Protein 6IZG (pdb70)

Organism: Trypanosoma brucei brucei (strain 927/4 GUTat10.1) (NCBI:txid185431)

Sequence (95 aa):
MSQNEEAPARSGGKVTFRIILTSERSQPFRVISIAEEAPLTAALRFAAEEFGIASVDSMAATTKDGTGINPAQTAGNVFMKYGQEIRLIPRDRVGMSQNEEAPARSGGKVTFRIILTSERSQPFRVISIAEEAPLTAALRFAAEEFGIASVDSMAATTKDGTGINPAQTAGNVFMKYGQEIRLIPRDRVGMSQNEEAPARSGGKVTFRIILTSERSQPFRVISIAEEAPLTAALRFAAEEFGIASVDSMAATTKDGTGINPAQTAGNVFMKYGQEIRLIPRDRVGMSQNEEAPARSGGKVTFRIILTSERSQPFRVISIAEEAPLTAALRFAAEEFGIASVDSMAATTKDGTGINPAQTAGNVFMKYGQEIRLIPRDRVGMSQNEEAPARSGGKVTFRIILTSERSQPFRVISIAEEAPLTAALRFAAEEFGIASVDSMAATTKDGTGINPAQTAGNVFMKYGQEIRLIPRDRVGMSQNEEAPARSGGKVTFRIILTSERSQPFRVISIAEEAPLTAALRFAAEEFGIASVDSMAATTKDGTGINPAQTAGNVFMKYGQEIRLIPRDRVGMSQNEEAPARSGGKVTFRIILTSERSQPFRVISIAEEAPLTAALRFAAEEFGIASVDSMAATTKDGTGINPAQTAGNVFMKYGQEIRLIPRDRVGMSQNEEAPARSGGKVTFRIILTSERSQPFRVISIAEEAPLTAALRFAAEEFGIASVDSMAATTKDGTGINPAQTAGNVFMKYGQEIRLIPRDRVGMSQNEEAPARSGGKVTFRIILTSERSQPFRVISIAEEAPLTAALRFAAEEFGIASVDSMAATTKDGTGINPAQTAGNVFMKYGQEIRLIPRDRVGMSQNEEAPARSGGKVTFRIILTSERSQPFRVISIAEEAPLTAALRFAAEEFGIASVDSMAATTKDGTGINPAQTAGNVFMKYGQEIRLIPRDRVGMSQNEEAPARSGGKVTFRIILTSERSQPFRVISIAEEAPLTAALRFAAEEFGIASVDSMAATTKDGTGINPAQTAGNVFMKYGQEIRLIPRDRVGMSQNEEAPARSGGKVTFRIILTSERSQPFRVISIAEEAPLTAALRFAAEEFGIASVDSMAATTKDGTGINPAQTAGNVFMKYGQEIRLIPRDRVGMSQNEEAPARSGGKVTFRIILTSERSQPFRVISIAEEAPLTAALRFAAEEFGIASVDSMAATTKDGTGINPAQTAGNVFMKYGQEIRLIPRDRVGMSQNEEAPARSGGKVTFRIILTSERSQPFRVISIAEEAPLTAALRFAAEEFGIASVDSMAATTKDGTGINPAQTAGNVFMKYGQEIRLIPRDRVGMSQNEEAPARSGGKVTFRIILTSERSQPFRVISIAEEAPLTAALRFAAEEFGIASVDSMAATTKDGTGINPAQTAGNVFMKYGQEIRLIPRDRVGMSQNEEAPARSGGKVTFRIILTSERSQPFRVISIAEEAPLTAALRFAAEEFGIASVDSMAATTKDGTGINPAQTAGNVFMKYGQEIRLIPRDRVGMSQNEEAPARSGGKVTFRIILTSERSQPFRVISIAEEAPLTAALRFAAEEFGIASVDSMAATTKDGTGINPAQTAGNVFMKYGQEIRLIPRDRVGMSQNEEAPARSGGKVTFRIILTSERSQPFRVISIAEEAPLTAALRFAAEEFGIASVDSMAATTKDGTGINPAQTAGNVFMKYGQEIRLIPRDRVGMSQNEEAPARSGGKVTFRIILTSERSQPFRVISIAEEAPLTAALRFAAEEFGIASVDSMAATTKDGTGINPAQTAGNVFMKYGQEIRLIPRDRVGMSQNEEAPARSGGKVTFRIILTSERSQPFRVISIAEEAPLTAALRFAAEEFGIASVDSMAATTKDGTGINPAQTAGNVFMKYGQEIRLIPRDRVG

Solvent-accessible surface area: 6722 Å² total; per-residue (Å²): 253,113,150,119,141,133,37,64,33,216,95,53,27,155,20,64,3,160,12,71,2,62,62,61,221,116,62,48,119,92,89,9,66,5,0,78,117,3,66,67,73,13,6,77,142,98,4,40,114,4,19,51,52,108,39,107,68,1,37,26,1,46,27,173,146,36,115,0,84,17,80,47,19,43,0,24,51,16,94,152,126,29,7,76,131,3,118,9,45,18,164,100,148,120,114

InterPro domains:
  IPR005375 Ubiquitin-fold modifier 1 [PF03671] (14-89)
  IPR005375 Ubiquitin-fold modifier 1 [PIRSF038027] (6-96)
  IPR005375 Ubiquitin-fold modifier 1 [PTHR15825] (3-96)
  IPR029071 Ubiquitin-like domain superfamily [SSF54236] (6-97)

Foldseek 3Di:
DDDDDDDPPPPQAKDKAWEQEPVCPVDRTQIFIAHLPGALVSVLNSVCVSQVHNDCQQQFKAAPVGGDGDDRSHRNCCCVVRNNGIYTGGHPPPD

Structure (mmCIF, N/CA/C/O backbone):
data_6IZG
#
_entry.id   6IZG
#
loop_
_atom_site.group_PDB
_atom_site.id
_atom_site.type_symbol
_atom_site.label_atom_id
_atom_site.label_alt_id
_atom_site.label_comp_id
_atom_site.label_asym_id
_atom_site.label_entity_id
_atom_site.label_seq_id
_atom_site.pdbx_PDB_ins_code
_atom_site.Cartn_x
_atom_site.Cartn_y
_atom_site.Cartn_z
_atom_site.occupancy
_atom_site.B_iso_or_equiv
_atom_site.auth_seq_id
_atom_site.auth_comp_id
_atom_site.auth_asym_id
_atom_site.auth_atom_id
_atom_site.pdbx_PDB_model_num
ATOM 1 N N . MET A 1 1 ? 10.081 5.889 -20.814 1.00 0.00 1 MET A N 1
ATOM 2 C CA . MET A 1 1 ? 11.442 5.901 -21.412 1.00 0.00 1 MET A CA 1
ATOM 3 C C . MET A 1 1 ? 12.401 5.129 -20.550 1.00 0.00 1 MET A C 1
ATOM 4 O O . MET A 1 1 ? 12.944 5.649 -19.575 1.00 0.00 1 MET A O 1
ATOM 20 N N . SER A 1 2 ? 12.628 3.847 -20.901 1.00 0.00 2 SER A N 1
ATOM 21 C CA . SER A 1 2 ? 13.533 3.032 -20.135 1.00 0.00 2 SER A CA 1
ATOM 22 C C . SER A 1 2 ? 14.085 2.007 -21.076 1.00 0.00 2 SER A C 1
ATOM 23 O O . SER A 1 2 ? 13.397 1.561 -21.995 1.00 0.00 2 SER A O 1
ATOM 31 N N . GLN A 1 3 ? 15.357 1.611 -20.865 1.00 0.00 3 GLN A N 1
ATOM 32 C CA . GLN A 1 3 ? 15.972 0.631 -21.720 1.00 0.00 3 GLN A CA 1
ATOM 33 C C . GLN A 1 3 ? 16.624 -0.378 -20.826 1.00 0.00 3 GLN A C 1
ATOM 34 O O . GLN A 1 3 ? 17.371 -0.025 -19.913 1.00 0.00 3 GLN A O 1
ATOM 48 N N . ASN A 1 4 ? 16.355 -1.675 -21.078 1.00 0.00 4 ASN A N 1
ATOM 49 C CA . ASN A 1 4 ? 16.938 -2.713 -20.268 1.00 0.00 4 ASN A CA 1
ATOM 50 C C . ASN A 1 4 ? 18.321 -2.971 -20.791 1.00 0.00 4 ASN A C 1
ATOM 51 O O . ASN A 1 4 ? 18.533 -3.084 -21.998 1.00 0.00 4 ASN A O 1
ATOM 62 N N . GLU A 1 5 ? 19.301 -3.073 -19.869 1.00 0.00 5 GLU A N 1
ATOM 63 C CA . GLU A 1 5 ? 20.662 -3.320 -20.265 1.00 0.00 5 GLU A CA 1
ATOM 64 C C . GLU A 1 5 ? 21.168 -4.430 -19.399 1.00 0.00 5 GLU A C 1
ATOM 65 O O . GLU A 1 5 ? 20.750 -4.577 -18.252 1.00 0.00 5 GLU A O 1
ATOM 77 N N . GLU A 1 6 ? 22.094 -5.250 -19.942 1.00 0.00 6 GLU A N 1
ATOM 78 C CA . GLU A 1 6 ? 22.635 -6.344 -19.177 1.00 0.00 6 GLU A CA 1
ATOM 79 C C . GLU A 1 6 ? 23.679 -5.784 -18.254 1.00 0.00 6 GLU A C 1
ATOM 80 O O . GLU A 1 6 ? 24.336 -4.789 -18.563 1.00 0.00 6 GLU A O 1
ATOM 92 N N . ALA A 1 7 ? 23.848 -6.424 -17.077 1.00 0.00 7 ALA A N 1
ATOM 93 C CA . ALA A 1 7 ? 24.826 -5.963 -16.127 1.00 0.00 7 ALA A CA 1
ATOM 94 C C . ALA A 1 7 ? 26.186 -6.347 -16.651 1.00 0.00 7 ALA A C 1
ATOM 95 O O . ALA A 1 7 ? 26.348 -7.364 -17.330 1.00 0.00 7 ALA A O 1
ATOM 102 N N . PRO A 1 8 ? 27.179 -5.547 -16.330 1.00 0.00 8 PRO A N 1
ATOM 103 C CA . PRO A 1 8 ? 28.538 -5.796 -16.768 1.00 0.00 8 PRO A CA 1
ATOM 104 C C . PRO A 1 8 ? 29.254 -6.784 -15.895 1.00 0.00 8 PRO A C 1
ATOM 105 O O . PRO A 1 8 ? 30.266 -6.469 -15.274 1.00 0.00 8 PRO A O 1
ATOM 116 N N . ALA A 1 9 ? 28.728 -8.025 -15.836 1.00 0.00 9 ALA A N 1
ATOM 117 C CA . ALA A 1 9 ? 29.344 -9.046 -15.026 1.00 0.00 9 ALA A CA 1
ATOM 118 C C . ALA A 1 9 ? 30.342 -9.779 -15.876 1.00 0.00 9 ALA A C 1
ATOM 119 O O . ALA A 1 9 ? 31.127 -10.582 -15.373 1.00 0.00 9 ALA A O 1
ATOM 126 N N . ARG A 1 10 ? 30.328 -9.521 -17.203 1.00 0.00 10 ARG A N 1
ATOM 127 C CA . ARG A 1 10 ? 31.247 -10.189 -18.094 1.00 0.00 10 ARG A CA 1
ATOM 128 C C . ARG A 1 10 ? 32.635 -9.672 -17.828 1.00 0.00 10 ARG A C 1
ATOM 129 O O . ARG A 1 10 ? 33.599 -10.436 -17.826 1.00 0.00 10 ARG A O 1
ATOM 150 N N . SER A 1 11 ? 32.765 -8.345 -17.608 1.00 0.00 11 SER A N 1
ATOM 151 C CA . SER A 1 11 ? 34.061 -7.772 -17.338 1.00 0.00 11 SER A CA 1
ATOM 152 C C . SER A 1 11 ? 33.967 -7.086 -16.011 1.00 0.00 11 SER A C 1
ATOM 153 O O . SER A 1 11 ? 33.272 -6.081 -15.872 1.00 0.00 11 SER A O 1
ATOM 161 N N . GLY A 1 12 ? 34.688 -7.610 -14.998 1.00 0.00 12 GLY A N 1
ATOM 162 C CA . GLY A 1 12 ? 34.651 -7.003 -13.694 1.00 0.00 12 GLY A CA 1
ATOM 163 C C . GLY A 1 12 ? 34.692 -8.105 -12.689 1.00 0.00 12 GLY A C 1
ATOM 164 O O . GLY A 1 12 ? 35.077 -9.232 -12.999 1.00 0.00 12 GLY A O 1
ATOM 168 N N . GLY A 1 13 ? 34.295 -7.789 -11.440 1.00 0.00 13 GLY A N 1
ATOM 169 C CA . GLY A 1 13 ? 34.290 -8.781 -10.394 1.00 0.00 13 GLY A CA 1
ATOM 170 C C . GLY A 1 13 ? 32.871 -9.209 -10.203 1.00 0.00 13 GLY A C 1
ATOM 171 O O . GLY A 1 13 ? 31.948 -8.421 -10.383 1.00 0.00 13 GLY A O 1
ATOM 175 N N . LYS A 1 14 ? 32.670 -10.481 -9.808 1.00 0.00 14 LYS A N 1
ATOM 176 C CA . LYS A 1 14 ? 31.335 -10.990 -9.605 1.00 0.00 14 LYS A CA 1
ATOM 177 C C . LYS A 1 14 ? 31.164 -11.235 -8.136 1.00 0.00 14 LYS A C 1
ATOM 178 O O . LYS A 1 14 ? 32.052 -11.769 -7.474 1.00 0.00 14 LYS A O 1
ATOM 197 N N . VAL A 1 15 ? 29.990 -10.839 -7.597 1.00 0.00 15 VAL A N 1
ATOM 198 C CA . VAL A 1 15 ? 29.722 -11.010 -6.191 1.00 0.00 15 VAL A CA 1
ATOM 199 C C . VAL A 1 15 ? 28.341 -11.594 -6.068 1.00 0.00 15 VAL A C 1
ATOM 200 O O . VAL A 1 15 ? 27.420 -11.210 -6.794 1.00 0.00 15 VAL A O 1
ATOM 213 N N . THR A 1 16 ? 28.167 -12.555 -5.131 1.00 0.00 16 THR A N 1
ATOM 214 C CA . THR A 1 16 ? 26.874 -13.162 -4.936 1.00 0.00 16 THR A CA 1
ATOM 215 C C . THR A 1 16 ? 26.441 -12.838 -3.536 1.00 0.00 16 THR A C 1
ATOM 216 O O . THR A 1 16 ? 27.265 -12.707 -2.631 1.00 0.00 16 THR A O 1
ATOM 227 N N . PHE A 1 17 ? 25.114 -12.697 -3.334 1.00 0.00 17 PHE A N 1
ATOM 228 C CA . PHE A 1 17 ? 24.600 -12.378 -2.031 1.00 0.00 17 PHE A CA 1
ATOM 229 C C . PHE A 1 17 ? 23.452 -13.298 -1.766 1.00 0.00 17 PHE A C 1
ATOM 230 O O . PHE A 1 17 ? 22.627 -13.545 -2.647 1.00 0.00 17 PHE A O 1
ATOM 247 N N . ARG A 1 18 ? 23.362 -13.809 -0.521 1.00 0.00 18 ARG A N 1
ATOM 248 C CA . ARG A 1 18 ? 22.286 -14.695 -0.162 1.00 0.00 18 ARG A CA 1
ATOM 249 C C . ARG A 1 18 ? 21.454 -13.956 0.837 1.00 0.00 18 ARG A C 1
ATOM 250 O O . ARG A 1 18 ? 21.966 -13.472 1.849 1.00 0.00 18 ARG A O 1
ATOM 271 N N . ILE A 1 19 ? 20.134 -13.861 0.573 1.00 0.00 19 ILE A N 1
ATOM 272 C CA . ILE A 1 19 ? 19.256 -13.148 1.464 1.00 0.00 19 ILE A CA 1
ATOM 273 C C . ILE A 1 19 ? 18.202 -14.111 1.928 1.00 0.00 19 ILE A C 1
ATOM 274 O O . ILE A 1 19 ? 17.585 -14.816 1.126 1.00 0.00 19 ILE A O 1
ATOM 290 N N . ILE A 1 20 ? 17.973 -14.149 3.262 1.00 0.00 20 ILE A N 1
ATOM 291 C CA . ILE A 1 20 ? 16.985 -15.039 3.821 1.00 0.00 20 ILE A CA 1
ATOM 292 C C . ILE A 1 20 ? 15.696 -14.274 3.880 1.00 0.00 20 ILE A C 1
ATOM 293 O O . ILE A 1 20 ? 15.613 -13.220 4.509 1.00 0.00 20 ILE A O 1
ATOM 309 N N . LEU A 1 21 ? 14.645 -14.804 3.217 1.00 0.00 21 LEU A N 1
ATOM 310 C CA . LEU A 1 21 ? 13.373 -14.128 3.198 1.00 0.00 21 LEU A CA 1
ATOM 311 C C . LEU A 1 21 ? 12.485 -14.771 4.218 1.00 0.00 21 LEU A C 1
ATOM 312 O O . LEU A 1 21 ? 12.372 -15.991 4.281 1.00 0.00 21 LEU A O 1
ATOM 328 N N . THR A 1 22 ? 11.815 -13.939 5.042 1.00 0.00 22 THR A N 1
ATOM 329 C CA . THR A 1 22 ? 10.916 -14.462 6.043 1.00 0.00 22 THR A CA 1
ATOM 330 C C . THR A 1 22 ? 9.524 -14.420 5.481 1.00 0.00 22 THR A C 1
ATOM 331 O O . THR A 1 22 ? 8.586 -14.937 6.083 1.00 0.00 22 THR A O 1
ATOM 342 N N . SER A 1 23 ? 9.362 -13.796 4.292 1.00 0.00 23 SER A N 1
ATOM 343 C CA . SER A 1 23 ? 8.058 -13.690 3.683 1.00 0.00 23 SER A CA 1
ATOM 344 C C . SER A 1 23 ? 7.824 -14.885 2.799 1.00 0.00 23 SER A C 1
ATOM 345 O O . SER A 1 23 ? 6.697 -15.127 2.369 1.00 0.00 23 SER A O 1
ATOM 353 N N . GLU A 1 24 ? 8.885 -15.670 2.507 1.00 0.00 24 GLU A N 1
ATOM 354 C CA . GLU A 1 24 ? 8.725 -16.823 1.656 1.00 0.00 24 GLU A CA 1
ATOM 355 C C . GLU A 1 24 ? 9.079 -18.037 2.458 1.00 0.00 24 GLU A C 1
ATOM 356 O O . GLU A 1 24 ? 10.235 -18.438 2.523 1.00 0.00 24 GLU A O 1
ATOM 368 N N . ARG A 1 25 ? 8.061 -18.651 3.095 1.00 0.00 25 ARG A N 1
ATOM 369 C CA . ARG A 1 25 ? 8.279 -19.835 3.895 1.00 0.00 25 ARG A CA 1
ATOM 370 C C . ARG A 1 25 ? 8.709 -20.971 3.001 1.00 0.00 25 ARG A C 1
ATOM 371 O O . ARG A 1 25 ? 9.545 -21.789 3.383 1.00 0.00 25 ARG A O 1
ATOM 392 N N . SER A 1 26 ? 8.124 -21.050 1.783 1.00 0.00 26 SER A N 1
ATOM 393 C CA . SER A 1 26 ? 8.438 -22.131 0.869 1.00 0.00 26 SER A CA 1
ATOM 394 C C . SER A 1 26 ? 9.890 -22.079 0.472 1.00 0.00 26 SER A C 1
ATOM 395 O O . SER A 1 26 ? 10.526 -23.120 0.318 1.00 0.00 26 SER A O 1
ATOM 403 N N . GLN A 1 27 ? 10.452 -20.869 0.283 1.00 0.00 27 GLN A N 1
ATOM 404 C CA . GLN A 1 27 ? 11.838 -20.776 -0.107 1.00 0.00 27 GLN A CA 1
ATOM 405 C C . GLN A 1 27 ? 12.418 -19.547 0.530 1.00 0.00 27 GLN A C 1
ATOM 406 O O . GLN A 1 27 ? 12.446 -18.468 -0.068 1.00 0.00 27 GLN A O 1
ATOM 420 N N . PRO A 1 28 ? 12.892 -19.689 1.745 1.00 0.00 28 PRO A N 1
ATOM 421 C CA . PRO A 1 28 ? 13.481 -18.584 2.467 1.00 0.00 28 PRO A CA 1
ATOM 422 C C . PRO A 1 28 ? 14.933 -18.384 2.147 1.00 0.00 28 PRO A C 1
ATOM 423 O O . PRO A 1 28 ? 15.774 -18.343 3.042 1.00 0.00 28 PRO A O 1
ATOM 434 N N . PHE A 1 29 ? 15.261 -18.241 0.848 1.00 0.00 29 PHE A N 1
ATOM 435 C CA . PHE A 1 29 ? 16.631 -18.036 0.473 1.00 0.00 29 PHE A CA 1
ATOM 436 C C . PHE A 1 29 ? 16.675 -17.727 -0.996 1.00 0.00 29 PHE A C 1
ATOM 437 O O . PHE A 1 29 ? 16.420 -18.581 -1.843 1.00 0.00 29 PHE A O 1
ATOM 454 N N . ARG A 1 30 ? 16.979 -16.455 -1.321 1.00 0.00 30 ARG A N 1
ATOM 455 C CA . ARG A 1 30 ? 17.096 -16.049 -2.697 1.00 0.00 30 ARG A CA 1
ATOM 456 C C . ARG A 1 30 ? 18.494 -15.553 -2.871 1.00 0.00 30 ARG A C 1
ATOM 457 O O . ARG A 1 30 ? 19.016 -14.820 -2.030 1.00 0.00 30 ARG A O 1
ATOM 478 N N . VAL A 1 31 ? 19.141 -15.961 -3.982 1.00 0.00 31 VAL A N 1
ATOM 479 C CA . VAL A 1 31 ? 20.495 -15.547 -4.229 1.00 0.00 31 VAL A CA 1
ATOM 480 C C . VAL A 1 31 ? 20.490 -14.609 -5.404 1.00 0.00 31 VAL A C 1
ATOM 481 O O . VAL A 1 31 ? 19.909 -14.897 -6.451 1.00 0.00 31 VAL A O 1
ATOM 494 N N . ILE A 1 32 ? 21.128 -13.432 -5.232 1.00 0.00 32 ILE A N 1
ATOM 495 C CA . ILE A 1 32 ? 21.223 -12.480 -6.310 1.00 0.00 32 ILE A CA 1
ATOM 496 C C . ILE A 1 32 ? 22.666 -12.457 -6.712 1.00 0.00 32 ILE A C 1
ATOM 497 O O . ILE A 1 32 ? 23.563 -12.519 -5.868 1.00 0.00 32 ILE A O 1
ATOM 513 N N . SER A 1 33 ? 22.926 -12.409 -8.033 1.00 0.00 33 SER A N 1
ATOM 514 C CA . SER A 1 33 ? 24.286 -12.381 -8.505 1.00 0.00 33 SER A CA 1
ATOM 515 C C . SER A 1 33 ? 24.439 -11.118 -9.279 1.00 0.00 33 SER A C 1
ATOM 516 O O . SER A 1 33 ? 23.748 -10.902 -10.274 1.00 0.00 33 SER A O 1
ATOM 524 N N . ILE A 1 34 ? 25.369 -10.249 -8.841 1.00 0.00 34 ILE A N 1
ATOM 525 C CA . ILE A 1 34 ? 25.577 -9.004 -9.527 1.00 0.00 34 ILE A CA 1
ATOM 526 C C . ILE A 1 34 ? 27.049 -8.754 -9.537 1.00 0.00 34 ILE A C 1
ATOM 527 O O . ILE A 1 34 ? 27.789 -9.313 -8.736 1.00 0.00 34 ILE A O 1
ATOM 543 N N . ALA A 1 35 ? 27.517 -7.904 -10.464 1.00 0.00 35 ALA A N 1
ATOM 544 C CA . ALA A 1 35 ? 28.919 -7.608 -10.523 1.00 0.00 35 ALA A CA 1
ATOM 545 C C . ALA A 1 35 ? 29.229 -6.647 -9.407 1.00 0.00 35 ALA A C 1
ATOM 546 O O . ALA A 1 35 ? 28.366 -5.900 -8.954 1.00 0.00 35 ALA A O 1
ATOM 553 N N . GLU A 1 36 ? 30.489 -6.665 -8.930 1.00 0.00 36 GLU A N 1
ATOM 554 C CA . GLU A 1 36 ? 30.901 -5.771 -7.872 1.00 0.00 36 GLU A CA 1
ATOM 555 C C . GLU A 1 36 ? 30.783 -4.360 -8.384 1.00 0.00 36 GLU A C 1
ATOM 556 O O . GLU A 1 36 ? 30.399 -3.446 -7.655 1.00 0.00 36 GLU A O 1
ATOM 568 N N . GLU A 1 37 ? 31.130 -4.166 -9.671 1.00 0.00 37 GLU A N 1
ATOM 569 C CA . GLU A 1 37 ? 31.084 -2.858 -10.274 1.00 0.00 37 GLU A CA 1
ATOM 570 C C . GLU A 1 37 ? 29.733 -2.645 -10.919 1.00 0.00 37 GLU A C 1
ATOM 571 O O . GLU A 1 37 ? 29.527 -1.656 -11.619 1.00 0.00 37 GLU A O 1
ATOM 583 N N . ALA A 1 38 ? 28.774 -3.573 -10.701 1.00 0.00 38 ALA A N 1
ATOM 584 C CA . ALA A 1 38 ? 27.467 -3.430 -11.302 1.00 0.00 38 ALA A CA 1
ATOM 585 C C . ALA A 1 38 ? 26.642 -2.535 -10.416 1.00 0.00 38 ALA A C 1
ATOM 586 O O . ALA A 1 38 ? 26.876 -2.423 -9.212 1.00 0.00 38 ALA A O 1
ATOM 593 N N . PRO A 1 39 ? 25.664 -1.888 -11.013 1.00 0.00 39 PRO A N 1
ATOM 594 C CA . PRO A 1 39 ? 24.772 -1.000 -10.288 1.00 0.00 39 PRO A CA 1
ATOM 595 C C . PRO A 1 39 ? 23.783 -1.731 -9.425 1.00 0.00 39 PRO A C 1
ATOM 596 O O . PRO A 1 39 ? 23.515 -2.916 -9.623 1.00 0.00 39 PRO A O 1
ATOM 607 N N . LEU A 1 40 ? 23.210 -1.006 -8.439 1.00 0.00 40 LEU A N 1
ATOM 608 C CA . LEU A 1 40 ? 22.248 -1.580 -7.526 1.00 0.00 40 LEU A CA 1
ATOM 609 C C . LEU A 1 40 ? 20.993 -1.973 -8.265 1.00 0.00 40 LEU A C 1
ATOM 610 O O . LEU A 1 40 ? 20.161 -2.700 -7.731 1.00 0.00 40 LEU A O 1
ATOM 626 N N . THR A 1 41 ? 20.823 -1.499 -9.517 1.00 0.00 41 THR A N 1
ATOM 627 C CA . THR A 1 41 ? 19.627 -1.807 -10.268 1.00 0.00 41 THR A CA 1
ATOM 628 C C . THR A 1 41 ? 19.569 -3.281 -10.586 1.00 0.00 41 THR A C 1
ATOM 629 O O . THR A 1 41 ? 18.481 -3.839 -10.707 1.00 0.00 41 THR A O 1
ATOM 640 N N . ALA A 1 42 ? 20.735 -3.957 -10.732 1.00 0.00 42 ALA A N 1
ATOM 641 C CA . ALA A 1 42 ? 20.723 -5.364 -11.052 1.00 0.00 42 ALA A CA 1
ATOM 642 C C . ALA A 1 42 ? 20.145 -6.107 -9.881 1.00 0.00 42 ALA A C 1
ATOM 643 O O . ALA A 1 42 ? 19.360 -7.040 -10.045 1.00 0.00 42 ALA A O 1
ATOM 650 N N . ALA A 1 43 ? 20.541 -5.696 -8.658 1.00 0.00 43 ALA A N 1
ATOM 651 C CA . ALA A 1 43 ? 20.052 -6.335 -7.463 1.00 0.00 43 ALA A CA 1
ATOM 652 C C . ALA A 1 43 ? 18.584 -6.053 -7.323 1.00 0.00 43 ALA A C 1
ATOM 653 O O . ALA A 1 43 ? 17.822 -6.923 -6.943 1.00 0.00 43 ALA A O 1
ATOM 660 N N . LEU A 1 44 ? 18.168 -4.814 -7.663 1.00 0.00 44 LEU A N 1
ATOM 661 C CA . LEU A 1 44 ? 16.788 -4.392 -7.533 1.00 0.00 44 LEU A CA 1
ATOM 662 C C . LEU A 1 44 ? 15.881 -5.282 -8.346 1.00 0.00 44 LEU A C 1
ATOM 663 O O . LEU A 1 44 ? 14.767 -5.582 -7.922 1.00 0.00 44 LEU A O 1
ATOM 679 N N . ARG A 1 45 ? 16.328 -5.723 -9.541 1.00 0.00 45 ARG A N 1
ATOM 680 C CA . ARG A 1 45 ? 15.485 -6.555 -10.378 1.00 0.00 45 ARG A CA 1
ATOM 681 C C . ARG A 1 45 ? 15.127 -7.826 -9.644 1.00 0.00 45 ARG A C 1
ATOM 682 O O . ARG A 1 45 ? 13.979 -8.267 -9.689 1.00 0.00 45 ARG A O 1
ATOM 703 N N . PHE A 1 46 ? 16.100 -8.448 -8.944 1.00 0.00 46 PHE A N 1
ATOM 704 C CA . PHE A 1 46 ? 15.811 -9.675 -8.231 1.00 0.00 46 PHE A CA 1
ATOM 705 C C . PHE A 1 46 ? 15.279 -9.324 -6.865 1.00 0.00 46 PHE A C 1
ATOM 706 O O . PHE A 1 46 ? 14.551 -10.102 -6.250 1.00 0.00 46 PHE A O 1
ATOM 723 N N . ALA A 1 47 ? 15.648 -8.128 -6.363 1.00 0.00 47 ALA A N 1
ATOM 724 C CA . ALA A 1 47 ? 15.215 -7.676 -5.062 1.00 0.00 47 ALA A CA 1
ATOM 725 C C . ALA A 1 47 ? 13.717 -7.529 -5.061 1.00 0.00 47 ALA A C 1
ATOM 726 O O . ALA A 1 47 ? 13.069 -7.755 -4.046 1.00 0.00 47 ALA A O 1
ATOM 733 N N . ALA A 1 48 ? 13.132 -7.124 -6.211 1.00 0.00 48 ALA A N 1
ATOM 734 C CA . ALA A 1 48 ? 11.699 -6.939 -6.294 1.00 0.00 48 ALA A CA 1
ATOM 735 C C . ALA A 1 48 ? 11.014 -8.241 -5.969 1.00 0.00 48 ALA A C 1
ATOM 736 O O . ALA A 1 48 ? 9.978 -8.254 -5.308 1.00 0.00 48 ALA A O 1
ATOM 743 N N . GLU A 1 49 ? 11.581 -9.375 -6.433 1.00 0.00 49 GLU A N 1
ATOM 744 C CA . GLU A 1 49 ? 10.987 -10.663 -6.154 1.00 0.00 49 GLU A CA 1
ATOM 745 C C . GLU A 1 49 ? 11.136 -10.945 -4.683 1.00 0.00 49 GLU A C 1
ATOM 746 O O . GLU A 1 49 ? 10.246 -11.510 -4.052 1.00 0.00 49 GLU A O 1
ATOM 758 N N . GLU A 1 50 ? 12.296 -10.554 -4.116 1.00 0.00 50 GLU A N 1
ATOM 759 C CA . GLU A 1 50 ? 12.572 -10.794 -2.718 1.00 0.00 50 GLU A CA 1
ATOM 760 C C . GLU A 1 50 ? 11.633 -9.999 -1.847 1.00 0.00 50 GLU A C 1
ATOM 761 O O . GLU A 1 50 ? 11.173 -10.496 -0.820 1.00 0.00 50 GLU A O 1
ATOM 773 N N . PHE A 1 51 ? 11.328 -8.739 -2.226 1.00 0.00 51 PHE A N 1
ATOM 774 C CA . PHE A 1 51 ? 10.453 -7.932 -1.403 1.00 0.00 51 PHE A CA 1
ATOM 775 C C . PHE A 1 51 ? 9.036 -8.371 -1.641 1.00 0.00 51 PHE A C 1
ATOM 776 O O . PHE A 1 51 ? 8.176 -8.235 -0.771 1.00 0.00 51 PHE A O 1
ATOM 793 N N . GLY A 1 52 ? 8.771 -8.909 -2.846 1.00 0.00 52 GLY A N 1
ATOM 794 C CA . GLY A 1 52 ? 7.453 -9.385 -3.192 1.00 0.00 52 GLY A CA 1
ATOM 795 C C . GLY A 1 52 ? 6.599 -8.218 -3.603 1.00 0.00 52 GLY A C 1
ATOM 796 O O . GLY A 1 52 ? 5.479 -8.405 -4.072 1.00 0.00 52 GLY A O 1
ATOM 800 N N . ILE A 1 53 ? 7.124 -6.979 -3.459 1.00 0.00 53 ILE A N 1
ATOM 801 C CA . ILE A 1 53 ? 6.378 -5.810 -3.844 1.00 0.00 53 ILE A CA 1
ATOM 802 C C . ILE A 1 53 ? 7.384 -4.776 -4.237 1.00 0.00 53 ILE A C 1
ATOM 803 O O . ILE A 1 53 ? 8.551 -4.853 -3.854 1.00 0.00 53 ILE A O 1
ATOM 819 N N . ALA A 1 54 ? 6.951 -3.769 -5.019 1.00 0.00 54 ALA A N 1
ATOM 820 C CA . ALA A 1 54 ? 7.855 -2.727 -5.423 1.00 0.00 54 ALA A CA 1
ATOM 821 C C . ALA A 1 54 ? 7.678 -1.604 -4.444 1.00 0.00 54 ALA A C 1
ATOM 822 O O . ALA A 1 54 ? 7.081 -0.576 -4.760 1.00 0.00 54 ALA A O 1
ATOM 829 N N . SER A 1 55 ? 8.199 -1.784 -3.211 1.00 0.00 55 SER A N 1
ATOM 830 C CA . SER A 1 55 ? 8.055 -0.756 -2.216 1.00 0.00 55 SER A CA 1
ATOM 831 C C . SER A 1 55 ? 9.215 -0.854 -1.271 1.00 0.00 55 SER A C 1
ATOM 832 O O . SER A 1 55 ? 9.696 -1.939 -0.949 1.00 0.00 55 SER A O 1
ATOM 840 N N . VAL A 1 56 ? 9.676 0.324 -0.803 1.00 0.00 56 VAL A N 1
ATOM 841 C CA . VAL A 1 56 ? 10.778 0.410 0.126 1.00 0.00 56 VAL A CA 1
ATOM 842 C C . VAL A 1 56 ? 10.327 -0.082 1.480 1.00 0.00 56 VAL A C 1
ATOM 843 O O . VAL A 1 56 ? 11.142 -0.298 2.372 1.00 0.00 56 VAL A O 1
ATOM 856 N N . ASP A 1 57 ? 8.998 -0.259 1.664 1.00 0.00 57 ASP A N 1
ATOM 857 C CA . ASP A 1 57 ? 8.467 -0.668 2.948 1.00 0.00 57 ASP A CA 1
ATOM 858 C C . ASP A 1 57 ? 8.978 -2.040 3.312 1.00 0.00 57 ASP A C 1
ATOM 859 O O . ASP A 1 57 ? 8.991 -2.405 4.484 1.00 0.00 57 ASP A O 1
ATOM 868 N N . SER A 1 58 ? 9.415 -2.839 2.321 1.00 0.00 58 SER A N 1
ATOM 869 C CA . SER A 1 58 ? 9.891 -4.170 2.623 1.00 0.00 58 SER A CA 1
ATOM 870 C C . SER A 1 58 ? 11.383 -4.140 2.823 1.00 0.00 58 SER A C 1
ATOM 871 O O . SER A 1 58 ? 12.016 -5.189 2.899 1.00 0.00 58 SER A O 1
ATOM 879 N N . MET A 1 59 ? 11.990 -2.937 2.927 1.00 0.00 59 MET A N 1
ATOM 880 C CA . MET A 1 59 ? 13.421 -2.856 3.102 1.00 0.00 59 MET A CA 1
ATOM 881 C C . MET A 1 59 ? 13.720 -2.695 4.562 1.00 0.00 59 MET A C 1
ATOM 882 O O . MET A 1 59 ? 14.210 -1.655 4.996 1.00 0.00 59 MET A O 1
ATOM 896 N N . ALA A 1 60 ? 13.432 -3.744 5.363 1.00 0.00 60 ALA A N 1
ATOM 897 C CA . ALA A 1 60 ? 13.749 -3.698 6.764 1.00 0.00 60 ALA A CA 1
ATOM 898 C C . ALA A 1 60 ? 14.598 -4.910 6.999 1.00 0.00 60 ALA A C 1
ATOM 899 O O . ALA A 1 60 ? 14.188 -5.883 7.622 1.00 0.00 60 ALA A O 1
ATOM 906 N N . ALA A 1 61 ? 15.837 -4.864 6.479 1.00 0.00 61 ALA A N 1
ATOM 907 C CA . ALA A 1 61 ? 16.727 -5.980 6.612 1.00 0.00 61 ALA A CA 1
ATOM 908 C C . ALA A 1 61 ? 17.514 -5.805 7.868 1.00 0.00 61 ALA A C 1
ATOM 909 O O . ALA A 1 61 ? 17.720 -4.689 8.348 1.00 0.00 61 ALA A O 1
ATOM 916 N N . THR A 1 62 ? 17.958 -6.935 8.445 1.00 0.00 62 THR A N 1
ATOM 917 C CA . THR A 1 62 ? 18.742 -6.888 9.638 1.00 0.00 62 THR A CA 1
ATOM 918 C C . THR A 1 62 ? 19.947 -7.733 9.380 1.00 0.00 62 THR A C 1
ATOM 919 O O . THR A 1 62 ? 19.865 -8.775 8.721 1.00 0.00 62 THR A O 1
ATOM 930 N N . THR A 1 63 ? 21.102 -7.303 9.917 1.00 0.00 63 THR A N 1
ATOM 931 C CA . THR A 1 63 ? 22.316 -8.051 9.732 1.00 0.00 63 THR A CA 1
ATOM 932 C C . THR A 1 63 ? 22.528 -8.840 10.992 1.00 0.00 63 THR A C 1
ATOM 933 O O . THR A 1 63 ? 21.812 -8.671 11.975 1.00 0.00 63 THR A O 1
ATOM 944 N N . LYS A 1 64 ? 23.531 -9.734 10.982 1.00 0.00 64 LYS A N 1
ATOM 945 C CA . LYS A 1 64 ? 23.804 -10.570 12.115 1.00 0.00 64 LYS A CA 1
ATOM 946 C C . LYS A 1 64 ? 24.217 -9.716 13.290 1.00 0.00 64 LYS A C 1
ATOM 947 O O . LYS A 1 64 ? 23.906 -10.031 14.436 1.00 0.00 64 LYS A O 1
ATOM 966 N N . ASP A 1 65 ? 24.939 -8.605 13.022 1.00 0.00 65 ASP A N 1
ATOM 967 C CA . ASP A 1 65 ? 25.403 -7.750 14.092 1.00 0.00 65 ASP A CA 1
ATOM 968 C C . ASP A 1 65 ? 24.254 -6.944 14.655 1.00 0.00 65 ASP A C 1
ATOM 969 O O . ASP A 1 65 ? 24.326 -6.489 15.796 1.00 0.00 65 ASP A O 1
ATOM 978 N N . GLY A 1 66 ? 23.164 -6.733 13.882 1.00 0.00 66 GLY A N 1
ATOM 979 C CA . GLY A 1 66 ? 22.062 -5.956 14.405 1.00 0.00 66 GLY A CA 1
ATOM 980 C C . GLY A 1 66 ? 21.321 -5.341 13.258 1.00 0.00 66 GLY A C 1
ATOM 981 O O . GLY A 1 66 ? 20.833 -6.033 12.371 1.00 0.00 66 GLY A O 1
ATOM 985 N N . THR A 1 67 ? 21.202 -3.996 13.265 1.00 0.00 67 THR A N 1
ATOM 986 C CA . THR A 1 67 ? 20.496 -3.307 12.206 1.00 0.00 67 THR A CA 1
ATOM 987 C C . THR A 1 67 ? 21.331 -3.394 10.961 1.00 0.00 67 THR A C 1
ATOM 988 O O . THR A 1 67 ? 22.526 -3.108 10.980 1.00 0.00 67 THR A O 1
ATOM 999 N N . GLY A 1 68 ? 20.702 -3.794 9.832 1.00 0.00 68 GLY A N 1
ATOM 1000 C CA . GLY A 1 68 ? 21.433 -3.909 8.596 1.00 0.00 68 GLY A CA 1
ATOM 1001 C C . GLY A 1 68 ? 20.472 -3.685 7.475 1.00 0.00 68 GLY A C 1
ATOM 1002 O O . GLY A 1 68 ? 20.239 -4.569 6.657 1.00 0.00 68 GLY A O 1
ATOM 1006 N N . ILE A 1 69 ? 19.903 -2.466 7.409 1.00 0.00 69 ILE A N 1
ATOM 1007 C CA . ILE A 1 69 ? 18.959 -2.138 6.370 1.00 0.00 69 ILE A CA 1
ATOM 1008 C C . ILE A 1 69 ? 19.752 -1.809 5.137 1.00 0.00 69 ILE A C 1
ATOM 1009 O O . ILE A 1 69 ? 20.761 -1.108 5.211 1.00 0.00 69 ILE A O 1
ATOM 1025 N N . ASN A 1 70 ? 19.314 -2.319 3.957 1.00 0.00 70 ASN A N 1
ATOM 1026 C CA . ASN A 1 70 ? 20.047 -2.057 2.741 1.00 0.00 70 ASN A CA 1
ATOM 1027 C C . ASN A 1 70 ? 19.645 -0.689 2.245 1.00 0.00 70 ASN A C 1
ATOM 1028 O O . ASN A 1 70 ? 18.473 -0.444 1.959 1.00 0.00 70 ASN A O 1
ATOM 1039 N N . PRO A 1 71 ? 20.604 0.216 2.131 1.00 0.00 71 PRO A N 1
ATOM 1040 C CA . PRO A 1 71 ? 20.339 1.555 1.663 1.00 0.00 71 PRO A CA 1
ATOM 1041 C C . PRO A 1 71 ? 20.591 1.744 0.192 1.00 0.00 71 PRO A C 1
ATOM 1042 O O . PRO A 1 71 ? 19.660 1.747 -0.611 1.00 0.00 71 PRO A O 1
ATOM 1053 N N . ALA A 1 72 ? 21.879 1.915 -0.193 1.00 0.00 72 ALA A N 1
ATOM 1054 C CA . ALA A 1 72 ? 22.222 2.123 -1.583 1.00 0.00 72 ALA A CA 1
ATOM 1055 C C . ALA A 1 72 ? 22.032 0.835 -2.334 1.00 0.00 72 ALA A C 1
ATOM 1056 O O . ALA A 1 72 ? 21.753 0.846 -3.529 1.00 0.00 72 ALA A O 1
ATOM 1063 N N . GLN A 1 73 ? 22.205 -0.308 -1.630 1.00 0.00 73 GLN A N 1
ATOM 1064 C CA . GLN A 1 73 ? 22.037 -1.615 -2.231 1.00 0.00 73 GLN A CA 1
ATOM 1065 C C . GLN A 1 73 ? 23.105 -1.828 -3.275 1.00 0.00 73 GLN A C 1
ATOM 1066 O O . GLN A 1 73 ? 22.919 -2.610 -4.206 1.00 0.00 73 GLN A O 1
ATOM 1080 N N . THR A 1 74 ? 24.266 -1.143 -3.142 1.00 0.00 74 THR A N 1
ATOM 1081 C CA . THR A 1 74 ? 25.325 -1.327 -4.110 1.00 0.00 74 THR A CA 1
ATOM 1082 C C . THR A 1 74 ? 26.026 -2.601 -3.734 1.00 0.00 74 THR A C 1
ATOM 1083 O O . THR A 1 74 ? 26.007 -3.009 -2.577 1.00 0.00 74 THR A O 1
ATOM 1094 N N . ALA A 1 75 ? 26.688 -3.253 -4.712 1.00 0.00 75 ALA A N 1
ATOM 1095 C CA . ALA A 1 75 ? 27.375 -4.494 -4.441 1.00 0.00 75 ALA A CA 1
ATOM 1096 C C . ALA A 1 75 ? 28.496 -4.275 -3.457 1.00 0.00 75 ALA A C 1
ATOM 1097 O O . ALA A 1 75 ? 28.682 -5.059 -2.535 1.00 0.00 75 ALA A O 1
ATOM 1104 N N . GLY A 1 76 ? 29.279 -3.191 -3.645 1.00 0.00 76 GLY A N 1
ATOM 1105 C CA . GLY A 1 76 ? 30.411 -2.930 -2.780 1.00 0.00 76 GLY A CA 1
ATOM 1106 C C . GLY A 1 76 ? 29.972 -2.598 -1.381 1.00 0.00 76 GLY A C 1
ATOM 1107 O O . GLY A 1 76 ? 30.575 -3.064 -0.414 1.00 0.00 76 GLY A O 1
ATOM 1111 N N . ASN A 1 77 ? 28.906 -1.786 -1.232 1.00 0.00 77 ASN A N 1
ATOM 1112 C CA . ASN A 1 77 ? 28.477 -1.379 0.090 1.00 0.00 77 ASN A CA 1
ATOM 1113 C C . ASN A 1 77 ? 27.862 -2.538 0.826 1.00 0.00 77 ASN A C 1
ATOM 1114 O O . ASN A 1 77 ? 28.116 -2.726 2.014 1.00 0.00 77 ASN A O 1
ATOM 1119 N N . VAL A 1 78 ? 27.040 -3.354 0.138 1.00 0.00 78 VAL A N 1
ATOM 1120 C CA . VAL A 1 78 ? 26.392 -4.463 0.800 1.00 0.00 78 VAL A CA 1
ATOM 1121 C C . VAL A 1 78 ? 27.419 -5.496 1.173 1.00 0.00 78 VAL A C 1
ATOM 1122 O O . VAL A 1 78 ? 27.385 -6.031 2.272 1.00 0.00 78 VAL A O 1
ATOM 1135 N N . PHE A 1 79 ? 28.376 -5.778 0.265 1.00 0.00 79 PHE A N 1
ATOM 1136 C CA . PHE A 1 79 ? 29.381 -6.792 0.513 1.00 0.00 79 PHE A CA 1
ATOM 1137 C C . PHE A 1 79 ? 30.168 -6.477 1.758 1.00 0.00 79 PHE A C 1
ATOM 1138 O O . PHE A 1 79 ? 30.347 -7.336 2.620 1.00 0.00 79 PHE A O 1
ATOM 1155 N N . MET A 1 80 ? 30.662 -5.234 1.875 1.00 0.00 80 MET A N 1
ATOM 1156 C CA . MET A 1 80 ? 31.474 -4.868 3.009 1.00 0.00 80 MET A CA 1
ATOM 1157 C C . MET A 1 80 ? 30.661 -4.806 4.280 1.00 0.00 80 MET A C 1
ATOM 1158 O O . MET A 1 80 ? 31.150 -5.187 5.342 1.00 0.00 80 MET A O 1
ATOM 1172 N N . LYS A 1 81 ? 29.404 -4.318 4.214 1.00 0.00 81 LYS A N 1
ATOM 1173 C CA . LYS A 1 81 ? 28.635 -4.159 5.429 1.00 0.00 81 LYS A CA 1
ATOM 1174 C C . LYS A 1 81 ? 27.918 -5.421 5.853 1.00 0.00 81 LYS A C 1
ATOM 1175 O O . LYS A 1 81 ? 27.971 -5.777 7.030 1.00 0.00 81 LYS A O 1
ATOM 1194 N N . TYR A 1 82 ? 27.225 -6.136 4.934 1.00 0.00 82 TYR A N 1
ATOM 1195 C CA . TYR A 1 82 ? 26.466 -7.299 5.370 1.00 0.00 82 TYR A CA 1
ATOM 1196 C C . TYR A 1 82 ? 26.895 -8.531 4.632 1.00 0.00 82 TYR A C 1
ATOM 1197 O O . TYR A 1 82 ? 26.847 -9.627 5.184 1.00 0.00 82 TYR A O 1
ATOM 1215 N N . GLY A 1 83 ? 27.350 -8.388 3.371 1.00 0.00 83 GLY A N 1
ATOM 1216 C CA . GLY A 1 83 ? 27.751 -9.541 2.599 1.00 0.00 83 GLY A CA 1
ATOM 1217 C C . GLY A 1 83 ? 26.558 -10.442 2.458 1.00 0.00 83 GLY A C 1
ATOM 1218 O O . GLY A 1 83 ? 25.451 -9.991 2.165 1.00 0.00 83 GLY A O 1
ATOM 1222 N N . GLN A 1 84 ? 26.776 -11.757 2.649 1.00 0.00 84 GLN A N 1
ATOM 1223 C CA . GLN A 1 84 ? 25.710 -12.709 2.562 1.00 0.00 84 GLN A CA 1
ATOM 1224 C C . GLN A 1 84 ? 25.278 -13.020 3.967 1.00 0.00 84 GLN A C 1
ATOM 1225 O O . GLN A 1 84 ? 25.888 -12.567 4.933 1.00 0.00 84 GLN A O 1
ATOM 1239 N N . GLU A 1 85 ? 24.187 -13.808 4.087 1.00 0.00 85 GLU A N 1
ATOM 1240 C CA . GLU A 1 85 ? 23.656 -14.213 5.377 1.00 0.00 85 GLU A CA 1
ATOM 1241 C C . GLU A 1 85 ? 22.959 -13.045 6.025 1.00 0.00 85 GLU A C 1
ATOM 1242 O O . GLU A 1 85 ? 22.984 -12.892 7.245 1.00 0.00 85 GLU A O 1
ATOM 1254 N N . ILE A 1 86 ? 22.304 -12.196 5.206 1.00 0.00 86 ILE A N 1
ATOM 1255 C CA . ILE A 1 86 ? 21.565 -11.076 5.735 1.00 0.00 86 ILE A CA 1
ATOM 1256 C C . ILE A 1 86 ? 20.115 -11.488 5.734 1.00 0.00 86 ILE A C 1
ATOM 1257 O O . ILE A 1 86 ? 19.665 -12.223 4.848 1.00 0.00 86 ILE A O 1
ATOM 1273 N N . ARG A 1 87 ? 19.342 -11.037 6.749 1.00 0.00 87 ARG A N 1
ATOM 1274 C CA . ARG A 1 87 ? 17.948 -11.408 6.823 1.00 0.00 87 ARG A CA 1
ATOM 1275 C C . ARG A 1 87 ? 17.138 -10.242 6.340 1.00 0.00 87 ARG A C 1
ATOM 1276 O O . ARG A 1 87 ? 17.455 -9.094 6.626 1.00 0.00 87 ARG A O 1
ATOM 1297 N N . LEU A 1 88 ? 16.060 -10.527 5.581 1.00 0.00 88 LEU A N 1
ATOM 1298 C CA . LEU A 1 88 ? 15.218 -9.475 5.072 1.00 0.00 88 LEU A CA 1
ATOM 1299 C C . LEU A 1 88 ? 13.885 -9.586 5.756 1.00 0.00 88 LEU A C 1
ATOM 1300 O O . LEU A 1 88 ? 13.257 -10.647 5.749 1.00 0.00 88 LEU A O 1
ATOM 1316 N N . ILE A 1 89 ? 13.418 -8.470 6.367 1.00 0.00 89 ILE A N 1
ATOM 1317 C CA . ILE A 1 89 ? 12.143 -8.479 7.038 1.00 0.00 89 ILE A CA 1
ATOM 1318 C C . ILE A 1 89 ? 11.342 -7.340 6.449 1.00 0.00 89 ILE A C 1
ATOM 1319 O O . ILE A 1 89 ? 11.865 -6.244 6.214 1.00 0.00 89 ILE A O 1
ATOM 1335 N N . PRO A 1 90 ? 10.090 -7.600 6.123 1.00 0.00 90 PRO A N 1
ATOM 1336 C CA . PRO A 1 90 ? 9.213 -6.569 5.604 1.00 0.00 90 PRO A CA 1
ATOM 1337 C C . PRO A 1 90 ? 8.603 -5.749 6.707 1.00 0.00 90 PRO A C 1
ATOM 1338 O O . PRO A 1 90 ? 8.432 -6.231 7.825 1.00 0.00 90 PRO A O 1
ATOM 1349 N N . ARG A 1 91 ? 8.237 -4.482 6.412 1.00 0.00 91 ARG A N 1
ATOM 1350 C CA . ARG A 1 91 ? 7.662 -3.634 7.430 1.00 0.00 91 ARG A CA 1
ATOM 1351 C C . ARG A 1 91 ? 6.275 -3.261 6.988 1.00 0.00 91 ARG A C 1
ATOM 1352 O O . ARG A 1 91 ? 6.053 -2.897 5.835 1.00 0.00 91 ARG A O 1
ATOM 1373 N N . ASP A 1 92 ? 5.304 -3.367 7.933 1.00 0.00 92 ASP A N 1
ATOM 1374 C CA . ASP A 1 92 ? 3.915 -3.034 7.666 1.00 0.00 92 ASP A CA 1
ATOM 1375 C C . ASP A 1 92 ? 3.313 -4.054 6.734 1.00 0.00 92 ASP A C 1
ATOM 1376 O O . ASP A 1 92 ? 2.252 -3.819 6.158 1.00 0.00 92 ASP A O 1
ATOM 1385 N N . ARG A 1 93 ? 3.970 -5.224 6.575 1.00 0.00 93 ARG A N 1
ATOM 1386 C CA . ARG A 1 93 ? 3.430 -6.254 5.715 1.00 0.00 93 ARG A CA 1
ATOM 1387 C C . ARG A 1 93 ? 3.138 -7.447 6.576 1.00 0.00 93 ARG A C 1
ATOM 1388 O O . ARG A 1 93 ? 2.244 -8.236 6.277 1.00 0.00 93 ARG A O 1
ATOM 1409 N N . VAL A 1 94 ? 3.909 -7.606 7.678 1.00 0.00 94 VAL A N 1
ATOM 1410 C CA . VAL A 1 94 ? 3.709 -8.719 8.576 1.00 0.00 94 VAL A CA 1
ATOM 1411 C C . VAL A 1 94 ? 2.349 -8.578 9.203 1.00 0.00 94 VAL A C 1
ATOM 1412 O O . VAL A 1 94 ? 1.596 -9.544 9.311 1.00 0.00 94 VAL A O 1
ATOM 1425 N N . GLY A 1 95 ? 2.003 -7.350 9.633 1.00 0.00 95 GLY A N 1
ATOM 1426 C CA . GLY A 1 95 ? 0.715 -7.134 10.245 1.00 0.00 95 GLY A CA 1
ATOM 1427 C C . GLY A 1 95 ? 0.598 -5.647 10.578 1.00 0.00 95 GLY A C 1
ATOM 1428 O O . GLY A 1 95 ? 1.579 -4.898 10.313 1.00 0.00 95 GLY A O 1
ATOM 1433 N N . MET A 1 1 ? 14.382 7.253 -9.401 1.00 0.00 1 MET A N 2
ATOM 1434 C CA . MET A 1 1 ? 14.620 6.221 -8.354 1.00 0.00 1 MET A CA 2
ATOM 1435 C C . MET A 1 1 ? 15.033 4.917 -8.975 1.00 0.00 1 MET A C 2
ATOM 1436 O O . MET A 1 1 ? 15.927 4.235 -8.476 1.00 0.00 1 MET A O 2
ATOM 1452 N N . SER A 1 2 ? 14.376 4.538 -10.094 1.00 0.00 2 SER A N 2
ATOM 1453 C CA . SER A 1 2 ? 14.705 3.302 -10.756 1.00 0.00 2 SER A CA 2
ATOM 1454 C C . SER A 1 2 ? 14.947 3.621 -12.197 1.00 0.00 2 SER A C 2
ATOM 1455 O O . SER A 1 2 ? 14.327 4.521 -12.759 1.00 0.00 2 SER A O 2
ATOM 1463 N N . GLN A 1 3 ? 15.865 2.868 -12.833 1.00 0.00 3 GLN A N 2
ATOM 1464 C CA . GLN A 1 3 ? 16.169 3.095 -14.218 1.00 0.00 3 GLN A CA 2
ATOM 1465 C C . GLN A 1 3 ? 16.459 1.750 -14.813 1.00 0.00 3 GLN A C 2
ATOM 1466 O O . GLN A 1 3 ? 17.099 0.909 -14.184 1.00 0.00 3 GLN A O 2
ATOM 1480 N N . ASN A 1 4 ? 15.982 1.515 -16.053 1.00 0.00 4 ASN A N 2
ATOM 1481 C CA . ASN A 1 4 ? 16.198 0.242 -16.691 1.00 0.00 4 ASN A CA 2
ATOM 1482 C C . ASN A 1 4 ? 17.535 0.292 -17.378 1.00 0.00 4 ASN A C 2
ATOM 1483 O O . ASN A 1 4 ? 17.699 0.953 -18.402 1.00 0.00 4 ASN A O 2
ATOM 1494 N N . GLU A 1 5 ? 18.529 -0.422 -16.806 1.00 0.00 5 GLU A N 2
ATOM 1495 C CA . GLU A 1 5 ? 19.846 -0.454 -17.387 1.00 0.00 5 GLU A CA 2
ATOM 1496 C C . GLU A 1 5 ? 20.280 -1.886 -17.395 1.00 0.00 5 GLU A C 2
ATOM 1497 O O . GLU A 1 5 ? 19.884 -2.670 -16.533 1.00 0.00 5 GLU A O 2
ATOM 1509 N N . GLU A 1 6 ? 21.116 -2.263 -18.384 1.00 0.00 6 GLU A N 2
ATOM 1510 C CA . GLU A 1 6 ? 21.587 -3.621 -18.461 1.00 0.00 6 GLU A CA 2
ATOM 1511 C C . GLU A 1 6 ? 22.827 -3.706 -17.622 1.00 0.00 6 GLU A C 2
ATOM 1512 O O . GLU A 1 6 ? 23.740 -2.893 -17.759 1.00 0.00 6 GLU A O 2
ATOM 1524 N N . ALA A 1 7 ? 22.882 -4.710 -16.722 1.00 0.00 7 ALA A N 2
ATOM 1525 C CA . ALA A 1 7 ? 24.033 -4.863 -15.873 1.00 0.00 7 ALA A CA 2
ATOM 1526 C C . ALA A 1 7 ? 25.092 -5.590 -16.663 1.00 0.00 7 ALA A C 2
ATOM 1527 O O . ALA A 1 7 ? 24.828 -6.622 -17.284 1.00 0.00 7 ALA A O 2
ATOM 1534 N N . PRO A 1 8 ? 26.303 -5.074 -16.639 1.00 0.00 8 PRO A N 2
ATOM 1535 C CA . PRO A 1 8 ? 27.410 -5.680 -17.349 1.00 0.00 8 PRO A CA 2
ATOM 1536 C C . PRO A 1 8 ? 28.085 -6.750 -16.544 1.00 0.00 8 PRO A C 2
ATOM 1537 O O . PRO A 1 8 ? 29.253 -6.634 -16.182 1.00 0.00 8 PRO A O 2
ATOM 1548 N N . ALA A 1 9 ? 27.344 -7.836 -16.242 1.00 0.00 9 ALA A N 2
ATOM 1549 C CA . ALA A 1 9 ? 27.907 -8.911 -15.465 1.00 0.00 9 ALA A CA 2
ATOM 1550 C C . ALA A 1 9 ? 28.623 -9.853 -16.393 1.00 0.00 9 ALA A C 2
ATOM 1551 O O . ALA A 1 9 ? 29.402 -10.694 -15.951 1.00 0.00 9 ALA A O 2
ATOM 1558 N N . ARG A 1 10 ? 28.363 -9.740 -17.717 1.00 0.00 10 ARG A N 2
ATOM 1559 C CA . ARG A 1 10 ? 29.008 -10.619 -18.664 1.00 0.00 10 ARG A CA 2
ATOM 1560 C C . ARG A 1 10 ? 30.468 -10.259 -18.746 1.00 0.00 10 ARG A C 2
ATOM 1561 O O . ARG A 1 10 ? 31.326 -11.138 -18.807 1.00 0.00 10 ARG A O 2
ATOM 1582 N N . SER A 1 11 ? 30.780 -8.945 -18.760 1.00 0.00 11 SER A N 2
ATOM 1583 C CA . SER A 1 11 ? 32.158 -8.523 -18.837 1.00 0.00 11 SER A CA 2
ATOM 1584 C C . SER A 1 11 ? 32.423 -7.650 -17.649 1.00 0.00 11 SER A C 2
ATOM 1585 O O . SER A 1 11 ? 31.892 -6.544 -17.555 1.00 0.00 11 SER A O 2
ATOM 1593 N N . GLY A 1 12 ? 33.279 -8.122 -16.721 1.00 0.00 12 GLY A N 2
ATOM 1594 C CA . GLY A 1 12 ? 33.591 -7.335 -15.555 1.00 0.00 12 GLY A CA 2
ATOM 1595 C C . GLY A 1 12 ? 33.604 -8.255 -14.380 1.00 0.00 12 GLY A C 2
ATOM 1596 O O . GLY A 1 12 ? 33.569 -9.475 -14.528 1.00 0.00 12 GLY A O 2
ATOM 1600 N N . GLY A 1 13 ? 33.668 -7.671 -13.165 1.00 0.00 13 GLY A N 2
ATOM 1601 C CA . GLY A 1 13 ? 33.676 -8.468 -11.966 1.00 0.00 13 GLY A CA 2
ATOM 1602 C C . GLY A 1 13 ? 32.254 -8.634 -11.533 1.00 0.00 13 GLY A C 2
ATOM 1603 O O . GLY A 1 13 ? 31.390 -7.824 -11.868 1.00 0.00 13 GLY A O 2
ATOM 1607 N N . LYS A 1 14 ? 31.984 -9.687 -10.739 1.00 0.00 14 LYS A N 2
ATOM 1608 C CA . LYS A 1 14 ? 30.640 -9.925 -10.283 1.00 0.00 14 LYS A CA 2
ATOM 1609 C C . LYS A 1 14 ? 30.709 -10.476 -8.899 1.00 0.00 14 LYS A C 2
ATOM 1610 O O . LYS A 1 14 ? 31.732 -11.010 -8.467 1.00 0.00 14 LYS A O 2
ATOM 1629 N N . VAL A 1 15 ? 29.586 -10.343 -8.170 1.00 0.00 15 VAL A N 2
ATOM 1630 C CA . VAL A 1 15 ? 29.508 -10.821 -6.823 1.00 0.00 15 VAL A CA 2
ATOM 1631 C C . VAL A 1 15 ? 28.169 -11.477 -6.653 1.00 0.00 15 VAL A C 2
ATOM 1632 O O . VAL A 1 15 ? 27.219 -11.198 -7.395 1.00 0.00 15 VAL A O 2
ATOM 1645 N N . THR A 1 16 ? 28.067 -12.378 -5.651 1.00 0.00 16 THR A N 2
ATOM 1646 C CA . THR A 1 16 ? 26.820 -13.050 -5.389 1.00 0.00 16 THR A CA 2
ATOM 1647 C C . THR A 1 16 ? 26.541 -12.868 -3.930 1.00 0.00 16 THR A C 2
ATOM 1648 O O . THR A 1 16 ? 27.460 -12.860 -3.112 1.00 0.00 16 THR A O 2
ATOM 1659 N N . PHE A 1 17 ? 25.248 -12.739 -3.566 1.00 0.00 17 PHE A N 2
ATOM 1660 C CA . PHE A 1 17 ? 24.898 -12.553 -2.182 1.00 0.00 17 PHE A CA 2
ATOM 1661 C C . PHE A 1 17 ? 23.700 -13.401 -1.904 1.00 0.00 17 PHE A C 2
ATOM 1662 O O . PHE A 1 17 ? 22.873 -13.636 -2.784 1.00 0.00 17 PHE A O 2
ATOM 1679 N N . ARG A 1 18 ? 23.578 -13.877 -0.649 1.00 0.00 18 ARG A N 2
ATOM 1680 C CA . ARG A 1 18 ? 22.449 -14.685 -0.280 1.00 0.00 18 ARG A CA 2
ATOM 1681 C C . ARG A 1 18 ? 21.588 -13.830 0.595 1.00 0.00 18 ARG A C 2
ATOM 1682 O O . ARG A 1 18 ? 22.058 -13.236 1.566 1.00 0.00 18 ARG A O 2
ATOM 1703 N N . ILE A 1 19 ? 20.287 -13.753 0.258 1.00 0.00 19 ILE A N 2
ATOM 1704 C CA . ILE A 1 19 ? 19.368 -12.952 1.022 1.00 0.00 19 ILE A CA 2
ATOM 1705 C C . ILE A 1 19 ? 18.305 -13.875 1.534 1.00 0.00 19 ILE A C 2
ATOM 1706 O O . ILE A 1 19 ? 17.780 -14.712 0.796 1.00 0.00 19 ILE A O 2
ATOM 1722 N N . ILE A 1 20 ? 17.972 -13.762 2.842 1.00 0.00 20 ILE A N 2
ATOM 1723 C CA . ILE A 1 20 ? 16.970 -14.640 3.404 1.00 0.00 20 ILE A CA 2
ATOM 1724 C C . ILE A 1 20 ? 15.777 -13.820 3.787 1.00 0.00 20 ILE A C 2
ATOM 1725 O O . ILE A 1 20 ? 15.861 -12.944 4.640 1.00 0.00 20 ILE A O 2
ATOM 1741 N N . LEU A 1 21 ? 14.613 -14.115 3.164 1.00 0.00 21 LEU A N 2
ATOM 1742 C CA . LEU A 1 21 ? 13.402 -13.400 3.485 1.00 0.00 21 LEU A CA 2
ATOM 1743 C C . LEU A 1 21 ? 12.644 -14.284 4.434 1.00 0.00 21 LEU A C 2
ATOM 1744 O O . LEU A 1 21 ? 12.284 -15.411 4.099 1.00 0.00 21 LEU A O 2
ATOM 1760 N N . THR A 1 22 ? 12.367 -13.771 5.655 1.00 0.00 22 THR A N 2
ATOM 1761 C CA . THR A 1 22 ? 11.676 -14.559 6.656 1.00 0.00 22 THR A CA 2
ATOM 1762 C C . THR A 1 22 ? 10.218 -14.683 6.304 1.00 0.00 22 THR A C 2
ATOM 1763 O O . THR A 1 22 ? 9.522 -15.547 6.831 1.00 0.00 22 THR A O 2
ATOM 1774 N N . SER A 1 23 ? 9.718 -13.819 5.401 1.00 0.00 23 SER A N 2
ATOM 1775 C CA . SER A 1 23 ? 8.323 -13.874 5.033 1.00 0.00 23 SER A CA 2
ATOM 1776 C C . SER A 1 23 ? 8.153 -14.818 3.874 1.00 0.00 23 SER A C 2
ATOM 1777 O O . SER A 1 23 ? 7.031 -15.068 3.441 1.00 0.00 23 SER A O 2
ATOM 1785 N N . GLU A 1 24 ? 9.265 -15.374 3.338 1.00 0.00 24 GLU A N 2
ATOM 1786 C CA . GLU A 1 24 ? 9.152 -16.280 2.220 1.00 0.00 24 GLU A CA 2
ATOM 1787 C C . GLU A 1 24 ? 9.693 -17.610 2.661 1.00 0.00 24 GLU A C 2
ATOM 1788 O O . GLU A 1 24 ? 10.720 -18.077 2.174 1.00 0.00 24 GLU A O 2
ATOM 1800 N N . ARG A 1 25 ? 8.985 -18.255 3.613 1.00 0.00 25 ARG A N 2
ATOM 1801 C CA . ARG A 1 25 ? 9.398 -19.550 4.111 1.00 0.00 25 ARG A CA 2
ATOM 1802 C C . ARG A 1 25 ? 9.235 -20.570 3.014 1.00 0.00 25 ARG A C 2
ATOM 1803 O O . ARG A 1 25 ? 9.817 -21.651 3.068 1.00 0.00 25 ARG A O 2
ATOM 1824 N N . SER A 1 26 ? 8.407 -20.245 1.995 1.00 0.00 26 SER A N 2
ATOM 1825 C CA . SER A 1 26 ? 8.166 -21.162 0.904 1.00 0.00 26 SER A CA 2
ATOM 1826 C C . SER A 1 26 ? 9.435 -21.393 0.121 1.00 0.00 26 SER A C 2
ATOM 18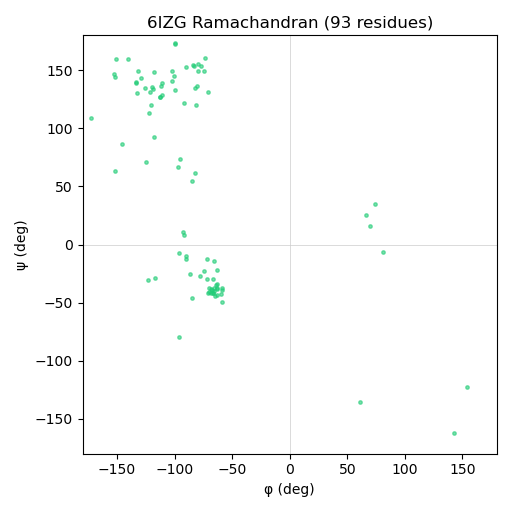27 O O . SER A 1 26 ? 9.655 -22.490 -0.387 1.00 0.00 26 SER A O 2
ATOM 1835 N N . GLN A 1 27 ? 10.307 -20.365 -0.004 1.00 0.00 27 GLN A N 2
ATOM 1836 C CA . GLN A 1 27 ? 11.518 -20.547 -0.760 1.00 0.00 27 GLN A CA 2
ATOM 1837 C C . GLN A 1 27 ? 12.505 -19.524 -0.282 1.00 0.00 27 GLN A C 2
ATOM 1838 O O . GLN A 1 27 ? 12.736 -18.500 -0.927 1.00 0.00 27 GLN A O 2
ATOM 1852 N N . PRO A 1 28 ? 13.083 -19.781 0.863 1.00 0.00 28 PRO A N 2
ATOM 1853 C CA . PRO A 1 28 ? 14.055 -18.887 1.445 1.00 0.00 28 PRO A CA 2
ATOM 1854 C C . PRO A 1 28 ? 15.430 -19.086 0.891 1.00 0.00 28 PRO A C 2
ATOM 1855 O O . PRO A 1 28 ? 15.711 -20.092 0.243 1.00 0.00 28 PRO A O 2
ATOM 1866 N N . PHE A 1 29 ? 16.303 -18.087 1.134 1.00 0.00 29 PHE A N 2
ATOM 1867 C CA . PHE A 1 29 ? 17.684 -18.146 0.694 1.00 0.00 29 PHE A CA 2
ATOM 1868 C C . PHE A 1 29 ? 17.751 -17.982 -0.799 1.00 0.00 29 PHE A C 2
ATOM 1869 O O . PHE A 1 29 ? 18.090 -18.919 -1.521 1.00 0.00 29 PHE A O 2
ATOM 1886 N N . ARG A 1 30 ? 17.439 -16.766 -1.303 1.00 0.00 30 ARG A N 2
ATOM 1887 C CA . ARG A 1 30 ? 17.524 -16.532 -2.720 1.00 0.00 30 ARG A CA 2
ATOM 1888 C C . ARG A 1 30 ? 18.898 -15.994 -2.966 1.00 0.00 30 ARG A C 2
ATOM 1889 O O . ARG A 1 30 ? 19.442 -15.251 -2.150 1.00 0.00 30 ARG A O 2
ATOM 1910 N N . VAL A 1 31 ? 19.498 -16.359 -4.115 1.00 0.00 31 VAL A N 2
ATOM 1911 C CA . VAL A 1 31 ? 20.828 -15.904 -4.412 1.00 0.00 31 VAL A CA 2
ATOM 1912 C C . VAL A 1 31 ? 20.726 -14.888 -5.505 1.00 0.00 31 VAL A C 2
ATOM 1913 O O . VAL A 1 31 ? 20.204 -15.163 -6.585 1.00 0.00 31 VAL A O 2
ATOM 1926 N N . ILE A 1 32 ? 21.238 -13.669 -5.233 1.00 0.00 32 ILE A N 2
ATOM 1927 C CA . ILE A 1 32 ? 21.212 -12.626 -6.222 1.00 0.00 32 ILE A CA 2
ATOM 1928 C C . ILE A 1 32 ? 22.598 -12.542 -6.784 1.00 0.00 32 ILE A C 2
ATOM 1929 O O . ILE A 1 32 ? 23.591 -12.658 -6.059 1.00 0.00 32 ILE A O 2
ATOM 1945 N N . SER A 1 33 ? 22.696 -12.381 -8.119 1.00 0.00 33 SER A N 2
ATOM 1946 C CA . SER A 1 33 ? 23.983 -12.278 -8.753 1.00 0.00 33 SER A CA 2
ATOM 1947 C C . SER A 1 33 ? 23.987 -10.972 -9.466 1.00 0.00 33 SER A C 2
ATOM 1948 O O . SER A 1 33 ? 23.143 -10.726 -10.328 1.00 0.00 33 SER A O 2
ATOM 1956 N N . ILE A 1 34 ? 24.950 -10.094 -9.128 1.00 0.00 34 ILE A N 2
ATOM 1957 C CA . ILE A 1 34 ? 24.999 -8.805 -9.765 1.00 0.00 34 ILE A CA 2
ATOM 1958 C C . ILE A 1 34 ? 26.432 -8.506 -10.054 1.00 0.00 34 ILE A C 2
ATOM 1959 O O . ILE A 1 34 ? 27.329 -9.082 -9.450 1.00 0.00 34 ILE A O 2
ATOM 1975 N N . ALA A 1 35 ? 26.687 -7.594 -11.011 1.00 0.00 35 ALA A N 2
ATOM 1976 C CA . ALA A 1 35 ? 28.045 -7.243 -11.326 1.00 0.00 35 ALA A CA 2
ATOM 1977 C C . ALA A 1 35 ? 28.544 -6.376 -10.203 1.00 0.00 35 ALA A C 2
ATOM 1978 O O . ALA A 1 35 ? 27.771 -5.683 -9.546 1.00 0.00 35 ALA A O 2
ATOM 1985 N N . GLU A 1 36 ? 29.869 -6.397 -9.962 1.00 0.00 36 GLU A N 2
ATOM 1986 C CA . GLU A 1 36 ? 30.445 -5.610 -8.897 1.00 0.00 36 GLU A CA 2
ATOM 1987 C C . GLU A 1 36 ? 30.219 -4.154 -9.203 1.00 0.00 36 GLU A C 2
ATOM 1988 O O . GLU A 1 36 ? 29.940 -3.353 -8.313 1.00 0.00 36 GLU A O 2
ATOM 2000 N N . GLU A 1 37 ? 30.347 -3.789 -10.492 1.00 0.00 37 GLU A N 2
ATOM 2001 C CA . GLU A 1 37 ? 30.180 -2.417 -10.901 1.00 0.00 37 GLU A CA 2
ATOM 2002 C C . GLU A 1 37 ? 28.756 -2.195 -11.355 1.00 0.00 37 GLU A C 2
ATOM 2003 O O . GLU A 1 37 ? 28.437 -1.137 -11.896 1.00 0.00 37 GLU A O 2
ATOM 2015 N N . ALA A 1 38 ? 27.858 -3.185 -11.148 1.00 0.00 38 ALA A N 2
ATOM 2016 C CA . ALA A 1 38 ? 26.490 -3.023 -11.585 1.00 0.00 38 ALA A CA 2
ATOM 2017 C C . ALA A 1 38 ? 25.738 -2.247 -10.534 1.00 0.00 38 ALA A C 2
ATOM 2018 O O . ALA A 1 38 ? 26.095 -2.245 -9.354 1.00 0.00 38 ALA A O 2
ATOM 2025 N N . PRO A 1 39 ? 24.688 -1.572 -10.962 1.00 0.00 39 PRO A N 2
ATOM 2026 C CA . PRO A 1 39 ? 23.845 -0.788 -10.069 1.00 0.00 39 PRO A CA 2
ATOM 2027 C C . PRO A 1 39 ? 23.097 -1.625 -9.069 1.00 0.00 39 PRO A C 2
ATOM 2028 O O . PRO A 1 39 ? 22.846 -2.811 -9.287 1.00 0.00 39 PRO A O 2
ATOM 2039 N N . LEU A 1 40 ? 22.711 -0.990 -7.940 1.00 0.00 40 LEU A N 2
ATOM 2040 C CA . LEU A 1 40 ? 21.977 -1.663 -6.890 1.00 0.00 40 LEU A CA 2
ATOM 2041 C C . LEU A 1 40 ? 20.627 -2.108 -7.402 1.00 0.00 40 LEU A C 2
ATOM 2042 O O . LEU A 1 40 ? 19.954 -2.923 -6.768 1.00 0.00 40 LEU A O 2
ATOM 2058 N N . THR A 1 41 ? 20.199 -1.579 -8.568 1.00 0.00 41 THR A N 2
ATOM 2059 C CA . THR A 1 41 ? 18.905 -1.923 -9.112 1.00 0.00 41 THR A CA 2
ATOM 2060 C C . THR A 1 41 ? 18.872 -3.383 -9.483 1.00 0.00 41 THR A C 2
ATOM 2061 O O . THR A 1 41 ? 17.811 -3.997 -9.454 1.00 0.00 41 THR A O 2
ATOM 2072 N N . ALA A 1 42 ? 20.029 -3.983 -9.845 1.00 0.00 42 ALA A N 2
ATOM 2073 C CA . ALA A 1 42 ? 20.038 -5.375 -10.226 1.00 0.00 42 ALA A CA 2
ATOM 2074 C C . ALA A 1 42 ? 19.632 -6.203 -9.035 1.00 0.00 42 ALA A C 2
ATOM 2075 O O . ALA A 1 42 ? 18.861 -7.152 -9.160 1.00 0.00 42 ALA A O 2
ATOM 2082 N N . ALA A 1 43 ? 20.154 -5.851 -7.837 1.00 0.00 43 ALA A N 2
ATOM 2083 C CA . ALA A 1 43 ? 19.823 -6.581 -6.638 1.00 0.00 43 ALA A CA 2
ATOM 2084 C C . ALA A 1 43 ? 18.373 -6.346 -6.324 1.00 0.00 43 ALA A C 2
ATOM 2085 O O . ALA A 1 43 ? 17.666 -7.255 -5.909 1.00 0.00 43 ALA A O 2
ATOM 2092 N N . LEU A 1 44 ? 17.915 -5.092 -6.525 1.00 0.00 44 LEU A N 2
ATOM 2093 C CA . LEU A 1 44 ? 16.546 -4.717 -6.252 1.00 0.00 44 LEU A CA 2
ATOM 2094 C C . LEU A 1 44 ? 15.612 -5.551 -7.090 1.00 0.00 44 LEU A C 2
ATOM 2095 O O . LEU A 1 44 ? 14.556 -5.944 -6.621 1.00 0.00 44 LEU A O 2
ATOM 2111 N N . ARG A 1 45 ? 15.968 -5.828 -8.365 1.00 0.00 45 ARG A N 2
ATOM 2112 C CA . ARG A 1 45 ? 15.090 -6.611 -9.215 1.00 0.00 45 ARG A CA 2
ATOM 2113 C C . ARG A 1 45 ? 14.903 -7.989 -8.625 1.00 0.00 45 ARG A C 2
ATOM 2114 O O . ARG A 1 45 ? 13.788 -8.506 -8.597 1.00 0.00 45 ARG A O 2
ATOM 2135 N N . PHE A 1 46 ? 15.993 -8.623 -8.140 1.00 0.00 46 PHE A N 2
ATOM 2136 C CA . PHE A 1 46 ? 15.872 -9.951 -7.571 1.00 0.00 46 PHE A CA 2
ATOM 2137 C C . PHE A 1 46 ? 15.211 -9.848 -6.220 1.00 0.00 46 PHE A C 2
ATOM 2138 O O . PHE A 1 46 ? 14.415 -10.700 -5.836 1.00 0.00 46 PHE A O 2
ATOM 2155 N N . ALA A 1 47 ? 15.554 -8.789 -5.465 1.00 0.00 47 ALA A N 2
ATOM 2156 C CA . ALA A 1 47 ? 15.004 -8.570 -4.149 1.00 0.00 47 ALA A CA 2
ATOM 2157 C C . ALA A 1 47 ? 13.514 -8.362 -4.271 1.00 0.00 47 ALA A C 2
ATOM 2158 O O . ALA A 1 47 ? 12.738 -8.835 -3.443 1.00 0.00 47 ALA A O 2
ATOM 2165 N N . ALA A 1 48 ? 13.096 -7.635 -5.329 1.00 0.00 48 ALA A N 2
ATOM 2166 C CA . ALA A 1 48 ? 11.700 -7.345 -5.559 1.00 0.00 48 ALA A CA 2
ATOM 2167 C C . ALA A 1 48 ? 10.943 -8.623 -5.782 1.00 0.00 48 ALA A C 2
ATOM 2168 O O . ALA A 1 48 ? 9.745 -8.676 -5.547 1.00 0.00 48 ALA A O 2
ATOM 2175 N N . GLU A 1 49 ? 11.618 -9.686 -6.261 1.00 0.00 49 GLU A N 2
ATOM 2176 C CA . GLU A 1 49 ? 10.935 -10.936 -6.504 1.00 0.00 49 GLU A CA 2
ATOM 2177 C C . GLU A 1 49 ? 10.502 -11.512 -5.185 1.00 0.00 49 GLU A C 2
ATOM 2178 O O . GLU A 1 49 ? 9.428 -12.098 -5.079 1.00 0.00 49 GLU A O 2
ATOM 2190 N N . GLU A 1 50 ? 11.344 -11.358 -4.142 1.00 0.00 50 GLU A N 2
ATOM 2191 C CA . GLU A 1 50 ? 11.025 -11.914 -2.850 1.00 0.00 50 GLU A CA 2
ATOM 2192 C C . GLU A 1 50 ? 9.829 -11.226 -2.234 1.00 0.00 50 GLU A C 2
ATOM 2193 O O . GLU A 1 50 ? 8.979 -11.882 -1.633 1.00 0.00 50 GLU A O 2
ATOM 2205 N N . PHE A 1 51 ? 9.730 -9.885 -2.364 1.00 0.00 51 PHE A N 2
ATOM 2206 C CA . PHE A 1 51 ? 8.625 -9.173 -1.746 1.00 0.00 51 PHE A CA 2
ATOM 2207 C C . PHE A 1 51 ? 7.461 -9.129 -2.695 1.00 0.00 51 PHE A C 2
ATOM 2208 O O . PHE A 1 51 ? 6.316 -8.939 -2.282 1.00 0.00 51 PHE A O 2
ATOM 2225 N N . GLY A 1 52 ? 7.739 -9.296 -3.997 1.00 0.00 52 GLY A N 2
ATOM 2226 C CA . GLY A 1 52 ? 6.707 -9.277 -5.004 1.00 0.00 52 GLY A CA 2
ATOM 2227 C C . GLY A 1 52 ? 6.485 -7.858 -5.448 1.00 0.00 52 GLY A C 2
ATOM 2228 O O . GLY A 1 52 ? 5.759 -7.621 -6.411 1.00 0.00 52 GLY A O 2
ATOM 2232 N N . ILE A 1 53 ? 7.124 -6.874 -4.770 1.00 0.00 53 ILE A N 2
ATOM 2233 C CA . ILE A 1 53 ? 6.983 -5.498 -5.166 1.00 0.00 53 ILE A CA 2
ATOM 2234 C C . ILE A 1 53 ? 8.273 -4.823 -4.819 1.00 0.00 53 ILE A C 2
ATOM 2235 O O . ILE A 1 53 ? 9.061 -5.339 -4.025 1.00 0.00 53 ILE A O 2
ATOM 2251 N N . ALA A 1 54 ? 8.528 -3.648 -5.428 1.00 0.00 54 ALA A N 2
ATOM 2252 C CA . ALA A 1 54 ? 9.738 -2.923 -5.139 1.00 0.00 54 ALA A CA 2
ATOM 2253 C C . ALA A 1 54 ? 9.316 -1.599 -4.587 1.00 0.00 54 ALA A C 2
ATOM 2254 O O . ALA A 1 54 ? 8.814 -0.744 -5.315 1.00 0.00 54 ALA A O 2
ATOM 2261 N N . SER A 1 55 ? 9.505 -1.395 -3.267 1.00 0.00 55 SER A N 2
ATOM 2262 C CA . SER A 1 55 ? 9.113 -0.145 -2.677 1.00 0.00 55 SER A CA 2
ATOM 2263 C C . SER A 1 55 ? 9.782 -0.031 -1.335 1.00 0.00 55 SER A C 2
ATOM 2264 O O . SER A 1 55 ? 10.752 -0.726 -1.040 1.00 0.00 55 SER A O 2
ATOM 2272 N N . VAL A 1 56 ? 9.237 0.866 -0.488 1.00 0.00 56 VAL A N 2
ATOM 2273 C CA . VAL A 1 56 ? 9.774 1.115 0.831 1.00 0.00 56 VAL A CA 2
ATOM 2274 C C . VAL A 1 56 ? 9.621 -0.117 1.688 1.00 0.00 56 VAL A C 2
ATOM 2275 O O . VAL A 1 56 ? 10.478 -0.409 2.523 1.00 0.00 56 VAL A O 2
ATOM 2288 N N . ASP A 1 57 ? 8.531 -0.896 1.488 1.00 0.00 57 ASP A N 2
ATOM 2289 C CA . ASP A 1 57 ? 8.300 -2.052 2.323 1.00 0.00 57 ASP A CA 2
ATOM 2290 C C . ASP A 1 57 ? 9.253 -3.150 1.943 1.00 0.00 57 ASP A C 2
ATOM 2291 O O . ASP A 1 57 ? 9.281 -4.195 2.582 1.00 0.00 57 ASP A O 2
ATOM 2300 N N . SER A 1 58 ? 10.061 -2.930 0.893 1.00 0.00 58 SER A N 2
ATOM 2301 C CA . SER A 1 58 ? 10.980 -3.947 0.451 1.00 0.00 58 SER A CA 2
ATOM 2302 C C . SER A 1 58 ? 12.349 -3.650 0.999 1.00 0.00 58 SER A C 2
ATOM 2303 O O . SER A 1 58 ? 13.324 -4.272 0.579 1.00 0.00 58 SER A O 2
ATOM 2311 N N . MET A 1 59 ? 12.475 -2.692 1.951 1.00 0.00 59 MET A N 2
ATOM 2312 C CA . MET A 1 59 ? 13.795 -2.374 2.458 1.00 0.00 59 MET A CA 2
ATOM 2313 C C . MET A 1 59 ? 13.792 -2.302 3.964 1.00 0.00 59 MET A C 2
ATOM 2314 O O . MET A 1 59 ? 13.976 -1.228 4.533 1.00 0.00 59 MET A O 2
ATOM 2328 N N . ALA A 1 60 ? 13.588 -3.449 4.660 1.00 0.00 60 ALA A N 2
ATOM 2329 C CA . ALA A 1 60 ? 13.687 -3.439 6.096 1.00 0.00 60 ALA A CA 2
ATOM 2330 C C . ALA A 1 60 ? 14.595 -4.591 6.410 1.00 0.00 60 ALA A C 2
ATOM 2331 O O . ALA A 1 60 ? 14.190 -5.608 6.959 1.00 0.00 60 ALA A O 2
ATOM 2338 N N . ALA A 1 61 ? 15.885 -4.432 6.056 1.00 0.00 61 ALA A N 2
ATOM 2339 C CA . ALA A 1 61 ? 16.841 -5.485 6.264 1.00 0.00 61 ALA A CA 2
ATOM 2340 C C . ALA A 1 61 ? 17.394 -5.367 7.650 1.00 0.00 61 ALA A C 2
ATOM 2341 O O . ALA A 1 61 ? 17.472 -4.278 8.218 1.00 0.00 61 ALA A O 2
ATOM 2348 N N . THR A 1 62 ? 17.775 -6.522 8.230 1.00 0.00 62 THR A N 2
ATOM 2349 C CA . THR A 1 62 ? 18.334 -6.532 9.551 1.00 0.00 62 THR A CA 2
ATOM 2350 C C . THR A 1 62 ? 19.509 -7.470 9.541 1.00 0.00 62 THR A C 2
ATOM 2351 O O . THR A 1 62 ? 19.578 -8.415 8.740 1.00 0.00 62 THR A O 2
ATOM 2362 N N . THR A 1 63 ? 20.484 -7.195 10.432 1.00 0.00 63 THR A N 2
ATOM 2363 C CA . THR A 1 63 ? 21.650 -8.040 10.551 1.00 0.00 63 THR A CA 2
ATOM 2364 C C . THR A 1 63 ? 21.447 -8.909 11.751 1.00 0.00 63 THR A C 2
ATOM 2365 O O . THR A 1 63 ? 20.473 -8.767 12.486 1.00 0.00 63 THR A O 2
ATOM 2376 N N . LYS A 1 64 ? 22.389 -9.848 11.968 1.00 0.00 64 LYS A N 2
ATOM 2377 C CA . LYS A 1 64 ? 22.313 -10.738 13.100 1.00 0.00 64 LYS A CA 2
ATOM 2378 C C . LYS A 1 64 ? 22.446 -9.904 14.346 1.00 0.00 64 LYS A C 2
ATOM 2379 O O . LYS A 1 64 ? 21.834 -10.191 15.373 1.00 0.00 64 LYS A O 2
ATOM 2398 N N . ASP A 1 65 ? 23.277 -8.841 14.265 1.00 0.00 65 ASP A N 2
ATOM 2399 C CA . ASP A 1 65 ? 23.511 -7.986 15.398 1.00 0.00 65 ASP A CA 2
ATOM 2400 C C . ASP A 1 65 ? 22.311 -7.100 15.629 1.00 0.00 65 ASP A C 2
ATOM 2401 O O . ASP A 1 65 ? 22.097 -6.634 16.746 1.00 0.00 65 ASP A O 2
ATOM 2410 N N . GLY A 1 66 ? 21.497 -6.833 14.581 1.00 0.00 66 GLY A N 2
ATOM 2411 C CA . GLY A 1 66 ? 20.335 -5.999 14.776 1.00 0.00 66 GLY A CA 2
ATOM 2412 C C . GLY A 1 66 ? 20.155 -5.118 13.577 1.00 0.00 66 GLY A C 2
ATOM 2413 O O . GLY A 1 66 ? 19.634 -5.545 12.549 1.00 0.00 66 GLY A O 2
ATOM 2417 N N . THR A 1 67 ? 20.584 -3.842 13.694 1.00 0.00 67 THR A N 2
ATOM 2418 C CA . THR A 1 67 ? 20.428 -2.894 12.609 1.00 0.00 67 THR A CA 2
ATOM 2419 C C . THR A 1 67 ? 21.244 -3.354 11.436 1.00 0.00 67 THR A C 2
ATOM 2420 O O . THR A 1 67 ? 22.427 -3.666 11.563 1.00 0.00 67 THR A O 2
ATOM 2431 N N . GLY A 1 68 ? 20.610 -3.396 10.243 1.00 0.00 68 GLY A N 2
ATOM 2432 C CA . GLY A 1 68 ? 21.310 -3.818 9.061 1.00 0.00 68 GLY A CA 2
ATOM 2433 C C . GLY A 1 68 ? 20.463 -3.469 7.886 1.00 0.00 68 GLY A C 2
ATOM 2434 O O . GLY A 1 68 ? 20.247 -4.288 7.001 1.00 0.00 68 GLY A O 2
ATOM 2438 N N . ILE A 1 69 ? 19.984 -2.210 7.842 1.00 0.00 69 ILE A N 2
ATOM 2439 C CA . ILE A 1 69 ? 19.141 -1.770 6.758 1.00 0.00 69 ILE A CA 2
ATOM 2440 C C . ILE A 1 69 ? 20.036 -1.457 5.593 1.00 0.00 69 ILE A C 2
ATOM 2441 O O . ILE A 1 69 ? 21.073 -0.815 5.751 1.00 0.00 69 ILE A O 2
ATOM 2457 N N . ASN A 1 70 ? 19.649 -1.916 4.377 1.00 0.00 70 ASN A N 2
ATOM 2458 C CA . ASN A 1 70 ? 20.471 -1.680 3.215 1.00 0.00 70 ASN A CA 2
ATOM 2459 C C . ASN A 1 70 ? 20.280 -0.245 2.790 1.00 0.00 70 ASN A C 2
ATOM 2460 O O . ASN A 1 70 ? 19.158 0.187 2.527 1.00 0.00 70 ASN A O 2
ATOM 2471 N N . PRO A 1 71 ? 21.362 0.511 2.717 1.00 0.00 71 PRO A N 2
ATOM 2472 C CA . PRO A 1 71 ? 21.294 1.893 2.303 1.00 0.00 71 PRO A CA 2
ATOM 2473 C C . PRO A 1 71 ? 21.442 2.071 0.817 1.00 0.00 71 PRO A C 2
ATOM 2474 O O . PRO A 1 71 ? 20.464 2.340 0.123 1.00 0.00 71 PRO A O 2
ATOM 2485 N N . ALA A 1 72 ? 22.681 1.929 0.286 1.00 0.00 72 ALA A N 2
ATOM 2486 C CA . ALA A 1 72 ? 22.886 2.095 -1.134 1.00 0.00 72 ALA A CA 2
ATOM 2487 C C . ALA A 1 72 ? 22.666 0.765 -1.799 1.00 0.00 72 ALA A C 2
ATOM 2488 O O . ALA A 1 72 ? 22.271 0.706 -2.958 1.00 0.00 72 ALA A O 2
ATOM 2495 N N . GLN A 1 73 ? 22.931 -0.337 -1.062 1.00 0.00 73 GLN A N 2
ATOM 2496 C CA . GLN A 1 73 ? 22.742 -1.668 -1.584 1.00 0.00 73 GLN A CA 2
ATOM 2497 C C . GLN A 1 73 ? 23.641 -1.894 -2.776 1.00 0.00 73 GLN A C 2
ATOM 2498 O O . GLN A 1 73 ? 23.310 -2.667 -3.674 1.00 0.00 73 GLN A O 2
ATOM 2512 N N . THR A 1 74 ? 24.822 -1.234 -2.808 1.00 0.00 74 THR A N 2
ATOM 2513 C CA . THR A 1 74 ? 25.730 -1.428 -3.916 1.00 0.00 74 THR A CA 2
ATOM 2514 C C . THR A 1 74 ? 26.435 -2.733 -3.657 1.00 0.00 74 THR A C 2
ATOM 2515 O O . THR A 1 74 ? 26.494 -3.188 -2.525 1.00 0.00 74 THR A O 2
ATOM 2526 N N . ALA A 1 75 ? 26.996 -3.366 -4.709 1.00 0.00 75 ALA A N 2
ATOM 2527 C CA . ALA A 1 75 ? 27.665 -4.638 -4.539 1.00 0.00 75 ALA A CA 2
ATOM 2528 C C . ALA A 1 75 ? 28.850 -4.498 -3.612 1.00 0.00 75 ALA A C 2
ATOM 2529 O O . ALA A 1 75 ? 29.060 -5.332 -2.735 1.00 0.00 75 ALA A O 2
ATOM 2536 N N . GLY A 1 76 ? 29.652 -3.429 -3.789 1.00 0.00 76 GLY A N 2
ATOM 2537 C CA . GLY A 1 76 ? 30.834 -3.245 -2.971 1.00 0.00 76 GLY A CA 2
ATOM 2538 C C . GLY A 1 76 ? 30.461 -2.991 -1.537 1.00 0.00 76 GLY A C 2
ATOM 2539 O O . GLY A 1 76 ? 31.105 -3.507 -0.624 1.00 0.00 76 GLY A O 2
ATOM 2543 N N . ASN A 1 77 ? 29.407 -2.186 -1.302 1.00 0.00 77 ASN A N 2
ATOM 2544 C CA . ASN A 1 77 ? 29.023 -1.852 0.051 1.00 0.00 77 ASN A CA 2
ATOM 2545 C C . ASN A 1 77 ? 28.433 -3.053 0.742 1.00 0.00 77 ASN A C 2
ATOM 2546 O O . ASN A 1 77 ? 28.746 -3.322 1.898 1.00 0.00 77 ASN A O 2
ATOM 2551 N N . VAL A 1 78 ? 27.574 -3.817 0.039 1.00 0.00 78 VAL A N 2
ATOM 2552 C CA . VAL A 1 78 ? 26.932 -4.964 0.643 1.00 0.00 78 VAL A CA 2
ATOM 2553 C C . VAL A 1 78 ? 27.961 -6.003 0.983 1.00 0.00 78 VAL A C 2
ATOM 2554 O O . VAL A 1 78 ? 27.910 -6.595 2.055 1.00 0.00 78 VAL A O 2
ATOM 2567 N N . PHE A 1 79 ? 28.935 -6.240 0.079 1.00 0.00 79 PHE A N 2
ATOM 2568 C CA . PHE A 1 79 ? 29.943 -7.252 0.316 1.00 0.00 79 PHE A CA 2
ATOM 2569 C C . PHE A 1 79 ? 30.686 -6.964 1.598 1.00 0.00 79 PHE A C 2
ATOM 2570 O O . PHE A 1 79 ? 30.846 -7.842 2.442 1.00 0.00 79 PHE A O 2
ATOM 2587 N N . MET A 1 80 ? 31.165 -5.719 1.761 1.00 0.00 80 MET A N 2
ATOM 2588 C CA . MET A 1 80 ? 31.927 -5.365 2.936 1.00 0.00 80 MET A CA 2
ATOM 2589 C C . MET A 1 80 ? 31.048 -5.299 4.163 1.00 0.00 80 MET A C 2
ATOM 2590 O O . MET A 1 80 ? 31.479 -5.668 5.254 1.00 0.00 80 MET A O 2
ATOM 2604 N N . LYS A 1 81 ? 29.795 -4.820 4.021 1.00 0.00 81 LYS A N 2
ATOM 2605 C CA . LYS A 1 81 ? 28.943 -4.649 5.180 1.00 0.00 81 LYS A CA 2
ATOM 2606 C C . LYS A 1 81 ? 28.282 -5.926 5.626 1.00 0.00 81 LYS A C 2
ATOM 2607 O O . LYS A 1 81 ? 28.356 -6.270 6.805 1.00 0.00 81 LYS A O 2
ATOM 2626 N N . TYR A 1 82 ? 27.613 -6.668 4.716 1.00 0.00 82 TYR A N 2
ATOM 2627 C CA . TYR A 1 82 ? 26.881 -7.837 5.159 1.00 0.00 82 TYR A CA 2
ATOM 2628 C C . TYR A 1 82 ? 27.389 -9.069 4.474 1.00 0.00 82 TYR A C 2
ATOM 2629 O O . TYR A 1 82 ? 27.303 -10.166 5.025 1.00 0.00 82 TYR A O 2
ATOM 2647 N N . GLY A 1 83 ? 27.935 -8.930 3.253 1.00 0.00 83 GLY A N 2
ATOM 2648 C CA . GLY A 1 83 ? 28.417 -10.088 2.545 1.00 0.00 83 GLY A CA 2
ATOM 2649 C C . GLY A 1 83 ? 27.219 -10.885 2.129 1.00 0.00 83 GLY A C 2
ATOM 2650 O O . GLY A 1 83 ? 26.173 -10.334 1.793 1.00 0.00 83 GLY A O 2
ATOM 2654 N N . GLN A 1 84 ? 27.355 -12.224 2.143 1.00 0.00 84 GLN A N 2
ATOM 2655 C CA . GLN A 1 84 ? 26.263 -13.082 1.763 1.00 0.00 84 GLN A CA 2
ATOM 2656 C C . GLN A 1 84 ? 25.516 -13.478 3.011 1.00 0.00 84 GLN A C 2
ATOM 2657 O O . GLN A 1 84 ? 25.136 -14.637 3.172 1.00 0.00 84 GLN A O 2
ATOM 2671 N N . GLU A 1 85 ? 25.288 -12.516 3.933 1.00 0.00 85 GLU A N 2
ATOM 2672 C CA . GLU A 1 85 ? 24.575 -12.828 5.148 1.00 0.00 85 GLU A CA 2
ATOM 2673 C C . GLU A 1 85 ? 23.751 -11.628 5.512 1.00 0.00 85 GLU A C 2
ATOM 2674 O O . GLU A 1 85 ? 24.191 -10.761 6.266 1.00 0.00 85 GLU A O 2
ATOM 2686 N N . ILE A 1 86 ? 22.516 -11.555 4.976 1.00 0.00 86 ILE A N 2
ATOM 2687 C CA . ILE A 1 86 ? 21.652 -10.444 5.282 1.00 0.00 86 ILE A CA 2
ATOM 2688 C C . ILE A 1 86 ? 20.243 -10.972 5.385 1.00 0.00 86 ILE A C 2
ATOM 2689 O O . ILE A 1 86 ? 19.801 -11.814 4.582 1.00 0.00 86 ILE A O 2
ATOM 2705 N N . ARG A 1 87 ? 19.497 -10.484 6.409 1.00 0.00 87 ARG A N 2
ATOM 2706 C CA . ARG A 1 87 ? 18.139 -10.919 6.592 1.00 0.00 87 ARG A CA 2
ATOM 2707 C C . ARG A 1 87 ? 17.284 -9.816 6.051 1.00 0.00 87 ARG A C 2
ATOM 2708 O O . ARG A 1 87 ? 17.533 -8.646 6.315 1.00 0.00 87 ARG A O 2
ATOM 2729 N N . LEU A 1 88 ? 16.252 -10.162 5.261 1.00 0.00 88 LEU A N 2
ATOM 2730 C CA . LEU A 1 88 ? 15.393 -9.149 4.709 1.00 0.00 88 LEU A CA 2
ATOM 2731 C C . LEU A 1 88 ? 14.047 -9.306 5.340 1.00 0.00 88 LEU A C 2
ATOM 2732 O O . LEU A 1 88 ? 13.520 -10.413 5.451 1.00 0.00 88 LEU A O 2
ATOM 2748 N N . ILE A 1 89 ? 13.468 -8.175 5.786 1.00 0.00 89 ILE A N 2
ATOM 2749 C CA . ILE A 1 89 ? 12.171 -8.196 6.402 1.00 0.00 89 ILE A CA 2
ATOM 2750 C C . ILE A 1 89 ? 11.407 -7.067 5.752 1.00 0.00 89 ILE A C 2
ATOM 2751 O O . ILE A 1 89 ? 11.989 -6.035 5.378 1.00 0.00 89 ILE A O 2
ATOM 2767 N N . PRO A 1 90 ? 10.124 -7.271 5.512 1.00 0.00 90 PRO A N 2
ATOM 2768 C CA . PRO A 1 90 ? 9.293 -6.230 4.945 1.00 0.00 90 PRO A CA 2
ATOM 2769 C C . PRO A 1 90 ? 8.893 -5.206 5.968 1.00 0.00 90 PRO A C 2
ATOM 2770 O O . PRO A 1 90 ? 8.708 -5.523 7.142 1.00 0.00 90 PRO A O 2
ATOM 2781 N N . ARG A 1 91 ? 8.721 -3.943 5.531 1.00 0.00 91 ARG A N 2
ATOM 2782 C CA . ARG A 1 91 ? 8.364 -2.890 6.450 1.00 0.00 91 ARG A CA 2
ATOM 2783 C C . ARG A 1 91 ? 6.901 -2.597 6.278 1.00 0.00 91 ARG A C 2
ATOM 2784 O O . ARG A 1 91 ? 6.395 -2.542 5.161 1.00 0.00 91 ARG A O 2
ATOM 2805 N N . ASP A 1 92 ? 6.189 -2.419 7.421 1.00 0.00 92 ASP A N 2
ATOM 2806 C CA . ASP A 1 92 ? 4.771 -2.112 7.407 1.00 0.00 92 ASP A CA 2
ATOM 2807 C C . ASP A 1 92 ? 4.001 -3.293 6.874 1.00 0.00 92 ASP A C 2
ATOM 2808 O O . ASP A 1 92 ? 2.916 -3.132 6.318 1.00 0.00 92 ASP A O 2
ATOM 2817 N N . ARG A 1 93 ? 4.546 -4.516 7.044 1.00 0.00 93 ARG A N 2
ATOM 2818 C CA . ARG A 1 93 ? 3.853 -5.694 6.579 1.00 0.00 93 ARG A CA 2
ATOM 2819 C C . ARG A 1 93 ? 4.064 -6.775 7.597 1.00 0.00 93 ARG A C 2
ATOM 2820 O O . ARG A 1 93 ? 3.144 -7.523 7.919 1.00 0.00 93 ARG A O 2
ATOM 2841 N N . VAL A 1 94 ? 5.303 -6.880 8.135 1.00 0.00 94 VAL A N 2
ATOM 2842 C CA . VAL A 1 94 ? 5.594 -7.891 9.125 1.00 0.00 94 VAL A CA 2
ATOM 2843 C C . VAL A 1 94 ? 4.903 -7.502 10.401 1.00 0.00 94 VAL A C 2
ATOM 2844 O O . VAL A 1 94 ? 4.476 -8.351 11.181 1.00 0.00 94 VAL A O 2
ATOM 2857 N N . GLY A 1 95 ? 4.782 -6.186 10.632 1.00 0.00 95 GLY A N 2
ATOM 2858 C CA . GLY A 1 95 ? 4.130 -5.709 11.823 1.00 0.00 95 GLY A CA 2
ATOM 2859 C C . GLY A 1 95 ? 4.158 -4.181 11.793 1.00 0.00 95 GLY A C 2
ATOM 2860 O O . GLY A 1 95 ? 4.709 -3.615 10.806 1.00 0.00 95 GLY A O 2
ATOM 2865 N N . MET A 1 1 ? 3.043 -11.191 -18.123 1.00 0.00 1 MET A N 3
ATOM 2866 C CA . MET A 1 1 ? 2.821 -12.424 -18.928 1.00 0.00 1 MET A CA 3
ATOM 2867 C C . MET A 1 1 ? 4.129 -13.072 -19.282 1.00 0.00 1 MET A C 3
ATOM 2868 O O . MET A 1 1 ? 4.292 -14.283 -19.140 1.00 0.00 1 MET A O 3
ATOM 2884 N N . SER A 1 2 ? 5.099 -12.265 -19.758 1.00 0.00 2 SER A N 3
ATOM 2885 C CA . SER A 1 2 ? 6.381 -12.806 -20.122 1.00 0.00 2 SER A CA 3
ATOM 2886 C C . SER A 1 2 ? 7.373 -11.689 -20.032 1.00 0.00 2 SER A C 3
ATOM 2887 O O . SER A 1 2 ? 7.003 -10.516 -20.042 1.00 0.00 2 SER A O 3
ATOM 2895 N N . GLN A 1 3 ? 8.673 -12.038 -19.949 1.00 0.00 3 GLN A N 3
ATOM 2896 C CA . GLN A 1 3 ? 9.692 -11.030 -19.860 1.00 0.00 3 GLN A CA 3
ATOM 2897 C C . GLN A 1 3 ? 10.957 -11.637 -20.377 1.00 0.00 3 GLN A C 3
ATOM 2898 O O . GLN A 1 3 ? 11.088 -12.859 -20.458 1.00 0.00 3 GLN A O 3
ATOM 2912 N N . ASN A 1 4 ? 11.932 -10.778 -20.745 1.00 0.00 4 ASN A N 3
ATOM 2913 C CA . ASN A 1 4 ? 13.187 -11.270 -21.251 1.00 0.00 4 ASN A CA 3
ATOM 2914 C C . ASN A 1 4 ? 14.088 -11.468 -20.066 1.00 0.00 4 ASN A C 3
ATOM 2915 O O . ASN A 1 4 ? 14.553 -10.506 -19.453 1.00 0.00 4 ASN A O 3
ATOM 2926 N N . GLU A 1 5 ? 14.349 -12.745 -19.713 1.00 0.00 5 GLU A N 3
ATOM 2927 C CA . GLU A 1 5 ? 15.196 -13.031 -18.586 1.00 0.00 5 GLU A CA 3
ATOM 2928 C C . GLU A 1 5 ? 16.605 -13.118 -19.092 1.00 0.00 5 GLU A C 3
ATOM 2929 O O . GLU A 1 5 ? 16.904 -13.868 -20.018 1.00 0.00 5 GLU A O 3
ATOM 2941 N N . GLU A 1 6 ? 17.512 -12.340 -18.470 1.00 0.00 6 GLU A N 3
ATOM 2942 C CA . GLU A 1 6 ? 18.888 -12.353 -18.880 1.00 0.00 6 GLU A CA 3
ATOM 2943 C C . GLU A 1 6 ? 19.684 -11.811 -17.735 1.00 0.00 6 GLU A C 3
ATOM 2944 O O . GLU A 1 6 ? 19.145 -11.148 -16.850 1.00 0.00 6 GLU A O 3
ATOM 2956 N N . ALA A 1 7 ? 21.003 -12.097 -17.723 1.00 0.00 7 ALA A N 3
ATOM 2957 C CA . ALA A 1 7 ? 21.845 -11.608 -16.661 1.00 0.00 7 ALA A CA 3
ATOM 2958 C C . ALA A 1 7 ? 22.047 -10.133 -16.892 1.00 0.00 7 ALA A C 3
ATOM 2959 O O . ALA A 1 7 ? 22.092 -9.664 -18.031 1.00 0.00 7 ALA A O 3
ATOM 2966 N N . PRO A 1 8 ? 22.173 -9.388 -15.814 1.00 0.00 8 PRO A N 3
ATOM 2967 C CA . PRO A 1 8 ? 22.376 -7.948 -15.894 1.00 0.00 8 PRO A CA 3
ATOM 2968 C C . PRO A 1 8 ? 23.734 -7.578 -16.411 1.00 0.00 8 PRO A C 3
ATOM 2969 O O . PRO A 1 8 ? 23.932 -6.478 -16.925 1.00 0.00 8 PRO A O 3
ATOM 2980 N N . ALA A 1 9 ? 24.705 -8.502 -16.278 1.00 0.00 9 ALA A N 3
ATOM 2981 C CA . ALA A 1 9 ? 26.037 -8.234 -16.745 1.00 0.00 9 ALA A CA 3
ATOM 2982 C C . ALA A 1 9 ? 26.531 -9.491 -17.395 1.00 0.00 9 ALA A C 3
ATOM 2983 O O . ALA A 1 9 ? 27.006 -10.404 -16.725 1.00 0.00 9 ALA A O 3
ATOM 2990 N N . ARG A 1 10 ? 26.411 -9.568 -18.741 1.00 0.00 10 ARG A N 3
ATOM 2991 C CA . ARG A 1 10 ? 26.866 -10.738 -19.452 1.00 0.00 10 ARG A CA 3
ATOM 2992 C C . ARG A 1 10 ? 28.368 -10.762 -19.413 1.00 0.00 10 ARG A C 3
ATOM 2993 O O . ARG A 1 10 ? 28.979 -11.817 -19.257 1.00 0.00 10 ARG A O 3
ATOM 3014 N N . SER A 1 11 ? 29.000 -9.576 -19.569 1.00 0.00 11 SER A N 3
ATOM 3015 C CA . SER A 1 11 ? 30.439 -9.500 -19.542 1.00 0.00 11 SER A CA 3
ATOM 3016 C C . SER A 1 11 ? 30.810 -8.556 -18.442 1.00 0.00 11 SER A C 3
ATOM 3017 O O . SER A 1 11 ? 30.156 -7.536 -18.239 1.00 0.00 11 SER A O 3
ATOM 3025 N N . GLY A 1 12 ? 31.894 -8.882 -17.706 1.00 0.00 12 GLY A N 3
ATOM 3026 C CA . GLY A 1 12 ? 32.331 -8.032 -16.629 1.00 0.00 12 GLY A CA 3
ATOM 3027 C C . GLY A 1 12 ? 32.524 -8.901 -15.432 1.00 0.00 12 GLY A C 3
ATOM 3028 O O . GLY A 1 12 ? 32.551 -10.127 -15.536 1.00 0.00 12 GLY A O 3
ATOM 3032 N N . GLY A 1 13 ? 32.685 -8.270 -14.249 1.00 0.00 13 GLY A N 3
ATOM 3033 C CA . GLY A 1 13 ? 32.865 -9.026 -13.035 1.00 0.00 13 GLY A CA 3
ATOM 3034 C C . GLY A 1 13 ? 31.520 -9.540 -12.626 1.00 0.00 13 GLY A C 3
ATOM 3035 O O . GLY A 1 13 ? 30.492 -8.988 -13.006 1.00 0.00 13 GLY A O 3
ATOM 3039 N N . LYS A 1 14 ? 31.502 -10.620 -11.824 1.00 0.00 14 LYS A N 3
ATOM 3040 C CA . LYS A 1 14 ? 30.250 -11.182 -11.389 1.00 0.00 14 LYS A CA 3
ATOM 3041 C C . LYS A 1 14 ? 30.384 -11.514 -9.934 1.00 0.00 14 LYS A C 3
ATOM 3042 O O . LYS A 1 14 ? 31.384 -12.087 -9.506 1.00 0.00 14 LYS A O 3
ATOM 3061 N N . VAL A 1 15 ? 29.356 -11.149 -9.140 1.00 0.00 15 VAL A N 3
ATOM 3062 C CA . VAL A 1 15 ? 29.372 -11.432 -7.728 1.00 0.00 15 VAL A CA 3
ATOM 3063 C C . VAL A 1 15 ? 27.995 -11.926 -7.386 1.00 0.00 15 VAL A C 3
ATOM 3064 O O . VAL A 1 15 ? 26.995 -11.409 -7.890 1.00 0.00 15 VAL A O 3
ATOM 3077 N N . THR A 1 16 ? 27.911 -12.950 -6.510 1.00 0.00 16 THR A N 3
ATOM 3078 C CA . THR A 1 16 ? 26.625 -13.490 -6.140 1.00 0.00 16 THR A CA 3
ATOM 3079 C C . THR A 1 16 ? 26.440 -13.238 -4.670 1.00 0.00 16 THR A C 3
ATOM 3080 O O . THR A 1 16 ? 27.385 -13.336 -3.886 1.00 0.00 16 THR A O 3
ATOM 3091 N N . PHE A 1 17 ? 25.198 -12.876 -4.267 1.00 0.00 17 PHE A N 3
ATOM 3092 C CA . PHE A 1 17 ? 24.927 -12.615 -2.880 1.00 0.00 17 PHE A CA 3
ATOM 3093 C C . PHE A 1 17 ? 23.676 -13.359 -2.522 1.00 0.00 17 PHE A C 3
ATOM 3094 O O . PHE A 1 17 ? 22.740 -13.451 -3.322 1.00 0.00 17 PHE A O 3
ATOM 3111 N N . ARG A 1 18 ? 23.626 -13.889 -1.279 1.00 0.00 18 ARG A N 3
ATOM 3112 C CA . ARG A 1 18 ? 22.472 -14.628 -0.832 1.00 0.00 18 ARG A CA 3
ATOM 3113 C C . ARG A 1 18 ? 21.758 -13.782 0.177 1.00 0.00 18 ARG A C 3
ATOM 3114 O O . ARG A 1 18 ? 22.368 -13.237 1.098 1.00 0.00 18 ARG A O 3
ATOM 3135 N N . ILE A 1 19 ? 20.425 -13.653 0.011 1.00 0.00 19 ILE A N 3
ATOM 3136 C CA . ILE A 1 19 ? 19.632 -12.858 0.914 1.00 0.00 19 ILE A CA 3
ATOM 3137 C C . ILE A 1 19 ? 18.564 -13.757 1.475 1.00 0.00 19 ILE A C 3
ATOM 3138 O O . ILE A 1 19 ? 17.888 -14.482 0.735 1.00 0.00 19 ILE A O 3
ATOM 3154 N N . ILE A 1 20 ? 18.390 -13.726 2.822 1.00 0.00 20 ILE A N 3
ATOM 3155 C CA . ILE A 1 20 ? 17.416 -14.578 3.463 1.00 0.00 20 ILE A CA 3
ATOM 3156 C C . ILE A 1 20 ? 16.156 -13.781 3.674 1.00 0.00 20 ILE A C 3
ATOM 3157 O O . ILE A 1 20 ? 16.173 -12.689 4.249 1.00 0.00 20 ILE A O 3
ATOM 3173 N N . LEU A 1 21 ? 15.014 -14.331 3.198 1.00 0.00 21 LEU A N 3
ATOM 3174 C CA . LEU A 1 21 ? 13.745 -13.661 3.349 1.00 0.00 21 LEU A CA 3
ATOM 3175 C C . LEU A 1 21 ? 13.029 -14.286 4.509 1.00 0.00 21 LEU A C 3
ATOM 3176 O O . LEU A 1 21 ? 13.051 -15.503 4.681 1.00 0.00 21 LEU A O 3
ATOM 3192 N N . THR A 1 22 ? 12.357 -13.453 5.332 1.00 0.00 22 THR A N 3
ATOM 3193 C CA . THR A 1 22 ? 11.619 -13.978 6.457 1.00 0.00 22 THR A CA 3
ATOM 3194 C C . THR A 1 22 ? 10.184 -14.141 6.034 1.00 0.00 22 THR A C 3
ATOM 3195 O O . THR A 1 22 ? 9.408 -14.827 6.694 1.00 0.00 22 THR A O 3
ATOM 3206 N N . SER A 1 23 ? 9.799 -13.497 4.905 1.00 0.00 23 SER A N 3
ATOM 3207 C CA . SER A 1 23 ? 8.433 -13.577 4.436 1.00 0.00 23 SER A CA 3
ATOM 3208 C C . SER A 1 23 ? 8.237 -14.865 3.682 1.00 0.00 23 SER A C 3
ATOM 3209 O O . SER A 1 23 ? 7.104 -15.284 3.453 1.00 0.00 23 SER A O 3
ATOM 3217 N N . GLU A 1 24 ? 9.342 -15.525 3.280 1.00 0.00 24 GLU A N 3
ATOM 3218 C CA . GLU A 1 24 ? 9.230 -16.762 2.549 1.00 0.00 24 GLU A CA 3
ATOM 3219 C C . GLU A 1 24 ? 9.860 -17.822 3.400 1.00 0.00 24 GLU A C 3
ATOM 3220 O O . GLU A 1 24 ? 11.022 -18.163 3.225 1.00 0.00 24 GLU A O 3
ATOM 3232 N N . ARG A 1 25 ? 9.084 -18.365 4.358 1.00 0.00 25 ARG A N 3
ATOM 3233 C CA . ARG A 1 25 ? 9.595 -19.385 5.245 1.00 0.00 25 ARG A CA 3
ATOM 3234 C C . ARG A 1 25 ? 9.918 -20.633 4.462 1.00 0.00 25 ARG A C 3
ATOM 3235 O O . ARG A 1 25 ? 10.904 -21.310 4.744 1.00 0.00 25 ARG A O 3
ATOM 3256 N N . SER A 1 26 ? 9.070 -20.978 3.467 1.00 0.00 26 SER A N 3
ATOM 3257 C CA . SER A 1 26 ? 9.291 -22.184 2.697 1.00 0.00 26 SER A CA 3
ATOM 3258 C C . SER A 1 26 ? 10.513 -22.045 1.820 1.00 0.00 26 SER A C 3
ATOM 3259 O O . SER A 1 26 ? 11.239 -23.017 1.623 1.00 0.00 26 SER A O 3
ATOM 3267 N N . GLN A 1 27 ? 10.771 -20.836 1.273 1.00 0.00 27 GLN A N 3
ATOM 3268 C CA . GLN A 1 27 ? 11.922 -20.657 0.411 1.00 0.00 27 GLN A CA 3
ATOM 3269 C C . GLN A 1 27 ? 12.638 -19.398 0.822 1.00 0.00 27 GLN A C 3
ATOM 3270 O O . GLN A 1 27 ? 12.556 -18.374 0.143 1.00 0.00 27 GLN A O 3
ATOM 3284 N N . PRO A 1 28 ? 13.363 -19.459 1.914 1.00 0.00 28 PRO A N 3
ATOM 3285 C CA . PRO A 1 28 ? 14.087 -18.309 2.416 1.00 0.00 28 PRO A CA 3
ATOM 3286 C C . PRO A 1 28 ? 15.475 -18.199 1.856 1.00 0.00 28 PRO A C 3
ATOM 3287 O O . PRO A 1 28 ? 16.442 -18.067 2.599 1.00 0.00 28 PRO A O 3
ATOM 3298 N N . PHE A 1 29 ? 15.602 -18.221 0.512 1.00 0.00 29 PHE A N 3
ATOM 3299 C CA . PHE A 1 29 ? 16.910 -18.134 -0.086 1.00 0.00 29 PHE A CA 3
ATOM 3300 C C . PHE A 1 29 ? 16.767 -17.554 -1.464 1.00 0.00 29 PHE A C 3
ATOM 3301 O O . PHE A 1 29 ? 16.474 -18.273 -2.418 1.00 0.00 29 PHE A O 3
ATOM 3318 N N . ARG A 1 30 ? 16.963 -16.225 -1.599 1.00 0.00 30 ARG A N 3
ATOM 3319 C CA . ARG A 1 30 ? 16.907 -15.610 -2.899 1.00 0.00 30 ARG A CA 3
ATOM 3320 C C . ARG A 1 30 ? 18.306 -15.190 -3.213 1.00 0.00 30 ARG A C 3
ATOM 3321 O O . ARG A 1 30 ? 18.980 -14.565 -2.395 1.00 0.00 30 ARG A O 3
ATOM 3342 N N . VAL A 1 31 ? 18.776 -15.530 -4.427 1.00 0.00 31 VAL A N 3
ATOM 3343 C CA . VAL A 1 31 ? 20.126 -15.213 -4.806 1.00 0.00 31 VAL A CA 3
ATOM 3344 C C . VAL A 1 31 ? 20.090 -14.137 -5.850 1.00 0.00 31 VAL A C 3
ATOM 3345 O O . VAL A 1 31 ? 19.423 -14.272 -6.876 1.00 0.00 31 VAL A O 3
ATOM 3358 N N . ILE A 1 32 ? 20.823 -13.029 -5.599 1.00 0.00 32 ILE A N 3
ATOM 3359 C CA . ILE A 1 32 ? 20.889 -11.956 -6.559 1.00 0.00 32 ILE A CA 3
ATOM 3360 C C . ILE A 1 32 ? 22.265 -12.024 -7.155 1.00 0.00 32 ILE A C 3
ATOM 3361 O O . ILE A 1 32 ? 23.245 -12.289 -6.456 1.00 0.00 32 ILE A O 3
ATOM 3377 N N . SER A 1 33 ? 22.367 -11.820 -8.485 1.00 0.00 33 SER A N 3
ATOM 3378 C CA . SER A 1 33 ? 23.655 -11.866 -9.126 1.00 0.00 33 SER A CA 3
ATOM 3379 C C . SER A 1 33 ? 23.844 -10.533 -9.766 1.00 0.00 33 SER A C 3
ATOM 3380 O O . SER A 1 33 ? 23.074 -10.139 -10.642 1.00 0.00 33 SER A O 3
ATOM 3388 N N . ILE A 1 34 ? 24.900 -9.810 -9.348 1.00 0.00 34 ILE A N 3
ATOM 3389 C CA . ILE A 1 34 ? 25.151 -8.506 -9.900 1.00 0.00 34 ILE A CA 3
ATOM 3390 C C . ILE A 1 34 ? 26.633 -8.359 -10.022 1.00 0.00 34 ILE A C 3
ATOM 3391 O O . ILE A 1 34 ? 27.395 -9.037 -9.343 1.00 0.00 34 ILE A O 3
ATOM 3407 N N . ALA A 1 35 ? 27.081 -7.457 -10.913 1.00 0.00 35 ALA A N 3
ATOM 3408 C CA . ALA A 1 35 ? 28.493 -7.245 -11.076 1.00 0.00 35 ALA A CA 3
ATOM 3409 C C . ALA A 1 35 ? 28.949 -6.382 -9.934 1.00 0.00 35 ALA A C 3
ATOM 3410 O O . ALA A 1 35 ? 28.161 -5.652 -9.337 1.00 0.00 35 ALA A O 3
ATOM 3417 N N . GLU A 1 36 ? 30.252 -6.458 -9.600 1.00 0.00 36 GLU A N 3
ATOM 3418 C CA . GLU A 1 36 ? 30.789 -5.660 -8.523 1.00 0.00 36 GLU A CA 3
ATOM 3419 C C . GLU A 1 36 ? 30.653 -4.211 -8.905 1.00 0.00 36 GLU A C 3
ATOM 3420 O O . GLU A 1 36 ? 30.361 -3.355 -8.071 1.00 0.00 36 GLU A O 3
ATOM 3432 N N . GLU A 1 37 ? 30.874 -3.916 -10.202 1.00 0.00 37 GLU A N 3
ATOM 3433 C CA . GLU A 1 37 ? 30.800 -2.563 -10.690 1.00 0.00 37 GLU A CA 3
ATOM 3434 C C . GLU A 1 37 ? 29.403 -2.281 -11.194 1.00 0.00 37 GLU A C 3
ATOM 3435 O O . GLU A 1 37 ? 29.158 -1.234 -11.791 1.00 0.00 37 GLU A O 3
ATOM 3447 N N . ALA A 1 38 ? 28.445 -3.210 -10.971 1.00 0.00 38 ALA A N 3
ATOM 3448 C CA . ALA A 1 38 ? 27.097 -2.995 -11.449 1.00 0.00 38 ALA A CA 3
ATOM 3449 C C . ALA A 1 38 ? 26.366 -2.160 -10.432 1.00 0.00 38 ALA A C 3
ATOM 3450 O O . ALA A 1 38 ? 26.688 -2.163 -9.242 1.00 0.00 38 ALA A O 3
ATOM 3457 N N . PRO A 1 39 ? 25.371 -1.440 -10.898 1.00 0.00 39 PRO A N 3
ATOM 3458 C CA . PRO A 1 39 ? 24.560 -0.597 -10.040 1.00 0.00 39 PRO A CA 3
ATOM 3459 C C . PRO A 1 39 ? 23.566 -1.375 -9.227 1.00 0.00 39 PRO A C 3
ATOM 3460 O O . PRO A 1 39 ? 23.256 -2.528 -9.526 1.00 0.00 39 PRO A O 3
ATOM 3471 N N . LEU A 1 40 ? 23.034 -0.726 -8.167 1.00 0.00 40 LEU A N 3
ATOM 3472 C CA . LEU A 1 40 ? 22.064 -1.351 -7.293 1.00 0.00 40 LEU A CA 3
ATOM 3473 C C . LEU A 1 40 ? 20.795 -1.649 -8.055 1.00 0.00 40 LEU A C 3
ATOM 3474 O O . LEU A 1 40 ? 19.940 -2.384 -7.574 1.00 0.00 40 LEU A O 3
ATOM 3490 N N . THR A 1 41 ? 20.646 -1.074 -9.268 1.00 0.00 41 THR A N 3
ATOM 3491 C CA . THR A 1 41 ? 19.453 -1.281 -10.063 1.00 0.00 41 THR A CA 3
ATOM 3492 C C . THR A 1 41 ? 19.294 -2.752 -10.362 1.00 0.00 41 THR A C 3
ATOM 3493 O O . THR A 1 41 ? 18.179 -3.274 -10.346 1.00 0.00 41 THR A O 3
ATOM 3504 N N . ALA A 1 42 ? 20.410 -3.460 -10.652 1.00 0.00 42 ALA A N 3
ATOM 3505 C CA . ALA A 1 42 ? 20.331 -4.865 -10.973 1.00 0.00 42 ALA A CA 3
ATOM 3506 C C . ALA A 1 42 ? 19.809 -5.614 -9.775 1.00 0.00 42 ALA A C 3
ATOM 3507 O O . ALA A 1 42 ? 19.015 -6.542 -9.909 1.00 0.00 42 ALA A O 3
ATOM 3514 N N . ALA A 1 43 ? 20.256 -5.216 -8.563 1.00 0.00 43 ALA A N 3
ATOM 3515 C CA . ALA A 1 43 ? 19.828 -5.881 -7.357 1.00 0.00 43 ALA A CA 3
ATOM 3516 C C . ALA A 1 43 ? 18.354 -5.655 -7.163 1.00 0.00 43 ALA A C 3
ATOM 3517 O O . ALA A 1 43 ? 17.642 -6.556 -6.751 1.00 0.00 43 ALA A O 3
ATOM 3524 N N . LEU A 1 44 ? 17.869 -4.430 -7.469 1.00 0.00 44 LEU A N 3
ATOM 3525 C CA . LEU A 1 44 ? 16.468 -4.098 -7.304 1.00 0.00 44 LEU A CA 3
ATOM 3526 C C . LEU A 1 44 ? 15.617 -5.001 -8.158 1.00 0.00 44 LEU A C 3
ATOM 3527 O O . LEU A 1 44 ? 14.523 -5.380 -7.751 1.00 0.00 44 LEU A O 3
ATOM 3543 N N . ARG A 1 45 ? 16.082 -5.349 -9.379 1.00 0.00 45 ARG A N 3
ATOM 3544 C CA . ARG A 1 45 ? 15.293 -6.204 -10.242 1.00 0.00 45 ARG A CA 3
ATOM 3545 C C . ARG A 1 45 ? 15.080 -7.531 -9.553 1.00 0.00 45 ARG A C 3
ATOM 3546 O O . ARG A 1 45 ? 13.965 -8.056 -9.533 1.00 0.00 45 ARG A O 3
ATOM 3567 N N . PHE A 1 46 ? 16.152 -8.108 -8.966 1.00 0.00 46 PHE A N 3
ATOM 3568 C CA . PHE A 1 46 ? 16.022 -9.377 -8.286 1.00 0.00 46 PHE A CA 3
ATOM 3569 C C . PHE A 1 46 ? 15.307 -9.150 -6.979 1.00 0.00 46 PHE A C 3
ATOM 3570 O O . PHE A 1 46 ? 14.609 -10.028 -6.476 1.00 0.00 46 PHE A O 3
ATOM 3587 N N . ALA A 1 47 ? 15.490 -7.950 -6.392 1.00 0.00 47 ALA A N 3
ATOM 3588 C CA . ALA A 1 47 ? 14.865 -7.608 -5.136 1.00 0.00 47 ALA A CA 3
ATOM 3589 C C . ALA A 1 47 ? 13.365 -7.640 -5.312 1.00 0.00 47 ALA A C 3
ATOM 3590 O O . ALA A 1 47 ? 12.632 -8.035 -4.409 1.00 0.00 47 ALA A O 3
ATOM 3597 N N . ALA A 1 48 ? 12.881 -7.192 -6.490 1.00 0.00 48 ALA A N 3
ATOM 3598 C CA . ALA A 1 48 ? 11.461 -7.176 -6.769 1.00 0.00 48 ALA A CA 3
ATOM 3599 C C . ALA A 1 48 ? 10.930 -8.586 -6.714 1.00 0.00 48 ALA A C 3
ATOM 3600 O O . ALA A 1 48 ? 9.810 -8.814 -6.279 1.00 0.00 48 ALA A O 3
ATOM 3607 N N . GLU A 1 49 ? 11.739 -9.567 -7.163 1.00 0.00 49 GLU A N 3
ATOM 3608 C CA . GLU A 1 49 ? 11.317 -10.955 -7.173 1.00 0.00 49 GLU A CA 3
ATOM 3609 C C . GLU A 1 49 ? 11.173 -11.451 -5.759 1.00 0.00 49 GLU A C 3
ATOM 3610 O O . GLU A 1 49 ? 10.334 -12.302 -5.476 1.00 0.00 49 GLU A O 3
ATOM 3622 N N . GLU A 1 50 ? 12.010 -10.928 -4.843 1.00 0.00 50 GLU A N 3
ATOM 3623 C CA . GLU A 1 50 ? 12.012 -11.388 -3.472 1.00 0.00 50 GLU A CA 3
ATOM 3624 C C . GLU A 1 50 ? 10.667 -11.191 -2.815 1.00 0.00 50 GLU A C 3
ATOM 3625 O O . GLU A 1 50 ? 10.190 -12.087 -2.119 1.00 0.00 50 GLU A O 3
ATOM 3637 N N . PHE A 1 51 ? 10.013 -10.026 -3.011 1.00 0.00 51 PHE A N 3
ATOM 3638 C CA . PHE A 1 51 ? 8.742 -9.803 -2.346 1.00 0.00 51 PHE A CA 3
ATOM 3639 C C . PHE A 1 51 ? 7.616 -9.816 -3.344 1.00 0.00 51 PHE A C 3
ATOM 3640 O O . PHE A 1 51 ? 6.467 -10.051 -2.974 1.00 0.00 51 PHE A O 3
ATOM 3657 N N . GLY A 1 52 ? 7.907 -9.557 -4.634 1.00 0.00 52 GLY A N 3
ATOM 3658 C CA . GLY A 1 52 ? 6.860 -9.544 -5.634 1.00 0.00 52 GLY A CA 3
ATOM 3659 C C . GLY A 1 52 ? 6.198 -8.195 -5.604 1.00 0.00 52 GLY A C 3
ATOM 3660 O O . GLY A 1 52 ? 5.254 -7.940 -6.348 1.00 0.00 52 GLY A O 3
ATOM 3664 N N . ILE A 1 53 ? 6.696 -7.296 -4.730 1.00 0.00 53 ILE A N 3
ATOM 3665 C CA . ILE A 1 53 ? 6.134 -5.973 -4.609 1.00 0.00 53 ILE A CA 3
ATOM 3666 C C . ILE A 1 53 ? 7.280 -5.018 -4.493 1.00 0.00 53 ILE A C 3
ATOM 3667 O O . ILE A 1 53 ? 8.437 -5.397 -4.670 1.00 0.00 53 ILE A O 3
ATOM 3683 N N . ALA A 1 54 ? 6.975 -3.732 -4.197 1.00 0.00 54 ALA A N 3
ATOM 3684 C CA . ALA A 1 54 ? 8.017 -2.753 -4.046 1.00 0.00 54 ALA A CA 3
ATOM 3685 C C . ALA A 1 54 ? 8.787 -3.120 -2.810 1.00 0.00 54 ALA A C 3
ATOM 3686 O O . ALA A 1 54 ? 8.281 -3.049 -1.689 1.00 0.00 54 ALA A O 3
ATOM 3693 N N . SER A 1 55 ? 10.063 -3.504 -3.009 1.00 0.00 55 SER A N 3
ATOM 3694 C CA . SER A 1 55 ? 10.910 -3.915 -1.914 1.00 0.00 55 SER A CA 3
ATOM 3695 C C . SER A 1 55 ? 11.295 -2.724 -1.079 1.00 0.00 55 SER A C 3
ATOM 3696 O O . SER A 1 55 ? 11.822 -2.888 0.017 1.00 0.00 55 SER A O 3
ATOM 3704 N N . VAL A 1 56 ? 11.046 -1.492 -1.571 1.00 0.00 56 VAL A N 3
ATOM 3705 C CA . VAL A 1 56 ? 11.407 -0.317 -0.809 1.00 0.00 56 VAL A CA 3
ATOM 3706 C C . VAL A 1 56 ? 10.534 -0.239 0.423 1.00 0.00 56 VAL A C 3
ATOM 3707 O O . VAL A 1 56 ? 10.976 0.220 1.476 1.00 0.00 56 VAL A O 3
ATOM 3720 N N . ASP A 1 57 ? 9.268 -0.709 0.326 1.00 0.00 57 ASP A N 3
ATOM 3721 C CA . ASP A 1 57 ? 8.373 -0.662 1.462 1.00 0.00 57 ASP A CA 3
ATOM 3722 C C . ASP A 1 57 ? 8.721 -1.791 2.401 1.00 0.00 57 ASP A C 3
ATOM 3723 O O . ASP A 1 57 ? 8.265 -1.822 3.540 1.00 0.00 57 ASP A O 3
ATOM 3732 N N . SER A 1 58 ? 9.545 -2.746 1.929 1.00 0.00 58 SER A N 3
ATOM 3733 C CA . SER A 1 58 ? 9.918 -3.885 2.738 1.00 0.00 58 SER A CA 3
ATOM 3734 C C . SER A 1 58 ? 11.376 -3.766 3.069 1.00 0.00 58 SER A C 3
ATOM 3735 O O . SER A 1 58 ? 12.023 -4.752 3.422 1.00 0.00 58 SER A O 3
ATOM 3743 N N . MET A 1 59 ? 11.937 -2.545 2.952 1.00 0.00 59 MET A N 3
ATOM 3744 C CA . MET A 1 59 ? 13.340 -2.352 3.207 1.00 0.00 59 MET A CA 3
ATOM 3745 C C . MET A 1 59 ? 13.542 -2.164 4.682 1.00 0.00 59 MET A C 3
ATOM 3746 O O . MET A 1 59 ? 13.930 -1.090 5.143 1.00 0.00 59 MET A O 3
ATOM 3760 N N . ALA A 1 60 ? 13.270 -3.227 5.463 1.00 0.00 60 ALA A N 3
ATOM 3761 C CA . ALA A 1 60 ? 13.518 -3.175 6.875 1.00 0.00 60 ALA A CA 3
ATOM 3762 C C . ALA A 1 60 ? 14.399 -4.359 7.125 1.00 0.00 60 ALA A C 3
ATOM 3763 O O . ALA A 1 60 ? 14.010 -5.344 7.739 1.00 0.00 60 ALA A O 3
ATOM 3770 N N . ALA A 1 61 ? 15.644 -4.267 6.631 1.00 0.00 61 ALA A N 3
ATOM 3771 C CA . ALA A 1 61 ? 16.566 -5.355 6.764 1.00 0.00 61 ALA A CA 3
ATOM 3772 C C . ALA A 1 61 ? 17.244 -5.247 8.090 1.00 0.00 61 ALA A C 3
ATOM 3773 O O . ALA A 1 61 ? 17.426 -4.155 8.633 1.00 0.00 61 ALA A O 3
ATOM 3780 N N . THR A 1 62 ? 17.618 -6.412 8.654 1.00 0.00 62 THR A N 3
ATOM 3781 C CA . THR A 1 62 ? 18.287 -6.430 9.921 1.00 0.00 62 THR A CA 3
ATOM 3782 C C . THR A 1 62 ? 19.420 -7.411 9.821 1.00 0.00 62 THR A C 3
ATOM 3783 O O . THR A 1 62 ? 19.353 -8.399 9.073 1.00 0.00 62 THR A O 3
ATOM 3794 N N . THR A 1 63 ? 20.497 -7.140 10.588 1.00 0.00 63 THR A N 3
ATOM 3795 C CA . THR A 1 63 ? 21.634 -8.029 10.614 1.00 0.00 63 THR A CA 3
ATOM 3796 C C . THR A 1 63 ? 21.508 -8.868 11.848 1.00 0.00 63 THR A C 3
ATOM 3797 O O . THR A 1 63 ? 20.652 -8.635 12.698 1.00 0.00 63 THR A O 3
ATOM 3808 N N . LYS A 1 64 ? 22.379 -9.888 11.958 1.00 0.00 64 LYS A N 3
ATOM 3809 C CA . LYS A 1 64 ? 22.367 -10.766 13.102 1.00 0.00 64 LYS A CA 3
ATOM 3810 C C . LYS A 1 64 ? 22.757 -9.962 14.313 1.00 0.00 64 LYS A C 3
ATOM 3811 O O . LYS A 1 64 ? 22.287 -10.209 15.421 1.00 0.00 64 LYS A O 3
ATOM 3830 N N . ASP A 1 65 ? 23.650 -8.971 14.103 1.00 0.00 65 ASP A N 3
ATOM 3831 C CA . ASP A 1 65 ? 24.132 -8.157 15.188 1.00 0.00 65 ASP A CA 3
ATOM 3832 C C . ASP A 1 65 ? 23.066 -7.177 15.616 1.00 0.00 65 ASP A C 3
ATOM 3833 O O . ASP A 1 65 ? 23.082 -6.711 16.753 1.00 0.00 65 ASP A O 3
ATOM 3842 N N . GLY A 1 66 ? 22.113 -6.825 14.722 1.00 0.00 66 GLY A N 3
ATOM 3843 C CA . GLY A 1 66 ? 21.086 -5.893 15.118 1.00 0.00 66 GLY A CA 3
ATOM 3844 C C . GLY A 1 66 ? 20.605 -5.159 13.906 1.00 0.00 66 GLY A C 3
ATOM 3845 O O . GLY A 1 66 ? 19.986 -5.733 13.015 1.00 0.00 66 GLY A O 3
ATOM 3849 N N . THR A 1 67 ? 20.875 -3.835 13.858 1.00 0.00 67 THR A N 3
ATOM 3850 C CA . THR A 1 67 ? 20.430 -3.029 12.743 1.00 0.00 67 THR A CA 3
ATOM 3851 C C . THR A 1 67 ? 21.216 -3.418 11.520 1.00 0.00 67 THR A C 3
ATOM 3852 O O . THR A 1 67 ? 22.391 -3.779 11.596 1.00 0.00 67 THR A O 3
ATOM 3863 N N . GLY A 1 68 ? 20.553 -3.363 10.348 1.00 0.00 68 GLY A N 3
ATOM 3864 C CA . GLY A 1 68 ? 21.214 -3.716 9.122 1.00 0.00 68 GLY A CA 3
ATOM 3865 C C . GLY A 1 68 ? 20.306 -3.332 8.004 1.00 0.00 68 GLY A C 3
ATOM 3866 O O . GLY A 1 68 ? 20.004 -4.139 7.135 1.00 0.00 68 GLY A O 3
ATOM 3870 N N . ILE A 1 69 ? 19.877 -2.056 7.995 1.00 0.00 69 ILE A N 3
ATOM 3871 C CA . ILE A 1 69 ? 18.981 -1.576 6.973 1.00 0.00 69 ILE A CA 3
ATOM 3872 C C . ILE A 1 69 ? 19.805 -1.328 5.742 1.00 0.00 69 ILE A C 3
ATOM 3873 O O . ILE A 1 69 ? 20.906 -0.782 5.822 1.00 0.00 69 ILE A O 3
ATOM 3889 N N . ASN A 1 70 ? 19.277 -1.716 4.555 1.00 0.00 70 ASN A N 3
ATOM 3890 C CA . ASN A 1 70 ? 20.034 -1.555 3.336 1.00 0.00 70 ASN A CA 3
ATOM 3891 C C . ASN A 1 70 ? 20.059 -0.093 2.966 1.00 0.00 70 ASN A C 3
ATOM 3892 O O . ASN A 1 70 ? 19.026 0.572 2.931 1.00 0.00 70 ASN A O 3
ATOM 3903 N N . PRO A 1 71 ? 21.245 0.423 2.684 1.00 0.00 71 PRO A N 3
ATOM 3904 C CA . PRO A 1 71 ? 21.403 1.805 2.302 1.00 0.00 71 PRO A CA 3
ATOM 3905 C C . PRO A 1 71 ? 21.282 2.033 0.819 1.00 0.00 71 PRO A C 3
ATOM 3906 O O . PRO A 1 71 ? 20.265 2.540 0.350 1.00 0.00 71 PRO A O 3
ATOM 3917 N N . ALA A 1 72 ? 22.328 1.662 0.039 1.00 0.00 72 ALA A N 3
ATOM 3918 C CA . ALA A 1 72 ? 22.283 1.868 -1.390 1.00 0.00 72 ALA A CA 3
ATOM 3919 C C . ALA A 1 72 ? 22.179 0.530 -2.068 1.00 0.00 72 ALA A C 3
ATOM 3920 O O . ALA A 1 72 ? 21.824 0.455 -3.237 1.00 0.00 72 ALA A O 3
ATOM 3927 N N . GLN A 1 73 ? 22.499 -0.559 -1.332 1.00 0.00 73 GLN A N 3
ATOM 3928 C CA . GLN A 1 73 ? 22.430 -1.903 -1.878 1.00 0.00 73 GLN A CA 3
ATOM 3929 C C . GLN A 1 73 ? 23.440 -2.050 -2.986 1.00 0.00 73 GLN A C 3
ATOM 3930 O O . GLN A 1 73 ? 23.185 -2.730 -3.980 1.00 0.00 73 GLN A O 3
ATOM 3944 N N . THR A 1 74 ? 24.627 -1.415 -2.846 1.00 0.00 74 THR A N 3
ATOM 3945 C CA . THR A 1 74 ? 25.635 -1.548 -3.874 1.00 0.00 74 THR A CA 3
ATOM 3946 C C . THR A 1 74 ? 26.309 -2.874 -3.638 1.00 0.00 74 THR A C 3
ATOM 3947 O O . THR A 1 74 ? 26.292 -3.397 -2.526 1.00 0.00 74 THR A O 3
ATOM 3958 N N . ALA A 1 75 ? 26.943 -3.440 -4.691 1.00 0.00 75 ALA A N 3
ATOM 3959 C CA . ALA A 1 75 ? 27.604 -4.723 -4.568 1.00 0.00 75 ALA A CA 3
ATOM 3960 C C . ALA A 1 75 ? 28.720 -4.633 -3.560 1.00 0.00 75 ALA A C 3
ATOM 3961 O O . ALA A 1 75 ? 28.929 -5.546 -2.766 1.00 0.00 75 ALA A O 3
ATOM 3968 N N . GLY A 1 76 ? 29.475 -3.517 -3.585 1.00 0.00 76 GLY A N 3
ATOM 3969 C CA . GLY A 1 76 ? 30.585 -3.350 -2.676 1.00 0.00 76 GLY A CA 3
ATOM 3970 C C . GLY A 1 76 ? 30.098 -3.257 -1.258 1.00 0.00 76 GLY A C 3
ATOM 3971 O O . GLY A 1 76 ? 30.726 -3.790 -0.346 1.00 0.00 76 GLY A O 3
ATOM 3975 N N . ASN A 1 77 ? 28.957 -2.570 -1.033 1.00 0.00 77 ASN A N 3
ATOM 3976 C CA . ASN A 1 77 ? 28.467 -2.392 0.315 1.00 0.00 77 ASN A CA 3
ATOM 3977 C C . ASN A 1 77 ? 27.956 -3.693 0.873 1.00 0.00 77 ASN A C 3
ATOM 3978 O O . ASN A 1 77 ? 28.254 -4.027 2.012 1.00 0.00 77 ASN A O 3
ATOM 3983 N N . VAL A 1 78 ? 27.203 -4.481 0.078 1.00 0.00 78 VAL A N 3
ATOM 3984 C CA . VAL A 1 78 ? 26.649 -5.720 0.595 1.00 0.00 78 VAL A CA 3
ATOM 3985 C C . VAL A 1 78 ? 27.754 -6.730 0.795 1.00 0.00 78 VAL A C 3
ATOM 3986 O O . VAL A 1 78 ? 27.689 -7.564 1.704 1.00 0.00 78 VAL A O 3
ATOM 3999 N N . PHE A 1 79 ? 28.812 -6.661 -0.040 1.00 0.00 79 PHE A N 3
ATOM 4000 C CA . PHE A 1 79 ? 29.908 -7.602 0.049 1.00 0.00 79 PHE A CA 3
ATOM 4001 C C . PHE A 1 79 ? 30.539 -7.575 1.422 1.00 0.00 79 PHE A C 3
ATOM 4002 O O . PHE A 1 79 ? 30.752 -8.623 2.025 1.00 0.00 79 PHE A O 3
ATOM 4019 N N . MET A 1 80 ? 30.858 -6.374 1.952 1.00 0.00 80 MET A N 3
ATOM 4020 C CA . MET A 1 80 ? 31.529 -6.308 3.234 1.00 0.00 80 MET A CA 3
ATOM 4021 C C . MET A 1 80 ? 30.553 -6.061 4.356 1.00 0.00 80 MET A C 3
ATOM 4022 O O . MET A 1 80 ? 30.738 -6.573 5.459 1.00 0.00 80 MET A O 3
ATOM 4036 N N . LYS A 1 81 ? 29.491 -5.266 4.117 1.00 0.00 81 LYS A N 3
ATOM 4037 C CA . LYS A 1 81 ? 28.563 -4.939 5.181 1.00 0.00 81 LYS A CA 3
ATOM 4038 C C . LYS A 1 81 ? 27.822 -6.159 5.664 1.00 0.00 81 LYS A C 3
ATOM 4039 O O . LYS A 1 81 ? 27.655 -6.333 6.870 1.00 0.00 81 LYS A O 3
ATOM 4058 N N . TYR A 1 82 ? 27.356 -7.043 4.749 1.00 0.00 82 TYR A N 3
ATOM 4059 C CA . TYR A 1 82 ? 26.584 -8.182 5.208 1.00 0.00 82 TYR A CA 3
ATOM 4060 C C . TYR A 1 82 ? 27.318 -9.462 4.925 1.00 0.00 82 TYR A C 3
ATOM 4061 O O . TYR A 1 82 ? 27.160 -10.434 5.659 1.00 0.00 82 TYR A O 3
ATOM 4079 N N . GLY A 1 83 ? 28.142 -9.508 3.857 1.00 0.00 83 GLY A N 3
ATOM 4080 C CA . GLY A 1 83 ? 28.895 -10.711 3.574 1.00 0.00 83 GLY A CA 3
ATOM 4081 C C . GLY A 1 83 ? 27.965 -11.836 3.208 1.00 0.00 83 GLY A C 3
ATOM 4082 O O . GLY A 1 83 ? 28.169 -12.967 3.643 1.00 0.00 83 GLY A O 3
ATOM 4086 N N . GLN A 1 84 ? 26.918 -11.549 2.392 1.00 0.00 84 GLN A N 3
ATOM 4087 C CA . GLN A 1 84 ? 25.979 -12.575 1.974 1.00 0.00 84 GLN A CA 3
ATOM 4088 C C . GLN A 1 84 ? 25.264 -13.140 3.179 1.00 0.00 84 GLN A C 3
ATOM 4089 O O . GLN A 1 84 ? 25.040 -14.348 3.261 1.00 0.00 84 GLN A O 3
ATOM 4103 N N . GLU A 1 85 ? 24.874 -12.280 4.145 1.00 0.00 85 GLU A N 3
ATOM 4104 C CA . GLU A 1 85 ? 24.179 -12.779 5.304 1.00 0.00 85 GLU A CA 3
ATOM 4105 C C . GLU A 1 85 ? 23.336 -11.660 5.840 1.00 0.00 85 GLU A C 3
ATOM 4106 O O . GLU A 1 85 ? 23.780 -10.874 6.677 1.00 0.00 85 GLU A O 3
ATOM 4118 N N . ILE A 1 86 ? 22.078 -11.560 5.359 1.00 0.00 86 ILE A N 3
ATOM 4119 C CA . ILE A 1 86 ? 21.203 -10.514 5.824 1.00 0.00 86 ILE A CA 3
ATOM 4120 C C . ILE A 1 86 ? 19.799 -11.053 5.854 1.00 0.00 86 ILE A C 3
ATOM 4121 O O . ILE A 1 86 ? 19.426 -11.904 5.037 1.00 0.00 86 ILE A O 3
ATOM 4137 N N . ARG A 1 87 ? 18.987 -10.563 6.826 1.00 0.00 87 ARG A N 3
ATOM 4138 C CA . ARG A 1 87 ? 17.613 -10.992 6.931 1.00 0.00 87 ARG A CA 3
ATOM 4139 C C . ARG A 1 87 ? 16.776 -9.815 6.524 1.00 0.00 87 ARG A C 3
ATOM 4140 O O . ARG A 1 87 ? 16.955 -8.718 7.041 1.00 0.00 87 ARG A O 3
ATOM 4161 N N . LEU A 1 88 ? 15.827 -10.012 5.582 1.00 0.00 88 LEU A N 3
ATOM 4162 C CA . LEU A 1 88 ? 14.998 -8.904 5.162 1.00 0.00 88 LEU A CA 3
ATOM 4163 C C . LEU A 1 88 ? 13.682 -9.023 5.866 1.00 0.00 88 LEU A C 3
ATOM 4164 O O . LEU A 1 88 ? 13.041 -10.076 5.834 1.00 0.00 88 LEU A O 3
ATOM 4180 N N . ILE A 1 89 ? 13.243 -7.918 6.515 1.00 0.00 89 ILE A N 3
ATOM 4181 C CA . ILE A 1 89 ? 11.990 -7.931 7.218 1.00 0.00 89 ILE A CA 3
ATOM 4182 C C . ILE A 1 89 ? 11.122 -6.886 6.551 1.00 0.00 89 ILE A C 3
ATOM 4183 O O . ILE A 1 89 ? 11.581 -5.770 6.245 1.00 0.00 89 ILE A O 3
ATOM 4199 N N . PRO A 1 90 ? 9.883 -7.242 6.264 1.00 0.00 90 PRO A N 3
ATOM 4200 C CA . PRO A 1 90 ? 8.940 -6.329 5.656 1.00 0.00 90 PRO A CA 3
ATOM 4201 C C . PRO A 1 90 ? 8.130 -5.574 6.673 1.00 0.00 90 PRO A C 3
ATOM 4202 O O . PRO A 1 90 ? 6.907 -5.717 6.748 1.00 0.00 90 PRO A O 3
ATOM 4213 N N . ARG A 1 91 ? 8.809 -4.737 7.487 1.00 0.00 91 ARG A N 3
ATOM 4214 C CA . ARG A 1 91 ? 8.118 -3.972 8.497 1.00 0.00 91 ARG A CA 3
ATOM 4215 C C . ARG A 1 91 ? 7.479 -2.788 7.832 1.00 0.00 91 ARG A C 3
ATOM 4216 O O . ARG A 1 91 ? 7.937 -2.323 6.792 1.00 0.00 91 ARG A O 3
ATOM 4237 N N . ASP A 1 92 ? 6.386 -2.277 8.453 1.00 0.00 92 ASP A N 3
ATOM 4238 C CA . ASP A 1 92 ? 5.669 -1.134 7.925 1.00 0.00 92 ASP A CA 3
ATOM 4239 C C . ASP A 1 92 ? 5.121 -1.481 6.566 1.00 0.00 92 ASP A C 3
ATOM 4240 O O . ASP A 1 92 ? 5.067 -0.637 5.672 1.00 0.00 92 ASP A O 3
ATOM 4249 N N . ARG A 1 93 ? 4.680 -2.743 6.389 1.00 0.00 93 ARG A N 3
ATOM 4250 C CA . ARG A 1 93 ? 4.126 -3.148 5.126 1.00 0.00 93 ARG A CA 3
ATOM 4251 C C . ARG A 1 93 ? 3.335 -4.398 5.379 1.00 0.00 93 ARG A C 3
ATOM 4252 O O . ARG A 1 93 ? 2.130 -4.341 5.611 1.00 0.00 93 ARG A O 3
ATOM 4273 N N . VAL A 1 94 ? 4.008 -5.572 5.343 1.00 0.00 94 VAL A N 3
ATOM 4274 C CA . VAL A 1 94 ? 3.325 -6.821 5.580 1.00 0.00 94 VAL A CA 3
ATOM 4275 C C . VAL A 1 94 ? 2.954 -6.872 7.035 1.00 0.00 94 VAL A C 3
ATOM 4276 O O . VAL A 1 94 ? 1.842 -7.256 7.395 1.00 0.00 94 VAL A O 3
ATOM 4289 N N . GLY A 1 95 ? 3.899 -6.477 7.917 1.00 0.00 95 GLY A N 3
ATOM 4290 C CA . GLY A 1 95 ? 3.628 -6.493 9.333 1.00 0.00 95 GLY A CA 3
ATOM 4291 C C . GLY A 1 95 ? 3.998 -7.875 9.869 1.00 0.00 95 GLY A C 3
ATOM 4292 O O . GLY A 1 95 ? 5.178 -8.283 9.695 1.00 0.00 95 GLY A O 3
ATOM 4297 N N . MET A 1 1 ? 32.082 5.343 -26.656 1.00 0.00 1 MET A N 4
ATOM 4298 C CA . MET A 1 1 ? 31.219 5.455 -27.864 1.00 0.00 1 MET A CA 4
ATOM 4299 C C . MET A 1 1 ? 29.819 5.004 -27.559 1.00 0.00 1 MET A C 4
ATOM 4300 O O . MET A 1 1 ? 28.852 5.705 -27.852 1.00 0.00 1 MET A O 4
ATOM 4316 N N . SER A 1 2 ? 29.684 3.799 -26.964 1.00 0.00 2 SER A N 4
ATOM 4317 C CA . SER A 1 2 ? 28.381 3.284 -26.633 1.00 0.00 2 SER A CA 4
ATOM 4318 C C . SER A 1 2 ? 28.435 2.832 -25.209 1.00 0.00 2 SER A C 4
ATOM 4319 O O . SER A 1 2 ? 29.478 2.393 -24.727 1.00 0.00 2 SER A O 4
ATOM 4327 N N . GLN A 1 3 ? 27.292 2.930 -24.500 1.00 0.00 3 GLN A N 4
ATOM 4328 C CA . GLN A 1 3 ? 27.245 2.519 -23.121 1.00 0.00 3 GLN A CA 4
ATOM 4329 C C . GLN A 1 3 ? 26.063 1.611 -22.978 1.00 0.00 3 GLN A C 4
ATOM 4330 O O . GLN A 1 3 ? 25.046 1.789 -23.647 1.00 0.00 3 GLN A O 4
ATOM 4344 N N . ASN A 1 4 ? 26.176 0.609 -22.081 1.00 0.00 4 ASN A N 4
ATOM 4345 C CA . ASN A 1 4 ? 25.094 -0.318 -21.875 1.00 0.00 4 ASN A CA 4
ATOM 4346 C C . ASN A 1 4 ? 24.427 0.055 -20.586 1.00 0.00 4 ASN A C 4
ATOM 4347 O O . ASN A 1 4 ? 25.089 0.324 -19.586 1.00 0.00 4 ASN A O 4
ATOM 4358 N N . GLU A 1 5 ? 23.075 0.084 -20.592 1.00 0.00 5 GLU A N 4
ATOM 4359 C CA . GLU A 1 5 ? 22.333 0.429 -19.400 1.00 0.00 5 GLU A CA 4
ATOM 4360 C C . GLU A 1 5 ? 22.555 -0.646 -18.370 1.00 0.00 5 GLU A C 4
ATOM 4361 O O . GLU A 1 5 ? 22.688 -0.361 -17.182 1.00 0.00 5 GLU A O 4
ATOM 4373 N N . GLU A 1 6 ? 22.594 -1.919 -18.818 1.00 0.00 6 GLU A N 4
ATOM 4374 C CA . GLU A 1 6 ? 22.801 -3.010 -17.900 1.00 0.00 6 GLU A CA 4
ATOM 4375 C C . GLU A 1 6 ? 24.252 -3.376 -17.967 1.00 0.00 6 GLU A C 4
ATOM 4376 O O . GLU A 1 6 ? 24.829 -3.486 -19.049 1.00 0.00 6 GLU A O 4
ATOM 4388 N N . ALA A 1 7 ? 24.879 -3.582 -16.789 1.00 0.00 7 ALA A N 4
ATOM 4389 C CA . ALA A 1 7 ? 26.274 -3.939 -16.754 1.00 0.00 7 ALA A CA 4
ATOM 4390 C C . ALA A 1 7 ? 26.382 -5.390 -17.145 1.00 0.00 7 ALA A C 4
ATOM 4391 O O . ALA A 1 7 ? 25.651 -6.242 -16.637 1.00 0.00 7 ALA A O 4
ATOM 4398 N N . PRO A 1 8 ? 27.293 -5.689 -18.047 1.00 0.00 8 PRO A N 4
ATOM 4399 C CA . PRO A 1 8 ? 27.499 -7.053 -18.498 1.00 0.00 8 PRO A CA 4
ATOM 4400 C C . PRO A 1 8 ? 28.224 -7.887 -17.487 1.00 0.00 8 PRO A C 4
ATOM 4401 O O . PRO A 1 8 ? 29.089 -7.395 -16.766 1.00 0.00 8 PRO A O 4
ATOM 4412 N N . ALA A 1 9 ? 27.879 -9.189 -17.412 1.00 0.00 9 ALA A N 4
ATOM 4413 C CA . ALA A 1 9 ? 28.532 -10.063 -16.470 1.00 0.00 9 ALA A CA 4
ATOM 4414 C C . ALA A 1 9 ? 29.654 -10.766 -17.184 1.00 0.00 9 ALA A C 4
ATOM 4415 O O . ALA A 1 9 ? 30.485 -11.419 -16.556 1.00 0.00 9 ALA A O 4
ATOM 4422 N N . ARG A 1 10 ? 29.695 -10.650 -18.531 1.00 0.00 10 ARG A N 4
ATOM 4423 C CA . ARG A 1 10 ? 30.731 -11.305 -19.296 1.00 0.00 10 ARG A CA 4
ATOM 4424 C C . ARG A 1 10 ? 32.042 -10.616 -19.033 1.00 0.00 10 ARG A C 4
ATOM 4425 O O . ARG A 1 10 ? 33.077 -11.267 -18.903 1.00 0.00 10 ARG A O 4
ATOM 4446 N N . SER A 1 11 ? 32.026 -9.267 -18.960 1.00 0.00 11 SER A N 4
ATOM 4447 C CA . SER A 1 11 ? 33.245 -8.535 -18.714 1.00 0.00 11 SER A CA 4
ATOM 4448 C C . SER A 1 11 ? 33.029 -7.723 -17.474 1.00 0.00 11 SER A C 4
ATOM 4449 O O . SER A 1 11 ? 32.135 -6.879 -17.423 1.00 0.00 11 SER A O 4
ATOM 4457 N N . GLY A 1 12 ? 33.864 -7.957 -16.441 1.00 0.00 12 GLY A N 4
ATOM 4458 C CA . GLY A 1 12 ? 33.729 -7.216 -15.213 1.00 0.00 12 GLY A CA 4
ATOM 4459 C C . GLY A 1 12 ? 33.829 -8.195 -14.092 1.00 0.00 12 GLY A C 4
ATOM 4460 O O . GLY A 1 12 ? 34.278 -9.326 -14.273 1.00 0.00 12 GLY A O 4
ATOM 4464 N N . GLY A 1 13 ? 33.409 -7.766 -12.884 1.00 0.00 13 GLY A N 4
ATOM 4465 C CA . GLY A 1 13 ? 33.453 -8.635 -11.737 1.00 0.00 13 GLY A CA 4
ATOM 4466 C C . GLY A 1 13 ? 32.053 -9.090 -11.485 1.00 0.00 13 GLY A C 4
ATOM 4467 O O . GLY A 1 13 ? 31.115 -8.305 -11.565 1.00 0.00 13 GLY A O 4
ATOM 4471 N N . LYS A 1 14 ? 31.890 -10.384 -11.150 1.00 0.00 14 LYS A N 4
ATOM 4472 C CA . LYS A 1 14 ? 30.577 -10.930 -10.901 1.00 0.00 14 LYS A CA 4
ATOM 4473 C C . LYS A 1 14 ? 30.524 -11.325 -9.456 1.00 0.00 14 LYS A C 4
ATOM 4474 O O . LYS A 1 14 ? 31.455 -11.937 -8.934 1.00 0.00 14 LYS A O 4
ATOM 4493 N N . VAL A 1 15 ? 29.415 -10.972 -8.768 1.00 0.00 15 VAL A N 4
ATOM 4494 C CA . VAL A 1 15 ? 29.277 -11.302 -7.374 1.00 0.00 15 VAL A CA 4
ATOM 4495 C C . VAL A 1 15 ? 27.868 -11.793 -7.153 1.00 0.00 15 VAL A C 4
ATOM 4496 O O . VAL A 1 15 ? 26.908 -11.286 -7.740 1.00 0.00 15 VAL A O 4
ATOM 4509 N N . THR A 1 16 ? 27.726 -12.830 -6.296 1.00 0.00 16 THR A N 4
ATOM 4510 C CA . THR A 1 16 ? 26.424 -13.379 -6.000 1.00 0.00 16 THR A CA 4
ATOM 4511 C C . THR A 1 16 ? 26.251 -13.268 -4.517 1.00 0.00 16 THR A C 4
ATOM 4512 O O . THR A 1 16 ? 27.120 -13.685 -3.753 1.00 0.00 16 THR A O 4
ATOM 4523 N N . PHE A 1 17 ? 25.107 -12.699 -4.069 1.00 0.00 17 PHE A N 4
ATOM 4524 C CA . PHE A 1 17 ? 24.872 -12.552 -2.657 1.00 0.00 17 PHE A CA 4
ATOM 4525 C C . PHE A 1 17 ? 23.653 -13.352 -2.318 1.00 0.00 17 PHE A C 4
ATOM 4526 O O . PHE A 1 17 ? 22.649 -13.312 -3.029 1.00 0.00 17 PHE A O 4
ATOM 4543 N N . ARG A 1 18 ? 23.719 -14.099 -1.193 1.00 0.00 18 ARG A N 4
ATOM 4544 C CA . ARG A 1 18 ? 22.596 -14.894 -0.772 1.00 0.00 18 ARG A CA 4
ATOM 4545 C C . ARG A 1 18 ? 21.869 -14.097 0.268 1.00 0.00 18 ARG A C 4
ATOM 4546 O O . ARG A 1 18 ? 22.455 -13.655 1.261 1.00 0.00 18 ARG A O 4
ATOM 4567 N N . ILE A 1 19 ? 20.551 -13.908 0.054 1.00 0.00 19 ILE A N 4
ATOM 4568 C CA . ILE A 1 19 ? 19.749 -13.130 0.959 1.00 0.00 19 ILE A CA 4
ATOM 4569 C C . ILE A 1 19 ? 18.696 -14.045 1.527 1.00 0.00 19 ILE A C 4
ATOM 4570 O O . ILE A 1 19 ? 18.033 -14.783 0.792 1.00 0.00 19 ILE A O 4
ATOM 4586 N N . ILE A 1 20 ? 18.522 -14.011 2.868 1.00 0.00 20 ILE A N 4
ATOM 4587 C CA . ILE A 1 20 ? 17.544 -14.860 3.506 1.00 0.00 20 ILE A CA 4
ATOM 4588 C C . ILE A 1 20 ? 16.275 -14.063 3.639 1.00 0.00 20 ILE A C 4
ATOM 4589 O O . ILE A 1 20 ? 16.262 -12.967 4.208 1.00 0.00 20 ILE A O 4
ATOM 4605 N N . LEU A 1 21 ? 15.161 -14.610 3.107 1.00 0.00 21 LEU A N 4
ATOM 4606 C CA . LEU A 1 21 ? 13.898 -13.919 3.177 1.00 0.00 21 LEU A CA 4
ATOM 4607 C C . LEU A 1 21 ? 13.121 -14.504 4.320 1.00 0.00 21 LEU A C 4
ATOM 4608 O O . LEU A 1 21 ? 12.799 -15.689 4.331 1.00 0.00 21 LEU A O 4
ATOM 4624 N N . THR A 1 22 ? 12.797 -13.652 5.314 1.00 0.00 22 THR A N 4
ATOM 4625 C CA . THR A 1 22 ? 12.056 -14.092 6.475 1.00 0.00 22 THR A CA 4
ATOM 4626 C C . THR A 1 22 ? 10.636 -14.408 6.081 1.00 0.00 22 THR A C 4
ATOM 4627 O O . THR A 1 22 ? 10.050 -15.375 6.566 1.00 0.00 22 THR A O 4
ATOM 4638 N N . SER A 1 23 ? 10.045 -13.593 5.179 1.00 0.00 23 SER A N 4
ATOM 4639 C CA . SER A 1 23 ? 8.660 -13.790 4.798 1.00 0.00 23 SER A CA 4
ATOM 4640 C C . SER A 1 23 ? 8.529 -14.928 3.825 1.00 0.00 23 SER A C 4
ATOM 4641 O O . SER A 1 23 ? 7.427 -15.436 3.623 1.00 0.00 23 SER A O 4
ATOM 4649 N N . GLU A 1 24 ? 9.633 -15.370 3.193 1.00 0.00 24 GLU A N 4
ATOM 4650 C CA . GLU A 1 24 ? 9.527 -16.460 2.251 1.00 0.00 24 GLU A CA 4
ATOM 4651 C C . GLU A 1 24 ? 9.895 -17.714 2.984 1.00 0.00 24 GLU A C 4
ATOM 4652 O O . GLU A 1 24 ? 11.007 -18.211 2.871 1.00 0.00 24 GLU A O 4
ATOM 4664 N N . ARG A 1 25 ? 8.939 -18.254 3.766 1.00 0.00 25 ARG A N 4
ATOM 4665 C CA . ARG A 1 25 ? 9.182 -19.462 4.522 1.00 0.00 25 ARG A CA 4
ATOM 4666 C C . ARG A 1 25 ? 9.404 -20.612 3.574 1.00 0.00 25 ARG A C 4
ATOM 4667 O O . ARG A 1 25 ? 10.230 -21.486 3.831 1.00 0.00 25 ARG A O 4
ATOM 4688 N N . SER A 1 26 ? 8.647 -20.640 2.453 1.00 0.00 26 SER A N 4
ATOM 4689 C CA . SER A 1 26 ? 8.767 -21.723 1.499 1.00 0.00 26 SER A CA 4
ATOM 4690 C C . SER A 1 26 ? 10.135 -21.715 0.865 1.00 0.00 26 SER A C 4
ATOM 4691 O O . SER A 1 26 ? 10.682 -22.773 0.560 1.00 0.00 26 SER A O 4
ATOM 4699 N N . GLN A 1 27 ? 10.723 -20.520 0.643 1.00 0.00 27 GLN A N 4
ATOM 4700 C CA . GLN A 1 27 ? 12.028 -20.466 0.030 1.00 0.00 27 GLN A CA 4
ATOM 4701 C C . GLN A 1 27 ? 12.766 -19.296 0.620 1.00 0.00 27 GLN A C 4
ATOM 4702 O O . GLN A 1 27 ? 12.789 -18.202 0.053 1.00 0.00 27 GLN A O 4
ATOM 4716 N N . PRO A 1 28 ? 13.393 -19.514 1.754 1.00 0.00 28 PRO A N 4
ATOM 4717 C CA . PRO A 1 28 ? 14.141 -18.475 2.427 1.00 0.00 28 PRO A CA 4
ATOM 4718 C C . PRO A 1 28 ? 15.554 -18.375 1.941 1.00 0.00 28 PRO A C 4
ATOM 4719 O O . PRO A 1 28 ? 16.472 -18.117 2.714 1.00 0.00 28 PRO A O 4
ATOM 4730 N N . PHE A 1 29 ? 15.753 -18.563 0.623 1.00 0.00 29 PHE A N 4
ATOM 4731 C CA . PHE A 1 29 ? 17.076 -18.498 0.068 1.00 0.00 29 PHE A CA 4
ATOM 4732 C C . PHE A 1 29 ? 16.955 -17.924 -1.312 1.00 0.00 29 PHE A C 4
ATOM 4733 O O . PHE A 1 29 ? 16.772 -18.655 -2.286 1.00 0.00 29 PHE A O 4
ATOM 4750 N N . ARG A 1 30 ? 17.049 -16.582 -1.425 1.00 0.00 30 ARG A N 4
ATOM 4751 C CA . ARG A 1 30 ? 16.973 -15.948 -2.713 1.00 0.00 30 ARG A CA 4
ATOM 4752 C C . ARG A 1 30 ? 18.322 -15.372 -2.973 1.00 0.00 30 ARG A C 4
ATOM 4753 O O . ARG A 1 30 ? 18.852 -14.624 -2.160 1.00 0.00 30 ARG A O 4
ATOM 4774 N N . VAL A 1 31 ? 18.912 -15.702 -4.136 1.00 0.00 31 VAL A N 4
ATOM 4775 C CA . VAL A 1 31 ? 20.225 -15.204 -4.440 1.00 0.00 31 VAL A CA 4
ATOM 4776 C C . VAL A 1 31 ? 20.104 -14.190 -5.533 1.00 0.00 31 VAL A C 4
ATOM 4777 O O . VAL A 1 31 ? 19.358 -14.366 -6.496 1.00 0.00 31 VAL A O 4
ATOM 4790 N N . ILE A 1 32 ? 20.846 -13.077 -5.378 1.00 0.00 32 ILE A N 4
ATOM 4791 C CA . ILE A 1 32 ? 20.849 -12.046 -6.383 1.00 0.00 32 ILE A CA 4
ATOM 4792 C C . ILE A 1 32 ? 22.192 -12.115 -7.044 1.00 0.00 32 ILE A C 4
ATOM 4793 O O . ILE A 1 32 ? 23.217 -12.310 -6.384 1.00 0.00 32 ILE A O 4
ATOM 4809 N N . SER A 1 33 ? 22.214 -11.982 -8.386 1.00 0.00 33 SER A N 4
ATOM 4810 C CA . SER A 1 33 ? 23.463 -12.023 -9.102 1.00 0.00 33 SER A CA 4
ATOM 4811 C C . SER A 1 33 ? 23.622 -10.681 -9.731 1.00 0.00 33 SER A C 4
ATOM 4812 O O . SER A 1 33 ? 22.802 -10.264 -10.548 1.00 0.00 33 SER A O 4
ATOM 4820 N N . ILE A 1 34 ? 24.706 -9.972 -9.367 1.00 0.00 34 ILE A N 4
ATOM 4821 C CA . ILE A 1 34 ? 24.929 -8.661 -9.906 1.00 0.00 34 ILE A CA 4
ATOM 4822 C C . ILE A 1 34 ? 26.395 -8.520 -10.133 1.00 0.00 34 ILE A C 4
ATOM 4823 O O . ILE A 1 34 ? 27.193 -9.279 -9.599 1.00 0.00 34 ILE A O 4
ATOM 4839 N N . ALA A 1 35 ? 26.791 -7.546 -10.968 1.00 0.00 35 ALA A N 4
ATOM 4840 C CA . ALA A 1 35 ? 28.188 -7.335 -11.207 1.00 0.00 35 ALA A CA 4
ATOM 4841 C C . ALA A 1 35 ? 28.693 -6.479 -10.078 1.00 0.00 35 ALA A C 4
ATOM 4842 O O . ALA A 1 35 ? 27.934 -5.733 -9.463 1.00 0.00 35 ALA A O 4
ATOM 4849 N N . GLU A 1 36 ? 29.999 -6.580 -9.772 1.00 0.00 36 GLU A N 4
ATOM 4850 C CA . GLU A 1 36 ? 30.573 -5.796 -8.702 1.00 0.00 36 GLU A CA 4
ATOM 4851 C C . GLU A 1 36 ? 30.475 -4.343 -9.077 1.00 0.00 36 GLU A C 4
ATOM 4852 O O . GLU A 1 36 ? 30.246 -3.482 -8.229 1.00 0.00 36 GLU A O 4
ATOM 4864 N N . GLU A 1 37 ? 30.659 -4.049 -10.379 1.00 0.00 37 GLU A N 4
ATOM 4865 C CA . GLU A 1 37 ? 30.608 -2.689 -10.856 1.00 0.00 37 GLU A CA 4
ATOM 4866 C C . GLU A 1 37 ? 29.210 -2.381 -11.338 1.00 0.00 37 GLU A C 4
ATOM 4867 O O . GLU A 1 37 ? 28.974 -1.330 -11.933 1.00 0.00 37 GLU A O 4
ATOM 4879 N N . ALA A 1 38 ? 28.243 -3.296 -11.097 1.00 0.00 38 ALA A N 4
ATOM 4880 C CA . ALA A 1 38 ? 26.890 -3.064 -11.549 1.00 0.00 38 ALA A CA 4
ATOM 4881 C C . ALA A 1 38 ? 26.192 -2.213 -10.523 1.00 0.00 38 ALA A C 4
ATOM 4882 O O . ALA A 1 38 ? 26.544 -2.205 -9.341 1.00 0.00 38 ALA A O 4
ATOM 4889 N N . PRO A 1 39 ? 25.193 -1.488 -10.974 1.00 0.00 39 PRO A N 4
ATOM 4890 C CA . PRO A 1 39 ? 24.410 -0.633 -10.104 1.00 0.00 39 PRO A CA 4
ATOM 4891 C C . PRO A 1 39 ? 23.443 -1.402 -9.251 1.00 0.00 39 PRO A C 4
ATOM 4892 O O . PRO A 1 39 ? 23.149 -2.569 -9.513 1.00 0.00 39 PRO A O 4
ATOM 4903 N N . LEU A 1 40 ? 22.918 -0.735 -8.201 1.00 0.00 40 LEU A N 4
ATOM 4904 C CA . LEU A 1 40 ? 21.977 -1.355 -7.293 1.00 0.00 40 LEU A CA 4
ATOM 4905 C C . LEU A 1 40 ? 20.704 -1.703 -8.025 1.00 0.00 40 LEU A C 4
ATOM 4906 O O . LEU A 1 40 ? 19.871 -2.435 -7.506 1.00 0.00 40 LEU A O 4
ATOM 4922 N N . THR A 1 41 ? 20.526 -1.169 -9.253 1.00 0.00 41 THR A N 4
ATOM 4923 C CA . THR A 1 41 ? 19.329 -1.427 -10.025 1.00 0.00 41 THR A CA 4
ATOM 4924 C C . THR A 1 41 ? 19.209 -2.907 -10.299 1.00 0.00 41 THR A C 4
ATOM 4925 O O . THR A 1 41 ? 18.110 -3.460 -10.258 1.00 0.00 41 THR A O 4
ATOM 4936 N N . ALA A 1 42 ? 20.340 -3.590 -10.597 1.00 0.00 42 ALA A N 4
ATOM 4937 C CA . ALA A 1 42 ? 20.289 -5.001 -10.902 1.00 0.00 42 ALA A CA 4
ATOM 4938 C C . ALA A 1 42 ? 19.809 -5.748 -9.687 1.00 0.00 42 ALA A C 4
ATOM 4939 O O . ALA A 1 42 ? 19.026 -6.691 -9.796 1.00 0.00 42 ALA A O 4
ATOM 4946 N N . ALA A 1 43 ? 20.279 -5.337 -8.490 1.00 0.00 43 ALA A N 4
ATOM 4947 C CA . ALA A 1 43 ? 19.883 -5.998 -7.270 1.00 0.00 43 ALA A CA 4
ATOM 4948 C C . ALA A 1 43 ? 18.412 -5.773 -7.047 1.00 0.00 43 ALA A C 4
ATOM 4949 O O . ALA A 1 43 ? 17.708 -6.670 -6.613 1.00 0.00 43 ALA A O 4
ATOM 4956 N N . LEU A 1 44 ? 17.930 -4.549 -7.352 1.00 0.00 44 LEU A N 4
ATOM 4957 C CA . LEU A 1 44 ? 16.540 -4.193 -7.166 1.00 0.00 44 LEU A CA 4
ATOM 4958 C C . LEU A 1 44 ? 15.667 -5.107 -7.988 1.00 0.00 44 LEU A C 4
ATOM 4959 O O . LEU A 1 44 ? 14.584 -5.486 -7.552 1.00 0.00 44 LEU A O 4
ATOM 4975 N N . ARG A 1 45 ? 16.109 -5.468 -9.212 1.00 0.00 45 ARG A N 4
ATOM 4976 C CA . ARG A 1 45 ? 15.311 -6.332 -10.059 1.00 0.00 45 ARG A CA 4
ATOM 4977 C C . ARG A 1 45 ? 15.075 -7.644 -9.347 1.00 0.00 45 ARG A C 4
ATOM 4978 O O . ARG A 1 45 ? 13.949 -8.140 -9.307 1.00 0.00 45 ARG A O 4
ATOM 4999 N N . PHE A 1 46 ? 16.138 -8.240 -8.764 1.00 0.00 46 PHE A N 4
ATOM 5000 C CA . PHE A 1 46 ? 15.980 -9.497 -8.063 1.00 0.00 46 PHE A CA 4
ATOM 5001 C C . PHE A 1 46 ? 15.300 -9.230 -6.744 1.00 0.00 46 PHE A C 4
ATOM 5002 O O . PHE A 1 46 ? 14.568 -10.071 -6.224 1.00 0.00 46 PHE A O 4
ATOM 5019 N N . ALA A 1 47 ? 15.551 -8.033 -6.172 1.00 0.00 47 ALA A N 4
ATOM 5020 C CA . ALA A 1 47 ? 14.973 -7.648 -4.906 1.00 0.00 47 ALA A CA 4
ATOM 5021 C C . ALA A 1 47 ? 13.473 -7.613 -5.036 1.00 0.00 47 ALA A C 4
ATOM 5022 O O . ALA A 1 47 ? 12.753 -7.895 -4.082 1.00 0.00 47 ALA A O 4
ATOM 5029 N N . ALA A 1 48 ? 12.968 -7.236 -6.231 1.00 0.00 48 ALA A N 4
ATOM 5030 C CA . ALA A 1 48 ? 11.543 -7.160 -6.451 1.00 0.00 48 ALA A CA 4
ATOM 5031 C C . ALA A 1 48 ? 10.940 -8.519 -6.217 1.00 0.00 48 ALA A C 4
ATOM 5032 O O . ALA A 1 48 ? 9.853 -8.630 -5.661 1.00 0.00 48 ALA A O 4
ATOM 5039 N N . GLU A 1 49 ? 11.639 -9.589 -6.646 1.00 0.00 49 GLU A N 4
ATOM 5040 C CA . GLU A 1 49 ? 11.133 -10.929 -6.455 1.00 0.00 49 GLU A CA 4
ATOM 5041 C C . GLU A 1 49 ? 11.179 -11.255 -4.987 1.00 0.00 49 GLU A C 4
ATOM 5042 O O . GLU A 1 49 ? 10.299 -11.935 -4.463 1.00 0.00 49 GLU A O 4
ATOM 5054 N N . GLU A 1 50 ? 12.239 -10.784 -4.301 1.00 0.00 50 GLU A N 4
ATOM 5055 C CA . GLU A 1 50 ? 12.419 -11.070 -2.896 1.00 0.00 50 GLU A CA 4
ATOM 5056 C C . GLU A 1 50 ? 11.326 -10.445 -2.066 1.00 0.00 50 GLU A C 4
ATOM 5057 O O . GLU A 1 50 ? 10.810 -11.081 -1.149 1.00 0.00 50 GLU A O 4
ATOM 5069 N N . PHE A 1 51 ? 10.934 -9.188 -2.363 1.00 0.00 51 PHE A N 4
ATOM 5070 C CA . PHE A 1 51 ? 9.920 -8.545 -1.551 1.00 0.00 51 PHE A CA 4
ATOM 5071 C C . PHE A 1 51 ? 8.561 -8.877 -2.100 1.00 0.00 51 PHE A C 4
ATOM 5072 O O . PHE A 1 51 ? 7.571 -8.854 -1.372 1.00 0.00 51 PHE A O 4
ATOM 5089 N N . GLY A 1 52 ? 8.481 -9.182 -3.408 1.00 0.00 52 GLY A N 4
ATOM 5090 C CA . GLY A 1 52 ? 7.221 -9.546 -4.009 1.00 0.00 52 GLY A CA 4
ATOM 5091 C C . GLY A 1 52 ? 6.428 -8.311 -4.341 1.00 0.00 52 GLY A C 4
ATOM 5092 O O . GLY A 1 52 ? 5.349 -8.417 -4.919 1.00 0.00 52 GLY A O 4
ATOM 5096 N N . ILE A 1 53 ? 6.930 -7.100 -3.990 1.00 0.00 53 ILE A N 4
ATOM 5097 C CA . ILE A 1 53 ? 6.188 -5.900 -4.301 1.00 0.00 53 ILE A CA 4
ATOM 5098 C C . ILE A 1 53 ? 7.078 -4.943 -5.033 1.00 0.00 53 ILE A C 4
ATOM 5099 O O . ILE A 1 53 ? 6.599 -4.119 -5.807 1.00 0.00 53 ILE A O 4
ATOM 5115 N N . ALA A 1 54 ? 8.403 -5.027 -4.785 1.00 0.00 54 ALA A N 4
ATOM 5116 C CA . ALA A 1 54 ? 9.348 -4.148 -5.440 1.00 0.00 54 ALA A CA 4
ATOM 5117 C C . ALA A 1 54 ? 9.147 -2.773 -4.875 1.00 0.00 54 ALA A C 4
ATOM 5118 O O . ALA A 1 54 ? 8.845 -1.822 -5.595 1.00 0.00 54 ALA A O 4
ATOM 5125 N N . SER A 1 55 ? 9.333 -2.636 -3.547 1.00 0.00 55 SER A N 4
ATOM 5126 C CA . SER A 1 55 ? 9.144 -1.360 -2.922 1.00 0.00 55 SER A CA 4
ATOM 5127 C C . SER A 1 55 ? 10.127 -1.253 -1.798 1.00 0.00 55 SER A C 4
ATOM 5128 O O . SER A 1 55 ? 10.501 -2.244 -1.172 1.00 0.00 55 SER A O 4
ATOM 5136 N N . VAL A 1 56 ? 10.549 -0.003 -1.522 1.00 0.00 56 VAL A N 4
ATOM 5137 C CA . VAL A 1 56 ? 11.493 0.280 -0.467 1.00 0.00 56 VAL A CA 4
ATOM 5138 C C . VAL A 1 56 ? 10.811 0.041 0.858 1.00 0.00 56 VAL A C 4
ATOM 5139 O O . VAL A 1 56 ? 11.461 -0.083 1.895 1.00 0.00 56 VAL A O 4
ATOM 5152 N N . ASP A 1 57 ? 9.461 -0.058 0.846 1.00 0.00 57 ASP A N 4
ATOM 5153 C CA . ASP A 1 57 ? 8.716 -0.231 2.073 1.00 0.00 57 ASP A CA 4
ATOM 5154 C C . ASP A 1 57 ? 9.081 -1.547 2.715 1.00 0.00 57 ASP A C 4
ATOM 5155 O O . ASP A 1 57 ? 8.932 -1.705 3.923 1.00 0.00 57 ASP A O 4
ATOM 5164 N N . SER A 1 58 ? 9.568 -2.528 1.925 1.00 0.00 58 SER A N 4
ATOM 5165 C CA . SER A 1 58 ? 9.906 -3.815 2.491 1.00 0.00 58 SER A CA 4
ATOM 5166 C C . SER A 1 58 ? 11.390 -3.897 2.727 1.00 0.00 58 SER A C 4
ATOM 5167 O O . SER A 1 58 ? 11.912 -4.979 2.990 1.00 0.00 58 SER A O 4
ATOM 5175 N N . MET A 1 59 ? 12.116 -2.762 2.653 1.00 0.00 59 MET A N 4
ATOM 5176 C CA . MET A 1 59 ? 13.545 -2.808 2.863 1.00 0.00 59 MET A CA 4
ATOM 5177 C C . MET A 1 59 ? 13.812 -2.579 4.317 1.00 0.00 59 MET A C 4
ATOM 5178 O O . MET A 1 59 ? 14.401 -1.572 4.706 1.00 0.00 59 MET A O 4
ATOM 5192 N N . ALA A 1 60 ? 13.378 -3.539 5.161 1.00 0.00 60 ALA A N 4
ATOM 5193 C CA . ALA A 1 60 ? 13.648 -3.449 6.568 1.00 0.00 60 ALA A CA 4
ATOM 5194 C C . ALA A 1 60 ? 14.480 -4.658 6.857 1.00 0.00 60 ALA A C 4
ATOM 5195 O O . ALA A 1 60 ? 14.035 -5.628 7.468 1.00 0.00 60 ALA A O 4
ATOM 5202 N N . ALA A 1 61 ? 15.737 -4.622 6.383 1.00 0.00 61 ALA A N 4
ATOM 5203 C CA . ALA A 1 61 ? 16.621 -5.732 6.567 1.00 0.00 61 ALA A CA 4
ATOM 5204 C C . ALA A 1 61 ? 17.257 -5.599 7.911 1.00 0.00 61 ALA A C 4
ATOM 5205 O O . ALA A 1 61 ? 17.456 -4.495 8.418 1.00 0.00 61 ALA A O 4
ATOM 5212 N N . THR A 1 62 ? 17.574 -6.749 8.535 1.00 0.00 62 THR A N 4
ATOM 5213 C CA . THR A 1 62 ? 18.193 -6.725 9.824 1.00 0.00 62 THR A CA 4
ATOM 5214 C C . THR A 1 62 ? 19.315 -7.711 9.794 1.00 0.00 62 THR A C 4
ATOM 5215 O O . THR A 1 62 ? 19.245 -8.751 9.119 1.00 0.00 62 THR A O 4
ATOM 5226 N N . THR A 1 63 ? 20.395 -7.385 10.526 1.00 0.00 63 THR A N 4
ATOM 5227 C CA . THR A 1 63 ? 21.525 -8.273 10.613 1.00 0.00 63 THR A CA 4
ATOM 5228 C C . THR A 1 63 ? 21.420 -8.971 11.934 1.00 0.00 63 THR A C 4
ATOM 5229 O O . THR A 1 63 ? 20.659 -8.562 12.806 1.00 0.00 63 THR A O 4
ATOM 5240 N N . LYS A 1 64 ? 22.188 -10.063 12.107 1.00 0.00 64 LYS A N 4
ATOM 5241 C CA . LYS A 1 64 ? 22.168 -10.788 13.356 1.00 0.00 64 LYS A CA 4
ATOM 5242 C C . LYS A 1 64 ? 22.724 -9.901 14.445 1.00 0.00 64 LYS A C 4
ATOM 5243 O O . LYS A 1 64 ? 22.457 -10.113 15.625 1.00 0.00 64 LYS A O 4
ATOM 5262 N N . ASP A 1 65 ? 23.525 -8.877 14.057 1.00 0.00 65 ASP A N 4
ATOM 5263 C CA . ASP A 1 65 ? 24.105 -7.982 15.029 1.00 0.00 65 ASP A CA 4
ATOM 5264 C C . ASP A 1 65 ? 23.047 -7.022 15.508 1.00 0.00 65 ASP A C 4
ATOM 5265 O O . ASP A 1 65 ? 23.156 -6.471 16.602 1.00 0.00 65 ASP A O 4
ATOM 5274 N N . GLY A 1 66 ? 21.993 -6.787 14.692 1.00 0.00 66 GLY A N 4
ATOM 5275 C CA . GLY A 1 66 ? 20.957 -5.872 15.101 1.00 0.00 66 GLY A CA 4
ATOM 5276 C C . GLY A 1 66 ? 20.424 -5.196 13.876 1.00 0.00 66 GLY A C 4
ATOM 5277 O O . GLY A 1 66 ? 19.804 -5.823 13.020 1.00 0.00 66 GLY A O 4
ATOM 5281 N N . THR A 1 67 ? 20.653 -3.870 13.771 1.00 0.00 67 THR A N 4
ATOM 5282 C CA . THR A 1 67 ? 20.163 -3.127 12.633 1.00 0.00 67 THR A CA 4
ATOM 5283 C C . THR A 1 67 ? 21.037 -3.431 11.451 1.00 0.00 67 THR A C 4
ATOM 5284 O O . THR A 1 67 ? 22.238 -3.654 11.585 1.00 0.00 67 THR A O 4
ATOM 5295 N N . GLY A 1 68 ? 20.432 -3.433 10.246 1.00 0.00 68 GLY A N 4
ATOM 5296 C CA . GLY A 1 68 ? 21.191 -3.709 9.054 1.00 0.00 68 GLY A CA 4
ATOM 5297 C C . GLY A 1 68 ? 20.288 -3.472 7.890 1.00 0.00 68 GLY A C 4
ATOM 5298 O O . GLY A 1 68 ? 20.110 -4.340 7.046 1.00 0.00 68 GLY A O 4
ATOM 5302 N N . ILE A 1 69 ? 19.720 -2.254 7.815 1.00 0.00 69 ILE A N 4
ATOM 5303 C CA . ILE A 1 69 ? 18.815 -1.912 6.744 1.00 0.00 69 ILE A CA 4
ATOM 5304 C C . ILE A 1 69 ? 19.651 -1.594 5.536 1.00 0.00 69 ILE A C 4
ATOM 5305 O O . ILE A 1 69 ? 20.661 -0.902 5.637 1.00 0.00 69 ILE A O 4
ATOM 5321 N N . ASN A 1 70 ? 19.230 -2.090 4.342 1.00 0.00 70 ASN A N 4
ATOM 5322 C CA . ASN A 1 70 ? 20.007 -1.864 3.147 1.00 0.00 70 ASN A CA 4
ATOM 5323 C C . ASN A 1 70 ? 19.806 -0.434 2.706 1.00 0.00 70 ASN A C 4
ATOM 5324 O O . ASN A 1 70 ? 18.677 0.024 2.529 1.00 0.00 70 ASN A O 4
ATOM 5335 N N . PRO A 1 71 ? 20.901 0.287 2.520 1.00 0.00 71 PRO A N 4
ATOM 5336 C CA . PRO A 1 71 ? 20.842 1.662 2.083 1.00 0.00 71 PRO A CA 4
ATOM 5337 C C . PRO A 1 71 ? 20.825 1.804 0.585 1.00 0.00 71 PRO A C 4
ATOM 5338 O O . PRO A 1 71 ? 19.778 2.062 -0.004 1.00 0.00 71 PRO A O 4
ATOM 5349 N N . ALA A 1 72 ? 22.000 1.640 -0.069 1.00 0.00 72 ALA A N 4
ATOM 5350 C CA . ALA A 1 72 ? 22.058 1.766 -1.506 1.00 0.00 72 ALA A CA 4
ATOM 5351 C C . ALA A 1 72 ? 21.981 0.388 -2.099 1.00 0.00 72 ALA A C 4
ATOM 5352 O O . ALA A 1 72 ? 21.513 0.218 -3.219 1.00 0.00 72 ALA A O 4
ATOM 5359 N N . GLN A 1 73 ? 22.453 -0.632 -1.343 1.00 0.00 73 GLN A N 4
ATOM 5360 C CA . GLN A 1 73 ? 22.415 -1.998 -1.804 1.00 0.00 73 GLN A CA 4
ATOM 5361 C C . GLN A 1 73 ? 23.398 -2.185 -2.935 1.00 0.00 73 GLN A C 4
ATOM 5362 O O . GLN A 1 73 ? 23.151 -2.957 -3.862 1.00 0.00 73 GLN A O 4
ATOM 5376 N N . THR A 1 74 ? 24.559 -1.488 -2.884 1.00 0.00 74 THR A N 4
ATOM 5377 C CA . THR A 1 74 ? 25.542 -1.652 -3.933 1.00 0.00 74 THR A CA 4
ATOM 5378 C C . THR A 1 74 ? 26.284 -2.928 -3.627 1.00 0.00 74 THR A C 4
ATOM 5379 O O . THR A 1 74 ? 26.342 -3.356 -2.478 1.00 0.00 74 THR A O 4
ATOM 5390 N N . ALA A 1 75 ? 26.895 -3.555 -4.660 1.00 0.00 75 ALA A N 4
ATOM 5391 C CA . ALA A 1 75 ? 27.612 -4.796 -4.463 1.00 0.00 75 ALA A CA 4
ATOM 5392 C C . ALA A 1 75 ? 28.773 -4.586 -3.527 1.00 0.00 75 ALA A C 4
ATOM 5393 O O . ALA A 1 75 ? 29.021 -5.399 -2.643 1.00 0.00 75 ALA A O 4
ATOM 5400 N N . GLY A 1 76 ? 29.514 -3.478 -3.711 1.00 0.00 76 GLY A N 4
ATOM 5401 C CA . GLY A 1 76 ? 30.673 -3.215 -2.887 1.00 0.00 76 GLY A CA 4
ATOM 5402 C C . GLY A 1 76 ? 30.272 -2.966 -1.461 1.00 0.00 76 GLY A C 4
ATOM 5403 O O . GLY A 1 76 ? 30.948 -3.415 -0.537 1.00 0.00 76 GLY A O 4
ATOM 5407 N N . ASN A 1 77 ? 29.156 -2.241 -1.241 1.00 0.00 77 ASN A N 4
ATOM 5408 C CA . ASN A 1 77 ? 28.756 -1.914 0.108 1.00 0.00 77 ASN A CA 4
ATOM 5409 C C . ASN A 1 77 ? 28.259 -3.129 0.843 1.00 0.00 77 ASN A C 4
ATOM 5410 O O . ASN A 1 77 ? 28.619 -3.337 1.993 1.00 0.00 77 ASN A O 4
ATOM 5415 N N . VAL A 1 78 ? 27.447 -3.991 0.192 1.00 0.00 78 VAL A N 4
ATOM 5416 C CA . VAL A 1 78 ? 26.901 -5.133 0.898 1.00 0.00 78 VAL A CA 4
ATOM 5417 C C . VAL A 1 78 ? 27.945 -6.206 1.047 1.00 0.00 78 VAL A C 4
ATOM 5418 O O . VAL A 1 78 ? 27.859 -7.031 1.957 1.00 0.00 78 VAL A O 4
ATOM 5431 N N . PHE A 1 79 ? 28.958 -6.228 0.155 1.00 0.00 79 PHE A N 4
ATOM 5432 C CA . PHE A 1 79 ? 29.990 -7.241 0.220 1.00 0.00 79 PHE A CA 4
ATOM 5433 C C . PHE A 1 79 ? 30.679 -7.187 1.563 1.00 0.00 79 PHE A C 4
ATOM 5434 O O . PHE A 1 79 ? 30.864 -8.217 2.209 1.00 0.00 79 PHE A O 4
ATOM 5451 N N . MET A 1 80 ? 31.084 -5.981 2.013 1.00 0.00 80 MET A N 4
ATOM 5452 C CA . MET A 1 80 ? 31.786 -5.876 3.275 1.00 0.00 80 MET A CA 4
ATOM 5453 C C . MET A 1 80 ? 30.820 -5.593 4.396 1.00 0.00 80 MET A C 4
ATOM 5454 O O . MET A 1 80 ? 31.062 -5.989 5.533 1.00 0.00 80 MET A O 4
ATOM 5468 N N . LYS A 1 81 ? 29.702 -4.890 4.114 1.00 0.00 81 LYS A N 4
ATOM 5469 C CA . LYS A 1 81 ? 28.781 -4.534 5.173 1.00 0.00 81 LYS A CA 4
ATOM 5470 C C . LYS A 1 81 ? 28.056 -5.750 5.694 1.00 0.00 81 LYS A C 4
ATOM 5471 O O . LYS A 1 81 ? 27.885 -5.882 6.904 1.00 0.00 81 LYS A O 4
ATOM 5490 N N . TYR A 1 82 ? 27.601 -6.680 4.812 1.00 0.00 82 TYR A N 4
ATOM 5491 C CA . TYR A 1 82 ? 26.874 -7.829 5.319 1.00 0.00 82 TYR A CA 4
ATOM 5492 C C . TYR A 1 82 ? 27.562 -9.096 4.915 1.00 0.00 82 TYR A C 4
ATOM 5493 O O . TYR A 1 82 ? 27.580 -10.055 5.680 1.00 0.00 82 TYR A O 4
ATOM 5511 N N . GLY A 1 83 ? 28.189 -9.126 3.717 1.00 0.00 83 GLY A N 4
ATOM 5512 C CA . GLY A 1 83 ? 28.860 -10.332 3.282 1.00 0.00 83 GLY A CA 4
ATOM 5513 C C . GLY A 1 83 ? 27.841 -11.435 3.183 1.00 0.00 83 GLY A C 4
ATOM 5514 O O . GLY A 1 83 ? 28.130 -12.576 3.541 1.00 0.00 83 GLY A O 4
ATOM 5518 N N . GLN A 1 84 ? 26.615 -11.108 2.684 1.00 0.00 84 GLN A N 4
ATOM 5519 C CA . GLN A 1 84 ? 25.551 -12.079 2.573 1.00 0.00 84 GLN A CA 4
ATOM 5520 C C . GLN A 1 84 ? 25.060 -12.394 3.960 1.00 0.00 84 GLN A C 4
ATOM 5521 O O . GLN A 1 84 ? 25.469 -11.782 4.941 1.00 0.00 84 GLN A O 4
ATOM 5535 N N . GLU A 1 85 ? 24.119 -13.355 4.039 1.00 0.00 85 GLU A N 4
ATOM 5536 C CA . GLU A 1 85 ? 23.578 -13.801 5.311 1.00 0.00 85 GLU A CA 4
ATOM 5537 C C . GLU A 1 85 ? 22.848 -12.672 6.002 1.00 0.00 85 GLU A C 4
ATOM 5538 O O . GLU A 1 85 ? 22.989 -12.480 7.209 1.00 0.00 85 GLU A O 4
ATOM 5550 N N . ILE A 1 86 ? 22.037 -11.904 5.244 1.00 0.00 86 ILE A N 4
ATOM 5551 C CA . ILE A 1 86 ? 21.270 -10.828 5.836 1.00 0.00 86 ILE A CA 4
ATOM 5552 C C . ILE A 1 86 ? 19.823 -11.247 5.767 1.00 0.00 86 ILE A C 4
ATOM 5553 O O . ILE A 1 86 ? 19.425 -11.981 4.860 1.00 0.00 86 ILE A O 4
ATOM 5569 N N . ARG A 1 87 ? 18.996 -10.792 6.745 1.00 0.00 87 ARG A N 4
ATOM 5570 C CA . ARG A 1 87 ? 17.600 -11.170 6.758 1.00 0.00 87 ARG A CA 4
ATOM 5571 C C . ARG A 1 87 ? 16.801 -9.995 6.270 1.00 0.00 87 ARG A C 4
ATOM 5572 O O . ARG A 1 87 ? 17.077 -8.859 6.637 1.00 0.00 87 ARG A O 4
ATOM 5593 N N . LEU A 1 88 ? 15.779 -10.247 5.416 1.00 0.00 88 LEU A N 4
ATOM 5594 C CA . LEU A 1 88 ? 14.953 -9.160 4.929 1.00 0.00 88 LEU A CA 4
ATOM 5595 C C . LEU A 1 88 ? 13.613 -9.275 5.588 1.00 0.00 88 LEU A C 4
ATOM 5596 O O . LEU A 1 88 ? 13.000 -10.346 5.591 1.00 0.00 88 LEU A O 4
ATOM 5612 N N . ILE A 1 89 ? 13.115 -8.150 6.155 1.00 0.00 89 ILE A N 4
ATOM 5613 C CA . ILE A 1 89 ? 11.830 -8.160 6.801 1.00 0.00 89 ILE A CA 4
ATOM 5614 C C . ILE A 1 89 ? 11.058 -6.993 6.225 1.00 0.00 89 ILE A C 4
ATOM 5615 O O . ILE A 1 89 ? 11.617 -5.915 5.983 1.00 0.00 89 ILE A O 4
ATOM 5631 N N . PRO A 1 90 ? 9.786 -7.201 5.938 1.00 0.00 90 PRO A N 4
ATOM 5632 C CA . PRO A 1 90 ? 8.935 -6.152 5.421 1.00 0.00 90 PRO A CA 4
ATOM 5633 C C . PRO A 1 90 ? 8.209 -5.415 6.512 1.00 0.00 90 PRO A C 4
ATOM 5634 O O . PRO A 1 90 ? 6.983 -5.492 6.627 1.00 0.00 90 PRO A O 4
ATOM 5645 N N . ARG A 1 91 ? 8.966 -4.670 7.346 1.00 0.00 91 ARG A N 4
ATOM 5646 C CA . ARG A 1 91 ? 8.365 -3.934 8.430 1.00 0.00 91 ARG A CA 4
ATOM 5647 C C . ARG A 1 91 ? 7.705 -2.713 7.857 1.00 0.00 91 ARG A C 4
ATOM 5648 O O . ARG A 1 91 ? 8.140 -2.177 6.840 1.00 0.00 91 ARG A O 4
ATOM 5669 N N . ASP A 1 92 ? 6.624 -2.247 8.530 1.00 0.00 92 ASP A N 4
ATOM 5670 C CA . ASP A 1 92 ? 5.894 -1.077 8.086 1.00 0.00 92 ASP A CA 4
ATOM 5671 C C . ASP A 1 92 ? 5.319 -1.346 6.720 1.00 0.00 92 ASP A C 4
ATOM 5672 O O . ASP A 1 92 ? 5.260 -0.455 5.873 1.00 0.00 92 ASP A O 4
ATOM 5681 N N . ARG A 1 93 ? 4.871 -2.595 6.488 1.00 0.00 93 ARG A N 4
ATOM 5682 C CA . ARG A 1 93 ? 4.290 -2.936 5.218 1.00 0.00 93 ARG A CA 4
ATOM 5683 C C . ARG A 1 93 ? 3.291 -4.022 5.482 1.00 0.00 93 ARG A C 4
ATOM 5684 O O . ARG A 1 93 ? 2.085 -3.791 5.441 1.00 0.00 93 ARG A O 4
ATOM 5705 N N . VAL A 1 94 ? 3.785 -5.251 5.761 1.00 0.00 94 VAL A N 4
ATOM 5706 C CA . VAL A 1 94 ? 2.899 -6.358 6.040 1.00 0.00 94 VAL A CA 4
ATOM 5707 C C . VAL A 1 94 ? 2.206 -6.077 7.344 1.00 0.00 94 VAL A C 4
ATOM 5708 O O . VAL A 1 94 ? 1.001 -6.285 7.483 1.00 0.00 94 VAL A O 4
ATOM 5721 N N . GLY A 1 95 ? 2.969 -5.589 8.342 1.00 0.00 95 GLY A N 4
ATOM 5722 C CA . GLY A 1 95 ? 2.383 -5.292 9.623 1.00 0.00 95 GLY A CA 4
ATOM 5723 C C . GLY A 1 95 ? 3.416 -4.521 10.446 1.00 0.00 95 GLY A C 4
ATOM 5724 O O . GLY A 1 95 ? 3.200 -4.374 11.678 1.00 0.00 95 GLY A O 4
ATOM 5729 N N . MET A 1 1 ? 23.946 5.800 -25.915 1.00 0.00 1 MET A N 5
ATOM 5730 C CA . MET A 1 1 ? 23.423 5.121 -27.132 1.00 0.00 1 MET A CA 5
ATOM 5731 C C . MET A 1 1 ? 22.691 3.862 -26.764 1.00 0.00 1 MET A C 5
ATOM 5732 O O . MET A 1 1 ? 21.600 3.596 -27.265 1.00 0.00 1 MET A O 5
ATOM 5748 N N . SER A 1 2 ? 23.293 3.047 -25.872 1.00 0.00 2 SER A N 5
ATOM 5749 C CA . SER A 1 2 ? 22.665 1.816 -25.460 1.00 0.00 2 SER A CA 5
ATOM 5750 C C . SER A 1 2 ? 22.720 1.777 -23.964 1.00 0.00 2 SER A C 5
ATOM 5751 O O . SER A 1 2 ? 23.660 2.283 -23.354 1.00 0.00 2 SER A O 5
ATOM 5759 N N . GLN A 1 3 ? 21.696 1.159 -23.341 1.00 0.00 3 GLN A N 5
ATOM 5760 C CA . GLN A 1 3 ? 21.663 1.071 -21.905 1.00 0.00 3 GLN A CA 5
ATOM 5761 C C . GLN A 1 3 ? 21.274 -0.335 -21.565 1.00 0.00 3 GLN A C 5
ATOM 5762 O O . GLN A 1 3 ? 20.300 -0.866 -22.098 1.00 0.00 3 GLN A O 5
ATOM 5776 N N . ASN A 1 4 ? 22.039 -0.971 -20.654 1.00 0.00 4 ASN A N 5
ATOM 5777 C CA . ASN A 1 4 ? 21.741 -2.325 -20.264 1.00 0.00 4 ASN A CA 5
ATOM 5778 C C . ASN A 1 4 ? 21.050 -2.259 -18.936 1.00 0.00 4 ASN A C 5
ATOM 5779 O O . ASN A 1 4 ? 21.493 -1.557 -18.028 1.00 0.00 4 ASN A O 5
ATOM 5790 N N . GLU A 1 5 ? 19.924 -2.996 -18.802 1.00 0.00 5 GLU A N 5
ATOM 5791 C CA . GLU A 1 5 ? 19.184 -3.003 -17.561 1.00 0.00 5 GLU A CA 5
ATOM 5792 C C . GLU A 1 5 ? 20.045 -3.639 -16.503 1.00 0.00 5 GLU A C 5
ATOM 5793 O O . GLU A 1 5 ? 20.082 -3.182 -15.362 1.00 0.00 5 GLU A O 5
ATOM 5805 N N . GLU A 1 6 ? 20.756 -4.726 -16.871 1.00 0.00 6 GLU A N 5
ATOM 5806 C CA . GLU A 1 6 ? 21.608 -5.402 -15.927 1.00 0.00 6 GLU A CA 5
ATOM 5807 C C . GLU A 1 6 ? 22.983 -5.420 -16.519 1.00 0.00 6 GLU A C 5
ATOM 5808 O O . GLU A 1 6 ? 23.155 -5.652 -17.716 1.00 0.00 6 GLU A O 5
ATOM 5820 N N . ALA A 1 7 ? 24.009 -5.169 -15.679 1.00 0.00 7 ALA A N 5
ATOM 5821 C CA . ALA A 1 7 ? 25.364 -5.169 -16.162 1.00 0.00 7 ALA A CA 5
ATOM 5822 C C . ALA A 1 7 ? 25.822 -6.604 -16.207 1.00 0.00 7 ALA A C 5
ATOM 5823 O O . ALA A 1 7 ? 25.429 -7.426 -15.377 1.00 0.00 7 ALA A O 5
ATOM 5830 N N . PRO A 1 8 ? 26.656 -6.916 -17.172 1.00 0.00 8 PRO A N 5
ATOM 5831 C CA . PRO A 1 8 ? 27.178 -8.262 -17.328 1.00 0.00 8 PRO A CA 5
ATOM 5832 C C . PRO A 1 8 ? 28.219 -8.601 -16.303 1.00 0.00 8 PRO A C 5
ATOM 5833 O O . PRO A 1 8 ? 28.959 -7.737 -15.841 1.00 0.00 8 PRO A O 5
ATOM 5844 N N . ALA A 1 9 ? 28.296 -9.898 -15.930 1.00 0.00 9 ALA A N 5
ATOM 5845 C CA . ALA A 1 9 ? 29.268 -10.329 -14.953 1.00 0.00 9 ALA A CA 5
ATOM 5846 C C . ALA A 1 9 ? 30.494 -10.792 -15.691 1.00 0.00 9 ALA A C 5
ATOM 5847 O O . ALA A 1 9 ? 31.459 -11.257 -15.087 1.00 0.00 9 ALA A O 5
ATOM 5854 N N . ARG A 1 10 ? 30.471 -10.678 -17.037 1.00 0.00 10 ARG A N 5
ATOM 5855 C CA . ARG A 1 10 ? 31.590 -11.103 -17.843 1.00 0.00 10 ARG A CA 5
ATOM 5856 C C . ARG A 1 10 ? 32.740 -10.163 -17.608 1.00 0.00 10 ARG A C 5
ATOM 5857 O O . ARG A 1 10 ? 33.896 -10.580 -17.586 1.00 0.00 10 ARG A O 5
ATOM 5878 N N . SER A 1 11 ? 32.443 -8.856 -17.437 1.00 0.00 11 SER A N 5
ATOM 5879 C CA . SER A 1 11 ? 33.489 -7.888 -17.220 1.00 0.00 11 SER A CA 5
ATOM 5880 C C . SER A 1 11 ? 33.242 -7.243 -15.893 1.00 0.00 11 SER A C 5
ATOM 5881 O O . SER A 1 11 ? 32.100 -7.085 -15.467 1.00 0.00 11 SER A O 5
ATOM 5889 N N . GLY A 1 12 ? 34.334 -6.850 -15.203 1.00 0.00 12 GLY A N 5
ATOM 5890 C CA . GLY A 1 12 ? 34.203 -6.214 -13.916 1.00 0.00 12 GLY A CA 5
ATOM 5891 C C . GLY A 1 12 ? 34.465 -7.249 -12.871 1.00 0.00 12 GLY A C 5
ATOM 5892 O O . GLY A 1 12 ? 35.541 -7.289 -12.278 1.00 0.00 12 GLY A O 5
ATOM 5896 N N . GLY A 1 13 ? 33.470 -8.118 -12.618 1.00 0.00 13 GLY A N 5
ATOM 5897 C CA . GLY A 1 13 ? 33.641 -9.144 -11.625 1.00 0.00 13 GLY A CA 5
ATOM 5898 C C . GLY A 1 13 ? 32.299 -9.746 -11.381 1.00 0.00 13 GLY A C 5
ATOM 5899 O O . GLY A 1 13 ? 31.332 -9.433 -12.072 1.00 0.00 13 GLY A O 5
ATOM 5903 N N . LYS A 1 14 ? 32.209 -10.631 -10.369 1.00 0.00 14 LYS A N 5
ATOM 5904 C CA . LYS A 1 14 ? 30.952 -11.258 -10.063 1.00 0.00 14 LYS A CA 5
ATOM 5905 C C . LYS A 1 14 ? 30.897 -11.418 -8.580 1.00 0.00 14 LYS A C 5
ATOM 5906 O O . LYS A 1 14 ? 31.858 -11.863 -7.952 1.00 0.00 14 LYS A O 5
ATOM 5925 N N . VAL A 1 15 ? 29.749 -11.051 -7.990 1.00 0.00 15 VAL A N 5
ATOM 5926 C CA . VAL A 1 15 ? 29.576 -11.158 -6.572 1.00 0.00 15 VAL A CA 5
ATOM 5927 C C . VAL A 1 15 ? 28.182 -11.672 -6.350 1.00 0.00 15 VAL A C 5
ATOM 5928 O O . VAL A 1 15 ? 27.244 -11.266 -7.038 1.00 0.00 15 VAL A O 5
ATOM 5941 N N . THR A 1 16 ? 28.009 -12.592 -5.378 1.00 0.00 16 THR A N 5
ATOM 5942 C CA . THR A 1 16 ? 26.697 -13.124 -5.107 1.00 0.00 16 THR A CA 5
ATOM 5943 C C . THR A 1 16 ? 26.399 -12.863 -3.662 1.00 0.00 16 THR A C 5
ATOM 5944 O O . THR A 1 16 ? 27.301 -12.827 -2.825 1.00 0.00 16 THR A O 5
ATOM 5955 N N . PHE A 1 17 ? 25.101 -12.672 -3.341 1.00 0.00 17 PHE A N 5
ATOM 5956 C CA . PHE A 1 17 ? 24.708 -12.416 -1.983 1.00 0.00 17 PHE A CA 5
ATOM 5957 C C . PHE A 1 17 ? 23.521 -13.281 -1.707 1.00 0.00 17 PHE A C 5
ATOM 5958 O O . PHE A 1 17 ? 22.660 -13.472 -2.571 1.00 0.00 17 PHE A O 5
ATOM 5975 N N . ARG A 1 18 ? 23.440 -13.807 -0.467 1.00 0.00 18 ARG A N 5
ATOM 5976 C CA . ARG A 1 18 ? 22.334 -14.645 -0.096 1.00 0.00 18 ARG A CA 5
ATOM 5977 C C . ARG A 1 18 ? 21.425 -13.801 0.738 1.00 0.00 18 ARG A C 5
ATOM 5978 O O . ARG A 1 18 ? 21.855 -13.164 1.699 1.00 0.00 18 ARG A O 5
ATOM 5999 N N . ILE A 1 19 ? 20.130 -13.787 0.377 1.00 0.00 19 ILE A N 5
ATOM 6000 C CA . ILE A 1 19 ? 19.173 -13.000 1.105 1.00 0.00 19 ILE A CA 5
ATOM 6001 C C . ILE A 1 19 ? 18.208 -13.958 1.727 1.00 0.00 19 ILE A C 5
ATOM 6002 O O . ILE A 1 19 ? 17.572 -14.750 1.032 1.00 0.00 19 ILE A O 5
ATOM 6018 N N . ILE A 1 20 ? 18.061 -13.898 3.068 1.00 0.00 20 ILE A N 5
ATOM 6019 C CA . ILE A 1 20 ? 17.138 -14.785 3.729 1.00 0.00 20 ILE A CA 5
ATOM 6020 C C . ILE A 1 20 ? 15.833 -14.049 3.802 1.00 0.00 20 ILE A C 5
ATOM 6021 O O . ILE A 1 20 ? 15.709 -13.028 4.477 1.00 0.00 20 ILE A O 5
ATOM 6037 N N . LEU A 1 21 ? 14.823 -14.558 3.068 1.00 0.00 21 LEU A N 5
ATOM 6038 C CA . LEU A 1 21 ? 13.532 -13.926 3.052 1.00 0.00 21 LEU A CA 5
ATOM 6039 C C . LEU A 1 21 ? 12.651 -14.702 3.990 1.00 0.00 21 LEU A C 5
ATOM 6040 O O . LEU A 1 21 ? 12.401 -15.886 3.785 1.00 0.00 21 LEU A O 5
ATOM 6056 N N . THR A 1 22 ? 12.138 -14.032 5.046 1.00 0.00 22 THR A N 5
ATOM 6057 C CA . THR A 1 22 ? 11.298 -14.715 6.008 1.00 0.00 22 THR A CA 5
ATOM 6058 C C . THR A 1 22 ? 9.871 -14.684 5.532 1.00 0.00 22 THR A C 5
ATOM 6059 O O . THR A 1 22 ? 9.001 -15.320 6.127 1.00 0.00 22 THR A O 5
ATOM 6070 N N . SER A 1 23 ? 9.593 -13.944 4.437 1.00 0.00 23 SER A N 5
ATOM 6071 C CA . SER A 1 23 ? 8.239 -13.859 3.938 1.00 0.00 23 SER A CA 5
ATOM 6072 C C . SER A 1 23 ? 7.927 -15.098 3.144 1.00 0.00 23 SER A C 5
ATOM 6073 O O . SER A 1 23 ? 6.762 -15.389 2.883 1.00 0.00 23 SER A O 5
ATOM 6081 N N . GLU A 1 24 ? 8.965 -15.862 2.735 1.00 0.00 24 GLU A N 5
ATOM 6082 C CA . GLU A 1 24 ? 8.725 -17.065 1.973 1.00 0.00 24 GLU A CA 5
ATOM 6083 C C . GLU A 1 24 ? 9.294 -18.213 2.749 1.00 0.00 24 GLU A C 5
ATOM 6084 O O . GLU A 1 24 ? 10.488 -18.491 2.688 1.00 0.00 24 GLU A O 5
ATOM 6096 N N . ARG A 1 25 ? 8.422 -18.913 3.504 1.00 0.00 25 ARG A N 5
ATOM 6097 C CA . ARG A 1 25 ? 8.850 -20.046 4.294 1.00 0.00 25 ARG A CA 5
ATOM 6098 C C . ARG A 1 25 ? 9.302 -21.152 3.378 1.00 0.00 25 ARG A C 5
ATOM 6099 O O . ARG A 1 25 ? 10.234 -21.888 3.694 1.00 0.00 25 ARG A O 5
ATOM 6120 N N . SER A 1 26 ? 8.621 -21.304 2.216 1.00 0.00 26 SER A N 5
ATOM 6121 C CA . SER A 1 26 ? 8.952 -22.364 1.285 1.00 0.00 26 SER A CA 5
ATOM 6122 C C . SER A 1 26 ? 10.357 -22.194 0.771 1.00 0.00 26 SER A C 5
ATOM 6123 O O . SER A 1 26 ? 11.063 -23.179 0.566 1.00 0.00 26 SER A O 5
ATOM 6131 N N . GLN A 1 27 ? 10.802 -20.941 0.537 1.00 0.00 27 GLN A N 5
ATOM 6132 C CA . GLN A 1 27 ? 12.142 -20.740 0.036 1.00 0.00 27 GLN A CA 5
ATOM 6133 C C . GLN A 1 27 ? 12.694 -19.491 0.660 1.00 0.00 27 GLN A C 5
ATOM 6134 O O . GLN A 1 27 ? 12.631 -18.404 0.083 1.00 0.00 27 GLN A O 5
ATOM 6148 N N . PRO A 1 28 ? 13.247 -19.628 1.842 1.00 0.00 28 PRO A N 5
ATOM 6149 C CA . PRO A 1 28 ? 13.826 -18.507 2.548 1.00 0.00 28 PRO A CA 5
ATOM 6150 C C . PRO A 1 28 ? 15.261 -18.260 2.183 1.00 0.00 28 PRO A C 5
ATOM 6151 O O . PRO A 1 28 ? 16.112 -18.078 3.053 1.00 0.00 28 PRO A O 5
ATOM 6162 N N . PHE A 1 29 ? 15.561 -18.225 0.868 1.00 0.00 29 PHE A N 5
ATOM 6163 C CA . PHE A 1 29 ? 16.915 -17.980 0.445 1.00 0.00 29 PHE A CA 5
ATOM 6164 C C . PHE A 1 29 ? 16.906 -17.678 -1.027 1.00 0.00 29 PHE A C 5
ATOM 6165 O O . PHE A 1 29 ? 16.808 -18.570 -1.867 1.00 0.00 29 PHE A O 5
ATOM 6182 N N . ARG A 1 30 ? 16.986 -16.374 -1.364 1.00 0.00 30 ARG A N 5
ATOM 6183 C CA . ARG A 1 30 ? 17.034 -15.965 -2.742 1.00 0.00 30 ARG A CA 5
ATOM 6184 C C . ARG A 1 30 ? 18.428 -15.451 -2.940 1.00 0.00 30 ARG A C 5
ATOM 6185 O O . ARG A 1 30 ? 18.917 -14.647 -2.149 1.00 0.00 30 ARG A O 5
ATOM 6206 N N . VAL A 1 31 ? 19.111 -15.910 -4.005 1.00 0.00 31 VAL A N 5
ATOM 6207 C CA . VAL A 1 31 ? 20.471 -15.490 -4.232 1.00 0.00 31 VAL A CA 5
ATOM 6208 C C . VAL A 1 31 ? 20.477 -14.509 -5.363 1.00 0.00 31 VAL A C 5
ATOM 6209 O O . VAL A 1 31 ? 19.990 -14.800 -6.457 1.00 0.00 31 VAL A O 5
ATOM 6222 N N . ILE A 1 32 ? 21.044 -13.305 -5.116 1.00 0.00 32 ILE A N 5
ATOM 6223 C CA . ILE A 1 32 ? 21.122 -12.308 -6.153 1.00 0.00 32 ILE A CA 5
ATOM 6224 C C . ILE A 1 32 ? 22.538 -12.329 -6.646 1.00 0.00 32 ILE A C 5
ATOM 6225 O O . ILE A 1 32 ? 23.484 -12.467 -5.865 1.00 0.00 32 ILE A O 5
ATOM 6241 N N . SER A 1 33 ? 22.713 -12.232 -7.981 1.00 0.00 33 SER A N 5
ATOM 6242 C CA . SER A 1 33 ? 24.039 -12.245 -8.546 1.00 0.00 33 SER A CA 5
ATOM 6243 C C . SER A 1 33 ? 24.191 -10.974 -9.311 1.00 0.00 33 SER A C 5
ATOM 6244 O O . SER A 1 33 ? 23.443 -10.711 -10.251 1.00 0.00 33 SER A O 5
ATOM 6252 N N . ILE A 1 34 ? 25.188 -10.155 -8.926 1.00 0.00 34 ILE A N 5
ATOM 6253 C CA . ILE A 1 34 ? 25.409 -8.907 -9.606 1.00 0.00 34 ILE A CA 5
ATOM 6254 C C . ILE A 1 34 ? 26.889 -8.716 -9.693 1.00 0.00 34 ILE A C 5
ATOM 6255 O O . ILE A 1 34 ? 27.647 -9.313 -8.938 1.00 0.00 34 ILE A O 5
ATOM 6271 N N . ALA A 1 35 ? 27.345 -7.874 -10.637 1.00 0.00 35 ALA A N 5
ATOM 6272 C CA . ALA A 1 35 ? 28.756 -7.630 -10.763 1.00 0.00 35 ALA A CA 5
ATOM 6273 C C . ALA A 1 35 ? 29.147 -6.701 -9.647 1.00 0.00 35 ALA A C 5
ATOM 6274 O O . ALA A 1 35 ? 28.319 -5.969 -9.111 1.00 0.00 35 ALA A O 5
ATOM 6281 N N . GLU A 1 36 ? 30.439 -6.722 -9.261 1.00 0.00 36 GLU A N 5
ATOM 6282 C CA . GLU A 1 36 ? 30.912 -5.861 -8.201 1.00 0.00 36 GLU A CA 5
ATOM 6283 C C . GLU A 1 36 ? 30.740 -4.430 -8.639 1.00 0.00 36 GLU A C 5
ATOM 6284 O O . GLU A 1 36 ? 30.388 -3.560 -7.844 1.00 0.00 36 GLU A O 5
ATOM 6296 N N . GLU A 1 37 ? 31.000 -4.163 -9.935 1.00 0.00 37 GLU A N 5
ATOM 6297 C CA . GLU A 1 37 ? 30.890 -2.822 -10.460 1.00 0.00 37 GLU A CA 5
ATOM 6298 C C . GLU A 1 37 ? 29.504 -2.615 -11.023 1.00 0.00 37 GLU A C 5
ATOM 6299 O O . GLU A 1 37 ? 29.238 -1.599 -11.664 1.00 0.00 37 GLU A O 5
ATOM 6311 N N . ALA A 1 38 ? 28.580 -3.578 -10.803 1.00 0.00 38 ALA A N 5
ATOM 6312 C CA . ALA A 1 38 ? 27.243 -3.442 -11.330 1.00 0.00 38 ALA A CA 5
ATOM 6313 C C . ALA A 1 38 ? 26.458 -2.564 -10.392 1.00 0.00 38 ALA A C 5
ATOM 6314 O O . ALA A 1 38 ? 26.746 -2.473 -9.197 1.00 0.00 38 ALA A O 5
ATOM 6321 N N . PRO A 1 39 ? 25.454 -1.909 -10.933 1.00 0.00 39 PRO A N 5
ATOM 6322 C CA . PRO A 1 39 ? 24.596 -1.035 -10.156 1.00 0.00 39 PRO A CA 5
ATOM 6323 C C . PRO A 1 39 ? 23.623 -1.787 -9.296 1.00 0.00 39 PRO A C 5
ATOM 6324 O O . PRO A 1 39 ? 23.359 -2.970 -9.515 1.00 0.00 39 PRO A O 5
ATOM 6335 N N . LEU A 1 40 ? 23.057 -1.086 -8.289 1.00 0.00 40 LEU A N 5
ATOM 6336 C CA . LEU A 1 40 ? 22.105 -1.684 -7.381 1.00 0.00 40 LEU A CA 5
ATOM 6337 C C . LEU A 1 40 ? 20.850 -2.056 -8.131 1.00 0.00 40 LEU A C 5
ATOM 6338 O O . LEU A 1 40 ? 20.017 -2.798 -7.622 1.00 0.00 40 LEU A O 5
ATOM 6354 N N . THR A 1 41 ? 20.692 -1.542 -9.368 1.00 0.00 41 THR A N 5
ATOM 6355 C CA . THR A 1 41 ? 19.510 -1.817 -10.160 1.00 0.00 41 THR A CA 5
ATOM 6356 C C . THR A 1 41 ? 19.392 -3.301 -10.404 1.00 0.00 41 THR A C 5
ATOM 6357 O O . THR A 1 41 ? 18.293 -3.851 -10.364 1.00 0.00 41 THR A O 5
ATOM 6368 N N . ALA A 1 42 ? 20.526 -3.991 -10.664 1.00 0.00 42 ALA A N 5
ATOM 6369 C CA . ALA A 1 42 ? 20.480 -5.408 -10.941 1.00 0.00 42 ALA A CA 5
ATOM 6370 C C . ALA A 1 42 ? 19.964 -6.135 -9.728 1.00 0.00 42 ALA A C 5
ATOM 6371 O O . ALA A 1 42 ? 19.193 -7.084 -9.846 1.00 0.00 42 ALA A O 5
ATOM 6378 N N . ALA A 1 43 ? 20.395 -5.704 -8.523 1.00 0.00 43 ALA A N 5
ATOM 6379 C CA . ALA A 1 43 ? 19.956 -6.350 -7.310 1.00 0.00 43 ALA A CA 5
ATOM 6380 C C . ALA A 1 43 ? 18.479 -6.120 -7.133 1.00 0.00 43 ALA A C 5
ATOM 6381 O O . ALA A 1 43 ? 17.753 -7.021 -6.734 1.00 0.00 43 ALA A O 5
ATOM 6388 N N . LEU A 1 44 ? 18.009 -4.889 -7.441 1.00 0.00 44 LEU A N 5
ATOM 6389 C CA . LEU A 1 44 ? 16.611 -4.538 -7.289 1.00 0.00 44 LEU A CA 5
ATOM 6390 C C . LEU A 1 44 ? 15.745 -5.428 -8.143 1.00 0.00 44 LEU A C 5
ATOM 6391 O O . LEU A 1 44 ? 14.587 -5.666 -7.806 1.00 0.00 44 LEU A O 5
ATOM 6407 N N . ARG A 1 45 ? 16.271 -5.934 -9.279 1.00 0.00 45 ARG A N 5
ATOM 6408 C CA . ARG A 1 45 ? 15.473 -6.784 -10.140 1.00 0.00 45 ARG A CA 5
ATOM 6409 C C . ARG A 1 45 ? 15.084 -8.029 -9.382 1.00 0.00 45 ARG A C 5
ATOM 6410 O O . ARG A 1 45 ? 13.941 -8.481 -9.458 1.00 0.00 45 ARG A O 5
ATOM 6431 N N . PHE A 1 46 ? 16.034 -8.614 -8.622 1.00 0.00 46 PHE A N 5
ATOM 6432 C CA . PHE A 1 46 ? 15.737 -9.814 -7.874 1.00 0.00 46 PHE A CA 5
ATOM 6433 C C . PHE A 1 46 ? 15.150 -9.415 -6.547 1.00 0.00 46 PHE A C 5
ATOM 6434 O O . PHE A 1 46 ? 14.366 -10.154 -5.954 1.00 0.00 46 PHE A O 5
ATOM 6451 N N . ALA A 1 47 ? 15.533 -8.221 -6.048 1.00 0.00 47 ALA A N 5
ATOM 6452 C CA . ALA A 1 47 ? 15.037 -7.733 -4.783 1.00 0.00 47 ALA A CA 5
ATOM 6453 C C . ALA A 1 47 ? 13.544 -7.550 -4.882 1.00 0.00 47 ALA A C 5
ATOM 6454 O O . ALA A 1 47 ? 12.813 -7.795 -3.927 1.00 0.00 47 ALA A O 5
ATOM 6461 N N . ALA A 1 48 ? 13.063 -7.095 -6.061 1.00 0.00 48 ALA A N 5
ATOM 6462 C CA . ALA A 1 48 ? 11.649 -6.874 -6.264 1.00 0.00 48 ALA A CA 5
ATOM 6463 C C . ALA A 1 48 ? 10.912 -8.172 -6.069 1.00 0.00 48 ALA A C 5
ATOM 6464 O O . ALA A 1 48 ? 9.812 -8.189 -5.529 1.00 0.00 48 ALA A O 5
ATOM 6471 N N . GLU A 1 49 ? 11.506 -9.299 -6.518 1.00 0.00 49 GLU A N 5
ATOM 6472 C CA . GLU A 1 49 ? 10.861 -10.584 -6.369 1.00 0.00 49 GLU A CA 5
ATOM 6473 C C . GLU A 1 49 ? 10.821 -10.931 -4.906 1.00 0.00 49 GLU A C 5
ATOM 6474 O O . GLU A 1 49 ? 9.847 -11.500 -4.417 1.00 0.00 49 GLU A O 5
ATOM 6486 N N . GLU A 1 50 ? 11.906 -10.596 -4.178 1.00 0.00 50 GLU A N 5
ATOM 6487 C CA . GLU A 1 50 ? 11.995 -10.905 -2.771 1.00 0.00 50 GLU A CA 5
ATOM 6488 C C . GLU A 1 50 ? 10.969 -10.115 -1.998 1.00 0.00 50 GLU A C 5
ATOM 6489 O O . GLU A 1 50 ? 10.349 -10.636 -1.073 1.00 0.00 50 GLU A O 5
ATOM 6501 N N . PHE A 1 51 ? 10.766 -8.830 -2.355 1.00 0.00 51 PHE A N 5
ATOM 6502 C CA . PHE A 1 51 ? 9.820 -8.018 -1.620 1.00 0.00 51 PHE A CA 5
ATOM 6503 C C . PHE A 1 51 ? 8.429 -8.321 -2.100 1.00 0.00 51 PHE A C 5
ATOM 6504 O O . PHE A 1 51 ? 7.457 -8.161 -1.363 1.00 0.00 51 PHE A O 5
ATOM 6521 N N . GLY A 1 52 ? 8.315 -8.762 -3.364 1.00 0.00 52 GLY A N 5
ATOM 6522 C CA . GLY A 1 52 ? 7.035 -9.098 -3.936 1.00 0.00 52 GLY A CA 5
ATOM 6523 C C . GLY A 1 52 ? 6.365 -7.839 -4.411 1.00 0.00 52 GLY A C 5
ATOM 6524 O O . GLY A 1 52 ? 5.330 -7.902 -5.072 1.00 0.00 52 GLY A O 5
ATOM 6528 N N . ILE A 1 53 ? 6.956 -6.657 -4.106 1.00 0.00 53 ILE A N 5
ATOM 6529 C CA . ILE A 1 53 ? 6.385 -5.412 -4.546 1.00 0.00 53 ILE A CA 5
ATOM 6530 C C . ILE A 1 53 ? 7.522 -4.448 -4.681 1.00 0.00 53 ILE A C 5
ATOM 6531 O O . ILE A 1 53 ? 8.592 -4.649 -4.110 1.00 0.00 53 ILE A O 5
ATOM 6547 N N . ALA A 1 54 ? 7.312 -3.364 -5.451 1.00 0.00 54 ALA A N 5
ATOM 6548 C CA . ALA A 1 54 ? 8.348 -2.379 -5.609 1.00 0.00 54 ALA A CA 5
ATOM 6549 C C . ALA A 1 54 ? 8.080 -1.321 -4.581 1.00 0.00 54 ALA A C 5
ATOM 6550 O O . ALA A 1 54 ? 7.518 -0.271 -4.885 1.00 0.00 54 ALA A O 5
ATOM 6557 N N . SER A 1 55 ? 8.483 -1.584 -3.318 1.00 0.00 55 SER A N 5
ATOM 6558 C CA . SER A 1 55 ? 8.240 -0.624 -2.277 1.00 0.00 55 SER A CA 5
ATOM 6559 C C . SER A 1 55 ? 9.344 -0.739 -1.269 1.00 0.00 55 SER A C 5
ATOM 6560 O O . SER A 1 55 ? 9.826 -1.829 -0.960 1.00 0.00 55 SER A O 5
ATOM 6568 N N . VAL A 1 56 ? 9.750 0.426 -0.726 1.00 0.00 56 VAL A N 5
ATOM 6569 C CA . VAL A 1 56 ? 10.792 0.496 0.269 1.00 0.00 56 VAL A CA 5
ATOM 6570 C C . VAL A 1 56 ? 10.273 -0.052 1.575 1.00 0.00 56 VAL A C 5
ATOM 6571 O O . VAL A 1 56 ? 11.043 -0.288 2.502 1.00 0.00 56 VAL A O 5
ATOM 6584 N N . ASP A 1 57 ? 8.938 -0.265 1.683 1.00 0.00 57 ASP A N 5
ATOM 6585 C CA . ASP A 1 57 ? 8.357 -0.727 2.926 1.00 0.00 57 ASP A CA 5
ATOM 6586 C C . ASP A 1 57 ? 8.882 -2.100 3.260 1.00 0.00 57 ASP A C 5
ATOM 6587 O O . ASP A 1 57 ? 8.890 -2.501 4.421 1.00 0.00 57 ASP A O 5
ATOM 6596 N N . SER A 1 58 ? 9.335 -2.858 2.245 1.00 0.00 58 SER A N 5
ATOM 6597 C CA . SER A 1 58 ? 9.831 -4.191 2.499 1.00 0.00 58 SER A CA 5
ATOM 6598 C C . SER A 1 58 ? 11.327 -4.149 2.672 1.00 0.00 58 SER A C 5
ATOM 6599 O O . SER A 1 58 ? 11.968 -5.193 2.764 1.00 0.00 58 SER A O 5
ATOM 6607 N N . MET A 1 59 ? 11.930 -2.939 2.733 1.00 0.00 59 MET A N 5
ATOM 6608 C CA . MET A 1 59 ? 13.363 -2.847 2.883 1.00 0.00 59 MET A CA 5
ATOM 6609 C C . MET A 1 59 ? 13.678 -2.672 4.337 1.00 0.00 59 MET A C 5
ATOM 6610 O O . MET A 1 59 ? 14.179 -1.629 4.754 1.00 0.00 59 MET A O 5
ATOM 6624 N N . ALA A 1 60 ? 13.391 -3.710 5.149 1.00 0.00 60 ALA A N 5
ATOM 6625 C CA . ALA A 1 60 ? 13.729 -3.651 6.543 1.00 0.00 60 ALA A CA 5
ATOM 6626 C C . ALA A 1 60 ? 14.636 -4.821 6.751 1.00 0.00 60 ALA A C 5
ATOM 6627 O O . ALA A 1 60 ? 14.249 -5.852 7.285 1.00 0.00 60 ALA A O 5
ATOM 6634 N N . ALA A 1 61 ? 15.886 -4.685 6.281 1.00 0.00 61 ALA A N 5
ATOM 6635 C CA . ALA A 1 61 ? 16.829 -5.759 6.403 1.00 0.00 61 ALA A CA 5
ATOM 6636 C C . ALA A 1 61 ? 17.499 -5.651 7.730 1.00 0.00 61 ALA A C 5
ATOM 6637 O O . ALA A 1 61 ? 17.707 -4.560 8.259 1.00 0.00 61 ALA A O 5
ATOM 6644 N N . THR A 1 62 ? 17.836 -6.813 8.314 1.00 0.00 62 THR A N 5
ATOM 6645 C CA . THR A 1 62 ? 18.512 -6.820 9.573 1.00 0.00 62 THR A CA 5
ATOM 6646 C C . THR A 1 62 ? 19.648 -7.784 9.448 1.00 0.00 62 THR A C 5
ATOM 6647 O O . THR A 1 62 ? 19.552 -8.809 8.756 1.00 0.00 62 THR A O 5
ATOM 6658 N N . THR A 1 63 ? 20.770 -7.450 10.112 1.00 0.00 63 THR A N 5
ATOM 6659 C CA . THR A 1 63 ? 21.928 -8.307 10.094 1.00 0.00 63 THR A CA 5
ATOM 6660 C C . THR A 1 63 ? 21.920 -9.056 11.396 1.00 0.00 63 THR A C 5
ATOM 6661 O O . THR A 1 63 ? 21.243 -8.668 12.347 1.00 0.00 63 THR A O 5
ATOM 6672 N N . LYS A 1 64 ? 22.673 -10.170 11.465 1.00 0.00 64 LYS A N 5
ATOM 6673 C CA . LYS A 1 64 ? 22.732 -10.960 12.675 1.00 0.00 64 LYS A CA 5
ATOM 6674 C C . LYS A 1 64 ? 23.378 -10.140 13.759 1.00 0.00 64 LYS A C 5
ATOM 6675 O O . LYS A 1 64 ? 23.002 -10.218 14.925 1.00 0.00 64 LYS A O 5
ATOM 6694 N N . ASP A 1 65 ? 24.388 -9.335 13.374 1.00 0.00 65 ASP A N 5
ATOM 6695 C CA . ASP A 1 65 ? 25.119 -8.541 14.329 1.00 0.00 65 ASP A CA 5
ATOM 6696 C C . ASP A 1 65 ? 24.298 -7.359 14.789 1.00 0.00 65 ASP A C 5
ATOM 6697 O O . ASP A 1 65 ? 24.544 -6.827 15.869 1.00 0.00 65 ASP A O 5
ATOM 6706 N N . GLY A 1 66 ? 23.308 -6.902 13.992 1.00 0.00 66 GLY A N 5
ATOM 6707 C CA . GLY A 1 66 ? 22.525 -5.767 14.425 1.00 0.00 66 GLY A CA 5
ATOM 6708 C C . GLY A 1 66 ? 21.696 -5.298 13.276 1.00 0.00 66 GLY A C 5
ATOM 6709 O O . GLY A 1 66 ? 21.626 -5.945 12.237 1.00 0.00 66 GLY A O 5
ATOM 6713 N N . THR A 1 67 ? 21.044 -4.126 13.443 1.00 0.00 67 THR A N 5
ATOM 6714 C CA . THR A 1 67 ? 20.207 -3.587 12.395 1.00 0.00 67 THR A CA 5
ATOM 6715 C C . THR A 1 67 ? 21.084 -3.259 11.221 1.00 0.00 67 THR A C 5
ATOM 6716 O O . THR A 1 67 ? 22.101 -2.581 11.358 1.00 0.00 67 THR A O 5
ATOM 6727 N N . GLY A 1 68 ? 20.687 -3.734 10.021 1.00 0.00 68 GLY A N 5
ATOM 6728 C CA . GLY A 1 68 ? 21.468 -3.480 8.841 1.00 0.00 68 GLY A CA 5
ATOM 6729 C C . GLY A 1 68 ? 20.521 -3.398 7.691 1.00 0.00 68 GLY A C 5
ATOM 6730 O O . GLY A 1 68 ? 20.400 -4.328 6.904 1.00 0.00 68 GLY A O 5
ATOM 6734 N N . ILE A 1 69 ? 19.845 -2.244 7.568 1.00 0.00 69 ILE A N 5
ATOM 6735 C CA . ILE A 1 69 ? 18.892 -2.033 6.503 1.00 0.00 69 ILE A CA 5
ATOM 6736 C C . ILE A 1 69 ? 19.677 -1.693 5.266 1.00 0.00 69 ILE A C 5
ATOM 6737 O O . ILE A 1 69 ? 20.662 -0.961 5.333 1.00 0.00 69 ILE A O 5
ATOM 6753 N N . ASN A 1 70 ? 19.258 -2.230 4.090 1.00 0.00 70 ASN A N 5
ATOM 6754 C CA . ASN A 1 70 ? 19.997 -1.970 2.876 1.00 0.00 70 ASN A CA 5
ATOM 6755 C C . ASN A 1 70 ? 19.704 -0.556 2.433 1.00 0.00 70 ASN A C 5
ATOM 6756 O O . ASN A 1 70 ? 18.549 -0.186 2.223 1.00 0.00 70 ASN A O 5
ATOM 6767 N N . PRO A 1 71 ? 20.745 0.247 2.284 1.00 0.00 71 PRO A N 5
ATOM 6768 C CA . PRO A 1 71 ? 20.597 1.615 1.848 1.00 0.00 71 PRO A CA 5
ATOM 6769 C C . PRO A 1 71 ? 20.700 1.774 0.355 1.00 0.00 71 PRO A C 5
ATOM 6770 O O . PRO A 1 71 ? 19.695 1.961 -0.324 1.00 0.00 71 PRO A O 5
ATOM 6781 N N . ALA A 1 72 ? 21.938 1.706 -0.191 1.00 0.00 72 ALA A N 5
ATOM 6782 C CA . ALA A 1 72 ? 22.117 1.856 -1.615 1.00 0.00 72 ALA A CA 5
ATOM 6783 C C . ALA A 1 72 ? 21.988 0.501 -2.250 1.00 0.00 72 ALA A C 5
ATOM 6784 O O . ALA A 1 72 ? 21.593 0.388 -3.405 1.00 0.00 72 ALA A O 5
ATOM 6791 N N . GLN A 1 73 ? 22.326 -0.563 -1.485 1.00 0.00 73 GLN A N 5
ATOM 6792 C CA . GLN A 1 73 ? 22.239 -1.914 -1.982 1.00 0.00 73 GLN A CA 5
ATOM 6793 C C . GLN A 1 73 ? 23.252 -2.121 -3.080 1.00 0.00 73 GLN A C 5
ATOM 6794 O O . GLN A 1 73 ? 23.058 -2.952 -3.967 1.00 0.00 73 GLN A O 5
ATOM 6808 N N . THR A 1 74 ? 24.381 -1.373 -3.041 1.00 0.00 74 THR A N 5
ATOM 6809 C CA . THR A 1 74 ? 25.396 -1.544 -4.055 1.00 0.00 74 THR A CA 5
ATOM 6810 C C . THR A 1 74 ? 26.174 -2.772 -3.673 1.00 0.00 74 THR A C 5
ATOM 6811 O O . THR A 1 74 ? 26.209 -3.156 -2.509 1.00 0.00 74 THR A O 5
ATOM 6822 N N . ALA A 1 75 ? 26.843 -3.407 -4.657 1.00 0.00 75 ALA A N 5
ATOM 6823 C CA . ALA A 1 75 ? 27.593 -4.613 -4.393 1.00 0.00 75 ALA A CA 5
ATOM 6824 C C . ALA A 1 75 ? 28.727 -4.351 -3.430 1.00 0.00 75 ALA A C 5
ATOM 6825 O O . ALA A 1 75 ? 28.978 -5.152 -2.535 1.00 0.00 75 ALA A O 5
ATOM 6832 N N . GLY A 1 76 ? 29.447 -3.219 -3.598 1.00 0.00 76 GLY A N 5
ATOM 6833 C CA . GLY A 1 76 ? 30.590 -2.936 -2.750 1.00 0.00 76 GLY A CA 5
ATOM 6834 C C . GLY A 1 76 ? 30.183 -2.706 -1.318 1.00 0.00 76 GLY A C 5
ATOM 6835 O O . GLY A 1 76 ? 30.808 -3.246 -0.404 1.00 0.00 76 GLY A O 5
ATOM 6839 N N . ASN A 1 77 ? 29.127 -1.903 -1.078 1.00 0.00 77 ASN A N 5
ATOM 6840 C CA . ASN A 1 77 ? 28.728 -1.612 0.284 1.00 0.00 77 ASN A CA 5
ATOM 6841 C C . ASN A 1 77 ? 28.104 -2.818 0.931 1.00 0.00 77 ASN A C 5
ATOM 6842 O O . ASN A 1 77 ? 28.363 -3.095 2.101 1.00 0.00 77 ASN A O 5
ATOM 6847 N N . VAL A 1 78 ? 27.268 -3.573 0.193 1.00 0.00 78 VAL A N 5
ATOM 6848 C CA . VAL A 1 78 ? 26.613 -4.721 0.780 1.00 0.00 78 VAL A CA 5
ATOM 6849 C C . VAL A 1 78 ? 27.632 -5.771 1.131 1.00 0.00 78 VAL A C 5
ATOM 6850 O O . VAL A 1 78 ? 27.578 -6.346 2.209 1.00 0.00 78 VAL A O 5
ATOM 6863 N N . PHE A 1 79 ? 28.603 -6.030 0.230 1.00 0.00 79 PHE A N 5
ATOM 6864 C CA . PHE A 1 79 ? 29.593 -7.060 0.474 1.00 0.00 79 PHE A CA 5
ATOM 6865 C C . PHE A 1 79 ? 30.366 -6.777 1.738 1.00 0.00 79 PHE A C 5
ATOM 6866 O O . PHE A 1 79 ? 30.510 -7.649 2.592 1.00 0.00 79 PHE A O 5
ATOM 6883 N N . MET A 1 80 ? 30.888 -5.548 1.876 1.00 0.00 80 MET A N 5
ATOM 6884 C CA . MET A 1 80 ? 31.693 -5.215 3.028 1.00 0.00 80 MET A CA 5
ATOM 6885 C C . MET A 1 80 ? 30.866 -5.105 4.287 1.00 0.00 80 MET A C 5
ATOM 6886 O O . MET A 1 80 ? 31.309 -5.524 5.354 1.00 0.00 80 MET A O 5
ATOM 6900 N N . LYS A 1 81 ? 29.647 -4.535 4.201 1.00 0.00 81 LYS A N 5
ATOM 6901 C CA . LYS A 1 81 ? 28.869 -4.312 5.401 1.00 0.00 81 LYS A CA 5
ATOM 6902 C C . LYS A 1 81 ? 28.052 -5.516 5.818 1.00 0.00 81 LYS A C 5
ATOM 6903 O O . LYS A 1 81 ? 28.001 -5.824 7.008 1.00 0.00 81 LYS A O 5
ATOM 6922 N N . TYR A 1 82 ? 27.392 -6.241 4.880 1.00 0.00 82 TYR A N 5
ATOM 6923 C CA . TYR A 1 82 ? 26.541 -7.341 5.307 1.00 0.00 82 TYR A CA 5
ATOM 6924 C C . TYR A 1 82 ? 27.021 -8.636 4.720 1.00 0.00 82 TYR A C 5
ATOM 6925 O O . TYR A 1 82 ? 26.825 -9.698 5.311 1.00 0.00 82 TYR A O 5
ATOM 6943 N N . GLY A 1 83 ? 27.660 -8.591 3.539 1.00 0.00 83 GLY A N 5
ATOM 6944 C CA . GLY A 1 83 ? 28.137 -9.804 2.929 1.00 0.00 83 GLY A CA 5
ATOM 6945 C C . GLY A 1 83 ? 26.949 -10.591 2.455 1.00 0.00 83 GLY A C 5
ATOM 6946 O O . GLY A 1 83 ? 25.934 -10.036 2.037 1.00 0.00 83 GLY A O 5
ATOM 6950 N N . GLN A 1 84 ? 27.072 -11.931 2.514 1.00 0.00 84 GLN A N 5
ATOM 6951 C CA . GLN A 1 84 ? 26.016 -12.809 2.084 1.00 0.00 84 GLN A CA 5
ATOM 6952 C C . GLN A 1 84 ? 25.236 -13.259 3.298 1.00 0.00 84 GLN A C 5
ATOM 6953 O O . GLN A 1 84 ? 24.635 -14.331 3.281 1.00 0.00 84 GLN A O 5
ATOM 6967 N N . GLU A 1 85 ? 25.230 -12.459 4.388 1.00 0.00 85 GLU A N 5
ATOM 6968 C CA . GLU A 1 85 ? 24.512 -12.864 5.578 1.00 0.00 85 GLU A CA 5
ATOM 6969 C C . GLU A 1 85 ? 23.602 -11.742 5.995 1.00 0.00 85 GLU A C 5
ATOM 6970 O O . GLU A 1 85 ? 23.899 -11.003 6.933 1.00 0.00 85 GLU A O 5
ATOM 6982 N N . ILE A 1 86 ? 22.457 -11.593 5.297 1.00 0.00 86 ILE A N 5
ATOM 6983 C CA . ILE A 1 86 ? 21.518 -10.555 5.643 1.00 0.00 86 ILE A CA 5
ATOM 6984 C C . ILE A 1 86 ? 20.130 -11.096 5.407 1.00 0.00 86 ILE A C 5
ATOM 6985 O O . ILE A 1 86 ? 19.899 -11.867 4.467 1.00 0.00 86 ILE A O 5
ATOM 7001 N N . ARG A 1 87 ? 19.163 -10.729 6.289 1.00 0.00 87 ARG A N 5
ATOM 7002 C CA . ARG A 1 87 ? 17.809 -11.198 6.107 1.00 0.00 87 ARG A CA 5
ATOM 7003 C C . ARG A 1 87 ? 16.942 -9.995 5.875 1.00 0.00 87 ARG A C 5
ATOM 7004 O O . ARG A 1 87 ? 17.213 -8.913 6.390 1.00 0.00 87 ARG A O 5
ATOM 7025 N N . LEU A 1 88 ? 15.873 -10.162 5.064 1.00 0.00 88 LEU A N 5
ATOM 7026 C CA . LEU A 1 88 ? 14.989 -9.057 4.773 1.00 0.00 88 LEU A CA 5
ATOM 7027 C C . LEU A 1 88 ? 13.639 -9.338 5.357 1.00 0.00 88 LEU A C 5
ATOM 7028 O O . LEU A 1 88 ? 13.090 -10.430 5.195 1.00 0.00 88 LEU A O 5
ATOM 7044 N N . ILE A 1 89 ? 13.070 -8.327 6.049 1.00 0.00 89 ILE A N 5
ATOM 7045 C CA . ILE A 1 89 ? 11.755 -8.464 6.613 1.00 0.00 89 ILE A CA 5
ATOM 7046 C C . ILE A 1 89 ? 11.022 -7.201 6.248 1.00 0.00 89 ILE A C 5
ATOM 7047 O O . ILE A 1 89 ? 11.636 -6.162 5.950 1.00 0.00 89 ILE A O 5
ATOM 7063 N N . PRO A 1 90 ? 9.710 -7.287 6.192 1.00 0.00 90 PRO A N 5
ATOM 7064 C CA . PRO A 1 90 ? 8.879 -6.144 5.866 1.00 0.00 90 PRO A CA 5
ATOM 7065 C C . PRO A 1 90 ? 8.618 -5.245 7.041 1.00 0.00 90 PRO A C 5
ATOM 7066 O O . PRO A 1 90 ? 8.561 -5.695 8.184 1.00 0.00 90 PRO A O 5
ATOM 7077 N N . ARG A 1 91 ? 8.443 -3.935 6.764 1.00 0.00 91 ARG A N 5
ATOM 7078 C CA . ARG A 1 91 ? 8.187 -2.980 7.812 1.00 0.00 91 ARG A CA 5
ATOM 7079 C C . ARG A 1 91 ? 6.856 -2.350 7.519 1.00 0.00 91 ARG A C 5
ATOM 7080 O O . ARG A 1 91 ? 6.578 -1.964 6.386 1.00 0.00 91 ARG A O 5
ATOM 7101 N N . ASP A 1 92 ? 5.993 -2.241 8.562 1.00 0.00 92 ASP A N 5
ATOM 7102 C CA . ASP A 1 92 ? 4.679 -1.646 8.408 1.00 0.00 92 ASP A CA 5
ATOM 7103 C C . ASP A 1 92 ? 3.888 -2.450 7.408 1.00 0.00 92 ASP A C 5
ATOM 7104 O O . ASP A 1 92 ? 3.129 -1.898 6.613 1.00 0.00 92 ASP A O 5
ATOM 7113 N N . ARG A 1 93 ? 4.049 -3.789 7.441 1.00 0.00 93 ARG A N 5
ATOM 7114 C CA . ARG A 1 93 ? 3.322 -4.639 6.532 1.00 0.00 93 ARG A CA 5
ATOM 7115 C C . ARG A 1 93 ? 2.652 -5.690 7.365 1.00 0.00 93 ARG A C 5
ATOM 7116 O O . ARG A 1 93 ? 1.431 -5.829 7.351 1.00 0.00 93 ARG A O 5
ATOM 7137 N N . VAL A 1 94 ? 3.467 -6.468 8.116 1.00 0.00 94 VAL A N 5
ATOM 7138 C CA . VAL A 1 94 ? 2.936 -7.509 8.965 1.00 0.00 94 VAL A CA 5
ATOM 7139 C C . VAL A 1 94 ? 2.098 -6.863 10.036 1.00 0.00 94 VAL A C 5
ATOM 7140 O O . VAL A 1 94 ? 0.999 -7.321 10.344 1.00 0.00 94 VAL A O 5
ATOM 7153 N N . GLY A 1 95 ? 2.609 -5.769 10.631 1.00 0.00 95 GLY A N 5
ATOM 7154 C CA . GLY A 1 95 ? 1.867 -5.094 11.664 1.00 0.00 95 GLY A CA 5
ATOM 7155 C C . GLY A 1 95 ? 2.667 -3.864 12.092 1.00 0.00 95 GLY A C 5
ATOM 7156 O O . GLY A 1 95 ? 3.680 -3.546 11.406 1.00 0.00 95 GLY A O 5
ATOM 7161 N N . MET A 1 1 ? 27.266 2.933 -23.322 1.00 0.00 1 MET A N 6
ATOM 7162 C CA . MET A 1 1 ? 27.966 2.178 -24.398 1.00 0.00 1 MET A CA 6
ATOM 7163 C C . MET A 1 1 ? 27.432 0.778 -24.495 1.00 0.00 1 MET A C 6
ATOM 7164 O O . MET A 1 1 ? 27.100 0.303 -25.581 1.00 0.00 1 MET A O 6
ATOM 7180 N N . SER A 1 2 ? 27.346 0.078 -23.343 1.00 0.00 2 SER A N 6
ATOM 7181 C CA . SER A 1 2 ? 26.847 -1.274 -23.340 1.00 0.00 2 SER A CA 6
ATOM 7182 C C . SER A 1 2 ? 25.804 -1.353 -22.272 1.00 0.00 2 SER A C 6
ATOM 7183 O O . SER A 1 2 ? 25.881 -0.658 -21.261 1.00 0.00 2 SER A O 6
ATOM 7191 N N . GLN A 1 3 ? 24.794 -2.223 -22.477 1.00 0.00 3 GLN A N 6
ATOM 7192 C CA . GLN A 1 3 ? 23.743 -2.372 -21.505 1.00 0.00 3 GLN A CA 6
ATOM 7193 C C . GLN A 1 3 ? 24.043 -3.611 -20.718 1.00 0.00 3 GLN A C 6
ATOM 7194 O O . GLN A 1 3 ? 24.511 -4.610 -21.262 1.00 0.00 3 GLN A O 6
ATOM 7208 N N . ASN A 1 4 ? 23.768 -3.570 -19.396 1.00 0.00 4 ASN A N 6
ATOM 7209 C CA . ASN A 1 4 ? 24.030 -4.713 -18.562 1.00 0.00 4 ASN A CA 6
ATOM 7210 C C . ASN A 1 4 ? 22.780 -5.545 -18.541 1.00 0.00 4 ASN A C 6
ATOM 7211 O O . ASN A 1 4 ? 21.835 -5.252 -17.811 1.00 0.00 4 ASN A O 6
ATOM 7222 N N . GLU A 1 5 ? 22.757 -6.620 -19.355 1.00 0.00 5 GLU A N 6
ATOM 7223 C CA . GLU A 1 5 ? 21.605 -7.480 -19.393 1.00 0.00 5 GLU A CA 6
ATOM 7224 C C . GLU A 1 5 ? 22.102 -8.859 -19.705 1.00 0.00 5 GLU A C 6
ATOM 7225 O O . GLU A 1 5 ? 22.739 -9.075 -20.734 1.00 0.00 5 GLU A O 6
ATOM 7237 N N . GLU A 1 6 ? 21.811 -9.829 -18.799 1.00 0.00 6 GLU A N 6
ATOM 7238 C CA . GLU A 1 6 ? 22.233 -11.204 -18.994 1.00 0.00 6 GLU A CA 6
ATOM 7239 C C . GLU A 1 6 ? 23.731 -11.238 -19.156 1.00 0.00 6 GLU A C 6
ATOM 7240 O O . GLU A 1 6 ? 24.258 -11.917 -20.037 1.00 0.00 6 GLU A O 6
ATOM 7252 N N . ALA A 1 7 ? 24.456 -10.500 -18.288 1.00 0.00 7 ALA A N 6
ATOM 7253 C CA . ALA A 1 7 ? 25.893 -10.476 -18.375 1.00 0.00 7 ALA A CA 6
ATOM 7254 C C . ALA A 1 7 ? 26.409 -11.787 -17.837 1.00 0.00 7 ALA A C 6
ATOM 7255 O O . ALA A 1 7 ? 26.000 -12.238 -16.765 1.00 0.00 7 ALA A O 6
ATOM 7262 N N . PRO A 1 8 ? 27.310 -12.409 -18.569 1.00 0.00 8 PRO A N 6
ATOM 7263 C CA . PRO A 1 8 ? 27.888 -13.676 -18.154 1.00 0.00 8 PRO A CA 6
ATOM 7264 C C . PRO A 1 8 ? 28.890 -13.516 -17.053 1.00 0.00 8 PRO A C 6
ATOM 7265 O O . PRO A 1 8 ? 29.589 -12.506 -16.974 1.00 0.00 8 PRO A O 6
ATOM 7276 N N . ALA A 1 9 ? 29.001 -14.539 -16.179 1.00 0.00 9 ALA A N 6
ATOM 7277 C CA . ALA A 1 9 ? 29.936 -14.468 -15.087 1.00 0.00 9 ALA A CA 6
ATOM 7278 C C . ALA A 1 9 ? 31.229 -15.069 -15.555 1.00 0.00 9 ALA A C 6
ATOM 7279 O O . ALA A 1 9 ? 31.680 -16.092 -15.039 1.00 0.00 9 ALA A O 6
ATOM 7286 N N . ARG A 1 10 ? 31.858 -14.431 -16.567 1.00 0.00 10 ARG A N 6
ATOM 7287 C CA . ARG A 1 10 ? 33.105 -14.932 -17.089 1.00 0.00 10 ARG A CA 6
ATOM 7288 C C . ARG A 1 10 ? 34.115 -13.823 -17.032 1.00 0.00 10 ARG A C 6
ATOM 7289 O O . ARG A 1 10 ? 35.284 -14.056 -16.727 1.00 0.00 10 ARG A O 6
ATOM 7310 N N . SER A 1 11 ? 33.684 -12.579 -17.336 1.00 0.00 11 SER A N 6
ATOM 7311 C CA . SER A 1 11 ? 34.595 -11.460 -17.314 1.00 0.00 11 SER A CA 6
ATOM 7312 C C . SER A 1 11 ? 34.062 -10.457 -16.338 1.00 0.00 11 SER A C 6
ATOM 7313 O O . SER A 1 11 ? 32.853 -10.336 -16.153 1.00 0.00 11 SER A O 6
ATOM 7321 N N . GLY A 1 12 ? 34.976 -9.700 -15.695 1.00 0.00 12 GLY A N 6
ATOM 7322 C CA . GLY A 1 12 ? 34.564 -8.700 -14.740 1.00 0.00 12 GLY A CA 6
ATOM 7323 C C . GLY A 1 12 ? 34.553 -9.334 -13.384 1.00 0.00 12 GLY A C 6
ATOM 7324 O O . GLY A 1 12 ? 34.848 -10.517 -13.230 1.00 0.00 12 GLY A O 6
ATOM 7328 N N . GLY A 1 13 ? 34.211 -8.532 -12.354 1.00 0.00 13 GLY A N 6
ATOM 7329 C CA . GLY A 1 13 ? 34.168 -9.046 -11.008 1.00 0.00 13 GLY A CA 6
ATOM 7330 C C . GLY A 1 13 ? 32.740 -9.340 -10.695 1.00 0.00 13 GLY A C 6
ATOM 7331 O O . GLY A 1 13 ? 31.872 -8.479 -10.835 1.00 0.00 13 GLY A O 6
ATOM 7335 N N . LYS A 1 14 ? 32.471 -10.573 -10.227 1.00 0.00 14 LYS A N 6
ATOM 7336 C CA . LYS A 1 14 ? 31.122 -10.968 -9.905 1.00 0.00 14 LYS A CA 6
ATOM 7337 C C . LYS A 1 14 ? 31.055 -11.272 -8.447 1.00 0.00 14 LYS A C 6
ATOM 7338 O O . LYS A 1 14 ? 31.977 -11.837 -7.862 1.00 0.00 14 LYS A O 6
ATOM 7357 N N . VAL A 1 15 ? 29.919 -10.890 -7.833 1.00 0.00 15 VAL A N 6
ATOM 7358 C CA . VAL A 1 15 ? 29.717 -11.112 -6.428 1.00 0.00 15 VAL A CA 6
ATOM 7359 C C . VAL A 1 15 ? 28.324 -11.657 -6.273 1.00 0.00 15 VAL A C 6
ATOM 7360 O O . VAL A 1 15 ? 27.388 -11.209 -6.944 1.00 0.00 15 VAL A O 6
ATOM 7373 N N . THR A 1 16 ? 28.154 -12.655 -5.378 1.00 0.00 16 THR A N 6
ATOM 7374 C CA . THR A 1 16 ? 26.850 -13.225 -5.158 1.00 0.00 16 THR A CA 6
ATOM 7375 C C . THR A 1 16 ? 26.481 -12.932 -3.735 1.00 0.00 16 THR A C 6
ATOM 7376 O O . THR A 1 16 ? 27.338 -12.913 -2.850 1.00 0.00 16 THR A O 6
ATOM 7387 N N . PHE A 1 17 ? 25.176 -12.698 -3.483 1.00 0.00 17 PHE A N 6
ATOM 7388 C CA . PHE A 1 17 ? 24.736 -12.398 -2.149 1.00 0.00 17 PHE A CA 6
ATOM 7389 C C . PHE A 1 17 ? 23.569 -13.285 -1.853 1.00 0.00 17 PHE A C 6
ATOM 7390 O O . PHE A 1 17 ? 22.676 -13.456 -2.684 1.00 0.00 17 PHE A O 6
ATOM 7407 N N . ARG A 1 18 ? 23.548 -13.856 -0.629 1.00 0.00 18 ARG A N 6
ATOM 7408 C CA . ARG A 1 18 ? 22.471 -14.724 -0.235 1.00 0.00 18 ARG A CA 6
ATOM 7409 C C . ARG A 1 18 ? 21.657 -13.959 0.762 1.00 0.00 18 ARG A C 6
ATOM 7410 O O . ARG A 1 18 ? 22.170 -13.508 1.787 1.00 0.00 18 ARG A O 6
ATOM 7431 N N . ILE A 1 19 ? 20.349 -13.805 0.472 1.00 0.00 19 ILE A N 6
ATOM 7432 C CA . ILE A 1 19 ? 19.478 -13.072 1.353 1.00 0.00 19 ILE A CA 6
ATOM 7433 C C . ILE A 1 19 ? 18.421 -14.023 1.828 1.00 0.00 19 ILE A C 6
ATOM 7434 O O . ILE A 1 19 ? 17.793 -14.722 1.032 1.00 0.00 19 ILE A O 6
ATOM 7450 N N . ILE A 1 20 ? 18.200 -14.061 3.162 1.00 0.00 20 ILE A N 6
ATOM 7451 C CA . ILE A 1 20 ? 17.211 -14.948 3.717 1.00 0.00 20 ILE A CA 6
ATOM 7452 C C . ILE A 1 20 ? 15.923 -14.183 3.784 1.00 0.00 20 ILE A C 6
ATOM 7453 O O . ILE A 1 20 ? 15.812 -13.179 4.486 1.00 0.00 20 ILE A O 6
ATOM 7469 N N . LEU A 1 21 ? 14.909 -14.660 3.031 1.00 0.00 21 LEU A N 6
ATOM 7470 C CA . LEU A 1 21 ? 13.628 -14.004 3.012 1.00 0.00 21 LEU A CA 6
ATOM 7471 C C . LEU A 1 21 ? 12.722 -14.775 3.930 1.00 0.00 21 LEU A C 6
ATOM 7472 O O . LEU A 1 21 ? 12.455 -15.952 3.712 1.00 0.00 21 LEU A O 6
ATOM 7488 N N . THR A 1 22 ? 12.205 -14.107 4.984 1.00 0.00 22 THR A N 6
ATOM 7489 C CA . THR A 1 22 ? 11.339 -14.779 5.933 1.00 0.00 22 THR A CA 6
ATOM 7490 C C . THR A 1 22 ? 9.915 -14.704 5.450 1.00 0.00 22 THR A C 6
ATOM 7491 O O . THR A 1 22 ? 9.022 -15.305 6.045 1.00 0.00 22 THR A O 6
ATOM 7502 N N . SER A 1 23 ? 9.662 -13.960 4.353 1.00 0.00 23 SER A N 6
ATOM 7503 C CA . SER A 1 23 ? 8.310 -13.826 3.856 1.00 0.00 23 SER A CA 6
ATOM 7504 C C . SER A 1 23 ? 7.935 -15.060 3.079 1.00 0.00 23 SER A C 6
ATOM 7505 O O . SER A 1 23 ? 6.754 -15.294 2.828 1.00 0.00 23 SER A O 6
ATOM 7513 N N . GLU A 1 24 ? 8.928 -15.885 2.676 1.00 0.00 24 GLU A N 6
ATOM 7514 C CA . GLU A 1 24 ? 8.615 -17.082 1.928 1.00 0.00 24 GLU A CA 6
ATOM 7515 C C . GLU A 1 24 ? 9.154 -18.252 2.694 1.00 0.00 24 GLU A C 6
ATOM 7516 O O . GLU A 1 24 ? 10.340 -18.552 2.644 1.00 0.00 24 GLU A O 6
ATOM 7528 N N . ARG A 1 25 ? 8.256 -18.943 3.430 1.00 0.00 25 ARG A N 6
ATOM 7529 C CA . ARG A 1 25 ? 8.646 -20.094 4.213 1.00 0.00 25 ARG A CA 6
ATOM 7530 C C . ARG A 1 25 ? 9.091 -21.201 3.291 1.00 0.00 25 ARG A C 6
ATOM 7531 O O . ARG A 1 25 ? 10.007 -21.955 3.611 1.00 0.00 25 ARG A O 6
ATOM 7552 N N . SER A 1 26 ? 8.422 -21.331 2.121 1.00 0.00 26 SER A N 6
ATOM 7553 C CA . SER A 1 26 ? 8.742 -22.392 1.186 1.00 0.00 26 SER A CA 6
ATOM 7554 C C . SER A 1 26 ? 10.156 -22.249 0.689 1.00 0.00 26 SER A C 6
ATOM 7555 O O . SER A 1 26 ? 10.843 -23.250 0.489 1.00 0.00 26 SER A O 6
ATOM 7563 N N . GLN A 1 27 ? 10.631 -21.006 0.467 1.00 0.00 27 GLN A N 6
ATOM 7564 C CA . GLN A 1 27 ? 11.978 -20.833 -0.021 1.00 0.00 27 GLN A CA 6
ATOM 7565 C C . GLN A 1 27 ? 12.543 -19.590 0.605 1.00 0.00 27 GLN A C 6
ATOM 7566 O O . GLN A 1 27 ? 12.499 -18.506 0.024 1.00 0.00 27 GLN A O 6
ATOM 7580 N N . PRO A 1 28 ? 13.088 -19.730 1.788 1.00 0.00 28 PRO A N 6
ATOM 7581 C CA . PRO A 1 28 ? 13.674 -18.612 2.491 1.00 0.00 28 PRO A CA 6
ATOM 7582 C C . PRO A 1 28 ? 15.104 -18.374 2.116 1.00 0.00 28 PRO A C 6
ATOM 7583 O O . PRO A 1 28 ? 15.987 -18.364 2.970 1.00 0.00 28 PRO A O 6
ATOM 7594 N N . PHE A 1 29 ? 15.368 -18.163 0.810 1.00 0.00 29 PHE A N 6
ATOM 7595 C CA . PHE A 1 29 ? 16.712 -17.919 0.381 1.00 0.00 29 PHE A CA 6
ATOM 7596 C C . PHE A 1 29 ? 16.670 -17.558 -1.072 1.00 0.00 29 PHE A C 6
ATOM 7597 O O . PHE A 1 29 ? 16.242 -18.340 -1.922 1.00 0.00 29 PHE A O 6
ATOM 7614 N N . ARG A 1 30 ? 17.087 -16.319 -1.377 1.00 0.00 30 ARG A N 6
ATOM 7615 C CA . ARG A 1 30 ? 17.142 -15.868 -2.738 1.00 0.00 30 ARG A CA 6
ATOM 7616 C C . ARG A 1 30 ? 18.550 -15.398 -2.936 1.00 0.00 30 ARG A C 6
ATOM 7617 O O . ARG A 1 30 ? 19.081 -14.640 -2.121 1.00 0.00 30 ARG A O 6
ATOM 7638 N N . VAL A 1 31 ? 19.201 -15.853 -4.026 1.00 0.00 31 VAL A N 6
ATOM 7639 C CA . VAL A 1 31 ? 20.567 -15.470 -4.271 1.00 0.00 31 VAL A CA 6
ATOM 7640 C C . VAL A 1 31 ? 20.582 -14.541 -5.445 1.00 0.00 31 VAL A C 6
ATOM 7641 O O . VAL A 1 31 ? 20.103 -14.881 -6.528 1.00 0.00 31 VAL A O 6
ATOM 7654 N N . ILE A 1 32 ? 21.148 -13.327 -5.251 1.00 0.00 32 ILE A N 6
ATOM 7655 C CA . ILE A 1 32 ? 21.232 -12.379 -6.332 1.00 0.00 32 ILE A CA 6
ATOM 7656 C C . ILE A 1 32 ? 22.656 -12.400 -6.802 1.00 0.00 32 ILE A C 6
ATOM 7657 O O . ILE A 1 32 ? 23.591 -12.489 -6.002 1.00 0.00 32 ILE A O 6
ATOM 7673 N N . SER A 1 33 ? 22.853 -12.358 -8.136 1.00 0.00 33 SER A N 6
ATOM 7674 C CA . SER A 1 33 ? 24.188 -12.361 -8.676 1.00 0.00 33 SER A CA 6
ATOM 7675 C C . SER A 1 33 ? 24.336 -11.075 -9.415 1.00 0.00 33 SER A C 6
ATOM 7676 O O . SER A 1 33 ? 23.602 -10.809 -10.365 1.00 0.00 33 SER A O 6
ATOM 7684 N N . ILE A 1 34 ? 25.311 -10.246 -8.999 1.00 0.00 34 ILE A N 6
ATOM 7685 C CA . ILE A 1 34 ? 25.511 -8.979 -9.648 1.00 0.00 34 ILE A CA 6
ATOM 7686 C C . ILE A 1 34 ? 26.982 -8.743 -9.696 1.00 0.00 34 ILE A C 6
ATOM 7687 O O . ILE A 1 34 ? 27.742 -9.351 -8.951 1.00 0.00 34 ILE A O 6
ATOM 7703 N N . ALA A 1 35 ? 27.431 -7.852 -10.595 1.00 0.00 35 ALA A N 6
ATOM 7704 C CA . ALA A 1 35 ? 28.835 -7.567 -10.681 1.00 0.00 35 ALA A CA 6
ATOM 7705 C C . ALA A 1 35 ? 29.172 -6.633 -9.552 1.00 0.00 35 ALA A C 6
ATOM 7706 O O . ALA A 1 35 ? 28.325 -5.883 -9.074 1.00 0.00 35 ALA A O 6
ATOM 7713 N N . GLU A 1 36 ? 30.437 -6.675 -9.088 1.00 0.00 36 GLU A N 6
ATOM 7714 C CA . GLU A 1 36 ? 30.866 -5.806 -8.015 1.00 0.00 36 GLU A CA 6
ATOM 7715 C C . GLU A 1 36 ? 30.748 -4.382 -8.494 1.00 0.00 36 GLU A C 6
ATOM 7716 O O . GLU A 1 36 ? 30.373 -3.484 -7.741 1.00 0.00 36 GLU A O 6
ATOM 7728 N N . GLU A 1 37 ? 31.084 -4.162 -9.780 1.00 0.00 37 GLU A N 6
ATOM 7729 C CA . GLU A 1 37 ? 31.040 -2.840 -10.354 1.00 0.00 37 GLU A CA 6
ATOM 7730 C C . GLU A 1 37 ? 29.693 -2.609 -10.999 1.00 0.00 37 GLU A C 6
ATOM 7731 O O . GLU A 1 37 ? 29.495 -1.606 -11.682 1.00 0.00 37 GLU A O 6
ATOM 7743 N N . ALA A 1 38 ? 28.727 -3.535 -10.799 1.00 0.00 38 ALA A N 6
ATOM 7744 C CA . ALA A 1 38 ? 27.425 -3.374 -11.405 1.00 0.00 38 ALA A CA 6
ATOM 7745 C C . ALA A 1 38 ? 26.603 -2.481 -10.516 1.00 0.00 38 ALA A C 6
ATOM 7746 O O . ALA A 1 38 ? 26.838 -2.376 -9.310 1.00 0.00 38 ALA A O 6
ATOM 7753 N N . PRO A 1 39 ? 25.626 -1.830 -11.108 1.00 0.00 39 PRO A N 6
ATOM 7754 C CA . PRO A 1 39 ? 24.738 -0.943 -10.379 1.00 0.00 39 PRO A CA 6
ATOM 7755 C C . PRO A 1 39 ? 23.742 -1.673 -9.527 1.00 0.00 39 PRO A C 6
ATOM 7756 O O . PRO A 1 39 ? 23.477 -2.860 -9.724 1.00 0.00 39 PRO A O 6
ATOM 7767 N N . LEU A 1 40 ? 23.158 -0.945 -8.551 1.00 0.00 40 LEU A N 6
ATOM 7768 C CA . LEU A 1 40 ? 22.183 -1.508 -7.645 1.00 0.00 40 LEU A CA 6
ATOM 7769 C C . LEU A 1 40 ? 20.942 -1.912 -8.402 1.00 0.00 40 LEU A C 6
ATOM 7770 O O . LEU A 1 40 ? 20.091 -2.608 -7.865 1.00 0.00 40 LEU A O 6
ATOM 7786 N N . THR A 1 41 ? 20.808 -1.468 -9.667 1.00 0.00 41 THR A N 6
ATOM 7787 C CA . THR A 1 41 ? 19.634 -1.776 -10.459 1.00 0.00 41 THR A CA 6
ATOM 7788 C C . THR A 1 41 ? 19.491 -3.271 -10.621 1.00 0.00 41 THR A C 6
ATOM 7789 O O . THR A 1 41 ? 18.382 -3.798 -10.557 1.00 0.00 41 THR A O 6
ATOM 7800 N N . ALA A 1 42 ? 20.612 -3.999 -10.841 1.00 0.00 42 ALA A N 6
ATOM 7801 C CA . ALA A 1 42 ? 20.531 -5.427 -11.041 1.00 0.00 42 ALA A CA 6
ATOM 7802 C C . ALA A 1 42 ? 20.007 -6.077 -9.789 1.00 0.00 42 ALA A C 6
ATOM 7803 O O . ALA A 1 42 ? 19.192 -6.995 -9.850 1.00 0.00 42 ALA A O 6
ATOM 7810 N N . ALA A 1 43 ? 20.475 -5.607 -8.613 1.00 0.00 43 ALA A N 6
ATOM 7811 C CA . ALA A 1 43 ? 20.040 -6.180 -7.361 1.00 0.00 43 ALA A CA 6
ATOM 7812 C C . ALA A 1 43 ? 18.577 -5.892 -7.164 1.00 0.00 43 ALA A C 6
ATOM 7813 O O . ALA A 1 43 ? 17.837 -6.745 -6.706 1.00 0.00 43 ALA A O 6
ATOM 7820 N N . LEU A 1 44 ? 18.142 -4.669 -7.528 1.00 0.00 44 LEU A N 6
ATOM 7821 C CA . LEU A 1 44 ? 16.766 -4.248 -7.362 1.00 0.00 44 LEU A CA 6
ATOM 7822 C C . LEU A 1 44 ? 15.848 -5.160 -8.133 1.00 0.00 44 LEU A C 6
ATOM 7823 O O . LEU A 1 44 ? 14.753 -5.475 -7.672 1.00 0.00 44 LEU A O 6
ATOM 7839 N N . ARG A 1 45 ? 16.267 -5.600 -9.339 1.00 0.00 45 ARG A N 6
ATOM 7840 C CA . ARG A 1 45 ? 15.425 -6.458 -10.146 1.00 0.00 45 ARG A CA 6
ATOM 7841 C C . ARG A 1 45 ? 15.111 -7.722 -9.381 1.00 0.00 45 ARG A C 6
ATOM 7842 O O . ARG A 1 45 ? 13.962 -8.163 -9.346 1.00 0.00 45 ARG A O 6
ATOM 7863 N N . PHE A 1 46 ? 16.128 -8.338 -8.739 1.00 0.00 46 PHE A N 6
ATOM 7864 C CA . PHE A 1 46 ? 15.889 -9.558 -7.997 1.00 0.00 46 PHE A CA 6
ATOM 7865 C C . PHE A 1 46 ? 15.316 -9.201 -6.649 1.00 0.00 46 PHE A C 6
ATOM 7866 O O . PHE A 1 46 ? 14.573 -9.976 -6.048 1.00 0.00 46 PHE A O 6
ATOM 7883 N N . ALA A 1 47 ? 15.671 -8.001 -6.144 1.00 0.00 47 ALA A N 6
ATOM 7884 C CA . ALA A 1 47 ? 15.204 -7.539 -4.858 1.00 0.00 47 ALA A CA 6
ATOM 7885 C C . ALA A 1 47 ? 13.703 -7.410 -4.889 1.00 0.00 47 ALA A C 6
ATOM 7886 O O . ALA A 1 47 ? 13.036 -7.643 -3.889 1.00 0.00 47 ALA A O 6
ATOM 7893 N N . ALA A 1 48 ? 13.141 -7.010 -6.052 1.00 0.00 48 ALA A N 6
ATOM 7894 C CA . ALA A 1 48 ? 11.710 -6.838 -6.172 1.00 0.00 48 ALA A CA 6
ATOM 7895 C C . ALA A 1 48 ? 11.024 -8.147 -5.872 1.00 0.00 48 ALA A C 6
ATOM 7896 O O . ALA A 1 48 ? 9.967 -8.168 -5.245 1.00 0.00 48 ALA A O 6
ATOM 7903 N N . GLU A 1 49 ? 11.615 -9.278 -6.316 1.00 0.00 49 GLU A N 6
ATOM 7904 C CA . GLU A 1 49 ? 11.016 -10.569 -6.062 1.00 0.00 49 GLU A CA 6
ATOM 7905 C C . GLU A 1 49 ? 11.103 -10.845 -4.585 1.00 0.00 49 GLU A C 6
ATOM 7906 O O . GLU A 1 49 ? 10.188 -11.410 -3.992 1.00 0.00 49 GLU A O 6
ATOM 7918 N N . GLU A 1 50 ? 12.235 -10.447 -3.967 1.00 0.00 50 GLU A N 6
ATOM 7919 C CA . GLU A 1 50 ? 12.443 -10.676 -2.556 1.00 0.00 50 GLU A CA 6
ATOM 7920 C C . GLU A 1 50 ? 11.462 -9.865 -1.750 1.00 0.00 50 GLU A C 6
ATOM 7921 O O . GLU A 1 50 ? 10.956 -10.332 -0.732 1.00 0.00 50 GLU A O 6
ATOM 7933 N N . PHE A 1 51 ? 11.170 -8.617 -2.180 1.00 0.00 51 PHE A N 6
ATOM 7934 C CA . PHE A 1 51 ? 10.262 -7.787 -1.420 1.00 0.00 51 PHE A CA 6
ATOM 7935 C C . PHE A 1 51 ? 8.856 -8.249 -1.676 1.00 0.00 51 PHE A C 6
ATOM 7936 O O . PHE A 1 51 ? 7.978 -8.102 -0.826 1.00 0.00 51 PHE A O 6
ATOM 7953 N N . GLY A 1 52 ? 8.619 -8.818 -2.872 1.00 0.00 52 GLY A N 6
ATOM 7954 C CA . GLY A 1 52 ? 7.310 -9.313 -3.229 1.00 0.00 52 GLY A CA 6
ATOM 7955 C C . GLY A 1 52 ? 6.446 -8.158 -3.649 1.00 0.00 52 GLY A C 6
ATOM 7956 O O . GLY A 1 52 ? 5.331 -8.357 -4.123 1.00 0.00 52 GLY A O 6
ATOM 7960 N N . ILE A 1 53 ? 6.956 -6.911 -3.505 1.00 0.00 53 ILE A N 6
ATOM 7961 C CA . ILE A 1 53 ? 6.201 -5.751 -3.893 1.00 0.00 53 ILE A CA 6
ATOM 7962 C C . ILE A 1 53 ? 7.198 -4.708 -4.289 1.00 0.00 53 ILE A C 6
ATOM 7963 O O . ILE A 1 53 ? 8.366 -4.776 -3.908 1.00 0.00 53 ILE A O 6
ATOM 7979 N N . ALA A 1 54 ? 6.755 -3.703 -5.069 1.00 0.00 54 ALA A N 6
ATOM 7980 C CA . ALA A 1 54 ? 7.652 -2.654 -5.474 1.00 0.00 54 ALA A CA 6
ATOM 7981 C C . ALA A 1 54 ? 7.478 -1.539 -4.488 1.00 0.00 54 ALA A C 6
ATOM 7982 O O . ALA A 1 54 ? 6.833 -0.532 -4.778 1.00 0.00 54 ALA A O 6
ATOM 7989 N N . SER A 1 55 ? 8.055 -1.699 -3.277 1.00 0.00 55 SER A N 6
ATOM 7990 C CA . SER A 1 55 ? 7.917 -0.677 -2.277 1.00 0.00 55 SER A CA 6
ATOM 7991 C C . SER A 1 55 ? 9.116 -0.733 -1.378 1.00 0.00 55 SER A C 6
ATOM 7992 O O . SER A 1 55 ? 9.643 -1.803 -1.073 1.00 0.00 55 SER A O 6
ATOM 8000 N N . VAL A 1 56 ? 9.557 0.460 -0.932 1.00 0.00 56 VAL A N 6
ATOM 8001 C CA . VAL A 1 56 ? 10.692 0.583 -0.045 1.00 0.00 56 VAL A CA 6
ATOM 8002 C C . VAL A 1 56 ? 10.305 0.083 1.325 1.00 0.00 56 VAL A C 6
ATOM 8003 O O . VAL A 1 56 ? 11.159 -0.100 2.189 1.00 0.00 56 VAL A O 6
ATOM 8016 N N . ASP A 1 57 ? 8.990 -0.136 1.557 1.00 0.00 57 ASP A N 6
ATOM 8017 C CA . ASP A 1 57 ? 8.518 -0.566 2.859 1.00 0.00 57 ASP A CA 6
ATOM 8018 C C . ASP A 1 57 ? 9.082 -1.924 3.192 1.00 0.00 57 ASP A C 6
ATOM 8019 O O . ASP A 1 57 ? 9.117 -2.316 4.357 1.00 0.00 57 ASP A O 6
ATOM 8028 N N . SER A 1 58 ? 9.530 -2.685 2.173 1.00 0.00 58 SER A N 6
ATOM 8029 C CA . SER A 1 58 ? 10.064 -4.003 2.428 1.00 0.00 58 SER A CA 6
ATOM 8030 C C . SER A 1 58 ? 11.562 -3.916 2.576 1.00 0.00 58 SER A C 6
ATOM 8031 O O . SER A 1 58 ? 12.246 -4.935 2.590 1.00 0.00 58 SER A O 6
ATOM 8039 N N . MET A 1 59 ? 12.112 -2.687 2.697 1.00 0.00 59 MET A N 6
ATOM 8040 C CA . MET A 1 59 ? 13.542 -2.528 2.830 1.00 0.00 59 MET A CA 6
ATOM 8041 C C . MET A 1 59 ? 13.865 -2.473 4.292 1.00 0.00 59 MET A C 6
ATOM 8042 O O . MET A 1 59 ? 14.296 -1.444 4.808 1.00 0.00 59 MET A O 6
ATOM 8056 N N . ALA A 1 60 ? 13.657 -3.600 5.007 1.00 0.00 60 ALA A N 6
ATOM 8057 C CA . ALA A 1 60 ? 13.997 -3.634 6.399 1.00 0.00 60 ALA A CA 6
ATOM 8058 C C . ALA A 1 60 ? 14.904 -4.811 6.571 1.00 0.00 60 ALA A C 6
ATOM 8059 O O . ALA A 1 60 ? 14.530 -5.842 7.119 1.00 0.00 60 ALA A O 6
ATOM 8066 N N . ALA A 1 61 ? 16.146 -4.683 6.071 1.00 0.00 61 ALA A N 6
ATOM 8067 C CA . ALA A 1 61 ? 17.088 -5.758 6.195 1.00 0.00 61 ALA A CA 6
ATOM 8068 C C . ALA A 1 61 ? 17.737 -5.609 7.533 1.00 0.00 61 ALA A C 6
ATOM 8069 O O . ALA A 1 61 ? 17.984 -4.496 7.996 1.00 0.00 61 ALA A O 6
ATOM 8076 N N . THR A 1 62 ? 18.006 -6.740 8.209 1.00 0.00 62 THR A N 6
ATOM 8077 C CA . THR A 1 62 ? 18.628 -6.674 9.492 1.00 0.00 62 THR A CA 6
ATOM 8078 C C . THR A 1 62 ? 19.714 -7.695 9.504 1.00 0.00 62 THR A C 6
ATOM 8079 O O . THR A 1 62 ? 19.621 -8.749 8.855 1.00 0.00 62 THR A O 6
ATOM 8090 N N . THR A 1 63 ? 20.800 -7.381 10.227 1.00 0.00 63 THR A N 6
ATOM 8091 C CA . THR A 1 63 ? 21.882 -8.312 10.344 1.00 0.00 63 THR A CA 6
ATOM 8092 C C . THR A 1 63 ? 21.746 -8.960 11.683 1.00 0.00 63 THR A C 6
ATOM 8093 O O . THR A 1 63 ? 21.040 -8.475 12.562 1.00 0.00 63 THR A O 6
ATOM 8104 N N . LYS A 1 64 ? 22.424 -10.097 11.853 1.00 0.00 64 LYS A N 6
ATOM 8105 C CA . LYS A 1 64 ? 22.363 -10.830 13.089 1.00 0.00 64 LYS A CA 6
ATOM 8106 C C . LYS A 1 64 ? 23.019 -10.009 14.164 1.00 0.00 64 LYS A C 6
ATOM 8107 O O . LYS A 1 64 ? 22.611 -10.030 15.324 1.00 0.00 64 LYS A O 6
ATOM 8126 N N . ASP A 1 65 ? 24.078 -9.270 13.778 1.00 0.00 65 ASP A N 6
ATOM 8127 C CA . ASP A 1 65 ? 24.814 -8.467 14.717 1.00 0.00 65 ASP A CA 6
ATOM 8128 C C . ASP A 1 65 ? 24.045 -7.215 15.079 1.00 0.00 65 ASP A C 6
ATOM 8129 O O . ASP A 1 65 ? 24.274 -6.645 16.144 1.00 0.00 65 ASP A O 6
ATOM 8138 N N . GLY A 1 66 ? 23.118 -6.740 14.215 1.00 0.00 66 GLY A N 6
ATOM 8139 C CA . GLY A 1 66 ? 22.396 -5.536 14.561 1.00 0.00 66 GLY A CA 6
ATOM 8140 C C . GLY A 1 66 ? 21.657 -5.036 13.356 1.00 0.00 66 GLY A C 6
ATOM 8141 O O . GLY A 1 66 ? 21.361 -5.781 12.427 1.00 0.00 66 GLY A O 6
ATOM 8145 N N . THR A 1 67 ? 21.330 -3.726 13.359 1.00 0.00 67 THR A N 6
ATOM 8146 C CA . THR A 1 67 ? 20.603 -3.136 12.259 1.00 0.00 67 THR A CA 6
ATOM 8147 C C . THR A 1 67 ? 21.513 -3.072 11.064 1.00 0.00 67 THR A C 6
ATOM 8148 O O . THR A 1 67 ? 22.643 -2.593 11.151 1.00 0.00 67 THR A O 6
ATOM 8159 N N . GLY A 1 68 ? 21.017 -3.556 9.903 1.00 0.00 68 GLY A N 6
ATOM 8160 C CA . GLY A 1 68 ? 21.810 -3.538 8.698 1.00 0.00 68 GLY A CA 6
ATOM 8161 C C . GLY A 1 68 ? 20.858 -3.421 7.551 1.00 0.00 68 GLY A C 6
ATOM 8162 O O . GLY A 1 68 ? 20.707 -4.343 6.756 1.00 0.00 68 GLY A O 6
ATOM 8166 N N . ILE A 1 69 ? 20.200 -2.250 7.445 1.00 0.00 69 ILE A N 6
ATOM 8167 C CA . ILE A 1 69 ? 19.242 -2.014 6.392 1.00 0.00 69 ILE A CA 6
ATOM 8168 C C . ILE A 1 69 ? 20.009 -1.659 5.149 1.00 0.00 69 ILE A C 6
ATOM 8169 O O . ILE A 1 69 ? 20.975 -0.899 5.201 1.00 0.00 69 ILE A O 6
ATOM 8185 N N . ASN A 1 70 ? 19.586 -2.210 3.980 1.00 0.00 70 ASN A N 6
ATOM 8186 C CA . ASN A 1 70 ? 20.296 -1.935 2.752 1.00 0.00 70 ASN A CA 6
ATOM 8187 C C . ASN A 1 70 ? 19.828 -0.596 2.237 1.00 0.00 70 ASN A C 6
ATOM 8188 O O . ASN A 1 70 ? 18.638 -0.392 2.008 1.00 0.00 70 ASN A O 6
ATOM 8199 N N . PRO A 1 71 ? 20.751 0.329 2.046 1.00 0.00 71 PRO A N 6
ATOM 8200 C CA . PRO A 1 71 ? 20.414 1.646 1.556 1.00 0.00 71 PRO A CA 6
ATOM 8201 C C . PRO A 1 71 ? 20.460 1.766 0.055 1.00 0.00 71 PRO A C 6
ATOM 8202 O O . PRO A 1 71 ? 19.423 1.776 -0.604 1.00 0.00 71 PRO A O 6
ATOM 8213 N N . ALA A 1 72 ? 21.680 1.864 -0.520 1.00 0.00 72 ALA A N 6
ATOM 8214 C CA . ALA A 1 72 ? 21.815 2.007 -1.952 1.00 0.00 72 ALA A CA 6
ATOM 8215 C C . ALA A 1 72 ? 21.741 0.648 -2.592 1.00 0.00 72 ALA A C 6
ATOM 8216 O O . ALA A 1 72 ? 21.458 0.539 -3.778 1.00 0.00 72 ALA A O 6
ATOM 8223 N N . GLN A 1 73 ? 22.009 -0.416 -1.803 1.00 0.00 73 GLN A N 6
ATOM 8224 C CA . GLN A 1 73 ? 21.973 -1.777 -2.307 1.00 0.00 73 GLN A CA 6
ATOM 8225 C C . GLN A 1 73 ? 23.059 -1.961 -3.334 1.00 0.00 73 GLN A C 6
ATOM 8226 O O . GLN A 1 73 ? 22.902 -2.730 -4.282 1.00 0.00 73 GLN A O 6
ATOM 8240 N N . THR A 1 74 ? 24.205 -1.262 -3.170 1.00 0.00 74 THR A N 6
ATOM 8241 C CA . THR A 1 74 ? 25.286 -1.428 -4.115 1.00 0.00 74 THR A CA 6
ATOM 8242 C C . THR A 1 74 ? 25.978 -2.704 -3.731 1.00 0.00 74 THR A C 6
ATOM 8243 O O . THR A 1 74 ? 25.902 -3.134 -2.583 1.00 0.00 74 THR A O 6
ATOM 8254 N N . ALA A 1 75 ? 26.692 -3.334 -4.685 1.00 0.00 75 ALA A N 6
ATOM 8255 C CA . ALA A 1 75 ? 27.375 -4.574 -4.397 1.00 0.00 75 ALA A CA 6
ATOM 8256 C C . ALA A 1 75 ? 28.422 -4.345 -3.338 1.00 0.00 75 ALA A C 6
ATOM 8257 O O . ALA A 1 75 ? 28.579 -5.149 -2.427 1.00 0.00 75 ALA A O 6
ATOM 8264 N N . GLY A 1 76 ? 29.167 -3.227 -3.447 1.00 0.00 76 GLY A N 6
ATOM 8265 C CA . GLY A 1 76 ? 30.219 -2.935 -2.501 1.00 0.00 76 GLY A CA 6
ATOM 8266 C C . GLY A 1 76 ? 29.655 -2.662 -1.134 1.00 0.00 76 GLY A C 6
ATOM 8267 O O . GLY A 1 76 ? 30.215 -3.100 -0.133 1.00 0.00 76 GLY A O 6
ATOM 8271 N N . ASN A 1 77 ? 28.519 -1.938 -1.054 1.00 0.00 77 ASN A N 6
ATOM 8272 C CA . ASN A 1 77 ? 27.966 -1.585 0.237 1.00 0.00 77 ASN A CA 6
ATOM 8273 C C . ASN A 1 77 ? 27.407 -2.803 0.926 1.00 0.00 77 ASN A C 6
ATOM 8274 O O . ASN A 1 77 ? 27.585 -2.969 2.133 1.00 0.00 77 ASN A O 6
ATOM 8279 N N . VAL A 1 78 ? 26.716 -3.691 0.183 1.00 0.00 78 VAL A N 6
ATOM 8280 C CA . VAL A 1 78 ? 26.140 -4.863 0.807 1.00 0.00 78 VAL A CA 6
ATOM 8281 C C . VAL A 1 78 ? 27.251 -5.783 1.237 1.00 0.00 78 VAL A C 6
ATOM 8282 O O . VAL A 1 78 ? 27.219 -6.328 2.339 1.00 0.00 78 VAL A O 6
ATOM 8295 N N . PHE A 1 79 ? 28.269 -5.959 0.363 1.00 0.00 79 PHE A N 6
ATOM 8296 C CA . PHE A 1 79 ? 29.384 -6.839 0.650 1.00 0.00 79 PHE A CA 6
ATOM 8297 C C . PHE A 1 79 ? 30.082 -6.400 1.908 1.00 0.00 79 PHE A C 6
ATOM 8298 O O . PHE A 1 79 ? 30.356 -7.210 2.793 1.00 0.00 79 PHE A O 6
ATOM 8315 N N . MET A 1 80 ? 30.390 -5.095 2.005 1.00 0.00 80 MET A N 6
ATOM 8316 C CA . MET A 1 80 ? 31.103 -4.581 3.149 1.00 0.00 80 MET A CA 6
ATOM 8317 C C . MET A 1 80 ? 30.282 -4.701 4.405 1.00 0.00 80 MET A C 6
ATOM 8318 O O . MET A 1 80 ? 30.834 -4.967 5.470 1.00 0.00 80 MET A O 6
ATOM 8332 N N . LYS A 1 81 ? 28.945 -4.498 4.334 1.00 0.00 81 LYS A N 6
ATOM 8333 C CA . LYS A 1 81 ? 28.168 -4.547 5.553 1.00 0.00 81 LYS A CA 6
ATOM 8334 C C . LYS A 1 81 ? 27.993 -5.974 6.019 1.00 0.00 81 LYS A C 6
ATOM 8335 O O . LYS A 1 81 ? 28.461 -6.322 7.101 1.00 0.00 81 LYS A O 6
ATOM 8354 N N . TYR A 1 82 ? 27.304 -6.841 5.234 1.00 0.00 82 TYR A N 6
ATOM 8355 C CA . TYR A 1 82 ? 27.131 -8.210 5.686 1.00 0.00 82 TYR A CA 6
ATOM 8356 C C . TYR A 1 82 ? 27.486 -9.176 4.601 1.00 0.00 82 TYR A C 6
ATOM 8357 O O . TYR A 1 82 ? 27.938 -10.285 4.881 1.00 0.00 82 TYR A O 6
ATOM 8375 N N . GLY A 1 83 ? 27.315 -8.782 3.326 1.00 0.00 83 GLY A N 6
ATOM 8376 C CA . GLY A 1 83 ? 27.589 -9.694 2.251 1.00 0.00 83 GLY A CA 6
ATOM 8377 C C . GLY A 1 83 ? 26.483 -10.708 2.248 1.00 0.00 83 GLY A C 6
ATOM 8378 O O . GLY A 1 83 ? 25.319 -10.374 2.040 1.00 0.00 83 GLY A O 6
ATOM 8382 N N . GLN A 1 84 ? 26.838 -11.988 2.466 1.00 0.00 84 GLN A N 6
ATOM 8383 C CA . GLN A 1 84 ? 25.859 -13.034 2.487 1.00 0.00 84 GLN A CA 6
ATOM 8384 C C . GLN A 1 84 ? 25.422 -13.234 3.912 1.00 0.00 84 GLN A C 6
ATOM 8385 O O . GLN A 1 84 ? 26.066 -12.767 4.849 1.00 0.00 84 GLN A O 6
ATOM 8399 N N . GLU A 1 85 ? 24.281 -13.937 4.070 1.00 0.00 85 GLU A N 6
ATOM 8400 C CA . GLU A 1 85 ? 23.724 -14.258 5.375 1.00 0.00 85 GLU A CA 6
ATOM 8401 C C . GLU A 1 85 ? 23.052 -13.051 5.978 1.00 0.00 85 GLU A C 6
ATOM 8402 O O . GLU A 1 85 ? 23.023 -12.899 7.197 1.00 0.00 85 GLU A O 6
ATOM 8414 N N . ILE A 1 86 ? 22.470 -12.172 5.137 1.00 0.00 86 ILE A N 6
ATOM 8415 C CA . ILE A 1 86 ? 21.759 -11.024 5.656 1.00 0.00 86 ILE A CA 6
ATOM 8416 C C . ILE A 1 86 ? 20.295 -11.394 5.631 1.00 0.00 86 ILE A C 6
ATOM 8417 O O . ILE A 1 86 ? 19.841 -12.106 4.731 1.00 0.00 86 ILE A O 6
ATOM 8433 N N . ARG A 1 87 ? 19.512 -10.935 6.643 1.00 0.00 87 ARG A N 6
ATOM 8434 C CA . ARG A 1 87 ? 18.110 -11.290 6.687 1.00 0.00 87 ARG A CA 6
ATOM 8435 C C . ARG A 1 87 ? 17.318 -10.119 6.183 1.00 0.00 87 ARG A C 6
ATOM 8436 O O . ARG A 1 87 ? 17.595 -8.979 6.525 1.00 0.00 87 ARG A O 6
ATOM 8457 N N . LEU A 1 88 ? 16.311 -10.388 5.327 1.00 0.00 88 LEU A N 6
ATOM 8458 C CA . LEU A 1 88 ? 15.501 -9.322 4.791 1.00 0.00 88 LEU A CA 6
ATOM 8459 C C . LEU A 1 88 ? 14.096 -9.490 5.299 1.00 0.00 88 LEU A C 6
ATOM 8460 O O . LEU A 1 88 ? 13.491 -10.552 5.134 1.00 0.00 88 LEU A O 6
ATOM 8476 N N . ILE A 1 89 ? 13.534 -8.427 5.932 1.00 0.00 89 ILE A N 6
ATOM 8477 C CA . ILE A 1 89 ? 12.173 -8.503 6.405 1.00 0.00 89 ILE A CA 6
ATOM 8478 C C . ILE A 1 89 ? 11.484 -7.235 5.968 1.00 0.00 89 ILE A C 6
ATOM 8479 O O . ILE A 1 89 ? 12.127 -6.213 5.678 1.00 0.00 89 ILE A O 6
ATOM 8495 N N . PRO A 1 90 ? 10.176 -7.312 5.837 1.00 0.00 90 PRO A N 6
ATOM 8496 C CA . PRO A 1 90 ? 9.365 -6.180 5.457 1.00 0.00 90 PRO A CA 6
ATOM 8497 C C . PRO A 1 90 ? 8.742 -5.481 6.631 1.00 0.00 90 PRO A C 6
ATOM 8498 O O . PRO A 1 90 ? 8.721 -6.006 7.742 1.00 0.00 90 PRO A O 6
ATOM 8509 N N . ARG A 1 91 ? 8.221 -4.255 6.403 1.00 0.00 91 ARG A N 6
ATOM 8510 C CA . ARG A 1 91 ? 7.576 -3.517 7.461 1.00 0.00 91 ARG A CA 6
ATOM 8511 C C . ARG A 1 91 ? 6.156 -3.282 7.039 1.00 0.00 91 ARG A C 6
ATOM 8512 O O . ARG A 1 91 ? 5.890 -2.915 5.896 1.00 0.00 91 ARG A O 6
ATOM 8533 N N . ASP A 1 92 ? 5.209 -3.509 7.985 1.00 0.00 92 ASP A N 6
ATOM 8534 C CA . ASP A 1 92 ? 3.795 -3.309 7.725 1.00 0.00 92 ASP A CA 6
ATOM 8535 C C . ASP A 1 92 ? 3.284 -4.402 6.814 1.00 0.00 92 ASP A C 6
ATOM 8536 O O . ASP A 1 92 ? 2.110 -4.407 6.448 1.00 0.00 92 ASP A O 6
ATOM 8545 N N . ARG A 1 93 ? 4.156 -5.362 6.434 1.00 0.00 93 ARG A N 6
ATOM 8546 C CA . ARG A 1 93 ? 3.729 -6.442 5.573 1.00 0.00 93 ARG A CA 6
ATOM 8547 C C . ARG A 1 93 ? 4.026 -7.728 6.289 1.00 0.00 93 ARG A C 6
ATOM 8548 O O . ARG A 1 93 ? 3.829 -8.813 5.746 1.00 0.00 93 ARG A O 6
ATOM 8569 N N . VAL A 1 94 ? 4.516 -7.626 7.546 1.00 0.00 94 VAL A N 6
ATOM 8570 C CA . VAL A 1 94 ? 4.835 -8.800 8.323 1.00 0.00 94 VAL A CA 6
ATOM 8571 C C . VAL A 1 94 ? 3.559 -9.557 8.579 1.00 0.00 94 VAL A C 6
ATOM 8572 O O . VAL A 1 94 ? 3.512 -10.780 8.455 1.00 0.00 94 VAL A O 6
ATOM 8585 N N . GLY A 1 95 ? 2.481 -8.831 8.947 1.00 0.00 95 GLY A N 6
ATOM 8586 C CA . GLY A 1 95 ? 1.219 -9.480 9.210 1.00 0.00 95 GLY A CA 6
ATOM 8587 C C . GLY A 1 95 ? 1.171 -9.835 10.697 1.00 0.00 95 GLY A C 6
ATOM 8588 O O . GLY A 1 95 ? 1.353 -8.908 11.532 1.00 0.00 95 GLY A O 6
ATOM 8593 N N . MET A 1 1 ? 4.280 -16.250 -19.881 1.00 0.00 1 MET A N 7
ATOM 8594 C CA . MET A 1 1 ? 4.497 -17.556 -19.200 1.00 0.00 1 MET A CA 7
ATOM 8595 C C . MET A 1 1 ? 5.951 -17.749 -18.869 1.00 0.00 1 MET A C 7
ATOM 8596 O O . MET A 1 1 ? 6.295 -18.188 -17.773 1.00 0.00 1 MET A O 7
ATOM 8612 N N . SER A 1 2 ? 6.843 -17.419 -19.827 1.00 0.00 2 SER A N 7
ATOM 8613 C CA . SER A 1 2 ? 8.253 -17.574 -19.592 1.00 0.00 2 SER A CA 7
ATOM 8614 C C . SER A 1 2 ? 8.944 -16.559 -20.450 1.00 0.00 2 SER A C 7
ATOM 8615 O O . SER A 1 2 ? 8.484 -16.244 -21.547 1.00 0.00 2 SER A O 7
ATOM 8623 N N . GLN A 1 3 ? 10.074 -16.016 -19.955 1.00 0.00 3 GLN A N 7
ATOM 8624 C CA . GLN A 1 3 ? 10.801 -15.031 -20.709 1.00 0.00 3 GLN A CA 7
ATOM 8625 C C . GLN A 1 3 ? 12.254 -15.244 -20.411 1.00 0.00 3 GLN A C 7
ATOM 8626 O O . GLN A 1 3 ? 12.635 -15.488 -19.266 1.00 0.00 3 GLN A O 7
ATOM 8640 N N . ASN A 1 4 ? 13.106 -15.156 -21.454 1.00 0.00 4 ASN A N 7
ATOM 8641 C CA . ASN A 1 4 ? 14.521 -15.356 -21.265 1.00 0.00 4 ASN A CA 7
ATOM 8642 C C . ASN A 1 4 ? 15.079 -14.122 -20.620 1.00 0.00 4 ASN A C 7
ATOM 8643 O O . ASN A 1 4 ? 14.716 -13.000 -20.970 1.00 0.00 4 ASN A O 7
ATOM 8654 N N . GLU A 1 5 ? 15.998 -14.315 -19.652 1.00 0.00 5 GLU A N 7
ATOM 8655 C CA . GLU A 1 5 ? 16.596 -13.199 -18.970 1.00 0.00 5 GLU A CA 7
ATOM 8656 C C . GLU A 1 5 ? 18.074 -13.437 -18.965 1.00 0.00 5 GLU A C 7
ATOM 8657 O O . GLU A 1 5 ? 18.527 -14.581 -18.944 1.00 0.00 5 GLU A O 7
ATOM 8669 N N . GLU A 1 6 ? 18.867 -12.344 -18.986 1.00 0.00 6 GLU A N 7
ATOM 8670 C CA . GLU A 1 6 ? 20.300 -12.482 -18.986 1.00 0.00 6 GLU A CA 7
ATOM 8671 C C . GLU A 1 6 ? 20.817 -11.755 -17.783 1.00 0.00 6 GLU A C 7
ATOM 8672 O O . GLU A 1 6 ? 20.424 -10.622 -17.506 1.00 0.00 6 GLU A O 7
ATOM 8684 N N . ALA A 1 7 ? 21.721 -12.413 -17.029 1.00 0.00 7 ALA A N 7
ATOM 8685 C CA . ALA A 1 7 ? 22.291 -11.796 -15.859 1.00 0.00 7 ALA A CA 7
ATOM 8686 C C . ALA A 1 7 ? 23.414 -10.912 -16.332 1.00 0.00 7 ALA A C 7
ATOM 8687 O O . ALA A 1 7 ? 24.013 -11.148 -17.384 1.00 0.00 7 ALA A O 7
ATOM 8694 N N . PRO A 1 8 ? 23.724 -9.894 -15.557 1.00 0.00 8 PRO A N 7
ATOM 8695 C CA . PRO A 1 8 ? 24.792 -8.971 -15.900 1.00 0.00 8 PRO A CA 7
ATOM 8696 C C . PRO A 1 8 ? 26.148 -9.506 -15.546 1.00 0.00 8 PRO A C 7
ATOM 8697 O O . PRO A 1 8 ? 26.911 -8.880 -14.810 1.00 0.00 8 PRO A O 7
ATOM 8708 N N . ALA A 1 9 ? 26.480 -10.695 -16.094 1.00 0.00 9 ALA A N 7
ATOM 8709 C CA . ALA A 1 9 ? 27.755 -11.309 -15.825 1.00 0.00 9 ALA A CA 7
ATOM 8710 C C . ALA A 1 9 ? 28.696 -10.943 -16.941 1.00 0.00 9 ALA A C 7
ATOM 8711 O O . ALA A 1 9 ? 29.819 -11.433 -17.002 1.00 0.00 9 ALA A O 7
ATOM 8718 N N . ARG A 1 10 ? 28.235 -10.071 -17.870 1.00 0.00 10 ARG A N 7
ATOM 8719 C CA . ARG A 1 10 ? 29.067 -9.656 -18.974 1.00 0.00 10 ARG A CA 7
ATOM 8720 C C . ARG A 1 10 ? 30.150 -8.753 -18.447 1.00 0.00 10 ARG A C 7
ATOM 8721 O O . ARG A 1 10 ? 31.179 -8.555 -19.093 1.00 0.00 10 ARG A O 7
ATOM 8742 N N . SER A 1 11 ? 29.930 -8.169 -17.247 1.00 0.00 11 SER A N 7
ATOM 8743 C CA . SER A 1 11 ? 30.913 -7.295 -16.653 1.00 0.00 11 SER A CA 7
ATOM 8744 C C . SER A 1 11 ? 32.054 -8.160 -16.194 1.00 0.00 11 SER A C 7
ATOM 8745 O O . SER A 1 11 ? 31.861 -9.318 -15.825 1.00 0.00 11 SER A O 7
ATOM 8753 N N . GLY A 1 12 ? 33.289 -7.604 -16.205 1.00 0.00 12 GLY A N 7
ATOM 8754 C CA . GLY A 1 12 ? 34.446 -8.365 -15.789 1.00 0.00 12 GLY A CA 7
ATOM 8755 C C . GLY A 1 12 ? 34.484 -8.385 -14.289 1.00 0.00 12 GLY A C 7
ATOM 8756 O O . GLY A 1 12 ? 35.410 -7.866 -13.671 1.00 0.00 12 GLY A O 7
ATOM 8760 N N . GLY A 1 13 ? 33.459 -9.000 -13.673 1.00 0.00 13 GLY A N 7
ATOM 8761 C CA . GLY A 1 13 ? 33.399 -9.084 -12.240 1.00 0.00 13 GLY A CA 7
ATOM 8762 C C . GLY A 1 13 ? 32.020 -9.542 -11.896 1.00 0.00 13 GLY A C 7
ATOM 8763 O O . GLY A 1 13 ? 31.042 -9.103 -12.498 1.00 0.00 13 GLY A O 7
ATOM 8767 N N . LYS A 1 14 ? 31.907 -10.441 -10.900 1.00 0.00 14 LYS A N 7
ATOM 8768 C CA . LYS A 1 14 ? 30.611 -10.936 -10.515 1.00 0.00 14 LYS A CA 7
ATOM 8769 C C . LYS A 1 14 ? 30.640 -11.179 -9.036 1.00 0.00 14 LYS A C 7
ATOM 8770 O O . LYS A 1 14 ? 31.668 -11.553 -8.473 1.00 0.00 14 LYS A O 7
ATOM 8789 N N . VAL A 1 15 ? 29.486 -10.954 -8.373 1.00 0.00 15 VAL A N 7
ATOM 8790 C CA . VAL A 1 15 ? 29.392 -11.159 -6.953 1.00 0.00 15 VAL A CA 7
ATOM 8791 C C . VAL A 1 15 ? 28.066 -11.828 -6.705 1.00 0.00 15 VAL A C 7
ATOM 8792 O O . VAL A 1 15 ? 27.055 -11.476 -7.321 1.00 0.00 15 VAL A O 7
ATOM 8805 N N . THR A 1 16 ? 28.043 -12.817 -5.784 1.00 0.00 16 THR A N 7
ATOM 8806 C CA . THR A 1 16 ? 26.817 -13.523 -5.488 1.00 0.00 16 THR A CA 7
ATOM 8807 C C . THR A 1 16 ? 26.502 -13.291 -4.039 1.00 0.00 16 THR A C 7
ATOM 8808 O O . THR A 1 16 ? 27.357 -13.469 -3.172 1.00 0.00 16 THR A O 7
ATOM 8819 N N . PHE A 1 17 ? 25.239 -12.894 -3.747 1.00 0.00 17 PHE A N 7
ATOM 8820 C CA . PHE A 1 17 ? 24.834 -12.644 -2.389 1.00 0.00 17 PHE A CA 7
ATOM 8821 C C . PHE A 1 17 ? 23.617 -13.482 -2.134 1.00 0.00 17 PHE A C 7
ATOM 8822 O O . PHE A 1 17 ? 22.787 -13.686 -3.022 1.00 0.00 17 PHE A O 7
ATOM 8839 N N . ARG A 1 18 ? 23.482 -13.977 -0.886 1.00 0.00 18 ARG A N 7
ATOM 8840 C CA . ARG A 1 18 ? 22.339 -14.774 -0.531 1.00 0.00 18 ARG A CA 7
ATOM 8841 C C . ARG A 1 18 ? 21.494 -13.925 0.367 1.00 0.00 18 ARG A C 7
ATOM 8842 O O . ARG A 1 18 ? 21.985 -13.330 1.326 1.00 0.00 18 ARG A O 7
ATOM 8863 N N . ILE A 1 19 ? 20.185 -13.858 0.063 1.00 0.00 19 ILE A N 7
ATOM 8864 C CA . ILE A 1 19 ? 19.283 -13.053 0.843 1.00 0.00 19 ILE A CA 7
ATOM 8865 C C . ILE A 1 19 ? 18.357 -13.996 1.549 1.00 0.00 19 ILE A C 7
ATOM 8866 O O . ILE A 1 19 ? 17.746 -14.864 0.921 1.00 0.00 19 ILE A O 7
ATOM 8882 N N . ILE A 1 20 ? 18.220 -13.844 2.886 1.00 0.00 20 ILE A N 7
ATOM 8883 C CA . ILE A 1 20 ? 17.341 -14.720 3.621 1.00 0.00 20 ILE A CA 7
ATOM 8884 C C . ILE A 1 20 ? 16.001 -14.051 3.665 1.00 0.00 20 ILE A C 7
ATOM 8885 O O . ILE A 1 20 ? 15.840 -12.990 4.267 1.00 0.00 20 ILE A O 7
ATOM 8901 N N . LEU A 1 21 ? 14.992 -14.675 3.024 1.00 0.00 21 LEU A N 7
ATOM 8902 C CA . LEU A 1 21 ? 13.669 -14.105 2.998 1.00 0.00 21 LEU A CA 7
ATOM 8903 C C . LEU A 1 21 ? 12.859 -14.810 4.048 1.00 0.00 21 LEU A C 7
ATOM 8904 O O . LEU A 1 21 ? 12.647 -16.017 3.977 1.00 0.00 21 LEU A O 7
ATOM 8920 N N . THR A 1 22 ? 12.362 -14.053 5.050 1.00 0.00 22 THR A N 7
ATOM 8921 C CA . THR A 1 22 ? 11.585 -14.661 6.109 1.00 0.00 22 THR A CA 7
ATOM 8922 C C . THR A 1 22 ? 10.133 -14.667 5.716 1.00 0.00 22 THR A C 7
ATOM 8923 O O . THR A 1 22 ? 9.303 -15.265 6.399 1.00 0.00 22 THR A O 7
ATOM 8934 N N . SER A 1 23 ? 9.786 -13.994 4.597 1.00 0.00 23 SER A N 7
ATOM 8935 C CA . SER A 1 23 ? 8.407 -13.951 4.169 1.00 0.00 23 SER A CA 7
ATOM 8936 C C . SER A 1 23 ? 8.075 -15.231 3.456 1.00 0.00 23 SER A C 7
ATOM 8937 O O . SER A 1 23 ? 6.905 -15.547 3.260 1.00 0.00 23 SER A O 7
ATOM 8945 N N . GLU A 1 24 ? 9.106 -16.003 3.042 1.00 0.00 24 GLU A N 7
ATOM 8946 C CA . GLU A 1 24 ? 8.853 -17.247 2.354 1.00 0.00 24 GLU A CA 7
ATOM 8947 C C . GLU A 1 24 ? 9.535 -18.329 3.134 1.00 0.00 24 GLU A C 7
ATOM 8948 O O . GLU A 1 24 ? 10.727 -18.568 2.975 1.00 0.00 24 GLU A O 7
ATOM 8960 N N . ARG A 1 25 ? 8.769 -19.012 4.008 1.00 0.00 25 ARG A N 7
ATOM 8961 C CA . ARG A 1 25 ? 9.319 -20.079 4.815 1.00 0.00 25 ARG A CA 7
ATOM 8962 C C . ARG A 1 25 ? 9.739 -21.217 3.922 1.00 0.00 25 ARG A C 7
ATOM 8963 O O . ARG A 1 25 ? 10.740 -21.883 4.181 1.00 0.00 25 ARG A O 7
ATOM 8984 N N . SER A 1 26 ? 8.957 -21.474 2.849 1.00 0.00 26 SER A N 7
ATOM 8985 C CA . SER A 1 26 ? 9.255 -22.570 1.948 1.00 0.00 26 SER A CA 7
ATOM 8986 C C . SER A 1 26 ? 10.573 -22.342 1.251 1.00 0.00 26 SER A C 7
ATOM 8987 O O . SER A 1 26 ? 11.299 -23.298 0.977 1.00 0.00 26 SER A O 7
ATOM 8995 N N . GLN A 1 27 ? 10.922 -21.076 0.937 1.00 0.00 27 GLN A N 7
ATOM 8996 C CA . GLN A 1 27 ? 12.171 -20.821 0.259 1.00 0.00 27 GLN A CA 7
ATOM 8997 C C . GLN A 1 27 ? 12.741 -19.537 0.795 1.00 0.00 27 GLN A C 7
ATOM 8998 O O . GLN A 1 27 ? 12.576 -18.467 0.207 1.00 0.00 27 GLN A O 7
ATOM 9012 N N . PRO A 1 28 ? 13.426 -19.629 1.911 1.00 0.00 28 PRO A N 7
ATOM 9013 C CA . PRO A 1 28 ? 14.034 -18.479 2.540 1.00 0.00 28 PRO A CA 7
ATOM 9014 C C . PRO A 1 28 ? 15.445 -18.239 2.086 1.00 0.00 28 PRO A C 7
ATOM 9015 O O . PRO A 1 28 ? 16.305 -17.869 2.879 1.00 0.00 28 PRO A O 7
ATOM 9026 N N . PHE A 1 29 ? 15.706 -18.426 0.778 1.00 0.00 29 PHE A N 7
ATOM 9027 C CA . PHE A 1 29 ? 17.037 -18.229 0.266 1.00 0.00 29 PHE A CA 7
ATOM 9028 C C . PHE A 1 29 ? 16.928 -17.791 -1.165 1.00 0.00 29 PHE A C 7
ATOM 9029 O O . PHE A 1 29 ? 16.880 -18.624 -2.071 1.00 0.00 29 PHE A O 7
ATOM 9046 N N . ARG A 1 30 ? 16.877 -16.464 -1.413 1.00 0.00 30 ARG A N 7
ATOM 9047 C CA . ARG A 1 30 ? 16.826 -15.987 -2.768 1.00 0.00 30 ARG A CA 7
ATOM 9048 C C . ARG A 1 30 ? 18.225 -15.549 -3.077 1.00 0.00 30 ARG A C 7
ATOM 9049 O O . ARG A 1 30 ? 18.807 -14.746 -2.352 1.00 0.00 30 ARG A O 7
ATOM 9070 N N . VAL A 1 31 ? 18.803 -16.071 -4.176 1.00 0.00 31 VAL A N 7
ATOM 9071 C CA . VAL A 1 31 ? 20.164 -15.733 -4.510 1.00 0.00 31 VAL A CA 7
ATOM 9072 C C . VAL A 1 31 ? 20.146 -14.672 -5.567 1.00 0.00 31 VAL A C 7
ATOM 9073 O O . VAL A 1 31 ? 19.527 -14.833 -6.618 1.00 0.00 31 VAL A O 7
ATOM 9086 N N . ILE A 1 32 ? 20.847 -13.543 -5.299 1.00 0.00 32 ILE A N 7
ATOM 9087 C CA . ILE A 1 32 ? 20.914 -12.474 -6.262 1.00 0.00 32 ILE A CA 7
ATOM 9088 C C . ILE A 1 32 ? 22.322 -12.462 -6.775 1.00 0.00 32 ILE A C 7
ATOM 9089 O O . ILE A 1 32 ? 23.280 -12.654 -6.020 1.00 0.00 32 ILE A O 7
ATOM 9105 N N . SER A 1 33 ? 22.480 -12.271 -8.100 1.00 0.00 33 SER A N 7
ATOM 9106 C CA . SER A 1 33 ? 23.797 -12.234 -8.679 1.00 0.00 33 SER A CA 7
ATOM 9107 C C . SER A 1 33 ? 23.912 -10.922 -9.373 1.00 0.00 33 SER A C 7
ATOM 9108 O O . SER A 1 33 ? 23.143 -10.621 -10.284 1.00 0.00 33 SER A O 7
ATOM 9116 N N . ILE A 1 34 ? 24.899 -10.105 -8.957 1.00 0.00 34 ILE A N 7
ATOM 9117 C CA . ILE A 1 34 ? 25.072 -8.814 -9.566 1.00 0.00 34 ILE A CA 7
ATOM 9118 C C . ILE A 1 34 ? 26.542 -8.596 -9.704 1.00 0.00 34 ILE A C 7
ATOM 9119 O O . ILE A 1 34 ? 27.337 -9.191 -8.987 1.00 0.00 34 ILE A O 7
ATOM 9135 N N . ALA A 1 35 ? 26.945 -7.730 -10.649 1.00 0.00 35 ALA A N 7
ATOM 9136 C CA . ALA A 1 35 ? 28.345 -7.468 -10.836 1.00 0.00 35 ALA A CA 7
ATOM 9137 C C . ALA A 1 35 ? 28.783 -6.528 -9.749 1.00 0.00 35 ALA A C 7
ATOM 9138 O O . ALA A 1 35 ? 27.979 -5.803 -9.171 1.00 0.00 35 ALA A O 7
ATOM 9145 N N . GLU A 1 36 ? 30.095 -6.540 -9.435 1.00 0.00 36 GLU A N 7
ATOM 9146 C CA . GLU A 1 36 ? 30.625 -5.664 -8.416 1.00 0.00 36 GLU A CA 7
ATOM 9147 C C . GLU A 1 36 ? 30.433 -4.241 -8.876 1.00 0.00 36 GLU A C 7
ATOM 9148 O O . GLU A 1 36 ? 30.141 -3.349 -8.083 1.00 0.00 36 GLU A O 7
ATOM 9160 N N . GLU A 1 37 ? 30.605 -4.013 -10.194 1.00 0.00 37 GLU A N 7
ATOM 9161 C CA . GLU A 1 37 ? 30.471 -2.689 -10.751 1.00 0.00 37 GLU A CA 7
ATOM 9162 C C . GLU A 1 37 ? 29.044 -2.474 -11.201 1.00 0.00 37 GLU A C 7
ATOM 9163 O O . GLU A 1 37 ? 28.741 -1.471 -11.844 1.00 0.00 37 GLU A O 7
ATOM 9175 N N . ALA A 1 38 ? 28.127 -3.414 -10.879 1.00 0.00 38 ALA A N 7
ATOM 9176 C CA . ALA A 1 38 ? 26.752 -3.266 -11.299 1.00 0.00 38 ALA A CA 7
ATOM 9177 C C . ALA A 1 38 ? 26.056 -2.381 -10.300 1.00 0.00 38 ALA A C 7
ATOM 9178 O O . ALA A 1 38 ? 26.444 -2.293 -9.132 1.00 0.00 38 ALA A O 7
ATOM 9185 N N . PRO A 1 39 ? 25.016 -1.717 -10.754 1.00 0.00 39 PRO A N 7
ATOM 9186 C CA . PRO A 1 39 ? 24.237 -0.832 -9.908 1.00 0.00 39 PRO A CA 7
ATOM 9187 C C . PRO A 1 39 ? 23.338 -1.565 -8.955 1.00 0.00 39 PRO A C 7
ATOM 9188 O O . PRO A 1 39 ? 23.034 -2.743 -9.137 1.00 0.00 39 PRO A O 7
ATOM 9199 N N . LEU A 1 40 ? 22.882 -0.845 -7.905 1.00 0.00 40 LEU A N 7
ATOM 9200 C CA . LEU A 1 40 ? 22.010 -1.414 -6.902 1.00 0.00 40 LEU A CA 7
ATOM 9201 C C . LEU A 1 40 ? 20.683 -1.777 -7.521 1.00 0.00 40 LEU A C 7
ATOM 9202 O O . LEU A 1 40 ? 19.893 -2.496 -6.921 1.00 0.00 40 LEU A O 7
ATOM 9218 N N . THR A 1 41 ? 20.416 -1.278 -8.746 1.00 0.00 41 THR A N 7
ATOM 9219 C CA . THR A 1 41 ? 19.159 -1.538 -9.414 1.00 0.00 41 THR A CA 7
ATOM 9220 C C . THR A 1 41 ? 18.984 -3.022 -9.626 1.00 0.00 41 THR A C 7
ATOM 9221 O O . THR A 1 41 ? 17.880 -3.542 -9.478 1.00 0.00 41 THR A O 7
ATOM 9232 N N . ALA A 1 42 ? 20.068 -3.748 -9.986 1.00 0.00 42 ALA A N 7
ATOM 9233 C CA . ALA A 1 42 ? 19.954 -5.163 -10.241 1.00 0.00 42 ALA A CA 7
ATOM 9234 C C . ALA A 1 42 ? 19.537 -5.867 -8.976 1.00 0.00 42 ALA A C 7
ATOM 9235 O O . ALA A 1 42 ? 18.708 -6.773 -9.009 1.00 0.00 42 ALA A O 7
ATOM 9242 N N . ALA A 1 43 ? 20.107 -5.456 -7.821 1.00 0.00 43 ALA A N 7
ATOM 9243 C CA . ALA A 1 43 ? 19.773 -6.094 -6.573 1.00 0.00 43 ALA A CA 7
ATOM 9244 C C . ALA A 1 43 ? 18.330 -5.815 -6.253 1.00 0.00 43 ALA A C 7
ATOM 9245 O O . ALA A 1 43 ? 17.615 -6.697 -5.806 1.00 0.00 43 ALA A O 7
ATOM 9252 N N . LEU A 1 44 ? 17.884 -4.560 -6.482 1.00 0.00 44 LEU A N 7
ATOM 9253 C CA . LEU A 1 44 ? 16.516 -4.176 -6.209 1.00 0.00 44 LEU A CA 7
ATOM 9254 C C . LEU A 1 44 ? 15.582 -4.994 -7.057 1.00 0.00 44 LEU A C 7
ATOM 9255 O O . LEU A 1 44 ? 14.511 -5.377 -6.604 1.00 0.00 44 LEU A O 7
ATOM 9271 N N . ARG A 1 45 ? 15.957 -5.259 -8.328 1.00 0.00 45 ARG A N 7
ATOM 9272 C CA . ARG A 1 45 ? 15.095 -6.023 -9.203 1.00 0.00 45 ARG A CA 7
ATOM 9273 C C . ARG A 1 45 ? 14.895 -7.404 -8.631 1.00 0.00 45 ARG A C 7
ATOM 9274 O O . ARG A 1 45 ? 13.771 -7.903 -8.581 1.00 0.00 45 ARG A O 7
ATOM 9295 N N . PHE A 1 46 ? 15.988 -8.060 -8.180 1.00 0.00 46 PHE A N 7
ATOM 9296 C CA . PHE A 1 46 ? 15.863 -9.395 -7.633 1.00 0.00 46 PHE A CA 7
ATOM 9297 C C . PHE A 1 46 ? 15.220 -9.305 -6.272 1.00 0.00 46 PHE A C 7
ATOM 9298 O O . PHE A 1 46 ? 14.452 -10.178 -5.875 1.00 0.00 46 PHE A O 7
ATOM 9315 N N . ALA A 1 47 ? 15.544 -8.236 -5.519 1.00 0.00 47 ALA A N 7
ATOM 9316 C CA . ALA A 1 47 ? 14.997 -8.044 -4.197 1.00 0.00 47 ALA A CA 7
ATOM 9317 C C . ALA A 1 47 ? 13.499 -7.886 -4.301 1.00 0.00 47 ALA A C 7
ATOM 9318 O O . ALA A 1 47 ? 12.751 -8.380 -3.460 1.00 0.00 47 ALA A O 7
ATOM 9325 N N . ALA A 1 48 ? 13.034 -7.172 -5.348 1.00 0.00 48 ALA A N 7
ATOM 9326 C CA . ALA A 1 48 ? 11.621 -6.944 -5.547 1.00 0.00 48 ALA A CA 7
ATOM 9327 C C . ALA A 1 48 ? 10.920 -8.256 -5.791 1.00 0.00 48 ALA A C 7
ATOM 9328 O O . ALA A 1 48 ? 9.741 -8.388 -5.508 1.00 0.00 48 ALA A O 7
ATOM 9335 N N . GLU A 1 49 ? 11.639 -9.258 -6.334 1.00 0.00 49 GLU A N 7
ATOM 9336 C CA . GLU A 1 49 ? 11.034 -10.545 -6.612 1.00 0.00 49 GLU A CA 7
ATOM 9337 C C . GLU A 1 49 ? 10.697 -11.224 -5.313 1.00 0.00 49 GLU A C 7
ATOM 9338 O O . GLU A 1 49 ? 9.711 -11.952 -5.220 1.00 0.00 49 GLU A O 7
ATOM 9350 N N . GLU A 1 50 ? 11.531 -10.998 -4.281 1.00 0.00 50 GLU A N 7
ATOM 9351 C CA . GLU A 1 50 ? 11.340 -11.640 -3.001 1.00 0.00 50 GLU A CA 7
ATOM 9352 C C . GLU A 1 50 ? 10.017 -11.253 -2.384 1.00 0.00 50 GLU A C 7
ATOM 9353 O O . GLU A 1 50 ? 9.336 -12.099 -1.808 1.00 0.00 50 GLU A O 7
ATOM 9365 N N . PHE A 1 51 ? 9.612 -9.968 -2.488 1.00 0.00 51 PHE A N 7
ATOM 9366 C CA . PHE A 1 51 ? 8.371 -9.553 -1.859 1.00 0.00 51 PHE A CA 7
ATOM 9367 C C . PHE A 1 51 ? 7.300 -9.377 -2.899 1.00 0.00 51 PHE A C 7
ATOM 9368 O O . PHE A 1 51 ? 6.120 -9.277 -2.569 1.00 0.00 51 PHE A O 7
ATOM 9385 N N . GLY A 1 52 ? 7.688 -9.330 -4.185 1.00 0.00 52 GLY A N 7
ATOM 9386 C CA . GLY A 1 52 ? 6.719 -9.187 -5.244 1.00 0.00 52 GLY A CA 7
ATOM 9387 C C . GLY A 1 52 ? 6.431 -7.731 -5.482 1.00 0.00 52 GLY A C 7
ATOM 9388 O O . GLY A 1 52 ? 5.681 -7.399 -6.399 1.00 0.00 52 GLY A O 7
ATOM 9392 N N . ILE A 1 53 ? 7.016 -6.812 -4.676 1.00 0.00 53 ILE A N 7
ATOM 9393 C CA . ILE A 1 53 ? 6.770 -5.411 -4.891 1.00 0.00 53 ILE A CA 7
ATOM 9394 C C . ILE A 1 53 ? 8.090 -4.708 -4.828 1.00 0.00 53 ILE A C 7
ATOM 9395 O O . ILE A 1 53 ? 9.008 -5.130 -4.123 1.00 0.00 53 ILE A O 7
ATOM 9411 N N . ALA A 1 54 ? 8.211 -3.597 -5.587 1.00 0.00 54 ALA A N 7
ATOM 9412 C CA . ALA A 1 54 ? 9.434 -2.840 -5.592 1.00 0.00 54 ALA A CA 7
ATOM 9413 C C . ALA A 1 54 ? 9.131 -1.548 -4.906 1.00 0.00 54 ALA A C 7
ATOM 9414 O O . ALA A 1 54 ? 8.623 -0.608 -5.515 1.00 0.00 54 ALA A O 7
ATOM 9421 N N . SER A 1 55 ? 9.440 -1.474 -3.598 1.00 0.00 55 SER A N 7
ATOM 9422 C CA . SER A 1 55 ? 9.166 -0.274 -2.861 1.00 0.00 55 SER A CA 7
ATOM 9423 C C . SER A 1 55 ? 10.006 -0.307 -1.624 1.00 0.00 55 SER A C 7
ATOM 9424 O O . SER A 1 55 ? 10.695 -1.289 -1.344 1.00 0.00 55 SER A O 7
ATOM 9432 N N . VAL A 1 56 ? 9.955 0.796 -0.849 1.00 0.00 56 VAL A N 7
ATOM 9433 C CA . VAL A 1 56 ? 10.714 0.900 0.376 1.00 0.00 56 VAL A CA 7
ATOM 9434 C C . VAL A 1 56 ? 10.201 -0.118 1.370 1.00 0.00 56 VAL A C 7
ATOM 9435 O O . VAL A 1 56 ? 10.875 -0.431 2.351 1.00 0.00 56 VAL A O 7
ATOM 9448 N N . ASP A 1 57 ? 8.995 -0.691 1.123 1.00 0.00 57 ASP A N 7
ATOM 9449 C CA . ASP A 1 57 ? 8.434 -1.644 2.050 1.00 0.00 57 ASP A CA 7
ATOM 9450 C C . ASP A 1 57 ? 9.208 -2.931 1.940 1.00 0.00 57 ASP A C 7
ATOM 9451 O O . ASP A 1 57 ? 9.076 -3.816 2.779 1.00 0.00 57 ASP A O 7
ATOM 9460 N N . SER A 1 58 ? 10.041 -3.054 0.889 1.00 0.00 58 SER A N 7
ATOM 9461 C CA . SER A 1 58 ? 10.814 -4.255 0.692 1.00 0.00 58 SER A CA 7
ATOM 9462 C C . SER A 1 58 ? 12.218 -4.017 1.175 1.00 0.00 58 SER A C 7
ATOM 9463 O O . SER A 1 58 ? 13.100 -4.839 0.930 1.00 0.00 58 SER A O 7
ATOM 9471 N N . MET A 1 59 ? 12.475 -2.888 1.877 1.00 0.00 59 MET A N 7
ATOM 9472 C CA . MET A 1 59 ? 13.824 -2.613 2.319 1.00 0.00 59 MET A CA 7
ATOM 9473 C C . MET A 1 59 ? 13.870 -2.467 3.815 1.00 0.00 59 MET A C 7
ATOM 9474 O O . MET A 1 59 ? 14.123 -1.379 4.325 1.00 0.00 59 MET A O 7
ATOM 9488 N N . ALA A 1 60 ? 13.626 -3.569 4.568 1.00 0.00 60 ALA A N 7
ATOM 9489 C CA . ALA A 1 60 ? 13.757 -3.499 5.999 1.00 0.00 60 ALA A CA 7
ATOM 9490 C C . ALA A 1 60 ? 14.658 -4.646 6.344 1.00 0.00 60 ALA A C 7
ATOM 9491 O O . ALA A 1 60 ? 14.250 -5.642 6.929 1.00 0.00 60 ALA A O 7
ATOM 9498 N N . ALA A 1 61 ? 15.943 -4.515 5.965 1.00 0.00 61 ALA A N 7
ATOM 9499 C CA . ALA A 1 61 ? 16.891 -5.566 6.204 1.00 0.00 61 ALA A CA 7
ATOM 9500 C C . ALA A 1 61 ? 17.440 -5.411 7.586 1.00 0.00 61 ALA A C 7
ATOM 9501 O O . ALA A 1 61 ? 17.541 -4.304 8.116 1.00 0.00 61 ALA A O 7
ATOM 9508 N N . THR A 1 62 ? 17.795 -6.552 8.210 1.00 0.00 62 THR A N 7
ATOM 9509 C CA . THR A 1 62 ? 18.351 -6.521 9.532 1.00 0.00 62 THR A CA 7
ATOM 9510 C C . THR A 1 62 ? 19.517 -7.463 9.547 1.00 0.00 62 THR A C 7
ATOM 9511 O O . THR A 1 62 ? 19.558 -8.448 8.796 1.00 0.00 62 THR A O 7
ATOM 9522 N N . THR A 1 63 ? 20.503 -7.164 10.416 1.00 0.00 63 THR A N 7
ATOM 9523 C CA . THR A 1 63 ? 21.663 -8.012 10.545 1.00 0.00 63 THR A CA 7
ATOM 9524 C C . THR A 1 63 ? 21.467 -8.845 11.770 1.00 0.00 63 THR A C 7
ATOM 9525 O O . THR A 1 63 ? 20.504 -8.672 12.514 1.00 0.00 63 THR A O 7
ATOM 9536 N N . LYS A 1 64 ? 22.399 -9.790 11.998 1.00 0.00 64 LYS A N 7
ATOM 9537 C CA . LYS A 1 64 ? 22.330 -10.646 13.154 1.00 0.00 64 LYS A CA 7
ATOM 9538 C C . LYS A 1 64 ? 22.505 -9.783 14.372 1.00 0.00 64 LYS A C 7
ATOM 9539 O O . LYS A 1 64 ? 21.926 -10.040 15.426 1.00 0.00 64 LYS A O 7
ATOM 9558 N N . ASP A 1 65 ? 23.336 -8.725 14.234 1.00 0.00 65 ASP A N 7
ATOM 9559 C CA . ASP A 1 65 ? 23.600 -7.834 15.332 1.00 0.00 65 ASP A CA 7
ATOM 9560 C C . ASP A 1 65 ? 22.403 -6.944 15.559 1.00 0.00 65 ASP A C 7
ATOM 9561 O O . ASP A 1 65 ? 22.212 -6.438 16.663 1.00 0.00 65 ASP A O 7
ATOM 9570 N N . GLY A 1 66 ? 21.567 -6.722 14.517 1.00 0.00 66 GLY A N 7
ATOM 9571 C CA . GLY A 1 66 ? 20.402 -5.889 14.696 1.00 0.00 66 GLY A CA 7
ATOM 9572 C C . GLY A 1 66 ? 20.264 -4.977 13.515 1.00 0.00 66 GLY A C 7
ATOM 9573 O O . GLY A 1 66 ? 19.727 -5.359 12.476 1.00 0.00 66 GLY A O 7
ATOM 9577 N N . THR A 1 67 ? 20.754 -3.725 13.660 1.00 0.00 67 THR A N 7
ATOM 9578 C CA . THR A 1 67 ? 20.643 -2.745 12.598 1.00 0.00 67 THR A CA 7
ATOM 9579 C C . THR A 1 67 ? 21.433 -3.216 11.408 1.00 0.00 67 THR A C 7
ATOM 9580 O O . THR A 1 67 ? 22.599 -3.594 11.523 1.00 0.00 67 THR A O 7
ATOM 9591 N N . GLY A 1 68 ? 20.793 -3.192 10.218 1.00 0.00 68 GLY A N 7
ATOM 9592 C CA . GLY A 1 68 ? 21.469 -3.615 9.021 1.00 0.00 68 GLY A CA 7
ATOM 9593 C C . GLY A 1 68 ? 20.562 -3.333 7.870 1.00 0.00 68 GLY A C 7
ATOM 9594 O O . GLY A 1 68 ? 20.351 -4.185 7.013 1.00 0.00 68 GLY A O 7
ATOM 9598 N N . ILE A 1 69 ? 20.027 -2.099 7.814 1.00 0.00 69 ILE A N 7
ATOM 9599 C CA . ILE A 1 69 ? 19.124 -1.728 6.753 1.00 0.00 69 ILE A CA 7
ATOM 9600 C C . ILE A 1 69 ? 19.952 -1.398 5.542 1.00 0.00 69 ILE A C 7
ATOM 9601 O O . ILE A 1 69 ? 21.028 -0.811 5.652 1.00 0.00 69 ILE A O 7
ATOM 9617 N N . ASN A 1 70 ? 19.476 -1.801 4.338 1.00 0.00 70 ASN A N 7
ATOM 9618 C CA . ASN A 1 70 ? 20.234 -1.551 3.139 1.00 0.00 70 ASN A CA 7
ATOM 9619 C C . ASN A 1 70 ? 20.096 -0.089 2.789 1.00 0.00 70 ASN A C 7
ATOM 9620 O O . ASN A 1 70 ? 18.986 0.416 2.618 1.00 0.00 70 ASN A O 7
ATOM 9631 N N . PRO A 1 71 ? 21.214 0.606 2.681 1.00 0.00 71 PRO A N 7
ATOM 9632 C CA . PRO A 1 71 ? 21.209 2.005 2.329 1.00 0.00 71 PRO A CA 7
ATOM 9633 C C . PRO A 1 71 ? 21.311 2.231 0.847 1.00 0.00 71 PRO A C 7
ATOM 9634 O O . PRO A 1 71 ? 20.318 2.532 0.189 1.00 0.00 71 PRO A O 7
ATOM 9645 N N . ALA A 1 72 ? 22.534 2.094 0.284 1.00 0.00 72 ALA A N 7
ATOM 9646 C CA . ALA A 1 72 ? 22.714 2.291 -1.134 1.00 0.00 72 ALA A CA 7
ATOM 9647 C C . ALA A 1 72 ? 22.521 0.967 -1.814 1.00 0.00 72 ALA A C 7
ATOM 9648 O O . ALA A 1 72 ? 22.115 0.908 -2.968 1.00 0.00 72 ALA A O 7
ATOM 9655 N N . GLN A 1 73 ? 22.820 -0.135 -1.086 1.00 0.00 73 GLN A N 7
ATOM 9656 C CA . GLN A 1 73 ? 22.668 -1.466 -1.617 1.00 0.00 73 GLN A CA 7
ATOM 9657 C C . GLN A 1 73 ? 23.594 -1.662 -2.791 1.00 0.00 73 GLN A C 7
ATOM 9658 O O . GLN A 1 73 ? 23.289 -2.417 -3.713 1.00 0.00 73 GLN A O 7
ATOM 9672 N N . THR A 1 74 ? 24.774 -0.997 -2.779 1.00 0.00 74 THR A N 7
ATOM 9673 C CA . THR A 1 74 ? 25.709 -1.168 -3.868 1.00 0.00 74 THR A CA 7
ATOM 9674 C C . THR A 1 74 ? 26.368 -2.499 -3.643 1.00 0.00 74 THR A C 7
ATOM 9675 O O . THR A 1 74 ? 26.416 -2.986 -2.520 1.00 0.00 74 THR A O 7
ATOM 9686 N N . ALA A 1 75 ? 26.915 -3.112 -4.711 1.00 0.00 75 ALA A N 7
ATOM 9687 C CA . ALA A 1 75 ? 27.542 -4.408 -4.582 1.00 0.00 75 ALA A CA 7
ATOM 9688 C C . ALA A 1 75 ? 28.733 -4.329 -3.659 1.00 0.00 75 ALA A C 7
ATOM 9689 O O . ALA A 1 75 ? 28.949 -5.222 -2.844 1.00 0.00 75 ALA A O 7
ATOM 9696 N N . GLY A 1 76 ? 29.541 -3.254 -3.774 1.00 0.00 76 GLY A N 7
ATOM 9697 C CA . GLY A 1 76 ? 30.731 -3.129 -2.956 1.00 0.00 76 GLY A CA 7
ATOM 9698 C C . GLY A 1 76 ? 30.375 -2.964 -1.503 1.00 0.00 76 GLY A C 7
ATOM 9699 O O . GLY A 1 76 ? 31.012 -3.561 -0.637 1.00 0.00 76 GLY A O 7
ATOM 9703 N N . ASN A 1 77 ? 29.341 -2.152 -1.198 1.00 0.00 77 ASN A N 7
ATOM 9704 C CA . ASN A 1 77 ? 28.984 -1.914 0.185 1.00 0.00 77 ASN A CA 7
ATOM 9705 C C . ASN A 1 77 ? 28.367 -3.151 0.778 1.00 0.00 77 ASN A C 7
ATOM 9706 O O . ASN A 1 77 ? 28.649 -3.501 1.920 1.00 0.00 77 ASN A O 7
ATOM 9711 N N . VAL A 1 78 ? 27.508 -3.847 0.010 1.00 0.00 78 VAL A N 7
ATOM 9712 C CA . VAL A 1 78 ? 26.846 -5.021 0.527 1.00 0.00 78 VAL A CA 7
ATOM 9713 C C . VAL A 1 78 ? 27.852 -6.106 0.792 1.00 0.00 78 VAL A C 7
ATOM 9714 O O . VAL A 1 78 ? 27.798 -6.751 1.826 1.00 0.00 78 VAL A O 7
ATOM 9727 N N . PHE A 1 79 ? 28.814 -6.313 -0.131 1.00 0.00 79 PHE A N 7
ATOM 9728 C CA . PHE A 1 79 ? 29.789 -7.373 0.035 1.00 0.00 79 PHE A CA 7
ATOM 9729 C C . PHE A 1 79 ? 30.566 -7.197 1.314 1.00 0.00 79 PHE A C 7
ATOM 9730 O O . PHE A 1 79 ? 30.690 -8.128 2.108 1.00 0.00 79 PHE A O 7
ATOM 9747 N N . MET A 1 80 ? 31.114 -5.992 1.537 1.00 0.00 80 MET A N 7
ATOM 9748 C CA . MET A 1 80 ? 31.920 -5.754 2.711 1.00 0.00 80 MET A CA 7
ATOM 9749 C C . MET A 1 80 ? 31.079 -5.685 3.962 1.00 0.00 80 MET A C 7
ATOM 9750 O O . MET A 1 80 ? 31.501 -6.151 5.019 1.00 0.00 80 MET A O 7
ATOM 9764 N N . LYS A 1 81 ? 29.870 -5.093 3.880 1.00 0.00 81 LYS A N 7
ATOM 9765 C CA . LYS A 1 81 ? 29.073 -4.901 5.072 1.00 0.00 81 LYS A CA 7
ATOM 9766 C C . LYS A 1 81 ? 28.250 -6.118 5.439 1.00 0.00 81 LYS A C 7
ATOM 9767 O O . LYS A 1 81 ? 28.212 -6.485 6.612 1.00 0.00 81 LYS A O 7
ATOM 9786 N N . TYR A 1 82 ? 27.569 -6.784 4.473 1.00 0.00 82 TYR A N 7
ATOM 9787 C CA . TYR A 1 82 ? 26.717 -7.905 4.849 1.00 0.00 82 TYR A CA 7
ATOM 9788 C C . TYR A 1 82 ? 27.172 -9.169 4.177 1.00 0.00 82 TYR A C 7
ATOM 9789 O O . TYR A 1 82 ? 26.973 -10.263 4.706 1.00 0.00 82 TYR A O 7
ATOM 9807 N N . GLY A 1 83 ? 27.794 -9.058 2.991 1.00 0.00 83 GLY A N 7
ATOM 9808 C CA . GLY A 1 83 ? 28.234 -10.233 2.277 1.00 0.00 83 GLY A CA 7
ATOM 9809 C C . GLY A 1 83 ? 27.019 -11.031 1.895 1.00 0.00 83 GLY A C 7
ATOM 9810 O O . GLY A 1 83 ? 26.031 -10.491 1.401 1.00 0.00 83 GLY A O 7
ATOM 9814 N N . GLN A 1 84 ? 27.079 -12.357 2.123 1.00 0.00 84 GLN A N 7
ATOM 9815 C CA . GLN A 1 84 ? 25.981 -13.228 1.793 1.00 0.00 84 GLN A CA 7
ATOM 9816 C C . GLN A 1 84 ? 25.223 -13.546 3.058 1.00 0.00 84 GLN A C 7
ATOM 9817 O O . GLN A 1 84 ? 24.645 -14.624 3.179 1.00 0.00 84 GLN A O 7
ATOM 9831 N N . GLU A 1 85 ? 25.208 -12.616 4.038 1.00 0.00 85 GLU A N 7
ATOM 9832 C CA . GLU A 1 85 ? 24.513 -12.875 5.274 1.00 0.00 85 GLU A CA 7
ATOM 9833 C C . GLU A 1 85 ? 23.698 -11.662 5.607 1.00 0.00 85 GLU A C 7
ATOM 9834 O O . GLU A 1 85 ? 24.146 -10.772 6.329 1.00 0.00 85 GLU A O 7
ATOM 9846 N N . ILE A 1 86 ? 22.462 -11.609 5.079 1.00 0.00 86 ILE A N 7
ATOM 9847 C CA . ILE A 1 86 ? 21.595 -10.491 5.358 1.00 0.00 86 ILE A CA 7
ATOM 9848 C C . ILE A 1 86 ? 20.192 -11.029 5.481 1.00 0.00 86 ILE A C 7
ATOM 9849 O O . ILE A 1 86 ? 19.768 -11.899 4.708 1.00 0.00 86 ILE A O 7
ATOM 9865 N N . ARG A 1 87 ? 19.437 -10.522 6.489 1.00 0.00 87 ARG A N 7
ATOM 9866 C CA . ARG A 1 87 ? 18.084 -10.971 6.690 1.00 0.00 87 ARG A CA 7
ATOM 9867 C C . ARG A 1 87 ? 17.190 -9.907 6.121 1.00 0.00 87 ARG A C 7
ATOM 9868 O O . ARG A 1 87 ? 17.426 -8.719 6.321 1.00 0.00 87 ARG A O 7
ATOM 9889 N N . LEU A 1 88 ? 16.131 -10.315 5.387 1.00 0.00 88 LEU A N 7
ATOM 9890 C CA . LEU A 1 88 ? 15.242 -9.350 4.781 1.00 0.00 88 LEU A CA 7
ATOM 9891 C C . LEU A 1 88 ? 13.902 -9.423 5.453 1.00 0.00 88 LEU A C 7
ATOM 9892 O O . LEU A 1 88 ? 13.296 -10.490 5.561 1.00 0.00 88 LEU A O 7
ATOM 9908 N N . ILE A 1 89 ? 13.402 -8.248 5.900 1.00 0.00 89 ILE A N 7
ATOM 9909 C CA . ILE A 1 89 ? 12.116 -8.174 6.546 1.00 0.00 89 ILE A CA 7
ATOM 9910 C C . ILE A 1 89 ? 11.374 -7.069 5.826 1.00 0.00 89 ILE A C 7
ATOM 9911 O O . ILE A 1 89 ? 11.981 -6.082 5.377 1.00 0.00 89 ILE A O 7
ATOM 9927 N N . PRO A 1 90 ? 10.081 -7.247 5.624 1.00 0.00 90 PRO A N 7
ATOM 9928 C CA . PRO A 1 90 ? 9.269 -6.221 4.998 1.00 0.00 90 PRO A CA 7
ATOM 9929 C C . PRO A 1 90 ? 8.893 -5.134 5.965 1.00 0.00 90 PRO A C 7
ATOM 9930 O O . PRO A 1 90 ? 8.787 -5.369 7.168 1.00 0.00 90 PRO A O 7
ATOM 9941 N N . ARG A 1 91 ? 8.659 -3.913 5.448 1.00 0.00 91 ARG A N 7
ATOM 9942 C CA . ARG A 1 91 ? 8.315 -2.805 6.303 1.00 0.00 91 ARG A CA 7
ATOM 9943 C C . ARG A 1 91 ? 6.879 -2.456 6.041 1.00 0.00 91 ARG A C 7
ATOM 9944 O O . ARG A 1 91 ? 6.426 -2.465 4.899 1.00 0.00 91 ARG A O 7
ATOM 9965 N N . ASP A 1 92 ? 6.130 -2.140 7.130 1.00 0.00 92 ASP A N 7
ATOM 9966 C CA . ASP A 1 92 ? 4.730 -1.784 7.022 1.00 0.00 92 ASP A CA 7
ATOM 9967 C C . ASP A 1 92 ? 3.961 -2.961 6.483 1.00 0.00 92 ASP A C 7
ATOM 9968 O O . ASP A 1 92 ? 3.033 -2.802 5.688 1.00 0.00 92 ASP A O 7
ATOM 9977 N N . ARG A 1 93 ? 4.335 -4.181 6.923 1.00 0.00 93 ARG A N 7
ATOM 9978 C CA . ARG A 1 93 ? 3.645 -5.367 6.480 1.00 0.00 93 ARG A CA 7
ATOM 9979 C C . ARG A 1 93 ? 3.447 -6.230 7.688 1.00 0.00 93 ARG A C 7
ATOM 9980 O O . ARG A 1 93 ? 2.319 -6.541 8.063 1.00 0.00 93 ARG A O 7
ATOM 10001 N N . VAL A 1 94 ? 4.567 -6.647 8.326 1.00 0.00 94 VAL A N 7
ATOM 10002 C CA . VAL A 1 94 ? 4.487 -7.476 9.506 1.00 0.00 94 VAL A CA 7
ATOM 10003 C C . VAL A 1 94 ? 3.820 -6.679 10.594 1.00 0.00 94 VAL A C 7
ATOM 10004 O O . VAL A 1 94 ? 2.947 -7.176 11.302 1.00 0.00 94 VAL A O 7
ATOM 10017 N N . GLY A 1 95 ? 4.225 -5.403 10.745 1.00 0.00 95 GLY A N 7
ATOM 10018 C CA . GLY A 1 95 ? 3.635 -4.573 11.763 1.00 0.00 95 GLY A CA 7
ATOM 10019 C C . GLY A 1 95 ? 4.240 -3.174 11.634 1.00 0.00 95 GLY A C 7
ATOM 10020 O O . GLY A 1 95 ? 4.021 -2.349 12.562 1.00 0.00 95 GLY A O 7
ATOM 10025 N N . MET A 1 1 ? 9.301 8.373 -18.877 1.00 0.00 1 MET A N 8
ATOM 10026 C CA . MET A 1 1 ? 9.012 8.020 -17.459 1.00 0.00 1 MET A CA 8
ATOM 10027 C C . MET A 1 1 ? 9.977 6.981 -16.964 1.00 0.00 1 MET A C 8
ATOM 10028 O O . MET A 1 1 ? 10.536 7.108 -15.876 1.00 0.00 1 MET A O 8
ATOM 10044 N N . SER A 1 2 ? 10.188 5.913 -17.764 1.00 0.00 2 SER A N 8
ATOM 10045 C CA . SER A 1 2 ? 11.097 4.867 -17.368 1.00 0.00 2 SER A CA 8
ATOM 10046 C C . SER A 1 2 ? 12.017 4.627 -18.523 1.00 0.00 2 SER A C 8
ATOM 10047 O O . SER A 1 2 ? 11.630 4.771 -19.681 1.00 0.00 2 SER A O 8
ATOM 10055 N N . GLN A 1 3 ? 13.275 4.242 -18.220 1.00 0.00 3 GLN A N 8
ATOM 10056 C CA . GLN A 1 3 ? 14.237 3.983 -19.260 1.00 0.00 3 GLN A CA 8
ATOM 10057 C C . GLN A 1 3 ? 14.861 2.659 -18.952 1.00 0.00 3 GLN A C 8
ATOM 10058 O O . GLN A 1 3 ? 15.000 2.280 -17.789 1.00 0.00 3 GLN A O 8
ATOM 10072 N N . ASN A 1 4 ? 15.256 1.915 -20.007 1.00 0.00 4 ASN A N 8
ATOM 10073 C CA . ASN A 1 4 ? 15.867 0.627 -19.805 1.00 0.00 4 ASN A CA 8
ATOM 10074 C C . ASN A 1 4 ? 17.321 0.851 -19.501 1.00 0.00 4 ASN A C 8
ATOM 10075 O O . ASN A 1 4 ? 17.938 1.790 -20.000 1.00 0.00 4 ASN A O 8
ATOM 10086 N N . GLU A 1 5 ? 17.901 -0.034 -18.665 1.00 0.00 5 GLU A N 8
ATOM 10087 C CA . GLU A 1 5 ? 19.290 0.093 -18.311 1.00 0.00 5 GLU A CA 8
ATOM 10088 C C . GLU A 1 5 ? 19.886 -1.278 -18.387 1.00 0.00 5 GLU A C 8
ATOM 10089 O O . GLU A 1 5 ? 19.204 -2.275 -18.154 1.00 0.00 5 GLU A O 8
ATOM 10101 N N . GLU A 1 6 ? 21.192 -1.354 -18.722 1.00 0.00 6 GLU A N 8
ATOM 10102 C CA . GLU A 1 6 ? 21.850 -2.630 -18.812 1.00 0.00 6 GLU A CA 8
ATOM 10103 C C . GLU A 1 6 ? 23.027 -2.580 -17.889 1.00 0.00 6 GLU A C 8
ATOM 10104 O O . GLU A 1 6 ? 23.811 -1.632 -17.913 1.00 0.00 6 GLU A O 8
ATOM 10116 N N . ALA A 1 7 ? 23.171 -3.614 -17.034 1.00 0.00 7 ALA A N 8
ATOM 10117 C CA . ALA A 1 7 ? 24.273 -3.651 -16.111 1.00 0.00 7 ALA A CA 8
ATOM 10118 C C . ALA A 1 7 ? 25.468 -4.188 -16.856 1.00 0.00 7 ALA A C 8
ATOM 10119 O O . ALA A 1 7 ? 25.337 -5.005 -17.769 1.00 0.00 7 ALA A O 8
ATOM 10126 N N . PRO A 1 8 ? 26.642 -3.751 -16.460 1.00 0.00 8 PRO A N 8
ATOM 10127 C CA . PRO A 1 8 ? 27.873 -4.189 -17.085 1.00 0.00 8 PRO A CA 8
ATOM 10128 C C . PRO A 1 8 ? 28.369 -5.486 -16.518 1.00 0.00 8 PRO A C 8
ATOM 10129 O O . PRO A 1 8 ? 29.446 -5.556 -15.931 1.00 0.00 8 PRO A O 8
ATOM 10140 N N . ALA A 1 9 ? 27.569 -6.559 -16.682 1.00 0.00 9 ALA A N 8
ATOM 10141 C CA . ALA A 1 9 ? 27.958 -7.848 -16.169 1.00 0.00 9 ALA A CA 8
ATOM 10142 C C . ALA A 1 9 ? 28.768 -8.556 -17.218 1.00 0.00 9 ALA A C 8
ATOM 10143 O O . ALA A 1 9 ? 29.450 -9.536 -16.926 1.00 0.00 9 ALA A O 8
ATOM 10150 N N . ARG A 1 10 ? 28.705 -8.075 -18.482 1.00 0.00 10 ARG A N 8
ATOM 10151 C CA . ARG A 1 10 ? 29.450 -8.710 -19.543 1.00 0.00 10 ARG A CA 8
ATOM 10152 C C . ARG A 1 10 ? 30.915 -8.445 -19.331 1.00 0.00 10 ARG A C 8
ATOM 10153 O O . ARG A 1 10 ? 31.748 -9.327 -19.529 1.00 0.00 10 ARG A O 8
ATOM 10174 N N . SER A 1 11 ? 31.264 -7.201 -18.935 1.00 0.00 11 SER A N 8
ATOM 10175 C CA . SER A 1 11 ? 32.650 -6.871 -18.703 1.00 0.00 11 SER A CA 8
ATOM 10176 C C . SER A 1 11 ? 32.762 -6.401 -17.289 1.00 0.00 11 SER A C 8
ATOM 10177 O O . SER A 1 11 ? 32.252 -5.338 -16.940 1.00 0.00 11 SER A O 8
ATOM 10185 N N . GLY A 1 12 ? 33.459 -7.178 -16.439 1.00 0.00 12 GLY A N 8
ATOM 10186 C CA . GLY A 1 12 ? 33.614 -6.785 -15.064 1.00 0.00 12 GLY A CA 8
ATOM 10187 C C . GLY A 1 12 ? 33.725 -8.033 -14.254 1.00 0.00 12 GLY A C 8
ATOM 10188 O O . GLY A 1 12 ? 33.880 -9.128 -14.795 1.00 0.00 12 GLY A O 8
ATOM 10192 N N . GLY A 1 13 ? 33.660 -7.884 -12.915 1.00 0.00 13 GLY A N 8
ATOM 10193 C CA . GLY A 1 13 ? 33.747 -9.028 -12.042 1.00 0.00 13 GLY A CA 8
ATOM 10194 C C . GLY A 1 13 ? 32.351 -9.491 -11.761 1.00 0.00 13 GLY A C 8
ATOM 10195 O O . GLY A 1 13 ? 31.388 -8.989 -12.335 1.00 0.00 13 GLY A O 8
ATOM 10199 N N . LYS A 1 14 ? 32.216 -10.468 -10.847 1.00 0.00 14 LYS A N 8
ATOM 10200 C CA . LYS A 1 14 ? 30.912 -10.979 -10.512 1.00 0.00 14 LYS A CA 8
ATOM 10201 C C . LYS A 1 14 ? 30.933 -11.327 -9.054 1.00 0.00 14 LYS A C 8
ATOM 10202 O O . LYS A 1 14 ? 31.926 -11.836 -8.536 1.00 0.00 14 LYS A O 8
ATOM 10221 N N . VAL A 1 15 ? 29.813 -11.038 -8.355 1.00 0.00 15 VAL A N 8
ATOM 10222 C CA . VAL A 1 15 ? 29.723 -11.326 -6.947 1.00 0.00 15 VAL A CA 8
ATOM 10223 C C . VAL A 1 15 ? 28.332 -11.845 -6.701 1.00 0.00 15 VAL A C 8
ATOM 10224 O O . VAL A 1 15 ? 27.362 -11.350 -7.278 1.00 0.00 15 VAL A O 8
ATOM 10237 N N . THR A 1 16 ? 28.202 -12.872 -5.831 1.00 0.00 16 THR A N 8
ATOM 10238 C CA . THR A 1 16 ? 26.900 -13.417 -5.531 1.00 0.00 16 THR A CA 8
ATOM 10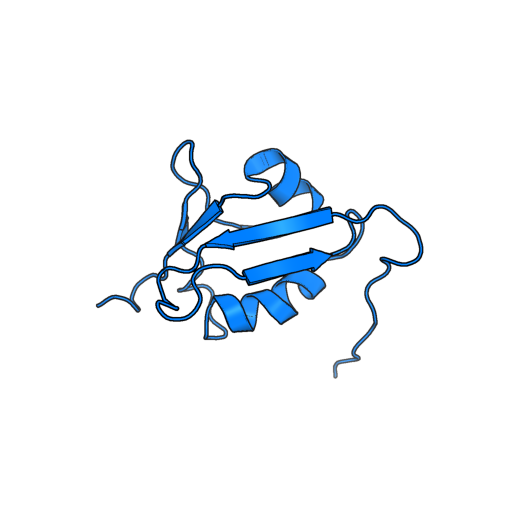239 C C . THR A 1 16 ? 26.645 -13.162 -4.076 1.00 0.00 16 THR A C 8
ATOM 10240 O O . THR A 1 16 ? 27.563 -13.211 -3.259 1.00 0.00 16 THR A O 8
ATOM 10251 N N . PHE A 1 17 ? 25.368 -12.895 -3.715 1.00 0.00 17 PHE A N 8
ATOM 10252 C CA . PHE A 1 17 ? 25.044 -12.634 -2.337 1.00 0.00 17 PHE A CA 8
ATOM 10253 C C . PHE A 1 17 ? 23.865 -13.485 -1.975 1.00 0.00 17 PHE A C 8
ATOM 10254 O O . PHE A 1 17 ? 22.908 -13.603 -2.744 1.00 0.00 17 PHE A O 8
ATOM 10271 N N . ARG A 1 18 ? 23.909 -14.072 -0.757 1.00 0.00 18 ARG A N 8
ATOM 10272 C CA . ARG A 1 18 ? 22.840 -14.921 -0.295 1.00 0.00 18 ARG A CA 8
ATOM 10273 C C . ARG A 1 18 ? 21.968 -14.082 0.594 1.00 0.00 18 ARG A C 8
ATOM 10274 O O . ARG A 1 18 ? 22.449 -13.451 1.536 1.00 0.00 18 ARG A O 8
ATOM 10295 N N . ILE A 1 19 ? 20.648 -14.059 0.304 1.00 0.00 19 ILE A N 8
ATOM 10296 C CA . ILE A 1 19 ? 19.738 -13.267 1.094 1.00 0.00 19 ILE A CA 8
ATOM 10297 C C . ILE A 1 19 ? 18.647 -14.174 1.604 1.00 0.00 19 ILE A C 8
ATOM 10298 O O . ILE A 1 19 ? 18.037 -14.934 0.846 1.00 0.00 19 ILE A O 8
ATOM 10314 N N . ILE A 1 20 ? 18.372 -14.094 2.930 1.00 0.00 20 ILE A N 8
ATOM 10315 C CA . ILE A 1 20 ? 17.352 -14.916 3.532 1.00 0.00 20 ILE A CA 8
ATOM 10316 C C . ILE A 1 20 ? 16.086 -14.109 3.533 1.00 0.00 20 ILE A C 8
ATOM 10317 O O . ILE A 1 20 ? 16.043 -12.977 4.034 1.00 0.00 20 ILE A O 8
ATOM 10333 N N . LEU A 1 21 ? 15.004 -14.695 2.978 1.00 0.00 21 LEU A N 8
ATOM 10334 C CA . LEU A 1 21 ? 13.750 -13.997 2.897 1.00 0.00 21 LEU A CA 8
ATOM 10335 C C . LEU A 1 21 ? 12.871 -14.462 4.019 1.00 0.00 21 LEU A C 8
ATOM 10336 O O . LEU A 1 21 ? 12.404 -15.599 4.031 1.00 0.00 21 LEU A O 8
ATOM 10352 N N . THR A 1 22 ? 12.627 -13.567 4.998 1.00 0.00 22 THR A N 8
ATOM 10353 C CA . THR A 1 22 ? 11.777 -13.898 6.119 1.00 0.00 22 THR A CA 8
ATOM 10354 C C . THR A 1 22 ? 10.354 -13.969 5.632 1.00 0.00 22 THR A C 8
ATOM 10355 O O . THR A 1 22 ? 9.581 -14.829 6.053 1.00 0.00 22 THR A O 8
ATOM 10366 N N . SER A 1 23 ? 9.980 -13.048 4.713 1.00 0.00 23 SER A N 8
ATOM 10367 C CA . SER A 1 23 ? 8.620 -12.994 4.222 1.00 0.00 23 SER A CA 8
ATOM 10368 C C . SER A 1 23 ? 8.373 -14.085 3.213 1.00 0.00 23 SER A C 8
ATOM 10369 O O . SER A 1 23 ? 7.221 -14.392 2.916 1.00 0.00 23 SER A O 8
ATOM 10377 N N . GLU A 1 24 ? 9.437 -14.706 2.661 1.00 0.00 24 GLU A N 8
ATOM 10378 C CA . GLU A 1 24 ? 9.228 -15.755 1.691 1.00 0.00 24 GLU A CA 8
ATOM 10379 C C . GLU A 1 24 ? 9.775 -17.021 2.272 1.00 0.00 24 GLU A C 8
ATOM 10380 O O . GLU A 1 24 ? 10.763 -17.570 1.792 1.00 0.00 24 GLU A O 8
ATOM 10392 N N . ARG A 1 25 ? 9.113 -17.514 3.340 1.00 0.00 25 ARG A N 8
ATOM 10393 C CA . ARG A 1 25 ? 9.522 -18.736 3.992 1.00 0.00 25 ARG A CA 8
ATOM 10394 C C . ARG A 1 25 ? 9.345 -19.875 3.021 1.00 0.00 25 ARG A C 8
ATOM 10395 O O . ARG A 1 25 ? 10.043 -20.882 3.088 1.00 0.00 25 ARG A O 8
ATOM 10416 N N . SER A 1 26 ? 8.364 -19.728 2.103 1.00 0.00 26 SER A N 8
ATOM 10417 C CA . SER A 1 26 ? 8.075 -20.753 1.125 1.00 0.00 26 SER A CA 8
ATOM 10418 C C . SER A 1 26 ? 9.266 -20.976 0.226 1.00 0.00 26 SER A C 8
ATOM 10419 O O . SER A 1 26 ? 9.517 -22.104 -0.192 1.00 0.00 26 SER A O 8
ATOM 10427 N N . GLN A 1 27 ? 10.033 -19.909 -0.106 1.00 0.00 27 GLN A N 8
ATOM 10428 C CA . GLN A 1 27 ? 11.155 -20.087 -0.992 1.00 0.00 27 GLN A CA 8
ATOM 10429 C C . GLN A 1 27 ? 12.242 -19.171 -0.520 1.00 0.00 27 GLN A C 8
ATOM 10430 O O . GLN A 1 27 ? 12.471 -18.097 -1.081 1.00 0.00 27 GLN A O 8
ATOM 10444 N N . PRO A 1 28 ? 12.917 -19.582 0.522 1.00 0.00 28 PRO A N 8
ATOM 10445 C CA . PRO A 1 28 ? 13.987 -18.810 1.092 1.00 0.00 28 PRO A CA 8
ATOM 10446 C C . PRO A 1 28 ? 15.304 -19.084 0.444 1.00 0.00 28 PRO A C 8
ATOM 10447 O O . PRO A 1 28 ? 15.430 -19.984 -0.383 1.00 0.00 28 PRO A O 8
ATOM 10458 N N . PHE A 1 29 ? 16.304 -18.264 0.811 1.00 0.00 29 PHE A N 8
ATOM 10459 C CA . PHE A 1 29 ? 17.652 -18.412 0.295 1.00 0.00 29 PHE A CA 8
ATOM 10460 C C . PHE A 1 29 ? 17.676 -17.988 -1.146 1.00 0.00 29 PHE A C 8
ATOM 10461 O O . PHE A 1 29 ? 18.005 -18.777 -2.033 1.00 0.00 29 PHE A O 8
ATOM 10478 N N . ARG A 1 30 ? 17.339 -16.708 -1.415 1.00 0.00 30 ARG A N 8
ATOM 10479 C CA . ARG A 1 30 ? 17.354 -16.223 -2.769 1.00 0.00 30 ARG A CA 8
ATOM 10480 C C . ARG A 1 30 ? 18.708 -15.608 -2.968 1.00 0.00 30 ARG A C 8
ATOM 10481 O O . ARG A 1 30 ? 19.168 -14.817 -2.145 1.00 0.00 30 ARG A O 8
ATOM 10502 N N . VAL A 1 31 ? 19.388 -15.971 -4.075 1.00 0.00 31 VAL A N 8
ATOM 10503 C CA . VAL A 1 31 ? 20.711 -15.456 -4.323 1.00 0.00 31 VAL A CA 8
ATOM 10504 C C . VAL A 1 31 ? 20.644 -14.491 -5.473 1.00 0.00 31 VAL A C 8
ATOM 10505 O O . VAL A 1 31 ? 20.022 -14.762 -6.502 1.00 0.00 31 VAL A O 8
ATOM 10518 N N . ILE A 1 32 ? 21.289 -13.311 -5.305 1.00 0.00 32 ILE A N 8
ATOM 10519 C CA . ILE A 1 32 ? 21.319 -12.331 -6.364 1.00 0.00 32 ILE A CA 8
ATOM 10520 C C . ILE A 1 32 ? 22.720 -12.328 -6.893 1.00 0.00 32 ILE A C 8
ATOM 10521 O O . ILE A 1 32 ? 23.686 -12.444 -6.134 1.00 0.00 32 ILE A O 8
ATOM 10537 N N . SER A 1 33 ? 22.863 -12.236 -8.230 1.00 0.00 33 SER A N 8
ATOM 10538 C CA . SER A 1 33 ? 24.176 -12.215 -8.819 1.00 0.00 33 SER A CA 8
ATOM 10539 C C . SER A 1 33 ? 24.306 -10.900 -9.510 1.00 0.00 33 SER A C 8
ATOM 10540 O O . SER A 1 33 ? 23.552 -10.596 -10.433 1.00 0.00 33 SER A O 8
ATOM 10548 N N . ILE A 1 34 ? 25.292 -10.089 -9.080 1.00 0.00 34 ILE A N 8
ATOM 10549 C CA . ILE A 1 34 ? 25.489 -8.800 -9.687 1.00 0.00 34 ILE A CA 8
ATOM 10550 C C . ILE A 1 34 ? 26.961 -8.557 -9.724 1.00 0.00 34 ILE A C 8
ATOM 10551 O O . ILE A 1 34 ? 27.720 -9.160 -8.974 1.00 0.00 34 ILE A O 8
ATOM 10567 N N . ALA A 1 35 ? 27.409 -7.660 -10.619 1.00 0.00 35 ALA A N 8
ATOM 10568 C CA . ALA A 1 35 ? 28.812 -7.360 -10.699 1.00 0.00 35 ALA A CA 8
ATOM 10569 C C . ALA A 1 35 ? 29.142 -6.474 -9.530 1.00 0.00 35 ALA A C 8
ATOM 10570 O O . ALA A 1 35 ? 28.278 -5.791 -8.989 1.00 0.00 35 ALA A O 8
ATOM 10577 N N . GLU A 1 36 ? 30.422 -6.482 -9.105 1.00 0.00 36 GLU A N 8
ATOM 10578 C CA . GLU A 1 36 ? 30.843 -5.655 -7.996 1.00 0.00 36 GLU A CA 8
ATOM 10579 C C . GLU A 1 36 ? 30.648 -4.213 -8.384 1.00 0.00 36 GLU A C 8
ATOM 10580 O O . GLU A 1 36 ? 30.270 -3.377 -7.565 1.00 0.00 36 GLU A O 8
ATOM 10592 N N . GLU A 1 37 ? 30.923 -3.896 -9.664 1.00 0.00 37 GLU A N 8
ATOM 10593 C CA . GLU A 1 37 ? 30.794 -2.544 -10.144 1.00 0.00 37 GLU A CA 8
ATOM 10594 C C . GLU A 1 37 ? 29.410 -2.337 -10.718 1.00 0.00 37 GLU A C 8
ATOM 10595 O O . GLU A 1 37 ? 29.135 -1.296 -11.311 1.00 0.00 37 GLU A O 8
ATOM 10607 N N . ALA A 1 38 ? 28.500 -3.323 -10.556 1.00 0.00 38 ALA A N 8
ATOM 10608 C CA . ALA A 1 38 ? 27.169 -3.183 -11.101 1.00 0.00 38 ALA A CA 8
ATOM 10609 C C . ALA A 1 38 ? 26.327 -2.426 -10.108 1.00 0.00 38 ALA A C 8
ATOM 10610 O O . ALA A 1 38 ? 26.551 -2.475 -8.897 1.00 0.00 38 ALA A O 8
ATOM 10617 N N . PRO A 1 39 ? 25.345 -1.718 -10.623 1.00 0.00 39 PRO A N 8
ATOM 10618 C CA . PRO A 1 39 ? 24.432 -0.945 -9.805 1.00 0.00 39 PRO A CA 8
ATOM 10619 C C . PRO A 1 39 ? 23.315 -1.765 -9.227 1.00 0.00 39 PRO A C 8
ATOM 10620 O O . PRO A 1 39 ? 23.128 -2.931 -9.576 1.00 0.00 39 PRO A O 8
ATOM 10631 N N . LEU A 1 40 ? 22.537 -1.139 -8.311 1.00 0.00 40 LEU A N 8
ATOM 10632 C CA . LEU A 1 40 ? 21.412 -1.792 -7.669 1.00 0.00 40 LEU A CA 8
ATOM 10633 C C . LEU A 1 40 ? 20.391 -2.212 -8.704 1.00 0.00 40 LEU A C 8
ATOM 10634 O O . LEU A 1 40 ? 19.546 -3.047 -8.430 1.00 0.00 40 LEU A O 8
ATOM 10650 N N . THR A 1 41 ? 20.467 -1.671 -9.932 1.00 0.00 41 THR A N 8
ATOM 10651 C CA . THR A 1 41 ? 19.487 -1.994 -10.952 1.00 0.00 41 THR A CA 8
ATOM 10652 C C . THR A 1 41 ? 19.464 -3.485 -11.221 1.00 0.00 41 THR A C 8
ATOM 10653 O O . THR A 1 41 ? 18.392 -4.069 -11.372 1.00 0.00 41 THR A O 8
ATOM 10664 N N . ALA A 1 42 ? 20.643 -4.147 -11.290 1.00 0.00 42 ALA A N 8
ATOM 10665 C CA . ALA A 1 42 ? 20.674 -5.564 -11.586 1.00 0.00 42 ALA A CA 8
ATOM 10666 C C . ALA A 1 42 ? 20.057 -6.343 -10.451 1.00 0.00 42 ALA A C 8
ATOM 10667 O O . ALA A 1 42 ? 19.321 -7.304 -10.671 1.00 0.00 42 ALA A O 8
ATOM 10674 N N . ALA A 1 43 ? 20.353 -5.934 -9.201 1.00 0.00 43 ALA A N 8
ATOM 10675 C CA . ALA A 1 43 ? 19.847 -6.639 -8.046 1.00 0.00 43 ALA A CA 8
ATOM 10676 C C . ALA A 1 43 ? 18.366 -6.403 -7.896 1.00 0.00 43 ALA A C 8
ATOM 10677 O O . ALA A 1 43 ? 17.664 -7.248 -7.370 1.00 0.00 43 ALA A O 8
ATOM 10684 N N . LEU A 1 44 ? 17.868 -5.251 -8.383 1.00 0.00 44 LEU A N 8
ATOM 10685 C CA . LEU A 1 44 ? 16.470 -4.886 -8.249 1.00 0.00 44 LEU A CA 8
ATOM 10686 C C . LEU A 1 44 ? 15.584 -5.925 -8.886 1.00 0.00 44 LEU A C 8
ATOM 10687 O O . LEU A 1 44 ? 14.509 -6.221 -8.369 1.00 0.00 44 LEU A O 8
ATOM 10703 N N . ARG A 1 45 ? 16.006 -6.504 -10.029 1.00 0.00 45 ARG A N 8
ATOM 10704 C CA . ARG A 1 45 ? 15.181 -7.485 -10.703 1.00 0.00 45 ARG A CA 8
ATOM 10705 C C . ARG A 1 45 ? 14.910 -8.645 -9.771 1.00 0.00 45 ARG A C 8
ATOM 10706 O O . ARG A 1 45 ? 13.774 -9.110 -9.664 1.00 0.00 45 ARG A O 8
ATOM 10727 N N . PHE A 1 46 ? 15.949 -9.133 -9.065 1.00 0.00 46 PHE A N 8
ATOM 10728 C CA . PHE A 1 46 ? 15.765 -10.250 -8.165 1.00 0.00 46 PHE A CA 8
ATOM 10729 C C . PHE A 1 46 ? 15.249 -9.737 -6.842 1.00 0.00 46 PHE A C 8
ATOM 10730 O O . PHE A 1 46 ? 14.516 -10.431 -6.141 1.00 0.00 46 PHE A O 8
ATOM 10747 N N . ALA A 1 47 ? 15.632 -8.496 -6.481 1.00 0.00 47 ALA A N 8
ATOM 10748 C CA . ALA A 1 47 ? 15.225 -7.903 -5.224 1.00 0.00 47 ALA A CA 8
ATOM 10749 C C . ALA A 1 47 ? 13.726 -7.768 -5.186 1.00 0.00 47 ALA A C 8
ATOM 10750 O O . ALA A 1 47 ? 13.105 -7.957 -4.143 1.00 0.00 47 ALA A O 8
ATOM 10757 N N . ALA A 1 48 ? 13.106 -7.415 -6.334 1.00 0.00 48 ALA A N 8
ATOM 10758 C CA . ALA A 1 48 ? 11.672 -7.247 -6.385 1.00 0.00 48 ALA A CA 8
ATOM 10759 C C . ALA A 1 48 ? 11.012 -8.551 -6.021 1.00 0.00 48 ALA A C 8
ATOM 10760 O O . ALA A 1 48 ? 9.995 -8.567 -5.332 1.00 0.00 48 ALA A O 8
ATOM 10767 N N . GLU A 1 49 ? 11.581 -9.683 -6.486 1.00 0.00 49 GLU A N 8
ATOM 10768 C CA . GLU A 1 49 ? 11.012 -10.976 -6.182 1.00 0.00 49 GLU A CA 8
ATOM 10769 C C . GLU A 1 49 ? 11.217 -11.261 -4.718 1.00 0.00 49 GLU A C 8
ATOM 10770 O O . GLU A 1 49 ? 10.356 -11.842 -4.060 1.00 0.00 49 GLU A O 8
ATOM 10782 N N . GLU A 1 50 ? 12.389 -10.857 -4.186 1.00 0.00 50 GLU A N 8
ATOM 10783 C CA . GLU A 1 50 ? 12.718 -11.111 -2.803 1.00 0.00 50 GLU A CA 8
ATOM 10784 C C . GLU A 1 50 ? 11.782 -10.384 -1.872 1.00 0.00 50 GLU A C 8
ATOM 10785 O O . GLU A 1 50 ? 11.344 -10.950 -0.871 1.00 0.00 50 GLU A O 8
ATOM 10797 N N . PHE A 1 51 ? 11.451 -9.112 -2.169 1.00 0.00 51 PHE A N 8
ATOM 10798 C CA . PHE A 1 51 ? 10.580 -8.373 -1.280 1.00 0.00 51 PHE A CA 8
ATOM 10799 C C . PHE A 1 51 ? 9.154 -8.709 -1.612 1.00 0.00 51 PHE A C 8
ATOM 10800 O O . PHE A 1 51 ? 8.266 -8.600 -0.767 1.00 0.00 51 PHE A O 8
ATOM 10817 N N . GLY A 1 52 ? 8.912 -9.121 -2.869 1.00 0.00 52 GLY A N 8
ATOM 10818 C CA . GLY A 1 52 ? 7.588 -9.494 -3.303 1.00 0.00 52 GLY A CA 8
ATOM 10819 C C . GLY A 1 52 ? 6.833 -8.258 -3.702 1.00 0.00 52 GLY A C 8
ATOM 10820 O O . GLY A 1 52 ? 5.737 -8.353 -4.250 1.00 0.00 52 GLY A O 8
ATOM 10824 N N . ILE A 1 53 ? 7.413 -7.058 -3.462 1.00 0.00 53 ILE A N 8
ATOM 10825 C CA . ILE A 1 53 ? 6.757 -5.837 -3.840 1.00 0.00 53 ILE A CA 8
ATOM 10826 C C . ILE A 1 53 ? 7.836 -4.847 -4.141 1.00 0.00 53 ILE A C 8
ATOM 10827 O O . ILE A 1 53 ? 8.964 -4.975 -3.664 1.00 0.00 53 ILE A O 8
ATOM 10843 N N . ALA A 1 54 ? 7.512 -3.823 -4.953 1.00 0.00 54 ALA A N 8
ATOM 10844 C CA . ALA A 1 54 ? 8.487 -2.816 -5.274 1.00 0.00 54 ALA A CA 8
ATOM 10845 C C . ALA A 1 54 ? 8.237 -1.677 -4.335 1.00 0.00 54 ALA A C 8
ATOM 10846 O O . ALA A 1 54 ? 7.685 -0.647 -4.718 1.00 0.00 54 ALA A O 8
ATOM 10853 N N . SER A 1 55 ? 8.643 -1.844 -3.058 1.00 0.00 55 SER A N 8
ATOM 10854 C CA . SER A 1 55 ? 8.420 -0.804 -2.092 1.00 0.00 55 SER A CA 8
ATOM 10855 C C . SER A 1 55 ? 9.505 -0.882 -1.064 1.00 0.00 55 SER A C 8
ATOM 10856 O O . SER A 1 55 ? 9.988 -1.959 -0.711 1.00 0.00 55 SER A O 8
ATOM 10864 N N . VAL A 1 56 ? 9.897 0.303 -0.554 1.00 0.00 56 VAL A N 8
ATOM 10865 C CA . VAL A 1 56 ? 10.923 0.410 0.457 1.00 0.00 56 VAL A CA 8
ATOM 10866 C C . VAL A 1 56 ? 10.386 -0.111 1.765 1.00 0.00 56 VAL A C 8
ATOM 10867 O O . VAL A 1 56 ? 11.139 -0.313 2.715 1.00 0.00 56 VAL A O 8
ATOM 10880 N N . ASP A 1 57 ? 9.052 -0.335 1.846 1.00 0.00 57 ASP A N 8
ATOM 10881 C CA . ASP A 1 57 ? 8.442 -0.777 3.084 1.00 0.00 57 ASP A CA 8
ATOM 10882 C C . ASP A 1 57 ? 8.973 -2.136 3.461 1.00 0.00 57 ASP A C 8
ATOM 10883 O O . ASP A 1 57 ? 8.927 -2.522 4.628 1.00 0.00 57 ASP A O 8
ATOM 10892 N N . SER A 1 58 ? 9.489 -2.903 2.480 1.00 0.00 58 SER A N 8
ATOM 10893 C CA . SER A 1 58 ? 9.993 -4.220 2.779 1.00 0.00 58 SER A CA 8
ATOM 10894 C C . SER A 1 58 ? 11.486 -4.156 2.976 1.00 0.00 58 SER A C 8
ATOM 10895 O O . SER A 1 58 ? 12.137 -5.193 3.091 1.00 0.00 58 SER A O 8
ATOM 10903 N N . MET A 1 59 ? 12.072 -2.939 3.041 1.00 0.00 59 MET A N 8
ATOM 10904 C CA . MET A 1 59 ? 13.503 -2.833 3.203 1.00 0.00 59 MET A CA 8
ATOM 10905 C C . MET A 1 59 ? 13.815 -2.624 4.653 1.00 0.00 59 MET A C 8
ATOM 10906 O O . MET A 1 59 ? 14.302 -1.565 5.051 1.00 0.00 59 MET A O 8
ATOM 10920 N N . ALA A 1 60 ? 13.538 -3.647 5.487 1.00 0.00 60 ALA A N 8
ATOM 10921 C CA . ALA A 1 60 ? 13.878 -3.564 6.879 1.00 0.00 60 ALA A CA 8
ATOM 10922 C C . ALA A 1 60 ? 14.698 -4.787 7.141 1.00 0.00 60 ALA A C 8
ATOM 10923 O O . ALA A 1 60 ? 14.260 -5.741 7.781 1.00 0.00 60 ALA A O 8
ATOM 10930 N N . ALA A 1 61 ? 15.932 -4.788 6.606 1.00 0.00 61 ALA A N 8
ATOM 10931 C CA . ALA A 1 61 ? 16.796 -5.917 6.772 1.00 0.00 61 ALA A CA 8
ATOM 10932 C C . ALA A 1 61 ? 17.569 -5.727 8.039 1.00 0.00 61 ALA A C 8
ATOM 10933 O O . ALA A 1 61 ? 17.778 -4.605 8.498 1.00 0.00 61 ALA A O 8
ATOM 10940 N N . THR A 1 62 ? 17.992 -6.851 8.650 1.00 0.00 62 THR A N 8
ATOM 10941 C CA . THR A 1 62 ? 18.753 -6.772 9.863 1.00 0.00 62 THR A CA 8
ATOM 10942 C C . THR A 1 62 ? 19.914 -7.710 9.729 1.00 0.00 62 THR A C 8
ATOM 10943 O O . THR A 1 62 ? 19.817 -8.770 9.088 1.00 0.00 62 THR A O 8
ATOM 10954 N N . THR A 1 63 ? 21.054 -7.316 10.344 1.00 0.00 63 THR A N 8
ATOM 10955 C CA . THR A 1 63 ? 22.238 -8.146 10.332 1.00 0.00 63 THR A CA 8
ATOM 10956 C C . THR A 1 63 ? 22.295 -8.846 11.651 1.00 0.00 63 THR A C 8
ATOM 10957 O O . THR A 1 63 ? 21.485 -8.595 12.541 1.00 0.00 63 THR A O 8
ATOM 10968 N N . LYS A 1 64 ? 23.272 -9.762 11.800 1.00 0.00 64 LYS A N 8
ATOM 10969 C CA . LYS A 1 64 ? 23.431 -10.489 13.034 1.00 0.00 64 LYS A CA 8
ATOM 10970 C C . LYS A 1 64 ? 23.827 -9.513 14.111 1.00 0.00 64 LYS A C 8
ATOM 10971 O O . LYS A 1 64 ? 23.553 -9.729 15.290 1.00 0.00 64 LYS A O 8
ATOM 10990 N N . ASP A 1 65 ? 24.500 -8.405 13.715 1.00 0.00 65 ASP A N 8
ATOM 10991 C CA . ASP A 1 65 ? 24.928 -7.415 14.675 1.00 0.00 65 ASP A CA 8
ATOM 10992 C C . ASP A 1 65 ? 23.723 -6.615 15.103 1.00 0.00 65 ASP A C 8
ATOM 10993 O O . ASP A 1 65 ? 23.704 -6.052 16.196 1.00 0.00 65 ASP A O 8
ATOM 11002 N N . GLY A 1 66 ? 22.686 -6.543 14.237 1.00 0.00 66 GLY A N 8
ATOM 11003 C CA . GLY A 1 66 ? 21.497 -5.802 14.582 1.00 0.00 66 GLY A CA 8
ATOM 11004 C C . GLY A 1 66 ? 21.193 -4.850 13.467 1.00 0.00 66 GLY A C 8
ATOM 11005 O O . GLY A 1 66 ? 20.284 -5.081 12.671 1.00 0.00 66 GLY A O 8
ATOM 11009 N N . THR A 1 67 ? 21.964 -3.744 13.382 1.00 0.00 67 THR A N 8
ATOM 11010 C CA . THR A 1 67 ? 21.722 -2.755 12.354 1.00 0.00 67 THR A CA 8
ATOM 11011 C C . THR A 1 67 ? 22.189 -3.311 11.041 1.00 0.00 67 THR A C 8
ATOM 11012 O O . THR A 1 67 ? 23.339 -3.720 10.893 1.00 0.00 67 THR A O 8
ATOM 11023 N N . GLY A 1 68 ? 21.285 -3.317 10.039 1.00 0.00 68 GLY A N 8
ATOM 11024 C CA . GLY A 1 68 ? 21.638 -3.824 8.740 1.00 0.00 68 GLY A CA 8
ATOM 11025 C C . GLY A 1 68 ? 20.586 -3.370 7.788 1.00 0.00 68 GLY A C 8
ATOM 11026 O O . GLY A 1 68 ? 20.089 -4.145 6.979 1.00 0.00 68 GLY A O 8
ATOM 11030 N N . ILE A 1 69 ? 20.255 -2.068 7.842 1.00 0.00 69 ILE A N 8
ATOM 11031 C CA . ILE A 1 69 ? 19.231 -1.519 6.989 1.00 0.00 69 ILE A CA 8
ATOM 11032 C C . ILE A 1 69 ? 19.834 -1.317 5.629 1.00 0.00 69 ILE A C 8
ATOM 11033 O O . ILE A 1 69 ? 20.965 -0.849 5.498 1.00 0.00 69 ILE A O 8
ATOM 11049 N N . ASN A 1 70 ? 19.070 -1.676 4.567 1.00 0.00 70 ASN A N 8
ATOM 11050 C CA . ASN A 1 70 ? 19.561 -1.558 3.222 1.00 0.00 70 ASN A CA 8
ATOM 11051 C C . ASN A 1 70 ? 19.521 -0.097 2.840 1.00 0.00 70 ASN A C 8
ATOM 11052 O O . ASN A 1 70 ? 18.460 0.527 2.846 1.00 0.00 70 ASN A O 8
ATOM 11063 N N . PRO A 1 71 ? 20.668 0.467 2.504 1.00 0.00 71 PRO A N 8
ATOM 11064 C CA . PRO A 1 71 ? 20.747 1.854 2.112 1.00 0.00 71 PRO A CA 8
ATOM 11065 C C . PRO A 1 71 ? 20.613 2.057 0.628 1.00 0.00 71 PRO A C 8
ATOM 11066 O O . PRO A 1 71 ? 19.523 2.325 0.129 1.00 0.00 71 PRO A O 8
ATOM 11077 N N . ALA A 1 72 ? 21.738 1.935 -0.113 1.00 0.00 72 ALA A N 8
ATOM 11078 C CA . ALA A 1 72 ? 21.701 2.120 -1.548 1.00 0.00 72 ALA A CA 8
ATOM 11079 C C . ALA A 1 72 ? 21.726 0.761 -2.188 1.00 0.00 72 ALA A C 8
ATOM 11080 O O . ALA A 1 72 ? 21.463 0.624 -3.380 1.00 0.00 72 ALA A O 8
ATOM 11087 N N . GLN A 1 73 ? 22.071 -0.271 -1.385 1.00 0.00 73 GLN A N 8
ATOM 11088 C CA . GLN A 1 73 ? 22.117 -1.635 -1.864 1.00 0.00 73 GLN A CA 8
ATOM 11089 C C . GLN A 1 73 ? 23.091 -1.762 -3.007 1.00 0.00 73 GLN A C 8
ATOM 11090 O O . GLN A 1 73 ? 22.835 -2.479 -3.974 1.00 0.00 73 GLN A O 8
ATOM 11104 N N . THR A 1 74 ? 24.251 -1.070 -2.924 1.00 0.00 74 THR A N 8
ATOM 11105 C CA . THR A 1 74 ? 25.239 -1.191 -3.972 1.00 0.00 74 THR A CA 8
ATOM 11106 C C . THR A 1 74 ? 25.956 -2.483 -3.697 1.00 0.00 74 THR A C 8
ATOM 11107 O O . THR A 1 74 ? 25.948 -2.963 -2.572 1.00 0.00 74 THR A O 8
ATOM 11118 N N . ALA A 1 75 ? 26.615 -3.073 -4.717 1.00 0.00 75 ALA A N 8
ATOM 11119 C CA . ALA A 1 75 ? 27.298 -4.337 -4.524 1.00 0.00 75 ALA A CA 8
ATOM 11120 C C . ALA A 1 75 ? 28.390 -4.191 -3.491 1.00 0.00 75 ALA A C 8
ATOM 11121 O O . ALA A 1 75 ? 28.588 -5.071 -2.654 1.00 0.00 75 ALA A O 8
ATOM 11128 N N . GLY A 1 76 ? 29.130 -3.066 -3.531 1.00 0.00 76 GLY A N 8
ATOM 11129 C CA . GLY A 1 76 ? 30.213 -2.862 -2.595 1.00 0.00 76 GLY A CA 8
ATOM 11130 C C . GLY A 1 76 ? 29.684 -2.734 -1.193 1.00 0.00 76 GLY A C 8
ATOM 11131 O O . GLY A 1 76 ? 30.282 -3.251 -0.253 1.00 0.00 76 GLY A O 8
ATOM 11135 N N . ASN A 1 77 ? 28.543 -2.034 -1.015 1.00 0.00 77 ASN A N 8
ATOM 11136 C CA . ASN A 1 77 ? 28.011 -1.829 0.315 1.00 0.00 77 ASN A CA 8
ATOM 11137 C C . ASN A 1 77 ? 27.453 -3.113 0.871 1.00 0.00 77 ASN A C 8
ATOM 11138 O O . ASN A 1 77 ? 27.684 -3.436 2.032 1.00 0.00 77 ASN A O 8
ATOM 11143 N N . VAL A 1 78 ? 26.729 -3.900 0.046 1.00 0.00 78 VAL A N 8
ATOM 11144 C CA . VAL A 1 78 ? 26.117 -5.112 0.544 1.00 0.00 78 VAL A CA 8
ATOM 11145 C C . VAL A 1 78 ? 27.159 -6.175 0.737 1.00 0.00 78 VAL A C 8
ATOM 11146 O O . VAL A 1 78 ? 26.920 -7.151 1.444 1.00 0.00 78 VAL A O 8
ATOM 11159 N N . PHE A 1 79 ? 28.344 -6.018 0.111 1.00 0.00 79 PHE A N 8
ATOM 11160 C CA . PHE A 1 79 ? 29.390 -7.002 0.259 1.00 0.00 79 PHE A CA 8
ATOM 11161 C C . PHE A 1 79 ? 29.710 -7.156 1.726 1.00 0.00 79 PHE A C 8
ATOM 11162 O O . PHE A 1 79 ? 29.785 -8.273 2.237 1.00 0.00 79 PHE A O 8
ATOM 11179 N N . MET A 1 80 ? 29.896 -6.025 2.440 1.00 0.00 80 MET A N 8
ATOM 11180 C CA . MET A 1 80 ? 30.231 -6.101 3.842 1.00 0.00 80 MET A CA 8
ATOM 11181 C C . MET A 1 80 ? 28.979 -5.999 4.676 1.00 0.00 80 MET A C 8
ATOM 11182 O O . MET A 1 80 ? 28.884 -6.630 5.726 1.00 0.00 80 MET A O 8
ATOM 11196 N N . LYS A 1 81 ? 27.985 -5.190 4.237 1.00 0.00 81 LYS A N 8
ATOM 11197 C CA . LYS A 1 81 ? 26.783 -5.014 5.027 1.00 0.00 81 LYS A CA 8
ATOM 11198 C C . LYS A 1 81 ? 25.988 -6.292 5.115 1.00 0.00 81 LYS A C 8
ATOM 11199 O O . LYS A 1 81 ? 25.464 -6.608 6.181 1.00 0.00 81 LYS A O 8
ATOM 11218 N N . TYR A 1 82 ? 25.854 -7.070 4.012 1.00 0.00 82 TYR A N 8
ATOM 11219 C CA . TYR A 1 82 ? 25.062 -8.279 4.111 1.00 0.00 82 TYR A CA 8
ATOM 11220 C C . TYR A 1 82 ? 25.929 -9.381 4.635 1.00 0.00 82 TYR A C 8
ATOM 11221 O O . TYR A 1 82 ? 25.453 -10.263 5.338 1.00 0.00 82 TYR A O 8
ATOM 11239 N N . GLY A 1 83 ? 27.237 -9.366 4.299 1.00 0.00 83 GLY A N 8
ATOM 11240 C CA . GLY A 1 83 ? 28.129 -10.402 4.775 1.00 0.00 83 GLY A CA 8
ATOM 11241 C C . GLY A 1 83 ? 27.697 -11.719 4.187 1.00 0.00 83 GLY A C 8
ATOM 11242 O O . GLY A 1 83 ? 27.986 -12.776 4.746 1.00 0.00 83 GLY A O 8
ATOM 11246 N N . GLN A 1 84 ? 26.988 -11.672 3.029 1.00 0.00 84 GLN A N 8
ATOM 11247 C CA . GLN A 1 84 ? 26.501 -12.874 2.377 1.00 0.00 84 GLN A CA 8
ATOM 11248 C C . GLN A 1 84 ? 25.524 -13.582 3.288 1.00 0.00 84 GLN A C 8
ATOM 11249 O O . GLN A 1 84 ? 25.363 -14.798 3.212 1.00 0.00 84 GLN A O 8
ATOM 11263 N N . GLU A 1 85 ? 24.837 -12.820 4.170 1.00 0.00 85 GLU A N 8
ATOM 11264 C CA . GLU A 1 85 ? 23.871 -13.414 5.060 1.00 0.00 85 GLU A CA 8
ATOM 11265 C C . GLU A 1 85 ? 23.114 -12.279 5.688 1.00 0.00 85 GLU A C 8
ATOM 11266 O O . GLU A 1 85 ? 23.542 -11.707 6.689 1.00 0.00 85 GLU A O 8
ATOM 11278 N N . ILE A 1 86 ? 21.934 -11.950 5.122 1.00 0.00 86 ILE A N 8
ATOM 11279 C CA . ILE A 1 86 ? 21.154 -10.849 5.636 1.00 0.00 86 ILE A CA 8
ATOM 11280 C C . ILE A 1 86 ? 19.733 -11.322 5.752 1.00 0.00 86 ILE A C 8
ATOM 11281 O O . ILE A 1 86 ? 19.264 -12.119 4.936 1.00 0.00 86 ILE A O 8
ATOM 11297 N N . ARG A 1 87 ? 19.012 -10.851 6.800 1.00 0.00 87 ARG A N 8
ATOM 11298 C CA . ARG A 1 87 ? 17.633 -11.250 6.977 1.00 0.00 87 ARG A CA 8
ATOM 11299 C C . ARG A 1 87 ? 16.787 -10.101 6.516 1.00 0.00 87 ARG A C 8
ATOM 11300 O O . ARG A 1 87 ? 16.946 -8.987 6.997 1.00 0.00 87 ARG A O 8
ATOM 11321 N N . LEU A 1 88 ? 15.848 -10.344 5.569 1.00 0.00 88 LEU A N 8
ATOM 11322 C CA . LEU A 1 88 ? 14.999 -9.263 5.107 1.00 0.00 88 LEU A CA 8
ATOM 11323 C C . LEU A 1 88 ? 13.701 -9.360 5.847 1.00 0.00 88 LEU A C 8
ATOM 11324 O O . LEU A 1 88 ? 13.071 -10.417 5.876 1.00 0.00 88 LEU A O 8
ATOM 11340 N N . ILE A 1 89 ? 13.267 -8.236 6.465 1.00 0.00 89 ILE A N 8
ATOM 11341 C CA . ILE A 1 89 ? 12.023 -8.231 7.193 1.00 0.00 89 ILE A CA 8
ATOM 11342 C C . ILE A 1 89 ? 11.237 -7.049 6.670 1.00 0.00 89 ILE A C 8
ATOM 11343 O O . ILE A 1 89 ? 11.795 -5.973 6.426 1.00 0.00 89 ILE A O 8
ATOM 11359 N N . PRO A 1 90 ? 9.959 -7.249 6.410 1.00 0.00 90 PRO A N 8
ATOM 11360 C CA . PRO A 1 90 ? 9.097 -6.184 5.944 1.00 0.00 90 PRO A CA 8
ATOM 11361 C C . PRO A 1 90 ? 8.451 -5.419 7.065 1.00 0.00 90 PRO A C 8
ATOM 11362 O O . PRO A 1 90 ? 8.312 -5.927 8.177 1.00 0.00 90 PRO A O 8
ATOM 11373 N N . ARG A 1 91 ? 8.024 -4.166 6.785 1.00 0.00 91 ARG A N 8
ATOM 11374 C CA . ARG A 1 91 ? 7.384 -3.363 7.800 1.00 0.00 91 ARG A CA 8
ATOM 11375 C C . ARG A 1 91 ? 5.995 -3.062 7.330 1.00 0.00 91 ARG A C 8
ATOM 11376 O O . ARG A 1 91 ? 5.758 -2.857 6.141 1.00 0.00 91 ARG A O 8
ATOM 11397 N N . ASP A 1 92 ? 5.038 -3.024 8.291 1.00 0.00 92 ASP A N 8
ATOM 11398 C CA . ASP A 1 92 ? 3.652 -2.742 7.979 1.00 0.00 92 ASP A CA 8
ATOM 11399 C C . ASP A 1 92 ? 3.112 -3.858 7.122 1.00 0.00 92 ASP A C 8
ATOM 11400 O O . ASP A 1 92 ? 2.227 -3.647 6.294 1.00 0.00 92 ASP A O 8
ATOM 11409 N N . ARG A 1 93 ? 3.633 -5.087 7.327 1.00 0.00 93 ARG A N 8
ATOM 11410 C CA . ARG A 1 93 ? 3.170 -6.220 6.562 1.00 0.00 93 ARG A CA 8
ATOM 11411 C C . ARG A 1 93 ? 2.849 -7.300 7.548 1.00 0.00 93 ARG A C 8
ATOM 11412 O O . ARG A 1 93 ? 1.715 -7.769 7.627 1.00 0.00 93 ARG A O 8
ATOM 11433 N N . VAL A 1 94 ? 3.871 -7.730 8.327 1.00 0.00 94 VAL A N 8
ATOM 11434 C CA . VAL A 1 94 ? 3.672 -8.763 9.318 1.00 0.00 94 VAL A CA 8
ATOM 11435 C C . VAL A 1 94 ? 2.725 -8.232 10.361 1.00 0.00 94 VAL A C 8
ATOM 11436 O O . VAL A 1 94 ? 1.803 -8.922 10.793 1.00 0.00 94 VAL A O 8
ATOM 11449 N N . GLY A 1 95 ? 2.940 -6.974 10.791 1.00 0.00 95 GLY A N 8
ATOM 11450 C CA . GLY A 1 95 ? 2.078 -6.392 11.787 1.00 0.00 95 GLY A CA 8
ATOM 11451 C C . GLY A 1 95 ? 2.526 -4.947 12.007 1.00 0.00 95 GLY A C 8
ATOM 11452 O O . GLY A 1 95 ? 2.004 -4.304 12.956 1.00 0.00 95 GLY A O 8
ATOM 11457 N N . MET A 1 1 ? 19.418 2.029 -27.631 1.00 0.00 1 MET A N 9
ATOM 11458 C CA . MET A 1 1 ? 18.069 2.387 -28.148 1.00 0.00 1 MET A CA 9
ATOM 11459 C C . MET A 1 1 ? 17.179 1.177 -28.178 1.00 0.00 1 MET A C 9
ATOM 11460 O O . MET A 1 1 ? 16.788 0.698 -29.242 1.00 0.00 1 MET A O 9
ATOM 11476 N N . SER A 1 2 ? 16.840 0.649 -26.982 1.00 0.00 2 SER A N 9
ATOM 11477 C CA . SER A 1 2 ? 15.988 -0.511 -26.906 1.00 0.00 2 SER A CA 9
ATOM 11478 C C . SER A 1 2 ? 14.909 -0.198 -25.919 1.00 0.00 2 SER A C 9
ATOM 11479 O O . SER A 1 2 ? 15.120 0.551 -24.968 1.00 0.00 2 SER A O 9
ATOM 11487 N N . GLN A 1 3 ? 13.704 -0.774 -26.139 1.00 0.00 3 GLN A N 9
ATOM 11488 C CA . GLN A 1 3 ? 12.593 -0.538 -25.246 1.00 0.00 3 GLN A CA 9
ATOM 11489 C C . GLN A 1 3 ? 12.925 -1.128 -23.904 1.00 0.00 3 GLN A C 9
ATOM 11490 O O . GLN A 1 3 ? 12.629 -0.542 -22.864 1.00 0.00 3 GLN A O 9
ATOM 11504 N N . ASN A 1 4 ? 13.553 -2.321 -23.908 1.00 0.00 4 ASN A N 9
ATOM 11505 C CA . ASN A 1 4 ? 13.913 -2.966 -22.671 1.00 0.00 4 ASN A CA 9
ATOM 11506 C C . ASN A 1 4 ? 15.389 -2.781 -22.489 1.00 0.00 4 ASN A C 9
ATOM 11507 O O . ASN A 1 4 ? 16.171 -2.982 -23.416 1.00 0.00 4 ASN A O 9
ATOM 11518 N N . GLU A 1 5 ? 15.804 -2.395 -21.263 1.00 0.00 5 GLU A N 9
ATOM 11519 C CA . GLU A 1 5 ? 17.202 -2.189 -20.994 1.00 0.00 5 GLU A CA 9
ATOM 11520 C C . GLU A 1 5 ? 17.665 -3.338 -20.149 1.00 0.00 5 GLU A C 9
ATOM 11521 O O . GLU A 1 5 ? 17.104 -3.613 -19.089 1.00 0.00 5 GLU A O 9
ATOM 11533 N N . GLU A 1 6 ? 18.719 -4.043 -20.613 1.00 0.00 6 GLU A N 9
ATOM 11534 C CA . GLU A 1 6 ? 19.239 -5.162 -19.871 1.00 0.00 6 GLU A CA 9
ATOM 11535 C C . GLU A 1 6 ? 20.221 -4.627 -18.870 1.00 0.00 6 GLU A C 9
ATOM 11536 O O . GLU A 1 6 ? 20.711 -3.503 -18.996 1.00 0.00 6 GLU A O 9
ATOM 11548 N N . ALA A 1 7 ? 20.533 -5.434 -17.830 1.00 0.00 7 ALA A N 9
ATOM 11549 C CA . ALA A 1 7 ? 21.470 -5.002 -16.824 1.00 0.00 7 ALA A CA 9
ATOM 11550 C C . ALA A 1 7 ? 22.841 -5.011 -17.451 1.00 0.00 7 ALA A C 9
ATOM 11551 O O . ALA A 1 7 ? 23.150 -5.847 -18.304 1.00 0.00 7 ALA A O 9
ATOM 11558 N N . PRO A 1 8 ? 23.679 -4.093 -17.026 1.00 0.00 8 PRO A N 9
ATOM 11559 C CA . PRO A 1 8 ? 25.026 -3.983 -17.547 1.00 0.00 8 PRO A CA 9
ATOM 11560 C C . PRO A 1 8 ? 25.992 -4.913 -16.872 1.00 0.00 8 PRO A C 9
ATOM 11561 O O . PRO A 1 8 ? 26.921 -4.482 -16.190 1.00 0.00 8 PRO A O 9
ATOM 11572 N N . ALA A 1 9 ? 25.795 -6.233 -17.069 1.00 0.00 9 ALA A N 9
ATOM 11573 C CA . ALA A 1 9 ? 26.674 -7.204 -16.467 1.00 0.00 9 ALA A CA 9
ATOM 11574 C C . ALA A 1 9 ? 27.752 -7.514 -17.468 1.00 0.00 9 ALA A C 9
ATOM 11575 O O . ALA A 1 9 ? 28.020 -8.674 -17.777 1.00 0.00 9 ALA A O 9
ATOM 11582 N N . ARG A 1 10 ? 28.397 -6.454 -18.004 1.00 0.00 10 ARG A N 9
ATOM 11583 C CA . ARG A 1 10 ? 29.448 -6.637 -18.974 1.00 0.00 10 ARG A CA 9
ATOM 11584 C C . ARG A 1 10 ? 30.738 -6.843 -18.231 1.00 0.00 10 ARG A C 9
ATOM 11585 O O . ARG A 1 10 ? 31.734 -7.281 -18.806 1.00 0.00 10 ARG A O 9
ATOM 11606 N N . SER A 1 11 ? 30.746 -6.517 -16.921 1.00 0.00 11 SER A N 9
ATOM 11607 C CA . SER A 1 11 ? 31.940 -6.676 -16.126 1.00 0.00 11 SER A CA 9
ATOM 11608 C C . SER A 1 11 ? 32.161 -8.150 -15.929 1.00 0.00 11 SER A C 9
ATOM 11609 O O . SER A 1 11 ? 31.216 -8.916 -15.755 1.00 0.00 11 SER A O 9
ATOM 11617 N N . GLY A 1 12 ? 33.445 -8.575 -15.942 1.00 0.00 12 GLY A N 9
ATOM 11618 C CA . GLY A 1 12 ? 33.760 -9.973 -15.765 1.00 0.00 12 GLY A CA 9
ATOM 11619 C C . GLY A 1 12 ? 33.764 -10.279 -14.297 1.00 0.00 12 GLY A C 9
ATOM 11620 O O . GLY A 1 12 ? 33.931 -11.430 -13.899 1.00 0.00 12 GLY A O 9
ATOM 11624 N N . GLY A 1 13 ? 33.581 -9.243 -13.450 1.00 0.00 13 GLY A N 9
ATOM 11625 C CA . GLY A 1 13 ? 33.566 -9.455 -12.027 1.00 0.00 13 GLY A CA 9
ATOM 11626 C C . GLY A 1 13 ? 32.133 -9.526 -11.610 1.00 0.00 13 GLY A C 9
ATOM 11627 O O . GLY A 1 13 ? 31.306 -8.729 -12.047 1.00 0.00 13 GLY A O 9
ATOM 11631 N N . LYS A 1 14 ? 31.809 -10.484 -10.718 1.00 0.00 14 LYS A N 9
ATOM 11632 C CA . LYS A 1 14 ? 30.450 -10.629 -10.273 1.00 0.00 14 LYS A CA 9
ATOM 11633 C C . LYS A 1 14 ? 30.481 -11.032 -8.834 1.00 0.00 14 LYS A C 9
ATOM 11634 O O . LYS A 1 14 ? 31.442 -11.638 -8.359 1.00 0.00 14 LYS A O 9
ATOM 11653 N N . VAL A 1 15 ? 29.403 -10.683 -8.105 1.00 0.00 15 VAL A N 9
ATOM 11654 C CA . VAL A 1 15 ? 29.313 -10.999 -6.707 1.00 0.00 15 VAL A CA 9
ATOM 11655 C C . VAL A 1 15 ? 27.917 -11.507 -6.468 1.00 0.00 15 VAL A C 9
ATOM 11656 O O . VAL A 1 15 ? 26.946 -10.986 -7.027 1.00 0.00 15 VAL A O 9
ATOM 11669 N N . THR A 1 16 ? 27.785 -12.557 -5.626 1.00 0.00 16 THR A N 9
ATOM 11670 C CA . THR A 1 16 ? 26.481 -13.097 -5.333 1.00 0.00 16 THR A CA 9
ATOM 11671 C C . THR A 1 16 ? 26.228 -12.860 -3.874 1.00 0.00 16 THR A C 9
ATOM 11672 O O . THR A 1 16 ? 27.152 -12.865 -3.061 1.00 0.00 16 THR A O 9
ATOM 11683 N N . PHE A 1 17 ? 24.947 -12.637 -3.513 1.00 0.00 17 PHE A N 9
ATOM 11684 C CA . PHE A 1 17 ? 24.606 -12.390 -2.141 1.00 0.00 17 PHE A CA 9
ATOM 11685 C C . PHE A 1 17 ? 23.404 -13.223 -1.830 1.00 0.00 17 PHE A C 9
ATOM 11686 O O . PHE A 1 17 ? 22.496 -13.356 -2.655 1.00 0.00 17 PHE A O 9
ATOM 11703 N N . ARG A 1 18 ? 23.367 -13.787 -0.608 1.00 0.00 18 ARG A N 9
ATOM 11704 C CA . ARG A 1 18 ? 22.249 -14.596 -0.210 1.00 0.00 18 ARG A CA 9
ATOM 11705 C C . ARG A 1 18 ? 21.466 -13.774 0.765 1.00 0.00 18 ARG A C 9
ATOM 11706 O O . ARG A 1 18 ? 22.012 -13.243 1.730 1.00 0.00 18 ARG A O 9
ATOM 11727 N N . ILE A 1 19 ? 20.150 -13.648 0.518 1.00 0.00 19 ILE A N 9
ATOM 11728 C CA . ILE A 1 19 ? 19.312 -12.871 1.386 1.00 0.00 19 ILE A CA 9
ATOM 11729 C C . ILE A 1 19 ? 18.262 -13.805 1.911 1.00 0.00 19 ILE A C 9
ATOM 11730 O O . ILE A 1 19 ? 17.613 -14.528 1.148 1.00 0.00 19 ILE A O 9
ATOM 11746 N N . ILE A 1 20 ? 18.071 -13.807 3.248 1.00 0.00 20 ILE A N 9
ATOM 11747 C CA . ILE A 1 20 ? 17.098 -14.690 3.843 1.00 0.00 20 ILE A CA 9
ATOM 11748 C C . ILE A 1 20 ? 15.799 -13.943 3.927 1.00 0.00 20 ILE A C 9
ATOM 11749 O O . ILE A 1 20 ? 15.694 -12.921 4.603 1.00 0.00 20 ILE A O 9
ATOM 11765 N N . LEU A 1 21 ? 14.769 -14.451 3.212 1.00 0.00 21 LEU A N 9
ATOM 11766 C CA . LEU A 1 21 ? 13.473 -13.819 3.224 1.00 0.00 21 LEU A CA 9
ATOM 11767 C C . LEU A 1 21 ? 12.607 -14.595 4.169 1.00 0.00 21 LEU A C 9
ATOM 11768 O O . LEU A 1 21 ? 12.538 -15.819 4.103 1.00 0.00 21 LEU A O 9
ATOM 11784 N N . THR A 1 22 ? 11.899 -13.883 5.072 1.00 0.00 22 THR A N 9
ATOM 11785 C CA . THR A 1 22 ? 11.034 -14.552 6.015 1.00 0.00 22 THR A CA 9
ATOM 11786 C C . THR A 1 22 ? 9.652 -14.603 5.428 1.00 0.00 22 THR A C 9
ATOM 11787 O O . THR A 1 22 ? 8.755 -15.235 5.983 1.00 0.00 22 THR A O 9
ATOM 11798 N N . SER A 1 23 ? 9.450 -13.930 4.273 1.00 0.00 23 SER A N 9
ATOM 11799 C CA . SER A 1 23 ? 8.152 -13.915 3.644 1.00 0.00 23 SER A CA 9
ATOM 11800 C C . SER A 1 23 ? 7.959 -15.195 2.875 1.00 0.00 23 SER A C 9
ATOM 11801 O O . SER A 1 23 ? 6.837 -15.531 2.498 1.00 0.00 23 SER A O 9
ATOM 11809 N N . GLU A 1 24 ? 9.054 -15.946 2.630 1.00 0.00 24 GLU A N 9
ATOM 11810 C CA . GLU A 1 24 ? 8.941 -17.182 1.897 1.00 0.00 24 GLU A CA 9
ATOM 11811 C C . GLU A 1 24 ? 9.406 -18.281 2.806 1.00 0.00 24 GLU A C 9
ATOM 11812 O O . GLU A 1 24 ? 10.586 -18.607 2.860 1.00 0.00 24 GLU A O 9
ATOM 11824 N N . ARG A 1 25 ? 8.457 -18.879 3.556 1.00 0.00 25 ARG A N 9
ATOM 11825 C CA . ARG A 1 25 ? 8.788 -19.948 4.471 1.00 0.00 25 ARG A CA 9
ATOM 11826 C C . ARG A 1 25 ? 9.264 -21.151 3.697 1.00 0.00 25 ARG A C 9
ATOM 11827 O O . ARG A 1 25 ? 10.169 -21.859 4.130 1.00 0.00 25 ARG A O 9
ATOM 11848 N N . SER A 1 26 ? 8.639 -21.414 2.526 1.00 0.00 26 SER A N 9
ATOM 11849 C CA . SER A 1 26 ? 8.995 -22.573 1.731 1.00 0.00 26 SER A CA 9
ATOM 11850 C C . SER A 1 26 ? 10.411 -22.462 1.224 1.00 0.00 26 SER A C 9
ATOM 11851 O O . SER A 1 26 ? 11.105 -23.472 1.107 1.00 0.00 26 SER A O 9
ATOM 11859 N N . GLN A 1 27 ? 10.882 -21.239 0.905 1.00 0.00 27 GLN A N 9
ATOM 11860 C CA . GLN A 1 27 ? 12.227 -21.099 0.401 1.00 0.00 27 GLN A CA 9
ATOM 11861 C C . GLN A 1 27 ? 12.764 -19.774 0.863 1.00 0.00 27 GLN A C 9
ATOM 11862 O O . GLN A 1 27 ? 12.717 -18.779 0.139 1.00 0.00 27 GLN A O 9
ATOM 11876 N N . PRO A 1 28 ? 13.295 -19.747 2.061 1.00 0.00 28 PRO A N 9
ATOM 11877 C CA . PRO A 1 28 ? 13.856 -18.535 2.620 1.00 0.00 28 PRO A CA 9
ATOM 11878 C C . PRO A 1 28 ? 15.286 -18.329 2.216 1.00 0.00 28 PRO A C 9
ATOM 11879 O O . PRO A 1 28 ? 16.150 -18.078 3.049 1.00 0.00 28 PRO A O 9
ATOM 11890 N N . PHE A 1 29 ? 15.556 -18.414 0.898 1.00 0.00 29 PHE A N 9
ATOM 11891 C CA . PHE A 1 29 ? 16.902 -18.247 0.416 1.00 0.00 29 PHE A CA 9
ATOM 11892 C C . PHE A 1 29 ? 16.825 -17.706 -0.981 1.00 0.00 29 PHE A C 9
ATOM 11893 O O . PHE A 1 29 ? 16.740 -18.467 -1.944 1.00 0.00 29 PHE A O 9
ATOM 11910 N N . ARG A 1 30 ? 16.846 -16.363 -1.125 1.00 0.00 30 ARG A N 9
ATOM 11911 C CA . ARG A 1 30 ? 16.819 -15.773 -2.437 1.00 0.00 30 ARG A CA 9
ATOM 11912 C C . ARG A 1 30 ? 18.213 -15.302 -2.703 1.00 0.00 30 ARG A C 9
ATOM 11913 O O . ARG A 1 30 ? 18.797 -14.580 -1.899 1.00 0.00 30 ARG A O 9
ATOM 11934 N N . VAL A 1 31 ? 18.781 -15.700 -3.858 1.00 0.00 31 VAL A N 9
ATOM 11935 C CA . VAL A 1 31 ? 20.134 -15.321 -4.170 1.00 0.00 31 VAL A CA 9
ATOM 11936 C C . VAL A 1 31 ? 20.097 -14.315 -5.277 1.00 0.00 31 VAL A C 9
ATOM 11937 O O . VAL A 1 31 ? 19.538 -14.566 -6.346 1.00 0.00 31 VAL A O 9
ATOM 11950 N N . ILE A 1 32 ? 20.704 -13.133 -5.032 1.00 0.00 32 ILE A N 9
ATOM 11951 C CA . ILE A 1 32 ? 20.756 -12.111 -6.043 1.00 0.00 32 ILE A CA 9
ATOM 11952 C C . ILE A 1 32 ? 22.148 -12.153 -6.601 1.00 0.00 32 ILE A C 9
ATOM 11953 O O . ILE A 1 32 ? 23.122 -12.349 -5.867 1.00 0.00 32 ILE A O 9
ATOM 11969 N N . SER A 1 33 ? 22.271 -12.014 -7.935 1.00 0.00 33 SER A N 9
ATOM 11970 C CA . SER A 1 33 ? 23.571 -12.038 -8.551 1.00 0.00 33 SER A CA 9
ATOM 11971 C C . SER A 1 33 ? 23.707 -10.744 -9.277 1.00 0.00 33 SER A C 9
ATOM 11972 O O . SER A 1 33 ? 22.925 -10.442 -10.178 1.00 0.00 33 SER A O 9
ATOM 11980 N N . ILE A 1 34 ? 24.724 -9.946 -8.904 1.00 0.00 34 ILE A N 9
ATOM 11981 C CA . ILE A 1 34 ? 24.915 -8.673 -9.544 1.00 0.00 34 ILE A CA 9
ATOM 11982 C C . ILE A 1 34 ? 26.383 -8.488 -9.713 1.00 0.00 34 ILE A C 9
ATOM 11983 O O . ILE A 1 34 ? 27.180 -9.091 -9.008 1.00 0.00 34 ILE A O 9
ATOM 11999 N N . ALA A 1 35 ? 26.787 -7.643 -10.675 1.00 0.00 35 ALA A N 9
ATOM 12000 C CA . ALA A 1 35 ? 28.188 -7.409 -10.875 1.00 0.00 35 ALA A CA 9
ATOM 12001 C C . ALA A 1 35 ? 28.643 -6.489 -9.776 1.00 0.00 35 ALA A C 9
ATOM 12002 O O . ALA A 1 35 ? 27.862 -5.704 -9.243 1.00 0.00 35 ALA A O 9
ATOM 12009 N N . GLU A 1 36 ? 29.933 -6.585 -9.393 1.00 0.00 36 GLU A N 9
ATOM 12010 C CA . GLU A 1 36 ? 30.464 -5.730 -8.353 1.00 0.00 36 GLU A CA 9
ATOM 12011 C C . GLU A 1 36 ? 30.359 -4.301 -8.820 1.00 0.00 36 GLU A C 9
ATOM 12012 O O . GLU A 1 36 ? 30.065 -3.397 -8.039 1.00 0.00 36 GLU A O 9
ATOM 12024 N N . GLU A 1 37 ? 30.612 -4.080 -10.125 1.00 0.00 37 GLU A N 9
ATOM 12025 C CA . GLU A 1 37 ? 30.572 -2.754 -10.688 1.00 0.00 37 GLU A CA 9
ATOM 12026 C C . GLU A 1 37 ? 29.187 -2.468 -11.225 1.00 0.00 37 GLU A C 9
ATOM 12027 O O . GLU A 1 37 ? 28.966 -1.432 -11.852 1.00 0.00 37 GLU A O 9
ATOM 12039 N N . ALA A 1 38 ? 28.216 -3.379 -10.995 1.00 0.00 38 ALA A N 9
ATOM 12040 C CA . ALA A 1 38 ? 26.878 -3.168 -11.500 1.00 0.00 38 ALA A CA 9
ATOM 12041 C C . ALA A 1 38 ? 26.135 -2.303 -10.517 1.00 0.00 38 ALA A C 9
ATOM 12042 O O . ALA A 1 38 ? 26.455 -2.251 -9.328 1.00 0.00 38 ALA A O 9
ATOM 12049 N N . PRO A 1 39 ? 25.131 -1.613 -11.014 1.00 0.00 39 PRO A N 9
ATOM 12050 C CA . PRO A 1 39 ? 24.306 -0.748 -10.190 1.00 0.00 39 PRO A CA 9
ATOM 12051 C C . PRO A 1 39 ? 23.359 -1.504 -9.303 1.00 0.00 39 PRO A C 9
ATOM 12052 O O . PRO A 1 39 ? 23.061 -2.677 -9.534 1.00 0.00 39 PRO A O 9
ATOM 12063 N N . LEU A 1 40 ? 22.859 -0.813 -8.256 1.00 0.00 40 LEU A N 9
ATOM 12064 C CA . LEU A 1 40 ? 21.944 -1.405 -7.307 1.00 0.00 40 LEU A CA 9
ATOM 12065 C C . LEU A 1 40 ? 20.638 -1.762 -7.977 1.00 0.00 40 LEU A C 9
ATOM 12066 O O . LEU A 1 40 ? 19.830 -2.491 -7.408 1.00 0.00 40 LEU A O 9
ATOM 12082 N N . THR A 1 41 ? 20.392 -1.253 -9.204 1.00 0.00 41 THR A N 9
ATOM 12083 C CA . THR A 1 41 ? 19.144 -1.531 -9.881 1.00 0.00 41 THR A CA 9
ATOM 12084 C C . THR A 1 41 ? 19.037 -3.005 -10.185 1.00 0.00 41 THR A C 9
ATOM 12085 O O . THR A 1 41 ? 17.934 -3.544 -10.240 1.00 0.00 41 THR A O 9
ATOM 12096 N N . ALA A 1 42 ? 20.181 -3.699 -10.395 1.00 0.00 42 ALA A N 9
ATOM 12097 C CA . ALA A 1 42 ? 20.131 -5.108 -10.697 1.00 0.00 42 ALA A CA 9
ATOM 12098 C C . ALA A 1 42 ? 19.616 -5.834 -9.485 1.00 0.00 42 ALA A C 9
ATOM 12099 O O . ALA A 1 42 ? 18.817 -6.764 -9.592 1.00 0.00 42 ALA A O 9
ATOM 12106 N N . ALA A 1 43 ? 20.075 -5.406 -8.286 1.00 0.00 43 ALA A N 9
ATOM 12107 C CA . ALA A 1 43 ? 19.656 -6.032 -7.057 1.00 0.00 43 ALA A CA 9
ATOM 12108 C C . ALA A 1 43 ? 18.192 -5.769 -6.852 1.00 0.00 43 ALA A C 9
ATOM 12109 O O . ALA A 1 43 ? 17.465 -6.640 -6.405 1.00 0.00 43 ALA A O 9
ATOM 12116 N N . LEU A 1 44 ? 17.739 -4.544 -7.190 1.00 0.00 44 LEU A N 9
ATOM 12117 C CA . LEU A 1 44 ? 16.354 -4.161 -7.018 1.00 0.00 44 LEU A CA 9
ATOM 12118 C C . LEU A 1 44 ? 15.461 -5.078 -7.816 1.00 0.00 44 LEU A C 9
ATOM 12119 O O . LEU A 1 44 ? 14.381 -5.439 -7.356 1.00 0.00 44 LEU A O 9
ATOM 12135 N N . ARG A 1 45 ? 15.876 -5.469 -9.041 1.00 0.00 45 ARG A N 9
ATOM 12136 C CA . ARG A 1 45 ? 15.041 -6.338 -9.846 1.00 0.00 45 ARG A CA 9
ATOM 12137 C C . ARG A 1 45 ? 14.851 -7.654 -9.134 1.00 0.00 45 ARG A C 9
ATOM 12138 O O . ARG A 1 45 ? 13.745 -8.193 -9.102 1.00 0.00 45 ARG A O 9
ATOM 12159 N N . PHE A 1 46 ? 15.931 -8.210 -8.542 1.00 0.00 46 PHE A N 9
ATOM 12160 C CA . PHE A 1 46 ? 15.811 -9.466 -7.834 1.00 0.00 46 PHE A CA 9
ATOM 12161 C C . PHE A 1 46 ? 15.101 -9.208 -6.529 1.00 0.00 46 PHE A C 9
ATOM 12162 O O . PHE A 1 46 ? 14.376 -10.061 -6.020 1.00 0.00 46 PHE A O 9
ATOM 12179 N N . ALA A 1 47 ? 15.323 -8.008 -5.955 1.00 0.00 47 ALA A N 9
ATOM 12180 C CA . ALA A 1 47 ? 14.709 -7.628 -4.703 1.00 0.00 47 ALA A CA 9
ATOM 12181 C C . ALA A 1 47 ? 13.212 -7.616 -4.880 1.00 0.00 47 ALA A C 9
ATOM 12182 O O . ALA A 1 47 ? 12.464 -7.966 -3.970 1.00 0.00 47 ALA A O 9
ATOM 12189 N N . ALA A 1 48 ? 12.749 -7.184 -6.072 1.00 0.00 48 ALA A N 9
ATOM 12190 C CA . ALA A 1 48 ? 11.334 -7.125 -6.358 1.00 0.00 48 ALA A CA 9
ATOM 12191 C C . ALA A 1 48 ? 10.744 -8.507 -6.249 1.00 0.00 48 ALA A C 9
ATOM 12192 O O . ALA A 1 48 ? 9.618 -8.668 -5.812 1.00 0.00 48 ALA A O 9
ATOM 12199 N N . GLU A 1 49 ? 11.504 -9.542 -6.660 1.00 0.00 49 GLU A N 9
ATOM 12200 C CA . GLU A 1 49 ? 11.009 -10.904 -6.601 1.00 0.00 49 GLU A CA 9
ATOM 12201 C C . GLU A 1 49 ? 10.869 -11.324 -5.160 1.00 0.00 49 GLU A C 9
ATOM 12202 O O . GLU A 1 49 ? 9.968 -12.082 -4.810 1.00 0.00 49 GLU A O 9
ATOM 12214 N N . GLU A 1 50 ? 11.778 -10.832 -4.297 1.00 0.00 50 GLU A N 9
ATOM 12215 C CA . GLU A 1 50 ? 11.794 -11.222 -2.906 1.00 0.00 50 GLU A CA 9
ATOM 12216 C C . GLU A 1 50 ? 10.515 -10.842 -2.194 1.00 0.00 50 GLU A C 9
ATOM 12217 O O . GLU A 1 50 ? 10.005 -11.628 -1.396 1.00 0.00 50 GLU A O 9
ATOM 12229 N N . PHE A 1 51 ? 9.956 -9.634 -2.443 1.00 0.00 51 PHE A N 9
ATOM 12230 C CA . PHE A 1 51 ? 8.740 -9.252 -1.741 1.00 0.00 51 PHE A CA 9
ATOM 12231 C C . PHE A 1 51 ? 7.580 -9.267 -2.701 1.00 0.00 51 PHE A C 9
ATOM 12232 O O . PHE A 1 51 ? 6.427 -9.134 -2.297 1.00 0.00 51 PHE A O 9
ATOM 12249 N N . GLY A 1 52 ? 7.866 -9.431 -4.002 1.00 0.00 52 GLY A N 9
ATOM 12250 C CA . GLY A 1 52 ? 6.824 -9.477 -4.997 1.00 0.00 52 GLY A CA 9
ATOM 12251 C C . GLY A 1 52 ? 6.516 -8.087 -5.481 1.00 0.00 52 GLY A C 9
ATOM 12252 O O . GLY A 1 52 ? 5.737 -7.927 -6.419 1.00 0.00 52 GLY A O 9
ATOM 12256 N N . ILE A 1 53 ? 7.118 -7.037 -4.873 1.00 0.00 53 ILE A N 9
ATOM 12257 C CA . ILE A 1 53 ? 6.872 -5.701 -5.343 1.00 0.00 53 ILE A CA 9
ATOM 12258 C C . ILE A 1 53 ? 8.169 -4.964 -5.251 1.00 0.00 53 ILE A C 9
ATOM 12259 O O . ILE A 1 53 ? 9.006 -5.259 -4.398 1.00 0.00 53 ILE A O 9
ATOM 12275 N N . ALA A 1 54 ? 8.370 -3.979 -6.147 1.00 0.00 54 ALA A N 9
ATOM 12276 C CA . ALA A 1 54 ? 9.579 -3.206 -6.113 1.00 0.00 54 ALA A CA 9
ATOM 12277 C C . ALA A 1 54 ? 9.265 -2.005 -5.281 1.00 0.00 54 ALA A C 9
ATOM 12278 O O . ALA A 1 54 ? 8.776 -0.996 -5.785 1.00 0.00 54 ALA A O 9
ATOM 12285 N N . SER A 1 55 ? 9.539 -2.093 -3.965 1.00 0.00 55 SER A N 9
ATOM 12286 C CA . SER A 1 55 ? 9.232 -0.993 -3.102 1.00 0.00 55 SER A CA 9
ATOM 12287 C C . SER A 1 55 ? 10.214 -0.999 -1.972 1.00 0.00 55 SER A C 9
ATOM 12288 O O . SER A 1 55 ? 10.698 -2.042 -1.539 1.00 0.00 55 SER A O 9
ATOM 12296 N N . VAL A 1 56 ? 10.514 0.215 -1.476 1.00 0.00 56 VAL A N 9
ATOM 12297 C CA . VAL A 1 56 ? 11.426 0.399 -0.375 1.00 0.00 56 VAL A CA 9
ATOM 12298 C C . VAL A 1 56 ? 10.773 -0.097 0.892 1.00 0.00 56 VAL A C 9
ATOM 12299 O O . VAL A 1 56 ? 11.427 -0.224 1.926 1.00 0.00 56 VAL A O 9
ATOM 12312 N N . ASP A 1 57 ? 9.452 -0.394 0.829 1.00 0.00 57 ASP A N 9
ATOM 12313 C CA . ASP A 1 57 ? 8.711 -0.797 2.006 1.00 0.00 57 ASP A CA 9
ATOM 12314 C C . ASP A 1 57 ? 9.254 -2.098 2.551 1.00 0.00 57 ASP A C 9
ATOM 12315 O O . ASP A 1 57 ? 9.071 -2.400 3.729 1.00 0.00 57 ASP A O 9
ATOM 12324 N N . SER A 1 58 ? 9.930 -2.902 1.707 1.00 0.00 58 SER A N 9
ATOM 12325 C CA . SER A 1 58 ? 10.441 -4.174 2.162 1.00 0.00 58 SER A CA 9
ATOM 12326 C C . SER A 1 58 ? 11.925 -4.074 2.390 1.00 0.00 58 SER A C 9
ATOM 12327 O O . SER A 1 58 ? 12.589 -5.093 2.551 1.00 0.00 58 SER A O 9
ATOM 12335 N N . MET A 1 59 ? 12.488 -2.847 2.423 1.00 0.00 59 MET A N 9
ATOM 12336 C CA . MET A 1 59 ? 13.914 -2.714 2.620 1.00 0.00 59 MET A CA 9
ATOM 12337 C C . MET A 1 59 ? 14.180 -2.470 4.070 1.00 0.00 59 MET A C 9
ATOM 12338 O O . MET A 1 59 ? 14.644 -1.400 4.461 1.00 0.00 59 MET A O 9
ATOM 12352 N N . ALA A 1 60 ? 13.893 -3.485 4.912 1.00 0.00 60 ALA A N 9
ATOM 12353 C CA . ALA A 1 60 ? 14.186 -3.375 6.309 1.00 0.00 60 ALA A CA 9
ATOM 12354 C C . ALA A 1 60 ? 15.015 -4.583 6.613 1.00 0.00 60 ALA A C 9
ATOM 12355 O O . ALA A 1 60 ? 14.549 -5.568 7.177 1.00 0.00 60 ALA A O 9
ATOM 12362 N N . ALA A 1 61 ? 16.290 -4.535 6.190 1.00 0.00 61 ALA A N 9
ATOM 12363 C CA . ALA A 1 61 ? 17.168 -5.646 6.402 1.00 0.00 61 ALA A CA 9
ATOM 12364 C C . ALA A 1 61 ? 17.761 -5.516 7.769 1.00 0.00 61 ALA A C 9
ATOM 12365 O O . ALA A 1 61 ? 17.897 -4.417 8.304 1.00 0.00 61 ALA A O 9
ATOM 12372 N N . THR A 1 62 ? 18.106 -6.664 8.377 1.00 0.00 62 THR A N 9
ATOM 12373 C CA . THR A 1 62 ? 18.697 -6.646 9.677 1.00 0.00 62 THR A CA 9
ATOM 12374 C C . THR A 1 62 ? 19.839 -7.607 9.634 1.00 0.00 62 THR A C 9
ATOM 12375 O O . THR A 1 62 ? 19.821 -8.594 8.882 1.00 0.00 62 THR A O 9
ATOM 12386 N N . THR A 1 63 ? 20.881 -7.322 10.436 1.00 0.00 63 THR A N 9
ATOM 12387 C CA . THR A 1 63 ? 22.019 -8.199 10.486 1.00 0.00 63 THR A CA 9
ATOM 12388 C C . THR A 1 63 ? 21.876 -9.039 11.710 1.00 0.00 63 THR A C 9
ATOM 12389 O O . THR A 1 63 ? 21.094 -8.741 12.609 1.00 0.00 63 THR A O 9
ATOM 12400 N N . LYS A 1 64 ? 22.642 -10.136 11.755 1.00 0.00 64 LYS A N 9
ATOM 12401 C CA . LYS A 1 64 ? 22.603 -11.030 12.877 1.00 0.00 64 LYS A CA 9
ATOM 12402 C C . LYS A 1 64 ? 23.163 -10.310 14.077 1.00 0.00 64 LYS A C 9
ATOM 12403 O O . LYS A 1 64 ? 22.860 -10.653 15.218 1.00 0.00 64 LYS A O 9
ATOM 12422 N N . ASP A 1 65 ? 24.010 -9.286 13.826 1.00 0.00 65 ASP A N 9
ATOM 12423 C CA . ASP A 1 65 ? 24.606 -8.536 14.900 1.00 0.00 65 ASP A CA 9
ATOM 12424 C C . ASP A 1 65 ? 23.611 -7.522 15.412 1.00 0.00 65 ASP A C 9
ATOM 12425 O O . ASP A 1 65 ? 23.699 -7.094 16.560 1.00 0.00 65 ASP A O 9
ATOM 12434 N N . GLY A 1 66 ? 22.637 -7.101 14.570 1.00 0.00 66 GLY A N 9
ATOM 12435 C CA . GLY A 1 66 ? 21.674 -6.127 15.028 1.00 0.00 66 GLY A CA 9
ATOM 12436 C C . GLY A 1 66 ? 21.096 -5.424 13.835 1.00 0.00 66 GLY A C 9
ATOM 12437 O O . GLY A 1 66 ? 20.469 -6.034 12.975 1.00 0.00 66 GLY A O 9
ATOM 12441 N N . THR A 1 67 ? 21.286 -4.089 13.772 1.00 0.00 67 THR A N 9
ATOM 12442 C CA . THR A 1 67 ? 20.750 -3.317 12.672 1.00 0.00 67 THR A CA 9
ATOM 12443 C C . THR A 1 67 ? 21.631 -3.512 11.470 1.00 0.00 67 THR A C 9
ATOM 12444 O O . THR A 1 67 ? 22.844 -3.677 11.589 1.00 0.00 67 THR A O 9
ATOM 12455 N N . GLY A 1 68 ? 21.020 -3.485 10.266 1.00 0.00 68 GLY A N 9
ATOM 12456 C CA . GLY A 1 68 ? 21.784 -3.659 9.058 1.00 0.00 68 GLY A CA 9
ATOM 12457 C C . GLY A 1 68 ? 20.849 -3.488 7.908 1.00 0.00 68 GLY A C 9
ATOM 12458 O O . GLY A 1 68 ? 20.660 -4.396 7.106 1.00 0.00 68 GLY A O 9
ATOM 12462 N N . ILE A 1 69 ? 20.252 -2.286 7.803 1.00 0.00 69 ILE A N 9
ATOM 12463 C CA . ILE A 1 69 ? 19.315 -1.997 6.742 1.00 0.00 69 ILE A CA 9
ATOM 12464 C C . ILE A 1 69 ? 20.112 -1.675 5.508 1.00 0.00 69 ILE A C 9
ATOM 12465 O O . ILE A 1 69 ? 21.121 -0.975 5.578 1.00 0.00 69 ILE A O 9
ATOM 12481 N N . ASN A 1 70 ? 19.675 -2.193 4.330 1.00 0.00 70 ASN A N 9
ATOM 12482 C CA . ASN A 1 70 ? 20.405 -1.943 3.111 1.00 0.00 70 ASN A CA 9
ATOM 12483 C C . ASN A 1 70 ? 20.090 -0.532 2.671 1.00 0.00 70 ASN A C 9
ATOM 12484 O O . ASN A 1 70 ? 18.926 -0.166 2.507 1.00 0.00 70 ASN A O 9
ATOM 12495 N N . PRO A 1 71 ? 21.118 0.274 2.470 1.00 0.00 71 PRO A N 9
ATOM 12496 C CA . PRO A 1 71 ? 20.940 1.646 2.050 1.00 0.00 71 PRO A CA 9
ATOM 12497 C C . PRO A 1 71 ? 20.861 1.815 0.557 1.00 0.00 71 PRO A C 9
ATOM 12498 O O . PRO A 1 71 ? 19.774 1.929 -0.004 1.00 0.00 71 PRO A O 9
ATOM 12509 N N . ALA A 1 72 ? 22.029 1.837 -0.123 1.00 0.00 72 ALA A N 9
ATOM 12510 C CA . ALA A 1 72 ? 22.041 2.013 -1.556 1.00 0.00 72 ALA A CA 9
ATOM 12511 C C . ALA A 1 72 ? 21.945 0.664 -2.205 1.00 0.00 72 ALA A C 9
ATOM 12512 O O . ALA A 1 72 ? 21.604 0.563 -3.375 1.00 0.00 72 ALA A O 9
ATOM 12519 N N . GLN A 1 73 ? 22.262 -0.408 -1.440 1.00 0.00 73 GLN A N 9
ATOM 12520 C CA . GLN A 1 73 ? 22.196 -1.764 -1.952 1.00 0.00 73 GLN A CA 9
ATOM 12521 C C . GLN A 1 73 ? 23.254 -1.951 -3.009 1.00 0.00 73 GLN A C 9
ATOM 12522 O O . GLN A 1 73 ? 23.068 -2.730 -3.944 1.00 0.00 73 GLN A O 9
ATOM 12536 N N . THR A 1 74 ? 24.406 -1.246 -2.891 1.00 0.00 74 THR A N 9
ATOM 12537 C CA . THR A 1 74 ? 25.449 -1.418 -3.878 1.00 0.00 74 THR A CA 9
ATOM 12538 C C . THR A 1 74 ? 26.173 -2.687 -3.517 1.00 0.00 74 THR A C 9
ATOM 12539 O O . THR A 1 74 ? 26.198 -3.087 -2.354 1.00 0.00 74 THR A O 9
ATOM 12550 N N . ALA A 1 75 ? 26.816 -3.334 -4.515 1.00 0.00 75 ALA A N 9
ATOM 12551 C CA . ALA A 1 75 ? 27.512 -4.577 -4.270 1.00 0.00 75 ALA A CA 9
ATOM 12552 C C . ALA A 1 75 ? 28.649 -4.370 -3.302 1.00 0.00 75 ALA A C 9
ATOM 12553 O O . ALA A 1 75 ? 28.856 -5.174 -2.403 1.00 0.00 75 ALA A O 9
ATOM 12560 N N . GLY A 1 76 ? 29.419 -3.278 -3.480 1.00 0.00 76 GLY A N 9
ATOM 12561 C CA . GLY A 1 76 ? 30.562 -3.028 -2.627 1.00 0.00 76 GLY A CA 9
ATOM 12562 C C . GLY A 1 76 ? 30.138 -2.731 -1.214 1.00 0.00 76 GLY A C 9
ATOM 12563 O O . GLY A 1 76 ? 30.771 -3.191 -0.265 1.00 0.00 76 GLY A O 9
ATOM 12567 N N . ASN A 1 77 ? 29.051 -1.954 -1.038 1.00 0.00 77 ASN A N 9
ATOM 12568 C CA . ASN A 1 77 ? 28.633 -1.571 0.292 1.00 0.00 77 ASN A CA 9
ATOM 12569 C C . ASN A 1 77 ? 28.068 -2.744 1.048 1.00 0.00 77 ASN A C 9
ATOM 12570 O O . ASN A 1 77 ? 28.359 -2.911 2.231 1.00 0.00 77 ASN A O 9
ATOM 12575 N N . VAL A 1 78 ? 27.259 -3.601 0.395 1.00 0.00 78 VAL A N 9
ATOM 12576 C CA . VAL A 1 78 ? 26.659 -4.697 1.120 1.00 0.00 78 VAL A CA 9
ATOM 12577 C C . VAL A 1 78 ? 27.649 -5.814 1.312 1.00 0.00 78 VAL A C 9
ATOM 12578 O O . VAL A 1 78 ? 27.594 -6.507 2.317 1.00 0.00 78 VAL A O 9
ATOM 12591 N N . PHE A 1 79 ? 28.581 -6.020 0.358 1.00 0.00 79 PHE A N 9
ATOM 12592 C CA . PHE A 1 79 ? 29.536 -7.104 0.479 1.00 0.00 79 PHE A CA 9
ATOM 12593 C C . PHE A 1 79 ? 30.348 -6.961 1.742 1.00 0.00 79 PHE A C 9
ATOM 12594 O O . PHE A 1 79 ? 30.471 -7.901 2.520 1.00 0.00 79 PHE A O 9
ATOM 12611 N N . MET A 1 80 ? 30.931 -5.771 1.961 1.00 0.00 80 MET A N 9
ATOM 12612 C CA . MET A 1 80 ? 31.764 -5.566 3.120 1.00 0.00 80 MET A CA 9
ATOM 12613 C C . MET A 1 80 ? 30.945 -5.482 4.383 1.00 0.00 80 MET A C 9
ATOM 12614 O O . MET A 1 80 ? 31.348 -6.003 5.421 1.00 0.00 80 MET A O 9
ATOM 12628 N N . LYS A 1 81 ? 29.779 -4.809 4.332 1.00 0.00 81 LYS A N 9
ATOM 12629 C CA . LYS A 1 81 ? 29.000 -4.612 5.535 1.00 0.00 81 LYS A CA 9
ATOM 12630 C C . LYS A 1 81 ? 28.209 -5.833 5.945 1.00 0.00 81 LYS A C 9
ATOM 12631 O O . LYS A 1 81 ? 28.167 -6.151 7.133 1.00 0.00 81 LYS A O 9
ATOM 12650 N N . TYR A 1 82 ? 27.555 -6.553 5.001 1.00 0.00 82 TYR A N 9
ATOM 12651 C CA . TYR A 1 82 ? 26.728 -7.672 5.421 1.00 0.00 82 TYR A CA 9
ATOM 12652 C C . TYR A 1 82 ? 27.163 -8.938 4.744 1.00 0.00 82 TYR A C 9
ATOM 12653 O O . TYR A 1 82 ? 27.006 -10.026 5.299 1.00 0.00 82 TYR A O 9
ATOM 12671 N N . GLY A 1 83 ? 27.722 -8.840 3.525 1.00 0.00 83 GLY A N 9
ATOM 12672 C CA . GLY A 1 83 ? 28.144 -10.026 2.824 1.00 0.00 83 GLY A CA 9
ATOM 12673 C C . GLY A 1 83 ? 26.913 -10.772 2.394 1.00 0.00 83 GLY A C 9
ATOM 12674 O O . GLY A 1 83 ? 25.883 -10.178 2.078 1.00 0.00 83 GLY A O 9
ATOM 12678 N N . GLN A 1 84 ? 27.015 -12.114 2.364 1.00 0.00 84 GLN A N 9
ATOM 12679 C CA . GLN A 1 84 ? 25.907 -12.945 1.971 1.00 0.00 84 GLN A CA 9
ATOM 12680 C C . GLN A 1 84 ? 25.139 -13.352 3.207 1.00 0.00 84 GLN A C 9
ATOM 12681 O O . GLN A 1 84 ? 24.391 -14.326 3.179 1.00 0.00 84 GLN A O 9
ATOM 12695 N N . GLU A 1 85 ? 25.316 -12.621 4.332 1.00 0.00 85 GLU A N 9
ATOM 12696 C CA . GLU A 1 85 ? 24.617 -12.967 5.546 1.00 0.00 85 GLU A CA 9
ATOM 12697 C C . GLU A 1 85 ? 23.780 -11.786 5.935 1.00 0.00 85 GLU A C 9
ATOM 12698 O O . GLU A 1 85 ? 24.150 -11.001 6.808 1.00 0.00 85 GLU A O 9
ATOM 12710 N N . ILE A 1 86 ? 22.612 -11.644 5.283 1.00 0.00 86 ILE A N 9
ATOM 12711 C CA . ILE A 1 86 ? 21.732 -10.541 5.583 1.00 0.00 86 ILE A CA 9
ATOM 12712 C C . ILE A 1 86 ? 20.313 -11.058 5.558 1.00 0.00 86 ILE A C 9
ATOM 12713 O O . ILE A 1 86 ? 19.951 -11.897 4.724 1.00 0.00 86 ILE A O 9
ATOM 12729 N N . ARG A 1 87 ? 19.475 -10.578 6.511 1.00 0.00 87 ARG A N 9
ATOM 12730 C CA . ARG A 1 87 ? 18.095 -11.000 6.559 1.00 0.00 87 ARG A CA 9
ATOM 12731 C C . ARG A 1 87 ? 17.281 -9.834 6.086 1.00 0.00 87 ARG A C 9
ATOM 12732 O O . ARG A 1 87 ? 17.525 -8.708 6.491 1.00 0.00 87 ARG A O 9
ATOM 12753 N N . LEU A 1 88 ? 16.292 -10.076 5.202 1.00 0.00 88 LEU A N 9
ATOM 12754 C CA . LEU A 1 88 ? 15.485 -8.988 4.702 1.00 0.00 88 LEU A CA 9
ATOM 12755 C C . LEU A 1 88 ? 14.082 -9.165 5.211 1.00 0.00 88 LEU A C 9
ATOM 12756 O O . LEU A 1 88 ? 13.480 -10.224 5.036 1.00 0.00 88 LEU A O 9
ATOM 12772 N N . ILE A 1 89 ? 13.521 -8.107 5.852 1.00 0.00 89 ILE A N 9
ATOM 12773 C CA . ILE A 1 89 ? 12.168 -8.191 6.350 1.00 0.00 89 ILE A CA 9
ATOM 12774 C C . ILE A 1 89 ? 11.499 -6.864 6.087 1.00 0.00 89 ILE A C 9
ATOM 12775 O O . ILE A 1 89 ? 12.154 -5.839 5.867 1.00 0.00 89 ILE A O 9
ATOM 12791 N N . PRO A 1 90 ? 10.181 -6.893 6.018 1.00 0.00 90 PRO A N 9
ATOM 12792 C CA . PRO A 1 90 ? 9.378 -5.707 5.819 1.00 0.00 90 PRO A CA 9
ATOM 12793 C C . PRO A 1 90 ? 8.836 -5.173 7.116 1.00 0.00 90 PRO A C 9
ATOM 12794 O O . PRO A 1 90 ? 7.627 -5.162 7.339 1.00 0.00 90 PRO A O 9
ATOM 12805 N N . ARG A 1 91 ? 9.734 -4.698 8.002 1.00 0.00 91 ARG A N 9
ATOM 12806 C CA . ARG A 1 91 ? 9.305 -4.196 9.284 1.00 0.00 91 ARG A CA 9
ATOM 12807 C C . ARG A 1 91 ? 9.725 -2.764 9.362 1.00 0.00 91 ARG A C 9
ATOM 12808 O O . ARG A 1 91 ? 10.887 -2.443 9.145 1.00 0.00 91 ARG A O 9
ATOM 12829 N N . ASP A 1 92 ? 8.755 -1.888 9.715 1.00 0.00 92 ASP A N 9
ATOM 12830 C CA . ASP A 1 92 ? 8.971 -0.458 9.822 1.00 0.00 92 ASP A CA 9
ATOM 12831 C C . ASP A 1 92 ? 7.706 0.152 9.324 1.00 0.00 92 ASP A C 9
ATOM 12832 O O . ASP A 1 92 ? 7.051 0.936 10.006 1.00 0.00 92 ASP A O 9
ATOM 12841 N N . ARG A 1 93 ? 7.348 -0.234 8.088 1.00 0.00 93 ARG A N 9
ATOM 12842 C CA . ARG A 1 93 ? 6.161 0.257 7.449 1.00 0.00 93 ARG A CA 9
ATOM 12843 C C . ARG A 1 93 ? 4.960 -0.336 8.130 1.00 0.00 93 ARG A C 9
ATOM 12844 O O . ARG A 1 93 ? 3.930 0.321 8.271 1.00 0.00 93 ARG A O 9
ATOM 12865 N N . VAL A 1 94 ? 5.065 -1.616 8.555 1.00 0.00 94 VAL A N 9
ATOM 12866 C CA . VAL A 1 94 ? 3.963 -2.273 9.222 1.00 0.00 94 VAL A CA 9
ATOM 12867 C C . VAL A 1 94 ? 3.677 -1.535 10.504 1.00 0.00 94 VAL A C 9
ATOM 12868 O O . VAL A 1 94 ? 2.525 -1.265 10.836 1.00 0.00 94 VAL A O 9
ATOM 12881 N N . GLY A 1 95 ? 4.738 -1.191 11.258 1.00 0.00 95 GLY A N 9
ATOM 12882 C CA . GLY A 1 95 ? 4.543 -0.482 12.497 1.00 0.00 95 GLY A CA 9
ATOM 12883 C C . GLY A 1 95 ? 5.917 -0.249 13.124 1.00 0.00 95 GLY A C 9
ATOM 12884 O O . GLY A 1 95 ? 6.008 0.605 14.047 1.00 0.00 95 GLY A O 9
ATOM 12889 N N . MET A 1 1 ? 19.920 -25.970 -14.147 1.00 0.00 1 MET A N 10
ATOM 12890 C CA . MET A 1 1 ? 18.858 -25.672 -13.148 1.00 0.00 1 MET A CA 10
ATOM 12891 C C . MET A 1 1 ? 19.406 -24.825 -12.035 1.00 0.00 1 MET A C 10
ATOM 12892 O O . MET A 1 1 ? 20.037 -25.327 -11.105 1.00 0.00 1 MET A O 10
ATOM 12908 N N . SER A 1 2 ? 19.173 -23.497 -12.116 1.00 0.00 2 SER A N 10
ATOM 12909 C CA . SER A 1 2 ? 19.658 -22.604 -11.096 1.00 0.00 2 SER A CA 10
ATOM 12910 C C . SER A 1 2 ? 18.504 -21.751 -10.676 1.00 0.00 2 SER A C 10
ATOM 12911 O O . SER A 1 2 ? 17.623 -21.443 -11.478 1.00 0.00 2 SER A O 10
ATOM 12919 N N . GLN A 1 3 ? 18.483 -21.355 -9.383 1.00 0.00 3 GLN A N 10
ATOM 12920 C CA . GLN A 1 3 ? 17.414 -20.524 -8.879 1.00 0.00 3 GLN A CA 10
ATOM 12921 C C . GLN A 1 3 ? 17.509 -19.176 -9.533 1.00 0.00 3 GLN A C 10
ATOM 12922 O O . GLN A 1 3 ? 16.499 -18.567 -9.879 1.00 0.00 3 GLN A O 10
ATOM 12936 N N . ASN A 1 4 ? 18.748 -18.679 -9.704 1.00 0.00 4 ASN A N 10
ATOM 12937 C CA . ASN A 1 4 ? 18.948 -17.396 -10.322 1.00 0.00 4 ASN A CA 10
ATOM 12938 C C . ASN A 1 4 ? 19.107 -17.623 -11.799 1.00 0.00 4 ASN A C 10
ATOM 12939 O O . ASN A 1 4 ? 19.686 -18.617 -12.229 1.00 0.00 4 ASN A O 10
ATOM 12950 N N . GLU A 1 5 ? 18.595 -16.677 -12.610 1.00 0.00 5 GLU A N 10
ATOM 12951 C CA . GLU A 1 5 ? 18.703 -16.810 -14.037 1.00 0.00 5 GLU A CA 10
ATOM 12952 C C . GLU A 1 5 ? 18.654 -15.428 -14.609 1.00 0.00 5 GLU A C 10
ATOM 12953 O O . GLU A 1 5 ? 18.130 -14.508 -13.981 1.00 0.00 5 GLU A O 10
ATOM 12965 N N . GLU A 1 6 ? 19.225 -15.258 -15.829 1.00 0.00 6 GLU A N 10
ATOM 12966 C CA . GLU A 1 6 ? 19.236 -13.965 -16.482 1.00 0.00 6 GLU A CA 10
ATOM 12967 C C . GLU A 1 6 ? 20.046 -13.019 -15.634 1.00 0.00 6 GLU A C 10
ATOM 12968 O O . GLU A 1 6 ? 19.680 -11.860 -15.443 1.00 0.00 6 GLU A O 10
ATOM 12980 N N . ALA A 1 7 ? 21.190 -13.506 -15.107 1.00 0.00 7 ALA A N 10
ATOM 12981 C CA . ALA A 1 7 ? 22.024 -12.677 -14.281 1.00 0.00 7 ALA A CA 10
ATOM 12982 C C . ALA A 1 7 ? 22.815 -11.769 -15.190 1.00 0.00 7 ALA A C 10
ATOM 12983 O O . ALA A 1 7 ? 23.398 -12.210 -16.182 1.00 0.00 7 ALA A O 10
ATOM 12990 N N . PRO A 1 8 ? 22.838 -10.492 -14.864 1.00 0.00 8 PRO A N 10
ATOM 12991 C CA . PRO A 1 8 ? 23.570 -9.515 -15.649 1.00 0.00 8 PRO A CA 10
ATOM 12992 C C . PRO A 1 8 ? 25.048 -9.577 -15.407 1.00 0.00 8 PRO A C 10
ATOM 12993 O O . PRO A 1 8 ? 25.491 -10.088 -14.380 1.00 0.00 8 PRO A O 10
ATOM 13004 N N . ALA A 1 9 ? 25.840 -9.055 -16.374 1.00 0.00 9 ALA A N 10
ATOM 13005 C CA . ALA A 1 9 ? 27.281 -9.058 -16.246 1.00 0.00 9 ALA A CA 10
ATOM 13006 C C . ALA A 1 9 ? 27.760 -10.480 -16.339 1.00 0.00 9 ALA A C 10
ATOM 13007 O O . ALA A 1 9 ? 28.364 -11.013 -15.409 1.00 0.00 9 ALA A O 10
ATOM 13014 N N . ARG A 1 10 ? 27.496 -11.133 -17.496 1.00 0.00 10 ARG A N 10
ATOM 13015 C CA . ARG A 1 10 ? 27.918 -12.501 -17.681 1.00 0.00 10 ARG A CA 10
ATOM 13016 C C . ARG A 1 10 ? 29.416 -12.528 -17.828 1.00 0.00 10 ARG A C 10
ATOM 13017 O O . ARG A 1 10 ? 30.056 -13.540 -17.545 1.00 0.00 10 ARG A O 10
ATOM 13038 N N . SER A 1 11 ? 30.012 -11.403 -18.283 1.00 0.00 11 SER A N 10
ATOM 13039 C CA . SER A 1 11 ? 31.443 -11.344 -18.444 1.00 0.00 11 SER A CA 10
ATOM 13040 C C . SER A 1 11 ? 31.925 -10.226 -17.570 1.00 0.00 11 SER A C 10
ATOM 13041 O O . SER A 1 11 ? 31.514 -9.077 -17.732 1.00 0.00 11 SER A O 10
ATOM 13049 N N . GLY A 1 12 ? 32.823 -10.547 -16.617 1.00 0.00 12 GLY A N 10
ATOM 13050 C CA . GLY A 1 12 ? 33.342 -9.539 -15.730 1.00 0.00 12 GLY A CA 10
ATOM 13051 C C . GLY A 1 12 ? 33.326 -10.121 -14.355 1.00 0.00 12 GLY A C 10
ATOM 13052 O O . GLY A 1 12 ? 33.240 -11.335 -14.183 1.00 0.00 12 GLY A O 10
ATOM 13056 N N . GLY A 1 13 ? 33.428 -9.248 -13.328 1.00 0.00 13 GLY A N 10
ATOM 13057 C CA . GLY A 1 13 ? 33.409 -9.720 -11.966 1.00 0.00 13 GLY A CA 10
ATOM 13058 C C . GLY A 1 13 ? 31.991 -10.063 -11.632 1.00 0.00 13 GLY A C 10
ATOM 13059 O O . GLY A 1 13 ? 31.059 -9.434 -12.120 1.00 0.00 13 GLY A O 10
ATOM 13063 N N . LYS A 1 14 ? 31.801 -11.084 -10.773 1.00 0.00 14 LYS A N 10
ATOM 13064 C CA . LYS A 1 14 ? 30.467 -11.489 -10.401 1.00 0.00 14 LYS A CA 10
ATOM 13065 C C . LYS A 1 14 ? 30.485 -11.812 -8.938 1.00 0.00 14 LYS A C 10
ATOM 13066 O O . LYS A 1 14 ? 31.433 -12.414 -8.434 1.00 0.00 14 LYS A O 10
ATOM 13085 N N . VAL A 1 15 ? 29.418 -11.402 -8.219 1.00 0.00 15 VAL A N 10
ATOM 13086 C CA . VAL A 1 15 ? 29.327 -11.668 -6.804 1.00 0.00 15 VAL A CA 10
ATOM 13087 C C . VAL A 1 15 ? 27.933 -12.168 -6.553 1.00 0.00 15 VAL A C 10
ATOM 13088 O O . VAL A 1 15 ? 26.966 -11.651 -7.116 1.00 0.00 15 VAL A O 10
ATOM 13101 N N . THR A 1 16 ? 27.797 -13.196 -5.688 1.00 0.00 16 THR A N 10
ATOM 13102 C CA . THR A 1 16 ? 26.493 -13.738 -5.387 1.00 0.00 16 THR A CA 10
ATOM 13103 C C . THR A 1 16 ? 26.236 -13.484 -3.934 1.00 0.00 16 THR A C 10
ATOM 13104 O O . THR A 1 16 ? 27.057 -13.814 -3.081 1.00 0.00 16 THR A O 10
ATOM 13115 N N . PHE A 1 17 ? 25.064 -12.884 -3.623 1.00 0.00 17 PHE A N 10
ATOM 13116 C CA . PHE A 1 17 ? 24.716 -12.594 -2.258 1.00 0.00 17 PHE A CA 10
ATOM 13117 C C . PHE A 1 17 ? 23.485 -13.386 -1.945 1.00 0.00 17 PHE A C 10
ATOM 13118 O O . PHE A 1 17 ? 22.571 -13.491 -2.766 1.00 0.00 17 PHE A O 10
ATOM 13135 N N . ARG A 1 18 ? 23.432 -13.952 -0.720 1.00 0.00 18 ARG A N 10
ATOM 13136 C CA . ARG A 1 18 ? 22.296 -14.738 -0.319 1.00 0.00 18 ARG A CA 10
ATOM 13137 C C . ARG A 1 18 ? 21.459 -13.876 0.576 1.00 0.00 18 ARG A C 10
ATOM 13138 O O . ARG A 1 18 ? 21.961 -13.261 1.517 1.00 0.00 18 ARG A O 10
ATOM 13159 N N . ILE A 1 19 ? 20.144 -13.822 0.291 1.00 0.00 19 ILE A N 10
ATOM 13160 C CA . ILE A 1 19 ? 19.244 -13.025 1.084 1.00 0.00 19 ILE A CA 10
ATOM 13161 C C . ILE A 1 19 ? 18.256 -13.982 1.682 1.00 0.00 19 ILE A C 10
ATOM 13162 O O . ILE A 1 19 ? 17.640 -14.782 0.970 1.00 0.00 19 ILE A O 10
ATOM 13178 N N . ILE A 1 20 ? 18.077 -13.923 3.022 1.00 0.00 20 ILE A N 10
ATOM 13179 C CA . ILE A 1 20 ? 17.145 -14.819 3.666 1.00 0.00 20 ILE A CA 10
ATOM 13180 C C . ILE A 1 20 ? 15.823 -14.113 3.726 1.00 0.00 20 ILE A C 10
ATOM 13181 O O . ILE A 1 20 ? 15.709 -13.035 4.301 1.00 0.00 20 ILE A O 10
ATOM 13197 N N . LEU A 1 21 ? 14.782 -14.717 3.113 1.00 0.00 21 LEU A N 10
ATOM 13198 C CA . LEU A 1 21 ? 13.474 -14.107 3.111 1.00 0.00 21 LEU A CA 10
ATOM 13199 C C . LEU A 1 21 ? 12.656 -14.778 4.173 1.00 0.00 21 LEU A C 10
ATOM 13200 O O . LEU A 1 21 ? 12.604 -16.002 4.249 1.00 0.00 21 LEU A O 10
ATOM 13216 N N . THR A 1 22 ? 11.969 -13.975 5.015 1.00 0.00 22 THR A N 10
ATOM 13217 C CA . THR A 1 22 ? 11.148 -14.546 6.058 1.00 0.00 22 THR A CA 10
ATOM 13218 C C . THR A 1 22 ? 9.744 -14.671 5.534 1.00 0.00 22 THR A C 10
ATOM 13219 O O . THR A 1 22 ? 8.913 -15.361 6.121 1.00 0.00 22 THR A O 10
ATOM 13230 N N . SER A 1 23 ? 9.446 -13.994 4.399 1.00 0.00 23 SER A N 10
ATOM 13231 C CA . SER A 1 23 ? 8.114 -14.045 3.842 1.00 0.00 23 SER A CA 10
ATOM 13232 C C . SER A 1 23 ? 7.962 -15.315 3.055 1.00 0.00 23 SER A C 10
ATOM 13233 O O . SER A 1 23 ? 6.846 -15.720 2.738 1.00 0.00 23 SER A O 10
ATOM 13241 N N . GLU A 1 24 ? 9.087 -15.978 2.715 1.00 0.00 24 GLU A N 10
ATOM 13242 C CA . GLU A 1 24 ? 9.013 -17.201 1.957 1.00 0.00 24 GLU A CA 10
ATOM 13243 C C . GLU A 1 24 ? 9.498 -18.303 2.848 1.00 0.00 24 GLU A C 10
ATOM 13244 O O . GLU A 1 24 ? 10.673 -18.649 2.846 1.00 0.00 24 GLU A O 10
ATOM 13256 N N . ARG A 1 25 ? 8.574 -18.882 3.641 1.00 0.00 25 ARG A N 10
ATOM 13257 C CA . ARG A 1 25 ? 8.925 -19.956 4.542 1.00 0.00 25 ARG A CA 10
ATOM 13258 C C . ARG A 1 25 ? 9.353 -21.159 3.741 1.00 0.00 25 ARG A C 10
ATOM 13259 O O . ARG A 1 25 ? 10.290 -21.863 4.114 1.00 0.00 25 ARG A O 10
ATOM 13280 N N . SER A 1 26 ? 8.657 -21.421 2.611 1.00 0.00 26 SER A N 10
ATOM 13281 C CA . SER A 1 26 ? 8.963 -22.576 1.792 1.00 0.00 26 SER A CA 10
ATOM 13282 C C . SER A 1 26 ? 10.355 -22.464 1.227 1.00 0.00 26 SER A C 10
ATOM 13283 O O . SER A 1 26 ? 11.057 -23.467 1.113 1.00 0.00 26 SER A O 10
ATOM 13291 N N . GLN A 1 27 ? 10.792 -21.244 0.851 1.00 0.00 27 GLN A N 10
ATOM 13292 C CA . GLN A 1 27 ? 12.116 -21.099 0.290 1.00 0.00 27 GLN A CA 10
ATOM 13293 C C . GLN A 1 27 ? 12.685 -19.790 0.756 1.00 0.00 27 GLN A C 10
ATOM 13294 O O . GLN A 1 27 ? 12.597 -18.771 0.069 1.00 0.00 27 GLN A O 10
ATOM 13308 N N . PRO A 1 28 ? 13.290 -19.800 1.922 1.00 0.00 28 PRO A N 10
ATOM 13309 C CA . PRO A 1 28 ? 13.890 -18.609 2.485 1.00 0.00 28 PRO A CA 10
ATOM 13310 C C . PRO A 1 28 ? 15.311 -18.418 2.046 1.00 0.00 28 PRO A C 10
ATOM 13311 O O . PRO A 1 28 ? 16.195 -18.164 2.859 1.00 0.00 28 PRO A O 10
ATOM 13322 N N . PHE A 1 29 ? 15.554 -18.513 0.722 1.00 0.00 29 PHE A N 10
ATOM 13323 C CA . PHE A 1 29 ? 16.892 -18.358 0.214 1.00 0.00 29 PHE A CA 10
ATOM 13324 C C . PHE A 1 29 ? 16.796 -17.856 -1.196 1.00 0.00 29 PHE A C 10
ATOM 13325 O O . PHE A 1 29 ? 16.659 -18.643 -2.133 1.00 0.00 29 PHE A O 10
ATOM 13342 N N . ARG A 1 30 ? 16.856 -16.521 -1.379 1.00 0.00 30 ARG A N 10
ATOM 13343 C CA . ARG A 1 30 ? 16.818 -15.965 -2.709 1.00 0.00 30 ARG A CA 10
ATOM 13344 C C . ARG A 1 30 ? 18.162 -15.339 -2.905 1.00 0.00 30 ARG A C 10
ATOM 13345 O O . ARG A 1 30 ? 18.611 -14.550 -2.078 1.00 0.00 30 ARG A O 10
ATOM 13366 N N . VAL A 1 31 ? 18.848 -15.678 -4.016 1.00 0.00 31 VAL A N 10
ATOM 13367 C CA . VAL A 1 31 ? 20.171 -15.152 -4.240 1.00 0.00 31 VAL A CA 10
ATOM 13368 C C . VAL A 1 31 ? 20.131 -14.168 -5.372 1.00 0.00 31 VAL A C 10
ATOM 13369 O O . VAL A 1 31 ? 19.447 -14.368 -6.376 1.00 0.00 31 VAL A O 10
ATOM 13382 N N . ILE A 1 32 ? 20.879 -13.052 -5.207 1.00 0.00 32 ILE A N 10
ATOM 13383 C CA . ILE A 1 32 ? 20.957 -12.052 -6.242 1.00 0.00 32 ILE A CA 10
ATOM 13384 C C . ILE A 1 32 ? 22.365 -12.109 -6.751 1.00 0.00 32 ILE A C 10
ATOM 13385 O O . ILE A 1 32 ? 23.311 -12.289 -5.980 1.00 0.00 32 ILE A O 10
ATOM 13401 N N . SER A 1 33 ? 22.539 -12.000 -8.084 1.00 0.00 33 SER A N 10
ATOM 13402 C CA . SER A 1 33 ? 23.867 -12.041 -8.640 1.00 0.00 33 SER A CA 10
ATOM 13403 C C . SER A 1 33 ? 24.103 -10.716 -9.278 1.00 0.00 33 SER A C 10
ATOM 13404 O O . SER A 1 33 ? 23.399 -10.326 -10.208 1.00 0.00 33 SER A O 10
ATOM 13412 N N . ILE A 1 34 ? 25.130 -9.995 -8.789 1.00 0.00 34 ILE A N 10
ATOM 13413 C CA . ILE A 1 34 ? 25.441 -8.701 -9.332 1.00 0.00 34 ILE A CA 10
ATOM 13414 C C . ILE A 1 34 ? 26.929 -8.567 -9.305 1.00 0.00 34 ILE A C 10
ATOM 13415 O O . ILE A 1 34 ? 27.606 -9.188 -8.494 1.00 0.00 34 ILE A O 10
ATOM 13431 N N . ALA A 1 35 ? 27.480 -7.741 -10.210 1.00 0.00 35 ALA A N 10
ATOM 13432 C CA . ALA A 1 35 ? 28.904 -7.550 -10.253 1.00 0.00 35 ALA A CA 10
ATOM 13433 C C . ALA A 1 35 ? 29.258 -6.507 -9.232 1.00 0.00 35 ALA A C 10
ATOM 13434 O O . ALA A 1 35 ? 28.411 -5.734 -8.794 1.00 0.00 35 ALA A O 10
ATOM 13441 N N . GLU A 1 36 ? 30.545 -6.478 -8.819 1.00 0.00 36 GLU A N 10
ATOM 13442 C CA . GLU A 1 36 ? 30.996 -5.494 -7.859 1.00 0.00 36 GLU A CA 10
ATOM 13443 C C . GLU A 1 36 ? 30.842 -4.136 -8.487 1.00 0.00 36 GLU A C 10
ATOM 13444 O O . GLU A 1 36 ? 30.519 -3.156 -7.821 1.00 0.00 36 GLU A O 10
ATOM 13456 N N . GLU A 1 37 ? 31.091 -4.071 -9.811 1.00 0.00 37 GLU A N 10
ATOM 13457 C CA . GLU A 1 37 ? 31.011 -2.828 -10.535 1.00 0.00 37 GLU A CA 10
ATOM 13458 C C . GLU A 1 37 ? 29.617 -2.652 -11.093 1.00 0.00 37 GLU A C 10
ATOM 13459 O O . GLU A 1 37 ? 29.360 -1.699 -11.827 1.00 0.00 37 GLU A O 10
ATOM 13471 N N . ALA A 1 38 ? 28.679 -3.567 -10.763 1.00 0.00 38 ALA A N 10
ATOM 13472 C CA . ALA A 1 38 ? 27.337 -3.453 -11.282 1.00 0.00 38 ALA A CA 10
ATOM 13473 C C . ALA A 1 38 ? 26.569 -2.517 -10.388 1.00 0.00 38 ALA A C 10
ATOM 13474 O O . ALA A 1 38 ? 26.859 -2.375 -9.199 1.00 0.00 38 ALA A O 10
ATOM 13481 N N . PRO A 1 39 ? 25.577 -1.870 -10.959 1.00 0.00 39 PRO A N 10
ATOM 13482 C CA . PRO A 1 39 ? 24.736 -0.946 -10.222 1.00 0.00 39 PRO A CA 10
ATOM 13483 C C . PRO A 1 39 ? 23.735 -1.641 -9.348 1.00 0.00 39 PRO A C 10
ATOM 13484 O O . PRO A 1 39 ? 23.433 -2.821 -9.537 1.00 0.00 39 PRO A O 10
ATOM 13495 N N . LEU A 1 40 ? 23.183 -0.896 -8.364 1.00 0.00 40 LEU A N 10
ATOM 13496 C CA . LEU A 1 40 ? 22.205 -1.444 -7.450 1.00 0.00 40 LEU A CA 10
ATOM 13497 C C . LEU A 1 40 ? 20.942 -1.782 -8.204 1.00 0.00 40 LEU A C 10
ATOM 13498 O O . LEU A 1 40 ? 20.077 -2.481 -7.688 1.00 0.00 40 LEU A O 10
ATOM 13514 N N . THR A 1 41 ? 20.814 -1.284 -9.454 1.00 0.00 41 THR A N 10
ATOM 13515 C CA . THR A 1 41 ? 19.632 -1.532 -10.253 1.00 0.00 41 THR A CA 10
ATOM 13516 C C . THR A 1 41 ? 19.476 -3.015 -10.478 1.00 0.00 41 THR A C 10
ATOM 13517 O O . THR A 1 41 ? 18.363 -3.536 -10.443 1.00 0.00 41 THR A O 10
ATOM 13528 N N . ALA A 1 42 ? 20.596 -3.736 -10.718 1.00 0.00 42 ALA A N 10
ATOM 13529 C CA . ALA A 1 42 ? 20.521 -5.156 -10.971 1.00 0.00 42 ALA A CA 10
ATOM 13530 C C . ALA A 1 42 ? 19.973 -5.843 -9.750 1.00 0.00 42 ALA A C 10
ATOM 13531 O O . ALA A 1 42 ? 19.181 -6.777 -9.854 1.00 0.00 42 ALA A O 10
ATOM 13538 N N . ALA A 1 43 ? 20.397 -5.386 -8.552 1.00 0.00 43 ALA A N 10
ATOM 13539 C CA . ALA A 1 43 ? 19.934 -5.988 -7.326 1.00 0.00 43 ALA A CA 10
ATOM 13540 C C . ALA A 1 43 ? 18.459 -5.736 -7.177 1.00 0.00 43 ALA A C 10
ATOM 13541 O O . ALA A 1 43 ? 17.726 -6.616 -6.758 1.00 0.00 43 ALA A O 10
ATOM 13548 N N . LEU A 1 44 ? 17.999 -4.517 -7.539 1.00 0.00 44 LEU A N 10
ATOM 13549 C CA . LEU A 1 44 ? 16.600 -4.154 -7.414 1.00 0.00 44 LEU A CA 10
ATOM 13550 C C . LEU A 1 44 ? 15.740 -5.070 -8.244 1.00 0.00 44 LEU A C 10
ATOM 13551 O O . LEU A 1 44 ? 14.621 -5.390 -7.853 1.00 0.00 44 LEU A O 10
ATOM 13567 N N . ARG A 1 45 ? 16.235 -5.505 -9.423 1.00 0.00 45 ARG A N 10
ATOM 13568 C CA . ARG A 1 45 ? 15.443 -6.366 -10.279 1.00 0.00 45 ARG A CA 10
ATOM 13569 C C . ARG A 1 45 ? 15.117 -7.646 -9.551 1.00 0.00 45 ARG A C 10
ATOM 13570 O O . ARG A 1 45 ? 13.987 -8.129 -9.617 1.00 0.00 45 ARG A O 10
ATOM 13591 N N . PHE A 1 46 ? 16.099 -8.230 -8.829 1.00 0.00 46 PHE A N 10
ATOM 13592 C CA . PHE A 1 46 ? 15.841 -9.462 -8.116 1.00 0.00 46 PHE A CA 10
ATOM 13593 C C . PHE A 1 46 ? 15.245 -9.123 -6.774 1.00 0.00 46 PHE A C 10
ATOM 13594 O O . PHE A 1 46 ? 14.525 -9.924 -6.179 1.00 0.00 46 PHE A O 10
ATOM 13611 N N . ALA A 1 47 ? 15.546 -7.909 -6.268 1.00 0.00 47 ALA A N 10
ATOM 13612 C CA . ALA A 1 47 ? 15.042 -7.465 -4.989 1.00 0.00 47 ALA A CA 10
ATOM 13613 C C . ALA A 1 47 ? 13.539 -7.382 -5.054 1.00 0.00 47 ALA A C 10
ATOM 13614 O O . ALA A 1 47 ? 12.857 -7.642 -4.070 1.00 0.00 47 ALA A O 10
ATOM 13621 N N . ALA A 1 48 ? 12.992 -6.993 -6.226 1.00 0.00 48 ALA A N 10
ATOM 13622 C CA . ALA A 1 48 ? 11.558 -6.868 -6.379 1.00 0.00 48 ALA A CA 10
ATOM 13623 C C . ALA A 1 48 ? 10.912 -8.201 -6.102 1.00 0.00 48 ALA A C 10
ATOM 13624 O O . ALA A 1 48 ? 9.844 -8.265 -5.500 1.00 0.00 48 ALA A O 10
ATOM 13631 N N . GLU A 1 49 ? 11.550 -9.306 -6.546 1.00 0.00 49 GLU A N 10
ATOM 13632 C CA . GLU A 1 49 ? 10.994 -10.622 -6.313 1.00 0.00 49 GLU A CA 10
ATOM 13633 C C . GLU A 1 49 ? 11.068 -10.914 -4.838 1.00 0.00 49 GLU A C 10
ATOM 13634 O O . GLU A 1 49 ? 10.167 -11.520 -4.267 1.00 0.00 49 GLU A O 10
ATOM 13646 N N . GLU A 1 50 ? 12.175 -10.483 -4.200 1.00 0.00 50 GLU A N 10
ATOM 13647 C CA . GLU A 1 50 ? 12.378 -10.724 -2.791 1.00 0.00 50 GLU A CA 10
ATOM 13648 C C . GLU A 1 50 ? 11.355 -9.975 -1.976 1.00 0.00 50 GLU A C 10
ATOM 13649 O O . GLU A 1 50 ? 10.852 -10.496 -0.982 1.00 0.00 50 GLU A O 10
ATOM 13661 N N . PHE A 1 51 ? 11.031 -8.724 -2.371 1.00 0.00 51 PHE A N 10
ATOM 13662 C CA . PHE A 1 51 ? 10.080 -7.949 -1.604 1.00 0.00 51 PHE A CA 10
ATOM 13663 C C . PHE A 1 51 ? 8.692 -8.419 -1.936 1.00 0.00 51 PHE A C 10
ATOM 13664 O O . PHE A 1 51 ? 7.776 -8.323 -1.118 1.00 0.00 51 PHE A O 10
ATOM 13681 N N . GLY A 1 52 ? 8.513 -8.942 -3.162 1.00 0.00 52 GLY A N 10
ATOM 13682 C CA . GLY A 1 52 ? 7.230 -9.436 -3.593 1.00 0.00 52 GLY A CA 10
ATOM 13683 C C . GLY A 1 52 ? 6.382 -8.274 -4.032 1.00 0.00 52 GLY A C 10
ATOM 13684 O O . GLY A 1 52 ? 5.291 -8.469 -4.563 1.00 0.00 52 GLY A O 10
ATOM 13688 N N . ILE A 1 53 ? 6.877 -7.028 -3.840 1.00 0.00 53 ILE A N 10
ATOM 13689 C CA . ILE A 1 53 ? 6.135 -5.865 -4.249 1.00 0.00 53 ILE A CA 10
ATOM 13690 C C . ILE A 1 53 ? 7.145 -4.825 -4.616 1.00 0.00 53 ILE A C 10
ATOM 13691 O O . ILE A 1 53 ? 8.305 -4.900 -4.212 1.00 0.00 53 ILE A O 10
ATOM 13707 N N . ALA A 1 54 ? 6.724 -3.813 -5.398 1.00 0.00 54 ALA A N 10
ATOM 13708 C CA . ALA A 1 54 ? 7.635 -2.768 -5.778 1.00 0.00 54 ALA A CA 10
ATOM 13709 C C . ALA A 1 54 ? 7.474 -1.669 -4.771 1.00 0.00 54 ALA A C 10
ATOM 13710 O O . ALA A 1 54 ? 6.855 -0.642 -5.047 1.00 0.00 54 ALA A O 10
ATOM 13717 N N . SER A 1 55 ? 8.034 -1.867 -3.558 1.00 0.00 55 SER A N 10
ATOM 13718 C CA . SER A 1 55 ? 7.909 -0.860 -2.539 1.00 0.00 55 SER A CA 10
ATOM 13719 C C . SER A 1 55 ? 9.123 -0.929 -1.661 1.00 0.00 55 SER A C 10
ATOM 13720 O O . SER A 1 55 ? 9.608 -2.005 -1.313 1.00 0.00 55 SER A O 10
ATOM 13728 N N . VAL A 1 56 ? 9.622 0.262 -1.277 1.00 0.00 56 VAL A N 10
ATOM 13729 C CA . VAL A 1 56 ? 10.778 0.378 -0.418 1.00 0.00 56 VAL A CA 10
ATOM 13730 C C . VAL A 1 56 ? 10.399 -0.037 0.982 1.00 0.00 56 VAL A C 10
ATOM 13731 O O . VAL A 1 56 ? 11.263 -0.221 1.836 1.00 0.00 56 VAL A O 10
ATOM 13744 N N . ASP A 1 57 ? 9.082 -0.188 1.253 1.00 0.00 57 ASP A N 10
ATOM 13745 C CA . ASP A 1 57 ? 8.626 -0.518 2.589 1.00 0.00 57 ASP A CA 10
ATOM 13746 C C . ASP A 1 57 ? 9.087 -1.904 2.962 1.00 0.00 57 ASP A C 10
ATOM 13747 O O . ASP A 1 57 ? 9.059 -2.274 4.133 1.00 0.00 57 ASP A O 10
ATOM 13756 N N . SER A 1 58 ? 9.525 -2.710 1.978 1.00 0.00 58 SER A N 10
ATOM 13757 C CA . SER A 1 58 ? 9.958 -4.052 2.281 1.00 0.00 58 SER A CA 10
ATOM 13758 C C . SER A 1 58 ? 11.452 -4.062 2.482 1.00 0.00 58 SER A C 10
ATOM 13759 O O . SER A 1 58 ? 12.058 -5.127 2.573 1.00 0.00 58 SER A O 10
ATOM 13767 N N . MET A 1 59 ? 12.085 -2.872 2.560 1.00 0.00 59 MET A N 10
ATOM 13768 C CA . MET A 1 59 ? 13.516 -2.813 2.744 1.00 0.00 59 MET A CA 10
ATOM 13769 C C . MET A 1 59 ? 13.788 -2.668 4.207 1.00 0.00 59 MET A C 10
ATOM 13770 O O . MET A 1 59 ? 14.285 -1.638 4.659 1.00 0.00 59 MET A O 10
ATOM 13784 N N . ALA A 1 60 ? 13.465 -3.720 4.992 1.00 0.00 60 ALA A N 10
ATOM 13785 C CA . ALA A 1 60 ? 13.740 -3.689 6.402 1.00 0.00 60 ALA A CA 10
ATOM 13786 C C . ALA A 1 60 ? 14.644 -4.857 6.648 1.00 0.00 60 ALA A C 10
ATOM 13787 O O . ALA A 1 60 ? 14.235 -5.898 7.152 1.00 0.00 60 ALA A O 10
ATOM 13794 N N . ALA A 1 61 ? 15.921 -4.705 6.262 1.00 0.00 61 ALA A N 10
ATOM 13795 C CA . ALA A 1 61 ? 16.863 -5.771 6.433 1.00 0.00 61 ALA A CA 10
ATOM 13796 C C . ALA A 1 61 ? 17.572 -5.562 7.735 1.00 0.00 61 ALA A C 10
ATOM 13797 O O . ALA A 1 61 ? 17.831 -4.432 8.146 1.00 0.00 61 ALA A O 10
ATOM 13804 N N . THR A 1 62 ? 17.882 -6.676 8.428 1.00 0.00 62 THR A N 10
ATOM 13805 C CA . THR A 1 62 ? 18.578 -6.590 9.676 1.00 0.00 62 THR A CA 10
ATOM 13806 C C . THR A 1 62 ? 19.658 -7.622 9.626 1.00 0.00 62 THR A C 10
ATOM 13807 O O . THR A 1 62 ? 19.494 -8.685 9.017 1.00 0.00 62 THR A O 10
ATOM 13818 N N . THR A 1 63 ? 20.804 -7.324 10.266 1.00 0.00 63 THR A N 10
ATOM 13819 C CA . THR A 1 63 ? 21.886 -8.273 10.284 1.00 0.00 63 THR A CA 10
ATOM 13820 C C . THR A 1 63 ? 21.869 -8.938 11.624 1.00 0.00 63 THR A C 10
ATOM 13821 O O . THR A 1 63 ? 21.233 -8.473 12.566 1.00 0.00 63 THR A O 10
ATOM 13832 N N . LYS A 1 64 ? 22.572 -10.073 11.719 1.00 0.00 64 LYS A N 10
ATOM 13833 C CA . LYS A 1 64 ? 22.645 -10.814 12.951 1.00 0.00 64 LYS A CA 10
ATOM 13834 C C . LYS A 1 64 ? 23.375 -9.987 13.976 1.00 0.00 64 LYS A C 10
ATOM 13835 O O . LYS A 1 64 ? 23.062 -10.029 15.164 1.00 0.00 64 LYS A O 10
ATOM 13854 N N . ASP A 1 65 ? 24.386 -9.218 13.519 1.00 0.00 65 ASP A N 10
ATOM 13855 C CA . ASP A 1 65 ? 25.179 -8.418 14.418 1.00 0.00 65 ASP A CA 10
ATOM 13856 C C . ASP A 1 65 ? 24.403 -7.200 14.871 1.00 0.00 65 ASP A C 10
ATOM 13857 O O . ASP A 1 65 ? 24.677 -6.666 15.944 1.00 0.00 65 ASP A O 10
ATOM 13866 N N . GLY A 1 66 ? 23.418 -6.720 14.080 1.00 0.00 66 GLY A N 10
ATOM 13867 C CA . GLY A 1 66 ? 22.683 -5.552 14.508 1.00 0.00 66 GLY A CA 10
ATOM 13868 C C . GLY A 1 66 ? 21.875 -5.034 13.358 1.00 0.00 66 GLY A C 10
ATOM 13869 O O . GLY A 1 66 ? 21.573 -5.753 12.412 1.00 0.00 66 GLY A O 10
ATOM 13873 N N . THR A 1 67 ? 21.497 -3.740 13.426 1.00 0.00 67 THR A N 10
ATOM 13874 C CA . THR A 1 67 ? 20.703 -3.142 12.377 1.00 0.00 67 THR A CA 10
ATOM 13875 C C . THR A 1 67 ? 21.554 -3.035 11.143 1.00 0.00 67 THR A C 10
ATOM 13876 O O . THR A 1 67 ? 22.671 -2.523 11.183 1.00 0.00 67 THR A O 10
ATOM 13887 N N . GLY A 1 68 ? 21.018 -3.519 10.002 1.00 0.00 68 GLY A N 10
ATOM 13888 C CA . GLY A 1 68 ? 21.748 -3.464 8.761 1.00 0.00 68 GLY A CA 10
ATOM 13889 C C . GLY A 1 68 ? 20.740 -3.288 7.674 1.00 0.00 68 GLY A C 10
ATOM 13890 O O . GLY A 1 68 ? 20.492 -4.195 6.886 1.00 0.00 68 GLY A O 10
ATOM 13894 N N . ILE A 1 69 ? 20.145 -2.080 7.608 1.00 0.00 69 ILE A N 10
ATOM 13895 C CA . ILE A 1 69 ? 19.139 -1.792 6.618 1.00 0.00 69 ILE A CA 10
ATOM 13896 C C . ILE A 1 69 ? 19.842 -1.485 5.324 1.00 0.00 69 ILE A C 10
ATOM 13897 O O . ILE A 1 69 ? 20.903 -0.863 5.316 1.00 0.00 69 ILE A O 10
ATOM 13913 N N . ASN A 1 70 ? 19.277 -1.950 4.181 1.00 0.00 70 ASN A N 10
ATOM 13914 C CA . ASN A 1 70 ? 19.924 -1.716 2.913 1.00 0.00 70 ASN A CA 10
ATOM 13915 C C . ASN A 1 70 ? 19.697 -0.276 2.524 1.00 0.00 70 ASN A C 10
ATOM 13916 O O . ASN A 1 70 ? 18.559 0.185 2.449 1.00 0.00 70 ASN A O 10
ATOM 13927 N N . PRO A 1 71 ? 20.774 0.452 2.278 1.00 0.00 71 PRO A N 10
ATOM 13928 C CA . PRO A 1 71 ? 20.680 1.834 1.872 1.00 0.00 71 PRO A CA 10
ATOM 13929 C C . PRO A 1 71 ? 20.644 1.997 0.379 1.00 0.00 71 PRO A C 10
ATOM 13930 O O . PRO A 1 71 ? 19.582 2.206 -0.202 1.00 0.00 71 PRO A O 10
ATOM 13941 N N . ALA A 1 72 ? 21.822 1.904 -0.279 1.00 0.00 72 ALA A N 10
ATOM 13942 C CA . ALA A 1 72 ? 21.876 2.045 -1.715 1.00 0.00 72 ALA A CA 10
ATOM 13943 C C . ALA A 1 72 ? 21.794 0.669 -2.309 1.00 0.00 72 ALA A C 10
ATOM 13944 O O . ALA A 1 72 ? 21.334 0.499 -3.434 1.00 0.00 72 ALA A O 10
ATOM 13951 N N . GLN A 1 73 ? 22.257 -0.347 -1.543 1.00 0.00 73 GLN A N 10
ATOM 13952 C CA . GLN A 1 73 ? 22.226 -1.716 -1.992 1.00 0.00 73 GLN A CA 10
ATOM 13953 C C . GLN A 1 73 ? 23.256 -1.912 -3.074 1.00 0.00 73 GLN A C 10
ATOM 13954 O O . GLN A 1 73 ? 23.045 -2.677 -4.016 1.00 0.00 73 GLN A O 10
ATOM 13968 N N . THR A 1 74 ? 24.421 -1.232 -2.956 1.00 0.00 74 THR A N 10
ATOM 13969 C CA . THR A 1 74 ? 25.458 -1.400 -3.947 1.00 0.00 74 THR A CA 10
ATOM 13970 C C . THR A 1 74 ? 26.145 -2.696 -3.613 1.00 0.00 74 THR A C 10
ATOM 13971 O O . THR A 1 74 ? 26.122 -3.141 -2.469 1.00 0.00 74 THR A O 10
ATOM 13982 N N . ALA A 1 75 ? 26.795 -3.327 -4.613 1.00 0.00 75 ALA A N 10
ATOM 13983 C CA . ALA A 1 75 ? 27.462 -4.590 -4.389 1.00 0.00 75 ALA A CA 10
ATOM 13984 C C . ALA A 1 75 ? 28.576 -4.430 -3.387 1.00 0.00 75 ALA A C 10
ATOM 13985 O O . ALA A 1 75 ? 28.763 -5.278 -2.519 1.00 0.00 75 ALA A O 10
ATOM 13992 N N . GLY A 1 76 ? 29.354 -3.332 -3.498 1.00 0.00 76 GLY A N 10
ATOM 13993 C CA . GLY A 1 76 ? 30.475 -3.120 -2.608 1.00 0.00 76 GLY A CA 10
ATOM 13994 C C . GLY A 1 76 ? 30.009 -2.903 -1.195 1.00 0.00 76 GLY A C 10
ATOM 13995 O O . GLY A 1 76 ? 30.615 -3.415 -0.255 1.00 0.00 76 GLY A O 10
ATOM 13999 N N . ASN A 1 77 ? 28.913 -2.138 -1.006 1.00 0.00 77 ASN A N 10
ATOM 14000 C CA . ASN A 1 77 ? 28.450 -1.849 0.333 1.00 0.00 77 ASN A CA 10
ATOM 14001 C C . ASN A 1 77 ? 27.870 -3.086 0.961 1.00 0.00 77 ASN A C 10
ATOM 14002 O O . ASN A 1 77 ? 28.112 -3.361 2.134 1.00 0.00 77 ASN A O 10
ATOM 14007 N N . VAL A 1 78 ? 27.095 -3.871 0.188 1.00 0.00 78 VAL A N 10
ATOM 14008 C CA . VAL A 1 78 ? 26.473 -5.051 0.740 1.00 0.00 78 VAL A CA 10
ATOM 14009 C C . VAL A 1 78 ? 27.523 -6.061 1.107 1.00 0.00 78 VAL A C 10
ATOM 14010 O O . VAL A 1 78 ? 27.466 -6.648 2.179 1.00 0.00 78 VAL A O 10
ATOM 14023 N N . PHE A 1 79 ? 28.527 -6.265 0.232 1.00 0.00 79 PHE A N 10
ATOM 14024 C CA . PHE A 1 79 ? 29.554 -7.256 0.490 1.00 0.00 79 PHE A CA 10
ATOM 14025 C C . PHE A 1 79 ? 30.281 -6.958 1.778 1.00 0.00 79 PHE A C 10
ATOM 14026 O O . PHE A 1 79 ? 30.434 -7.833 2.626 1.00 0.00 79 PHE A O 10
ATOM 14043 N N . MET A 1 80 ? 30.751 -5.711 1.942 1.00 0.00 80 MET A N 10
ATOM 14044 C CA . MET A 1 80 ? 31.515 -5.359 3.116 1.00 0.00 80 MET A CA 10
ATOM 14045 C C . MET A 1 80 ? 30.657 -5.297 4.355 1.00 0.00 80 MET A C 10
ATOM 14046 O O . MET A 1 80 ? 31.090 -5.713 5.428 1.00 0.00 80 MET A O 10
ATOM 14060 N N . LYS A 1 81 ? 29.420 -4.770 4.250 1.00 0.00 81 LYS A N 10
ATOM 14061 C CA . LYS A 1 81 ? 28.610 -4.594 5.436 1.00 0.00 81 LYS A CA 10
ATOM 14062 C C . LYS A 1 81 ? 27.825 -5.825 5.821 1.00 0.00 81 LYS A C 10
ATOM 14063 O O . LYS A 1 81 ? 27.740 -6.132 7.010 1.00 0.00 81 LYS A O 10
ATOM 14082 N N . TYR A 1 82 ? 27.223 -6.571 4.862 1.00 0.00 82 TYR A N 10
ATOM 14083 C CA . TYR A 1 82 ? 26.389 -7.690 5.267 1.00 0.00 82 TYR A CA 10
ATOM 14084 C C . TYR A 1 82 ? 26.871 -8.971 4.649 1.00 0.00 82 TYR A C 10
ATOM 14085 O O . TYR A 1 82 ? 26.697 -10.043 5.227 1.00 0.00 82 TYR A O 10
ATOM 14103 N N . GLY A 1 83 ? 27.489 -8.902 3.458 1.00 0.00 83 GLY A N 10
ATOM 14104 C CA . GLY A 1 83 ? 27.956 -10.102 2.815 1.00 0.00 83 GLY A CA 10
ATOM 14105 C C . GLY A 1 83 ? 26.751 -10.884 2.373 1.00 0.00 83 GLY A C 10
ATOM 14106 O O . GLY A 1 83 ? 25.715 -10.320 2.025 1.00 0.00 83 GLY A O 10
ATOM 14110 N N . GLN A 1 84 ? 26.884 -12.223 2.369 1.00 0.00 84 GLN A N 10
ATOM 14111 C CA . GLN A 1 84 ? 25.802 -13.087 1.970 1.00 0.00 84 GLN A CA 10
ATOM 14112 C C . GLN A 1 84 ? 25.081 -13.565 3.207 1.00 0.00 84 GLN A C 10
ATOM 14113 O O . GLN A 1 84 ? 24.534 -14.666 3.217 1.00 0.00 84 GLN A O 10
ATOM 14127 N N . GLU A 1 85 ? 25.062 -12.752 4.289 1.00 0.00 85 GLU A N 10
ATOM 14128 C CA . GLU A 1 85 ? 24.392 -13.172 5.497 1.00 0.00 85 GLU A CA 10
ATOM 14129 C C . GLU A 1 85 ? 23.565 -12.020 5.984 1.00 0.00 85 GLU A C 10
ATOM 14130 O O . GLU A 1 85 ? 23.991 -11.251 6.843 1.00 0.00 85 GLU A O 10
ATOM 14142 N N . ILE A 1 86 ? 22.339 -11.882 5.439 1.00 0.00 86 ILE A N 10
ATOM 14143 C CA . ILE A 1 86 ? 21.475 -10.806 5.856 1.00 0.00 86 ILE A CA 10
ATOM 14144 C C . ILE A 1 86 ? 20.054 -11.312 5.862 1.00 0.00 86 ILE A C 10
ATOM 14145 O O . ILE A 1 86 ? 19.652 -12.122 5.013 1.00 0.00 86 ILE A O 10
ATOM 14161 N N . ARG A 1 87 ? 19.259 -10.839 6.853 1.00 0.00 87 ARG A N 10
ATOM 14162 C CA . ARG A 1 87 ? 17.876 -11.237 6.954 1.00 0.00 87 ARG A CA 10
ATOM 14163 C C . ARG A 1 87 ? 17.076 -10.095 6.402 1.00 0.00 87 ARG A C 10
ATOM 14164 O O . ARG A 1 87 ? 17.236 -8.959 6.828 1.00 0.00 87 ARG A O 10
ATOM 14185 N N . LEU A 1 88 ? 16.187 -10.376 5.431 1.00 0.00 88 LEU A N 10
ATOM 14186 C CA . LEU A 1 88 ? 15.400 -9.325 4.836 1.00 0.00 88 LEU A CA 10
ATOM 14187 C C . LEU A 1 88 ? 13.970 -9.535 5.235 1.00 0.00 88 LEU A C 10
ATOM 14188 O O . LEU A 1 88 ? 13.387 -10.588 4.969 1.00 0.00 88 LEU A O 10
ATOM 14204 N N . ILE A 1 89 ? 13.363 -8.516 5.889 1.00 0.00 89 ILE A N 10
ATOM 14205 C CA . ILE A 1 89 ? 11.985 -8.629 6.290 1.00 0.00 89 ILE A CA 10
ATOM 14206 C C . ILE A 1 89 ? 11.304 -7.352 5.871 1.00 0.00 89 ILE A C 10
ATOM 14207 O O . ILE A 1 89 ? 11.945 -6.314 5.658 1.00 0.00 89 ILE A O 10
ATOM 14223 N N . PRO A 1 90 ? 10.007 -7.433 5.667 1.00 0.00 90 PRO A N 10
ATOM 14224 C CA . PRO A 1 90 ? 9.220 -6.278 5.292 1.00 0.00 90 PRO A CA 10
ATOM 14225 C C . PRO A 1 90 ? 8.789 -5.457 6.474 1.00 0.00 90 PRO A C 10
ATOM 14226 O O . PRO A 1 90 ? 8.651 -5.969 7.586 1.00 0.00 90 PRO A O 10
ATOM 14237 N N . ARG A 1 91 ? 8.540 -4.148 6.242 1.00 0.00 91 ARG A N 10
ATOM 14238 C CA . ARG A 1 91 ? 8.128 -3.273 7.310 1.00 0.00 91 ARG A CA 10
ATOM 14239 C C . ARG A 1 91 ? 6.711 -2.861 7.030 1.00 0.00 91 ARG A C 10
ATOM 14240 O O . ARG A 1 91 ? 6.352 -2.580 5.888 1.00 0.00 91 ARG A O 10
ATOM 14261 N N . ASP A 1 92 ? 5.872 -2.840 8.096 1.00 0.00 92 ASP A N 10
ATOM 14262 C CA . ASP A 1 92 ? 4.477 -2.461 7.976 1.00 0.00 92 ASP A CA 10
ATOM 14263 C C . ASP A 1 92 ? 3.742 -3.540 7.228 1.00 0.00 92 ASP A C 10
ATOM 14264 O O . ASP A 1 92 ? 2.736 -3.279 6.571 1.00 0.00 92 ASP A O 10
ATOM 14273 N N . ARG A 1 93 ? 4.239 -4.789 7.326 1.00 0.00 93 ARG A N 10
ATOM 14274 C CA . ARG A 1 93 ? 3.590 -5.894 6.667 1.00 0.00 93 ARG A CA 10
ATOM 14275 C C . ARG A 1 93 ? 3.663 -7.050 7.618 1.00 0.00 93 ARG A C 10
ATOM 14276 O O . ARG A 1 93 ? 2.644 -7.531 8.108 1.00 0.00 93 ARG A O 10
ATOM 14297 N N . VAL A 1 94 ? 4.898 -7.523 7.893 1.00 0.00 94 VAL A N 10
ATOM 14298 C CA . VAL A 1 94 ? 5.081 -8.621 8.810 1.00 0.00 94 VAL A CA 10
ATOM 14299 C C . VAL A 1 94 ? 5.672 -8.047 10.063 1.00 0.00 94 VAL A C 10
ATOM 14300 O O . VAL A 1 94 ? 5.181 -8.290 11.162 1.00 0.00 94 VAL A O 10
ATOM 14313 N N . GLY A 1 95 ? 6.755 -7.251 9.918 1.00 0.00 95 GLY A N 10
ATOM 14314 C CA . GLY A 1 95 ? 7.386 -6.657 11.072 1.00 0.00 95 GLY A CA 10
ATOM 14315 C C . GLY A 1 95 ? 6.704 -5.313 11.339 1.00 0.00 95 GLY A C 10
ATOM 14316 O O . GLY A 1 95 ? 6.337 -5.060 12.519 1.00 0.00 95 GLY A O 10
ATOM 14321 N N . MET A 1 1 ? 23.508 -27.656 -5.186 1.00 0.00 1 MET A N 11
ATOM 14322 C CA . MET A 1 1 ? 22.486 -28.430 -5.945 1.00 0.00 1 MET A CA 11
ATOM 14323 C C . MET A 1 1 ? 21.960 -27.639 -7.114 1.00 0.00 1 MET A C 11
ATOM 14324 O O . MET A 1 1 ? 21.320 -28.190 -8.008 1.00 0.00 1 MET A O 11
ATOM 14340 N N . SER A 1 2 ? 22.222 -26.316 -7.128 1.00 0.00 2 SER A N 11
ATOM 14341 C CA . SER A 1 2 ? 21.753 -25.491 -8.210 1.00 0.00 2 SER A CA 11
ATOM 14342 C C . SER A 1 2 ? 22.704 -24.338 -8.311 1.00 0.00 2 SER A C 11
ATOM 14343 O O . SER A 1 2 ? 23.234 -23.869 -7.306 1.00 0.00 2 SER A O 11
ATOM 14351 N N . GLN A 1 3 ? 22.945 -23.858 -9.550 1.00 0.00 3 GLN A N 11
ATOM 14352 C CA . GLN A 1 3 ? 23.847 -22.753 -9.745 1.00 0.00 3 GLN A CA 11
ATOM 14353 C C . GLN A 1 3 ? 23.133 -21.750 -10.596 1.00 0.00 3 GLN A C 11
ATOM 14354 O O . GLN A 1 3 ? 22.383 -22.108 -11.504 1.00 0.00 3 GLN A O 11
ATOM 14368 N N . ASN A 1 4 ? 23.362 -20.448 -10.320 1.00 0.00 4 ASN A N 11
ATOM 14369 C CA . ASN A 1 4 ? 22.718 -19.413 -11.084 1.00 0.00 4 ASN A CA 11
ATOM 14370 C C . ASN A 1 4 ? 23.638 -19.049 -12.212 1.00 0.00 4 ASN A C 11
ATOM 14371 O O . ASN A 1 4 ? 24.642 -18.364 -12.014 1.00 0.00 4 ASN A O 11
ATOM 14382 N N . GLU A 1 5 ? 23.307 -19.511 -13.435 1.00 0.00 5 GLU A N 11
ATOM 14383 C CA . GLU A 1 5 ? 24.125 -19.205 -14.579 1.00 0.00 5 GLU A CA 11
ATOM 14384 C C . GLU A 1 5 ? 23.291 -18.362 -15.496 1.00 0.00 5 GLU A C 11
ATOM 14385 O O . GLU A 1 5 ? 22.250 -18.798 -15.984 1.00 0.00 5 GLU A O 11
ATOM 14397 N N . GLU A 1 6 ? 23.744 -17.117 -15.750 1.00 0.00 6 GLU A N 11
ATOM 14398 C CA . GLU A 1 6 ? 23.012 -16.236 -16.622 1.00 0.00 6 GLU A CA 11
ATOM 14399 C C . GLU A 1 6 ? 24.024 -15.433 -17.379 1.00 0.00 6 GLU A C 11
ATOM 14400 O O . GLU A 1 6 ? 24.406 -15.784 -18.493 1.00 0.00 6 GLU A O 11
ATOM 14412 N N . ALA A 1 7 ? 24.481 -14.316 -16.778 1.00 0.00 7 ALA A N 11
ATOM 14413 C CA . ALA A 1 7 ? 25.465 -13.489 -17.423 1.00 0.00 7 ALA A CA 11
ATOM 14414 C C . ALA A 1 7 ? 26.810 -14.116 -17.164 1.00 0.00 7 ALA A C 11
ATOM 14415 O O . ALA A 1 7 ? 27.033 -14.734 -16.122 1.00 0.00 7 ALA A O 11
ATOM 14422 N N . PRO A 1 8 ? 27.717 -13.961 -18.105 1.00 0.00 8 PRO A N 11
ATOM 14423 C CA . PRO A 1 8 ? 29.056 -14.517 -17.974 1.00 0.00 8 PRO A CA 11
ATOM 14424 C C . PRO A 1 8 ? 29.880 -13.827 -16.928 1.00 0.00 8 PRO A C 11
ATOM 14425 O O . PRO A 1 8 ? 30.784 -14.427 -16.351 1.00 0.00 8 PRO A O 11
ATOM 14436 N N . ALA A 1 9 ? 29.577 -12.529 -16.672 1.00 0.00 9 ALA A N 11
ATOM 14437 C CA . ALA A 1 9 ? 30.304 -11.765 -15.680 1.00 0.00 9 ALA A CA 11
ATOM 14438 C C . ALA A 1 9 ? 31.751 -11.690 -16.096 1.00 0.00 9 ALA A C 11
ATOM 14439 O O . ALA A 1 9 ? 32.657 -11.766 -15.266 1.00 0.00 9 ALA A O 11
ATOM 14446 N N . ARG A 1 10 ? 31.993 -11.531 -17.416 1.00 0.00 10 ARG A N 11
ATOM 14447 C CA . ARG A 1 10 ? 33.343 -11.455 -17.921 1.00 0.00 10 ARG A CA 11
ATOM 14448 C C . ARG A 1 10 ? 33.948 -10.150 -17.476 1.00 0.00 10 ARG A C 11
ATOM 14449 O O . ARG A 1 10 ? 35.115 -10.095 -17.091 1.00 0.00 10 ARG A O 11
ATOM 14470 N N . SER A 1 11 ? 33.153 -9.060 -17.523 1.00 0.00 11 SER A N 11
ATOM 14471 C CA . SER A 1 11 ? 33.657 -7.768 -17.130 1.00 0.00 11 SER A CA 11
ATOM 14472 C C . SER A 1 11 ? 32.814 -7.278 -15.994 1.00 0.00 11 SER A C 11
ATOM 14473 O O . SER A 1 11 ? 31.629 -7.592 -15.901 1.00 0.00 11 SER A O 11
ATOM 14481 N N . GLY A 1 12 ? 33.429 -6.476 -15.095 1.00 0.00 12 GLY A N 11
ATOM 14482 C CA . GLY A 1 12 ? 32.711 -5.944 -13.962 1.00 0.00 12 GLY A CA 11
ATOM 14483 C C . GLY A 1 12 ? 32.942 -6.838 -12.783 1.00 0.00 12 GLY A C 11
ATOM 14484 O O . GLY A 1 12 ? 32.588 -6.492 -11.657 1.00 0.00 12 GLY A O 11
ATOM 14488 N N . GLY A 1 13 ? 33.551 -8.021 -13.015 1.00 0.00 13 GLY A N 11
ATOM 14489 C CA . GLY A 1 13 ? 33.815 -8.938 -11.934 1.00 0.00 13 GLY A CA 11
ATOM 14490 C C . GLY A 1 13 ? 32.564 -9.719 -11.675 1.00 0.00 13 GLY A C 11
ATOM 14491 O O . GLY A 1 13 ? 31.585 -9.614 -12.407 1.00 0.00 13 GLY A O 11
ATOM 14495 N N . LYS A 1 14 ? 32.576 -10.532 -10.598 1.00 0.00 14 LYS A N 11
ATOM 14496 C CA . LYS A 1 14 ? 31.417 -11.320 -10.274 1.00 0.00 14 LYS A CA 11
ATOM 14497 C C . LYS A 1 14 ? 31.333 -11.384 -8.785 1.00 0.00 14 LYS A C 11
ATOM 14498 O O . LYS A 1 14 ? 32.327 -11.627 -8.101 1.00 0.00 14 LYS A O 11
ATOM 14517 N N . VAL A 1 15 ? 30.121 -11.158 -8.255 1.00 0.00 15 VAL A N 11
ATOM 14518 C CA . VAL A 1 15 ? 29.911 -11.195 -6.840 1.00 0.00 15 VAL A CA 11
ATOM 14519 C C . VAL A 1 15 ? 28.616 -11.925 -6.615 1.00 0.00 15 VAL A C 11
ATOM 14520 O O . VAL A 1 15 ? 27.635 -11.716 -7.335 1.00 0.00 15 VAL A O 11
ATOM 14533 N N . THR A 1 16 ? 28.586 -12.800 -5.589 1.00 0.00 16 THR A N 11
ATOM 14534 C CA . THR A 1 16 ? 27.383 -13.536 -5.293 1.00 0.00 16 THR A CA 11
ATOM 14535 C C . THR A 1 16 ? 26.812 -12.922 -4.055 1.00 0.00 16 THR A C 11
ATOM 14536 O O . THR A 1 16 ? 27.490 -12.820 -3.033 1.00 0.00 16 THR A O 11
ATOM 14547 N N . PHE A 1 17 ? 25.533 -12.500 -4.123 1.00 0.00 17 PHE A N 11
ATOM 14548 C CA . PHE A 1 17 ? 24.900 -11.887 -2.990 1.00 0.00 17 PHE A CA 11
ATOM 14549 C C . PHE A 1 17 ? 23.660 -12.686 -2.732 1.00 0.00 17 PHE A C 11
ATOM 14550 O O . PHE A 1 17 ? 22.859 -12.907 -3.632 1.00 0.00 17 PHE A O 11
ATOM 14567 N N . ARG A 1 18 ? 23.469 -13.142 -1.475 1.00 0.00 18 ARG A N 11
ATOM 14568 C CA . ARG A 1 18 ? 22.311 -13.940 -1.163 1.00 0.00 18 ARG A CA 11
ATOM 14569 C C . ARG A 1 18 ? 21.553 -13.235 -0.088 1.00 0.00 18 ARG A C 11
ATOM 14570 O O . ARG A 1 18 ? 22.120 -12.805 0.916 1.00 0.00 18 ARG A O 11
ATOM 14591 N N . ILE A 1 19 ? 20.226 -13.108 -0.288 1.00 0.00 19 ILE A N 11
ATOM 14592 C CA . ILE A 1 19 ? 19.394 -12.446 0.682 1.00 0.00 19 ILE A CA 11
ATOM 14593 C C . ILE A 1 19 ? 18.449 -13.480 1.221 1.00 0.00 19 ILE A C 11
ATOM 14594 O O . ILE A 1 19 ? 17.814 -14.212 0.457 1.00 0.00 19 ILE A O 11
ATOM 14610 N N . ILE A 1 20 ? 18.333 -13.570 2.568 1.00 0.00 20 ILE A N 11
ATOM 14611 C CA . ILE A 1 20 ? 17.451 -14.548 3.152 1.00 0.00 20 ILE A CA 11
ATOM 14612 C C . ILE A 1 20 ? 16.160 -13.854 3.493 1.00 0.00 20 ILE A C 11
ATOM 14613 O O . ILE A 1 20 ? 16.134 -12.870 4.235 1.00 0.00 20 ILE A O 11
ATOM 14629 N N . LEU A 1 21 ? 15.045 -14.365 2.926 1.00 0.00 21 LEU A N 11
ATOM 14630 C CA . LEU A 1 21 ? 13.750 -13.794 3.190 1.00 0.00 21 LEU A CA 11
ATOM 14631 C C . LEU A 1 21 ? 13.096 -14.675 4.217 1.00 0.00 21 LEU A C 11
ATOM 14632 O O . LEU A 1 21 ? 12.926 -15.872 4.003 1.00 0.00 21 LEU A O 11
ATOM 14648 N N . THR A 1 22 ? 12.694 -14.090 5.366 1.00 0.00 22 THR A N 11
ATOM 14649 C CA . THR A 1 22 ? 12.080 -14.878 6.415 1.00 0.00 22 THR A CA 11
ATOM 14650 C C . THR A 1 22 ? 10.589 -14.906 6.214 1.00 0.00 22 THR A C 11
ATOM 14651 O O . THR A 1 22 ? 9.879 -15.624 6.914 1.00 0.00 22 THR A O 11
ATOM 14662 N N . SER A 1 23 ? 10.074 -14.125 5.241 1.00 0.00 23 SER A N 11
ATOM 14663 C CA . SER A 1 23 ? 8.648 -14.094 5.006 1.00 0.00 23 SER A CA 11
ATOM 14664 C C . SER A 1 23 ? 8.270 -15.223 4.084 1.00 0.00 23 SER A C 11
ATOM 14665 O O . SER A 1 23 ? 7.089 -15.515 3.916 1.00 0.00 23 SER A O 11
ATOM 14673 N N . GLU A 1 24 ? 9.266 -15.889 3.455 1.00 0.00 24 GLU A N 11
ATOM 14674 C CA . GLU A 1 24 ? 8.961 -16.979 2.560 1.00 0.00 24 GLU A CA 11
ATOM 14675 C C . GLU A 1 24 ? 9.738 -18.174 3.017 1.00 0.00 24 GLU A C 11
ATOM 14676 O O . GLU A 1 24 ? 10.908 -18.331 2.689 1.00 0.00 24 GLU A O 11
ATOM 14688 N N . ARG A 1 25 ? 9.079 -19.052 3.799 1.00 0.00 25 ARG A N 11
ATOM 14689 C CA . ARG A 1 25 ? 9.720 -20.244 4.299 1.00 0.00 25 ARG A CA 11
ATOM 14690 C C . ARG A 1 25 ? 10.043 -21.158 3.144 1.00 0.00 25 ARG A C 11
ATOM 14691 O O . ARG A 1 25 ? 11.066 -21.842 3.151 1.00 0.00 25 ARG A O 11
ATOM 14712 N N . SER A 1 26 ? 9.150 -21.198 2.127 1.00 0.00 26 SER A N 11
ATOM 14713 C CA . SER A 1 26 ? 9.348 -22.074 0.987 1.00 0.00 26 SER A CA 11
ATOM 14714 C C . SER A 1 26 ? 10.599 -21.697 0.240 1.00 0.00 26 SER A C 11
ATOM 14715 O O . SER A 1 26 ? 11.307 -22.570 -0.259 1.00 0.00 26 SER A O 11
ATOM 14723 N N . GLN A 1 27 ? 10.908 -20.387 0.132 1.00 0.00 27 GLN A N 11
ATOM 14724 C CA . GLN A 1 27 ? 12.093 -19.985 -0.590 1.00 0.00 27 GLN A CA 11
ATOM 14725 C C . GLN A 1 27 ? 12.716 -18.831 0.145 1.00 0.00 27 GLN A C 11
ATOM 14726 O O . GLN A 1 27 ? 12.509 -17.665 -0.194 1.00 0.00 27 GLN A O 11
ATOM 14740 N N . PRO A 1 28 ? 13.489 -19.145 1.161 1.00 0.00 28 PRO A N 11
ATOM 14741 C CA . PRO A 1 28 ? 14.154 -18.148 1.963 1.00 0.00 28 PRO A CA 11
ATOM 14742 C C . PRO A 1 28 ? 15.563 -17.870 1.533 1.00 0.00 28 PRO A C 11
ATOM 14743 O O . PRO A 1 28 ? 16.352 -17.350 2.311 1.00 0.00 28 PRO A O 11
ATOM 14754 N N . PHE A 1 29 ? 15.917 -18.210 0.278 1.00 0.00 29 PHE A N 11
ATOM 14755 C CA . PHE A 1 29 ? 17.261 -17.974 -0.182 1.00 0.00 29 PHE A CA 11
ATOM 14756 C C . PHE A 1 29 ? 17.188 -17.463 -1.589 1.00 0.00 29 PHE A C 11
ATOM 14757 O O . PHE A 1 29 ? 17.150 -18.238 -2.543 1.00 0.00 29 PHE A O 11
ATOM 14774 N N . ARG A 1 30 ? 17.163 -16.125 -1.745 1.00 0.00 30 ARG A N 11
ATOM 14775 C CA . ARG A 1 30 ? 17.145 -15.543 -3.058 1.00 0.00 30 ARG A CA 11
ATOM 14776 C C . ARG A 1 30 ? 18.578 -15.266 -3.396 1.00 0.00 30 ARG A C 11
ATOM 14777 O O . ARG A 1 30 ? 19.262 -14.534 -2.681 1.00 0.00 30 ARG A O 11
ATOM 14798 N N . VAL A 1 31 ? 19.072 -15.845 -4.510 1.00 0.00 31 VAL A N 11
ATOM 14799 C CA . VAL A 1 31 ? 20.451 -15.648 -4.879 1.00 0.00 31 VAL A CA 11
ATOM 14800 C C . VAL A 1 31 ? 20.477 -14.709 -6.044 1.00 0.00 31 VAL A C 11
ATOM 14801 O O . VAL A 1 31 ? 19.907 -14.988 -7.099 1.00 0.00 31 VAL A O 11
ATOM 14814 N N . ILE A 1 32 ? 21.156 -13.554 -5.866 1.00 0.00 32 ILE A N 11
ATOM 14815 C CA . ILE A 1 32 ? 21.250 -12.590 -6.925 1.00 0.00 32 ILE A CA 11
ATOM 14816 C C . ILE A 1 32 ? 22.702 -12.511 -7.294 1.00 0.00 32 ILE A C 11
ATOM 14817 O O . ILE A 1 32 ? 23.563 -12.248 -6.449 1.00 0.00 32 ILE A O 11
ATOM 14833 N N . SER A 1 33 ? 23.007 -12.757 -8.584 1.00 0.00 33 SER A N 11
ATOM 14834 C CA . SER A 1 33 ? 24.372 -12.691 -9.036 1.00 0.00 33 SER A CA 11
ATOM 14835 C C . SER A 1 33 ? 24.527 -11.346 -9.661 1.00 0.00 33 SER A C 11
ATOM 14836 O O . SER A 1 33 ? 23.831 -11.016 -10.621 1.00 0.00 33 SER A O 11
ATOM 14844 N N . ILE A 1 34 ? 25.462 -10.533 -9.134 1.00 0.00 34 ILE A N 11
ATOM 14845 C CA . ILE A 1 34 ? 25.648 -9.209 -9.666 1.00 0.00 34 ILE A CA 11
ATOM 14846 C C . ILE A 1 34 ? 27.115 -8.980 -9.809 1.00 0.00 34 ILE A C 11
ATOM 14847 O O . ILE A 1 34 ? 27.920 -9.621 -9.149 1.00 0.00 34 ILE A O 11
ATOM 14863 N N . ALA A 1 35 ? 27.500 -8.050 -10.699 1.00 0.00 35 ALA A N 11
ATOM 14864 C CA . ALA A 1 35 ? 28.894 -7.757 -10.886 1.00 0.00 35 ALA A CA 11
ATOM 14865 C C . ALA A 1 35 ? 29.298 -6.819 -9.784 1.00 0.00 35 ALA A C 11
ATOM 14866 O O . ALA A 1 35 ? 28.462 -6.143 -9.188 1.00 0.00 35 ALA A O 11
ATOM 14873 N N . GLU A 1 36 ? 30.611 -6.758 -9.484 1.00 0.00 36 GLU A N 11
ATOM 14874 C CA . GLU A 1 36 ? 31.094 -5.887 -8.438 1.00 0.00 36 GLU A CA 11
ATOM 14875 C C . GLU A 1 36 ? 30.813 -4.464 -8.837 1.00 0.00 36 GLU A C 11
ATOM 14876 O O . GLU A 1 36 ? 30.448 -3.632 -8.006 1.00 0.00 36 GLU A O 11
ATOM 14888 N N . GLU A 1 37 ? 30.992 -4.158 -10.138 1.00 0.00 37 GLU A N 11
ATOM 14889 C CA . GLU A 1 37 ? 30.769 -2.817 -10.626 1.00 0.00 37 GLU A CA 11
ATOM 14890 C C . GLU A 1 37 ? 29.352 -2.696 -11.133 1.00 0.00 37 GLU A C 11
ATOM 14891 O O . GLU A 1 37 ? 28.994 -1.689 -11.742 1.00 0.00 37 GLU A O 11
ATOM 14903 N N . ALA A 1 38 ? 28.503 -3.722 -10.899 1.00 0.00 38 ALA A N 11
ATOM 14904 C CA . ALA A 1 38 ? 27.141 -3.664 -11.377 1.00 0.00 38 ALA A CA 11
ATOM 14905 C C . ALA A 1 38 ? 26.345 -2.807 -10.428 1.00 0.00 38 ALA A C 11
ATOM 14906 O O . ALA A 1 38 ? 26.662 -2.688 -9.243 1.00 0.00 38 ALA A O 11
ATOM 14913 N N . PRO A 1 39 ? 25.299 -2.205 -10.948 1.00 0.00 39 PRO A N 11
ATOM 14914 C CA . PRO A 1 39 ? 24.425 -1.353 -10.161 1.00 0.00 39 PRO A CA 11
ATOM 14915 C C . PRO A 1 39 ? 23.521 -2.121 -9.241 1.00 0.00 39 PRO A C 11
ATOM 14916 O O . PRO A 1 39 ? 23.270 -3.311 -9.432 1.00 0.00 39 PRO A O 11
ATOM 14927 N N . LEU A 1 40 ? 23.000 -1.420 -8.209 1.00 0.00 40 LEU A N 11
ATOM 14928 C CA . LEU A 1 40 ? 22.116 -2.024 -7.236 1.00 0.00 40 LEU A CA 11
ATOM 14929 C C . LEU A 1 40 ? 20.819 -2.434 -7.892 1.00 0.00 40 LEU A C 11
ATOM 14930 O O . LEU A 1 40 ? 20.043 -3.195 -7.316 1.00 0.00 40 LEU A O 11
ATOM 14946 N N . THR A 1 41 ? 20.555 -1.944 -9.120 1.00 0.00 41 THR A N 11
ATOM 14947 C CA . THR A 1 41 ? 19.316 -2.258 -9.796 1.00 0.00 41 THR A CA 11
ATOM 14948 C C . THR A 1 41 ? 19.238 -3.736 -10.091 1.00 0.00 41 THR A C 11
ATOM 14949 O O . THR A 1 41 ? 18.144 -4.290 -10.149 1.00 0.00 41 THR A O 11
ATOM 14960 N N . ALA A 1 42 ? 20.392 -4.416 -10.284 1.00 0.00 42 ALA A N 11
ATOM 14961 C CA . ALA A 1 42 ? 20.359 -5.827 -10.584 1.00 0.00 42 ALA A CA 11
ATOM 14962 C C . ALA A 1 42 ? 19.802 -6.551 -9.389 1.00 0.00 42 ALA A C 11
ATOM 14963 O O . ALA A 1 42 ? 19.004 -7.477 -9.525 1.00 0.00 42 ALA A O 11
ATOM 14970 N N . ALA A 1 43 ? 20.227 -6.132 -8.177 1.00 0.00 43 ALA A N 11
ATOM 14971 C CA . ALA A 1 43 ? 19.755 -6.758 -6.968 1.00 0.00 43 ALA A CA 11
ATOM 14972 C C . ALA A 1 43 ? 18.291 -6.461 -6.798 1.00 0.00 43 ALA A C 11
ATOM 14973 O O . ALA A 1 43 ? 17.525 -7.325 -6.406 1.00 0.00 43 ALA A O 11
ATOM 14980 N N . LEU A 1 44 ? 17.876 -5.215 -7.115 1.00 0.00 44 LEU A N 11
ATOM 14981 C CA . LEU A 1 44 ? 16.493 -4.807 -6.960 1.00 0.00 44 LEU A CA 11
ATOM 14982 C C . LEU A 1 44 ? 15.584 -5.667 -7.800 1.00 0.00 44 LEU A C 11
ATOM 14983 O O . LEU A 1 44 ? 14.475 -5.977 -7.381 1.00 0.00 44 LEU A O 11
ATOM 14999 N N . ARG A 1 45 ? 16.022 -6.065 -9.013 1.00 0.00 45 ARG A N 11
ATOM 15000 C CA . ARG A 1 45 ? 15.166 -6.861 -9.871 1.00 0.00 45 ARG A CA 11
ATOM 15001 C C . ARG A 1 45 ? 14.820 -8.168 -9.201 1.00 0.00 45 ARG A C 11
ATOM 15002 O O . ARG A 1 45 ? 13.669 -8.602 -9.248 1.00 0.00 45 ARG A O 11
ATOM 15023 N N . PHE A 1 46 ? 15.801 -8.836 -8.554 1.00 0.00 46 PHE A N 11
ATOM 15024 C CA . PHE A 1 46 ? 15.512 -10.107 -7.920 1.00 0.00 46 PHE A CA 11
ATOM 15025 C C . PHE A 1 46 ? 14.996 -9.865 -6.526 1.00 0.00 46 PHE A C 11
ATOM 15026 O O . PHE A 1 46 ? 14.187 -10.632 -6.014 1.00 0.00 46 PHE A O 11
ATOM 15043 N N . ALA A 1 47 ? 15.470 -8.788 -5.871 1.00 0.00 47 ALA A N 11
ATOM 15044 C CA . ALA A 1 47 ? 15.032 -8.469 -4.532 1.00 0.00 47 ALA A CA 11
ATOM 15045 C C . ALA A 1 47 ? 13.551 -8.180 -4.558 1.00 0.00 47 ALA A C 11
ATOM 15046 O O . ALA A 1 47 ? 12.818 -8.556 -3.646 1.00 0.00 47 ALA A O 11
ATOM 15053 N N . ALA A 1 48 ? 13.085 -7.488 -5.622 1.00 0.00 48 ALA A N 11
ATOM 15054 C CA . ALA A 1 48 ? 11.685 -7.146 -5.750 1.00 0.00 48 ALA A CA 11
ATOM 15055 C C . ALA A 1 48 ? 10.862 -8.402 -5.870 1.00 0.00 48 ALA A C 11
ATOM 15056 O O . ALA A 1 48 ? 9.694 -8.411 -5.515 1.00 0.00 48 ALA A O 11
ATOM 15063 N N . GLU A 1 49 ? 11.457 -9.498 -6.386 1.00 0.00 49 GLU A N 11
ATOM 15064 C CA . GLU A 1 49 ? 10.728 -10.738 -6.551 1.00 0.00 49 GLU A CA 11
ATOM 15065 C C . GLU A 1 49 ? 10.403 -11.314 -5.199 1.00 0.00 49 GLU A C 11
ATOM 15066 O O . GLU A 1 49 ? 9.369 -11.954 -5.021 1.00 0.00 49 GLU A O 11
ATOM 15078 N N . GLU A 1 50 ? 11.300 -11.102 -4.216 1.00 0.00 50 GLU A N 11
ATOM 15079 C CA . GLU A 1 50 ? 11.118 -11.663 -2.898 1.00 0.00 50 GLU A CA 11
ATOM 15080 C C . GLU A 1 50 ? 9.851 -11.153 -2.247 1.00 0.00 50 GLU A C 11
ATOM 15081 O O . GLU A 1 50 ? 9.137 -11.926 -1.608 1.00 0.00 50 GLU A O 11
ATOM 15093 N N . PHE A 1 51 ? 9.529 -9.848 -2.391 1.00 0.00 51 PHE A N 11
ATOM 15094 C CA . PHE A 1 51 ? 8.342 -9.321 -1.740 1.00 0.00 51 PHE A CA 11
ATOM 15095 C C . PHE A 1 51 ? 7.260 -9.067 -2.750 1.00 0.00 51 PHE A C 11
ATOM 15096 O O . PHE A 1 51 ? 6.085 -8.991 -2.395 1.00 0.00 51 PHE A O 11
ATOM 15113 N N . GLY A 1 52 ? 7.625 -8.925 -4.034 1.00 0.00 52 GLY A N 11
ATOM 15114 C CA . GLY A 1 52 ? 6.637 -8.669 -5.053 1.00 0.00 52 GLY A CA 11
ATOM 15115 C C . GLY A 1 52 ? 6.407 -7.186 -5.138 1.00 0.00 52 GLY A C 11
ATOM 15116 O O . GLY A 1 52 ? 5.642 -6.722 -5.980 1.00 0.00 52 GLY A O 11
ATOM 15120 N N . ILE A 1 53 ? 7.072 -6.398 -4.260 1.00 0.00 53 ILE A N 11
ATOM 15121 C CA . ILE A 1 53 ? 6.915 -4.978 -4.291 1.00 0.00 53 ILE A CA 11
ATOM 15122 C C . ILE A 1 53 ? 8.261 -4.384 -4.049 1.00 0.00 53 ILE A C 11
ATOM 15123 O O . ILE A 1 53 ? 9.055 -4.891 -3.256 1.00 0.00 53 ILE A O 11
ATOM 15139 N N . ALA A 1 54 ? 8.543 -3.285 -4.762 1.00 0.00 54 ALA A N 11
ATOM 15140 C CA . ALA A 1 54 ? 9.806 -2.612 -4.617 1.00 0.00 54 ALA A CA 11
ATOM 15141 C C . ALA A 1 54 ? 9.503 -1.271 -4.026 1.00 0.00 54 ALA A C 11
ATOM 15142 O O . ALA A 1 54 ? 9.313 -0.289 -4.742 1.00 0.00 54 ALA A O 11
ATOM 15149 N N . SER A 1 55 ? 9.445 -1.204 -2.681 1.00 0.00 55 SER A N 11
ATOM 15150 C CA . SER A 1 55 ? 9.151 0.047 -2.037 1.00 0.00 55 SER A CA 11
ATOM 15151 C C . SER A 1 55 ? 9.735 -0.007 -0.656 1.00 0.00 55 SER A C 11
ATOM 15152 O O . SER A 1 55 ? 10.468 -0.930 -0.310 1.00 0.00 55 SER A O 11
ATOM 15160 N N . VAL A 1 56 ? 9.392 0.999 0.172 1.00 0.00 56 VAL A N 11
ATOM 15161 C CA . VAL A 1 56 ? 9.897 1.079 1.524 1.00 0.00 56 VAL A CA 11
ATOM 15162 C C . VAL A 1 56 ? 9.283 -0.009 2.366 1.00 0.00 56 VAL A C 11
ATOM 15163 O O . VAL A 1 56 ? 9.777 -0.309 3.452 1.00 0.00 56 VAL A O 11
ATOM 15176 N N . ASP A 1 57 ? 8.193 -0.646 1.877 1.00 0.00 57 ASP A N 11
ATOM 15177 C CA . ASP A 1 57 ? 7.528 -1.666 2.651 1.00 0.00 57 ASP A CA 11
ATOM 15178 C C . ASP A 1 57 ? 8.393 -2.901 2.696 1.00 0.00 57 ASP A C 11
ATOM 15179 O O . ASP A 1 57 ? 8.131 -3.811 3.477 1.00 0.00 57 ASP A O 11
ATOM 15188 N N . SER A 1 58 ? 9.442 -2.965 1.848 1.00 0.00 58 SER A N 11
ATOM 15189 C CA . SER A 1 58 ? 10.304 -4.125 1.835 1.00 0.00 58 SER A CA 11
ATOM 15190 C C . SER A 1 58 ? 11.677 -3.721 2.300 1.00 0.00 58 SER A C 11
ATOM 15191 O O . SER A 1 58 ? 12.638 -4.463 2.105 1.00 0.00 58 SER A O 11
ATOM 15199 N N . MET A 1 59 ? 11.811 -2.534 2.938 1.00 0.00 59 MET A N 11
ATOM 15200 C CA . MET A 1 59 ? 13.118 -2.094 3.372 1.00 0.00 59 MET A CA 11
ATOM 15201 C C . MET A 1 59 ? 13.203 -2.126 4.871 1.00 0.00 59 MET A C 11
ATOM 15202 O O . MET A 1 59 ? 13.283 -1.080 5.516 1.00 0.00 59 MET A O 11
ATOM 15216 N N . ALA A 1 60 ? 13.178 -3.335 5.471 1.00 0.00 60 ALA A N 11
ATOM 15217 C CA . ALA A 1 60 ? 13.356 -3.440 6.894 1.00 0.00 60 ALA A CA 11
ATOM 15218 C C . ALA A 1 60 ? 14.279 -4.607 7.060 1.00 0.00 60 ALA A C 11
ATOM 15219 O O . ALA A 1 60 ? 13.902 -5.673 7.529 1.00 0.00 60 ALA A O 11
ATOM 15226 N N . ALA A 1 61 ? 15.551 -4.411 6.662 1.00 0.00 61 ALA A N 11
ATOM 15227 C CA . ALA A 1 61 ? 16.513 -5.473 6.732 1.00 0.00 61 ALA A CA 11
ATOM 15228 C C . ALA A 1 61 ? 17.161 -5.450 8.080 1.00 0.00 61 ALA A C 11
ATOM 15229 O O . ALA A 1 61 ? 17.371 -4.391 8.673 1.00 0.00 61 ALA A O 11
ATOM 15236 N N . THR A 1 62 ? 17.486 -6.652 8.600 1.00 0.00 62 THR A N 11
ATOM 15237 C CA . THR A 1 62 ? 18.125 -6.742 9.882 1.00 0.00 62 THR A CA 11
ATOM 15238 C C . THR A 1 62 ? 19.236 -7.738 9.750 1.00 0.00 62 THR A C 11
ATOM 15239 O O . THR A 1 62 ? 19.119 -8.735 9.031 1.00 0.00 62 THR A O 11
ATOM 15250 N N . THR A 1 63 ? 20.357 -7.467 10.445 1.00 0.00 63 THR A N 11
ATOM 15251 C CA . THR A 1 63 ? 21.475 -8.376 10.420 1.00 0.00 63 THR A CA 11
ATOM 15252 C C . THR A 1 63 ? 21.441 -9.138 11.713 1.00 0.00 63 THR A C 11
ATOM 15253 O O . THR A 1 63 ? 20.731 -8.770 12.646 1.00 0.00 63 THR A O 11
ATOM 15264 N N . LYS A 1 64 ? 22.214 -10.237 11.789 1.00 0.00 64 LYS A N 11
ATOM 15265 C CA . LYS A 1 64 ? 22.257 -11.034 12.994 1.00 0.00 64 LYS A CA 11
ATOM 15266 C C . LYS A 1 64 ? 22.914 -10.242 14.103 1.00 0.00 64 LYS A C 11
ATOM 15267 O O . LYS A 1 64 ? 22.786 -10.588 15.275 1.00 0.00 64 LYS A O 11
ATOM 15286 N N . ASP A 1 65 ? 23.638 -9.151 13.754 1.00 0.00 65 ASP A N 11
ATOM 15287 C CA . ASP A 1 65 ? 24.322 -8.372 14.763 1.00 0.00 65 ASP A CA 11
ATOM 15288 C C . ASP A 1 65 ? 23.440 -7.241 15.220 1.00 0.00 65 ASP A C 11
ATOM 15289 O O . ASP A 1 65 ? 23.609 -6.733 16.327 1.00 0.00 65 ASP A O 11
ATOM 15298 N N . GLY A 1 66 ? 22.477 -6.806 14.383 1.00 0.00 66 GLY A N 11
ATOM 15299 C CA . GLY A 1 66 ? 21.624 -5.715 14.785 1.00 0.00 66 GLY A CA 11
ATOM 15300 C C . GLY A 1 66 ? 20.904 -5.220 13.573 1.00 0.00 66 GLY A C 11
ATOM 15301 O O . GLY A 1 66 ? 20.866 -5.884 12.543 1.00 0.00 66 GLY A O 11
ATOM 15305 N N . THR A 1 67 ? 20.312 -4.012 13.669 1.00 0.00 67 THR A N 11
ATOM 15306 C CA . THR A 1 67 ? 19.585 -3.460 12.550 1.00 0.00 67 THR A CA 11
ATOM 15307 C C . THR A 1 67 ? 20.573 -3.117 11.473 1.00 0.00 67 THR A C 11
ATOM 15308 O O . THR A 1 67 ? 21.555 -2.415 11.711 1.00 0.00 67 THR A O 11
ATOM 15319 N N . GLY A 1 68 ? 20.312 -3.610 10.243 1.00 0.00 68 GLY A N 11
ATOM 15320 C CA . GLY A 1 68 ? 21.189 -3.339 9.132 1.00 0.00 68 GLY A CA 11
ATOM 15321 C C . GLY A 1 68 ? 20.308 -2.966 7.989 1.00 0.00 68 GLY A C 11
ATOM 15322 O O . GLY A 1 68 ? 19.906 -3.812 7.201 1.00 0.00 68 GLY A O 11
ATOM 15326 N N . ILE A 1 69 ? 20.012 -1.660 7.869 1.00 0.00 69 ILE A N 11
ATOM 15327 C CA . ILE A 1 69 ? 19.142 -1.183 6.824 1.00 0.00 69 ILE A CA 11
ATOM 15328 C C . ILE A 1 69 ? 19.936 -1.079 5.549 1.00 0.00 69 ILE A C 11
ATOM 15329 O O . ILE A 1 69 ? 21.110 -0.711 5.555 1.00 0.00 69 ILE A O 11
ATOM 15345 N N . ASN A 1 70 ? 19.304 -1.450 4.407 1.00 0.00 70 ASN A N 11
ATOM 15346 C CA . ASN A 1 70 ? 19.988 -1.391 3.143 1.00 0.00 70 ASN A CA 11
ATOM 15347 C C . ASN A 1 70 ? 20.047 0.055 2.714 1.00 0.00 70 ASN A C 11
ATOM 15348 O O . ASN A 1 70 ? 19.017 0.718 2.597 1.00 0.00 70 ASN A O 11
ATOM 15359 N N . PRO A 1 71 ? 21.243 0.560 2.471 1.00 0.00 71 PRO A N 11
ATOM 15360 C CA . PRO A 1 71 ? 21.417 1.926 2.046 1.00 0.00 71 PRO A CA 11
ATOM 15361 C C . PRO A 1 71 ? 21.429 2.095 0.550 1.00 0.00 71 PRO A C 11
ATOM 15362 O O . PRO A 1 71 ? 20.419 2.461 -0.045 1.00 0.00 71 PRO A O 11
ATOM 15373 N N . ALA A 1 72 ? 22.587 1.826 -0.095 1.00 0.00 72 ALA A N 11
ATOM 15374 C CA . ALA A 1 72 ? 22.687 1.986 -1.529 1.00 0.00 72 ALA A CA 11
ATOM 15375 C C . ALA A 1 72 ? 22.530 0.643 -2.185 1.00 0.00 72 ALA A C 11
ATOM 15376 O O . ALA A 1 72 ? 22.195 0.564 -3.362 1.00 0.00 72 ALA A O 11
ATOM 15383 N N . GLN A 1 73 ? 22.782 -0.448 -1.424 1.00 0.00 73 GLN A N 11
ATOM 15384 C CA . GLN A 1 73 ? 22.662 -1.795 -1.954 1.00 0.00 73 GLN A CA 11
ATOM 15385 C C . GLN A 1 73 ? 23.642 -1.993 -3.084 1.00 0.00 73 GLN A C 11
ATOM 15386 O O . GLN A 1 73 ? 23.364 -2.738 -4.024 1.00 0.00 73 GLN A O 11
ATOM 15400 N N . THR A 1 74 ? 24.832 -1.352 -3.019 1.00 0.00 74 THR A N 11
ATOM 15401 C CA . THR A 1 74 ? 25.801 -1.540 -4.077 1.00 0.00 74 THR A CA 11
ATOM 15402 C C . THR A 1 74 ? 26.453 -2.865 -3.804 1.00 0.00 74 THR A C 11
ATOM 15403 O O . THR A 1 74 ? 26.460 -3.330 -2.673 1.00 0.00 74 THR A O 11
ATOM 15414 N N . ALA A 1 75 ? 27.030 -3.509 -4.841 1.00 0.00 75 ALA A N 11
ATOM 15415 C CA . ALA A 1 75 ? 27.646 -4.806 -4.651 1.00 0.00 75 ALA A CA 11
ATOM 15416 C C . ALA A 1 75 ? 28.811 -4.713 -3.696 1.00 0.00 75 ALA A C 11
ATOM 15417 O O . ALA A 1 75 ? 28.929 -5.512 -2.771 1.00 0.00 75 ALA A O 11
ATOM 15424 N N . GLY A 1 76 ? 29.700 -3.719 -3.900 1.00 0.00 76 GLY A N 11
ATOM 15425 C CA . GLY A 1 76 ? 30.874 -3.589 -3.065 1.00 0.00 76 GLY A CA 11
ATOM 15426 C C . GLY A 1 76 ? 30.514 -3.152 -1.675 1.00 0.00 76 GLY A C 11
ATOM 15427 O O . GLY A 1 76 ? 31.086 -3.638 -0.700 1.00 0.00 76 GLY A O 11
ATOM 15431 N N . ASN A 1 77 ? 29.552 -2.218 -1.546 1.00 0.00 77 ASN A N 11
ATOM 15432 C CA . ASN A 1 77 ? 29.204 -1.700 -0.243 1.00 0.00 77 ASN A CA 11
ATOM 15433 C C . ASN A 1 77 ? 28.491 -2.740 0.580 1.00 0.00 77 ASN A C 11
ATOM 15434 O O . ASN A 1 77 ? 28.785 -2.896 1.760 1.00 0.00 77 ASN A O 11
ATOM 15439 N N . VAL A 1 78 ? 27.553 -3.497 -0.022 1.00 0.00 78 VAL A N 11
ATOM 15440 C CA . VAL A 1 78 ? 26.802 -4.467 0.741 1.00 0.00 78 VAL A CA 11
ATOM 15441 C C . VAL A 1 78 ? 27.660 -5.669 1.039 1.00 0.00 78 VAL A C 11
ATOM 15442 O O . VAL A 1 78 ? 27.502 -6.299 2.083 1.00 0.00 78 VAL A O 11
ATOM 15455 N N . PHE A 1 79 ? 28.596 -6.017 0.124 1.00 0.00 79 PHE A N 11
ATOM 15456 C CA . PHE A 1 79 ? 29.447 -7.170 0.327 1.00 0.00 79 PHE A CA 11
ATOM 15457 C C . PHE A 1 79 ? 30.232 -7.015 1.608 1.00 0.00 79 PHE A C 11
ATOM 15458 O O . PHE A 1 79 ? 30.295 -7.934 2.419 1.00 0.00 79 PHE A O 11
ATOM 15475 N N . MET A 1 80 ? 30.856 -5.835 1.812 1.00 0.00 80 MET A N 11
ATOM 15476 C CA . MET A 1 80 ? 31.665 -5.626 2.993 1.00 0.00 80 MET A CA 11
ATOM 15477 C C . MET A 1 80 ? 30.802 -5.219 4.161 1.00 0.00 80 MET A C 11
ATOM 15478 O O . MET A 1 80 ? 31.249 -5.280 5.304 1.00 0.00 80 MET A O 11
ATOM 15492 N N . LYS A 1 81 ? 29.546 -4.793 3.916 1.00 0.00 81 LYS A N 11
ATOM 15493 C CA . LYS A 1 81 ? 28.710 -4.354 5.011 1.00 0.00 81 LYS A CA 11
ATOM 15494 C C . LYS A 1 81 ? 28.029 -5.525 5.658 1.00 0.00 81 LYS A C 11
ATOM 15495 O O . LYS A 1 81 ? 28.176 -5.742 6.859 1.00 0.00 81 LYS A O 11
ATOM 15514 N N . TYR A 1 82 ? 27.256 -6.314 4.880 1.00 0.00 82 TYR A N 11
ATOM 15515 C CA . TYR A 1 82 ? 26.532 -7.412 5.474 1.00 0.00 82 TYR A CA 11
ATOM 15516 C C . TYR A 1 82 ? 26.935 -8.688 4.803 1.00 0.00 82 TYR A C 11
ATOM 15517 O O . TYR A 1 82 ? 26.895 -9.756 5.41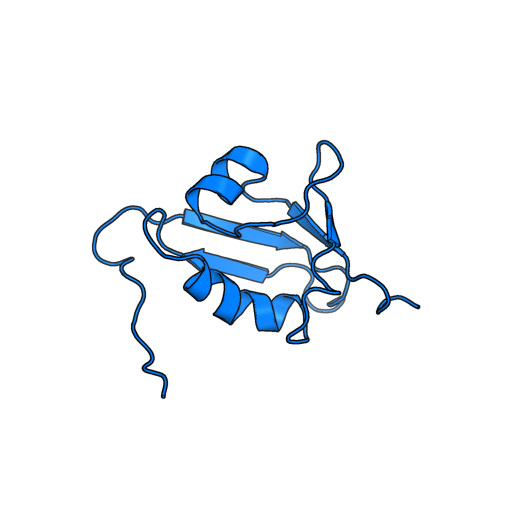4 1.00 0.00 82 TYR A O 11
ATOM 15535 N N . GLY A 1 83 ? 27.342 -8.613 3.519 1.00 0.00 83 GLY A N 11
ATOM 15536 C CA . GLY A 1 83 ? 27.737 -9.804 2.812 1.00 0.00 83 GLY A CA 11
ATOM 15537 C C . GLY A 1 83 ? 26.500 -10.605 2.552 1.00 0.00 83 GLY A C 11
ATOM 15538 O O . GLY A 1 83 ? 25.384 -10.094 2.609 1.00 0.00 83 GLY A O 11
ATOM 15542 N N . GLN A 1 84 ? 26.679 -11.907 2.263 1.00 0.00 84 GLN A N 11
ATOM 15543 C CA . GLN A 1 84 ? 25.554 -12.768 2.004 1.00 0.00 84 GLN A CA 11
ATOM 15544 C C . GLN A 1 84 ? 25.029 -13.267 3.325 1.00 0.00 84 GLN A C 11
ATOM 15545 O O . GLN A 1 84 ? 24.874 -14.470 3.527 1.00 0.00 84 GLN A O 11
ATOM 15559 N N . GLU A 1 85 ? 24.726 -12.338 4.258 1.00 0.00 85 GLU A N 11
ATOM 15560 C CA . GLU A 1 85 ? 24.216 -12.735 5.548 1.00 0.00 85 GLU A CA 11
ATOM 15561 C C . GLU A 1 85 ? 23.328 -11.626 6.042 1.00 0.00 85 GLU A C 11
ATOM 15562 O O . GLU A 1 85 ? 23.616 -10.976 7.046 1.00 0.00 85 GLU A O 11
ATOM 15574 N N . ILE A 1 86 ? 22.213 -11.383 5.324 1.00 0.00 86 ILE A N 11
ATOM 15575 C CA . ILE A 1 86 ? 21.290 -10.353 5.726 1.00 0.00 86 ILE A CA 11
ATOM 15576 C C . ILE A 1 86 ? 19.902 -10.920 5.605 1.00 0.00 86 ILE A C 11
ATOM 15577 O O . ILE A 1 86 ? 19.608 -11.709 4.694 1.00 0.00 86 ILE A O 11
ATOM 15593 N N . ARG A 1 87 ? 19.008 -10.533 6.551 1.00 0.00 87 ARG A N 11
ATOM 15594 C CA . ARG A 1 87 ? 17.655 -11.030 6.528 1.00 0.00 87 ARG A CA 11
ATOM 15595 C C . ARG A 1 87 ? 16.778 -9.870 6.146 1.00 0.00 87 ARG A C 11
ATOM 15596 O O . ARG A 1 87 ? 16.988 -8.752 6.613 1.00 0.00 87 ARG A O 11
ATOM 15617 N N . LEU A 1 88 ? 15.762 -10.106 5.283 1.00 0.00 88 LEU A N 11
ATOM 15618 C CA . LEU A 1 88 ? 14.874 -9.027 4.902 1.00 0.00 88 LEU A CA 11
ATOM 15619 C C . LEU A 1 88 ? 13.572 -9.223 5.609 1.00 0.00 88 LEU A C 11
ATOM 15620 O O . LEU A 1 88 ? 13.016 -10.322 5.639 1.00 0.00 88 LEU A O 11
ATOM 15636 N N . ILE A 1 89 ? 13.057 -8.125 6.195 1.00 0.00 89 ILE A N 11
ATOM 15637 C CA . ILE A 1 89 ? 11.801 -8.164 6.889 1.00 0.00 89 ILE A CA 11
ATOM 15638 C C . ILE A 1 89 ? 11.012 -7.007 6.318 1.00 0.00 89 ILE A C 11
ATOM 15639 O O . ILE A 1 89 ? 11.580 -5.961 5.955 1.00 0.00 89 ILE A O 11
ATOM 15655 N N . PRO A 1 90 ? 9.715 -7.201 6.144 1.00 0.00 90 PRO A N 11
ATOM 15656 C CA . PRO A 1 90 ? 8.847 -6.149 5.636 1.00 0.00 90 PRO A CA 11
ATOM 15657 C C . PRO A 1 90 ? 8.583 -5.080 6.654 1.00 0.00 90 PRO A C 11
ATOM 15658 O O . PRO A 1 90 ? 8.734 -5.296 7.852 1.00 0.00 90 PRO A O 11
ATOM 15669 N N . ARG A 1 91 ? 8.175 -3.886 6.183 1.00 0.00 91 ARG A N 11
ATOM 15670 C CA . ARG A 1 91 ? 7.908 -2.793 7.081 1.00 0.00 91 ARG A CA 11
ATOM 15671 C C . ARG A 1 91 ? 6.466 -2.416 6.921 1.00 0.00 91 ARG A C 11
ATOM 15672 O O . ARG A 1 91 ? 5.979 -2.232 5.806 1.00 0.00 91 ARG A O 11
ATOM 15693 N N . ASP A 1 92 ? 5.749 -2.314 8.069 1.00 0.00 92 ASP A N 11
ATOM 15694 C CA . ASP A 1 92 ? 4.348 -1.942 8.074 1.00 0.00 92 ASP A CA 11
ATOM 15695 C C . ASP A 1 92 ? 3.518 -3.078 7.524 1.00 0.00 92 ASP A C 11
ATOM 15696 O O . ASP A 1 92 ? 2.317 -2.924 7.315 1.00 0.00 92 ASP A O 11
ATOM 15705 N N . ARG A 1 93 ? 4.140 -4.252 7.284 1.00 0.00 93 ARG A N 11
ATOM 15706 C CA . ARG A 1 93 ? 3.396 -5.381 6.779 1.00 0.00 93 ARG A CA 11
ATOM 15707 C C . ARG A 1 93 ? 3.758 -6.574 7.614 1.00 0.00 93 ARG A C 11
ATOM 15708 O O . ARG A 1 93 ? 3.410 -7.706 7.283 1.00 0.00 93 ARG A O 11
ATOM 15729 N N . VAL A 1 94 ? 4.484 -6.336 8.730 1.00 0.00 94 VAL A N 11
ATOM 15730 C CA . VAL A 1 94 ? 4.882 -7.416 9.604 1.00 0.00 94 VAL A CA 11
ATOM 15731 C C . VAL A 1 94 ? 3.641 -8.021 10.203 1.00 0.00 94 VAL A C 11
ATOM 15732 O O . VAL A 1 94 ? 3.500 -9.241 10.269 1.00 0.00 94 VAL A O 11
ATOM 15745 N N . GLY A 1 95 ? 2.702 -7.167 10.655 1.00 0.00 95 GLY A N 11
ATOM 15746 C CA . GLY A 1 95 ? 1.487 -7.676 11.240 1.00 0.00 95 GLY A CA 11
ATOM 15747 C C . GLY A 1 95 ? 0.728 -6.497 11.848 1.00 0.00 95 GLY A C 11
ATOM 15748 O O . GLY A 1 95 ? 1.172 -5.334 11.643 1.00 0.00 95 GLY A O 11
ATOM 15753 N N . MET A 1 1 ? 26.082 14.999 -13.805 1.00 0.00 1 MET A N 12
ATOM 15754 C CA . MET A 1 1 ? 26.805 14.649 -15.057 1.00 0.00 1 MET A CA 12
ATOM 15755 C C . MET A 1 1 ? 27.308 13.235 -14.995 1.00 0.00 1 MET A C 12
ATOM 15756 O O . MET A 1 1 ? 28.504 12.990 -14.838 1.00 0.00 1 MET A O 12
ATOM 15772 N N . SER A 1 2 ? 26.387 12.260 -15.128 1.00 0.00 2 SER A N 12
ATOM 15773 C CA . SER A 1 2 ? 26.778 10.877 -15.082 1.00 0.00 2 SER A CA 12
ATOM 15774 C C . SER A 1 2 ? 25.747 10.101 -15.841 1.00 0.00 2 SER A C 12
ATOM 15775 O O . SER A 1 2 ? 24.635 10.580 -16.059 1.00 0.00 2 SER A O 12
ATOM 15783 N N . GLN A 1 3 ? 26.103 8.867 -16.257 1.00 0.00 3 GLN A N 12
ATOM 15784 C CA . GLN A 1 3 ? 25.180 8.042 -16.996 1.00 0.00 3 GLN A CA 12
ATOM 15785 C C . GLN A 1 3 ? 25.132 6.717 -16.304 1.00 0.00 3 GLN A C 12
ATOM 15786 O O . GLN A 1 3 ? 26.126 6.262 -15.738 1.00 0.00 3 GLN A O 12
ATOM 15800 N N . ASN A 1 4 ? 23.957 6.053 -16.350 1.00 0.00 4 ASN A N 12
ATOM 15801 C CA . ASN A 1 4 ? 23.817 4.772 -15.710 1.00 0.00 4 ASN A CA 12
ATOM 15802 C C . ASN A 1 4 ? 24.143 3.727 -16.734 1.00 0.00 4 ASN A C 12
ATOM 15803 O O . ASN A 1 4 ? 23.635 3.756 -17.854 1.00 0.00 4 ASN A O 12
ATOM 15814 N N . GLU A 1 5 ? 25.010 2.765 -16.356 1.00 0.00 5 GLU A N 12
ATOM 15815 C CA . GLU A 1 5 ? 25.389 1.718 -17.268 1.00 0.00 5 GLU A CA 12
ATOM 15816 C C . GLU A 1 5 ? 25.263 0.426 -16.524 1.00 0.00 5 GLU A C 12
ATOM 15817 O O . GLU A 1 5 ? 25.445 0.377 -15.307 1.00 0.00 5 GLU A O 12
ATOM 15829 N N . GLU A 1 6 ? 24.943 -0.664 -17.252 1.00 0.00 6 GLU A N 12
ATOM 15830 C CA . GLU A 1 6 ? 24.800 -1.950 -16.622 1.00 0.00 6 GLU A CA 12
ATOM 15831 C C . GLU A 1 6 ? 25.991 -2.769 -17.016 1.00 0.00 6 GLU A C 12
ATOM 15832 O O . GLU A 1 6 ? 26.371 -2.812 -18.185 1.00 0.00 6 GLU A O 12
ATOM 15844 N N . ALA A 1 7 ? 26.615 -3.441 -16.024 1.00 0.00 7 ALA A N 12
ATOM 15845 C CA . ALA A 1 7 ? 27.767 -4.257 -16.307 1.00 0.00 7 ALA A CA 12
ATOM 15846 C C . ALA A 1 7 ? 27.274 -5.532 -16.941 1.00 0.00 7 ALA A C 12
ATOM 15847 O O . ALA A 1 7 ? 26.183 -6.017 -16.636 1.00 0.00 7 ALA A O 12
ATOM 15854 N N . PRO A 1 8 ? 28.072 -6.086 -17.827 1.00 0.00 8 PRO A N 12
ATOM 15855 C CA . PRO A 1 8 ? 27.718 -7.321 -18.504 1.00 0.00 8 PRO A CA 12
ATOM 15856 C C . PRO A 1 8 ? 27.797 -8.513 -17.598 1.00 0.00 8 PRO A C 12
ATOM 15857 O O . PRO A 1 8 ? 28.666 -8.593 -16.734 1.00 0.00 8 PRO A O 12
ATOM 15868 N N . ALA A 1 9 ? 26.874 -9.478 -17.789 1.00 0.00 9 ALA A N 12
ATOM 15869 C CA . ALA A 1 9 ? 26.867 -10.658 -16.959 1.00 0.00 9 ALA A CA 12
ATOM 15870 C C . ALA A 1 9 ? 27.496 -11.787 -17.728 1.00 0.00 9 ALA A C 12
ATOM 15871 O O . ALA A 1 9 ? 27.588 -12.908 -17.229 1.00 0.00 9 ALA A O 12
ATOM 15878 N N . ARG A 1 10 ? 27.940 -11.519 -18.976 1.00 0.00 10 ARG A N 12
ATOM 15879 C CA . ARG A 1 10 ? 28.546 -12.558 -19.771 1.00 0.00 10 ARG A CA 12
ATOM 15880 C C . ARG A 1 10 ? 29.999 -12.647 -19.405 1.00 0.00 10 ARG A C 12
ATOM 15881 O O . ARG A 1 10 ? 30.469 -13.687 -18.943 1.00 0.00 10 ARG A O 12
ATOM 15902 N N . SER A 1 11 ? 30.753 -11.546 -19.615 1.00 0.00 11 SER A N 12
ATOM 15903 C CA . SER A 1 11 ? 32.158 -11.547 -19.288 1.00 0.00 11 SER A CA 12
ATOM 15904 C C . SER A 1 11 ? 32.380 -10.437 -18.307 1.00 0.00 11 SER A C 12
ATOM 15905 O O . SER A 1 11 ? 32.103 -9.277 -18.599 1.00 0.00 11 SER A O 12
ATOM 15913 N N . GLY A 1 12 ? 32.900 -10.776 -17.111 1.00 0.00 12 GLY A N 12
ATOM 15914 C CA . GLY A 1 12 ? 33.146 -9.767 -16.120 1.00 0.00 12 GLY A CA 12
ATOM 15915 C C . GLY A 1 12 ? 33.226 -10.456 -14.801 1.00 0.00 12 GLY A C 12
ATOM 15916 O O . GLY A 1 12 ? 33.242 -11.684 -14.729 1.00 0.00 12 GLY A O 12
ATOM 15920 N N . GLY A 1 13 ? 33.283 -9.664 -13.709 1.00 0.00 13 GLY A N 12
ATOM 15921 C CA . GLY A 1 13 ? 33.351 -10.236 -12.390 1.00 0.00 13 GLY A CA 12
ATOM 15922 C C . GLY A 1 13 ? 31.978 -10.144 -11.812 1.00 0.00 13 GLY A C 12
ATOM 15923 O O . GLY A 1 13 ? 31.373 -9.075 -11.800 1.00 0.00 13 GLY A O 12
ATOM 15927 N N . LYS A 1 14 ? 31.465 -11.274 -11.292 1.00 0.00 14 LYS A N 12
ATOM 15928 C CA . LYS A 1 14 ? 30.139 -11.285 -10.728 1.00 0.00 14 LYS A CA 12
ATOM 15929 C C . LYS A 1 14 ? 30.244 -11.793 -9.326 1.00 0.00 14 LYS A C 12
ATOM 15930 O O . LYS A 1 14 ? 31.100 -12.614 -9.002 1.00 0.00 14 LYS A O 12
ATOM 15949 N N . VAL A 1 15 ? 29.343 -11.293 -8.459 1.00 0.00 15 VAL A N 12
ATOM 15950 C CA . VAL A 1 15 ? 29.333 -11.684 -7.077 1.00 0.00 15 VAL A CA 12
ATOM 15951 C C . VAL A 1 15 ? 27.913 -12.038 -6.741 1.00 0.00 15 VAL A C 12
ATOM 15952 O O . VAL A 1 15 ? 26.974 -11.370 -7.176 1.00 0.00 15 VAL A O 12
ATOM 15965 N N . THR A 1 16 ? 27.720 -13.118 -5.957 1.00 0.00 16 THR A N 12
ATOM 15966 C CA . THR A 1 16 ? 26.387 -13.521 -5.585 1.00 0.00 16 THR A CA 12
ATOM 15967 C C . THR A 1 16 ? 26.257 -13.309 -4.109 1.00 0.00 16 THR A C 12
ATOM 15968 O O . THR A 1 16 ? 27.202 -13.535 -3.356 1.00 0.00 16 THR A O 12
ATOM 15979 N N . PHE A 1 17 ? 25.058 -12.877 -3.661 1.00 0.00 17 PHE A N 12
ATOM 15980 C CA . PHE A 1 17 ? 24.843 -12.651 -2.259 1.00 0.00 17 PHE A CA 12
ATOM 15981 C C . PHE A 1 17 ? 23.606 -13.404 -1.881 1.00 0.00 17 PHE A C 12
ATOM 15982 O O . PHE A 1 17 ? 22.603 -13.378 -2.599 1.00 0.00 17 PHE A O 12
ATOM 15999 N N . ARG A 1 18 ? 23.652 -14.090 -0.718 1.00 0.00 18 ARG A N 12
ATOM 16000 C CA . ARG A 1 18 ? 22.517 -14.852 -0.271 1.00 0.00 18 ARG A CA 12
ATOM 16001 C C . ARG A 1 18 ? 21.790 -14.038 0.758 1.00 0.00 18 ARG A C 12
ATOM 16002 O O . ARG A 1 18 ? 22.372 -13.581 1.745 1.00 0.00 18 ARG A O 12
ATOM 16023 N N . ILE A 1 19 ? 20.474 -13.847 0.531 1.00 0.00 19 ILE A N 12
ATOM 16024 C CA . ILE A 1 19 ? 19.650 -13.102 1.444 1.00 0.00 19 ILE A CA 12
ATOM 16025 C C . ILE A 1 19 ? 18.563 -14.046 1.858 1.00 0.00 19 ILE A C 12
ATOM 16026 O O . ILE A 1 19 ? 17.919 -14.676 1.007 1.00 0.00 19 ILE A O 12
ATOM 16042 N N . ILE A 1 20 ? 18.322 -14.180 3.185 1.00 0.00 20 ILE A N 12
ATOM 16043 C CA . ILE A 1 20 ? 17.318 -15.108 3.632 1.00 0.00 20 ILE A CA 12
ATOM 16044 C C . ILE A 1 20 ? 16.039 -14.365 3.898 1.00 0.00 20 ILE A C 12
ATOM 16045 O O . ILE A 1 20 ? 16.003 -13.343 4.593 1.00 0.00 20 ILE A O 12
ATOM 16061 N N . LEU A 1 21 ? 14.946 -14.871 3.282 1.00 0.00 21 LEU A N 12
ATOM 16062 C CA . LEU A 1 21 ? 13.644 -14.284 3.448 1.00 0.00 21 LEU A CA 12
ATOM 16063 C C . LEU A 1 21 ? 12.894 -15.147 4.415 1.00 0.00 21 LEU A C 12
ATOM 16064 O O . LEU A 1 21 ? 12.843 -16.365 4.260 1.00 0.00 21 LEU A O 12
ATOM 16080 N N . THR A 1 22 ? 12.276 -14.533 5.445 1.00 0.00 22 THR A N 12
ATOM 16081 C CA . THR A 1 22 ? 11.517 -15.308 6.400 1.00 0.00 22 THR A CA 12
ATOM 16082 C C . THR A 1 22 ? 10.071 -15.261 5.992 1.00 0.00 22 THR A C 12
ATOM 16083 O O . THR A 1 22 ? 9.232 -15.944 6.574 1.00 0.00 22 THR A O 12
ATOM 16094 N N . SER A 1 23 ? 9.750 -14.442 4.965 1.00 0.00 23 SER A N 12
ATOM 16095 C CA . SER A 1 23 ? 8.379 -14.323 4.521 1.00 0.00 23 SER A CA 12
ATOM 16096 C C . SER A 1 23 ? 8.108 -15.356 3.465 1.00 0.00 23 SER A C 12
ATOM 16097 O O . SER A 1 23 ? 6.961 -15.560 3.077 1.00 0.00 23 SER A O 12
ATOM 16105 N N . GLU A 1 24 ? 9.163 -16.038 2.966 1.00 0.00 24 GLU A N 12
ATOM 16106 C CA . GLU A 1 24 ? 8.963 -17.043 1.948 1.00 0.00 24 GLU A CA 12
ATOM 16107 C C . GLU A 1 24 ? 9.543 -18.323 2.465 1.00 0.00 24 GLU A C 12
ATOM 16108 O O . GLU A 1 24 ? 10.729 -18.586 2.316 1.00 0.00 24 GLU A O 12
ATOM 16120 N N . ARG A 1 25 ? 8.692 -19.153 3.100 1.00 0.00 25 ARG A N 12
ATOM 16121 C CA . ARG A 1 25 ? 9.142 -20.415 3.644 1.00 0.00 25 ARG A CA 12
ATOM 16122 C C . ARG A 1 25 ? 9.560 -21.334 2.524 1.00 0.00 25 ARG A C 12
ATOM 16123 O O . ARG A 1 25 ? 10.524 -22.085 2.660 1.00 0.00 25 ARG A O 12
ATOM 16144 N N . SER A 1 26 ? 8.816 -21.317 1.394 1.00 0.00 26 SER A N 12
ATOM 16145 C CA . SER A 1 26 ? 9.125 -22.202 0.288 1.00 0.00 26 SER A CA 12
ATOM 16146 C C . SER A 1 26 ? 10.445 -21.831 -0.338 1.00 0.00 26 SER A C 12
ATOM 16147 O O . SER A 1 26 ? 11.205 -22.708 -0.743 1.00 0.00 26 SER A O 12
ATOM 16155 N N . GLN A 1 27 ? 10.750 -20.519 -0.445 1.00 0.00 27 GLN A N 12
ATOM 16156 C CA . GLN A 1 27 ? 11.999 -20.108 -1.056 1.00 0.00 27 GLN A CA 12
ATOM 16157 C C . GLN A 1 27 ? 12.627 -19.059 -0.182 1.00 0.00 27 GLN A C 12
ATOM 16158 O O . GLN A 1 27 ? 12.593 -17.868 -0.496 1.00 0.00 27 GLN A O 12
ATOM 16172 N N . PRO A 1 28 ? 13.208 -19.482 0.917 1.00 0.00 28 PRO A N 12
ATOM 16173 C CA . PRO A 1 28 ? 13.832 -18.565 1.849 1.00 0.00 28 PRO A CA 12
ATOM 16174 C C . PRO A 1 28 ? 15.211 -18.138 1.459 1.00 0.00 28 PRO A C 12
ATOM 16175 O O . PRO A 1 28 ? 15.700 -17.131 1.947 1.00 0.00 28 PRO A O 12
ATOM 16186 N N . PHE A 1 29 ? 15.860 -18.872 0.538 1.00 0.00 29 PHE A N 12
ATOM 16187 C CA . PHE A 1 29 ? 17.202 -18.537 0.157 1.00 0.00 29 PHE A CA 12
ATOM 16188 C C . PHE A 1 29 ? 17.142 -17.893 -1.184 1.00 0.00 29 PHE A C 12
ATOM 16189 O O . PHE A 1 29 ? 17.206 -18.560 -2.217 1.00 0.00 29 PHE A O 12
ATOM 16206 N N . ARG A 1 30 ? 17.013 -16.557 -1.190 1.00 0.00 30 ARG A N 12
ATOM 16207 C CA . ARG A 1 30 ? 16.970 -15.836 -2.436 1.00 0.00 30 ARG A CA 12
ATOM 16208 C C . ARG A 1 30 ? 18.370 -15.370 -2.698 1.00 0.00 30 ARG A C 12
ATOM 16209 O O . ARG A 1 30 ? 18.982 -14.702 -1.866 1.00 0.00 30 ARG A O 12
ATOM 16230 N N . VAL A 1 31 ? 18.915 -15.717 -3.880 1.00 0.00 31 VAL A N 12
ATOM 16231 C CA . VAL A 1 31 ? 20.265 -15.332 -4.203 1.00 0.00 31 VAL A CA 12
ATOM 16232 C C . VAL A 1 31 ? 20.209 -14.289 -5.277 1.00 0.00 31 VAL A C 12
ATOM 16233 O O . VAL A 1 31 ? 19.598 -14.495 -6.325 1.00 0.00 31 VAL A O 12
ATOM 16246 N N . ILE A 1 32 ? 20.861 -13.126 -5.033 1.00 0.00 32 ILE A N 12
ATOM 16247 C CA . ILE A 1 32 ? 20.885 -12.083 -6.026 1.00 0.00 32 ILE A CA 12
ATOM 16248 C C . ILE A 1 32 ? 22.236 -12.150 -6.672 1.00 0.00 32 ILE A C 12
ATOM 16249 O O . ILE A 1 32 ? 23.251 -12.379 -6.007 1.00 0.00 32 ILE A O 12
ATOM 16265 N N . SER A 1 33 ? 22.275 -11.989 -8.011 1.00 0.00 33 SER A N 12
ATOM 16266 C CA . SER A 1 33 ? 23.532 -12.034 -8.716 1.00 0.00 33 SER A CA 12
ATOM 16267 C C . SER A 1 33 ? 23.750 -10.672 -9.281 1.00 0.00 33 SER A C 12
ATOM 16268 O O . SER A 1 33 ? 22.955 -10.193 -10.089 1.00 0.00 33 SER A O 12
ATOM 16276 N N . ILE A 1 34 ? 24.858 -10.021 -8.879 1.00 0.00 34 ILE A N 12
ATOM 16277 C CA . ILE A 1 34 ? 25.139 -8.696 -9.362 1.00 0.00 34 ILE A CA 12
ATOM 16278 C C . ILE A 1 34 ? 26.622 -8.581 -9.496 1.00 0.00 34 ILE A C 12
ATOM 16279 O O . ILE A 1 34 ? 27.373 -9.209 -8.764 1.00 0.00 34 ILE A O 12
ATOM 16295 N N . ALA A 1 35 ? 27.083 -7.760 -10.451 1.00 0.00 35 ALA A N 12
ATOM 16296 C CA . ALA A 1 35 ? 28.496 -7.593 -10.636 1.00 0.00 35 ALA A CA 12
ATOM 16297 C C . ALA A 1 35 ? 28.957 -6.535 -9.679 1.00 0.00 35 ALA A C 12
ATOM 16298 O O . ALA A 1 35 ? 28.172 -5.711 -9.219 1.00 0.00 35 ALA A O 12
ATOM 16305 N N . GLU A 1 36 ? 30.263 -6.553 -9.338 1.00 0.00 36 GLU A N 12
ATOM 16306 C CA . GLU A 1 36 ? 30.813 -5.555 -8.449 1.00 0.00 36 GLU A CA 12
ATOM 16307 C C . GLU A 1 36 ? 30.681 -4.212 -9.116 1.00 0.00 36 GLU A C 12
ATOM 16308 O O . GLU A 1 36 ? 30.460 -3.195 -8.465 1.00 0.00 36 GLU A O 12
ATOM 16320 N N . GLU A 1 37 ? 30.824 -4.203 -10.458 1.00 0.00 37 GLU A N 12
ATOM 16321 C CA . GLU A 1 37 ? 30.753 -2.978 -11.213 1.00 0.00 37 GLU A CA 12
ATOM 16322 C C . GLU A 1 37 ? 29.323 -2.737 -11.644 1.00 0.00 37 GLU A C 12
ATOM 16323 O O . GLU A 1 37 ? 29.032 -1.754 -12.325 1.00 0.00 37 GLU A O 12
ATOM 16335 N N . ALA A 1 38 ? 28.387 -3.630 -11.256 1.00 0.00 38 ALA A N 12
ATOM 16336 C CA . ALA A 1 38 ? 27.007 -3.461 -11.652 1.00 0.00 38 ALA A CA 12
ATOM 16337 C C . ALA A 1 38 ? 26.346 -2.534 -10.669 1.00 0.00 38 ALA A C 12
ATOM 16338 O O . ALA A 1 38 ? 26.739 -2.439 -9.505 1.00 0.00 38 ALA A O 12
ATOM 16345 N N . PRO A 1 39 ? 25.331 -1.842 -11.135 1.00 0.00 39 PRO A N 12
ATOM 16346 C CA . PRO A 1 39 ? 24.579 -0.921 -10.303 1.00 0.00 39 PRO A CA 12
ATOM 16347 C C . PRO A 1 39 ? 23.611 -1.617 -9.392 1.00 0.00 39 PRO A C 12
ATOM 16348 O O . PRO A 1 39 ? 23.287 -2.790 -9.581 1.00 0.00 39 PRO A O 12
ATOM 16359 N N . LEU A 1 40 ? 23.119 -0.877 -8.373 1.00 0.00 40 LEU A N 12
ATOM 16360 C CA . LEU A 1 40 ? 22.176 -1.415 -7.418 1.00 0.00 40 LEU A CA 12
ATOM 16361 C C . LEU A 1 40 ? 20.888 -1.785 -8.112 1.00 0.00 40 LEU A C 12
ATOM 16362 O O . LEU A 1 40 ? 20.048 -2.467 -7.536 1.00 0.00 40 LEU A O 12
ATOM 16378 N N . THR A 1 41 ? 20.701 -1.331 -9.369 1.00 0.00 41 THR A N 12
ATOM 16379 C CA . THR A 1 41 ? 19.485 -1.612 -10.104 1.00 0.00 41 THR A CA 12
ATOM 16380 C C . THR A 1 41 ? 19.322 -3.104 -10.275 1.00 0.00 41 THR A C 12
ATOM 16381 O O . THR A 1 41 ? 18.212 -3.624 -10.177 1.00 0.00 41 THR A O 12
ATOM 16392 N N . ALA A 1 42 ? 20.430 -3.837 -10.545 1.00 0.00 42 ALA A N 12
ATOM 16393 C CA . ALA A 1 42 ? 20.335 -5.262 -10.756 1.00 0.00 42 ALA A CA 12
ATOM 16394 C C . ALA A 1 42 ? 19.853 -5.919 -9.490 1.00 0.00 42 ALA A C 12
ATOM 16395 O O . ALA A 1 42 ? 19.036 -6.837 -9.528 1.00 0.00 42 ALA A O 12
ATOM 16402 N N . ALA A 1 43 ? 20.358 -5.453 -8.327 1.00 0.00 43 ALA A N 12
ATOM 16403 C CA . ALA A 1 43 ? 19.964 -6.030 -7.064 1.00 0.00 43 ALA A CA 12
ATOM 16404 C C . ALA A 1 43 ? 18.507 -5.744 -6.827 1.00 0.00 43 ALA A C 12
ATOM 16405 O O . ALA A 1 43 ? 17.779 -6.595 -6.343 1.00 0.00 43 ALA A O 12
ATOM 16412 N N . LEU A 1 44 ? 18.063 -4.520 -7.181 1.00 0.00 44 LEU A N 12
ATOM 16413 C CA . LEU A 1 44 ? 16.691 -4.105 -6.987 1.00 0.00 44 LEU A CA 12
ATOM 16414 C C . LEU A 1 44 ? 15.768 -5.023 -7.745 1.00 0.00 44 LEU A C 12
ATOM 16415 O O . LEU A 1 44 ? 14.683 -5.345 -7.268 1.00 0.00 44 LEU A O 12
ATOM 16431 N N . ARG A 1 45 ? 16.167 -5.456 -8.961 1.00 0.00 45 ARG A N 12
ATOM 16432 C CA . ARG A 1 45 ? 15.318 -6.325 -9.748 1.00 0.00 45 ARG A CA 12
ATOM 16433 C C . ARG A 1 45 ? 15.052 -7.595 -8.976 1.00 0.00 45 ARG A C 12
ATOM 16434 O O . ARG A 1 45 ? 13.911 -8.047 -8.886 1.00 0.00 45 ARG A O 12
ATOM 16455 N N . PHE A 1 46 ? 16.109 -8.205 -8.390 1.00 0.00 46 PHE A N 12
ATOM 16456 C CA . PHE A 1 46 ? 15.923 -9.426 -7.633 1.00 0.00 46 PHE A CA 12
ATOM 16457 C C . PHE A 1 46 ? 15.283 -9.077 -6.312 1.00 0.00 46 PHE A C 12
ATOM 16458 O O . PHE A 1 46 ? 14.523 -9.864 -5.745 1.00 0.00 46 PHE A O 12
ATOM 16475 N N . ALA A 1 47 ? 15.599 -7.873 -5.796 1.00 0.00 47 ALA A N 12
ATOM 16476 C CA . ALA A 1 47 ? 15.075 -7.413 -4.532 1.00 0.00 47 ALA A CA 12
ATOM 16477 C C . ALA A 1 47 ? 13.572 -7.314 -4.613 1.00 0.00 47 ALA A C 12
ATOM 16478 O O . ALA A 1 47 ? 12.877 -7.554 -3.630 1.00 0.00 47 ALA A O 12
ATOM 16485 N N . ALA A 1 48 ? 13.037 -6.940 -5.795 1.00 0.00 48 ALA A N 12
ATOM 16486 C CA . ALA A 1 48 ? 11.606 -6.801 -5.961 1.00 0.00 48 ALA A CA 12
ATOM 16487 C C . ALA A 1 48 ? 10.942 -8.118 -5.660 1.00 0.00 48 ALA A C 12
ATOM 16488 O O . ALA A 1 48 ? 9.866 -8.157 -5.069 1.00 0.00 48 ALA A O 12
ATOM 16495 N N . GLU A 1 49 ? 11.572 -9.239 -6.069 1.00 0.00 49 GLU A N 12
ATOM 16496 C CA . GLU A 1 49 ? 11.002 -10.542 -5.814 1.00 0.00 49 GLU A CA 12
ATOM 16497 C C . GLU A 1 49 ? 11.053 -10.799 -4.331 1.00 0.00 49 GLU A C 12
ATOM 16498 O O . GLU A 1 49 ? 10.150 -11.410 -3.764 1.00 0.00 49 GLU A O 12
ATOM 16510 N N . GLU A 1 50 ? 12.139 -10.337 -3.674 1.00 0.00 50 GLU A N 12
ATOM 16511 C CA . GLU A 1 50 ? 12.310 -10.549 -2.254 1.00 0.00 50 GLU A CA 12
ATOM 16512 C C . GLU A 1 50 ? 11.241 -9.818 -1.482 1.00 0.00 50 GLU A C 12
ATOM 16513 O O . GLU A 1 50 ? 10.720 -10.342 -0.499 1.00 0.00 50 GLU A O 12
ATOM 16525 N N . PHE A 1 51 ? 10.893 -8.582 -1.902 1.00 0.00 51 PHE A N 12
ATOM 16526 C CA . PHE A 1 51 ? 9.894 -7.827 -1.174 1.00 0.00 51 PHE A CA 12
ATOM 16527 C C . PHE A 1 51 ? 8.534 -8.324 -1.566 1.00 0.00 51 PHE A C 12
ATOM 16528 O O . PHE A 1 51 ? 7.581 -8.236 -0.795 1.00 0.00 51 PHE A O 12
ATOM 16545 N N . GLY A 1 52 ? 8.423 -8.859 -2.795 1.00 0.00 52 GLY A N 12
ATOM 16546 C CA . GLY A 1 52 ? 7.169 -9.373 -3.279 1.00 0.00 52 GLY A CA 12
ATOM 16547 C C . GLY A 1 52 ? 6.346 -8.227 -3.800 1.00 0.00 52 GLY A C 12
ATOM 16548 O O . GLY A 1 52 ? 5.283 -8.440 -4.378 1.00 0.00 52 GLY A O 12
ATOM 16552 N N . ILE A 1 53 ? 6.831 -6.974 -3.621 1.00 0.00 53 ILE A N 12
ATOM 16553 C CA . ILE A 1 53 ? 6.109 -5.831 -4.107 1.00 0.00 53 ILE A CA 12
ATOM 16554 C C . ILE A 1 53 ? 7.135 -4.825 -4.518 1.00 0.00 53 ILE A C 12
ATOM 16555 O O . ILE A 1 53 ? 8.285 -4.881 -4.082 1.00 0.00 53 ILE A O 12
ATOM 16571 N N . ALA A 1 54 ? 6.743 -3.866 -5.378 1.00 0.00 54 ALA A N 12
ATOM 16572 C CA . ALA A 1 54 ? 7.673 -2.858 -5.810 1.00 0.00 54 ALA A CA 12
ATOM 16573 C C . ALA A 1 54 ? 7.579 -1.728 -4.827 1.00 0.00 54 ALA A C 12
ATOM 16574 O O . ALA A 1 54 ? 7.035 -0.668 -5.132 1.00 0.00 54 ALA A O 12
ATOM 16581 N N . SER A 1 55 ? 8.116 -1.938 -3.606 1.00 0.00 55 SER A N 12
ATOM 16582 C CA . SER A 1 55 ? 8.057 -0.906 -2.608 1.00 0.00 55 SER A CA 12
ATOM 16583 C C . SER A 1 55 ? 9.320 -0.970 -1.803 1.00 0.00 55 SER A C 12
ATOM 16584 O O . SER A 1 55 ? 9.707 -2.020 -1.292 1.00 0.00 55 SER A O 12
ATOM 16592 N N . VAL A 1 56 ? 9.982 0.196 -1.674 1.00 0.00 56 VAL A N 12
ATOM 16593 C CA . VAL A 1 56 ? 11.204 0.309 -0.914 1.00 0.00 56 VAL A CA 12
ATOM 16594 C C . VAL A 1 56 ? 10.880 0.206 0.555 1.00 0.00 56 VAL A C 12
ATOM 16595 O O . VAL A 1 56 ? 11.771 0.063 1.388 1.00 0.00 56 VAL A O 12
ATOM 16608 N N . ASP A 1 57 ? 9.576 0.278 0.906 1.00 0.00 57 ASP A N 12
ATOM 16609 C CA . ASP A 1 57 ? 9.181 0.260 2.300 1.00 0.00 57 ASP A CA 12
ATOM 16610 C C . ASP A 1 57 ? 9.382 -1.119 2.869 1.00 0.00 57 ASP A C 12
ATOM 16611 O O . ASP A 1 57 ? 9.309 -1.309 4.080 1.00 0.00 57 ASP A O 12
ATOM 16620 N N . SER A 1 58 ? 9.646 -2.119 2.006 1.00 0.00 58 SER A N 12
ATOM 16621 C CA . SER A 1 58 ? 9.834 -3.468 2.484 1.00 0.00 58 SER A CA 12
ATOM 16622 C C . SER A 1 58 ? 11.303 -3.707 2.713 1.00 0.00 58 SER A C 12
ATOM 16623 O O . SER A 1 58 ? 11.730 -4.848 2.881 1.00 0.00 58 SER A O 12
ATOM 16631 N N . MET A 1 59 ? 12.118 -2.630 2.726 1.00 0.00 59 MET A N 12
ATOM 16632 C CA . MET A 1 59 ? 13.535 -2.782 2.937 1.00 0.00 59 MET A CA 12
ATOM 16633 C C . MET A 1 59 ? 13.782 -2.723 4.412 1.00 0.00 59 MET A C 12
ATOM 16634 O O . MET A 1 59 ? 14.396 -1.786 4.916 1.00 0.00 59 MET A O 12
ATOM 16648 N N . ALA A 1 60 ? 13.301 -3.748 5.140 1.00 0.00 60 ALA A N 12
ATOM 16649 C CA . ALA A 1 60 ? 13.518 -3.798 6.559 1.00 0.00 60 ALA A CA 12
ATOM 16650 C C . ALA A 1 60 ? 14.350 -5.016 6.792 1.00 0.00 60 ALA A C 12
ATOM 16651 O O . ALA A 1 60 ? 13.865 -6.060 7.217 1.00 0.00 60 ALA A O 12
ATOM 16658 N N . ALA A 1 61 ? 15.649 -4.904 6.481 1.00 0.00 61 ALA A N 12
ATOM 16659 C CA . ALA A 1 61 ? 16.534 -6.015 6.654 1.00 0.00 61 ALA A CA 12
ATOM 16660 C C . ALA A 1 61 ? 17.276 -5.811 7.938 1.00 0.00 61 ALA A C 12
ATOM 16661 O O . ALA A 1 61 ? 17.510 -4.683 8.372 1.00 0.00 61 ALA A O 12
ATOM 16668 N N . THR A 1 62 ? 17.640 -6.928 8.596 1.00 0.00 62 THR A N 12
ATOM 16669 C CA . THR A 1 62 ? 18.367 -6.850 9.828 1.00 0.00 62 THR A CA 12
ATOM 16670 C C . THR A 1 62 ? 19.561 -7.741 9.691 1.00 0.00 62 THR A C 12
ATOM 16671 O O . THR A 1 62 ? 19.489 -8.826 9.098 1.00 0.00 62 THR A O 12
ATOM 16682 N N . THR A 1 63 ? 20.702 -7.282 10.241 1.00 0.00 63 THR A N 12
ATOM 16683 C CA . THR A 1 63 ? 21.911 -8.064 10.198 1.00 0.00 63 THR A CA 12
ATOM 16684 C C . THR A 1 63 ? 22.072 -8.697 11.556 1.00 0.00 63 THR A C 12
ATOM 16685 O O . THR A 1 63 ? 21.295 -8.443 12.473 1.00 0.00 63 THR A O 12
ATOM 16696 N N . LYS A 1 64 ? 23.099 -9.554 11.707 1.00 0.00 64 LYS A N 12
ATOM 16697 C CA . LYS A 1 64 ? 23.327 -10.252 12.955 1.00 0.00 64 LYS A CA 12
ATOM 16698 C C . LYS A 1 64 ? 23.688 -9.274 14.045 1.00 0.00 64 LYS A C 12
ATOM 16699 O O . LYS A 1 64 ? 23.334 -9.471 15.206 1.00 0.00 64 LYS A O 12
ATOM 16718 N N . ASP A 1 65 ? 24.417 -8.195 13.694 1.00 0.00 65 ASP A N 12
ATOM 16719 C CA . ASP A 1 65 ? 24.842 -7.232 14.686 1.00 0.00 65 ASP A CA 12
ATOM 16720 C C . ASP A 1 65 ? 23.667 -6.389 15.130 1.00 0.00 65 ASP A C 12
ATOM 16721 O O . ASP A 1 65 ? 23.684 -5.845 16.232 1.00 0.00 65 ASP A O 12
ATOM 16730 N N . GLY A 1 66 ? 22.619 -6.250 14.291 1.00 0.00 66 GLY A N 12
ATOM 16731 C CA . GLY A 1 66 ? 21.494 -5.440 14.690 1.00 0.00 66 GLY A CA 12
ATOM 16732 C C . GLY A 1 66 ? 20.765 -5.016 13.456 1.00 0.00 66 GLY A C 12
ATOM 16733 O O . GLY A 1 66 ? 20.324 -5.840 12.664 1.00 0.00 66 GLY A O 12
ATOM 16737 N N . THR A 1 67 ? 20.612 -3.689 13.266 1.00 0.00 67 THR A N 12
ATOM 16738 C CA . THR A 1 67 ? 19.913 -3.195 12.103 1.00 0.00 67 THR A CA 12
ATOM 16739 C C . THR A 1 67 ? 20.804 -3.392 10.910 1.00 0.00 67 THR A C 12
ATOM 16740 O O . THR A 1 67 ? 22.026 -3.286 11.006 1.00 0.00 67 THR A O 12
ATOM 16751 N N . GLY A 1 68 ? 20.193 -3.674 9.742 1.00 0.00 68 GLY A N 12
ATOM 16752 C CA . GLY A 1 68 ? 20.969 -3.884 8.548 1.00 0.00 68 GLY A CA 12
ATOM 16753 C C . GLY A 1 68 ? 20.084 -3.585 7.388 1.00 0.00 68 GLY A C 12
ATOM 16754 O O . GLY A 1 68 ? 19.867 -4.427 6.524 1.00 0.00 68 GLY A O 12
ATOM 16758 N N . ILE A 1 69 ? 19.569 -2.345 7.336 1.00 0.00 69 ILE A N 12
ATOM 16759 C CA . ILE A 1 69 ? 18.693 -1.947 6.264 1.00 0.00 69 ILE A CA 12
ATOM 16760 C C . ILE A 1 69 ? 19.562 -1.646 5.078 1.00 0.00 69 ILE A C 12
ATOM 16761 O O . ILE A 1 69 ? 20.555 -0.932 5.193 1.00 0.00 69 ILE A O 12
ATOM 16777 N N . ASN A 1 70 ? 19.192 -2.187 3.891 1.00 0.00 70 ASN A N 12
ATOM 16778 C CA . ASN A 1 70 ? 20.003 -1.977 2.714 1.00 0.00 70 ASN A CA 12
ATOM 16779 C C . ASN A 1 70 ? 19.726 -0.591 2.187 1.00 0.00 70 ASN A C 12
ATOM 16780 O O . ASN A 1 70 ? 18.592 -0.266 1.833 1.00 0.00 70 ASN A O 12
ATOM 16791 N N . PRO A 1 71 ? 20.753 0.241 2.120 1.00 0.00 71 PRO A N 12
ATOM 16792 C CA . PRO A 1 71 ? 20.619 1.587 1.619 1.00 0.00 71 PRO A CA 12
ATOM 16793 C C . PRO A 1 71 ? 20.996 1.735 0.168 1.00 0.00 71 PRO A C 12
ATOM 16794 O O . PRO A 1 71 ? 20.128 1.821 -0.699 1.00 0.00 71 PRO A O 12
ATOM 16805 N N . ALA A 1 72 ? 22.319 1.775 -0.128 1.00 0.00 72 ALA A N 12
ATOM 16806 C CA . ALA A 1 72 ? 22.774 1.946 -1.491 1.00 0.00 72 ALA A CA 12
ATOM 16807 C C . ALA A 1 72 ? 22.516 0.685 -2.267 1.00 0.00 72 ALA A C 12
ATOM 16808 O O . ALA A 1 72 ? 22.272 0.734 -3.467 1.00 0.00 72 ALA A O 12
ATOM 16815 N N . GLN A 1 73 ? 22.587 -0.481 -1.582 1.00 0.00 73 GLN A N 12
ATOM 16816 C CA . GLN A 1 73 ? 22.340 -1.762 -2.215 1.00 0.00 73 GLN A CA 12
ATOM 16817 C C . GLN A 1 73 ? 23.395 -2.017 -3.266 1.00 0.00 73 GLN A C 12
ATOM 16818 O O . GLN A 1 73 ? 23.163 -2.763 -4.216 1.00 0.00 73 GLN A O 12
ATOM 16832 N N . THR A 1 74 ? 24.593 -1.405 -3.119 1.00 0.00 74 THR A N 12
ATOM 16833 C CA . THR A 1 74 ? 25.643 -1.626 -4.091 1.00 0.00 74 THR A CA 12
ATOM 16834 C C . THR A 1 74 ? 26.293 -2.936 -3.736 1.00 0.00 74 THR A C 12
ATOM 16835 O O . THR A 1 74 ? 26.240 -3.372 -2.592 1.00 0.00 74 THR A O 12
ATOM 16846 N N . ALA A 1 75 ? 26.942 -3.590 -4.725 1.00 0.00 75 ALA A N 12
ATOM 16847 C CA . ALA A 1 75 ? 27.589 -4.861 -4.479 1.00 0.00 75 ALA A CA 12
ATOM 16848 C C . ALA A 1 75 ? 28.706 -4.695 -3.479 1.00 0.00 75 ALA A C 12
ATOM 16849 O O . ALA A 1 75 ? 28.881 -5.523 -2.588 1.00 0.00 75 ALA A O 12
ATOM 16856 N N . GLY A 1 76 ? 29.497 -3.606 -3.619 1.00 0.00 76 GLY A N 12
ATOM 16857 C CA . GLY A 1 76 ? 30.620 -3.376 -2.734 1.00 0.00 76 GLY A CA 12
ATOM 16858 C C . GLY A 1 76 ? 30.143 -3.122 -1.334 1.00 0.00 76 GLY A C 12
ATOM 16859 O O . GLY A 1 76 ? 30.753 -3.588 -0.372 1.00 0.00 76 GLY A O 12
ATOM 16863 N N . ASN A 1 77 ? 29.032 -2.375 -1.183 1.00 0.00 77 ASN A N 12
ATOM 16864 C CA . ASN A 1 77 ? 28.540 -2.051 0.134 1.00 0.00 77 ASN A CA 12
ATOM 16865 C C . ASN A 1 77 ? 27.989 -3.286 0.791 1.00 0.00 77 ASN A C 12
ATOM 16866 O O . ASN A 1 77 ? 28.264 -3.536 1.955 1.00 0.00 77 ASN A O 12
ATOM 16871 N N . VAL A 1 78 ? 27.217 -4.108 0.056 1.00 0.00 78 VAL A N 12
ATOM 16872 C CA . VAL A 1 78 ? 26.635 -5.294 0.649 1.00 0.00 78 VAL A CA 12
ATOM 16873 C C . VAL A 1 78 ? 27.725 -6.250 1.069 1.00 0.00 78 VAL A C 12
ATOM 16874 O O . VAL A 1 78 ? 27.666 -6.827 2.156 1.00 0.00 78 VAL A O 12
ATOM 16887 N N . PHE A 1 79 ? 28.750 -6.438 0.212 1.00 0.00 79 PHE A N 12
ATOM 16888 C CA . PHE A 1 79 ? 29.821 -7.364 0.519 1.00 0.00 79 PHE A CA 12
ATOM 16889 C C . PHE A 1 79 ? 30.523 -6.978 1.801 1.00 0.00 79 PHE A C 12
ATOM 16890 O O . PHE A 1 79 ? 30.705 -7.803 2.689 1.00 0.00 79 PHE A O 12
ATOM 16907 N N . MET A 1 80 ? 30.949 -5.706 1.915 1.00 0.00 80 MET A N 12
ATOM 16908 C CA . MET A 1 80 ? 31.669 -5.275 3.094 1.00 0.00 80 MET A CA 12
ATOM 16909 C C . MET A 1 80 ? 30.752 -5.124 4.281 1.00 0.00 80 MET A C 12
ATOM 16910 O O . MET A 1 80 ? 31.126 -5.456 5.404 1.00 0.00 80 MET A O 12
ATOM 16924 N N . LYS A 1 81 ? 29.529 -4.606 4.059 1.00 0.00 81 LYS A N 12
ATOM 16925 C CA . LYS A 1 81 ? 28.630 -4.336 5.159 1.00 0.00 81 LYS A CA 12
ATOM 16926 C C . LYS A 1 81 ? 28.048 -5.598 5.749 1.00 0.00 81 LYS A C 12
ATOM 16927 O O . LYS A 1 81 ? 27.994 -5.723 6.973 1.00 0.00 81 LYS A O 12
ATOM 16946 N N . TYR A 1 82 ? 27.587 -6.570 4.921 1.00 0.00 82 TYR A N 12
ATOM 16947 C CA . TYR A 1 82 ? 26.976 -7.753 5.506 1.00 0.00 82 TYR A CA 12
ATOM 16948 C C . TYR A 1 82 ? 27.702 -8.986 5.069 1.00 0.00 82 TYR A C 12
ATOM 16949 O O . TYR A 1 82 ? 27.826 -9.932 5.842 1.00 0.00 82 TYR A O 12
ATOM 16967 N N . GLY A 1 83 ? 28.242 -9.002 3.830 1.00 0.00 83 GLY A N 12
ATOM 16968 C CA . GLY A 1 83 ? 28.948 -10.175 3.363 1.00 0.00 83 GLY A CA 12
ATOM 16969 C C . GLY A 1 83 ? 27.989 -11.335 3.334 1.00 0.00 83 GLY A C 12
ATOM 16970 O O . GLY A 1 83 ? 28.362 -12.453 3.684 1.00 0.00 83 GLY A O 12
ATOM 16974 N N . GLN A 1 84 ? 26.721 -11.078 2.904 1.00 0.00 84 GLN A N 12
ATOM 16975 C CA . GLN A 1 84 ? 25.706 -12.106 2.858 1.00 0.00 84 GLN A CA 12
ATOM 16976 C C . GLN A 1 84 ? 25.284 -12.408 4.271 1.00 0.00 84 GLN A C 12
ATOM 16977 O O . GLN A 1 84 ? 25.752 -11.793 5.224 1.00 0.00 84 GLN A O 12
ATOM 16991 N N . GLU A 1 85 ? 24.331 -13.353 4.409 1.00 0.00 85 GLU A N 12
ATOM 16992 C CA . GLU A 1 85 ? 23.854 -13.769 5.715 1.00 0.00 85 GLU A CA 12
ATOM 16993 C C . GLU A 1 85 ? 23.031 -12.660 6.324 1.00 0.00 85 GLU A C 12
ATOM 16994 O O . GLU A 1 85 ? 23.067 -12.437 7.532 1.00 0.00 85 GLU A O 12
ATOM 17006 N N . ILE A 1 86 ? 22.254 -11.943 5.486 1.00 0.00 86 ILE A N 12
ATOM 17007 C CA . ILE A 1 86 ? 21.417 -10.878 5.985 1.00 0.00 86 ILE A CA 12
ATOM 17008 C C . ILE A 1 86 ? 19.987 -11.343 5.871 1.00 0.00 86 ILE A C 12
ATOM 17009 O O . ILE A 1 86 ? 19.628 -12.076 4.942 1.00 0.00 86 ILE A O 12
ATOM 17025 N N . ARG A 1 87 ? 19.131 -10.940 6.846 1.00 0.00 87 ARG A N 12
ATOM 17026 C CA . ARG A 1 87 ? 17.744 -11.341 6.819 1.00 0.00 87 ARG A CA 12
ATOM 17027 C C . ARG A 1 87 ? 16.956 -10.173 6.309 1.00 0.00 87 ARG A C 12
ATOM 17028 O O . ARG A 1 87 ? 17.093 -9.067 6.811 1.00 0.00 87 ARG A O 12
ATOM 17049 N N . LEU A 1 88 ? 16.102 -10.394 5.288 1.00 0.00 88 LEU A N 12
ATOM 17050 C CA . LEU A 1 88 ? 15.321 -9.301 4.751 1.00 0.00 88 LEU A CA 12
ATOM 17051 C C . LEU A 1 88 ? 13.869 -9.563 5.032 1.00 0.00 88 LEU A C 12
ATOM 17052 O O . LEU A 1 88 ? 13.354 -10.639 4.725 1.00 0.00 88 LEU A O 12
ATOM 17068 N N . ILE A 1 89 ? 13.163 -8.565 5.629 1.00 0.00 89 ILE A N 12
ATOM 17069 C CA . ILE A 1 89 ? 11.757 -8.737 5.909 1.00 0.00 89 ILE A CA 12
ATOM 17070 C C . ILE A 1 89 ? 11.053 -7.441 5.583 1.00 0.00 89 ILE A C 12
ATOM 17071 O O . ILE A 1 89 ? 11.662 -6.361 5.531 1.00 0.00 89 ILE A O 12
ATOM 17087 N N . PRO A 1 90 ? 9.768 -7.547 5.300 1.00 0.00 90 PRO A N 12
ATOM 17088 C CA . PRO A 1 90 ? 8.934 -6.404 5.005 1.00 0.00 90 PRO A CA 12
ATOM 17089 C C . PRO A 1 90 ? 8.235 -5.885 6.231 1.00 0.00 90 PRO A C 12
ATOM 17090 O O . PRO A 1 90 ? 7.007 -5.938 6.338 1.00 0.00 90 PRO A O 12
ATOM 17101 N N . ARG A 1 91 ? 9.025 -5.367 7.194 1.00 0.00 91 ARG A N 12
ATOM 17102 C CA . ARG A 1 91 ? 8.464 -4.860 8.422 1.00 0.00 91 ARG A CA 12
ATOM 17103 C C . ARG A 1 91 ? 7.818 -3.532 8.136 1.00 0.00 91 ARG A C 12
ATOM 17104 O O . ARG A 1 91 ? 8.354 -2.716 7.389 1.00 0.00 91 ARG A O 12
ATOM 17125 N N . ASP A 1 92 ? 6.623 -3.311 8.743 1.00 0.00 92 ASP A N 12
ATOM 17126 C CA . ASP A 1 92 ? 5.892 -2.075 8.569 1.00 0.00 92 ASP A CA 12
ATOM 17127 C C . ASP A 1 92 ? 5.296 -2.066 7.188 1.00 0.00 92 ASP A C 12
ATOM 17128 O O . ASP A 1 92 ? 5.219 -1.024 6.539 1.00 0.00 92 ASP A O 12
ATOM 17137 N N . ARG A 1 93 ? 4.844 -3.247 6.721 1.00 0.00 93 ARG A N 12
ATOM 17138 C CA . ARG A 1 93 ? 4.236 -3.335 5.419 1.00 0.00 93 ARG A CA 12
ATOM 17139 C C . ARG A 1 93 ? 3.275 -4.483 5.471 1.00 0.00 93 ARG A C 12
ATOM 17140 O O . ARG A 1 93 ? 2.063 -4.289 5.527 1.00 0.00 93 ARG A O 12
ATOM 17161 N N . VAL A 1 94 ? 3.808 -5.726 5.448 1.00 0.00 94 VAL A N 12
ATOM 17162 C CA . VAL A 1 94 ? 2.960 -6.896 5.509 1.00 0.00 94 VAL A CA 12
ATOM 17163 C C . VAL A 1 94 ? 2.326 -6.931 6.871 1.00 0.00 94 VAL A C 12
ATOM 17164 O O . VAL A 1 94 ? 1.136 -7.206 7.014 1.00 0.00 94 VAL A O 12
ATOM 17177 N N . GLY A 1 95 ? 3.127 -6.647 7.916 1.00 0.00 95 GLY A N 12
ATOM 17178 C CA . GLY A 1 95 ? 2.600 -6.655 9.257 1.00 0.00 95 GLY A CA 12
ATOM 17179 C C . GLY A 1 95 ? 3.642 -6.014 10.175 1.00 0.00 95 GLY A C 12
ATOM 17180 O O . GLY A 1 95 ? 3.514 -6.177 11.417 1.00 0.00 95 GLY A O 12
ATOM 17185 N N . MET A 1 1 ? 16.234 -24.336 -13.364 1.00 0.00 1 MET A N 13
ATOM 17186 C CA . MET A 1 1 ? 15.319 -23.163 -13.306 1.00 0.00 1 MET A CA 13
ATOM 17187 C C . MET A 1 1 ? 14.777 -22.978 -11.917 1.00 0.00 1 MET A C 13
ATOM 17188 O O . MET A 1 1 ? 14.765 -21.867 -11.388 1.00 0.00 1 MET A O 13
ATOM 17204 N N . SER A 1 2 ? 14.311 -24.081 -11.289 1.00 0.00 2 SER A N 13
ATOM 17205 C CA . SER A 1 2 ? 13.771 -23.996 -9.953 1.00 0.00 2 SER A CA 13
ATOM 17206 C C . SER A 1 2 ? 14.908 -24.053 -8.972 1.00 0.00 2 SER A C 13
ATOM 17207 O O . SER A 1 2 ? 14.724 -23.803 -7.783 1.00 0.00 2 SER A O 13
ATOM 17215 N N . GLN A 1 3 ? 16.120 -24.391 -9.458 1.00 0.00 3 GLN A N 13
ATOM 17216 C CA . GLN A 1 3 ? 17.261 -24.471 -8.587 1.00 0.00 3 GLN A CA 13
ATOM 17217 C C . GLN A 1 3 ? 18.408 -23.840 -9.313 1.00 0.00 3 GLN A C 13
ATOM 17218 O O . GLN A 1 3 ? 18.666 -24.147 -10.478 1.00 0.00 3 GLN A O 13
ATOM 17232 N N . ASN A 1 4 ? 19.132 -22.929 -8.629 1.00 0.00 4 ASN A N 13
ATOM 17233 C CA . ASN A 1 4 ? 20.254 -22.274 -9.248 1.00 0.00 4 ASN A CA 13
ATOM 17234 C C . ASN A 1 4 ? 21.456 -23.133 -8.976 1.00 0.00 4 ASN A C 13
ATOM 17235 O O . ASN A 1 4 ? 22.037 -23.082 -7.893 1.00 0.00 4 ASN A O 13
ATOM 17246 N N . GLU A 1 5 ? 21.851 -23.960 -9.971 1.00 0.00 5 GLU A N 13
ATOM 17247 C CA . GLU A 1 5 ? 22.986 -24.834 -9.797 1.00 0.00 5 GLU A CA 13
ATOM 17248 C C . GLU A 1 5 ? 24.247 -24.013 -9.767 1.00 0.00 5 GLU A C 13
ATOM 17249 O O . GLU A 1 5 ? 25.143 -24.274 -8.966 1.00 0.00 5 GLU A O 13
ATOM 17261 N N . GLU A 1 6 ? 24.346 -22.998 -10.651 1.00 0.00 6 GLU A N 13
ATOM 17262 C CA . GLU A 1 6 ? 25.527 -22.174 -10.686 1.00 0.00 6 GLU A CA 13
ATOM 17263 C C . GLU A 1 6 ? 25.086 -20.778 -10.987 1.00 0.00 6 GLU A C 13
ATOM 17264 O O . GLU A 1 6 ? 24.121 -20.565 -11.716 1.00 0.00 6 GLU A O 13
ATOM 17276 N N . ALA A 1 7 ? 25.805 -19.781 -10.427 1.00 0.00 7 ALA A N 13
ATOM 17277 C CA . ALA A 1 7 ? 25.463 -18.403 -10.665 1.00 0.00 7 ALA A CA 13
ATOM 17278 C C . ALA A 1 7 ? 25.887 -18.069 -12.073 1.00 0.00 7 ALA A C 13
ATOM 17279 O O . ALA A 1 7 ? 26.986 -18.420 -12.506 1.00 0.00 7 ALA A O 13
ATOM 17286 N N . PRO A 1 8 ? 25.026 -17.391 -12.801 1.00 0.00 8 PRO A N 13
ATOM 17287 C CA . PRO A 1 8 ? 25.322 -17.018 -14.172 1.00 0.00 8 PRO A CA 13
ATOM 17288 C C . PRO A 1 8 ? 26.316 -15.900 -14.273 1.00 0.00 8 PRO A C 13
ATOM 17289 O O . PRO A 1 8 ? 26.219 -14.895 -13.568 1.00 0.00 8 PRO A O 13
ATOM 17300 N N . ALA A 1 9 ? 27.294 -16.055 -15.184 1.00 0.00 9 ALA A N 13
ATOM 17301 C CA . ALA A 1 9 ? 28.293 -15.051 -15.369 1.00 0.00 9 ALA A CA 13
ATOM 17302 C C . ALA A 1 9 ? 28.977 -15.403 -16.651 1.00 0.00 9 ALA A C 13
ATOM 17303 O O . ALA A 1 9 ? 29.104 -16.580 -16.989 1.00 0.00 9 ALA A O 13
ATOM 17310 N N . ARG A 1 10 ? 29.426 -14.385 -17.404 1.00 0.00 10 ARG A N 13
ATOM 17311 C CA . ARG A 1 10 ? 30.091 -14.648 -18.658 1.00 0.00 10 ARG A CA 13
ATOM 17312 C C . ARG A 1 10 ? 31.412 -13.938 -18.648 1.00 0.00 10 ARG A C 13
ATOM 17313 O O . ARG A 1 10 ? 32.466 -14.573 -18.649 1.00 0.00 10 ARG A O 13
ATOM 17334 N N . SER A 1 11 ? 31.385 -12.587 -18.644 1.00 0.00 11 SER A N 13
ATOM 17335 C CA . SER A 1 11 ? 32.612 -11.831 -18.646 1.00 0.00 11 SER A CA 13
ATOM 17336 C C . SER A 1 11 ? 32.617 -10.947 -17.437 1.00 0.00 11 SER A C 13
ATOM 17337 O O . SER A 1 11 ? 31.563 -10.577 -16.919 1.00 0.00 11 SER A O 13
ATOM 17345 N N . GLY A 1 12 ? 33.830 -10.574 -16.973 1.00 0.00 12 GLY A N 13
ATOM 17346 C CA . GLY A 1 12 ? 33.945 -9.715 -15.819 1.00 0.00 12 GLY A CA 13
ATOM 17347 C C . GLY A 1 12 ? 33.895 -10.572 -14.594 1.00 0.00 12 GLY A C 13
ATOM 17348 O O . GLY A 1 12 ? 33.852 -11.798 -14.673 1.00 0.00 12 GLY A O 13
ATOM 17352 N N . GLY A 1 13 ? 33.916 -9.921 -13.412 1.00 0.00 13 GLY A N 13
ATOM 17353 C CA . GLY A 1 13 ? 33.866 -10.645 -12.170 1.00 0.00 13 GLY A CA 13
ATOM 17354 C C . GLY A 1 13 ? 32.559 -10.317 -11.529 1.00 0.00 13 GLY A C 13
ATOM 17355 O O . GLY A 1 13 ? 32.143 -9.161 -11.509 1.00 0.00 13 GLY A O 13
ATOM 17359 N N . LYS A 1 14 ? 31.886 -11.341 -10.974 1.00 0.00 14 LYS A N 13
ATOM 17360 C CA . LYS A 1 14 ? 30.610 -11.129 -10.342 1.00 0.00 14 LYS A CA 13
ATOM 17361 C C . LYS A 1 14 ? 30.668 -11.749 -8.979 1.00 0.00 14 LYS A C 13
ATOM 17362 O O . LYS A 1 14 ? 31.425 -12.687 -8.737 1.00 0.00 14 LYS A O 13
ATOM 17381 N N . VAL A 1 15 ? 29.844 -11.216 -8.055 1.00 0.00 15 VAL A N 13
ATOM 17382 C CA . VAL A 1 15 ? 29.808 -11.710 -6.704 1.00 0.00 15 VAL A CA 13
ATOM 17383 C C . VAL A 1 15 ? 28.404 -12.190 -6.460 1.00 0.00 15 VAL A C 13
ATOM 17384 O O . VAL A 1 15 ? 27.438 -11.548 -6.871 1.00 0.00 15 VAL A O 13
ATOM 17397 N N . THR A 1 16 ? 28.260 -13.349 -5.778 1.00 0.00 16 THR A N 13
ATOM 17398 C CA . THR A 1 16 ? 26.946 -13.886 -5.513 1.00 0.00 16 THR A CA 13
ATOM 17399 C C . THR A 1 16 ? 26.680 -13.726 -4.048 1.00 0.00 16 THR A C 13
ATOM 17400 O O . THR A 1 16 ? 27.486 -14.126 -3.210 1.00 0.00 16 THR A O 13
ATOM 17411 N N . PHE A 1 17 ? 25.512 -13.131 -3.710 1.00 0.00 17 PHE A N 13
ATOM 17412 C CA . PHE A 1 17 ? 25.160 -12.926 -2.334 1.00 0.00 17 PHE A CA 13
ATOM 17413 C C . PHE A 1 17 ? 23.906 -13.704 -2.069 1.00 0.00 17 PHE A C 13
ATOM 17414 O O . PHE A 1 17 ? 23.005 -13.767 -2.913 1.00 0.00 17 PHE A O 13
ATOM 17431 N N . ARG A 1 18 ? 23.825 -14.308 -0.861 1.00 0.00 18 ARG A N 13
ATOM 17432 C CA . ARG A 1 18 ? 22.665 -15.076 -0.492 1.00 0.00 18 ARG A CA 13
ATOM 17433 C C . ARG A 1 18 ? 21.804 -14.180 0.340 1.00 0.00 18 ARG A C 13
ATOM 17434 O O . ARG A 1 18 ? 22.278 -13.532 1.273 1.00 0.00 18 ARG A O 13
ATOM 17455 N N . ILE A 1 19 ? 20.501 -14.127 0.010 1.00 0.00 19 ILE A N 13
ATOM 17456 C CA . ILE A 1 19 ? 19.589 -13.286 0.736 1.00 0.00 19 ILE A CA 13
ATOM 17457 C C . ILE A 1 19 ? 18.586 -14.194 1.387 1.00 0.00 19 ILE A C 13
ATOM 17458 O O . ILE A 1 19 ? 17.964 -15.034 0.723 1.00 0.00 19 ILE A O 13
ATOM 17474 N N . ILE A 1 20 ? 18.395 -14.041 2.720 1.00 0.00 20 ILE A N 13
ATOM 17475 C CA . ILE A 1 20 ? 17.456 -14.877 3.423 1.00 0.00 20 ILE A CA 13
ATOM 17476 C C . ILE A 1 20 ? 16.143 -14.151 3.432 1.00 0.00 20 ILE A C 13
ATOM 17477 O O . ILE A 1 20 ? 16.051 -13.002 3.870 1.00 0.00 20 ILE A O 13
ATOM 17493 N N . LEU A 1 21 ? 15.079 -14.827 2.944 1.00 0.00 21 LEU A N 13
ATOM 17494 C CA . LEU A 1 21 ? 13.782 -14.205 2.885 1.00 0.00 21 LEU A CA 13
ATOM 17495 C C . LEU A 1 21 ? 12.998 -14.663 4.077 1.00 0.00 21 LEU A C 13
ATOM 17496 O O . LEU A 1 21 ? 12.584 -15.818 4.158 1.00 0.00 21 LEU A O 13
ATOM 17512 N N . THR A 1 22 ? 12.770 -13.745 5.035 1.00 0.00 22 THR A N 13
ATOM 17513 C CA . THR A 1 22 ? 12.007 -14.074 6.214 1.00 0.00 22 THR A CA 13
ATOM 17514 C C . THR A 1 22 ? 10.551 -14.074 5.836 1.00 0.00 22 THR A C 13
ATOM 17515 O O . THR A 1 22 ? 9.753 -14.836 6.377 1.00 0.00 22 THR A O 13
ATOM 17526 N N . SER A 1 23 ? 10.176 -13.196 4.877 1.00 0.00 23 SER A N 13
ATOM 17527 C CA . SER A 1 23 ? 8.794 -13.082 4.469 1.00 0.00 23 SER A CA 13
ATOM 17528 C C . SER A 1 23 ? 8.415 -14.220 3.554 1.00 0.00 23 SER A C 13
ATOM 17529 O O . SER A 1 23 ? 7.231 -14.437 3.305 1.00 0.00 23 SER A O 13
ATOM 17537 N N . GLU A 1 24 ? 9.401 -14.983 3.035 1.00 0.00 24 GLU A N 13
ATOM 17538 C CA . GLU A 1 24 ? 9.073 -16.074 2.146 1.00 0.00 24 GLU A CA 13
ATOM 17539 C C . GLU A 1 24 ? 9.570 -17.343 2.776 1.00 0.00 24 GLU A C 13
ATOM 17540 O O . GLU A 1 24 ? 10.496 -17.980 2.282 1.00 0.00 24 GLU A O 13
ATOM 17552 N N . ARG A 1 25 ? 8.933 -17.745 3.900 1.00 0.00 25 ARG A N 13
ATOM 17553 C CA . ARG A 1 25 ? 9.320 -18.956 4.589 1.00 0.00 25 ARG A CA 13
ATOM 17554 C C . ARG A 1 25 ? 8.987 -20.145 3.724 1.00 0.00 25 ARG A C 13
ATOM 17555 O O . ARG A 1 25 ? 9.561 -21.220 3.883 1.00 0.00 25 ARG A O 13
ATOM 17576 N N . SER A 1 26 ? 8.0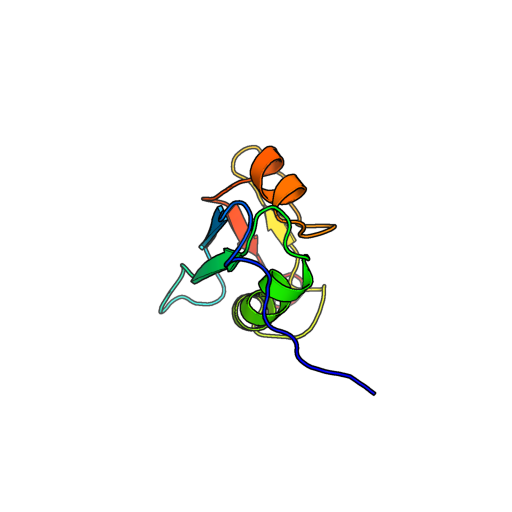23 -19.972 2.791 1.00 0.00 26 SER A N 13
ATOM 17577 C CA . SER A 1 26 ? 7.607 -21.056 1.927 1.00 0.00 26 SER A CA 13
ATOM 17578 C C . SER A 1 26 ? 8.756 -21.502 1.059 1.00 0.00 26 SER A C 13
ATOM 17579 O O . SER A 1 26 ? 8.896 -22.690 0.782 1.00 0.00 26 SER A O 13
ATOM 17587 N N . GLN A 1 27 ? 9.608 -20.560 0.598 1.00 0.00 27 GLN A N 13
ATOM 17588 C CA . GLN A 1 27 ? 10.703 -20.946 -0.251 1.00 0.00 27 GLN A CA 13
ATOM 17589 C C . GLN A 1 27 ? 11.731 -19.859 -0.152 1.00 0.00 27 GLN A C 13
ATOM 17590 O O . GLN A 1 27 ? 11.835 -18.990 -1.019 1.00 0.00 27 GLN A O 13
ATOM 17604 N N . PRO A 1 28 ? 12.490 -19.890 0.912 1.00 0.00 28 PRO A N 13
ATOM 17605 C CA . PRO A 1 28 ? 13.516 -18.906 1.152 1.00 0.00 28 PRO A CA 13
ATOM 17606 C C . PRO A 1 28 ? 14.804 -19.216 0.459 1.00 0.00 28 PRO A C 13
ATOM 17607 O O . PRO A 1 28 ? 14.935 -20.241 -0.204 1.00 0.00 28 PRO A O 13
ATOM 17618 N N . PHE A 1 29 ? 15.756 -18.266 0.583 1.00 0.00 29 PHE A N 13
ATOM 17619 C CA . PHE A 1 29 ? 17.087 -18.404 0.018 1.00 0.00 29 PHE A CA 13
ATOM 17620 C C . PHE A 1 29 ? 17.079 -18.004 -1.429 1.00 0.00 29 PHE A C 13
ATOM 17621 O O . PHE A 1 29 ? 17.027 -18.849 -2.323 1.00 0.00 29 PHE A O 13
ATOM 17638 N N . ARG A 1 30 ? 17.133 -16.678 -1.688 1.00 0.00 30 ARG A N 13
ATOM 17639 C CA . ARG A 1 30 ? 17.196 -16.188 -3.042 1.00 0.00 30 ARG A CA 13
ATOM 17640 C C . ARG A 1 30 ? 18.574 -15.640 -3.209 1.00 0.00 30 ARG A C 13
ATOM 17641 O O . ARG A 1 30 ? 19.063 -14.914 -2.351 1.00 0.00 30 ARG A O 13
ATOM 17662 N N . VAL A 1 31 ? 19.238 -15.972 -4.330 1.00 0.00 31 VAL A N 13
ATOM 17663 C CA . VAL A 1 31 ? 20.581 -15.498 -4.537 1.00 0.00 31 VAL A CA 13
ATOM 17664 C C . VAL A 1 31 ? 20.565 -14.476 -5.631 1.00 0.00 31 VAL A C 13
ATOM 17665 O O . VAL A 1 31 ? 19.888 -14.631 -6.646 1.00 0.00 31 VAL A O 13
ATOM 17678 N N . ILE A 1 32 ? 21.320 -13.378 -5.419 1.00 0.00 32 ILE A N 13
ATOM 17679 C CA . ILE A 1 32 ? 21.420 -12.347 -6.421 1.00 0.00 32 ILE A CA 13
ATOM 17680 C C . ILE A 1 32 ? 22.848 -12.345 -6.871 1.00 0.00 32 ILE A C 13
ATOM 17681 O O . ILE A 1 32 ? 23.769 -12.507 -6.066 1.00 0.00 32 ILE A O 13
ATOM 17697 N N . SER A 1 33 ? 23.068 -12.198 -8.193 1.00 0.00 33 SER A N 13
ATOM 17698 C CA . SER A 1 33 ? 24.411 -12.167 -8.701 1.00 0.00 33 SER A CA 13
ATOM 17699 C C . SER A 1 33 ? 24.615 -10.791 -9.234 1.00 0.00 33 SER A C 13
ATOM 17700 O O . SER A 1 33 ? 23.924 -10.363 -10.158 1.00 0.00 33 SER A O 13
ATOM 17708 N N . ILE A 1 34 ? 25.592 -10.067 -8.661 1.00 0.00 34 ILE A N 13
ATOM 17709 C CA . ILE A 1 34 ? 25.857 -8.724 -9.094 1.00 0.00 34 ILE A CA 13
ATOM 17710 C C . ILE A 1 34 ? 27.330 -8.508 -8.981 1.00 0.00 34 ILE A C 13
ATOM 17711 O O . ILE A 1 34 ? 27.977 -9.001 -8.063 1.00 0.00 34 ILE A O 13
ATOM 17727 N N . ALA A 1 35 ? 27.900 -7.748 -9.928 1.00 0.00 35 ALA A N 13
ATOM 17728 C CA . ALA A 1 35 ? 29.312 -7.487 -9.898 1.00 0.00 35 ALA A CA 13
ATOM 17729 C C . ALA A 1 35 ? 29.536 -6.305 -9.008 1.00 0.00 35 ALA A C 13
ATOM 17730 O O . ALA A 1 35 ? 28.630 -5.509 -8.775 1.00 0.00 35 ALA A O 13
ATOM 17737 N N . GLU A 1 36 ? 30.768 -6.174 -8.470 1.00 0.00 36 GLU A N 13
ATOM 17738 C CA . GLU A 1 36 ? 31.090 -5.043 -7.627 1.00 0.00 36 GLU A CA 13
ATOM 17739 C C . GLU A 1 36 ? 31.063 -3.801 -8.483 1.00 0.00 36 GLU A C 13
ATOM 17740 O O . GLU A 1 36 ? 30.918 -2.688 -7.981 1.00 0.00 36 GLU A O 13
ATOM 17752 N N . GLU A 1 37 ? 31.211 -3.986 -9.813 1.00 0.00 37 GLU A N 13
ATOM 17753 C CA . GLU A 1 37 ? 31.216 -2.878 -10.734 1.00 0.00 37 GLU A CA 13
ATOM 17754 C C . GLU A 1 37 ? 29.816 -2.694 -11.279 1.00 0.00 37 GLU A C 13
ATOM 17755 O O . GLU A 1 37 ? 29.539 -1.729 -11.990 1.00 0.00 37 GLU A O 13
ATOM 17767 N N . ALA A 1 38 ? 28.890 -3.618 -10.943 1.00 0.00 38 ALA A N 13
ATOM 17768 C CA . ALA A 1 38 ? 27.543 -3.534 -11.454 1.00 0.00 38 ALA A CA 13
ATOM 17769 C C . ALA A 1 38 ? 26.756 -2.603 -10.570 1.00 0.00 38 ALA A C 13
ATOM 17770 O O . ALA A 1 38 ? 27.045 -2.437 -9.385 1.00 0.00 38 ALA A O 13
ATOM 17777 N N . PRO A 1 39 ? 25.744 -1.993 -11.149 1.00 0.00 39 PRO A N 13
ATOM 17778 C CA . PRO A 1 39 ? 24.881 -1.076 -10.430 1.00 0.00 39 PRO A CA 13
ATOM 17779 C C . PRO A 1 39 ? 23.888 -1.777 -9.547 1.00 0.00 39 PRO A C 13
ATOM 17780 O O . PRO A 1 39 ? 23.622 -2.969 -9.705 1.00 0.00 39 PRO A O 13
ATOM 17791 N N . LEU A 1 40 ? 23.307 -1.018 -8.594 1.00 0.00 40 LEU A N 13
ATOM 17792 C CA . LEU A 1 40 ? 22.334 -1.557 -7.672 1.00 0.00 40 LEU A CA 13
ATOM 17793 C C . LEU A 1 40 ? 21.083 -1.956 -8.413 1.00 0.00 40 LEU A C 13
ATOM 17794 O O . LEU A 1 40 ? 20.231 -2.645 -7.866 1.00 0.00 40 LEU A O 13
ATOM 17810 N N . THR A 1 41 ? 20.944 -1.518 -9.683 1.00 0.00 41 THR A N 13
ATOM 17811 C CA . THR A 1 41 ? 19.761 -1.822 -10.462 1.00 0.00 41 THR A CA 13
ATOM 17812 C C . THR A 1 41 ? 19.612 -3.317 -10.625 1.00 0.00 41 THR A C 13
ATOM 17813 O O . THR A 1 41 ? 18.503 -3.842 -10.543 1.00 0.00 41 THR A O 13
ATOM 17824 N N . ALA A 1 42 ? 20.728 -4.044 -10.866 1.00 0.00 42 ALA A N 13
ATOM 17825 C CA . ALA A 1 42 ? 20.645 -5.473 -11.069 1.00 0.00 42 ALA A CA 13
ATOM 17826 C C . ALA A 1 42 ? 20.135 -6.130 -9.814 1.00 0.00 42 ALA A C 13
ATOM 17827 O O . ALA A 1 42 ? 19.316 -7.044 -9.872 1.00 0.00 42 ALA A O 13
ATOM 17834 N N . ALA A 1 43 ? 20.619 -5.670 -8.641 1.00 0.00 43 ALA A N 13
ATOM 17835 C CA . ALA A 1 43 ? 20.200 -6.254 -7.390 1.00 0.00 43 ALA A CA 13
ATOM 17836 C C . ALA A 1 43 ? 18.741 -5.965 -7.166 1.00 0.00 43 ALA A C 13
ATOM 17837 O O . ALA A 1 43 ? 18.004 -6.824 -6.718 1.00 0.00 43 ALA A O 13
ATOM 17844 N N . LEU A 1 44 ? 18.306 -4.733 -7.501 1.00 0.00 44 LEU A N 13
ATOM 17845 C CA . LEU A 1 44 ? 16.934 -4.312 -7.305 1.00 0.00 44 LEU A CA 13
ATOM 17846 C C . LEU A 1 44 ? 16.001 -5.205 -8.081 1.00 0.00 44 LEU A C 13
ATOM 17847 O O . LEU A 1 44 ? 14.916 -5.530 -7.605 1.00 0.00 44 LEU A O 13
ATOM 17863 N N . ARG A 1 45 ? 16.396 -5.615 -9.305 1.00 0.00 45 ARG A N 13
ATOM 17864 C CA . ARG A 1 45 ? 15.533 -6.447 -10.116 1.00 0.00 45 ARG A CA 13
ATOM 17865 C C . ARG A 1 45 ? 15.226 -7.730 -9.380 1.00 0.00 45 ARG A C 13
ATOM 17866 O O . ARG A 1 45 ? 14.072 -8.159 -9.329 1.00 0.00 45 ARG A O 13
ATOM 17887 N N . PHE A 1 46 ? 16.250 -8.374 -8.780 1.00 0.00 46 PHE A N 13
ATOM 17888 C CA . PHE A 1 46 ? 16.013 -9.614 -8.070 1.00 0.00 46 PHE A CA 13
ATOM 17889 C C . PHE A 1 46 ? 15.478 -9.295 -6.698 1.00 0.00 46 PHE A C 13
ATOM 17890 O O . PHE A 1 46 ? 14.720 -10.073 -6.120 1.00 0.00 46 PHE A O 13
ATOM 17907 N N . ALA A 1 47 ? 15.875 -8.131 -6.147 1.00 0.00 47 ALA A N 13
ATOM 17908 C CA . ALA A 1 47 ? 15.444 -7.721 -4.832 1.00 0.00 47 ALA A CA 13
ATOM 17909 C C . ALA A 1 47 ? 13.946 -7.557 -4.821 1.00 0.00 47 ALA A C 13
ATOM 17910 O O . ALA A 1 47 ? 13.286 -7.878 -3.838 1.00 0.00 47 ALA A O 13
ATOM 17917 N N . ALA A 1 48 ? 13.376 -7.033 -5.930 1.00 0.00 48 ALA A N 13
ATOM 17918 C CA . ALA A 1 48 ? 11.945 -6.820 -6.009 1.00 0.00 48 ALA A CA 13
ATOM 17919 C C . ALA A 1 48 ? 11.237 -8.140 -5.847 1.00 0.00 48 ALA A C 13
ATOM 17920 O O . ALA A 1 48 ? 10.192 -8.214 -5.209 1.00 0.00 48 ALA A O 13
ATOM 17927 N N . GLU A 1 49 ? 11.798 -9.220 -6.433 1.00 0.00 49 GLU A N 13
ATOM 17928 C CA . GLU A 1 49 ? 11.180 -10.524 -6.324 1.00 0.00 49 GLU A CA 13
ATOM 17929 C C . GLU A 1 49 ? 11.280 -10.982 -4.897 1.00 0.00 49 GLU A C 13
ATOM 17930 O O . GLU A 1 49 ? 10.366 -11.606 -4.365 1.00 0.00 49 GLU A O 13
ATOM 17942 N N . GLU A 1 50 ? 12.424 -10.678 -4.255 1.00 0.00 50 GLU A N 13
ATOM 17943 C CA . GLU A 1 50 ? 12.659 -11.095 -2.895 1.00 0.00 50 GLU A CA 13
ATOM 17944 C C . GLU A 1 50 ? 11.697 -10.410 -1.957 1.00 0.00 50 GLU A C 13
ATOM 17945 O O . GLU A 1 50 ? 11.197 -11.028 -1.020 1.00 0.00 50 GLU A O 13
ATOM 17957 N N . PHE A 1 51 ? 11.418 -9.107 -2.179 1.00 0.00 51 PHE A N 13
ATOM 17958 C CA . PHE A 1 51 ? 10.519 -8.401 -1.294 1.00 0.00 51 PHE A CA 13
ATOM 17959 C C . PHE A 1 51 ? 9.107 -8.769 -1.653 1.00 0.00 51 PHE A C 13
ATOM 17960 O O . PHE A 1 51 ? 8.205 -8.714 -0.818 1.00 0.00 51 PHE A O 13
ATOM 17977 N N . GLY A 1 52 ? 8.893 -9.143 -2.928 1.00 0.00 52 GLY A N 13
ATOM 17978 C CA . GLY A 1 52 ? 7.590 -9.545 -3.395 1.00 0.00 52 GLY A CA 13
ATOM 17979 C C . GLY A 1 52 ? 6.783 -8.325 -3.743 1.00 0.00 52 GLY A C 13
ATOM 17980 O O . GLY A 1 52 ? 5.699 -8.446 -4.309 1.00 0.00 52 GLY A O 13
ATOM 17984 N N . ILE A 1 53 ? 7.302 -7.111 -3.439 1.00 0.00 53 ILE A N 13
ATOM 17985 C CA . ILE A 1 53 ? 6.589 -5.906 -3.769 1.00 0.00 53 ILE A CA 13
ATOM 17986 C C . ILE A 1 53 ? 7.619 -4.846 -3.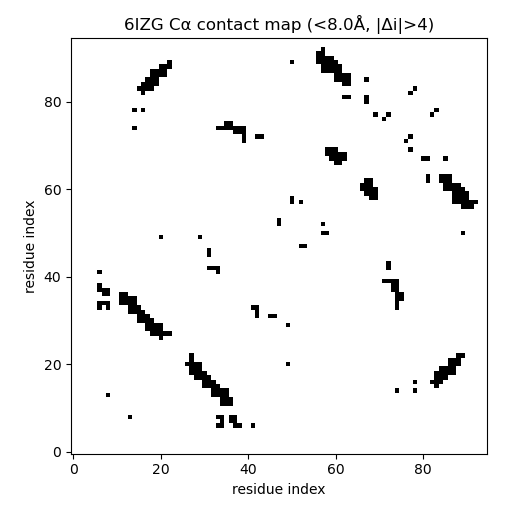991 1.00 0.00 53 ILE A C 13
ATOM 17987 O O . ILE A 1 53 ? 8.738 -4.933 -3.486 1.00 0.00 53 ILE A O 13
ATOM 18003 N N . ALA A 1 54 ? 7.258 -3.804 -4.764 1.00 0.00 54 ALA A N 13
ATOM 18004 C CA . ALA A 1 54 ? 8.179 -2.727 -5.008 1.00 0.00 54 ALA A CA 13
ATOM 18005 C C . ALA A 1 54 ? 7.824 -1.653 -4.027 1.00 0.00 54 ALA A C 13
ATOM 18006 O O . ALA A 1 54 ? 7.186 -0.661 -4.374 1.00 0.00 54 ALA A O 13
ATOM 18013 N N . SER A 1 55 ? 8.236 -1.837 -2.755 1.00 0.00 55 SER A N 13
ATOM 18014 C CA . SER A 1 55 ? 7.913 -0.863 -1.750 1.00 0.00 55 SER A CA 13
ATOM 18015 C C . SER A 1 55 ? 8.991 -0.892 -0.708 1.00 0.00 55 SER A C 13
ATOM 18016 O O . SER A 1 55 ? 9.584 -1.931 -0.422 1.00 0.00 55 SER A O 13
ATOM 18024 N N . VAL A 1 56 ? 9.243 0.291 -0.113 1.00 0.00 56 VAL A N 13
ATOM 18025 C CA . VAL A 1 56 ? 10.241 0.443 0.919 1.00 0.00 56 VAL A CA 13
ATOM 18026 C C . VAL A 1 56 ? 9.760 -0.256 2.170 1.00 0.00 56 VAL A C 13
ATOM 18027 O O . VAL A 1 56 ? 10.532 -0.499 3.094 1.00 0.00 56 VAL A O 13
ATOM 18040 N N . ASP A 1 57 ? 8.454 -0.611 2.216 1.00 0.00 57 ASP A N 13
ATOM 18041 C CA . ASP A 1 57 ? 7.889 -1.229 3.397 1.00 0.00 57 ASP A CA 13
ATOM 18042 C C . ASP A 1 57 ? 8.544 -2.563 3.646 1.00 0.00 57 ASP A C 13
ATOM 18043 O O . ASP A 1 57 ? 8.586 -3.033 4.778 1.00 0.00 57 ASP A O 13
ATOM 18052 N N . SER A 1 58 ? 9.068 -3.213 2.588 1.00 0.00 58 SER A N 13
ATOM 18053 C CA . SER A 1 58 ? 9.686 -4.504 2.769 1.00 0.00 58 SER A CA 13
ATOM 18054 C C . SER A 1 58 ? 11.171 -4.336 2.939 1.00 0.00 58 SER A C 13
ATOM 18055 O O . SER A 1 58 ? 11.899 -5.323 3.023 1.00 0.00 58 SER A O 13
ATOM 18063 N N . MET A 1 59 ? 11.665 -3.082 3.012 1.00 0.00 59 MET A N 13
ATOM 18064 C CA . MET A 1 59 ? 13.087 -2.872 3.149 1.00 0.00 59 MET A CA 13
ATOM 18065 C C . MET A 1 59 ? 13.404 -2.676 4.601 1.00 0.00 59 MET A C 13
ATOM 18066 O O . MET A 1 59 ? 13.817 -1.598 5.021 1.00 0.00 59 MET A O 13
ATOM 18080 N N . ALA A 1 60 ? 13.214 -3.743 5.407 1.00 0.00 60 ALA A N 13
ATOM 18081 C CA . ALA A 1 60 ? 13.561 -3.681 6.800 1.00 0.00 60 ALA A CA 13
ATOM 18082 C C . ALA A 1 60 ? 14.436 -4.879 7.015 1.00 0.00 60 ALA A C 13
ATOM 18083 O O . ALA A 1 60 ? 14.052 -5.871 7.629 1.00 0.00 60 ALA A O 13
ATOM 18090 N N . ALA A 1 61 ? 15.661 -4.808 6.469 1.00 0.00 61 ALA A N 13
ATOM 18091 C CA . ALA A 1 61 ? 16.575 -5.906 6.576 1.00 0.00 61 ALA A CA 13
ATOM 18092 C C . ALA A 1 61 ? 17.344 -5.754 7.853 1.00 0.00 61 ALA A C 13
ATOM 18093 O O . ALA A 1 61 ? 17.535 -4.646 8.354 1.00 0.00 61 ALA A O 13
ATOM 18100 N N . THR A 1 62 ? 17.783 -6.895 8.419 1.00 0.00 62 THR A N 13
ATOM 18101 C CA . THR A 1 62 ? 18.538 -6.859 9.640 1.00 0.00 62 THR A CA 13
ATOM 18102 C C . THR A 1 62 ? 19.728 -7.753 9.458 1.00 0.00 62 THR A C 13
ATOM 18103 O O . THR A 1 62 ? 19.672 -8.750 8.727 1.00 0.00 62 THR A O 13
ATOM 18114 N N . THR A 1 63 ? 20.839 -7.405 10.140 1.00 0.00 63 THR A N 13
ATOM 18115 C CA . THR A 1 63 ? 22.041 -8.199 10.064 1.00 0.00 63 THR A CA 13
ATOM 18116 C C . THR A 1 63 ? 22.091 -9.032 11.300 1.00 0.00 63 THR A C 13
ATOM 18117 O O . THR A 1 63 ? 21.258 -8.899 12.193 1.00 0.00 63 THR A O 13
ATOM 18128 N N . LYS A 1 64 ? 23.087 -9.933 11.365 1.00 0.00 64 LYS A N 13
ATOM 18129 C CA . LYS A 1 64 ? 23.253 -10.774 12.507 1.00 0.00 64 LYS A CA 13
ATOM 18130 C C . LYS A 1 64 ? 23.575 -9.898 13.691 1.00 0.00 64 LYS A C 13
ATOM 18131 O O . LYS A 1 64 ? 23.175 -10.184 14.818 1.00 0.00 64 LYS A O 13
ATOM 18150 N N . ASP A 1 65 ? 24.325 -8.793 13.447 1.00 0.00 65 ASP A N 13
ATOM 18151 C CA . ASP A 1 65 ? 24.698 -7.904 14.521 1.00 0.00 65 ASP A CA 13
ATOM 18152 C C . ASP A 1 65 ? 23.511 -7.051 14.897 1.00 0.00 65 ASP A C 13
ATOM 18153 O O . ASP A 1 65 ? 23.431 -6.570 16.025 1.00 0.00 65 ASP A O 13
ATOM 18162 N N . GLY A 1 66 ? 22.559 -6.830 13.959 1.00 0.00 66 GLY A N 13
ATOM 18163 C CA . GLY A 1 66 ? 21.401 -6.034 14.288 1.00 0.00 66 GLY A CA 13
ATOM 18164 C C . GLY A 1 66 ? 21.059 -5.147 13.127 1.00 0.00 66 GLY A C 13
ATOM 18165 O O . GLY A 1 66 ? 20.340 -5.549 12.212 1.00 0.00 66 GLY A O 13
ATOM 18169 N N . THR A 1 67 ? 21.573 -3.896 13.150 1.00 0.00 67 THR A N 13
ATOM 18170 C CA . THR A 1 67 ? 21.274 -2.934 12.105 1.00 0.00 67 THR A CA 13
ATOM 18171 C C . THR A 1 67 ? 21.812 -3.434 10.794 1.00 0.00 67 THR A C 13
ATOM 18172 O O . THR A 1 67 ? 22.968 -3.842 10.690 1.00 0.00 67 THR A O 13
ATOM 18183 N N . GLY A 1 68 ? 20.957 -3.396 9.745 1.00 0.00 68 GLY A N 13
ATOM 18184 C CA . GLY A 1 68 ? 21.376 -3.841 8.441 1.00 0.00 68 GLY A CA 13
ATOM 18185 C C . GLY A 1 68 ? 20.351 -3.377 7.460 1.00 0.00 68 GLY A C 13
ATOM 18186 O O . GLY A 1 68 ? 19.802 -4.170 6.705 1.00 0.00 68 GLY A O 13
ATOM 18190 N N . ILE A 1 69 ? 20.099 -2.054 7.426 1.00 0.00 69 ILE A N 13
ATOM 18191 C CA . ILE A 1 69 ? 19.109 -1.509 6.527 1.00 0.00 69 ILE A CA 13
ATOM 18192 C C . ILE A 1 69 ? 19.724 -1.418 5.156 1.00 0.00 69 ILE A C 13
ATOM 18193 O O . ILE A 1 69 ? 20.902 -1.092 5.010 1.00 0.00 69 ILE A O 13
ATOM 18209 N N . ASN A 1 70 ? 18.932 -1.745 4.102 1.00 0.00 70 ASN A N 13
ATOM 18210 C CA . ASN A 1 70 ? 19.451 -1.682 2.761 1.00 0.00 70 ASN A CA 13
ATOM 18211 C C . ASN A 1 70 ? 19.461 -0.229 2.359 1.00 0.00 70 ASN A C 13
ATOM 18212 O O . ASN A 1 70 ? 18.419 0.427 2.348 1.00 0.00 70 ASN A O 13
ATOM 18223 N N . PRO A 1 71 ? 20.625 0.293 2.024 1.00 0.00 71 PRO A N 13
ATOM 18224 C CA . PRO A 1 71 ? 20.748 1.673 1.622 1.00 0.00 71 PRO A CA 13
ATOM 18225 C C . PRO A 1 71 ? 20.649 1.868 0.135 1.00 0.00 71 PRO A C 13
ATOM 18226 O O . PRO A 1 71 ? 19.581 2.179 -0.388 1.00 0.00 71 PRO A O 13
ATOM 18237 N N . ALA A 1 72 ? 21.780 1.687 -0.580 1.00 0.00 72 ALA A N 13
ATOM 18238 C CA . ALA A 1 72 ? 21.787 1.868 -2.012 1.00 0.00 72 ALA A CA 13
ATOM 18239 C C . ALA A 1 72 ? 21.704 0.518 -2.662 1.00 0.00 72 ALA A C 13
ATOM 18240 O O . ALA A 1 72 ? 21.387 0.414 -3.840 1.00 0.00 72 ALA A O 13
ATOM 18247 N N . GLN A 1 73 ? 21.997 -0.550 -1.884 1.00 0.00 73 GLN A N 13
ATOM 18248 C CA . GLN A 1 73 ? 21.957 -1.909 -2.393 1.00 0.00 73 GLN A CA 13
ATOM 18249 C C . GLN A 1 73 ? 23.016 -2.082 -3.452 1.00 0.00 73 GLN A C 13
ATOM 18250 O O . GLN A 1 73 ? 22.844 -2.864 -4.387 1.00 0.00 73 GLN A O 13
ATOM 18264 N N . THR A 1 74 ? 24.156 -1.361 -3.328 1.00 0.00 74 THR A N 13
ATOM 18265 C CA . THR A 1 74 ? 25.216 -1.514 -4.297 1.00 0.00 74 THR A CA 13
ATOM 18266 C C . THR A 1 74 ? 25.942 -2.770 -3.912 1.00 0.00 74 THR A C 13
ATOM 18267 O O . THR A 1 74 ? 25.908 -3.178 -2.759 1.00 0.00 74 THR A O 13
ATOM 18278 N N . ALA A 1 75 ? 26.639 -3.404 -4.873 1.00 0.00 75 ALA A N 13
ATOM 18279 C CA . ALA A 1 75 ? 27.347 -4.633 -4.589 1.00 0.00 75 ALA A CA 13
ATOM 18280 C C . ALA A 1 75 ? 28.432 -4.392 -3.568 1.00 0.00 75 ALA A C 13
ATOM 18281 O O . ALA A 1 75 ? 28.646 -5.212 -2.680 1.00 0.00 75 ALA A O 13
ATOM 18288 N N . GLY A 1 76 ? 29.150 -3.254 -3.685 1.00 0.00 76 GLY A N 13
ATOM 18289 C CA . GLY A 1 76 ? 30.234 -2.962 -2.770 1.00 0.00 76 GLY A CA 13
ATOM 18290 C C . GLY A 1 76 ? 29.709 -2.757 -1.376 1.00 0.00 76 GLY A C 13
ATOM 18291 O O . GLY A 1 76 ? 30.318 -3.210 -0.408 1.00 0.00 76 GLY A O 13
ATOM 18295 N N . ASN A 1 77 ? 28.557 -2.069 -1.240 1.00 0.00 77 ASN A N 13
ATOM 18296 C CA . ASN A 1 77 ? 28.014 -1.801 0.073 1.00 0.00 77 ASN A CA 13
ATOM 18297 C C . ASN A 1 77 ? 27.498 -3.080 0.674 1.00 0.00 77 ASN A C 13
ATOM 18298 O O . ASN A 1 77 ? 27.667 -3.323 1.861 1.00 0.00 77 ASN A O 13
ATOM 18303 N N . VAL A 1 78 ? 26.856 -3.935 -0.147 1.00 0.00 78 VAL A N 13
ATOM 18304 C CA . VAL A 1 78 ? 26.305 -5.177 0.350 1.00 0.00 78 VAL A CA 13
ATOM 18305 C C . VAL A 1 78 ? 27.415 -6.057 0.854 1.00 0.00 78 VAL A C 13
ATOM 18306 O O . VAL A 1 78 ? 27.300 -6.654 1.921 1.00 0.00 78 VAL A O 13
ATOM 18319 N N . PHE A 1 79 ? 28.531 -6.125 0.103 1.00 0.00 79 PHE A N 13
ATOM 18320 C CA . PHE A 1 79 ? 29.644 -6.978 0.462 1.00 0.00 79 PHE A CA 13
ATOM 18321 C C . PHE A 1 79 ? 30.172 -6.641 1.838 1.00 0.00 79 PHE A C 13
ATOM 18322 O O . PHE A 1 79 ? 30.369 -7.531 2.662 1.00 0.00 79 PHE A O 13
ATOM 18339 N N . MET A 1 80 ? 30.412 -5.344 2.120 1.00 0.00 80 MET A N 13
ATOM 18340 C CA . MET A 1 80 ? 30.991 -4.976 3.393 1.00 0.00 80 MET A CA 13
ATOM 18341 C C . MET A 1 80 ? 29.936 -4.791 4.453 1.00 0.00 80 MET A C 13
ATOM 18342 O O . MET A 1 80 ? 30.264 -4.781 5.638 1.00 0.00 80 MET A O 13
ATOM 18356 N N . LYS A 1 81 ? 28.646 -4.634 4.084 1.00 0.00 81 LYS A N 13
ATOM 18357 C CA . LYS A 1 81 ? 27.650 -4.400 5.108 1.00 0.00 81 LYS A CA 13
ATOM 18358 C C . LYS A 1 81 ? 27.159 -5.704 5.686 1.00 0.00 81 LYS A C 13
ATOM 18359 O O . LYS A 1 81 ? 27.291 -5.933 6.885 1.00 0.00 81 LYS A O 13
ATOM 18378 N N . TYR A 1 82 ? 26.567 -6.593 4.851 1.00 0.00 82 TYR A N 13
ATOM 18379 C CA . TYR A 1 82 ? 26.048 -7.841 5.381 1.00 0.00 82 TYR A CA 13
ATOM 18380 C C . TYR A 1 82 ? 26.602 -9.012 4.624 1.00 0.00 82 TYR A C 13
ATOM 18381 O O . TYR A 1 82 ? 26.718 -10.110 5.169 1.00 0.00 82 TYR A O 13
ATOM 18399 N N . GLY A 1 83 ? 26.962 -8.817 3.342 1.00 0.00 83 GLY A N 13
ATOM 18400 C CA . GLY A 1 83 ? 27.467 -9.911 2.551 1.00 0.00 83 GLY A CA 13
ATOM 18401 C C . GLY A 1 83 ? 26.333 -10.864 2.299 1.00 0.00 83 GLY A C 13
ATOM 18402 O O . GLY A 1 83 ? 25.242 -10.462 1.901 1.00 0.00 83 GLY A O 13
ATOM 18406 N N . GLN A 1 84 ? 26.585 -12.170 2.524 1.00 0.00 84 GLN A N 13
ATOM 18407 C CA . GLN A 1 84 ? 25.577 -13.180 2.305 1.00 0.00 84 GLN A CA 13
ATOM 18408 C C . GLN A 1 84 ? 24.827 -13.431 3.593 1.00 0.00 84 GLN A C 13
ATOM 18409 O O . GLN A 1 84 ? 24.064 -14.391 3.688 1.00 0.00 84 GLN A O 13
ATOM 18423 N N . GLU A 1 85 ? 25.027 -12.580 4.623 1.00 0.00 85 GLU A N 13
ATOM 18424 C CA . GLU A 1 85 ? 24.348 -12.783 5.882 1.00 0.00 85 GLU A CA 13
ATOM 18425 C C . GLU A 1 85 ? 23.400 -11.638 6.078 1.00 0.00 85 GLU A C 13
ATOM 18426 O O . GLU A 1 85 ? 23.664 -10.718 6.854 1.00 0.00 85 GLU A O 13
ATOM 18438 N N . ILE A 1 86 ? 22.253 -11.680 5.374 1.00 0.00 86 ILE A N 13
ATOM 18439 C CA . ILE A 1 86 ? 21.279 -10.621 5.496 1.00 0.00 86 ILE A CA 13
ATOM 18440 C C . ILE A 1 86 ? 19.905 -11.240 5.532 1.00 0.00 86 ILE A C 13
ATOM 18441 O O . ILE A 1 86 ? 19.605 -12.183 4.793 1.00 0.00 86 ILE A O 13
ATOM 18457 N N . ARG A 1 87 ? 19.036 -10.705 6.428 1.00 0.00 87 ARG A N 13
ATOM 18458 C CA . ARG A 1 87 ? 17.684 -11.199 6.546 1.00 0.00 87 ARG A CA 13
ATOM 18459 C C . ARG A 1 87 ? 16.783 -10.083 6.107 1.00 0.00 87 ARG A C 13
ATOM 18460 O O . ARG A 1 87 ? 16.983 -8.938 6.494 1.00 0.00 87 ARG A O 13
ATOM 18481 N N . LEU A 1 88 ? 15.756 -10.391 5.281 1.00 0.00 88 LEU A N 13
ATOM 18482 C CA . LEU A 1 88 ? 14.850 -9.356 4.830 1.00 0.00 88 LEU A CA 13
ATOM 18483 C C . LEU A 1 88 ? 13.576 -9.496 5.607 1.00 0.00 88 LEU A C 13
ATOM 18484 O O . LEU A 1 88 ? 12.946 -10.552 5.596 1.00 0.00 88 LEU A O 13
ATOM 18500 N N . ILE A 1 89 ? 13.155 -8.404 6.290 1.00 0.00 89 ILE A N 13
ATOM 18501 C CA . ILE A 1 89 ? 11.941 -8.448 7.063 1.00 0.00 89 ILE A CA 13
ATOM 18502 C C . ILE A 1 89 ? 11.117 -7.257 6.631 1.00 0.00 89 ILE A C 13
ATOM 18503 O O . ILE A 1 89 ? 11.649 -6.172 6.378 1.00 0.00 89 ILE A O 13
ATOM 18519 N N . PRO A 1 90 ? 9.825 -7.460 6.452 1.00 0.00 90 PRO A N 13
ATOM 18520 C CA . PRO A 1 90 ? 8.928 -6.381 6.095 1.00 0.00 90 PRO A CA 13
ATOM 18521 C C . PRO A 1 90 ? 8.399 -5.656 7.299 1.00 0.00 90 PRO A C 13
ATOM 18522 O O . PRO A 1 90 ? 8.236 -6.246 8.366 1.00 0.00 90 PRO A O 13
ATOM 18533 N N . ARG A 1 91 ? 8.101 -4.347 7.152 1.00 0.00 91 ARG A N 13
ATOM 18534 C CA . ARG A 1 91 ? 7.585 -3.591 8.265 1.00 0.00 91 ARG A CA 13
ATOM 18535 C C . ARG A 1 91 ? 6.231 -3.075 7.878 1.00 0.00 91 ARG A C 13
ATOM 18536 O O . ARG A 1 91 ? 5.941 -2.867 6.701 1.00 0.00 91 ARG A O 13
ATOM 18557 N N . ASP A 1 92 ? 5.365 -2.861 8.901 1.00 0.00 92 ASP A N 13
ATOM 18558 C CA . ASP A 1 92 ? 4.021 -2.364 8.678 1.00 0.00 92 ASP A CA 13
ATOM 18559 C C . ASP A 1 92 ? 3.265 -3.343 7.813 1.00 0.00 92 ASP A C 13
ATOM 18560 O O . ASP A 1 92 ? 2.394 -2.952 7.038 1.00 0.00 92 ASP A O 13
ATOM 18569 N N . ARG A 1 93 ? 3.583 -4.648 7.942 1.00 0.00 93 ARG A N 13
ATOM 18570 C CA . ARG A 1 93 ? 2.896 -5.650 7.162 1.00 0.00 93 ARG A CA 13
ATOM 18571 C C . ARG A 1 93 ? 2.663 -6.835 8.050 1.00 0.00 93 ARG A C 13
ATOM 18572 O O . ARG A 1 93 ? 1.584 -7.424 8.039 1.00 0.00 93 ARG A O 13
ATOM 18593 N N . VAL A 1 94 ? 3.691 -7.219 8.843 1.00 0.00 94 VAL A N 13
ATOM 18594 C CA . VAL A 1 94 ? 3.560 -8.349 9.737 1.00 0.00 94 VAL A CA 13
ATOM 18595 C C . VAL A 1 94 ? 2.507 -8.015 10.760 1.00 0.00 94 VAL A C 13
ATOM 18596 O O . VAL A 1 94 ? 1.646 -8.835 11.076 1.00 0.00 94 VAL A O 13
ATOM 18609 N N . GLY A 1 95 ? 2.557 -6.786 11.305 1.00 0.00 95 GLY A N 13
ATOM 18610 C CA . GLY A 1 95 ? 1.584 -6.392 12.291 1.00 0.00 95 GLY A CA 13
ATOM 18611 C C . GLY A 1 95 ? 1.846 -4.929 12.653 1.00 0.00 95 GLY A C 13
ATOM 18612 O O . GLY A 1 95 ? 1.127 -4.403 13.542 1.00 0.00 95 GLY A O 13
ATOM 18617 N N . MET A 1 1 ? 7.906 -3.469 -16.351 1.00 0.00 1 MET A N 14
ATOM 18618 C CA . MET A 1 1 ? 6.736 -2.613 -16.693 1.00 0.00 1 MET A CA 14
ATOM 18619 C C . MET A 1 1 ? 7.164 -1.190 -16.923 1.00 0.00 1 MET A C 14
ATOM 18620 O O . MET A 1 1 ? 6.734 -0.548 -17.879 1.00 0.00 1 MET A O 14
ATOM 18636 N N . SER A 1 2 ? 8.034 -0.666 -16.036 1.00 0.00 2 SER A N 14
ATOM 18637 C CA . SER A 1 2 ? 8.493 0.690 -16.179 1.00 0.00 2 SER A CA 14
ATOM 18638 C C . SER A 1 2 ? 9.851 0.749 -15.551 1.00 0.00 2 SER A C 14
ATOM 18639 O O . SER A 1 2 ? 10.115 0.059 -14.567 1.00 0.00 2 SER A O 14
ATOM 18647 N N . GLN A 1 3 ? 10.750 1.585 -16.130 1.00 0.00 3 GLN A N 14
ATOM 18648 C CA . GLN A 1 3 ? 12.096 1.726 -15.613 1.00 0.00 3 GLN A CA 14
ATOM 18649 C C . GLN A 1 3 ? 12.805 0.412 -15.819 1.00 0.00 3 GLN A C 14
ATOM 18650 O O . GLN A 1 3 ? 13.415 -0.139 -14.904 1.00 0.00 3 GLN A O 14
ATOM 18664 N N . ASN A 1 4 ? 12.742 -0.115 -17.062 1.00 0.00 4 ASN A N 14
ATOM 18665 C CA . ASN A 1 4 ? 13.386 -1.371 -17.357 1.00 0.00 4 ASN A CA 14
ATOM 18666 C C . ASN A 1 4 ? 14.840 -1.087 -17.578 1.00 0.00 4 ASN A C 14
ATOM 18667 O O . ASN A 1 4 ? 15.204 -0.167 -18.309 1.00 0.00 4 ASN A O 14
ATOM 18678 N N . GLU A 1 5 ? 15.715 -1.890 -16.939 1.00 0.00 5 GLU A N 14
ATOM 18679 C CA . GLU A 1 5 ? 17.133 -1.693 -17.085 1.00 0.00 5 GLU A CA 14
ATOM 18680 C C . GLU A 1 5 ? 17.748 -3.048 -17.254 1.00 0.00 5 GLU A C 14
ATOM 18681 O O . GLU A 1 5 ? 17.232 -4.045 -16.750 1.00 0.00 5 GLU A O 14
ATOM 18693 N N . GLU A 1 6 ? 18.884 -3.110 -17.981 1.00 0.00 6 GLU A N 14
ATOM 18694 C CA . GLU A 1 6 ? 19.548 -4.369 -18.198 1.00 0.00 6 GLU A CA 14
ATOM 18695 C C . GLU A 1 6 ? 20.737 -4.403 -17.287 1.00 0.00 6 GLU A C 14
ATOM 18696 O O . GLU A 1 6 ? 21.458 -3.415 -17.149 1.00 0.00 6 GLU A O 14
ATOM 18708 N N . ALA A 1 7 ? 20.965 -5.561 -16.634 1.00 0.00 7 ALA A N 14
ATOM 18709 C CA . ALA A 1 7 ? 22.084 -5.689 -15.738 1.00 0.00 7 ALA A CA 14
ATOM 18710 C C . ALA A 1 7 ? 23.328 -5.841 -16.576 1.00 0.00 7 ALA A C 14
ATOM 18711 O O . ALA A 1 7 ? 23.369 -6.636 -17.518 1.00 0.00 7 ALA A O 14
ATOM 18718 N N . PRO A 1 8 ? 24.358 -5.091 -16.243 1.00 0.00 8 PRO A N 14
ATOM 18719 C CA . PRO A 1 8 ? 25.612 -5.142 -16.967 1.00 0.00 8 PRO A CA 14
ATOM 18720 C C . PRO A 1 8 ? 26.490 -6.277 -16.525 1.00 0.00 8 PRO A C 14
ATOM 18721 O O . PRO A 1 8 ? 27.525 -6.074 -15.895 1.00 0.00 8 PRO A O 14
ATOM 18732 N N . ALA A 1 9 ? 26.083 -7.518 -16.868 1.00 0.00 9 ALA A N 14
ATOM 18733 C CA . ALA A 1 9 ? 26.854 -8.680 -16.492 1.00 0.00 9 ALA A CA 14
ATOM 18734 C C . ALA A 1 9 ? 28.040 -8.782 -17.414 1.00 0.00 9 ALA A C 14
ATOM 18735 O O . ALA A 1 9 ? 28.946 -9.583 -17.190 1.00 0.00 9 ALA A O 14
ATOM 18742 N N . ARG A 1 10 ? 28.045 -7.972 -18.496 1.00 0.00 10 ARG A N 14
ATOM 18743 C CA . ARG A 1 10 ? 29.140 -7.988 -19.435 1.00 0.00 10 ARG A CA 14
ATOM 18744 C C . ARG A 1 10 ? 30.341 -7.363 -18.777 1.00 0.00 10 ARG A C 14
ATOM 18745 O O . ARG A 1 10 ? 31.480 -7.655 -19.141 1.00 0.00 10 ARG A O 14
ATOM 18766 N N . SER A 1 11 ? 30.107 -6.466 -17.791 1.00 0.00 11 SER A N 14
ATOM 18767 C CA . SER A 1 11 ? 31.200 -5.813 -17.110 1.00 0.00 11 SER A CA 14
ATOM 18768 C C . SER A 1 11 ? 31.896 -6.835 -16.259 1.00 0.00 11 SER A C 14
ATOM 18769 O O . SER A 1 11 ? 31.275 -7.754 -15.729 1.00 0.00 11 SER A O 14
ATOM 18777 N N . GLY A 1 12 ? 33.230 -6.679 -16.101 1.00 0.00 12 GLY A N 14
ATOM 18778 C CA . GLY A 1 12 ? 33.990 -7.613 -15.308 1.00 0.00 12 GLY A CA 14
ATOM 18779 C C . GLY A 1 12 ? 33.676 -7.374 -13.863 1.00 0.00 12 GLY A C 14
ATOM 18780 O O . GLY A 1 12 ? 33.370 -6.256 -13.452 1.00 0.00 12 GLY A O 14
ATOM 18784 N N . GLY A 1 13 ? 33.765 -8.450 -13.051 1.00 0.00 13 GLY A N 14
ATOM 18785 C CA . GLY A 1 13 ? 33.483 -8.340 -11.642 1.00 0.00 13 GLY A CA 14
ATOM 18786 C C . GLY A 1 13 ? 32.108 -8.883 -11.422 1.00 0.00 13 GLY A C 14
ATOM 18787 O O . GLY A 1 13 ? 31.135 -8.387 -11.983 1.00 0.00 13 GLY A O 14
ATOM 18791 N N . LYS A 1 14 ? 31.992 -9.908 -10.556 1.00 0.00 14 LYS A N 14
ATOM 18792 C CA . LYS A 1 14 ? 30.706 -10.498 -10.296 1.00 0.00 14 LYS A CA 14
ATOM 18793 C C . LYS A 1 14 ? 30.682 -10.889 -8.850 1.00 0.00 14 LYS A C 14
ATOM 18794 O O . LYS A 1 14 ? 31.670 -11.383 -8.310 1.00 0.00 14 LYS A O 14
ATOM 18813 N N . VAL A 1 15 ? 29.529 -10.657 -8.190 1.00 0.00 15 VAL A N 14
ATOM 18814 C CA . VAL A 1 15 ? 29.394 -10.982 -6.797 1.00 0.00 15 VAL A CA 14
ATOM 18815 C C . VAL A 1 15 ? 28.002 -11.494 -6.594 1.00 0.00 15 VAL A C 14
ATOM 18816 O O . VAL A 1 15 ? 27.060 -11.083 -7.276 1.00 0.00 15 VAL A O 14
ATOM 18829 N N . THR A 1 16 ? 27.846 -12.438 -5.646 1.00 0.00 16 THR A N 14
ATOM 18830 C CA . THR A 1 16 ? 26.549 -12.984 -5.367 1.00 0.00 16 THR A CA 14
ATOM 18831 C C . THR A 1 16 ? 26.305 -12.795 -3.901 1.00 0.00 16 THR A C 14
ATOM 18832 O O . THR A 1 16 ? 27.241 -12.776 -3.102 1.00 0.00 16 THR A O 14
ATOM 18843 N N . PHE A 1 17 ? 25.019 -12.645 -3.515 1.00 0.00 17 PHE A N 14
ATOM 18844 C CA . PHE A 1 17 ? 24.696 -12.452 -2.126 1.00 0.00 17 PHE A CA 14
ATOM 18845 C C . PHE A 1 17 ? 23.524 -13.325 -1.810 1.00 0.00 17 PHE A C 14
ATOM 18846 O O . PHE A 1 17 ? 22.651 -13.543 -2.652 1.00 0.00 17 PHE A O 14
ATOM 18863 N N . ARG A 1 18 ? 23.479 -13.834 -0.561 1.00 0.00 18 ARG A N 14
ATOM 18864 C CA . ARG A 1 18 ? 22.391 -14.673 -0.144 1.00 0.00 18 ARG A CA 14
ATOM 18865 C C . ARG A 1 18 ? 21.536 -13.842 0.762 1.00 0.00 18 ARG A C 14
ATOM 18866 O O . ARG A 1 18 ? 22.010 -13.295 1.756 1.00 0.00 18 ARG A O 14
ATOM 18887 N N . ILE A 1 19 ? 20.236 -13.735 0.425 1.00 0.00 19 ILE A N 14
ATOM 18888 C CA . ILE A 1 19 ? 19.330 -12.952 1.224 1.00 0.00 19 ILE A CA 14
ATOM 18889 C C . ILE A 1 19 ? 18.312 -13.906 1.768 1.00 0.00 19 ILE A C 14
ATOM 18890 O O . ILE A 1 19 ? 17.671 -14.641 1.017 1.00 0.00 19 ILE A O 14
ATOM 18906 N N . ILE A 1 20 ? 18.132 -13.913 3.109 1.00 0.00 20 ILE A N 14
ATOM 18907 C CA . ILE A 1 20 ? 17.181 -14.819 3.701 1.00 0.00 20 ILE A CA 14
ATOM 18908 C C . ILE A 1 20 ? 15.943 -14.042 4.036 1.00 0.00 20 ILE A C 14
ATOM 18909 O O . ILE A 1 20 ? 15.952 -13.177 4.907 1.00 0.00 20 ILE A O 14
ATOM 18925 N N . LEU A 1 21 ? 14.830 -14.354 3.335 1.00 0.00 21 LEU A N 14
ATOM 18926 C CA . LEU A 1 21 ? 13.582 -13.686 3.595 1.00 0.00 21 LEU A CA 14
ATOM 18927 C C . LEU A 1 21 ? 12.787 -14.621 4.460 1.00 0.00 21 LEU A C 14
ATOM 18928 O O . LEU A 1 21 ? 12.474 -15.741 4.059 1.00 0.00 21 LEU A O 14
ATOM 18944 N N . THR A 1 22 ? 12.425 -14.168 5.681 1.00 0.00 22 THR A N 14
ATOM 18945 C CA . THR A 1 22 ? 11.689 -15.017 6.593 1.00 0.00 22 THR A CA 14
ATOM 18946 C C . THR A 1 22 ? 10.220 -14.931 6.290 1.00 0.00 22 THR A C 14
ATOM 18947 O O . THR A 1 22 ? 9.426 -15.699 6.826 1.00 0.00 22 THR A O 14
ATOM 18958 N N . SER A 1 23 ? 9.818 -13.988 5.414 1.00 0.00 23 SER A N 14
ATOM 18959 C CA . SER A 1 23 ? 8.418 -13.851 5.081 1.00 0.00 23 SER A CA 14
ATOM 18960 C C . SER A 1 23 ? 8.094 -14.805 3.967 1.00 0.00 23 SER A C 14
ATOM 18961 O O . SER A 1 23 ? 6.927 -14.998 3.635 1.00 0.00 23 SER A O 14
ATOM 18969 N N . GLU A 1 24 ? 9.128 -15.427 3.358 1.00 0.00 24 GLU A N 14
ATOM 18970 C CA . GLU A 1 24 ? 8.891 -16.360 2.283 1.00 0.00 24 GLU A CA 14
ATOM 18971 C C . GLU A 1 24 ? 9.493 -17.666 2.703 1.00 0.00 24 GLU A C 14
ATOM 18972 O O . GLU A 1 24 ? 10.515 -18.097 2.174 1.00 0.00 24 GLU A O 14
ATOM 18984 N N . ARG A 1 25 ? 8.848 -18.335 3.684 1.00 0.00 25 ARG A N 14
ATOM 18985 C CA . ARG A 1 25 ? 9.335 -19.607 4.169 1.00 0.00 25 ARG A CA 14
ATOM 18986 C C . ARG A 1 25 ? 9.202 -20.629 3.073 1.00 0.00 25 ARG A C 14
ATOM 18987 O O . ARG A 1 25 ? 9.870 -21.660 3.089 1.00 0.00 25 ARG A O 14
ATOM 19008 N N . SER A 1 26 ? 8.302 -20.367 2.099 1.00 0.00 26 SER A N 14
ATOM 19009 C CA . SER A 1 26 ? 8.089 -21.295 1.016 1.00 0.00 26 SER A CA 14
ATOM 19010 C C . SER A 1 26 ? 9.284 -21.313 0.095 1.00 0.00 26 SER A C 14
ATOM 19011 O O . SER A 1 26 ? 9.498 -22.297 -0.611 1.00 0.00 26 SER A O 14
ATOM 19019 N N . GLN A 1 27 ? 10.102 -20.234 0.071 1.00 0.00 27 GLN A N 14
ATOM 19020 C CA . GLN A 1 27 ? 11.237 -20.227 -0.816 1.00 0.00 27 GLN A CA 14
ATOM 19021 C C . GLN A 1 27 ? 12.232 -19.241 -0.277 1.00 0.00 27 GLN A C 14
ATOM 19022 O O . GLN A 1 27 ? 12.414 -18.148 -0.818 1.00 0.00 27 GLN A O 14
ATOM 19036 N N . PRO A 1 28 ? 12.882 -19.611 0.800 1.00 0.00 28 PRO A N 14
ATOM 19037 C CA . PRO A 1 28 ? 13.868 -18.766 1.425 1.00 0.00 28 PRO A CA 14
ATOM 19038 C C . PRO A 1 28 ? 15.229 -18.932 0.837 1.00 0.00 28 PRO A C 14
ATOM 19039 O O . PRO A 1 28 ? 15.485 -19.865 0.079 1.00 0.00 28 PRO A O 14
ATOM 19050 N N . PHE A 1 29 ? 16.127 -17.987 1.180 1.00 0.00 29 PHE A N 14
ATOM 19051 C CA . PHE A 1 29 ? 17.499 -18.026 0.713 1.00 0.00 29 PHE A CA 14
ATOM 19052 C C . PHE A 1 29 ? 17.531 -17.779 -0.767 1.00 0.00 29 PHE A C 14
ATOM 19053 O O . PHE A 1 29 ? 17.846 -18.673 -1.551 1.00 0.00 29 PHE A O 14
ATOM 19070 N N . ARG A 1 30 ? 17.219 -16.534 -1.188 1.00 0.00 30 ARG A N 14
ATOM 19071 C CA . ARG A 1 30 ? 17.257 -16.216 -2.588 1.00 0.00 30 ARG A CA 14
ATOM 19072 C C . ARG A 1 30 ? 18.627 -15.677 -2.853 1.00 0.00 30 ARG A C 14
ATOM 19073 O O . ARG A 1 30 ? 19.160 -14.891 -2.069 1.00 0.00 30 ARG A O 14
ATOM 19094 N N . VAL A 1 31 ? 19.231 -16.088 -3.984 1.00 0.00 31 VAL A N 14
ATOM 19095 C CA . VAL A 1 31 ? 20.565 -15.649 -4.296 1.00 0.00 31 VAL A CA 14
ATOM 19096 C C . VAL A 1 31 ? 20.468 -14.633 -5.389 1.00 0.00 31 VAL A C 14
ATOM 19097 O O . VAL A 1 31 ? 19.896 -14.893 -6.447 1.00 0.00 31 VAL A O 14
ATOM 19110 N N . ILE A 1 32 ? 21.040 -13.432 -5.148 1.00 0.00 32 ILE A N 14
ATOM 19111 C CA . ILE A 1 32 ? 21.019 -12.402 -6.150 1.00 0.00 32 ILE A CA 14
ATOM 19112 C C . ILE A 1 32 ? 22.389 -12.386 -6.755 1.00 0.00 32 ILE A C 14
ATOM 19113 O O . ILE A 1 32 ? 23.395 -12.530 -6.055 1.00 0.00 32 ILE A O 14
ATOM 19129 N N . SER A 1 33 ? 22.455 -12.250 -8.095 1.00 0.00 33 SER A N 14
ATOM 19130 C CA . SER A 1 33 ? 23.729 -12.219 -8.765 1.00 0.00 33 SER A CA 14
ATOM 19131 C C . SER A 1 33 ? 23.813 -10.892 -9.435 1.00 0.00 33 SER A C 14
ATOM 19132 O O . SER A 1 33 ? 22.985 -10.561 -10.282 1.00 0.00 33 SER A O 14
ATOM 19140 N N . ILE A 1 34 ? 24.837 -10.098 -9.075 1.00 0.00 34 ILE A N 14
ATOM 19141 C CA . ILE A 1 34 ? 24.980 -8.795 -9.663 1.00 0.00 34 ILE A CA 14
ATOM 19142 C C . ILE A 1 34 ? 26.432 -8.581 -9.936 1.00 0.00 34 ILE A C 14
ATOM 19143 O O . ILE A 1 34 ? 27.292 -9.212 -9.333 1.00 0.00 34 ILE A O 14
ATOM 19159 N N . ALA A 1 35 ? 26.742 -7.680 -10.885 1.00 0.00 35 ALA A N 14
ATOM 19160 C CA . ALA A 1 35 ? 28.117 -7.397 -11.191 1.00 0.00 35 ALA A CA 14
ATOM 19161 C C . ALA A 1 35 ? 28.623 -6.478 -10.115 1.00 0.00 35 ALA A C 14
ATOM 19162 O O . ALA A 1 35 ? 27.852 -5.766 -9.476 1.00 0.00 35 ALA A O 14
ATOM 19169 N N . GLU A 1 36 ? 29.951 -6.482 -9.880 1.00 0.00 36 GLU A N 14
ATOM 19170 C CA . GLU A 1 36 ? 30.521 -5.627 -8.863 1.00 0.00 36 GLU A CA 14
ATOM 19171 C C . GLU A 1 36 ? 30.308 -4.194 -9.272 1.00 0.00 36 GLU A C 14
ATOM 19172 O O . GLU A 1 36 ? 30.067 -3.326 -8.435 1.00 0.00 36 GLU A O 14
ATOM 19184 N N . GLU A 1 37 ? 30.405 -3.924 -10.589 1.00 0.00 37 GLU A N 14
ATOM 19185 C CA . GLU A 1 37 ? 30.239 -2.581 -11.091 1.00 0.00 37 GLU A CA 14
ATOM 19186 C C . GLU A 1 37 ? 28.791 -2.364 -11.465 1.00 0.00 37 GLU A C 14
ATOM 19187 O O . GLU A 1 37 ? 28.449 -1.338 -12.052 1.00 0.00 37 GLU A O 14
ATOM 19199 N N . ALA A 1 38 ? 27.901 -3.327 -11.138 1.00 0.00 38 ALA A N 14
ATOM 19200 C CA . ALA A 1 38 ? 26.508 -3.181 -11.487 1.00 0.00 38 ALA A CA 14
ATOM 19201 C C . ALA A 1 38 ? 25.848 -2.316 -10.445 1.00 0.00 38 ALA A C 14
ATOM 19202 O O . ALA A 1 38 ? 26.272 -2.260 -9.288 1.00 0.00 38 ALA A O 14
ATOM 19209 N N . PRO A 1 39 ? 24.799 -1.637 -10.852 1.00 0.00 39 PRO A N 14
ATOM 19210 C CA . PRO A 1 39 ? 24.044 -0.770 -9.965 1.00 0.00 39 PRO A CA 14
ATOM 19211 C C . PRO A 1 39 ? 23.162 -1.525 -9.014 1.00 0.00 39 PRO A C 14
ATOM 19212 O O . PRO A 1 39 ? 22.854 -2.699 -9.221 1.00 0.00 39 PRO A O 14
ATOM 19223 N N . LEU A 1 40 ? 22.729 -0.833 -7.936 1.00 0.00 40 LEU A N 14
ATOM 19224 C CA . LEU A 1 40 ? 21.877 -1.428 -6.930 1.00 0.00 40 LEU A CA 14
ATOM 19225 C C . LEU A 1 40 ? 20.553 -1.845 -7.523 1.00 0.00 40 LEU A C 14
ATOM 19226 O O . LEU A 1 40 ? 19.809 -2.605 -6.906 1.00 0.00 40 LEU A O 14
ATOM 19242 N N . THR A 1 41 ? 20.220 -1.361 -8.738 1.00 0.00 41 THR A N 14
ATOM 19243 C CA . THR A 1 41 ? 18.947 -1.696 -9.341 1.00 0.00 41 THR A CA 14
ATOM 19244 C C . THR A 1 41 ? 18.902 -3.168 -9.669 1.00 0.00 41 THR A C 14
ATOM 19245 O O . THR A 1 41 ? 17.826 -3.764 -9.680 1.00 0.00 41 THR A O 14
ATOM 19256 N N . ALA A 1 42 ? 20.066 -3.797 -9.956 1.00 0.00 42 ALA A N 14
ATOM 19257 C CA . ALA A 1 42 ? 20.072 -5.200 -10.287 1.00 0.00 42 ALA A CA 14
ATOM 19258 C C . ALA A 1 42 ? 19.644 -5.980 -9.072 1.00 0.00 42 ALA A C 14
ATOM 19259 O O . ALA A 1 42 ? 18.872 -6.932 -9.173 1.00 0.00 42 ALA A O 14
ATOM 19266 N N . ALA A 1 43 ? 20.148 -5.582 -7.882 1.00 0.00 43 ALA A N 14
ATOM 19267 C CA . ALA A 1 43 ? 19.800 -6.267 -6.660 1.00 0.00 43 ALA A CA 14
ATOM 19268 C C . ALA A 1 43 ? 18.343 -6.033 -6.376 1.00 0.00 43 ALA A C 14
ATOM 19269 O O . ALA A 1 43 ? 17.639 -6.935 -5.946 1.00 0.00 43 ALA A O 14
ATOM 19276 N N . LEU A 1 44 ? 17.873 -4.791 -6.625 1.00 0.00 44 LEU A N 14
ATOM 19277 C CA . LEU A 1 44 ? 16.495 -4.424 -6.383 1.00 0.00 44 LEU A CA 14
ATOM 19278 C C . LEU A 1 44 ? 15.586 -5.295 -7.207 1.00 0.00 44 LEU A C 14
ATOM 19279 O O . LEU A 1 44 ? 14.523 -5.689 -6.747 1.00 0.00 44 LEU A O 14
ATOM 19295 N N . ARG A 1 45 ? 15.976 -5.602 -8.462 1.00 0.00 45 ARG A N 14
ATOM 19296 C CA . ARG A 1 45 ? 15.139 -6.420 -9.313 1.00 0.00 45 ARG A CA 14
ATOM 19297 C C . ARG A 1 45 ? 14.925 -7.766 -8.662 1.00 0.00 45 ARG A C 14
ATOM 19298 O O . ARG A 1 45 ? 13.798 -8.258 -8.592 1.00 0.00 45 ARG A O 14
ATOM 19319 N N . PHE A 1 46 ? 16.009 -8.397 -8.155 1.00 0.00 46 PHE A N 14
ATOM 19320 C CA . PHE A 1 46 ? 15.873 -9.695 -7.529 1.00 0.00 46 PHE A CA 14
ATOM 19321 C C . PHE A 1 46 ? 15.223 -9.530 -6.176 1.00 0.00 46 PHE A C 14
ATOM 19322 O O . PHE A 1 46 ? 14.447 -10.376 -5.741 1.00 0.00 46 PHE A O 14
ATOM 19339 N N . ALA A 1 47 ? 15.550 -8.425 -5.476 1.00 0.00 47 ALA A N 14
ATOM 19340 C CA . ALA A 1 47 ? 14.998 -8.163 -4.166 1.00 0.00 47 ALA A CA 14
ATOM 19341 C C . ALA A 1 47 ? 13.501 -8.009 -4.279 1.00 0.00 47 ALA A C 14
ATOM 19342 O O . ALA A 1 47 ? 12.753 -8.464 -3.416 1.00 0.00 47 ALA A O 14
ATOM 19349 N N . ALA A 1 48 ? 13.041 -7.344 -5.360 1.00 0.00 48 ALA A N 14
ATOM 19350 C CA . ALA A 1 48 ? 11.629 -7.124 -5.569 1.00 0.00 48 ALA A CA 14
ATOM 19351 C C . ALA A 1 48 ? 10.930 -8.446 -5.744 1.00 0.00 48 ALA A C 14
ATOM 19352 O O . ALA A 1 48 ? 9.749 -8.563 -5.451 1.00 0.00 48 ALA A O 14
ATOM 19359 N N . GLU A 1 49 ? 11.647 -9.476 -6.236 1.00 0.00 49 GLU A N 14
ATOM 19360 C CA . GLU A 1 49 ? 11.034 -10.773 -6.440 1.00 0.00 49 GLU A CA 14
ATOM 19361 C C . GLU A 1 49 ? 10.710 -11.379 -5.102 1.00 0.00 49 GLU A C 14
ATOM 19362 O O . GLU A 1 49 ? 9.705 -12.071 -4.956 1.00 0.00 49 GLU A O 14
ATOM 19374 N N . GLU A 1 50 ? 11.570 -11.132 -4.093 1.00 0.00 50 GLU A N 14
ATOM 19375 C CA . GLU A 1 50 ? 11.369 -11.712 -2.784 1.00 0.00 50 GLU A CA 14
ATOM 19376 C C . GLU A 1 50 ? 10.087 -11.208 -2.162 1.00 0.00 50 GLU A C 14
ATOM 19377 O O . GLU A 1 50 ? 9.351 -11.984 -1.555 1.00 0.00 50 GLU A O 14
ATOM 19389 N N . PHE A 1 51 ? 9.786 -9.897 -2.291 1.00 0.00 51 PHE A N 14
ATOM 19390 C CA . PHE A 1 51 ? 8.576 -9.369 -1.687 1.00 0.00 51 PHE A CA 14
ATOM 19391 C C . PHE A 1 51 ? 7.453 -9.452 -2.686 1.00 0.00 51 PHE A C 14
ATOM 19392 O O . PHE A 1 51 ? 6.280 -9.451 -2.319 1.00 0.00 51 PHE A O 14
ATOM 19409 N N . GLY A 1 52 ? 7.799 -9.528 -3.983 1.00 0.00 52 GLY A N 14
ATOM 19410 C CA . GLY A 1 52 ? 6.804 -9.632 -5.022 1.00 0.00 52 GLY A CA 14
ATOM 19411 C C . GLY A 1 52 ? 6.379 -8.262 -5.470 1.00 0.00 52 GLY A C 14
ATOM 19412 O O . GLY A 1 52 ? 5.607 -8.147 -6.420 1.00 0.00 52 GLY A O 14
ATOM 19416 N N . ILE A 1 53 ? 6.866 -7.178 -4.818 1.00 0.00 53 ILE A N 14
ATOM 19417 C CA . ILE A 1 53 ? 6.493 -5.858 -5.258 1.00 0.00 53 ILE A CA 14
ATOM 19418 C C . ILE A 1 53 ? 7.717 -5.004 -5.174 1.00 0.00 53 ILE A C 14
ATOM 19419 O O . ILE A 1 53 ? 8.630 -5.275 -4.391 1.00 0.00 53 ILE A O 14
ATOM 19435 N N . ALA A 1 54 ? 7.765 -3.938 -5.998 1.00 0.00 54 ALA A N 14
ATOM 19436 C CA . ALA A 1 54 ? 8.891 -3.047 -5.968 1.00 0.00 54 ALA A CA 14
ATOM 19437 C C . ALA A 1 54 ? 8.504 -1.944 -5.034 1.00 0.00 54 ALA A C 14
ATOM 19438 O O . ALA A 1 54 ? 7.776 -1.025 -5.406 1.00 0.00 54 ALA A O 14
ATOM 19445 N N . SER A 1 55 ? 8.988 -2.015 -3.781 1.00 0.00 55 SER A N 14
ATOM 19446 C CA . SER A 1 55 ? 8.633 -1.013 -2.820 1.00 0.00 55 SER A CA 14
ATOM 19447 C C . SER A 1 55 ? 9.732 -0.942 -1.807 1.00 0.00 55 SER A C 14
ATOM 19448 O O . SER A 1 55 ? 10.441 -1.913 -1.561 1.00 0.00 55 SER A O 14
ATOM 19456 N N . VAL A 1 56 ? 9.877 0.248 -1.192 1.00 0.00 56 VAL A N 14
ATOM 19457 C CA . VAL A 1 56 ? 10.881 0.471 -0.181 1.00 0.00 56 VAL A CA 14
ATOM 19458 C C . VAL A 1 56 ? 10.504 -0.300 1.059 1.00 0.00 56 VAL A C 14
ATOM 19459 O O . VAL A 1 56 ? 11.308 -0.443 1.977 1.00 0.00 56 VAL A O 14
ATOM 19472 N N . ASP A 1 57 ? 9.252 -0.815 1.112 1.00 0.00 57 ASP A N 14
ATOM 19473 C CA . ASP A 1 57 ? 8.784 -1.533 2.275 1.00 0.00 57 ASP A CA 14
ATOM 19474 C C . ASP A 1 57 ? 9.638 -2.757 2.475 1.00 0.00 57 ASP A C 14
ATOM 19475 O O . ASP A 1 57 ? 9.944 -3.135 3.604 1.00 0.00 57 ASP A O 14
ATOM 19484 N N . SER A 1 58 ? 10.051 -3.402 1.367 1.00 0.00 58 SER A N 14
ATOM 19485 C CA . SER A 1 58 ? 10.847 -4.603 1.457 1.00 0.00 58 SER A CA 14
ATOM 19486 C C . SER A 1 58 ? 12.254 -4.271 1.890 1.00 0.00 58 SER A C 14
ATOM 19487 O O . SER A 1 58 ? 13.026 -5.170 2.195 1.00 0.00 58 SER A O 14
ATOM 19495 N N . MET A 1 59 ? 12.628 -2.975 1.936 1.00 0.00 59 MET A N 14
ATOM 19496 C CA . MET A 1 59 ? 13.980 -2.627 2.306 1.00 0.00 59 MET A CA 14
ATOM 19497 C C . MET A 1 59 ? 14.056 -2.435 3.792 1.00 0.00 59 MET A C 14
ATOM 19498 O O . MET A 1 59 ? 14.321 -1.334 4.272 1.00 0.00 59 MET A O 14
ATOM 19512 N N . ALA A 1 60 ? 13.836 -3.520 4.564 1.00 0.00 60 ALA A N 14
ATOM 19513 C CA . ALA A 1 60 ? 13.980 -3.435 5.991 1.00 0.00 60 ALA A CA 14
ATOM 19514 C C . ALA A 1 60 ? 14.790 -4.639 6.364 1.00 0.00 60 ALA A C 14
ATOM 19515 O O . ALA A 1 60 ? 14.307 -5.584 6.977 1.00 0.00 60 ALA A O 14
ATOM 19522 N N . ALA A 1 61 ? 16.081 -4.621 5.986 1.00 0.00 61 ALA A N 14
ATOM 19523 C CA . ALA A 1 61 ? 16.941 -5.737 6.260 1.00 0.00 61 ALA A CA 14
ATOM 19524 C C . ALA A 1 61 ? 17.487 -5.580 7.645 1.00 0.00 61 ALA A C 14
ATOM 19525 O O . ALA A 1 61 ? 17.600 -4.469 8.166 1.00 0.00 61 ALA A O 14
ATOM 19532 N N . THR A 1 62 ? 17.820 -6.717 8.286 1.00 0.00 62 THR A N 14
ATOM 19533 C CA . THR A 1 62 ? 18.361 -6.674 9.613 1.00 0.00 62 THR A CA 14
ATOM 19534 C C . THR A 1 62 ? 19.520 -7.627 9.667 1.00 0.00 62 THR A C 14
ATOM 19535 O O . THR A 1 62 ? 19.592 -8.607 8.910 1.00 0.00 62 THR A O 14
ATOM 19546 N N . THR A 1 63 ? 20.480 -7.323 10.567 1.00 0.00 63 THR A N 14
ATOM 19547 C CA . THR A 1 63 ? 21.631 -8.174 10.748 1.00 0.00 63 THR A CA 14
ATOM 19548 C C . THR A 1 63 ? 21.389 -8.985 11.981 1.00 0.00 63 THR A C 14
ATOM 19549 O O . THR A 1 63 ? 20.429 -8.764 12.715 1.00 0.00 63 THR A O 14
ATOM 19560 N N . LYS A 1 64 ? 22.280 -9.965 12.232 1.00 0.00 64 LYS A N 14
ATOM 19561 C CA . LYS A 1 64 ? 22.159 -10.806 13.398 1.00 0.00 64 LYS A CA 14
ATOM 19562 C C . LYS A 1 64 ? 22.375 -9.947 14.615 1.00 0.00 64 LYS A C 14
ATOM 19563 O O . LYS A 1 64 ? 21.887 -10.249 15.701 1.00 0.00 64 LYS A O 14
ATOM 19582 N N . ASP A 1 65 ? 23.134 -8.844 14.439 1.00 0.00 65 ASP A N 14
ATOM 19583 C CA . ASP A 1 65 ? 23.444 -7.971 15.537 1.00 0.00 65 ASP A CA 14
ATOM 19584 C C . ASP A 1 65 ? 22.321 -6.987 15.747 1.00 0.00 65 ASP A C 14
ATOM 19585 O O . ASP A 1 65 ? 22.160 -6.465 16.849 1.00 0.00 65 ASP A O 14
ATOM 19594 N N . GLY A 1 66 ? 21.515 -6.693 14.701 1.00 0.00 66 GLY A N 14
ATOM 19595 C CA . GLY A 1 66 ? 20.433 -5.756 14.887 1.00 0.00 66 GLY A CA 14
ATOM 19596 C C . GLY A 1 66 ? 20.159 -5.059 13.590 1.00 0.00 66 GLY A C 14
ATOM 19597 O O . GLY A 1 66 ? 19.704 -5.666 12.625 1.00 0.00 66 GLY A O 14
ATOM 19601 N N . THR A 1 67 ? 20.426 -3.734 13.554 1.00 0.00 67 THR A N 14
ATOM 19602 C CA . THR A 1 67 ? 20.172 -2.947 12.365 1.00 0.00 67 THR A CA 14
ATOM 19603 C C . THR A 1 67 ? 21.060 -3.433 11.254 1.00 0.00 67 THR A C 14
ATOM 19604 O O . THR A 1 67 ? 22.261 -3.629 11.436 1.00 0.00 67 THR A O 14
ATOM 19615 N N . GLY A 1 68 ? 20.465 -3.644 10.060 1.00 0.00 68 GLY A N 14
ATOM 19616 C CA . GLY A 1 68 ? 21.230 -4.102 8.932 1.00 0.00 68 GLY A CA 14
ATOM 19617 C C . GLY A 1 68 ? 20.471 -3.743 7.698 1.00 0.00 68 GLY A C 14
ATOM 19618 O O . GLY A 1 68 ? 20.333 -4.548 6.785 1.00 0.00 68 GLY A O 14
ATOM 19622 N N . ILE A 1 69 ? 19.979 -2.491 7.641 1.00 0.00 69 ILE A N 14
ATOM 19623 C CA . ILE A 1 69 ? 19.212 -2.041 6.505 1.00 0.00 69 ILE A CA 14
ATOM 19624 C C . ILE A 1 69 ? 20.183 -1.697 5.410 1.00 0.00 69 ILE A C 14
ATOM 19625 O O . ILE A 1 69 ? 21.207 -1.063 5.654 1.00 0.00 69 ILE A O 14
ATOM 19641 N N . ASN A 1 70 ? 19.878 -2.121 4.158 1.00 0.00 70 ASN A N 14
ATOM 19642 C CA . ASN A 1 70 ? 20.773 -1.845 3.062 1.00 0.00 70 ASN A CA 14
ATOM 19643 C C . ASN A 1 70 ? 20.556 -0.409 2.646 1.00 0.00 70 ASN A C 14
ATOM 19644 O O . ASN A 1 70 ? 19.447 -0.021 2.282 1.00 0.00 70 ASN A O 14
ATOM 19655 N N . PRO A 1 71 ? 21.606 0.394 2.688 1.00 0.00 71 PRO A N 14
ATOM 19656 C CA . PRO A 1 71 ? 21.514 1.788 2.315 1.00 0.00 71 PRO A CA 14
ATOM 19657 C C . PRO A 1 71 ? 21.806 2.049 0.863 1.00 0.00 71 PRO A C 14
ATOM 19658 O O . PRO A 1 71 ? 20.892 2.263 0.069 1.00 0.00 71 PRO A O 14
ATOM 19669 N N . ALA A 1 72 ? 23.107 2.045 0.484 1.00 0.00 72 ALA A N 14
ATOM 19670 C CA . ALA A 1 72 ? 23.481 2.303 -0.889 1.00 0.00 72 ALA A CA 14
ATOM 19671 C C . ALA A 1 72 ? 23.074 1.128 -1.733 1.00 0.00 72 ALA A C 14
ATOM 19672 O O . ALA A 1 72 ? 22.779 1.281 -2.916 1.00 0.00 72 ALA A O 14
ATOM 19679 N N . GLN A 1 73 ? 23.076 -0.084 -1.126 1.00 0.00 73 GLN A N 14
ATOM 19680 C CA . GLN A 1 73 ? 22.686 -1.292 -1.824 1.00 0.00 73 GLN A CA 14
ATOM 19681 C C . GLN A 1 73 ? 23.644 -1.560 -2.962 1.00 0.00 73 GLN A C 14
ATOM 19682 O O . GLN A 1 73 ? 23.320 -2.301 -3.888 1.00 0.00 73 GLN A O 14
ATOM 19696 N N . THR A 1 74 ? 24.865 -0.972 -2.917 1.00 0.00 74 THR A N 14
ATOM 19697 C CA . THR A 1 74 ? 25.819 -1.206 -3.978 1.00 0.00 74 THR A CA 14
ATOM 19698 C C . THR A 1 74 ? 26.458 -2.538 -3.701 1.00 0.00 74 THR A C 14
ATOM 19699 O O . THR A 1 74 ? 26.475 -2.996 -2.564 1.00 0.00 74 THR A O 14
ATOM 19710 N N . ALA A 1 75 ? 27.016 -3.189 -4.744 1.00 0.00 75 ALA A N 14
ATOM 19711 C CA . ALA A 1 75 ? 27.628 -4.487 -4.572 1.00 0.00 75 ALA A CA 14
ATOM 19712 C C . ALA A 1 75 ? 28.808 -4.403 -3.634 1.00 0.00 75 ALA A C 14
ATOM 19713 O O . ALA A 1 75 ? 28.972 -5.246 -2.756 1.00 0.00 75 ALA A O 14
ATOM 19720 N N . GLY A 1 76 ? 29.662 -3.372 -3.801 1.00 0.00 76 GLY A N 14
ATOM 19721 C CA . GLY A 1 76 ? 30.847 -3.244 -2.978 1.00 0.00 76 GLY A CA 14
ATOM 19722 C C . GLY A 1 76 ? 30.492 -2.974 -1.543 1.00 0.00 76 GLY A C 14
ATOM 19723 O O . GLY A 1 76 ? 31.098 -3.539 -0.634 1.00 0.00 76 GLY A O 14
ATOM 19727 N N . ASN A 1 77 ? 29.491 -2.102 -1.299 1.00 0.00 77 ASN A N 14
ATOM 19728 C CA . ASN A 1 77 ? 29.141 -1.755 0.061 1.00 0.00 77 ASN A CA 14
ATOM 19729 C C . ASN A 1 77 ? 28.478 -2.919 0.748 1.00 0.00 77 ASN A C 14
ATOM 19730 O O . ASN A 1 77 ? 28.749 -3.188 1.914 1.00 0.00 77 ASN A O 14
ATOM 19735 N N . VAL A 1 78 ? 27.590 -3.642 0.036 1.00 0.00 78 VAL A N 14
ATOM 19736 C CA . VAL A 1 78 ? 26.890 -4.752 0.644 1.00 0.00 78 VAL A CA 14
ATOM 19737 C C . VAL A 1 78 ? 27.866 -5.850 0.965 1.00 0.00 78 VAL A C 14
ATOM 19738 O O . VAL A 1 78 ? 27.796 -6.447 2.035 1.00 0.00 78 VAL A O 14
ATOM 19751 N N . PHE A 1 79 ? 28.810 -6.137 0.045 1.00 0.00 79 PHE A N 14
ATOM 19752 C CA . PHE A 1 79 ? 29.760 -7.209 0.259 1.00 0.00 79 PHE A CA 14
ATOM 19753 C C . PHE A 1 79 ? 30.551 -6.976 1.522 1.00 0.00 79 PHE A C 14
ATOM 19754 O O . PHE A 1 79 ? 30.675 -7.866 2.358 1.00 0.00 79 PHE A O 14
ATOM 19771 N N . MET A 1 80 ? 31.120 -5.769 1.679 1.00 0.00 80 MET A N 14
ATOM 19772 C CA . MET A 1 80 ? 31.929 -5.486 2.842 1.00 0.00 80 MET A CA 14
ATOM 19773 C C . MET A 1 80 ? 31.084 -5.363 4.087 1.00 0.00 80 MET A C 14
ATOM 19774 O O . MET A 1 80 ? 31.487 -5.811 5.159 1.00 0.00 80 MET A O 14
ATOM 19788 N N . LYS A 1 81 ? 29.891 -4.742 3.978 1.00 0.00 81 LYS A N 14
ATOM 19789 C CA . LYS A 1 81 ? 29.079 -4.507 5.152 1.00 0.00 81 LYS A CA 14
ATOM 19790 C C . LYS A 1 81 ? 28.336 -5.740 5.617 1.00 0.00 81 LYS A C 14
ATOM 19791 O O . LYS A 1 81 ? 28.356 -6.046 6.808 1.00 0.00 81 LYS A O 14
ATOM 19810 N N . TYR A 1 82 ? 27.658 -6.488 4.710 1.00 0.00 82 TYR A N 14
ATOM 19811 C CA . TYR A 1 82 ? 26.878 -7.626 5.166 1.00 0.00 82 TYR A CA 14
ATOM 19812 C C . TYR A 1 82 ? 27.350 -8.884 4.506 1.00 0.00 82 TYR A C 14
ATOM 19813 O O . TYR A 1 82 ? 27.223 -9.969 5.073 1.00 0.00 82 TYR A O 14
ATOM 19831 N N . GLY A 1 83 ? 27.907 -8.785 3.286 1.00 0.00 83 GLY A N 14
ATOM 19832 C CA . GLY A 1 83 ? 28.364 -9.970 2.606 1.00 0.00 83 GLY A CA 14
ATOM 19833 C C . GLY A 1 83 ? 27.157 -10.744 2.176 1.00 0.00 83 GLY A C 14
ATOM 19834 O O . GLY A 1 83 ? 26.113 -10.176 1.855 1.00 0.00 83 GLY A O 14
ATOM 19838 N N . GLN A 1 84 ? 27.285 -12.083 2.157 1.00 0.00 84 GLN A N 14
ATOM 19839 C CA . GLN A 1 84 ? 26.196 -12.933 1.756 1.00 0.00 84 GLN A CA 14
ATOM 19840 C C . GLN A 1 84 ? 25.464 -13.391 2.991 1.00 0.00 84 GLN A C 14
ATOM 19841 O O . GLN A 1 84 ? 24.983 -14.523 3.046 1.00 0.00 84 GLN A O 14
ATOM 19855 N N . GLU A 1 85 ? 25.361 -12.521 4.021 1.00 0.00 85 GLU A N 14
ATOM 19856 C CA . GLU A 1 85 ? 24.669 -12.905 5.225 1.00 0.00 85 GLU A CA 14
ATOM 19857 C C . GLU A 1 85 ? 23.849 -11.728 5.664 1.00 0.00 85 GLU A C 14
ATOM 19858 O O . GLU A 1 85 ? 24.285 -10.907 6.470 1.00 0.00 85 GLU A O 14
ATOM 19870 N N . ILE A 1 86 ? 22.616 -11.626 5.128 1.00 0.00 86 ILE A N 14
ATOM 19871 C CA . ILE A 1 86 ? 21.745 -10.538 5.490 1.00 0.00 86 ILE A CA 14
ATOM 19872 C C . ILE A 1 86 ? 20.333 -11.070 5.533 1.00 0.00 86 ILE A C 14
ATOM 19873 O O . ILE A 1 86 ? 19.925 -11.888 4.693 1.00 0.00 86 ILE A O 14
ATOM 19889 N N . ARG A 1 87 ? 19.546 -10.629 6.551 1.00 0.00 87 ARG A N 14
ATOM 19890 C CA . ARG A 1 87 ? 18.177 -11.063 6.651 1.00 0.00 87 ARG A CA 14
ATOM 19891 C C . ARG A 1 87 ? 17.352 -9.956 6.079 1.00 0.00 87 ARG A C 14
ATOM 19892 O O . ARG A 1 87 ? 17.631 -8.786 6.309 1.00 0.00 87 ARG A O 14
ATOM 19913 N N . LEU A 1 88 ? 16.308 -10.300 5.305 1.00 0.00 88 LEU A N 14
ATOM 19914 C CA . LEU A 1 88 ? 15.487 -9.285 4.706 1.00 0.00 88 LEU A CA 14
ATOM 19915 C C . LEU A 1 88 ? 14.127 -9.350 5.335 1.00 0.00 88 LEU A C 14
ATOM 19916 O O . LEU A 1 88 ? 13.528 -10.420 5.436 1.00 0.00 88 LEU A O 14
ATOM 19932 N N . ILE A 1 89 ? 13.613 -8.184 5.797 1.00 0.00 89 ILE A N 14
ATOM 19933 C CA . ILE A 1 89 ? 12.300 -8.143 6.386 1.00 0.00 89 ILE A CA 14
ATOM 19934 C C . ILE A 1 89 ? 11.564 -7.024 5.683 1.00 0.00 89 ILE A C 14
ATOM 19935 O O . ILE A 1 89 ? 12.147 -5.981 5.357 1.00 0.00 89 ILE A O 14
ATOM 19951 N N . PRO A 1 90 ? 10.304 -7.252 5.359 1.00 0.00 90 PRO A N 14
ATOM 19952 C CA . PRO A 1 90 ? 9.476 -6.245 4.744 1.00 0.00 90 PRO A CA 14
ATOM 19953 C C . PRO A 1 90 ? 8.570 -5.570 5.737 1.00 0.00 90 PRO A C 14
ATOM 19954 O O . PRO A 1 90 ? 7.696 -6.208 6.325 1.00 0.00 90 PRO A O 14
ATOM 19965 N N . ARG A 1 91 ? 8.753 -4.248 5.949 1.00 0.00 91 ARG A N 14
ATOM 19966 C CA . ARG A 1 91 ? 7.925 -3.543 6.886 1.00 0.00 91 ARG A CA 14
ATOM 19967 C C . ARG A 1 91 ? 7.218 -2.469 6.126 1.00 0.00 91 ARG A C 14
ATOM 19968 O O . ARG A 1 91 ? 7.789 -1.834 5.243 1.00 0.00 91 ARG A O 14
ATOM 19989 N N . ASP A 1 92 ? 5.943 -2.220 6.481 1.00 0.00 92 ASP A N 14
ATOM 19990 C CA . ASP A 1 92 ? 5.173 -1.203 5.812 1.00 0.00 92 ASP A CA 14
ATOM 19991 C C . ASP A 1 92 ? 5.218 0.026 6.675 1.00 0.00 92 ASP A C 14
ATOM 19992 O O . ASP A 1 92 ? 4.253 0.785 6.761 1.00 0.00 92 ASP A O 14
ATOM 20001 N N . ARG A 1 93 ? 6.380 0.239 7.330 1.00 0.00 93 ARG A N 14
ATOM 20002 C CA . ARG A 1 93 ? 6.560 1.364 8.210 1.00 0.00 93 ARG A CA 14
ATOM 20003 C C . ARG A 1 93 ? 6.556 2.633 7.397 1.00 0.00 93 ARG A C 14
ATOM 20004 O O . ARG A 1 93 ? 6.229 3.703 7.907 1.00 0.00 93 ARG A O 14
ATOM 20025 N N . VAL A 1 94 ? 6.931 2.534 6.100 1.00 0.00 94 VAL A N 14
ATOM 20026 C CA . VAL A 1 94 ? 6.961 3.695 5.242 1.00 0.00 94 VAL A CA 14
ATOM 20027 C C . VAL A 1 94 ? 5.553 4.198 5.073 1.00 0.00 94 VAL A C 14
ATOM 20028 O O . VAL A 1 94 ? 5.297 5.399 5.136 1.00 0.00 94 VAL A O 14
ATOM 20041 N N . GLY A 1 95 ? 4.596 3.275 4.851 1.00 0.00 95 GLY A N 14
ATOM 20042 C CA . GLY A 1 95 ? 3.226 3.687 4.680 1.00 0.00 95 GLY A CA 14
ATOM 20043 C C . GLY A 1 95 ? 2.373 2.431 4.510 1.00 0.00 95 GLY A C 14
ATOM 20044 O O . GLY A 1 95 ? 2.888 1.437 3.926 1.00 0.00 95 GLY A O 14
ATOM 20049 N N . MET A 1 1 ? 29.906 -25.624 -0.896 1.00 0.00 1 MET A N 15
ATOM 20050 C CA . MET A 1 1 ? 31.245 -25.974 -1.448 1.00 0.00 1 MET A CA 15
ATOM 20051 C C . MET A 1 1 ? 31.480 -25.272 -2.755 1.00 0.00 1 MET A C 15
ATOM 20052 O O . MET A 1 1 ? 32.490 -24.596 -2.936 1.00 0.00 1 MET A O 15
ATOM 20068 N N . SER A 1 2 ? 30.535 -25.426 -3.705 1.00 0.00 2 SER A N 15
ATOM 20069 C CA . SER A 1 2 ? 30.682 -24.789 -4.986 1.00 0.00 2 SER A CA 15
ATOM 20070 C C . SER A 1 2 ? 29.298 -24.563 -5.513 1.00 0.00 2 SER A C 15
ATOM 20071 O O . SER A 1 2 ? 28.400 -25.374 -5.288 1.00 0.00 2 SER A O 15
ATOM 20079 N N . GLN A 1 3 ? 29.097 -23.440 -6.230 1.00 0.00 3 GLN A N 15
ATOM 20080 C CA . GLN A 1 3 ? 27.800 -23.138 -6.775 1.00 0.00 3 GLN A CA 15
ATOM 20081 C C . GLN A 1 3 ? 28.001 -22.837 -8.229 1.00 0.00 3 GLN A C 15
ATOM 20082 O O . GLN A 1 3 ? 28.763 -21.942 -8.592 1.00 0.00 3 GLN A O 15
ATOM 20096 N N . ASN A 1 4 ? 27.303 -23.592 -9.106 1.00 0.00 4 ASN A N 15
ATOM 20097 C CA . ASN A 1 4 ? 27.436 -23.377 -10.524 1.00 0.00 4 ASN A CA 15
ATOM 20098 C C . ASN A 1 4 ? 26.326 -22.458 -10.942 1.00 0.00 4 ASN A C 15
ATOM 20099 O O . ASN A 1 4 ? 25.177 -22.875 -11.081 1.00 0.00 4 ASN A O 15
ATOM 20110 N N . GLU A 1 5 ? 26.656 -21.169 -11.152 1.00 0.00 5 GLU A N 15
ATOM 20111 C CA . GLU A 1 5 ? 25.656 -20.222 -11.564 1.00 0.00 5 GLU A CA 15
ATOM 20112 C C . GLU A 1 5 ? 26.343 -19.197 -12.409 1.00 0.00 5 GLU A C 15
ATOM 20113 O O . GLU A 1 5 ? 27.359 -18.626 -12.009 1.00 0.00 5 GLU A O 15
ATOM 20125 N N . GLU A 1 6 ? 25.792 -18.929 -13.613 1.00 0.00 6 GLU A N 15
ATOM 20126 C CA . GLU A 1 6 ? 26.384 -17.947 -14.482 1.00 0.00 6 GLU A CA 15
ATOM 20127 C C . GLU A 1 6 ? 25.664 -16.661 -14.223 1.00 0.00 6 GLU A C 15
ATOM 20128 O O . GLU A 1 6 ? 24.519 -16.477 -14.635 1.00 0.00 6 GLU A O 15
ATOM 20140 N N . ALA A 1 7 ? 26.334 -15.730 -13.514 1.00 0.00 7 ALA A N 15
ATOM 20141 C CA . ALA A 1 7 ? 25.725 -14.465 -13.209 1.00 0.00 7 ALA A CA 15
ATOM 20142 C C . ALA A 1 7 ? 25.902 -13.567 -14.402 1.00 0.00 7 ALA A C 15
ATOM 20143 O O . ALA A 1 7 ? 26.883 -13.669 -15.143 1.00 0.00 7 ALA A O 15
ATOM 20150 N N . PRO A 1 8 ? 24.950 -12.683 -14.604 1.00 0.00 8 PRO A N 15
ATOM 20151 C CA . PRO A 1 8 ? 25.008 -11.734 -15.698 1.00 0.00 8 PRO A CA 15
ATOM 20152 C C . PRO A 1 8 ? 25.969 -10.621 -15.411 1.00 0.00 8 PRO A C 15
ATOM 20153 O O . PRO A 1 8 ? 26.236 -10.315 -14.251 1.00 0.00 8 PRO A O 15
ATOM 20164 N N . ALA A 1 9 ? 26.517 -9.995 -16.480 1.00 0.00 9 ALA A N 15
ATOM 20165 C CA . ALA A 1 9 ? 27.455 -8.908 -16.307 1.00 0.00 9 ALA A CA 15
ATOM 20166 C C . ALA A 1 9 ? 28.721 -9.470 -15.715 1.00 0.00 9 ALA A C 15
ATOM 20167 O O . ALA A 1 9 ? 29.053 -9.214 -14.560 1.00 0.00 9 ALA A O 15
ATOM 20174 N N . ARG A 1 10 ? 29.462 -10.265 -16.522 1.00 0.00 10 ARG A N 15
ATOM 20175 C CA . ARG A 1 10 ? 30.695 -10.855 -16.052 1.00 0.00 10 ARG A CA 15
ATOM 20176 C C . ARG A 1 10 ? 31.704 -9.755 -15.869 1.00 0.00 10 ARG A C 15
ATOM 20177 O O . ARG A 1 10 ? 32.481 -9.759 -14.914 1.00 0.00 10 ARG A O 15
ATOM 20198 N N . SER A 1 11 ? 31.721 -8.783 -16.807 1.00 0.00 11 SER A N 15
ATOM 20199 C CA . SER A 1 11 ? 32.653 -7.686 -16.710 1.00 0.00 11 SER A CA 15
ATOM 20200 C C . SER A 1 11 ? 32.204 -6.817 -15.567 1.00 0.00 11 SER A C 15
ATOM 20201 O O . SER A 1 11 ? 31.010 -6.575 -15.390 1.00 0.00 11 SER A O 15
ATOM 20209 N N . GLY A 1 12 ? 33.172 -6.311 -14.774 1.00 0.00 12 GLY A N 15
ATOM 20210 C CA . GLY A 1 12 ? 32.835 -5.473 -13.649 1.00 0.00 12 GLY A CA 15
ATOM 20211 C C . GLY A 1 12 ? 32.999 -6.277 -12.394 1.00 0.00 12 GLY A C 15
ATOM 20212 O O . GLY A 1 12 ? 32.722 -5.787 -11.299 1.00 0.00 12 GLY A O 15
ATOM 20216 N N . GLY A 1 13 ? 33.447 -7.545 -12.525 1.00 0.00 13 GLY A N 15
ATOM 20217 C CA . GLY A 1 13 ? 33.650 -8.378 -11.362 1.00 0.00 13 GLY A CA 15
ATOM 20218 C C . GLY A 1 13 ? 32.402 -9.168 -11.124 1.00 0.00 13 GLY A C 15
ATOM 20219 O O . GLY A 1 13 ? 31.434 -9.072 -11.870 1.00 0.00 13 GLY A O 15
ATOM 20223 N N . LYS A 1 14 ? 32.407 -9.981 -10.048 1.00 0.00 14 LYS A N 15
ATOM 20224 C CA . LYS A 1 14 ? 31.260 -10.793 -9.732 1.00 0.00 14 LYS A CA 15
ATOM 20225 C C . LYS A 1 14 ? 31.093 -10.751 -8.249 1.00 0.00 14 LYS A C 15
ATOM 20226 O O . LYS A 1 14 ? 32.054 -10.922 -7.499 1.00 0.00 14 LYS A O 15
ATOM 20245 N N . VAL A 1 15 ? 29.850 -10.519 -7.794 1.00 0.00 15 VAL A N 15
ATOM 20246 C CA . VAL A 1 15 ? 29.576 -10.462 -6.388 1.00 0.00 15 VAL A CA 15
ATOM 20247 C C . VAL A 1 15 ? 28.269 -11.167 -6.169 1.00 0.00 15 VAL A C 15
ATOM 20248 O O . VAL A 1 15 ? 27.325 -11.010 -6.950 1.00 0.00 15 VAL A O 15
ATOM 20261 N N . THR A 1 16 ? 28.184 -11.963 -5.080 1.00 0.00 16 THR A N 15
ATOM 20262 C CA . THR A 1 16 ? 26.965 -12.671 -4.783 1.00 0.00 16 THR A CA 15
ATOM 20263 C C . THR A 1 16 ? 26.456 -12.135 -3.480 1.00 0.00 16 THR A C 15
ATOM 20264 O O . THR A 1 16 ? 27.229 -11.743 -2.605 1.00 0.00 16 THR A O 15
ATOM 20275 N N . PHE A 1 17 ? 25.118 -12.102 -3.331 1.00 0.00 17 PHE A N 15
ATOM 20276 C CA . PHE A 1 17 ? 24.526 -11.596 -2.125 1.00 0.00 17 PHE A CA 15
ATOM 20277 C C . PHE A 1 17 ? 23.341 -12.476 -1.850 1.00 0.00 17 PHE A C 15
ATOM 20278 O O . PHE A 1 17 ? 22.504 -12.691 -2.725 1.00 0.00 17 PHE A O 15
ATOM 20295 N N . ARG A 1 18 ? 23.244 -13.012 -0.615 1.00 0.00 18 ARG A N 15
ATOM 20296 C CA . ARG A 1 18 ? 22.147 -13.891 -0.284 1.00 0.00 18 ARG A CA 15
ATOM 20297 C C . ARG A 1 18 ? 21.316 -13.207 0.753 1.00 0.00 18 ARG A C 15
ATOM 20298 O O . ARG A 1 18 ? 21.835 -12.705 1.751 1.00 0.00 18 ARG A O 15
ATOM 20319 N N . ILE A 1 19 ? 19.983 -13.182 0.536 1.00 0.00 19 ILE A N 15
ATOM 20320 C CA . ILE A 1 19 ? 19.100 -12.540 1.474 1.00 0.00 19 ILE A CA 15
ATOM 20321 C C . ILE A 1 19 ? 18.083 -13.562 1.890 1.00 0.00 19 ILE A C 15
ATOM 20322 O O . ILE A 1 19 ? 17.483 -14.240 1.050 1.00 0.00 19 ILE A O 15
ATOM 20338 N N . ILE A 1 20 ? 17.864 -13.696 3.217 1.00 0.00 20 ILE A N 15
ATOM 20339 C CA . ILE A 1 20 ? 16.903 -14.651 3.707 1.00 0.00 20 ILE A CA 15
ATOM 20340 C C . ILE A 1 20 ? 15.591 -13.927 3.809 1.00 0.00 20 ILE A C 15
ATOM 20341 O O . ILE A 1 20 ? 15.475 -12.910 4.497 1.00 0.00 20 ILE A O 15
ATOM 20357 N N . LEU A 1 21 ? 14.566 -14.445 3.096 1.00 0.00 21 LEU A N 15
ATOM 20358 C CA . LEU A 1 21 ? 13.264 -13.827 3.114 1.00 0.00 21 LEU A CA 15
ATOM 20359 C C . LEU A 1 21 ? 12.412 -14.595 4.078 1.00 0.00 21 LEU A C 15
ATOM 20360 O O . LEU A 1 21 ? 12.260 -15.807 3.960 1.00 0.00 21 LEU A O 15
ATOM 20376 N N . THR A 1 22 ? 11.813 -13.885 5.057 1.00 0.00 22 THR A N 15
ATOM 20377 C CA . THR A 1 22 ? 10.973 -14.544 6.029 1.00 0.00 22 THR A CA 15
ATOM 20378 C C . THR A 1 22 ? 9.578 -14.629 5.471 1.00 0.00 22 THR A C 15
ATOM 20379 O O . THR A 1 22 ? 8.733 -15.344 6.004 1.00 0.00 22 THR A O 15
ATOM 20390 N N . SER A 1 23 ? 9.307 -13.891 4.370 1.00 0.00 23 SER A N 15
ATOM 20391 C CA . SER A 1 23 ? 7.989 -13.910 3.781 1.00 0.00 23 SER A CA 15
ATOM 20392 C C . SER A 1 23 ? 7.923 -15.036 2.787 1.00 0.00 23 SER A C 15
ATOM 20393 O O . SER A 1 23 ? 6.847 -15.378 2.304 1.00 0.00 23 SER A O 15
ATOM 20401 N N . GLU A 1 24 ? 9.083 -15.647 2.463 1.00 0.00 24 GLU A N 15
ATOM 20402 C CA . GLU A 1 24 ? 9.098 -16.731 1.513 1.00 0.00 24 GLU A CA 15
ATOM 20403 C C . GLU A 1 24 ? 9.386 -17.983 2.285 1.00 0.00 24 GLU A C 15
ATOM 20404 O O . GLU A 1 24 ? 10.530 -18.404 2.407 1.00 0.00 24 GLU A O 15
ATOM 20416 N N . ARG A 1 25 ? 8.324 -18.607 2.832 1.00 0.00 25 ARG A N 15
ATOM 20417 C CA . ARG A 1 25 ? 8.480 -19.820 3.604 1.00 0.00 25 ARG A CA 15
ATOM 20418 C C . ARG A 1 25 ? 8.982 -20.926 2.710 1.00 0.00 25 ARG A C 15
ATOM 20419 O O . ARG A 1 25 ? 9.817 -21.731 3.116 1.00 0.00 25 ARG A O 15
ATOM 20440 N N . SER A 1 26 ? 8.468 -20.986 1.460 1.00 0.00 26 SER A N 15
ATOM 20441 C CA . SER A 1 26 ? 8.858 -22.039 0.544 1.00 0.00 26 SER A CA 15
ATOM 20442 C C . SER A 1 26 ? 10.324 -21.934 0.205 1.00 0.00 26 SER A C 15
ATOM 20443 O O . SER A 1 26 ? 10.987 -22.951 0.015 1.00 0.00 26 SER A O 15
ATOM 20451 N N . GLN A 1 27 ? 10.872 -20.703 0.114 1.00 0.00 27 GLN A N 15
ATOM 20452 C CA . GLN A 1 27 ? 12.270 -20.569 -0.219 1.00 0.00 27 GLN A CA 15
ATOM 20453 C C . GLN A 1 27 ? 12.801 -19.342 0.469 1.00 0.00 27 GLN A C 15
ATOM 20454 O O . GLN A 1 27 ? 12.828 -18.251 -0.102 1.00 0.00 27 GLN A O 15
ATOM 20468 N N . PRO A 1 28 ? 13.241 -19.504 1.694 1.00 0.00 28 PRO A N 15
ATOM 20469 C CA . PRO A 1 28 ? 13.790 -18.404 2.459 1.00 0.00 28 PRO A CA 15
ATOM 20470 C C . PRO A 1 28 ? 15.246 -18.190 2.178 1.00 0.00 28 PRO A C 15
ATOM 20471 O O . PRO A 1 28 ? 16.066 -18.133 3.091 1.00 0.00 28 PRO A O 15
ATOM 20482 N N . PHE A 1 29 ? 15.593 -18.045 0.883 1.00 0.00 29 PHE A N 15
ATOM 20483 C CA . PHE A 1 29 ? 16.965 -17.848 0.512 1.00 0.00 29 PHE A CA 15
ATOM 20484 C C . PHE A 1 29 ? 16.986 -17.450 -0.938 1.00 0.00 29 PHE A C 15
ATOM 20485 O O . PHE A 1 29 ? 17.011 -18.304 -1.826 1.00 0.00 29 PHE A O 15
ATOM 20502 N N . ARG A 1 30 ? 16.952 -16.129 -1.214 1.00 0.00 30 ARG A N 15
ATOM 20503 C CA . ARG A 1 30 ? 16.999 -15.669 -2.574 1.00 0.00 30 ARG A CA 15
ATOM 20504 C C . ARG A 1 30 ? 18.394 -15.180 -2.798 1.00 0.00 30 ARG A C 15
ATOM 20505 O O . ARG A 1 30 ? 18.928 -14.400 -2.004 1.00 0.00 30 ARG A O 15
ATOM 20526 N N . VAL A 1 31 ? 19.022 -15.637 -3.899 1.00 0.00 31 VAL A N 15
ATOM 20527 C CA . VAL A 1 31 ? 20.379 -15.253 -4.176 1.00 0.00 31 VAL A CA 15
ATOM 20528 C C . VAL A 1 31 ? 20.376 -14.335 -5.360 1.00 0.00 31 VAL A C 15
ATOM 20529 O O . VAL A 1 31 ? 19.885 -14.685 -6.433 1.00 0.00 31 VAL A O 15
ATOM 20542 N N . ILE A 1 32 ? 20.934 -13.121 -5.177 1.00 0.00 32 ILE A N 15
ATOM 20543 C CA . ILE A 1 32 ? 21.031 -12.181 -6.261 1.00 0.00 32 ILE A CA 15
ATOM 20544 C C . ILE A 1 32 ? 22.491 -12.124 -6.606 1.00 0.00 32 ILE A C 15
ATOM 20545 O O . ILE A 1 32 ? 23.353 -12.147 -5.722 1.00 0.00 32 ILE A O 15
ATOM 20561 N N . SER A 1 33 ? 22.812 -12.088 -7.913 1.00 0.00 33 SER A N 15
ATOM 20562 C CA . SER A 1 33 ? 24.193 -12.039 -8.315 1.00 0.00 33 SER A CA 15
ATOM 20563 C C . SER A 1 33 ? 24.330 -10.879 -9.239 1.00 0.00 33 SER A C 15
ATOM 20564 O O . SER A 1 33 ? 23.627 -10.789 -10.246 1.00 0.00 33 SER A O 15
ATOM 20572 N N . ILE A 1 34 ? 25.261 -9.961 -8.918 1.00 0.00 34 ILE A N 15
ATOM 20573 C CA . ILE A 1 34 ? 25.453 -8.800 -9.746 1.00 0.00 34 ILE A CA 15
ATOM 20574 C C . ILE A 1 34 ? 26.923 -8.522 -9.780 1.00 0.00 34 ILE A C 15
ATOM 20575 O O . ILE A 1 34 ? 27.680 -9.018 -8.953 1.00 0.00 34 ILE A O 15
ATOM 20591 N N . ALA A 1 35 ? 27.368 -7.720 -10.767 1.00 0.00 35 ALA A N 15
ATOM 20592 C CA . ALA A 1 35 ? 28.766 -7.392 -10.866 1.00 0.00 35 ALA A CA 15
ATOM 20593 C C . ALA A 1 35 ? 29.093 -6.436 -9.751 1.00 0.00 35 ALA A C 15
ATOM 20594 O O . ALA A 1 35 ? 28.221 -5.746 -9.229 1.00 0.00 35 ALA A O 15
ATOM 20601 N N . GLU A 1 36 ? 30.384 -6.380 -9.360 1.00 0.00 36 GLU A N 15
ATOM 20602 C CA . GLU A 1 36 ? 30.801 -5.497 -8.293 1.00 0.00 36 GLU A CA 15
ATOM 20603 C C . GLU A 1 36 ? 30.555 -4.076 -8.721 1.00 0.00 36 GLU A C 15
ATOM 20604 O O . GLU A 1 36 ? 30.138 -3.237 -7.924 1.00 0.00 36 GLU A O 15
ATOM 20616 N N . GLU A 1 37 ? 30.819 -3.780 -10.012 1.00 0.00 37 GLU A N 15
ATOM 20617 C CA . GLU A 1 37 ? 30.640 -2.439 -10.516 1.00 0.00 37 GLU A CA 15
ATOM 20618 C C . GLU A 1 37 ? 29.245 -2.295 -11.072 1.00 0.00 37 GLU A C 15
ATOM 20619 O O . GLU A 1 37 ? 28.909 -1.261 -11.648 1.00 0.00 37 GLU A O 15
ATOM 20631 N N . ALA A 1 38 ? 28.390 -3.333 -10.924 1.00 0.00 38 ALA A N 15
ATOM 20632 C CA . ALA A 1 38 ? 27.044 -3.248 -11.441 1.00 0.00 38 ALA A CA 15
ATOM 20633 C C . ALA A 1 38 ? 26.242 -2.385 -10.503 1.00 0.00 38 ALA A C 15
ATOM 20634 O O . ALA A 1 38 ? 26.519 -2.302 -9.305 1.00 0.00 38 ALA A O 15
ATOM 20641 N N . PRO A 1 39 ? 25.235 -1.735 -11.042 1.00 0.00 39 PRO A N 15
ATOM 20642 C CA . PRO A 1 39 ? 24.372 -0.865 -10.263 1.00 0.00 39 PRO A CA 15
ATOM 20643 C C . PRO A 1 39 ? 23.408 -1.613 -9.390 1.00 0.00 39 PRO A C 15
ATOM 20644 O O . PRO A 1 39 ? 23.106 -2.784 -9.624 1.00 0.00 39 PRO A O 15
ATOM 20655 N N . LEU A 1 40 ? 22.894 -0.916 -8.352 1.00 0.00 40 LEU A N 15
ATOM 20656 C CA . LEU A 1 40 ? 21.948 -1.499 -7.427 1.00 0.00 40 LEU A CA 15
ATOM 20657 C C . LEU A 1 40 ? 20.660 -1.824 -8.143 1.00 0.00 40 LEU A C 15
ATOM 20658 O O . LEU A 1 40 ? 19.812 -2.526 -7.606 1.00 0.00 40 LEU A O 15
ATOM 20674 N N . THR A 1 41 ? 20.484 -1.302 -9.374 1.00 0.00 41 THR A N 15
ATOM 20675 C CA . THR A 1 41 ? 19.269 -1.533 -10.129 1.00 0.00 41 THR A CA 15
ATOM 20676 C C . THR A 1 41 ? 19.090 -3.013 -10.375 1.00 0.00 41 THR A C 15
ATOM 20677 O O . THR A 1 41 ? 17.974 -3.524 -10.303 1.00 0.00 41 THR A O 15
ATOM 20688 N N . ALA A 1 42 ? 20.189 -3.744 -10.678 1.00 0.00 42 ALA A N 15
ATOM 20689 C CA . ALA A 1 42 ? 20.078 -5.156 -10.955 1.00 0.00 42 ALA A CA 15
ATOM 20690 C C . ALA A 1 42 ? 19.589 -5.863 -9.717 1.00 0.00 42 ALA A C 15
ATOM 20691 O O . ALA A 1 42 ? 18.768 -6.774 -9.798 1.00 0.00 42 ALA A O 15
ATOM 20698 N N . ALA A 1 43 ? 20.093 -5.448 -8.535 1.00 0.00 43 ALA A N 15
ATOM 20699 C CA . ALA A 1 43 ? 19.693 -6.076 -7.300 1.00 0.00 43 ALA A CA 15
ATOM 20700 C C . ALA A 1 43 ? 18.235 -5.797 -7.056 1.00 0.00 43 ALA A C 15
ATOM 20701 O O . ALA A 1 43 ? 17.506 -6.666 -6.611 1.00 0.00 43 ALA A O 15
ATOM 20708 N N . LEU A 1 44 ? 17.791 -4.556 -7.353 1.00 0.00 44 LEU A N 15
ATOM 20709 C CA . LEU A 1 44 ? 16.414 -4.156 -7.150 1.00 0.00 44 LEU A CA 15
ATOM 20710 C C . LEU A 1 44 ? 15.505 -5.030 -7.974 1.00 0.00 44 LEU A C 15
ATOM 20711 O O . LEU A 1 44 ? 14.422 -5.401 -7.524 1.00 0.00 44 LEU A O 15
ATOM 20727 N N . ARG A 1 45 ? 15.916 -5.365 -9.218 1.00 0.00 45 ARG A N 15
ATOM 20728 C CA . ARG A 1 45 ? 15.084 -6.190 -10.072 1.00 0.00 45 ARG A CA 15
ATOM 20729 C C . ARG A 1 45 ? 14.854 -7.521 -9.400 1.00 0.00 45 ARG A C 15
ATOM 20730 O O . ARG A 1 45 ? 13.726 -8.014 -9.350 1.00 0.00 45 ARG A O 15
ATOM 20751 N N . PHE A 1 46 ? 15.926 -8.139 -8.858 1.00 0.00 46 PHE A N 15
ATOM 20752 C CA . PHE A 1 46 ? 15.777 -9.419 -8.200 1.00 0.00 46 PHE A CA 15
ATOM 20753 C C . PHE A 1 46 ? 15.109 -9.201 -6.866 1.00 0.00 46 PHE A C 15
ATOM 20754 O O . PHE A 1 46 ? 14.414 -10.075 -6.355 1.00 0.00 46 PHE A O 15
ATOM 20771 N N . ALA A 1 47 ? 15.332 -8.013 -6.265 1.00 0.00 47 ALA A N 15
ATOM 20772 C CA . ALA A 1 47 ? 14.751 -7.680 -4.984 1.00 0.00 47 ALA A CA 15
ATOM 20773 C C . ALA A 1 47 ? 13.249 -7.688 -5.114 1.00 0.00 47 ALA A C 15
ATOM 20774 O O . ALA A 1 47 ? 12.537 -8.079 -4.193 1.00 0.00 47 ALA A O 15
ATOM 20781 N N . ALA A 1 48 ? 12.738 -7.222 -6.274 1.00 0.00 48 ALA A N 15
ATOM 20782 C CA . ALA A 1 48 ? 11.313 -7.183 -6.510 1.00 0.00 48 ALA A CA 15
ATOM 20783 C C . ALA A 1 48 ? 10.760 -8.583 -6.443 1.00 0.00 48 ALA A C 15
ATOM 20784 O O . ALA A 1 48 ? 9.651 -8.793 -5.974 1.00 0.00 48 ALA A O 15
ATOM 20791 N N . GLU A 1 49 ? 11.533 -9.579 -6.923 1.00 0.00 49 GLU A N 15
ATOM 20792 C CA . GLU A 1 49 ? 11.082 -10.958 -6.919 1.00 0.00 49 GLU A CA 15
ATOM 20793 C C . GLU A 1 49 ? 10.986 -11.457 -5.502 1.00 0.00 49 GLU A C 15
ATOM 20794 O O . GLU A 1 49 ? 10.129 -12.278 -5.182 1.00 0.00 49 GLU A O 15
ATOM 20806 N N . GLU A 1 50 ? 11.883 -10.968 -4.624 1.00 0.00 50 GLU A N 15
ATOM 20807 C CA . GLU A 1 50 ? 11.932 -11.432 -3.255 1.00 0.00 50 GLU A CA 15
ATOM 20808 C C . GLU A 1 50 ? 10.632 -11.173 -2.531 1.00 0.00 50 GLU A C 15
ATOM 20809 O O . GLU A 1 50 ? 10.177 -12.028 -1.771 1.00 0.00 50 GLU A O 15
ATOM 20821 N N . PHE A 1 51 ? 10.000 -9.995 -2.730 1.00 0.00 51 PHE A N 15
ATOM 20822 C CA . PHE A 1 51 ? 8.768 -9.713 -2.012 1.00 0.00 51 PHE A CA 15
ATOM 20823 C C . PHE A 1 51 ? 7.596 -9.743 -2.954 1.00 0.00 51 PHE A C 15
ATOM 20824 O O . PHE A 1 51 ? 6.460 -9.935 -2.526 1.00 0.00 51 PHE A O 15
ATOM 20841 N N . GLY A 1 52 ? 7.837 -9.547 -4.266 1.00 0.00 52 GLY A N 15
ATOM 20842 C CA . GLY A 1 52 ? 6.750 -9.545 -5.221 1.00 0.00 52 GLY A CA 15
ATOM 20843 C C . GLY A 1 52 ? 6.142 -8.171 -5.230 1.00 0.00 52 GLY A C 15
ATOM 20844 O O . GLY A 1 52 ? 5.181 -7.911 -5.952 1.00 0.00 52 GLY A O 15
ATOM 20848 N N . ILE A 1 53 ? 6.709 -7.252 -4.421 1.00 0.00 53 ILE A N 15
ATOM 20849 C CA . ILE A 1 53 ? 6.205 -5.903 -4.340 1.00 0.00 53 ILE A CA 15
ATOM 20850 C C . ILE A 1 53 ? 7.395 -4.999 -4.254 1.00 0.00 53 ILE A C 15
ATOM 20851 O O . ILE A 1 53 ? 8.531 -5.429 -4.446 1.00 0.00 53 ILE A O 15
ATOM 20867 N N . ALA A 1 54 ? 7.153 -3.696 -3.965 1.00 0.00 54 ALA A N 15
ATOM 20868 C CA . ALA A 1 54 ? 8.241 -2.764 -3.842 1.00 0.00 54 ALA A CA 15
ATOM 20869 C C . ALA A 1 54 ? 9.001 -3.139 -2.601 1.00 0.00 54 ALA A C 15
ATOM 20870 O O . ALA A 1 54 ? 8.509 -3.001 -1.480 1.00 0.00 54 ALA A O 15
ATOM 20877 N N . SER A 1 55 ? 10.247 -3.608 -2.799 1.00 0.00 55 SER A N 15
ATOM 20878 C CA . SER A 1 55 ? 11.080 -4.032 -1.696 1.00 0.00 55 SER A CA 15
ATOM 20879 C C . SER A 1 55 ? 11.542 -2.836 -0.913 1.00 0.00 55 SER A C 15
ATOM 20880 O O . SER A 1 55 ? 12.071 -2.983 0.183 1.00 0.00 55 SER A O 15
ATOM 20888 N N . VAL A 1 56 ? 11.362 -1.615 -1.460 1.00 0.00 56 VAL A N 15
ATOM 20889 C CA . VAL A 1 56 ? 11.797 -0.423 -0.765 1.00 0.00 56 VAL A CA 15
ATOM 20890 C C . VAL A 1 56 ? 10.986 -0.270 0.500 1.00 0.00 56 VAL A C 15
ATOM 20891 O O . VAL A 1 56 ? 11.510 0.126 1.540 1.00 0.00 56 VAL A O 15
ATOM 20904 N N . ASP A 1 57 ? 9.677 -0.608 0.442 1.00 0.00 57 ASP A N 15
ATOM 20905 C CA . ASP A 1 57 ? 8.825 -0.466 1.605 1.00 0.00 57 ASP A CA 15
ATOM 20906 C C . ASP A 1 57 ? 9.081 -1.606 2.559 1.00 0.00 57 ASP A C 15
ATOM 20907 O O . ASP A 1 57 ? 8.623 -1.580 3.699 1.00 0.00 57 ASP A O 15
ATOM 20916 N N . SER A 1 58 ? 9.821 -2.638 2.108 1.00 0.00 58 SER A N 15
ATOM 20917 C CA . SER A 1 58 ? 10.087 -3.788 2.947 1.00 0.00 58 SER A CA 15
ATOM 20918 C C . SER A 1 58 ? 11.561 -3.846 3.227 1.00 0.00 58 SER A C 15
ATOM 20919 O O . SER A 1 58 ? 12.085 -4.895 3.597 1.00 0.00 58 SER A O 15
ATOM 20927 N N . MET A 1 59 ? 12.272 -2.715 3.050 1.00 0.00 59 MET A N 15
ATOM 20928 C CA . MET A 1 59 ? 13.696 -2.706 3.256 1.00 0.00 59 MET A CA 15
ATOM 20929 C C . MET A 1 59 ? 13.977 -2.489 4.714 1.00 0.00 59 MET A C 15
ATOM 20930 O O . MET A 1 59 ? 14.522 -1.462 5.117 1.00 0.00 59 MET A O 15
ATOM 20944 N N . ALA A 1 60 ? 13.605 -3.482 5.546 1.00 0.00 60 ALA A N 15
ATOM 20945 C CA . ALA A 1 60 ? 13.888 -3.401 6.951 1.00 0.00 60 ALA A CA 15
ATOM 20946 C C . ALA A 1 60 ? 14.627 -4.662 7.273 1.00 0.00 60 ALA A C 15
ATOM 20947 O O . ALA A 1 60 ? 14.108 -5.569 7.914 1.00 0.00 60 ALA A O 15
ATOM 20954 N N . ALA A 1 61 ? 15.885 -4.743 6.811 1.00 0.00 61 ALA A N 15
ATOM 20955 C CA . ALA A 1 61 ? 16.668 -5.923 7.036 1.00 0.00 61 ALA A CA 15
ATOM 20956 C C . ALA A 1 61 ? 17.463 -5.728 8.288 1.00 0.00 61 ALA A C 15
ATOM 20957 O O . ALA A 1 61 ? 17.760 -4.604 8.691 1.00 0.00 61 ALA A O 15
ATOM 20964 N N . THR A 1 62 ? 17.808 -6.849 8.946 1.00 0.00 62 THR A N 15
ATOM 20965 C CA . THR A 1 62 ? 18.584 -6.784 10.145 1.00 0.00 62 THR A CA 15
ATOM 20966 C C . THR A 1 62 ? 19.710 -7.760 9.993 1.00 0.00 62 THR A C 15
ATOM 20967 O O . THR A 1 62 ? 19.548 -8.847 9.415 1.00 0.00 62 THR A O 15
ATOM 20978 N N . THR A 1 63 ? 20.899 -7.363 10.487 1.00 0.00 63 THR A N 15
ATOM 20979 C CA . THR A 1 63 ? 22.051 -8.232 10.440 1.00 0.00 63 THR A CA 15
ATOM 20980 C C . THR A 1 63 ? 22.214 -8.810 11.812 1.00 0.00 63 THR A C 15
ATOM 20981 O O . THR A 1 63 ? 21.494 -8.453 12.740 1.00 0.00 63 THR A O 15
ATOM 20992 N N . LYS A 1 64 ? 23.180 -9.739 11.962 1.00 0.00 64 LYS A N 15
ATOM 20993 C CA . LYS A 1 64 ? 23.434 -10.347 13.249 1.00 0.00 64 LYS A CA 15
ATOM 20994 C C . LYS A 1 64 ? 23.949 -9.277 14.179 1.00 0.00 64 LYS A C 15
ATOM 20995 O O . LYS A 1 64 ? 23.892 -9.420 15.399 1.00 0.00 64 LYS A O 15
ATOM 21014 N N . ASP A 1 65 ? 24.469 -8.171 13.601 1.00 0.00 65 ASP A N 15
ATOM 21015 C CA . ASP A 1 65 ? 25.000 -7.096 14.398 1.00 0.00 65 ASP A CA 15
ATOM 21016 C C . ASP A 1 65 ? 23.874 -6.173 14.789 1.00 0.00 65 ASP A C 15
ATOM 21017 O O . ASP A 1 65 ? 24.060 -5.284 15.618 1.00 0.00 65 ASP A O 15
ATOM 21026 N N . GLY A 1 66 ? 22.675 -6.357 14.190 1.00 0.00 66 GLY A N 15
ATOM 21027 C CA . GLY A 1 66 ? 21.551 -5.517 14.530 1.00 0.00 66 GLY A CA 15
ATOM 21028 C C . GLY A 1 66 ? 21.132 -4.755 13.310 1.00 0.00 66 GLY A C 15
ATOM 21029 O O . GLY A 1 66 ? 20.220 -5.162 12.594 1.00 0.00 66 GLY A O 15
ATOM 21033 N N . THR A 1 67 ? 21.805 -3.614 13.042 1.00 0.00 67 THR A N 15
ATOM 21034 C CA . THR A 1 67 ? 21.450 -2.794 11.904 1.00 0.00 67 THR A CA 15
ATOM 21035 C C . THR A 1 67 ? 21.842 -3.517 10.647 1.00 0.00 67 THR A C 15
ATOM 21036 O O . THR A 1 67 ? 22.982 -3.949 10.492 1.00 0.00 67 THR A O 15
ATOM 21047 N N . GLY A 1 68 ? 20.882 -3.652 9.705 1.00 0.00 68 GLY A N 15
ATOM 21048 C CA . GLY A 1 68 ? 21.167 -4.324 8.463 1.00 0.00 68 GLY A CA 15
ATOM 21049 C C . GLY A 1 68 ? 20.297 -3.718 7.412 1.00 0.00 68 GLY A C 15
ATOM 21050 O O . GLY A 1 68 ? 19.830 -4.401 6.510 1.00 0.00 68 GLY A O 15
ATOM 21054 N N . ILE A 1 69 ? 20.087 -2.395 7.494 1.00 0.00 69 ILE A N 15
ATOM 21055 C CA . ILE A 1 69 ? 19.249 -1.720 6.535 1.00 0.00 69 ILE A CA 15
ATOM 21056 C C . ILE A 1 69 ? 20.070 -1.521 5.295 1.00 0.00 69 ILE A C 15
ATOM 21057 O O . ILE A 1 69 ? 21.186 -1.013 5.360 1.00 0.00 69 ILE A O 15
ATOM 21073 N N . ASN A 1 70 ? 19.528 -1.927 4.120 1.00 0.00 70 ASN A N 15
ATOM 21074 C CA . ASN A 1 70 ? 20.277 -1.771 2.893 1.00 0.00 70 ASN A CA 15
ATOM 21075 C C . ASN A 1 70 ? 20.016 -0.376 2.378 1.00 0.00 70 ASN A C 15
ATOM 21076 O O . ASN A 1 70 ? 18.874 -0.017 2.090 1.00 0.00 70 ASN A O 15
ATOM 21087 N N . PRO A 1 71 ? 21.061 0.425 2.251 1.00 0.00 71 PRO A N 15
ATOM 21088 C CA . PRO A 1 71 ? 20.929 1.780 1.766 1.00 0.00 71 PRO A CA 15
ATOM 21089 C C . PRO A 1 71 ? 21.176 1.922 0.288 1.00 0.00 71 PRO A C 15
ATOM 21090 O O . PRO A 1 71 ? 20.237 2.008 -0.499 1.00 0.00 71 PRO A O 15
ATOM 21101 N N . ALA A 1 72 ? 22.467 1.961 -0.117 1.00 0.00 72 ALA A N 15
ATOM 21102 C CA . ALA A 1 72 ? 22.806 2.117 -1.515 1.00 0.00 72 ALA A CA 15
ATOM 21103 C C . ALA A 1 72 ? 22.483 0.844 -2.246 1.00 0.00 72 ALA A C 15
ATOM 21104 O O . ALA A 1 72 ? 22.193 0.867 -3.438 1.00 0.00 72 ALA A O 15
ATOM 21111 N N . GLN A 1 73 ? 22.550 -0.302 -1.529 1.00 0.00 73 GLN A N 15
ATOM 21112 C CA . GLN A 1 73 ? 22.257 -1.594 -2.116 1.00 0.00 73 GLN A CA 15
ATOM 21113 C C . GLN A 1 73 ? 23.279 -1.917 -3.176 1.00 0.00 73 GLN A C 15
ATOM 21114 O O . GLN A 1 73 ? 22.998 -2.685 -4.095 1.00 0.00 73 GLN A O 15
ATOM 21128 N N . THR A 1 74 ? 24.505 -1.349 -3.080 1.00 0.00 74 THR A N 15
ATOM 21129 C CA . THR A 1 74 ? 25.508 -1.657 -4.074 1.00 0.00 74 THR A CA 15
ATOM 21130 C C . THR A 1 74 ? 26.079 -2.995 -3.691 1.00 0.00 74 THR A C 15
ATOM 21131 O O . THR A 1 74 ? 26.075 -3.362 -2.521 1.00 0.00 74 THR A O 15
ATOM 21142 N N . ALA A 1 75 ? 26.625 -3.742 -4.678 1.00 0.00 75 ALA A N 15
ATOM 21143 C CA . ALA A 1 75 ? 27.170 -5.054 -4.403 1.00 0.00 75 ALA A CA 15
ATOM 21144 C C . ALA A 1 75 ? 28.338 -4.956 -3.457 1.00 0.00 75 ALA A C 15
ATOM 21145 O O . ALA A 1 75 ? 28.435 -5.716 -2.502 1.00 0.00 75 ALA A O 15
ATOM 21152 N N . GLY A 1 76 ? 29.255 -4.005 -3.714 1.00 0.00 76 GLY A N 15
ATOM 21153 C CA . GLY A 1 76 ? 30.435 -3.858 -2.889 1.00 0.00 76 GLY A CA 15
ATOM 21154 C C . GLY A 1 76 ? 30.080 -3.371 -1.513 1.00 0.00 76 GLY A C 15
ATOM 21155 O O . GLY A 1 76 ? 30.664 -3.812 -0.525 1.00 0.00 76 GLY A O 15
ATOM 21159 N N . ASN A 1 77 ? 29.103 -2.452 -1.418 1.00 0.00 77 ASN A N 15
ATOM 21160 C CA . ASN A 1 77 ? 28.760 -1.867 -0.142 1.00 0.00 77 ASN A CA 15
ATOM 21161 C C . ASN A 1 77 ? 28.092 -2.880 0.760 1.00 0.00 77 ASN A C 15
ATOM 21162 O O . ASN A 1 77 ? 28.391 -2.930 1.954 1.00 0.00 77 ASN A O 15
ATOM 21167 N N . VAL A 1 78 ? 27.183 -3.723 0.227 1.00 0.00 78 VAL A N 15
ATOM 21168 C CA . VAL A 1 78 ? 26.498 -4.671 1.082 1.00 0.00 78 VAL A CA 15
ATOM 21169 C C . VAL A 1 78 ? 27.372 -5.873 1.333 1.00 0.00 78 VAL A C 15
ATOM 21170 O O . VAL A 1 78 ? 27.300 -6.482 2.397 1.00 0.00 78 VAL A O 15
ATOM 21183 N N . PHE A 1 79 ? 28.215 -6.252 0.350 1.00 0.00 79 PHE A N 15
ATOM 21184 C CA . PHE A 1 79 ? 29.074 -7.406 0.504 1.00 0.00 79 PHE A CA 15
ATOM 21185 C C . PHE A 1 79 ? 29.979 -7.227 1.699 1.00 0.00 79 PHE A C 15
ATOM 21186 O O . PHE A 1 79 ? 30.119 -8.124 2.524 1.00 0.00 79 PHE A O 15
ATOM 21203 N N . MET A 1 80 ? 30.633 -6.056 1.802 1.00 0.00 80 MET A N 15
ATOM 21204 C CA . MET A 1 80 ? 31.562 -5.823 2.882 1.00 0.00 80 MET A CA 15
ATOM 21205 C C . MET A 1 80 ? 30.864 -5.731 4.221 1.00 0.00 80 MET A C 15
ATOM 21206 O O . MET A 1 80 ? 31.381 -6.231 5.218 1.00 0.00 80 MET A O 15
ATOM 21220 N N . LYS A 1 81 ? 29.678 -5.086 4.289 1.00 0.00 81 LYS A N 15
ATOM 21221 C CA . LYS A 1 81 ? 29.033 -4.904 5.576 1.00 0.00 81 LYS A CA 15
ATOM 21222 C C . LYS A 1 81 ? 28.190 -6.086 5.994 1.00 0.00 81 LYS A C 15
ATOM 21223 O O . LYS A 1 81 ? 28.154 -6.408 7.180 1.00 0.00 81 LYS A O 15
ATOM 21242 N N . TYR A 1 82 ? 27.488 -6.768 5.061 1.00 0.00 82 TYR A N 15
ATOM 21243 C CA . TYR A 1 82 ? 26.609 -7.842 5.490 1.00 0.00 82 TYR A CA 15
ATOM 21244 C C . TYR A 1 82 ? 27.047 -9.136 4.882 1.00 0.00 82 TYR A C 15
ATOM 21245 O O . TYR A 1 82 ? 26.849 -10.198 5.475 1.00 0.00 82 TYR A O 15
ATOM 21263 N N . GLY A 1 83 ? 27.665 -9.092 3.689 1.00 0.00 83 GLY A N 15
ATOM 21264 C CA . GLY A 1 83 ? 28.101 -10.313 3.058 1.00 0.00 83 GLY A CA 15
ATOM 21265 C C . GLY A 1 83 ? 26.877 -11.077 2.663 1.00 0.00 83 GLY A C 15
ATOM 21266 O O . GLY A 1 83 ? 25.807 -10.511 2.469 1.00 0.00 83 GLY A O 15
ATOM 21270 N N . GLN A 1 84 ? 27.012 -12.406 2.543 1.00 0.00 84 GLN A N 15
ATOM 21271 C CA . GLN A 1 84 ? 25.886 -13.221 2.171 1.00 0.00 84 GLN A CA 15
ATOM 21272 C C . GLN A 1 84 ? 25.223 -13.711 3.430 1.00 0.00 84 GLN A C 15
ATOM 21273 O O . GLN A 1 84 ? 25.068 -14.915 3.632 1.00 0.00 84 GLN A O 15
ATOM 21287 N N . GLU A 1 85 ? 24.803 -12.776 4.314 1.00 0.00 85 GLU A N 15
ATOM 21288 C CA . GLU A 1 85 ? 24.152 -13.182 5.532 1.00 0.00 85 GLU A CA 15
ATOM 21289 C C . GLU A 1 85 ? 23.380 -12.003 6.060 1.00 0.00 85 GLU A C 15
ATOM 21290 O O . GLU A 1 85 ? 23.856 -11.255 6.911 1.00 0.00 85 GLU A O 15
ATOM 21302 N N . ILE A 1 86 ? 22.147 -11.818 5.547 1.00 0.00 86 ILE A N 15
ATOM 21303 C CA . ILE A 1 86 ? 21.314 -10.730 5.995 1.00 0.00 86 ILE A CA 15
ATOM 21304 C C . ILE A 1 86 ? 19.894 -11.238 5.997 1.00 0.00 86 ILE A C 15
ATOM 21305 O O . ILE A 1 86 ? 19.511 -12.051 5.148 1.00 0.00 86 ILE A O 15
ATOM 21321 N N . ARG A 1 87 ? 19.071 -10.779 6.976 1.00 0.00 87 ARG A N 15
ATOM 21322 C CA . ARG A 1 87 ? 17.695 -11.226 7.046 1.00 0.00 87 ARG A CA 15
ATOM 21323 C C . ARG A 1 87 ? 16.829 -10.047 6.698 1.00 0.00 87 ARG A C 15
ATOM 21324 O O . ARG A 1 87 ? 16.981 -8.978 7.270 1.00 0.00 87 ARG A O 15
ATOM 21345 N N . LEU A 1 88 ? 15.884 -10.220 5.742 1.00 0.00 88 LEU A N 15
ATOM 21346 C CA . LEU A 1 88 ? 15.033 -9.114 5.343 1.00 0.00 88 LEU A CA 15
ATOM 21347 C C . LEU A 1 88 ? 13.712 -9.231 6.047 1.00 0.00 88 LEU A C 15
ATOM 21348 O O . LEU A 1 88 ? 13.097 -10.297 6.078 1.00 0.00 88 LEU A O 15
ATOM 21364 N N . ILE A 1 89 ? 13.237 -8.095 6.619 1.00 0.00 89 ILE A N 15
ATOM 21365 C CA . ILE A 1 89 ? 11.972 -8.084 7.306 1.00 0.00 89 ILE A CA 15
ATOM 21366 C C . ILE A 1 89 ? 11.173 -6.949 6.700 1.00 0.00 89 ILE A C 15
ATOM 21367 O O . ILE A 1 89 ? 11.714 -5.870 6.400 1.00 0.00 89 ILE A O 15
ATOM 21383 N N . PRO A 1 90 ? 9.894 -7.190 6.459 1.00 0.00 90 PRO A N 15
ATOM 21384 C CA . PRO A 1 90 ? 9.006 -6.175 5.929 1.00 0.00 90 PRO A CA 15
ATOM 21385 C C . PRO A 1 90 ? 8.364 -5.368 7.022 1.00 0.00 90 PRO A C 15
ATOM 21386 O O . PRO A 1 90 ? 7.154 -5.440 7.250 1.00 0.00 90 PRO A O 15
ATOM 21397 N N . ARG A 1 91 ? 9.190 -4.575 7.736 1.00 0.00 91 ARG A N 15
ATOM 21398 C CA . ARG A 1 91 ? 8.698 -3.762 8.821 1.00 0.00 91 ARG A CA 15
ATOM 21399 C C . ARG A 1 91 ? 7.982 -2.577 8.236 1.00 0.00 91 ARG A C 15
ATOM 21400 O O . ARG A 1 91 ? 8.372 -2.060 7.191 1.00 0.00 91 ARG A O 15
ATOM 21421 N N . ASP A 1 92 ? 6.895 -2.140 8.923 1.00 0.00 92 ASP A N 15
ATOM 21422 C CA . ASP A 1 92 ? 6.111 -1.005 8.483 1.00 0.00 92 ASP A CA 15
ATOM 21423 C C . ASP A 1 92 ? 5.224 -1.460 7.360 1.00 0.00 92 ASP A C 15
ATOM 21424 O O . ASP A 1 92 ? 4.994 -0.735 6.393 1.00 0.00 92 ASP A O 15
ATOM 21433 N N . ARG A 1 93 ? 4.694 -2.692 7.483 1.00 0.00 93 ARG A N 15
ATOM 21434 C CA . ARG A 1 93 ? 3.812 -3.213 6.476 1.00 0.00 93 ARG A CA 15
ATOM 21435 C C . ARG A 1 93 ? 3.063 -4.346 7.106 1.00 0.00 93 ARG A C 15
ATOM 21436 O O . ARG A 1 93 ? 1.878 -4.226 7.410 1.00 0.00 93 ARG A O 15
ATOM 21457 N N . VAL A 1 94 ? 3.751 -5.492 7.312 1.00 0.00 94 VAL A N 15
ATOM 21458 C CA . VAL A 1 94 ? 3.117 -6.637 7.924 1.00 0.00 94 VAL A CA 15
ATOM 21459 C C . VAL A 1 94 ? 2.814 -6.283 9.353 1.00 0.00 94 VAL A C 15
ATOM 21460 O O . VAL A 1 94 ? 1.737 -6.574 9.868 1.00 0.00 94 VAL A O 15
ATOM 21473 N N . GLY A 1 95 ? 3.779 -5.629 10.030 1.00 0.00 95 GLY A N 15
ATOM 21474 C CA . GLY A 1 95 ? 3.571 -5.248 11.404 1.00 0.00 95 GLY A CA 15
ATOM 21475 C C . GLY A 1 95 ? 4.666 -4.250 11.787 1.00 0.00 95 GLY A C 15
ATOM 21476 O O . GLY A 1 95 ? 4.794 -3.954 13.003 1.00 0.00 95 GLY A O 15
ATOM 21481 N N . MET A 1 1 ? 18.492 7.008 -7.859 1.00 0.00 1 MET A N 16
ATOM 21482 C CA . MET A 1 1 ? 19.436 5.947 -7.413 1.00 0.00 1 MET A CA 16
ATOM 21483 C C . MET A 1 1 ? 19.576 4.885 -8.465 1.00 0.00 1 MET A C 16
ATOM 21484 O O . MET A 1 1 ? 20.687 4.494 -8.824 1.00 0.00 1 MET A O 16
ATOM 21500 N N . SER A 1 2 ? 18.433 4.388 -8.989 1.00 0.00 2 SER A N 16
ATOM 21501 C CA . SER A 1 2 ? 18.478 3.364 -10.003 1.00 0.00 2 SER A CA 16
ATOM 21502 C C . SER A 1 2 ? 18.750 4.036 -11.315 1.00 0.00 2 SER A C 16
ATOM 21503 O O . SER A 1 2 ? 18.187 5.086 -11.618 1.00 0.00 2 SER A O 16
ATOM 21511 N N . GLN A 1 3 ? 19.625 3.417 -12.135 1.00 0.00 3 GLN A N 16
ATOM 21512 C CA . GLN A 1 3 ? 19.961 3.977 -13.420 1.00 0.00 3 GLN A CA 16
ATOM 21513 C C . GLN A 1 3 ? 19.824 2.875 -14.426 1.00 0.00 3 GLN A C 16
ATOM 21514 O O . GLN A 1 3 ? 20.001 1.700 -14.105 1.00 0.00 3 GLN A O 16
ATOM 21528 N N . ASN A 1 4 ? 19.504 3.239 -15.685 1.00 0.00 4 ASN A N 16
ATOM 21529 C CA . ASN A 1 4 ? 19.357 2.240 -16.712 1.00 0.00 4 ASN A CA 16
ATOM 21530 C C . ASN A 1 4 ? 20.715 2.028 -17.318 1.00 0.00 4 ASN A C 16
ATOM 21531 O O . ASN A 1 4 ? 21.165 2.807 -18.157 1.00 0.00 4 ASN A O 16
ATOM 21542 N N . GLU A 1 5 ? 21.400 0.949 -16.890 1.00 0.00 5 GLU A N 16
ATOM 21543 C CA . GLU A 1 5 ? 22.709 0.662 -17.408 1.00 0.00 5 GLU A CA 16
ATOM 21544 C C . GLU A 1 5 ? 22.883 -0.824 -17.332 1.00 0.00 5 GLU A C 16
ATOM 21545 O O . GLU A 1 5 ? 22.482 -1.455 -16.355 1.00 0.00 5 GLU A O 16
ATOM 21557 N N . GLU A 1 6 ? 23.486 -1.425 -18.382 1.00 0.00 6 GLU A N 16
ATOM 21558 C CA . GLU A 1 6 ? 23.694 -2.850 -18.389 1.00 0.00 6 GLU A CA 16
ATOM 21559 C C . GLU A 1 6 ? 24.794 -3.153 -17.411 1.00 0.00 6 GLU A C 16
ATOM 21560 O O . GLU A 1 6 ? 25.783 -2.427 -17.322 1.00 0.00 6 GLU A O 16
ATOM 21572 N N . ALA A 1 7 ? 24.638 -4.255 -16.650 1.00 0.00 7 ALA A N 16
ATOM 21573 C CA . ALA A 1 7 ? 25.635 -4.621 -15.680 1.00 0.00 7 ALA A CA 16
ATOM 21574 C C . ALA A 1 7 ? 26.743 -5.341 -16.406 1.00 0.00 7 ALA A C 16
ATOM 21575 O O . ALA A 1 7 ? 26.500 -6.256 -17.195 1.00 0.00 7 ALA A O 16
ATOM 21582 N N . PRO A 1 8 ? 27.972 -4.949 -16.138 1.00 0.00 8 PRO A N 16
ATOM 21583 C CA . PRO A 1 8 ? 29.127 -5.564 -16.757 1.00 0.00 8 PRO A CA 16
ATOM 21584 C C . PRO A 1 8 ? 29.583 -6.787 -16.018 1.00 0.00 8 PRO A C 16
ATOM 21585 O O . PRO A 1 8 ? 30.657 -6.809 -15.424 1.00 0.00 8 PRO A O 16
ATOM 21596 N N . ALA A 1 9 ? 28.750 -7.849 -16.035 1.00 0.00 9 ALA A N 16
ATOM 21597 C CA . ALA A 1 9 ? 29.103 -9.064 -15.345 1.00 0.00 9 ALA A CA 16
ATOM 21598 C C . ALA A 1 9 ? 30.032 -9.865 -16.215 1.00 0.00 9 ALA A C 16
ATOM 21599 O O . ALA A 1 9 ? 30.719 -10.763 -15.733 1.00 0.00 9 ALA A O 16
ATOM 21606 N N . ARG A 1 10 ? 30.070 -9.560 -17.533 1.00 0.00 10 ARG A N 16
ATOM 21607 C CA . ARG A 1 10 ? 30.929 -10.298 -18.429 1.00 0.00 10 ARG A CA 16
ATOM 21608 C C . ARG A 1 10 ? 32.363 -9.950 -18.134 1.00 0.00 10 ARG A C 16
ATOM 21609 O O . ARG A 1 10 ? 33.230 -10.820 -18.133 1.00 0.00 10 ARG A O 16
ATOM 21630 N N . SER A 1 11 ? 32.646 -8.652 -17.887 1.00 0.00 11 SER A N 16
ATOM 21631 C CA . SER A 1 11 ? 34.000 -8.244 -17.596 1.00 0.00 11 SER A CA 16
ATOM 21632 C C . SER A 1 11 ? 33.981 -7.566 -16.262 1.00 0.00 11 SER A C 16
ATOM 21633 O O . SER A 1 11 ? 33.430 -6.477 -16.118 1.00 0.00 11 SER A O 16
ATOM 21641 N N . GLY A 1 12 ? 34.616 -8.189 -15.248 1.00 0.00 12 GLY A N 16
ATOM 21642 C CA . GLY A 1 12 ? 34.643 -7.596 -13.939 1.00 0.00 12 GLY A CA 16
ATOM 21643 C C . GLY A 1 12 ? 34.610 -8.709 -12.946 1.00 0.00 12 GLY A C 16
ATOM 21644 O O . GLY A 1 12 ? 34.872 -9.863 -13.277 1.00 0.00 12 GLY A O 16
ATOM 21648 N N . GLY A 1 13 ? 34.285 -8.370 -11.680 1.00 0.00 13 GLY A N 16
ATOM 21649 C CA . GLY A 1 13 ? 34.216 -9.366 -10.643 1.00 0.00 13 GLY A CA 16
ATOM 21650 C C . GLY A 1 13 ? 32.768 -9.615 -10.372 1.00 0.00 13 GLY A C 16
ATOM 21651 O O . GLY A 1 13 ? 31.958 -8.689 -10.379 1.00 0.00 13 GLY A O 16
ATOM 21655 N N . LYS A 1 14 ? 32.417 -10.887 -10.095 1.00 0.00 14 LYS A N 16
ATOM 21656 C CA . LYS A 1 14 ? 31.041 -11.231 -9.834 1.00 0.00 14 LYS A CA 16
ATOM 21657 C C . LYS A 1 14 ? 30.940 -11.604 -8.388 1.00 0.00 14 LYS A C 16
ATOM 21658 O O . LYS A 1 14 ? 31.821 -12.264 -7.839 1.00 0.00 14 LYS A O 16
ATOM 21677 N N . VAL A 1 15 ? 29.835 -11.178 -7.740 1.00 0.00 15 VAL A N 16
ATOM 21678 C CA . VAL A 1 15 ? 29.639 -11.464 -6.342 1.00 0.00 15 VAL A CA 16
ATOM 21679 C C . VAL A 1 15 ? 28.265 -12.059 -6.204 1.00 0.00 15 VAL A C 16
ATOM 21680 O O . VAL A 1 15 ? 27.307 -11.604 -6.834 1.00 0.00 15 VAL A O 16
ATOM 21693 N N . THR A 1 16 ? 28.139 -13.104 -5.357 1.00 0.00 16 THR A N 16
ATOM 21694 C CA . THR A 1 16 ? 26.858 -13.741 -5.156 1.00 0.00 16 THR A CA 16
ATOM 21695 C C . THR A 1 16 ? 26.404 -13.371 -3.777 1.00 0.00 16 THR A C 16
ATOM 21696 O O . THR A 1 16 ? 27.136 -13.539 -2.804 1.00 0.00 16 THR A O 16
ATOM 21707 N N . PHE A 1 17 ? 25.158 -12.858 -3.668 1.00 0.00 17 PHE A N 16
ATOM 21708 C CA . PHE A 1 17 ? 24.634 -12.458 -2.389 1.00 0.00 17 PHE A CA 16
ATOM 21709 C C . PHE A 1 17 ? 23.453 -13.329 -2.097 1.00 0.00 17 PHE A C 16
ATOM 21710 O O . PHE A 1 17 ? 22.669 -13.656 -2.988 1.00 0.00 17 PHE A O 16
ATOM 21727 N N . ARG A 1 18 ? 23.299 -13.713 -0.813 1.00 0.00 18 ARG A N 16
ATOM 21728 C CA . ARG A 1 18 ? 22.202 -14.553 -0.416 1.00 0.00 18 ARG A CA 16
ATOM 21729 C C . ARG A 1 18 ? 21.374 -13.746 0.534 1.00 0.00 18 ARG A C 16
ATOM 21730 O O . ARG A 1 18 ? 21.892 -13.148 1.476 1.00 0.00 18 ARG A O 16
ATOM 21751 N N . ILE A 1 19 ? 20.050 -13.718 0.295 1.00 0.00 19 ILE A N 16
ATOM 21752 C CA . ILE A 1 19 ? 19.159 -12.964 1.138 1.00 0.00 19 ILE A CA 16
ATOM 21753 C C . ILE A 1 19 ? 18.211 -13.952 1.747 1.00 0.00 19 ILE A C 16
ATOM 21754 O O . ILE A 1 19 ? 17.609 -14.766 1.040 1.00 0.00 19 ILE A O 16
ATOM 21770 N N . ILE A 1 20 ? 18.050 -13.902 3.088 1.00 0.00 20 ILE A N 16
ATOM 21771 C CA . ILE A 1 20 ? 17.157 -14.826 3.744 1.00 0.00 20 ILE A CA 16
ATOM 21772 C C . ILE A 1 20 ? 15.812 -14.166 3.815 1.00 0.00 20 ILE A C 16
ATOM 21773 O O . ILE A 1 20 ? 15.658 -13.106 4.421 1.00 0.00 20 ILE A O 16
ATOM 21789 N N . LEU A 1 21 ? 14.797 -14.793 3.180 1.00 0.00 21 LEU A N 16
ATOM 21790 C CA . LEU A 1 21 ? 13.469 -14.232 3.185 1.00 0.00 21 LEU A CA 16
ATOM 21791 C C . LEU A 1 21 ? 12.668 -14.959 4.224 1.00 0.00 21 LEU A C 16
ATOM 21792 O O . LEU A 1 21 ? 12.614 -16.184 4.242 1.00 0.00 21 LEU A O 16
ATOM 21808 N N . THR A 1 22 ? 12.007 -14.193 5.116 1.00 0.00 22 THR A N 16
ATOM 21809 C CA . THR A 1 22 ? 11.200 -14.796 6.153 1.00 0.00 22 THR A CA 16
ATOM 21810 C C . THR A 1 22 ? 9.777 -14.838 5.671 1.00 0.00 22 THR A C 16
ATOM 21811 O O . THR A 1 22 ? 8.972 -15.633 6.152 1.00 0.00 22 THR A O 16
ATOM 21822 N N . SER A 1 23 ? 9.435 -13.980 4.683 1.00 0.00 23 SER A N 16
ATOM 21823 C CA . SER A 1 23 ? 8.076 -13.934 4.188 1.00 0.00 23 SER A CA 16
ATOM 21824 C C . SER A 1 23 ? 7.847 -15.087 3.250 1.00 0.00 23 SER A C 16
ATOM 21825 O O . SER A 1 23 ? 6.703 -15.420 2.949 1.00 0.00 23 SER A O 16
ATOM 21833 N N . GLU A 1 24 ? 8.930 -15.726 2.759 1.00 0.00 24 GLU A N 16
ATOM 21834 C CA . GLU A 1 24 ? 8.763 -16.844 1.862 1.00 0.00 24 GLU A CA 16
ATOM 21835 C C . GLU A 1 24 ? 9.423 -18.025 2.502 1.00 0.00 24 GLU A C 16
ATOM 21836 O O . GLU A 1 24 ? 10.582 -18.326 2.234 1.00 0.00 24 GLU A O 16
ATOM 21848 N N . ARG A 1 25 ? 8.673 -18.731 3.377 1.00 0.00 25 ARG A N 16
ATOM 21849 C CA . ARG A 1 25 ? 9.207 -19.891 4.055 1.00 0.00 25 ARG A CA 16
ATOM 21850 C C . ARG A 1 25 ? 9.462 -20.986 3.051 1.00 0.00 25 ARG A C 16
ATOM 21851 O O . ARG A 1 25 ? 10.250 -21.896 3.305 1.00 0.00 25 ARG A O 16
ATOM 21872 N N . SER A 1 26 ? 8.786 -20.925 1.877 1.00 0.00 26 SER A N 16
ATOM 21873 C CA . SER A 1 26 ? 8.965 -21.940 0.862 1.00 0.00 26 SER A CA 16
ATOM 21874 C C . SER A 1 26 ? 10.380 -21.885 0.360 1.00 0.00 26 SER A C 16
ATOM 21875 O O . SER A 1 26 ? 10.979 -22.916 0.062 1.00 0.00 26 SER A O 16
ATOM 21883 N N . GLN A 1 27 ? 10.948 -20.667 0.245 1.00 0.00 27 GLN A N 16
ATOM 21884 C CA . GLN A 1 27 ? 12.302 -20.539 -0.227 1.00 0.00 27 GLN A CA 16
ATOM 21885 C C . GLN A 1 27 ? 12.914 -19.366 0.485 1.00 0.00 27 GLN A C 16
ATOM 21886 O O . GLN A 1 27 ? 12.894 -18.237 -0.008 1.00 0.00 27 GLN A O 16
ATOM 21900 N N . PRO A 1 28 ? 13.475 -19.618 1.645 1.00 0.00 28 PRO A N 16
ATOM 21901 C CA . PRO A 1 28 ? 14.104 -18.578 2.433 1.00 0.00 28 PRO A CA 16
ATOM 21902 C C . PRO A 1 28 ? 15.528 -18.331 2.032 1.00 0.00 28 PRO A C 16
ATOM 21903 O O . PRO A 1 28 ? 16.358 -17.951 2.851 1.00 0.00 28 PRO A O 16
ATOM 21914 N N . PHE A 1 29 ? 15.831 -18.535 0.736 1.00 0.00 29 PHE A N 16
ATOM 21915 C CA . PHE A 1 29 ? 17.170 -18.328 0.252 1.00 0.00 29 PHE A CA 16
ATOM 21916 C C . PHE A 1 29 ? 17.063 -17.824 -1.157 1.00 0.00 29 PHE A C 16
ATOM 21917 O O . PHE A 1 29 ? 17.053 -18.608 -2.107 1.00 0.00 29 PHE A O 16
ATOM 21934 N N . ARG A 1 30 ? 16.966 -16.488 -1.327 1.00 0.00 30 ARG A N 16
ATOM 21935 C CA . ARG A 1 30 ? 16.891 -15.929 -2.651 1.00 0.00 30 ARG A CA 16
ATOM 21936 C C . ARG A 1 30 ? 18.261 -15.395 -2.927 1.00 0.00 30 ARG A C 16
ATOM 21937 O O . ARG A 1 30 ? 18.779 -14.583 -2.166 1.00 0.00 30 ARG A O 16
ATOM 21958 N N . VAL A 1 31 ? 18.889 -15.835 -4.036 1.00 0.00 31 VAL A N 16
ATOM 21959 C CA . VAL A 1 31 ? 20.229 -15.390 -4.327 1.00 0.00 31 VAL A CA 16
ATOM 21960 C C . VAL A 1 31 ? 20.200 -14.474 -5.513 1.00 0.00 31 VAL A C 16
ATOM 21961 O O . VAL A 1 31 ? 19.484 -14.702 -6.489 1.00 0.00 31 VAL A O 16
ATOM 21974 N N . ILE A 1 32 ? 20.989 -13.379 -5.428 1.00 0.00 32 ILE A N 16
ATOM 21975 C CA . ILE A 1 32 ? 21.083 -12.447 -6.521 1.00 0.00 32 ILE A CA 16
ATOM 21976 C C . ILE A 1 32 ? 22.531 -12.402 -6.904 1.00 0.00 32 ILE A C 16
ATOM 21977 O O . ILE A 1 32 ? 23.415 -12.436 -6.046 1.00 0.00 32 ILE A O 16
ATOM 21993 N N . SER A 1 33 ? 22.816 -12.363 -8.221 1.00 0.00 33 SER A N 16
ATOM 21994 C CA . SER A 1 33 ? 24.185 -12.302 -8.659 1.00 0.00 33 SER A CA 16
ATOM 21995 C C . SER A 1 33 ? 24.383 -10.920 -9.173 1.00 0.00 33 SER A C 16
ATOM 21996 O O . SER A 1 33 ? 23.746 -10.515 -10.144 1.00 0.00 33 SER A O 16
ATOM 22004 N N . ILE A 1 34 ? 25.306 -10.168 -8.543 1.00 0.00 34 ILE A N 16
ATOM 22005 C CA . ILE A 1 34 ? 25.542 -8.810 -8.952 1.00 0.00 34 ILE A CA 16
ATOM 22006 C C . ILE A 1 34 ? 27.023 -8.655 -9.075 1.00 0.00 34 ILE A C 16
ATOM 22007 O O . ILE A 1 34 ? 27.779 -9.176 -8.260 1.00 0.00 34 ILE A O 16
ATOM 22023 N N . ALA A 1 35 ? 27.480 -7.925 -10.109 1.00 0.00 35 ALA A N 16
ATOM 22024 C CA . ALA A 1 35 ? 28.891 -7.716 -10.271 1.00 0.00 35 ALA A CA 16
ATOM 22025 C C . ALA A 1 35 ? 29.307 -6.718 -9.225 1.00 0.00 35 ALA A C 16
ATOM 22026 O O . ALA A 1 35 ? 28.511 -5.896 -8.783 1.00 0.00 35 ALA A O 16
ATOM 22033 N N . GLU A 1 36 ? 30.581 -6.779 -8.799 1.00 0.00 36 GLU A N 16
ATOM 22034 C CA . GLU A 1 36 ? 31.071 -5.864 -7.793 1.00 0.00 36 GLU A CA 16
ATOM 22035 C C . GLU A 1 36 ? 30.959 -4.452 -8.315 1.00 0.00 36 GLU A C 16
ATOM 22036 O O . GLU A 1 36 ? 30.621 -3.531 -7.576 1.00 0.00 36 GLU A O 16
ATOM 22048 N N . GLU A 1 37 ? 31.251 -4.261 -9.619 1.00 0.00 37 GLU A N 16
ATOM 22049 C CA . GLU A 1 37 ? 31.203 -2.942 -10.208 1.00 0.00 37 GLU A CA 16
ATOM 22050 C C . GLU A 1 37 ? 29.850 -2.728 -10.854 1.00 0.00 37 GLU A C 16
ATOM 22051 O O . GLU A 1 37 ? 29.641 -1.738 -11.553 1.00 0.00 37 GLU A O 16
ATOM 22063 N N . ALA A 1 38 ? 28.889 -3.653 -10.636 1.00 0.00 38 ALA A N 16
ATOM 22064 C CA . ALA A 1 38 ? 27.587 -3.510 -11.248 1.00 0.00 38 ALA A CA 16
ATOM 22065 C C . ALA A 1 38 ? 26.748 -2.617 -10.373 1.00 0.00 38 ALA A C 16
ATOM 22066 O O . ALA A 1 38 ? 26.962 -2.506 -9.164 1.00 0.00 38 ALA A O 16
ATOM 22073 N N . PRO A 1 39 ? 25.780 -1.970 -10.987 1.00 0.00 39 PRO A N 16
ATOM 22074 C CA . PRO A 1 39 ? 24.874 -1.083 -10.283 1.00 0.00 39 PRO A CA 16
ATOM 22075 C C . PRO A 1 39 ? 23.828 -1.813 -9.491 1.00 0.00 39 PRO A C 16
ATOM 22076 O O . PRO A 1 39 ? 23.552 -2.991 -9.726 1.00 0.00 39 PRO A O 16
ATOM 22087 N N . LEU A 1 40 ? 23.212 -1.096 -8.526 1.00 0.00 40 LEU A N 16
ATOM 22088 C CA . LEU A 1 40 ? 22.184 -1.661 -7.683 1.00 0.00 40 LEU A CA 16
ATOM 22089 C C . LEU A 1 40 ? 20.963 -1.990 -8.507 1.00 0.00 40 LEU A C 16
ATOM 22090 O O . LEU A 1 40 ? 20.074 -2.693 -8.042 1.00 0.00 40 LEU A O 16
ATOM 22106 N N . THR A 1 41 ? 20.898 -1.487 -9.757 1.00 0.00 41 THR A N 16
ATOM 22107 C CA . THR A 1 41 ? 19.745 -1.712 -10.607 1.00 0.00 41 THR A CA 16
ATOM 22108 C C . THR A 1 41 ? 19.538 -3.192 -10.825 1.00 0.00 41 THR A C 16
ATOM 22109 O O . THR A 1 41 ? 18.403 -3.666 -10.814 1.00 0.00 41 THR A O 16
ATOM 22120 N N . ALA A 1 42 ? 20.630 -3.966 -11.029 1.00 0.00 42 ALA A N 16
ATOM 22121 C CA . ALA A 1 42 ? 20.493 -5.380 -11.276 1.00 0.00 42 ALA A CA 16
ATOM 22122 C C . ALA A 1 42 ? 19.897 -6.035 -10.060 1.00 0.00 42 ALA A C 16
ATOM 22123 O O . ALA A 1 42 ? 19.067 -6.937 -10.168 1.00 0.00 42 ALA A O 16
ATOM 22130 N N . ALA A 1 43 ? 20.323 -5.589 -8.860 1.00 0.00 43 ALA A N 16
ATOM 22131 C CA . ALA A 1 43 ? 19.830 -6.165 -7.636 1.00 0.00 43 ALA A CA 16
ATOM 22132 C C . ALA A 1 43 ? 18.364 -5.870 -7.491 1.00 0.00 43 ALA A C 16
ATOM 22133 O O . ALA A 1 43 ? 17.607 -6.732 -7.088 1.00 0.00 43 ALA A O 16
ATOM 22140 N N . LEU A 1 44 ? 17.936 -4.640 -7.846 1.00 0.00 44 LEU A N 16
ATOM 22141 C CA . LEU A 1 44 ? 16.546 -4.244 -7.707 1.00 0.00 44 LEU A CA 16
ATOM 22142 C C . LEU A 1 44 ? 15.646 -5.151 -8.509 1.00 0.00 44 LEU A C 16
ATOM 22143 O O . LEU A 1 44 ? 14.514 -5.410 -8.106 1.00 0.00 44 LEU A O 16
ATOM 22159 N N . ARG A 1 45 ? 16.120 -5.653 -9.669 1.00 0.00 45 ARG A N 16
ATOM 22160 C CA . ARG A 1 45 ? 15.285 -6.503 -10.493 1.00 0.00 45 ARG A CA 16
ATOM 22161 C C . ARG A 1 45 ? 14.925 -7.758 -9.735 1.00 0.00 45 ARG A C 16
ATOM 22162 O O . ARG A 1 45 ? 13.775 -8.195 -9.765 1.00 0.00 45 ARG A O 16
ATOM 22183 N N . PHE A 1 46 ? 15.901 -8.367 -9.030 1.00 0.00 46 PHE A N 16
ATOM 22184 C CA . PHE A 1 46 ? 15.620 -9.582 -8.295 1.00 0.00 46 PHE A CA 16
ATOM 22185 C C . PHE A 1 46 ? 15.129 -9.219 -6.918 1.00 0.00 46 PHE A C 16
ATOM 22186 O O . PHE A 1 46 ? 14.416 -9.989 -6.276 1.00 0.00 46 PHE A O 16
ATOM 22203 N N . ALA A 1 47 ? 15.514 -8.022 -6.436 1.00 0.00 47 ALA A N 16
ATOM 22204 C CA . ALA A 1 47 ? 15.123 -7.565 -5.123 1.00 0.00 47 ALA A CA 16
ATOM 22205 C C . ALA A 1 47 ? 13.626 -7.415 -5.079 1.00 0.00 47 ALA A C 16
ATOM 22206 O O . ALA A 1 47 ? 13.011 -7.593 -4.033 1.00 0.00 47 ALA A O 16
ATOM 22213 N N . ALA A 1 48 ? 13.003 -7.060 -6.225 1.00 0.00 48 ALA A N 16
ATOM 22214 C CA . ALA A 1 48 ? 11.567 -6.880 -6.270 1.00 0.00 48 ALA A CA 16
ATOM 22215 C C . ALA A 1 48 ? 10.901 -8.173 -5.874 1.00 0.00 48 ALA A C 16
ATOM 22216 O O . ALA A 1 48 ? 9.888 -8.168 -5.180 1.00 0.00 48 ALA A O 16
ATOM 22223 N N . GLU A 1 49 ? 11.462 -9.320 -6.314 1.00 0.00 49 GLU A N 16
ATOM 22224 C CA . GLU A 1 49 ? 10.891 -10.601 -5.972 1.00 0.00 49 GLU A CA 16
ATOM 22225 C C . GLU A 1 49 ? 11.095 -10.833 -4.498 1.00 0.00 49 GLU A C 16
ATOM 22226 O O . GLU A 1 49 ? 10.237 -11.394 -3.821 1.00 0.00 49 GLU A O 16
ATOM 22238 N N . GLU A 1 50 ? 12.263 -10.401 -3.979 1.00 0.00 50 GLU A N 16
ATOM 22239 C CA . GLU A 1 50 ? 12.588 -10.590 -2.583 1.00 0.00 50 GLU A CA 16
ATOM 22240 C C . GLU A 1 50 ? 11.638 -9.807 -1.714 1.00 0.00 50 GLU A C 16
ATOM 22241 O O . GLU A 1 50 ? 11.210 -10.295 -0.668 1.00 0.00 50 GLU A O 16
ATOM 22253 N N . PHE A 1 51 ? 11.287 -8.567 -2.119 1.00 0.00 51 PHE A N 16
ATOM 22254 C CA . PHE A 1 51 ? 10.396 -7.770 -1.302 1.00 0.00 51 PHE A CA 16
ATOM 22255 C C . PHE A 1 51 ? 8.990 -8.251 -1.522 1.00 0.00 51 PHE A C 16
ATOM 22256 O O . PHE A 1 51 ? 8.134 -8.133 -0.647 1.00 0.00 51 PHE A O 16
ATOM 22273 N N . GLY A 1 52 ? 8.731 -8.810 -2.718 1.00 0.00 52 GLY A N 16
ATOM 22274 C CA . GLY A 1 52 ? 7.426 -9.329 -3.048 1.00 0.00 52 GLY A CA 16
ATOM 22275 C C . GLY A 1 52 ? 6.541 -8.196 -3.487 1.00 0.00 52 GLY A C 16
ATOM 22276 O O . GLY A 1 52 ? 5.432 -8.429 -3.965 1.00 0.00 52 GLY A O 16
ATOM 22280 N N . ILE A 1 53 ? 7.020 -6.935 -3.362 1.00 0.00 53 ILE A N 16
ATOM 22281 C CA . ILE A 1 53 ? 6.237 -5.803 -3.783 1.00 0.00 53 ILE A CA 16
ATOM 22282 C C . ILE A 1 53 ? 7.210 -4.739 -4.178 1.00 0.00 53 ILE A C 16
ATOM 22283 O O . ILE A 1 53 ? 8.377 -4.772 -3.786 1.00 0.00 53 ILE A O 16
ATOM 22299 N N . ALA A 1 54 ? 6.750 -3.755 -4.974 1.00 0.00 54 ALA A N 16
ATOM 22300 C CA . ALA A 1 54 ? 7.624 -2.691 -5.387 1.00 0.00 54 ALA A CA 16
ATOM 22301 C C . ALA A 1 54 ? 7.436 -1.566 -4.411 1.00 0.00 54 ALA A C 16
ATOM 22302 O O . ALA A 1 54 ? 6.793 -0.565 -4.717 1.00 0.00 54 ALA A O 16
ATOM 22309 N N . SER A 1 55 ? 8.002 -1.715 -3.192 1.00 0.00 55 SER A N 16
ATOM 22310 C CA . SER A 1 55 ? 7.857 -0.678 -2.205 1.00 0.00 55 SER A CA 16
ATOM 22311 C C . SER A 1 55 ? 9.066 -0.715 -1.317 1.00 0.00 55 SER A C 16
ATOM 22312 O O . SER A 1 55 ? 9.580 -1.776 -0.967 1.00 0.00 55 SER A O 16
ATOM 22320 N N . VAL A 1 56 ? 9.530 0.489 -0.929 1.00 0.00 56 VAL A N 16
ATOM 22321 C CA . VAL A 1 56 ? 10.684 0.635 -0.072 1.00 0.00 56 VAL A CA 16
ATOM 22322 C C . VAL A 1 56 ? 10.342 0.214 1.335 1.00 0.00 56 VAL A C 16
ATOM 22323 O O . VAL A 1 56 ? 11.233 0.047 2.165 1.00 0.00 56 VAL A O 16
ATOM 22336 N N . ASP A 1 57 ? 9.036 0.023 1.647 1.00 0.00 57 ASP A N 16
ATOM 22337 C CA . ASP A 1 57 ? 8.653 -0.308 3.006 1.00 0.00 57 ASP A CA 16
ATOM 22338 C C . ASP A 1 57 ? 9.036 -1.732 3.324 1.00 0.00 57 ASP A C 16
ATOM 22339 O O . ASP A 1 57 ? 8.879 -2.183 4.457 1.00 0.00 57 ASP A O 16
ATOM 22348 N N . SER A 1 58 ? 9.554 -2.475 2.330 1.00 0.00 58 SER A N 16
ATOM 22349 C CA . SER A 1 58 ? 9.939 -3.842 2.568 1.00 0.00 58 SER A CA 16
ATOM 22350 C C . SER A 1 58 ? 11.427 -3.894 2.778 1.00 0.00 58 SER A C 16
ATOM 22351 O O . SER A 1 58 ? 12.008 -4.974 2.848 1.00 0.00 58 SER A O 16
ATOM 22359 N N . MET A 1 59 ? 12.084 -2.719 2.893 1.00 0.00 59 MET A N 16
ATOM 22360 C CA . MET A 1 59 ? 13.513 -2.693 3.083 1.00 0.00 59 MET A CA 16
ATOM 22361 C C . MET A 1 59 ? 13.780 -2.628 4.555 1.00 0.00 59 MET A C 16
ATOM 22362 O O . MET A 1 59 ? 14.293 -1.631 5.064 1.00 0.00 59 MET A O 16
ATOM 22376 N N . ALA A 1 60 ? 13.440 -3.714 5.278 1.00 0.00 60 ALA A N 16
ATOM 22377 C CA . ALA A 1 60 ? 13.697 -3.760 6.691 1.00 0.00 60 ALA A CA 16
ATOM 22378 C C . ALA A 1 60 ? 14.573 -4.958 6.894 1.00 0.00 60 ALA A C 16
ATOM 22379 O O . ALA A 1 60 ? 14.137 -6.011 7.350 1.00 0.00 60 ALA A O 16
ATOM 22386 N N . ALA A 1 61 ? 15.855 -4.819 6.527 1.00 0.00 61 ALA A N 16
ATOM 22387 C CA . ALA A 1 61 ? 16.768 -5.916 6.664 1.00 0.00 61 ALA A CA 16
ATOM 22388 C C . ALA A 1 61 ? 17.509 -5.738 7.953 1.00 0.00 61 ALA A C 16
ATOM 22389 O O . ALA A 1 61 ? 17.760 -4.617 8.397 1.00 0.00 61 ALA A O 16
ATOM 22396 N N . THR A 1 62 ? 17.853 -6.869 8.598 1.00 0.00 62 THR A N 16
ATOM 22397 C CA . THR A 1 62 ? 18.577 -6.813 9.835 1.00 0.00 62 THR A CA 16
ATOM 22398 C C . THR A 1 62 ? 19.713 -7.785 9.734 1.00 0.00 62 THR A C 16
ATOM 22399 O O . THR A 1 62 ? 19.606 -8.833 9.083 1.00 0.00 62 THR A O 16
ATOM 22410 N N . THR A 1 63 ? 20.845 -7.437 10.377 1.00 0.00 63 THR A N 16
ATOM 22411 C CA . THR A 1 63 ? 21.997 -8.307 10.380 1.00 0.00 63 THR A CA 16
ATOM 22412 C C . THR A 1 63 ? 22.022 -9.009 11.702 1.00 0.00 63 THR A C 16
ATOM 22413 O O . THR A 1 63 ? 21.252 -8.694 12.606 1.00 0.00 63 THR A O 16
ATOM 22424 N N . LYS A 1 64 ? 22.923 -10.003 11.834 1.00 0.00 64 LYS A N 16
ATOM 22425 C CA . LYS A 1 64 ? 23.037 -10.738 13.069 1.00 0.00 64 LYS A CA 16
ATOM 22426 C C . LYS A 1 64 ? 23.537 -9.800 14.138 1.00 0.00 64 LYS A C 16
ATOM 22427 O O . LYS A 1 64 ? 23.262 -9.987 15.321 1.00 0.00 64 LYS A O 16
ATOM 22446 N N . ASP A 1 65 ? 24.303 -8.760 13.729 1.00 0.00 65 ASP A N 16
ATOM 22447 C CA . ASP A 1 65 ? 24.845 -7.820 14.680 1.00 0.00 65 ASP A CA 16
ATOM 22448 C C . ASP A 1 65 ? 23.749 -6.895 15.149 1.00 0.00 65 ASP A C 16
ATOM 22449 O O . ASP A 1 65 ? 23.828 -6.348 16.247 1.00 0.00 65 ASP A O 16
ATOM 22458 N N . GLY A 1 66 ? 22.697 -6.691 14.327 1.00 0.00 66 GLY A N 16
ATOM 22459 C CA . GLY A 1 66 ? 21.632 -5.811 14.738 1.00 0.00 66 GLY A CA 16
ATOM 22460 C C . GLY A 1 66 ? 21.022 -5.202 13.514 1.00 0.00 66 GLY A C 16
ATOM 22461 O O . GLY A 1 66 ? 20.344 -5.871 12.741 1.00 0.00 66 GLY A O 16
ATOM 22465 N N . THR A 1 67 ? 21.249 -3.885 13.318 1.00 0.00 67 THR A N 16
ATOM 22466 C CA . THR A 1 67 ? 20.684 -3.205 12.176 1.00 0.00 67 THR A CA 16
ATOM 22467 C C . THR A 1 67 ? 21.451 -3.605 10.948 1.00 0.00 67 THR A C 16
ATOM 22468 O O . THR A 1 67 ? 22.655 -3.848 10.998 1.00 0.00 67 THR A O 16
ATOM 22479 N N . GLY A 1 68 ? 20.747 -3.670 9.800 1.00 0.00 68 GLY A N 16
ATOM 22480 C CA . GLY A 1 68 ? 21.396 -4.041 8.570 1.00 0.00 68 GLY A CA 16
ATOM 22481 C C . GLY A 1 68 ? 20.455 -3.717 7.459 1.00 0.00 68 GLY A C 16
ATOM 22482 O O . GLY A 1 68 ? 20.189 -4.546 6.597 1.00 0.00 68 GLY A O 16
ATOM 22486 N N . ILE A 1 69 ? 19.944 -2.475 7.452 1.00 0.00 69 ILE A N 16
ATOM 22487 C CA . ILE A 1 69 ? 19.012 -2.061 6.434 1.00 0.00 69 ILE A CA 16
ATOM 22488 C C . ILE A 1 69 ? 19.809 -1.729 5.205 1.00 0.00 69 ILE A C 16
ATOM 22489 O O . ILE A 1 69 ? 20.825 -1.041 5.278 1.00 0.00 69 ILE A O 16
ATOM 22505 N N . ASN A 1 70 ? 19.356 -2.226 4.028 1.00 0.00 70 ASN A N 16
ATOM 22506 C CA . ASN A 1 70 ? 20.081 -1.975 2.805 1.00 0.00 70 ASN A CA 16
ATOM 22507 C C . ASN A 1 70 ? 19.737 -0.582 2.337 1.00 0.00 70 ASN A C 16
ATOM 22508 O O . ASN A 1 70 ? 18.565 -0.248 2.162 1.00 0.00 70 ASN A O 16
ATOM 22519 N N . PRO A 1 71 ? 20.748 0.244 2.127 1.00 0.00 71 PRO A N 16
ATOM 22520 C CA . PRO A 1 71 ? 20.538 1.600 1.674 1.00 0.00 71 PRO A CA 16
ATOM 22521 C C . PRO A 1 71 ? 20.497 1.739 0.176 1.00 0.00 71 PRO A C 16
ATOM 22522 O O . PRO A 1 71 ? 19.425 1.846 -0.413 1.00 0.00 71 PRO A O 16
ATOM 22533 N N . ALA A 1 72 ? 21.682 1.744 -0.480 1.00 0.00 72 ALA A N 16
ATOM 22534 C CA . ALA A 1 72 ? 21.727 1.894 -1.919 1.00 0.00 72 ALA A CA 16
ATOM 22535 C C . ALA A 1 72 ? 21.688 0.530 -2.549 1.00 0.00 72 ALA A C 16
ATOM 22536 O O . ALA A 1 72 ? 21.427 0.404 -3.739 1.00 0.00 72 ALA A O 16
ATOM 22543 N N . GLN A 1 73 ? 21.966 -0.522 -1.745 1.00 0.00 73 GLN A N 16
ATOM 22544 C CA . GLN A 1 73 ? 21.952 -1.886 -2.235 1.00 0.00 73 GLN A CA 16
ATOM 22545 C C . GLN A 1 73 ? 23.033 -2.066 -3.269 1.00 0.00 73 GLN A C 16
ATOM 22546 O O . GLN A 1 73 ? 22.864 -2.827 -4.222 1.00 0.00 73 GLN A O 16
ATOM 22560 N N . THR A 1 74 ? 24.187 -1.373 -3.111 1.00 0.00 74 THR A N 16
ATOM 22561 C CA . THR A 1 74 ? 25.254 -1.542 -4.070 1.00 0.00 74 THR A CA 16
ATOM 22562 C C . THR A 1 74 ? 25.960 -2.817 -3.697 1.00 0.00 74 THR A C 16
ATOM 22563 O O . THR A 1 74 ? 25.946 -3.224 -2.537 1.00 0.00 74 THR A O 16
ATOM 22574 N N . ALA A 1 75 ? 26.620 -3.468 -4.677 1.00 0.00 75 ALA A N 16
ATOM 22575 C CA . ALA A 1 75 ? 27.309 -4.711 -4.412 1.00 0.00 75 ALA A CA 16
ATOM 22576 C C . ALA A 1 75 ? 28.434 -4.493 -3.433 1.00 0.00 75 ALA A C 16
ATOM 22577 O O . ALA A 1 75 ? 28.637 -5.290 -2.525 1.00 0.00 75 ALA A O 16
ATOM 22584 N N . GLY A 1 76 ? 29.199 -3.394 -3.609 1.00 0.00 76 GLY A N 16
ATOM 22585 C CA . GLY A 1 76 ? 30.333 -3.132 -2.747 1.00 0.00 76 GLY A CA 16
ATOM 22586 C C . GLY A 1 76 ? 29.899 -2.847 -1.336 1.00 0.00 76 GLY A C 16
ATOM 22587 O O . GLY A 1 76 ? 30.522 -3.322 -0.387 1.00 0.00 76 GLY A O 16
ATOM 22591 N N . ASN A 1 77 ? 28.814 -2.065 -1.155 1.00 0.00 77 ASN A N 16
ATOM 22592 C CA . ASN A 1 77 ? 28.390 -1.709 0.183 1.00 0.00 77 ASN A CA 16
ATOM 22593 C C . ASN A 1 77 ? 27.811 -2.907 0.884 1.00 0.00 77 ASN A C 16
ATOM 22594 O O . ASN A 1 77 ? 28.085 -3.130 2.061 1.00 0.00 77 ASN A O 16
ATOM 22599 N N . VAL A 1 78 ? 27.000 -3.715 0.176 1.00 0.00 78 VAL A N 16
ATOM 22600 C CA . VAL A 1 78 ? 26.380 -4.857 0.806 1.00 0.00 78 VAL A CA 16
ATOM 22601 C C . VAL A 1 78 ? 27.428 -5.871 1.169 1.00 0.00 78 VAL A C 16
ATOM 22602 O O . VAL A 1 78 ? 27.408 -6.416 2.263 1.00 0.00 78 VAL A O 16
ATOM 22615 N N . PHE A 1 79 ? 28.391 -6.123 0.261 1.00 0.00 79 PHE A N 16
ATOM 22616 C CA . PHE A 1 79 ? 29.413 -7.121 0.507 1.00 0.00 79 PHE A CA 16
ATOM 22617 C C . PHE A 1 79 ? 30.200 -6.803 1.756 1.00 0.00 79 PHE A C 16
ATOM 22618 O O . PHE A 1 79 ? 30.381 -7.660 2.616 1.00 0.00 79 PHE A O 16
ATOM 22635 N N . MET A 1 80 ? 30.691 -5.558 1.874 1.00 0.00 80 MET A N 16
ATOM 22636 C CA . MET A 1 80 ? 31.509 -5.195 3.009 1.00 0.00 80 MET A CA 16
ATOM 22637 C C . MET A 1 80 ? 30.708 -5.110 4.286 1.00 0.00 80 MET A C 16
ATOM 22638 O O . MET A 1 80 ? 31.188 -5.514 5.344 1.00 0.00 80 MET A O 16
ATOM 22652 N N . LYS A 1 81 ? 29.469 -4.578 4.231 1.00 0.00 81 LYS A N 16
ATOM 22653 C CA . LYS A 1 81 ? 28.714 -4.387 5.452 1.00 0.00 81 LYS A CA 16
ATOM 22654 C C . LYS A 1 81 ? 27.934 -5.611 5.872 1.00 0.00 81 LYS A C 16
ATOM 22655 O O . LYS A 1 81 ? 27.879 -5.910 7.064 1.00 0.00 81 LYS A O 16
ATOM 22674 N N . TYR A 1 82 ? 27.307 -6.356 4.934 1.00 0.00 82 TYR A N 16
ATOM 22675 C CA . TYR A 1 82 ? 26.476 -7.473 5.353 1.00 0.00 82 TYR A CA 16
ATOM 22676 C C . TYR A 1 82 ? 26.954 -8.750 4.729 1.00 0.00 82 TYR A C 16
ATOM 22677 O O . TYR A 1 82 ? 26.767 -9.827 5.294 1.00 0.00 82 TYR A O 16
ATOM 22695 N N . GLY A 1 83 ? 27.581 -8.671 3.544 1.00 0.00 83 GLY A N 16
ATOM 22696 C CA . GLY A 1 83 ? 28.044 -9.867 2.893 1.00 0.00 83 GLY A CA 16
ATOM 22697 C C . GLY A 1 83 ? 26.841 -10.579 2.361 1.00 0.00 83 GLY A C 16
ATOM 22698 O O . GLY A 1 83 ? 25.809 -9.969 2.085 1.00 0.00 83 GLY A O 16
ATOM 22702 N N . GLN A 1 84 ? 26.958 -11.908 2.197 1.00 0.00 84 GLN A N 16
ATOM 22703 C CA . GLN A 1 84 ? 25.859 -12.690 1.698 1.00 0.00 84 GLN A CA 16
ATOM 22704 C C . GLN A 1 84 ? 25.124 -13.294 2.871 1.00 0.00 84 GLN A C 16
ATOM 22705 O O . GLN A 1 84 ? 24.561 -14.382 2.767 1.00 0.00 84 GLN A O 16
ATOM 22719 N N . GLU A 1 85 ? 25.101 -12.592 4.027 1.00 0.00 85 GLU A N 16
ATOM 22720 C CA . GLU A 1 85 ? 24.416 -13.118 5.183 1.00 0.00 85 GLU A CA 16
ATOM 22721 C C . GLU A 1 85 ? 23.622 -11.996 5.787 1.00 0.00 85 GLU A C 16
ATOM 22722 O O . GLU A 1 85 ? 24.077 -11.311 6.704 1.00 0.00 85 GLU A O 16
ATOM 22734 N N . ILE A 1 86 ? 22.398 -11.788 5.269 1.00 0.00 86 ILE A N 16
ATOM 22735 C CA . ILE A 1 86 ? 21.550 -10.743 5.781 1.00 0.00 86 ILE A CA 16
ATOM 22736 C C . ILE A 1 86 ? 20.125 -11.243 5.740 1.00 0.00 86 ILE A C 16
ATOM 22737 O O . ILE A 1 86 ? 19.740 -12.011 4.846 1.00 0.00 86 ILE A O 16
ATOM 22753 N N . ARG A 1 87 ? 19.303 -10.825 6.738 1.00 0.00 87 ARG A N 16
ATOM 22754 C CA . ARG A 1 87 ? 17.922 -11.246 6.779 1.00 0.00 87 ARG A CA 16
ATOM 22755 C C . ARG A 1 87 ? 17.099 -10.091 6.289 1.00 0.00 87 ARG A C 16
ATOM 22756 O O . ARG A 1 87 ? 17.275 -8.966 6.741 1.00 0.00 87 ARG A O 16
ATOM 22777 N N . LEU A 1 88 ? 16.174 -10.348 5.341 1.00 0.00 88 LEU A N 16
ATOM 22778 C CA . LEU A 1 88 ? 15.355 -9.283 4.812 1.00 0.00 88 LEU A CA 16
ATOM 22779 C C . LEU A 1 88 ? 13.926 -9.529 5.216 1.00 0.00 88 LEU A C 16
ATOM 22780 O O . LEU A 1 88 ? 13.370 -10.597 4.956 1.00 0.00 88 LEU A O 16
ATOM 22796 N N . ILE A 1 89 ? 13.288 -8.520 5.862 1.00 0.00 89 ILE A N 16
ATOM 22797 C CA . ILE A 1 89 ? 11.905 -8.656 6.250 1.00 0.00 89 ILE A CA 16
ATOM 22798 C C . ILE A 1 89 ? 11.229 -7.342 5.949 1.00 0.00 89 ILE A C 16
ATOM 22799 O O . ILE A 1 89 ? 11.879 -6.294 5.824 1.00 0.00 89 ILE A O 16
ATOM 22815 N N . PRO A 1 90 ? 9.930 -7.392 5.748 1.00 0.00 90 PRO A N 16
ATOM 22816 C CA . PRO A 1 90 ? 9.149 -6.200 5.475 1.00 0.00 90 PRO A CA 16
ATOM 22817 C C . PRO A 1 90 ? 8.796 -5.436 6.719 1.00 0.00 90 PRO A C 16
ATOM 22818 O O . PRO A 1 90 ? 8.789 -5.987 7.820 1.00 0.00 90 PRO A O 16
ATOM 22829 N N . ARG A 1 91 ? 8.480 -4.132 6.560 1.00 0.00 91 ARG A N 16
ATOM 22830 C CA . ARG A 1 91 ? 8.129 -3.314 7.693 1.00 0.00 91 ARG A CA 16
ATOM 22831 C C . ARG A 1 91 ? 6.724 -2.834 7.486 1.00 0.00 91 ARG A C 16
ATOM 22832 O O . ARG A 1 91 ? 6.353 -2.417 6.389 1.00 0.00 91 ARG A O 16
ATOM 22853 N N . ASP A 1 92 ? 5.903 -2.907 8.565 1.00 0.00 92 ASP A N 16
ATOM 22854 C CA . ASP A 1 92 ? 4.527 -2.460 8.508 1.00 0.00 92 ASP A CA 16
ATOM 22855 C C . ASP A 1 92 ? 3.732 -3.424 7.666 1.00 0.00 92 ASP A C 16
ATOM 22856 O O . ASP A 1 92 ? 2.832 -3.022 6.930 1.00 0.00 92 ASP A O 16
ATOM 22865 N N . ARG A 1 93 ? 4.048 -4.733 7.769 1.00 0.00 93 ARG A N 16
ATOM 22866 C CA . ARG A 1 93 ? 3.315 -5.723 7.017 1.00 0.00 93 ARG A CA 16
ATOM 22867 C C . ARG A 1 93 ? 3.196 -6.936 7.887 1.00 0.00 93 ARG A C 16
ATOM 22868 O O . ARG A 1 93 ? 2.137 -7.206 8.448 1.00 0.00 93 ARG A O 16
ATOM 22889 N N . VAL A 1 94 ? 4.299 -7.710 8.014 1.00 0.00 94 VAL A N 16
ATOM 22890 C CA . VAL A 1 94 ? 4.284 -8.894 8.845 1.00 0.00 94 VAL A CA 16
ATOM 22891 C C . VAL A 1 94 ? 4.121 -8.450 10.273 1.00 0.00 94 VAL A C 16
ATOM 22892 O O . VAL A 1 94 ? 3.350 -9.031 11.036 1.00 0.00 94 VAL A O 16
ATOM 22905 N N . GLY A 1 95 ? 4.856 -7.391 10.664 1.00 0.00 95 GLY A N 16
ATOM 22906 C CA . GLY A 1 95 ? 4.758 -6.898 12.015 1.00 0.00 95 GLY A CA 16
ATOM 22907 C C . GLY A 1 95 ? 5.368 -5.496 12.049 1.00 0.00 95 GLY A C 16
ATOM 22908 O O . GLY A 1 95 ? 5.527 -4.949 13.171 1.00 0.00 95 GLY A O 16
ATOM 22913 N N . MET A 1 1 ? 27.539 6.493 -23.423 1.00 0.00 1 MET A N 17
ATOM 22914 C CA . MET A 1 1 ? 27.754 7.098 -22.081 1.00 0.00 1 MET A CA 17
ATOM 22915 C C . MET A 1 1 ? 26.439 7.469 -21.456 1.00 0.00 1 MET A C 17
ATOM 22916 O O . MET A 1 1 ? 25.816 8.462 -21.830 1.00 0.00 1 MET A O 17
ATOM 22932 N N . SER A 1 2 ? 25.988 6.661 -20.474 1.00 0.00 2 SER A N 17
ATOM 22933 C CA . SER A 1 2 ? 24.737 6.937 -19.812 1.00 0.00 2 SER A CA 17
ATOM 22934 C C . SER A 1 2 ? 25.005 6.905 -18.341 1.00 0.00 2 SER A C 17
ATOM 22935 O O . SER A 1 2 ? 25.899 6.202 -17.877 1.00 0.00 2 SER A O 17
ATOM 22943 N N . GLN A 1 3 ? 24.224 7.693 -17.565 1.00 0.00 3 GLN A N 17
ATOM 22944 C CA . GLN A 1 3 ? 24.406 7.733 -16.132 1.00 0.00 3 GLN A CA 17
ATOM 22945 C C . GLN A 1 3 ? 24.064 6.383 -15.565 1.00 0.00 3 GLN A C 17
ATOM 22946 O O . GLN A 1 3 ? 24.737 5.889 -14.663 1.00 0.00 3 GLN A O 17
ATOM 22960 N N . ASN A 1 4 ? 22.995 5.757 -16.098 1.00 0.00 4 ASN A N 17
ATOM 22961 C CA . ASN A 1 4 ? 22.590 4.460 -15.620 1.00 0.00 4 ASN A CA 17
ATOM 22962 C C . ASN A 1 4 ? 22.977 3.464 -16.671 1.00 0.00 4 ASN A C 17
ATOM 22963 O O . ASN A 1 4 ? 22.550 3.564 -17.822 1.00 0.00 4 ASN A O 17
ATOM 22974 N N . GLU A 1 5 ? 23.806 2.471 -16.288 1.00 0.00 5 GLU A N 17
ATOM 22975 C CA . GLU A 1 5 ? 24.228 1.466 -17.228 1.00 0.00 5 GLU A CA 17
ATOM 22976 C C . GLU A 1 5 ? 24.163 0.150 -16.517 1.00 0.00 5 GLU A C 17
ATOM 22977 O O . GLU A 1 5 ? 24.385 0.073 -15.311 1.00 0.00 5 GLU A O 17
ATOM 22989 N N . GLU A 1 6 ? 23.861 -0.930 -17.269 1.00 0.00 6 GLU A N 17
ATOM 22990 C CA . GLU A 1 6 ? 23.773 -2.236 -16.671 1.00 0.00 6 GLU A CA 17
ATOM 22991 C C . GLU A 1 6 ? 25.051 -2.950 -16.987 1.00 0.00 6 GLU A C 17
ATOM 22992 O O . GLU A 1 6 ? 25.424 -3.097 -18.151 1.00 0.00 6 GLU A O 17
ATOM 23004 N N . ALA A 1 7 ? 25.759 -3.416 -15.936 1.00 0.00 7 ALA A N 17
ATOM 23005 C CA . ALA A 1 7 ? 26.998 -4.117 -16.141 1.00 0.00 7 ALA A CA 17
ATOM 23006 C C . ALA A 1 7 ? 26.660 -5.522 -16.566 1.00 0.00 7 ALA A C 17
ATOM 23007 O O . ALA A 1 7 ? 25.812 -6.182 -15.962 1.00 0.00 7 ALA A O 17
ATOM 23014 N N . PRO A 1 8 ? 27.307 -5.994 -17.612 1.00 0.00 8 PRO A N 17
ATOM 23015 C CA . PRO A 1 8 ? 27.075 -7.340 -18.104 1.00 0.00 8 PRO A CA 17
ATOM 23016 C C . PRO A 1 8 ? 27.680 -8.381 -17.210 1.00 0.00 8 PRO A C 17
ATOM 23017 O O . PRO A 1 8 ? 28.701 -8.145 -16.572 1.00 0.00 8 PRO A O 17
ATOM 23028 N N . ALA A 1 9 ? 27.048 -9.570 -17.144 1.00 0.00 9 ALA A N 17
ATOM 23029 C CA . ALA A 1 9 ? 27.565 -10.620 -16.302 1.00 0.00 9 ALA A CA 17
ATOM 23030 C C . ALA A 1 9 ? 28.504 -11.468 -17.115 1.00 0.00 9 ALA A C 17
ATOM 23031 O O . ALA A 1 9 ? 29.272 -12.254 -16.567 1.00 0.00 9 ALA A O 17
ATOM 23038 N N . ARG A 1 10 ? 28.456 -11.333 -18.462 1.00 0.00 10 ARG A N 17
ATOM 23039 C CA . ARG A 1 10 ? 29.318 -12.126 -19.307 1.00 0.00 10 ARG A CA 17
ATOM 23040 C C . ARG A 1 10 ? 30.737 -11.648 -19.146 1.00 0.00 10 ARG A C 17
ATOM 23041 O O . ARG A 1 10 ? 31.664 -12.452 -19.077 1.00 0.00 10 ARG A O 17
ATOM 23062 N N . SER A 1 11 ? 30.936 -10.311 -19.099 1.00 0.00 11 SER A N 17
ATOM 23063 C CA . SER A 1 11 ? 32.268 -9.776 -18.946 1.00 0.00 11 SER A CA 17
ATOM 23064 C C . SER A 1 11 ? 32.271 -8.912 -17.725 1.00 0.00 11 SER A C 17
ATOM 23065 O O . SER A 1 11 ? 31.488 -7.972 -17.623 1.00 0.00 11 SER A O 17
ATOM 23073 N N . GLY A 1 12 ? 33.182 -9.200 -16.773 1.00 0.00 12 GLY A N 17
ATOM 23074 C CA . GLY A 1 12 ? 33.255 -8.403 -15.574 1.00 0.00 12 GLY A CA 17
ATOM 23075 C C . GLY A 1 12 ? 33.330 -9.341 -14.415 1.00 0.00 12 GLY A C 17
ATOM 23076 O O . GLY A 1 12 ? 33.480 -10.549 -14.586 1.00 0.00 12 GLY A O 17
ATOM 23080 N N . GLY A 1 13 ? 33.241 -8.783 -13.191 1.00 0.00 13 GLY A N 17
ATOM 23081 C CA . GLY A 1 13 ? 33.293 -9.603 -12.007 1.00 0.00 13 GLY A CA 17
ATOM 23082 C C . GLY A 1 13 ? 31.889 -9.987 -11.665 1.00 0.00 13 GLY A C 17
ATOM 23083 O O . GLY A 1 13 ? 30.931 -9.472 -12.237 1.00 0.00 13 GLY A O 17
ATOM 23087 N N . LYS A 1 14 ? 31.738 -10.907 -10.696 1.00 0.00 14 LYS A N 17
ATOM 23088 C CA . LYS A 1 14 ? 30.423 -11.338 -10.298 1.00 0.00 14 LYS A CA 17
ATOM 23089 C C . LYS A 1 14 ? 30.479 -11.632 -8.834 1.00 0.00 14 LYS A C 17
ATOM 23090 O O . LYS A 1 14 ? 31.426 -12.248 -8.345 1.00 0.00 14 LYS A O 17
ATOM 23109 N N . VAL A 1 15 ? 29.448 -11.182 -8.100 1.00 0.00 15 VAL A N 17
ATOM 23110 C CA . VAL A 1 15 ? 29.387 -11.403 -6.683 1.00 0.00 15 VAL A CA 17
ATOM 23111 C C . VAL A 1 15 ? 27.993 -11.871 -6.383 1.00 0.00 15 VAL A C 17
ATOM 23112 O O . VAL A 1 15 ? 27.026 -11.370 -6.959 1.00 0.00 15 VAL A O 17
ATOM 23125 N N . THR A 1 16 ? 27.852 -12.860 -5.475 1.00 0.00 16 THR A N 17
ATOM 23126 C CA . THR A 1 16 ? 26.539 -13.356 -5.144 1.00 0.00 16 THR A CA 17
ATOM 23127 C C . THR A 1 16 ? 26.282 -13.044 -3.700 1.00 0.00 16 THR A C 17
ATOM 23128 O O . THR A 1 16 ? 27.190 -13.057 -2.871 1.00 0.00 16 THR A O 17
ATOM 23139 N N . PHE A 1 17 ? 25.003 -12.755 -3.376 1.00 0.00 17 PHE A N 17
ATOM 23140 C CA . PHE A 1 17 ? 24.637 -12.447 -2.020 1.00 0.00 17 PHE A CA 17
ATOM 23141 C C . PHE A 1 17 ? 23.435 -13.282 -1.705 1.00 0.00 17 PHE A C 17
ATOM 23142 O O . PHE A 1 17 ? 22.576 -13.495 -2.560 1.00 0.00 17 PHE A O 17
ATOM 23159 N N . ARG A 1 18 ? 23.342 -13.762 -0.447 1.00 0.00 18 ARG A N 17
ATOM 23160 C CA . ARG A 1 18 ? 22.224 -14.580 -0.056 1.00 0.00 18 ARG A CA 17
ATOM 23161 C C . ARG A 1 18 ? 21.376 -13.754 0.858 1.00 0.00 18 ARG A C 17
ATOM 23162 O O . ARG A 1 18 ? 21.859 -13.222 1.861 1.00 0.00 18 ARG A O 17
ATOM 23183 N N . ILE A 1 19 ? 20.071 -13.643 0.529 1.00 0.00 19 ILE A N 17
ATOM 23184 C CA . ILE A 1 19 ? 19.168 -12.864 1.335 1.00 0.00 19 ILE A CA 17
ATOM 23185 C C . ILE A 1 19 ? 18.139 -13.811 1.878 1.00 0.00 19 ILE A C 17
ATOM 23186 O O . ILE A 1 19 ? 17.491 -14.541 1.128 1.00 0.00 19 ILE A O 17
ATOM 23202 N N . ILE A 1 20 ? 17.951 -13.808 3.216 1.00 0.00 20 ILE A N 17
ATOM 23203 C CA . ILE A 1 20 ? 16.992 -14.697 3.820 1.00 0.00 20 ILE A CA 17
ATOM 23204 C C . ILE A 1 20 ? 15.690 -13.963 3.924 1.00 0.00 20 ILE A C 17
ATOM 23205 O O . ILE A 1 20 ? 15.593 -12.913 4.564 1.00 0.00 20 ILE A O 17
ATOM 23221 N N . LEU A 1 21 ? 14.651 -14.518 3.265 1.00 0.00 21 LEU A N 17
ATOM 23222 C CA . LEU A 1 21 ? 13.343 -13.924 3.291 1.00 0.00 21 LEU A CA 17
ATOM 23223 C C . LEU A 1 21 ? 12.535 -14.685 4.300 1.00 0.00 21 LEU A C 17
ATOM 23224 O O . LEU A 1 21 ? 12.441 -15.909 4.238 1.00 0.00 21 LEU A O 17
ATOM 23240 N N . THR A 1 22 ? 11.914 -13.964 5.258 1.00 0.00 22 THR A N 17
ATOM 23241 C CA . THR A 1 22 ? 11.117 -14.625 6.265 1.00 0.00 22 THR A CA 17
ATOM 23242 C C . THR A 1 22 ? 9.697 -14.688 5.783 1.00 0.00 22 THR A C 17
ATOM 23243 O O . THR A 1 22 ? 8.877 -15.409 6.347 1.00 0.00 22 THR A O 17
ATOM 23254 N N . SER A 1 23 ? 9.369 -13.931 4.712 1.00 0.00 23 SER A N 17
ATOM 23255 C CA . SER A 1 23 ? 8.017 -13.941 4.199 1.00 0.00 23 SER A CA 17
ATOM 23256 C C . SER A 1 23 ? 7.904 -15.041 3.182 1.00 0.00 23 SER A C 17
ATOM 23257 O O . SER A 1 23 ? 6.806 -15.375 2.742 1.00 0.00 23 SER A O 17
ATOM 23265 N N . GLU A 1 24 ? 9.051 -15.633 2.779 1.00 0.00 24 GLU A N 17
ATOM 23266 C CA . GLU A 1 24 ? 9.025 -16.702 1.812 1.00 0.00 24 GLU A CA 17
ATOM 23267 C C . GLU A 1 24 ? 9.619 -17.908 2.475 1.00 0.00 24 GLU A C 17
ATOM 23268 O O . GLU A 1 24 ? 10.680 -18.383 2.087 1.00 0.00 24 GLU A O 17
ATOM 23280 N N . ARG A 1 25 ? 8.924 -18.436 3.505 1.00 0.00 25 ARG A N 17
ATOM 23281 C CA . ARG A 1 25 ? 9.409 -19.600 4.209 1.00 0.00 25 ARG A CA 17
ATOM 23282 C C . ARG A 1 25 ? 9.392 -20.787 3.280 1.00 0.00 25 ARG A C 17
ATOM 23283 O O . ARG A 1 25 ? 10.071 -21.783 3.522 1.00 0.00 25 ARG A O 17
ATOM 23304 N N . SER A 1 26 ? 8.601 -20.705 2.185 1.00 0.00 26 SER A N 17
ATOM 23305 C CA . SER A 1 26 ? 8.514 -21.804 1.254 1.00 0.00 26 SER A CA 17
ATOM 23306 C C . SER A 1 26 ? 9.705 -21.786 0.330 1.00 0.00 26 SER A C 17
ATOM 23307 O O . SER A 1 26 ? 9.967 -22.774 -0.355 1.00 0.00 26 SER A O 17
ATOM 23315 N N . GLN A 1 27 ? 10.464 -20.668 0.283 1.00 0.00 27 GLN A N 17
ATOM 23316 C CA . GLN A 1 27 ? 11.605 -20.617 -0.593 1.00 0.00 27 GLN A CA 17
ATOM 23317 C C . GLN A 1 27 ? 12.540 -19.574 -0.054 1.00 0.00 27 GLN A C 17
ATOM 23318 O O . GLN A 1 27 ? 12.678 -18.484 -0.611 1.00 0.00 27 GLN A O 17
ATOM 23332 N N . PRO A 1 28 ? 13.185 -19.891 1.043 1.00 0.00 28 PRO A N 17
ATOM 23333 C CA . PRO A 1 28 ? 14.115 -18.977 1.666 1.00 0.00 28 PRO A CA 17
ATOM 23334 C C . PRO A 1 28 ? 15.465 -18.999 1.027 1.00 0.00 28 PRO A C 17
ATOM 23335 O O . PRO A 1 28 ? 15.806 -19.930 0.298 1.00 0.00 28 PRO A O 17
ATOM 23346 N N . PHE A 1 29 ? 16.249 -17.934 1.290 1.00 0.00 29 PHE A N 17
ATOM 23347 C CA . PHE A 1 29 ? 17.596 -17.824 0.769 1.00 0.00 29 PHE A CA 17
ATOM 23348 C C . PHE A 1 29 ? 17.544 -17.587 -0.714 1.00 0.00 29 PHE A C 17
ATOM 23349 O O . PHE A 1 29 ? 17.835 -18.479 -1.510 1.00 0.00 29 PHE A O 17
ATOM 23366 N N . ARG A 1 30 ? 17.186 -16.349 -1.121 1.00 0.00 30 ARG A N 17
ATOM 23367 C CA . ARG A 1 30 ? 17.152 -16.025 -2.517 1.00 0.00 30 ARG A CA 17
ATOM 23368 C C . ARG A 1 30 ? 18.512 -15.467 -2.812 1.00 0.00 30 ARG A C 17
ATOM 23369 O O . ARG A 1 30 ? 18.995 -14.575 -2.111 1.00 0.00 30 ARG A O 17
ATOM 23390 N N . VAL A 1 31 ? 19.170 -15.994 -3.861 1.00 0.00 31 VAL A N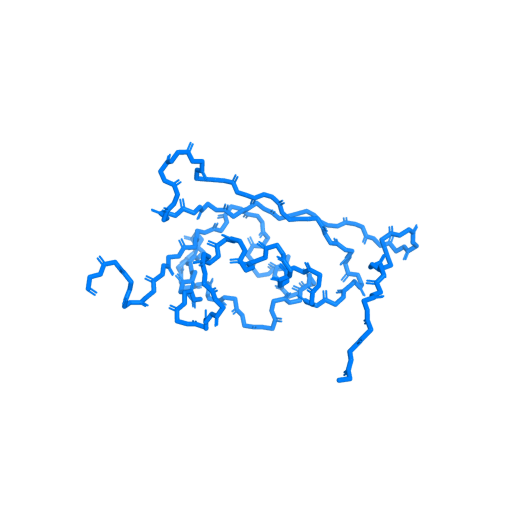 17
ATOM 23391 C CA . VAL A 1 31 ? 20.501 -15.550 -4.182 1.00 0.00 31 VAL A CA 17
ATOM 23392 C C . VAL A 1 31 ? 20.420 -14.559 -5.304 1.00 0.00 31 VAL A C 17
ATOM 23393 O O . VAL A 1 31 ? 19.865 -14.842 -6.365 1.00 0.00 31 VAL A O 17
ATOM 23406 N N . ILE A 1 32 ? 20.994 -13.357 -5.076 1.00 0.00 32 ILE A N 17
ATOM 23407 C CA . ILE A 1 32 ? 21.006 -12.342 -6.097 1.00 0.00 32 ILE A CA 17
ATOM 23408 C C . ILE A 1 32 ? 22.406 -12.323 -6.631 1.00 0.00 32 ILE A C 17
ATOM 23409 O O . ILE A 1 32 ? 23.374 -12.462 -5.876 1.00 0.00 32 ILE A O 17
ATOM 23425 N N . SER A 1 33 ? 22.550 -12.194 -7.966 1.00 0.00 33 SER A N 17
ATOM 23426 C CA . SER A 1 33 ? 23.867 -12.171 -8.551 1.00 0.00 33 SER A CA 17
ATOM 23427 C C . SER A 1 33 ? 24.027 -10.845 -9.212 1.00 0.00 33 SER A C 17
ATOM 23428 O O . SER A 1 33 ? 23.284 -10.504 -10.131 1.00 0.00 33 SER A O 17
ATOM 23436 N N . ILE A 1 34 ? 25.032 -10.066 -8.763 1.00 0.00 34 ILE A N 17
ATOM 23437 C CA . ILE A 1 34 ? 25.267 -8.772 -9.340 1.00 0.00 34 ILE A CA 17
ATOM 23438 C C . ILE A 1 34 ? 26.751 -8.576 -9.361 1.00 0.00 34 ILE A C 17
ATOM 23439 O O . ILE A 1 34 ? 27.471 -9.115 -8.528 1.00 0.00 34 ILE A O 17
ATOM 23455 N N . ALA A 1 35 ? 27.247 -7.794 -10.331 1.00 0.00 35 ALA A N 17
ATOM 23456 C CA . ALA A 1 35 ? 28.662 -7.550 -10.420 1.00 0.00 35 ALA A CA 17
ATOM 23457 C C . ALA A 1 35 ? 29.011 -6.479 -9.425 1.00 0.00 35 ALA A C 17
ATOM 23458 O O . ALA A 1 35 ? 28.149 -5.743 -8.958 1.00 0.00 35 ALA A O 17
ATOM 23465 N N . GLU A 1 36 ? 30.311 -6.387 -9.067 1.00 0.00 36 GLU A N 17
ATOM 23466 C CA . GLU A 1 36 ? 30.761 -5.370 -8.139 1.00 0.00 36 GLU A CA 17
ATOM 23467 C C . GLU A 1 36 ? 30.520 -4.028 -8.774 1.00 0.00 36 GLU A C 17
ATOM 23468 O O . GLU A 1 36 ? 30.204 -3.050 -8.100 1.00 0.00 36 GLU A O 17
ATOM 23480 N N . GLU A 1 37 ? 30.683 -3.973 -10.110 1.00 0.00 37 GLU A N 17
ATOM 23481 C CA . GLU A 1 37 ? 30.515 -2.743 -10.842 1.00 0.00 37 GLU A CA 17
ATOM 23482 C C . GLU A 1 37 ? 29.082 -2.617 -11.301 1.00 0.00 37 GLU A C 17
ATOM 23483 O O . GLU A 1 37 ? 28.743 -1.685 -12.030 1.00 0.00 37 GLU A O 17
ATOM 23495 N N . ALA A 1 38 ? 28.199 -3.553 -10.892 1.00 0.00 38 ALA A N 17
ATOM 23496 C CA . ALA A 1 38 ? 26.818 -3.488 -11.305 1.00 0.00 38 ALA A CA 17
ATOM 23497 C C . ALA A 1 38 ? 26.095 -2.560 -10.365 1.00 0.00 38 ALA A C 17
ATOM 23498 O O . ALA A 1 38 ? 26.468 -2.402 -9.200 1.00 0.00 38 ALA A O 17
ATOM 23505 N N . PRO A 1 39 ? 25.048 -1.941 -10.866 1.00 0.00 39 PRO A N 17
ATOM 23506 C CA . PRO A 1 39 ? 24.244 -1.023 -10.079 1.00 0.00 39 PRO A CA 17
ATOM 23507 C C . PRO A 1 39 ? 23.297 -1.720 -9.147 1.00 0.00 39 PRO A C 17
ATOM 23508 O O . PRO A 1 39 ? 23.020 -2.911 -9.287 1.00 0.00 39 PRO A O 17
ATOM 23519 N N . LEU A 1 40 ? 22.767 -0.957 -8.162 1.00 0.00 40 LEU A N 17
ATOM 23520 C CA . LEU A 1 40 ? 21.837 -1.496 -7.195 1.00 0.00 40 LEU A CA 17
ATOM 23521 C C . LEU A 1 40 ? 20.556 -1.897 -7.888 1.00 0.00 40 LEU A C 17
ATOM 23522 O O . LEU A 1 40 ? 19.728 -2.595 -7.312 1.00 0.00 40 LEU A O 17
ATOM 23538 N N . THR A 1 41 ? 20.367 -1.450 -9.147 1.00 0.00 41 THR A N 17
ATOM 23539 C CA . THR A 1 41 ? 19.162 -1.757 -9.888 1.00 0.00 41 THR A CA 17
ATOM 23540 C C . THR A 1 41 ? 19.038 -3.249 -10.068 1.00 0.00 41 THR A C 17
ATOM 23541 O O . THR A 1 41 ? 17.943 -3.796 -9.965 1.00 0.00 41 THR A O 17
ATOM 23552 N N . ALA A 1 42 ? 20.161 -3.952 -10.344 1.00 0.00 42 ALA A N 17
ATOM 23553 C CA . ALA A 1 42 ? 20.102 -5.377 -10.565 1.00 0.00 42 ALA A CA 17
ATOM 23554 C C . ALA A 1 42 ? 19.628 -6.057 -9.308 1.00 0.00 42 ALA A C 17
ATOM 23555 O O . ALA A 1 42 ? 18.833 -6.995 -9.363 1.00 0.00 42 ALA A O 17
ATOM 23562 N N . ALA A 1 43 ? 20.111 -5.594 -8.135 1.00 0.00 43 ALA A N 17
ATOM 23563 C CA . ALA A 1 43 ? 19.717 -6.198 -6.885 1.00 0.00 43 ALA A CA 17
ATOM 23564 C C . ALA A 1 43 ? 18.250 -5.948 -6.669 1.00 0.00 43 ALA A C 17
ATOM 23565 O O . ALA A 1 43 ? 17.534 -6.822 -6.208 1.00 0.00 43 ALA A O 17
ATOM 23572 N N . LEU A 1 44 ? 17.786 -4.728 -7.009 1.00 0.00 44 LEU A N 17
ATOM 23573 C CA . LEU A 1 44 ? 16.400 -4.357 -6.843 1.00 0.00 44 LEU A CA 17
ATOM 23574 C C . LEU A 1 44 ? 15.526 -5.272 -7.659 1.00 0.00 44 LEU A C 17
ATOM 23575 O O . LEU A 1 44 ? 14.453 -5.662 -7.214 1.00 0.00 44 LEU A O 17
ATOM 23591 N N . ARG A 1 45 ? 15.957 -5.628 -8.890 1.00 0.00 45 ARG A N 17
ATOM 23592 C CA . ARG A 1 45 ? 15.147 -6.489 -9.729 1.00 0.00 45 ARG A CA 17
ATOM 23593 C C . ARG A 1 45 ? 14.976 -7.831 -9.063 1.00 0.00 45 ARG A C 17
ATOM 23594 O O . ARG A 1 45 ? 13.878 -8.387 -9.052 1.00 0.00 45 ARG A O 17
ATOM 23615 N N . PHE A 1 46 ? 16.065 -8.394 -8.491 1.00 0.00 46 PHE A N 17
ATOM 23616 C CA . PHE A 1 46 ? 15.962 -9.685 -7.841 1.00 0.00 46 PHE A CA 17
ATOM 23617 C C . PHE A 1 46 ? 15.244 -9.511 -6.528 1.00 0.00 46 PHE A C 17
ATOM 23618 O O . PHE A 1 46 ? 14.483 -10.376 -6.102 1.00 0.00 46 PHE A O 17
ATOM 23635 N N . ALA A 1 47 ? 15.496 -8.375 -5.851 1.00 0.00 47 ALA A N 17
ATOM 23636 C CA . ALA A 1 47 ? 14.880 -8.091 -4.576 1.00 0.00 47 ALA A CA 17
ATOM 23637 C C . ALA A 1 47 ? 13.385 -7.996 -4.757 1.00 0.00 47 ALA A C 17
ATOM 23638 O O . ALA A 1 47 ? 12.617 -8.442 -3.908 1.00 0.00 47 ALA A O 17
ATOM 23645 N N . ALA A 1 48 ? 12.944 -7.392 -5.880 1.00 0.00 48 ALA A N 17
ATOM 23646 C CA . ALA A 1 48 ? 11.532 -7.232 -6.152 1.00 0.00 48 ALA A CA 17
ATOM 23647 C C . ALA A 1 48 ? 10.881 -8.585 -6.280 1.00 0.00 48 ALA A C 17
ATOM 23648 O O . ALA A 1 48 ? 9.701 -8.731 -6.000 1.00 0.00 48 ALA A O 17
ATOM 23655 N N . GLU A 1 49 ? 11.641 -9.610 -6.714 1.00 0.00 49 GLU A N 17
ATOM 23656 C CA . GLU A 1 49 ? 11.085 -10.938 -6.877 1.00 0.00 49 GLU A CA 17
ATOM 23657 C C . GLU A 1 49 ? 10.747 -11.511 -5.526 1.00 0.00 49 GLU A C 17
ATOM 23658 O O . GLU A 1 49 ? 9.781 -12.256 -5.383 1.00 0.00 49 GLU A O 17
ATOM 23670 N N . GLU A 1 50 ? 11.559 -11.170 -4.509 1.00 0.00 50 GLU A N 17
ATOM 23671 C CA . GLU A 1 50 ? 11.380 -11.717 -3.183 1.00 0.00 50 GLU A CA 17
ATOM 23672 C C . GLU A 1 50 ? 10.036 -11.346 -2.595 1.00 0.00 50 GLU A C 17
ATOM 23673 O O . GLU A 1 50 ? 9.392 -12.187 -1.970 1.00 0.00 50 GLU A O 17
ATOM 23685 N N . PHE A 1 51 ? 9.574 -10.085 -2.759 1.00 0.00 51 PHE A N 17
ATOM 23686 C CA . PHE A 1 51 ? 8.295 -9.714 -2.172 1.00 0.00 51 PHE A CA 17
ATOM 23687 C C . PHE A 1 51 ? 7.246 -9.543 -3.241 1.00 0.00 51 PHE A C 17
ATOM 23688 O O . PHE A 1 51 ? 6.055 -9.640 -2.954 1.00 0.00 51 PHE A O 17
ATOM 23705 N N . GLY A 1 52 ? 7.650 -9.280 -4.501 1.00 0.00 52 GLY A N 17
ATOM 23706 C CA . GLY A 1 52 ? 6.678 -9.120 -5.562 1.00 0.00 52 GLY A CA 17
ATOM 23707 C C . GLY A 1 52 ? 6.145 -7.714 -5.539 1.00 0.00 52 GLY A C 17
ATOM 23708 O O . GLY A 1 52 ? 5.246 -7.375 -6.308 1.00 0.00 52 GLY A O 17
ATOM 23712 N N . ILE A 1 53 ? 6.694 -6.855 -4.655 1.00 0.00 53 ILE A N 17
ATOM 23713 C CA . ILE A 1 53 ? 6.232 -5.489 -4.564 1.00 0.00 53 ILE A CA 17
ATOM 23714 C C . ILE A 1 53 ? 7.432 -4.603 -4.499 1.00 0.00 53 ILE A C 17
ATOM 23715 O O . ILE A 1 53 ? 8.568 -5.059 -4.630 1.00 0.00 53 ILE A O 17
ATOM 23731 N N . ALA A 1 54 ? 7.192 -3.282 -4.303 1.00 0.00 54 ALA A N 17
ATOM 23732 C CA . ALA A 1 54 ? 8.274 -2.348 -4.195 1.00 0.00 54 ALA A CA 17
ATOM 23733 C C . ALA A 1 54 ? 9.050 -2.730 -2.970 1.00 0.00 54 ALA A C 17
ATOM 23734 O O . ALA A 1 54 ? 8.498 -2.884 -1.879 1.00 0.00 54 ALA A O 17
ATOM 23741 N N . SER A 1 55 ? 10.372 -2.857 -3.137 1.00 0.00 55 SER A N 17
ATOM 23742 C CA . SER A 1 55 ? 11.227 -3.261 -2.049 1.00 0.00 55 SER A CA 17
ATOM 23743 C C . SER A 1 55 ? 11.540 -2.078 -1.177 1.00 0.00 55 SER A C 17
ATOM 23744 O O . SER A 1 55 ? 12.251 -2.212 -0.187 1.00 0.00 55 SER A O 17
ATOM 23752 N N . VAL A 1 56 ? 11.029 -0.882 -1.529 1.00 0.00 56 VAL A N 17
ATOM 23753 C CA . VAL A 1 56 ? 11.297 0.287 -0.723 1.00 0.00 56 VAL A CA 17
ATOM 23754 C C . VAL A 1 56 ? 10.602 0.119 0.607 1.00 0.00 56 VAL A C 17
ATOM 23755 O O . VAL A 1 56 ? 11.140 0.484 1.651 1.00 0.00 56 VAL A O 17
ATOM 23768 N N . ASP A 1 57 ? 9.382 -0.469 0.594 1.00 0.00 57 ASP A N 17
ATOM 23769 C CA . ASP A 1 57 ? 8.639 -0.656 1.819 1.00 0.00 57 ASP A CA 17
ATOM 23770 C C . ASP A 1 57 ? 9.217 -1.823 2.576 1.00 0.00 57 ASP A C 17
ATOM 23771 O O . ASP A 1 57 ? 9.061 -1.924 3.791 1.00 0.00 57 ASP A O 17
ATOM 23780 N N . SER A 1 58 ? 9.909 -2.735 1.864 1.00 0.00 58 SER A N 17
ATOM 23781 C CA . SER A 1 58 ? 10.458 -3.906 2.506 1.00 0.00 58 SER A CA 17
ATOM 23782 C C . SER A 1 58 ? 11.915 -3.684 2.795 1.00 0.00 58 SER A C 17
ATOM 23783 O O . SER A 1 58 ? 12.659 -4.638 3.008 1.00 0.00 58 SER A O 17
ATOM 23791 N N . MET A 1 59 ? 12.365 -2.415 2.806 1.00 0.00 59 MET A N 17
ATOM 23792 C CA . MET A 1 59 ? 13.756 -2.133 3.044 1.00 0.00 59 MET A CA 17
ATOM 23793 C C . MET A 1 59 ? 13.986 -2.104 4.529 1.00 0.00 59 MET A C 17
ATOM 23794 O O . MET A 1 59 ? 14.296 -1.063 5.108 1.00 0.00 59 MET A O 17
ATOM 23808 N N . ALA A 1 60 ? 13.823 -3.272 5.187 1.00 0.00 60 ALA A N 17
ATOM 23809 C CA . ALA A 1 60 ? 14.093 -3.353 6.595 1.00 0.00 60 ALA A CA 17
ATOM 23810 C C . ALA A 1 60 ? 14.951 -4.570 6.771 1.00 0.00 60 ALA A C 17
ATOM 23811 O O . ALA A 1 60 ? 14.509 -5.605 7.253 1.00 0.00 60 ALA A O 17
ATOM 23818 N N . ALA A 1 61 ? 16.223 -4.473 6.339 1.00 0.00 61 ALA A N 17
ATOM 23819 C CA . ALA A 1 61 ? 17.117 -5.591 6.465 1.00 0.00 61 ALA A CA 17
ATOM 23820 C C . ALA A 1 61 ? 17.747 -5.513 7.822 1.00 0.00 61 ALA A C 17
ATOM 23821 O O . ALA A 1 61 ? 17.944 -4.429 8.370 1.00 0.00 61 ALA A O 17
ATOM 23828 N N . THR A 1 62 ? 18.061 -6.684 8.411 1.00 0.00 62 THR A N 17
ATOM 23829 C CA . THR A 1 62 ? 18.673 -6.703 9.706 1.00 0.00 62 THR A CA 17
ATOM 23830 C C . THR A 1 62 ? 19.775 -7.716 9.668 1.00 0.00 62 THR A C 17
ATOM 23831 O O . THR A 1 62 ? 19.716 -8.716 8.933 1.00 0.00 62 THR A O 17
ATOM 23842 N N . THR A 1 63 ? 20.833 -7.447 10.457 1.00 0.00 63 THR A N 17
ATOM 23843 C CA . THR A 1 63 ? 21.941 -8.359 10.548 1.00 0.00 63 THR A CA 17
ATOM 23844 C C . THR A 1 63 ? 21.776 -9.111 11.831 1.00 0.00 63 THR A C 17
ATOM 23845 O O . THR A 1 63 ? 20.964 -8.752 12.680 1.00 0.00 63 THR A O 17
ATOM 23856 N N . LYS A 1 64 ? 22.555 -10.196 11.992 1.00 0.00 64 LYS A N 17
ATOM 23857 C CA . LYS A 1 64 ? 22.495 -10.982 13.199 1.00 0.00 64 LYS A CA 17
ATOM 23858 C C . LYS A 1 64 ? 22.986 -10.144 14.359 1.00 0.00 64 LYS A C 17
ATOM 23859 O O . LYS A 1 64 ? 22.717 -10.460 15.516 1.00 0.00 64 LYS A O 17
ATOM 23878 N N . ASP A 1 65 ? 23.725 -9.047 14.063 1.00 0.00 65 ASP A N 17
ATOM 23879 C CA . ASP A 1 65 ? 24.251 -8.210 15.114 1.00 0.00 65 ASP A CA 17
ATOM 23880 C C . ASP A 1 65 ? 23.236 -7.155 15.470 1.00 0.00 65 ASP A C 17
ATOM 23881 O O . ASP A 1 65 ? 23.257 -6.630 16.582 1.00 0.00 65 ASP A O 17
ATOM 23890 N N . GLY A 1 66 ? 22.320 -6.808 14.538 1.00 0.00 66 GLY A N 17
ATOM 23891 C CA . GLY A 1 66 ? 21.338 -5.799 14.853 1.00 0.00 66 GLY A CA 17
ATOM 23892 C C . GLY A 1 66 ? 20.912 -5.125 13.585 1.00 0.00 66 GLY A C 17
ATOM 23893 O O . GLY A 1 66 ? 20.484 -5.768 12.631 1.00 0.00 66 GLY A O 17
ATOM 23897 N N . THR A 1 67 ? 21.015 -3.776 13.565 1.00 0.00 67 THR A N 17
ATOM 23898 C CA . THR A 1 67 ? 20.610 -3.007 12.407 1.00 0.00 67 THR A CA 17
ATOM 23899 C C . THR A 1 67 ? 21.504 -3.360 11.251 1.00 0.00 67 THR A C 17
ATOM 23900 O O . THR A 1 67 ? 22.727 -3.393 11.375 1.00 0.00 67 THR A O 17
ATOM 23911 N N . GLY A 1 68 ? 20.884 -3.633 10.081 1.00 0.00 68 GLY A N 17
ATOM 23912 C CA . GLY A 1 68 ? 21.647 -3.973 8.908 1.00 0.00 68 GLY A CA 17
ATOM 23913 C C . GLY A 1 68 ? 20.793 -3.656 7.725 1.00 0.00 68 GLY A C 17
ATOM 23914 O O . GLY A 1 68 ? 20.605 -4.484 6.840 1.00 0.00 68 GLY A O 17
ATOM 23918 N N . ILE A 1 69 ? 20.276 -2.414 7.683 1.00 0.00 69 ILE A N 17
ATOM 23919 C CA . ILE A 1 69 ? 19.412 -1.993 6.608 1.00 0.00 69 ILE A CA 17
ATOM 23920 C C . ILE A 1 69 ? 20.276 -1.644 5.426 1.00 0.00 69 ILE A C 17
ATOM 23921 O O . ILE A 1 69 ? 21.319 -1.008 5.573 1.00 0.00 69 ILE A O 17
ATOM 23937 N N . ASN A 1 70 ? 19.852 -2.069 4.206 1.00 0.00 70 ASN A N 17
ATOM 23938 C CA . ASN A 1 70 ? 20.629 -1.783 3.022 1.00 0.00 70 ASN A CA 17
ATOM 23939 C C . ASN A 1 70 ? 20.255 -0.396 2.562 1.00 0.00 70 ASN A C 17
ATOM 23940 O O . ASN A 1 70 ? 19.094 -0.134 2.255 1.00 0.00 70 ASN A O 17
ATOM 23951 N N . PRO A 1 71 ? 21.220 0.505 2.495 1.00 0.00 71 PRO A N 17
ATOM 23952 C CA . PRO A 1 71 ? 20.963 1.859 2.062 1.00 0.00 71 PRO A CA 17
ATOM 23953 C C . PRO A 1 71 ? 21.150 2.070 0.584 1.00 0.00 71 PRO A C 17
ATOM 23954 O O . PRO A 1 71 ? 20.177 2.144 -0.164 1.00 0.00 71 PRO A O 17
ATOM 23965 N N . ALA A 1 72 ? 22.422 2.181 0.123 1.00 0.00 72 ALA A N 17
ATOM 23966 C CA . ALA A 1 72 ? 22.681 2.404 -1.284 1.00 0.00 72 ALA A CA 17
ATOM 23967 C C . ALA A 1 72 ? 22.394 1.135 -2.037 1.00 0.00 72 ALA A C 17
ATOM 23968 O O . ALA A 1 72 ? 22.035 1.174 -3.211 1.00 0.00 72 ALA A O 17
ATOM 23975 N N . GLN A 1 73 ? 22.570 -0.023 -1.358 1.00 0.00 73 GLN A N 17
ATOM 23976 C CA . GLN A 1 73 ? 22.318 -1.315 -1.963 1.00 0.00 73 GLN A CA 17
ATOM 23977 C C . GLN A 1 73 ? 23.306 -1.546 -3.078 1.00 0.00 73 GLN A C 17
ATOM 23978 O O . GLN A 1 73 ? 23.026 -2.295 -4.014 1.00 0.00 73 GLN A O 17
ATOM 23992 N N . THR A 1 74 ? 24.505 -0.920 -3.002 1.00 0.00 74 THR A N 17
ATOM 23993 C CA . THR A 1 74 ? 25.487 -1.126 -4.045 1.00 0.00 74 THR A CA 17
ATOM 23994 C C . THR A 1 74 ? 26.134 -2.450 -3.760 1.00 0.00 74 THR A C 17
ATOM 23995 O O . THR A 1 74 ? 26.153 -2.905 -2.622 1.00 0.00 74 THR A O 17
ATOM 24006 N N . ALA A 1 75 ? 26.703 -3.099 -4.797 1.00 0.00 75 ALA A N 17
ATOM 24007 C CA . ALA A 1 75 ? 27.331 -4.387 -4.614 1.00 0.00 75 ALA A CA 17
ATOM 24008 C C . ALA A 1 75 ? 28.512 -4.274 -3.684 1.00 0.00 75 ALA A C 17
ATOM 24009 O O . ALA A 1 75 ? 28.705 -5.113 -2.808 1.00 0.00 75 ALA A O 17
ATOM 24016 N N . GLY A 1 76 ? 29.341 -3.221 -3.866 1.00 0.00 76 GLY A N 17
ATOM 24017 C CA . GLY A 1 76 ? 30.527 -3.057 -3.053 1.00 0.00 76 GLY A CA 17
ATOM 24018 C C . GLY A 1 76 ? 30.167 -2.779 -1.621 1.00 0.00 76 GLY A C 17
ATOM 24019 O O . GLY A 1 76 ? 30.797 -3.310 -0.707 1.00 0.00 76 GLY A O 17
ATOM 24023 N N . ASN A 1 77 ? 29.139 -1.939 -1.386 1.00 0.00 77 ASN A N 17
ATOM 24024 C CA . ASN A 1 77 ? 28.780 -1.588 -0.030 1.00 0.00 77 ASN A CA 17
ATOM 24025 C C . ASN A 1 77 ? 28.165 -2.771 0.664 1.00 0.00 77 ASN A C 17
ATOM 24026 O O . ASN A 1 77 ? 28.480 -3.049 1.816 1.00 0.00 77 ASN A O 17
ATOM 24031 N N . VAL A 1 78 ? 27.283 -3.516 -0.029 1.00 0.00 78 VAL A N 17
ATOM 24032 C CA . VAL A 1 78 ? 26.631 -4.643 0.591 1.00 0.00 78 VAL A CA 17
ATOM 24033 C C . VAL A 1 78 ? 27.655 -5.691 0.926 1.00 0.00 78 VAL A C 17
ATOM 24034 O O . VAL A 1 78 ? 27.623 -6.259 2.009 1.00 0.00 78 VAL A O 17
ATOM 24047 N N . PHE A 1 79 ? 28.606 -5.951 0.004 1.00 0.00 79 PHE A N 17
ATOM 24048 C CA . PHE A 1 79 ? 29.611 -6.972 0.225 1.00 0.00 79 PHE A CA 17
ATOM 24049 C C . PHE A 1 79 ? 30.403 -6.679 1.477 1.00 0.00 79 PHE A C 17
ATOM 24050 O O . PHE A 1 79 ? 30.578 -7.551 2.326 1.00 0.00 79 PHE A O 17
ATOM 24067 N N . MET A 1 80 ? 30.906 -5.441 1.607 1.00 0.00 80 MET A N 17
ATOM 24068 C CA . MET A 1 80 ? 31.720 -5.090 2.749 1.00 0.00 80 MET A CA 17
ATOM 24069 C C . MET A 1 80 ? 30.900 -5.022 4.014 1.00 0.00 80 MET A C 17
ATOM 24070 O O . MET A 1 80 ? 31.376 -5.403 5.081 1.00 0.00 80 MET A O 17
ATOM 24084 N N . LYS A 1 81 ? 29.649 -4.525 3.934 1.00 0.00 81 LYS A N 17
ATOM 24085 C CA . LYS A 1 81 ? 28.861 -4.354 5.134 1.00 0.00 81 LYS A CA 17
ATOM 24086 C C . LYS A 1 81 ? 28.197 -5.632 5.591 1.00 0.00 81 LYS A C 17
ATOM 24087 O O . LYS A 1 81 ? 28.324 -5.996 6.759 1.00 0.00 81 LYS A O 17
ATOM 24106 N N . TYR A 1 82 ? 27.467 -6.355 4.705 1.00 0.00 82 TYR A N 17
ATOM 24107 C CA . TYR A 1 82 ? 26.755 -7.535 5.174 1.00 0.00 82 TYR A CA 17
ATOM 24108 C C . TYR A 1 82 ? 27.152 -8.755 4.396 1.00 0.00 82 TYR A C 17
ATOM 24109 O O . TYR A 1 82 ? 27.149 -9.857 4.939 1.00 0.00 82 TYR A O 17
ATOM 24127 N N . GLY A 1 83 ? 27.523 -8.595 3.110 1.00 0.00 83 GLY A N 17
ATOM 24128 C CA . GLY A 1 83 ? 27.899 -9.735 2.304 1.00 0.00 83 GLY A CA 17
ATOM 24129 C C . GLY A 1 83 ? 26.726 -10.673 2.233 1.00 0.00 83 GLY A C 17
ATOM 24130 O O . GLY A 1 83 ? 25.599 -10.267 1.956 1.00 0.00 83 GLY A O 17
ATOM 24134 N N . GLN A 1 84 ? 26.992 -11.973 2.469 1.00 0.00 84 GLN A N 17
ATOM 24135 C CA . GLN A 1 84 ? 25.960 -12.963 2.447 1.00 0.00 84 GLN A CA 17
ATOM 24136 C C . GLN A 1 84 ? 25.503 -13.151 3.865 1.00 0.00 84 GLN A C 17
ATOM 24137 O O . GLN A 1 84 ? 26.246 -12.880 4.804 1.00 0.00 84 GLN A O 17
ATOM 24151 N N . GLU A 1 85 ? 24.240 -13.612 4.020 1.00 0.00 85 GLU A N 17
ATOM 24152 C CA . GLU A 1 85 ? 23.661 -13.879 5.326 1.00 0.00 85 GLU A CA 17
ATOM 24153 C C . GLU A 1 85 ? 23.006 -12.628 5.856 1.00 0.00 85 GLU A C 17
ATOM 24154 O O . GLU A 1 85 ? 23.095 -12.320 7.044 1.00 0.00 85 GLU A O 17
ATOM 24166 N N . ILE A 1 86 ? 22.309 -11.883 4.973 1.00 0.00 86 ILE A N 17
ATOM 24167 C CA . ILE A 1 86 ? 21.608 -10.692 5.394 1.00 0.00 86 ILE A CA 17
ATOM 24168 C C . ILE A 1 86 ? 20.143 -11.058 5.414 1.00 0.00 86 ILE A C 17
ATOM 24169 O O . ILE A 1 86 ? 19.644 -11.717 4.500 1.00 0.00 86 ILE A O 17
ATOM 24185 N N . ARG A 1 87 ? 19.411 -10.658 6.485 1.00 0.00 87 ARG A N 17
ATOM 24186 C CA . ARG A 1 87 ? 18.007 -10.998 6.564 1.00 0.00 87 ARG A CA 17
ATOM 24187 C C . ARG A 1 87 ? 17.228 -9.814 6.083 1.00 0.00 87 ARG A C 17
ATOM 24188 O O . ARG A 1 87 ? 17.492 -8.691 6.487 1.00 0.00 87 ARG A O 17
ATOM 24209 N N . LEU A 1 88 ? 16.245 -10.037 5.183 1.00 0.00 88 LEU A N 17
ATOM 24210 C CA . LEU A 1 88 ? 15.460 -8.931 4.688 1.00 0.00 88 LEU A CA 17
ATOM 24211 C C . LEU A 1 88 ? 14.046 -9.114 5.165 1.00 0.00 88 LEU A C 17
ATOM 24212 O O . LEU A 1 88 ? 13.428 -10.150 4.920 1.00 0.00 88 LEU A O 17
ATOM 24228 N N . ILE A 1 89 ? 13.492 -8.091 5.865 1.00 0.00 89 ILE A N 17
ATOM 24229 C CA . ILE A 1 89 ? 12.130 -8.180 6.332 1.00 0.00 89 ILE A CA 17
ATOM 24230 C C . ILE A 1 89 ? 11.457 -6.880 5.978 1.00 0.00 89 ILE A C 17
ATOM 24231 O O . ILE A 1 89 ? 12.113 -5.850 5.747 1.00 0.00 89 ILE A O 17
ATOM 24247 N N . PRO A 1 90 ? 10.144 -6.931 5.854 1.00 0.00 90 PRO A N 17
ATOM 24248 C CA . PRO A 1 90 ? 9.359 -5.761 5.524 1.00 0.00 90 PRO A CA 17
ATOM 24249 C C . PRO A 1 90 ? 9.068 -4.879 6.701 1.00 0.00 90 PRO A C 17
ATOM 24250 O O . PRO A 1 90 ? 8.968 -5.346 7.837 1.00 0.00 90 PRO A O 17
ATOM 24261 N N . ARG A 1 91 ? 8.914 -3.562 6.437 1.00 0.00 91 ARG A N 17
ATOM 24262 C CA . ARG A 1 91 ? 8.627 -2.625 7.491 1.00 0.00 91 ARG A CA 17
ATOM 24263 C C . ARG A 1 91 ? 7.309 -1.987 7.167 1.00 0.00 91 ARG A C 17
ATOM 24264 O O . ARG A 1 91 ? 6.940 -1.857 6.001 1.00 0.00 91 ARG A O 17
ATOM 24285 N N . ASP A 1 92 ? 6.563 -1.577 8.222 1.00 0.00 92 ASP A N 17
ATOM 24286 C CA . ASP A 1 92 ? 5.278 -0.933 8.041 1.00 0.00 92 ASP A CA 17
ATOM 24287 C C . ASP A 1 92 ? 4.339 -1.876 7.335 1.00 0.00 92 ASP A C 17
ATOM 24288 O O . ASP A 1 92 ? 3.481 -1.447 6.564 1.00 0.00 92 ASP A O 17
ATOM 24297 N N . ARG A 1 93 ? 4.472 -3.192 7.606 1.00 0.00 93 ARG A N 17
ATOM 24298 C CA . ARG A 1 93 ? 3.606 -4.158 6.977 1.00 0.00 93 ARG A CA 17
ATOM 24299 C C . ARG A 1 93 ? 3.399 -5.274 7.955 1.00 0.00 93 ARG A C 17
ATOM 24300 O O . ARG A 1 93 ? 2.407 -5.299 8.679 1.00 0.00 93 ARG A O 17
ATOM 24321 N N . VAL A 1 94 ? 4.345 -6.241 7.993 1.00 0.00 94 VAL A N 17
ATOM 24322 C CA . VAL A 1 94 ? 4.233 -7.352 8.912 1.00 0.00 94 VAL A CA 17
ATOM 24323 C C . VAL A 1 94 ? 4.350 -6.814 10.312 1.00 0.00 94 VAL A C 17
ATOM 24324 O O . VAL A 1 94 ? 3.597 -7.197 11.204 1.00 0.00 94 VAL A O 17
ATOM 24337 N N . GLY A 1 95 ? 5.315 -5.899 10.531 1.00 0.00 95 GLY A N 17
ATOM 24338 C CA . GLY A 1 95 ? 5.491 -5.333 11.846 1.00 0.00 95 GLY A CA 17
ATOM 24339 C C . GLY A 1 95 ? 6.295 -4.043 11.701 1.00 0.00 95 GLY A C 17
ATOM 24340 O O . GLY A 1 95 ? 6.854 -3.577 12.730 1.00 0.00 95 GLY A O 17
ATOM 24345 N N . MET A 1 1 ? 12.346 -2.399 -22.271 1.00 0.00 1 MET A N 18
ATOM 24346 C CA . MET A 1 1 ? 12.684 -3.125 -23.524 1.00 0.00 1 MET A CA 18
ATOM 24347 C C . MET A 1 1 ? 14.134 -3.520 -23.530 1.00 0.00 1 MET A C 18
ATOM 24348 O O . MET A 1 1 ? 15.024 -2.671 -23.566 1.00 0.00 1 MET A O 18
ATOM 24364 N N . SER A 1 2 ? 14.399 -4.842 -23.497 1.00 0.00 2 SER A N 18
ATOM 24365 C CA . SER A 1 2 ? 15.759 -5.311 -23.500 1.00 0.00 2 SER A CA 18
ATOM 24366 C C . SER A 1 2 ? 15.757 -6.635 -24.200 1.00 0.00 2 SER A C 18
ATOM 24367 O O . SER A 1 2 ? 14.830 -7.428 -24.046 1.00 0.00 2 SER A O 18
ATOM 24375 N N . GLN A 1 3 ? 16.809 -6.892 -25.011 1.00 0.00 3 GLN A N 18
ATOM 24376 C CA . GLN A 1 3 ? 16.906 -8.141 -25.728 1.00 0.00 3 GLN A CA 18
ATOM 24377 C C . GLN A 1 3 ? 17.081 -9.248 -24.728 1.00 0.00 3 GLN A C 18
ATOM 24378 O O . GLN A 1 3 ? 16.495 -10.322 -24.860 1.00 0.00 3 GLN A O 18
ATOM 24392 N N . ASN A 1 4 ? 17.902 -8.995 -23.689 1.00 0.00 4 ASN A N 18
ATOM 24393 C CA . ASN A 1 4 ? 18.139 -9.994 -22.679 1.00 0.00 4 ASN A CA 18
ATOM 24394 C C . ASN A 1 4 ? 17.348 -9.596 -21.470 1.00 0.00 4 ASN A C 18
ATOM 24395 O O . ASN A 1 4 ? 17.460 -8.471 -20.981 1.00 0.00 4 ASN A O 18
ATOM 24406 N N . GLU A 1 5 ? 16.511 -10.530 -20.961 1.00 0.00 5 GLU A N 18
ATOM 24407 C CA . GLU A 1 5 ? 15.705 -10.245 -19.797 1.00 0.00 5 GLU A CA 18
ATOM 24408 C C . GLU A 1 5 ? 16.616 -10.058 -18.616 1.00 0.00 5 GLU A C 18
ATOM 24409 O O . GLU A 1 5 ? 16.388 -9.189 -17.776 1.00 0.00 5 GLU A O 18
ATOM 24421 N N . GLU A 1 6 ? 17.677 -10.890 -18.529 1.00 0.00 6 GLU A N 18
ATOM 24422 C CA . GLU A 1 6 ? 18.606 -10.786 -17.434 1.00 0.00 6 GLU A CA 18
ATOM 24423 C C . GLU A 1 6 ? 19.978 -10.750 -18.030 1.00 0.00 6 GLU A C 18
ATOM 24424 O O . GLU A 1 6 ? 20.235 -11.360 -19.067 1.00 0.00 6 GLU A O 18
ATOM 24436 N N . ALA A 1 7 ? 20.902 -10.015 -17.375 1.00 0.00 7 ALA A N 18
ATOM 24437 C CA . ALA A 1 7 ? 22.249 -9.918 -17.874 1.00 0.00 7 ALA A CA 18
ATOM 24438 C C . ALA A 1 7 ? 22.947 -11.221 -17.568 1.00 0.00 7 ALA A C 18
ATOM 24439 O O . ALA A 1 7 ? 22.873 -11.737 -16.453 1.00 0.00 7 ALA A O 18
ATOM 24446 N N . PRO A 1 8 ? 23.631 -11.765 -18.555 1.00 0.00 8 PRO A N 18
ATOM 24447 C CA . PRO A 1 8 ? 24.355 -13.014 -18.387 1.00 0.00 8 PRO A CA 18
ATOM 24448 C C . PRO A 1 8 ? 25.610 -12.843 -17.586 1.00 0.00 8 PRO A C 18
ATOM 24449 O O . PRO A 1 8 ? 26.190 -11.758 -17.545 1.00 0.00 8 PRO A O 18
ATOM 24460 N N . ALA A 1 9 ? 26.076 -13.934 -16.941 1.00 0.00 9 ALA A N 18
ATOM 24461 C CA . ALA A 1 9 ? 27.273 -13.854 -16.141 1.00 0.00 9 ALA A CA 18
ATOM 24462 C C . ALA A 1 9 ? 28.448 -14.143 -17.032 1.00 0.00 9 ALA A C 18
ATOM 24463 O O . ALA A 1 9 ? 29.270 -15.009 -16.740 1.00 0.00 9 ALA A O 18
ATOM 24470 N N . ARG A 1 10 ? 28.539 -13.415 -18.169 1.00 0.00 10 ARG A N 18
ATOM 24471 C CA . ARG A 1 10 ? 29.638 -13.602 -19.086 1.00 0.00 10 ARG A CA 18
ATOM 24472 C C . ARG A 1 10 ? 30.877 -13.055 -18.432 1.00 0.00 10 ARG A C 18
ATOM 24473 O O . ARG A 1 10 ? 31.956 -13.638 -18.521 1.00 0.00 10 ARG A O 18
ATOM 24494 N N . SER A 1 11 ? 30.734 -11.892 -17.757 1.00 0.00 11 SER A N 18
ATOM 24495 C CA . SER A 1 11 ? 31.855 -11.277 -17.090 1.00 0.00 11 SER A CA 18
ATOM 24496 C C . SER A 1 11 ? 32.157 -12.089 -15.864 1.00 0.00 11 SER A C 18
ATOM 24497 O O . SER A 1 11 ? 31.253 -12.583 -15.192 1.00 0.00 11 SER A O 18
ATOM 24505 N N . GLY A 1 12 ? 33.461 -12.232 -15.538 1.00 0.00 12 GLY A N 18
ATOM 24506 C CA . GLY A 1 12 ? 33.847 -12.992 -14.374 1.00 0.00 12 GLY A CA 18
ATOM 24507 C C . GLY A 1 12 ? 33.807 -12.081 -13.184 1.00 0.00 12 GLY A C 18
ATOM 24508 O O . GLY A 1 12 ? 34.048 -12.510 -12.056 1.00 0.00 12 GLY A O 18
ATOM 24512 N N . GLY A 1 13 ? 33.492 -10.786 -13.410 1.00 0.00 13 GLY A N 18
ATOM 24513 C CA . GLY A 1 13 ? 33.428 -9.843 -12.321 1.00 0.00 13 GLY A CA 18
ATOM 24514 C C . GLY A 1 13 ? 32.022 -9.834 -11.814 1.00 0.00 13 GLY A C 18
ATOM 24515 O O . GLY A 1 13 ? 31.285 -8.869 -12.012 1.00 0.00 13 GLY A O 18
ATOM 24519 N N . LYS A 1 14 ? 31.624 -10.926 -11.130 1.00 0.00 14 LYS A N 18
ATOM 24520 C CA . LYS A 1 14 ? 30.288 -11.025 -10.602 1.00 0.00 14 LYS A CA 18
ATOM 24521 C C . LYS A 1 14 ? 30.381 -11.375 -9.153 1.00 0.00 14 LYS A C 18
ATOM 24522 O O . LYS A 1 14 ? 31.305 -12.057 -8.711 1.00 0.00 14 LYS A O 18
ATOM 24541 N N . VAL A 1 15 ? 29.389 -10.895 -8.386 1.00 0.00 15 VAL A N 18
ATOM 24542 C CA . VAL A 1 15 ? 29.340 -11.140 -6.971 1.00 0.00 15 VAL A CA 18
ATOM 24543 C C . VAL A 1 15 ? 27.948 -11.614 -6.667 1.00 0.00 15 VAL A C 18
ATOM 24544 O O . VAL A 1 15 ? 26.968 -11.095 -7.207 1.00 0.00 15 VAL A O 18
ATOM 24557 N N . THR A 1 16 ? 27.823 -12.629 -5.788 1.00 0.00 16 THR A N 18
ATOM 24558 C CA . THR A 1 16 ? 26.518 -13.130 -5.442 1.00 0.00 16 THR A CA 18
ATOM 24559 C C . THR A 1 16 ? 26.230 -12.677 -4.044 1.00 0.00 16 THR A C 18
ATOM 24560 O O . THR A 1 16 ? 27.133 -12.549 -3.218 1.00 0.00 16 THR A O 18
ATOM 24571 N N . PHE A 1 17 ? 24.940 -12.419 -3.751 1.00 0.00 17 PHE A N 18
ATOM 24572 C CA . PHE A 1 17 ? 24.563 -11.974 -2.440 1.00 0.00 17 PHE A CA 18
ATOM 24573 C C . PHE A 1 17 ? 23.348 -12.768 -2.060 1.00 0.00 17 PHE A C 18
ATOM 24574 O O . PHE A 1 17 ? 22.407 -12.890 -2.841 1.00 0.00 17 PHE A O 18
ATOM 24591 N N . ARG A 1 18 ? 23.349 -13.336 -0.835 1.00 0.00 18 ARG A N 18
ATOM 24592 C CA . ARG A 1 18 ? 22.237 -14.146 -0.402 1.00 0.00 18 ARG A CA 18
ATOM 24593 C C . ARG A 1 18 ? 21.444 -13.375 0.609 1.00 0.00 18 ARG A C 18
ATOM 24594 O O . ARG A 1 18 ? 21.992 -12.808 1.555 1.00 0.00 18 ARG A O 18
ATOM 24615 N N . ILE A 1 19 ? 20.108 -13.347 0.414 1.00 0.00 19 ILE A N 18
ATOM 24616 C CA . ILE A 1 19 ? 19.230 -12.659 1.328 1.00 0.00 19 ILE A CA 18
ATOM 24617 C C . ILE A 1 19 ? 18.303 -13.701 1.871 1.00 0.00 19 ILE A C 18
ATOM 24618 O O . ILE A 1 19 ? 17.720 -14.485 1.116 1.00 0.00 19 ILE A O 18
ATOM 24634 N N . ILE A 1 20 ? 18.135 -13.731 3.212 1.00 0.00 20 ILE A N 18
ATOM 24635 C CA . ILE A 1 20 ? 17.265 -14.710 3.809 1.00 0.00 20 ILE A CA 18
ATOM 24636 C C . ILE A 1 20 ? 15.910 -14.078 3.933 1.00 0.00 20 ILE A C 18
ATOM 24637 O O . ILE A 1 20 ? 15.729 -13.089 4.640 1.00 0.00 20 ILE A O 18
ATOM 24653 N N . LEU A 1 21 ? 14.918 -14.651 3.219 1.00 0.00 21 LEU A N 18
ATOM 24654 C CA . LEU A 1 21 ? 13.580 -14.128 3.268 1.00 0.00 21 LEU A CA 18
ATOM 24655 C C . LEU A 1 21 ? 12.815 -15.004 4.219 1.00 0.00 21 LEU A C 18
ATOM 24656 O O . LEU A 1 21 ? 12.656 -16.197 3.988 1.00 0.00 21 LEU A O 18
ATOM 24672 N N . THR A 1 22 ? 12.296 -14.413 5.316 1.00 0.00 22 THR A N 18
ATOM 24673 C CA . THR A 1 22 ? 11.569 -15.193 6.295 1.00 0.00 22 THR A CA 18
ATOM 24674 C C . THR A 1 22 ? 10.117 -15.243 5.911 1.00 0.00 22 THR A C 18
ATOM 24675 O O . THR A 1 22 ? 9.331 -15.953 6.533 1.00 0.00 22 THR A O 18
ATOM 24686 N N . SER A 1 23 ? 9.724 -14.487 4.866 1.00 0.00 23 SER A N 18
ATOM 24687 C CA . SER A 1 23 ? 8.342 -14.482 4.447 1.00 0.00 23 SER A CA 18
ATOM 24688 C C . SER A 1 23 ? 8.109 -15.647 3.524 1.00 0.00 23 SER A C 18
ATOM 24689 O O . SER A 1 23 ? 6.965 -15.956 3.197 1.00 0.00 23 SER A O 18
ATOM 24697 N N . GLU A 1 24 ? 9.191 -16.326 3.079 1.00 0.00 24 GLU A N 18
ATOM 24698 C CA . GLU A 1 24 ? 9.029 -17.452 2.191 1.00 0.00 24 GLU A CA 18
ATOM 24699 C C . GLU A 1 24 ? 9.664 -18.638 2.857 1.00 0.00 24 GLU A C 18
ATOM 24700 O O . GLU A 1 24 ? 10.871 -18.841 2.782 1.00 0.00 24 GLU A O 18
ATOM 24712 N N . ARG A 1 25 ? 8.832 -19.458 3.533 1.00 0.00 25 ARG A N 18
ATOM 24713 C CA . ARG A 1 25 ? 9.320 -20.632 4.224 1.00 0.00 25 ARG A CA 18
ATOM 24714 C C . ARG A 1 25 ? 9.855 -21.633 3.231 1.00 0.00 25 ARG A C 18
ATOM 24715 O O . ARG A 1 25 ? 10.836 -22.323 3.504 1.00 0.00 25 ARG A O 18
ATOM 24736 N N . SER A 1 26 ? 9.201 -21.742 2.053 1.00 0.00 26 SER A N 18
ATOM 24737 C CA . SER A 1 26 ? 9.609 -22.714 1.055 1.00 0.00 26 SER A CA 18
ATOM 24738 C C . SER A 1 26 ? 11.015 -22.442 0.590 1.00 0.00 26 SER A C 18
ATOM 24739 O O . SER A 1 26 ? 11.772 -23.376 0.333 1.00 0.00 26 SER A O 18
ATOM 24747 N N . GLN A 1 27 ? 11.406 -21.159 0.459 1.00 0.00 27 GLN A N 18
ATOM 24748 C CA . GLN A 1 27 ? 12.743 -20.862 0.006 1.00 0.00 27 GLN A CA 18
ATOM 24749 C C . GLN A 1 27 ? 13.184 -19.588 0.669 1.00 0.00 27 GLN A C 18
ATOM 24750 O O . GLN A 1 27 ? 13.002 -18.494 0.136 1.00 0.00 27 GLN A O 18
ATOM 24764 N N . PRO A 1 28 ? 13.774 -19.716 1.836 1.00 0.00 28 PRO A N 18
ATOM 24765 C CA . PRO A 1 28 ? 14.254 -18.575 2.579 1.00 0.00 28 PRO A CA 18
ATOM 24766 C C . PRO A 1 28 ? 15.665 -18.201 2.235 1.00 0.00 28 PRO A C 18
ATOM 24767 O O . PRO A 1 28 ? 16.401 -17.692 3.074 1.00 0.00 28 PRO A O 18
ATOM 24778 N N . PHE A 1 29 ? 16.069 -18.440 0.971 1.00 0.00 29 PHE A N 18
ATOM 24779 C CA . PHE A 1 29 ? 17.407 -18.114 0.552 1.00 0.00 29 PHE A CA 18
ATOM 24780 C C . PHE A 1 29 ? 17.339 -17.717 -0.891 1.00 0.00 29 PHE A C 18
ATOM 24781 O O . PHE A 1 29 ? 17.372 -18.568 -1.781 1.00 0.00 29 PHE A O 18
ATOM 24798 N N . ARG A 1 30 ? 17.229 -16.399 -1.161 1.00 0.00 30 ARG A N 18
ATOM 24799 C CA . ARG A 1 30 ? 17.195 -15.936 -2.524 1.00 0.00 30 ARG A CA 18
ATOM 24800 C C . ARG A 1 30 ? 18.571 -15.441 -2.842 1.00 0.00 30 ARG A C 18
ATOM 24801 O O . ARG A 1 30 ? 19.185 -14.728 -2.051 1.00 0.00 30 ARG A O 18
ATOM 24822 N N . VAL A 1 31 ? 19.091 -15.820 -4.027 1.00 0.00 31 VAL A N 18
ATOM 24823 C CA . VAL A 1 31 ? 20.416 -15.404 -4.407 1.00 0.00 31 VAL A CA 18
ATOM 24824 C C . VAL A 1 31 ? 20.283 -14.415 -5.524 1.00 0.00 31 VAL A C 18
ATOM 24825 O O . VAL A 1 31 ? 19.691 -14.707 -6.562 1.00 0.00 31 VAL A O 18
ATOM 24838 N N . ILE A 1 32 ? 20.846 -13.202 -5.325 1.00 0.00 32 ILE A N 18
ATOM 24839 C CA . ILE A 1 32 ? 20.797 -12.191 -6.350 1.00 0.00 32 ILE A CA 18
ATOM 24840 C C . ILE A 1 32 ? 22.174 -12.115 -6.943 1.00 0.00 32 ILE A C 18
ATOM 24841 O O . ILE A 1 32 ? 23.183 -12.222 -6.235 1.00 0.00 32 ILE A O 18
ATOM 24857 N N . SER A 1 33 ? 22.241 -11.968 -8.284 1.00 0.00 33 S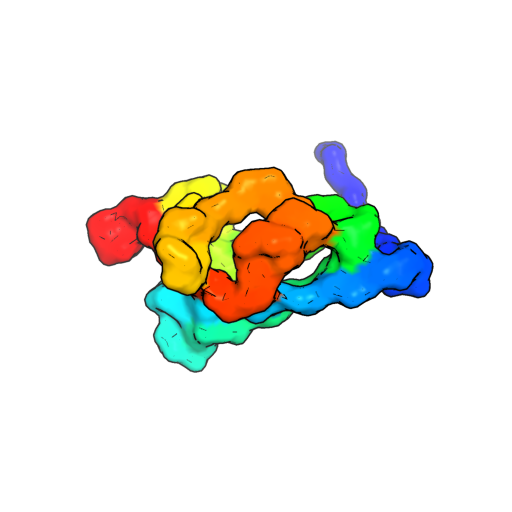ER A N 18
ATOM 24858 C CA . SER A 1 33 ? 23.516 -11.878 -8.951 1.00 0.00 33 SER A CA 18
ATOM 24859 C C . SER A 1 33 ? 23.681 -10.452 -9.361 1.00 0.00 33 SER A C 18
ATOM 24860 O O . SER A 1 33 ? 22.876 -9.917 -10.123 1.00 0.00 33 SER A O 18
ATOM 24868 N N . ILE A 1 34 ? 24.754 -9.808 -8.868 1.00 0.00 34 ILE A N 18
ATOM 24869 C CA . ILE A 1 34 ? 24.991 -8.424 -9.184 1.00 0.00 34 ILE A CA 18
ATOM 24870 C C . ILE A 1 34 ? 26.467 -8.261 -9.356 1.00 0.00 34 ILE A C 18
ATOM 24871 O O . ILE A 1 34 ? 27.240 -9.107 -8.939 1.00 0.00 34 ILE A O 18
ATOM 24887 N N . ALA A 1 35 ? 26.896 -7.160 -9.993 1.00 0.00 35 ALA A N 18
ATOM 24888 C CA . ALA A 1 35 ? 28.305 -6.942 -10.196 1.00 0.00 35 ALA A CA 18
ATOM 24889 C C . ALA A 1 35 ? 28.663 -5.678 -9.482 1.00 0.00 35 ALA A C 18
ATOM 24890 O O . ALA A 1 35 ? 27.816 -4.820 -9.253 1.00 0.00 35 ALA A O 18
ATOM 24897 N N . GLU A 1 36 ? 29.953 -5.538 -9.106 1.00 0.00 36 GLU A N 18
ATOM 24898 C CA . GLU A 1 36 ? 30.406 -4.348 -8.422 1.00 0.00 36 GLU A CA 18
ATOM 24899 C C . GLU A 1 36 ? 30.322 -3.194 -9.385 1.00 0.00 36 GLU A C 18
ATOM 24900 O O . GLU A 1 36 ? 30.210 -2.039 -8.980 1.00 0.00 36 GLU A O 18
ATOM 24912 N N . GLU A 1 37 ? 30.384 -3.501 -10.696 1.00 0.00 37 GLU A N 18
ATOM 24913 C CA . GLU A 1 37 ? 30.323 -2.476 -11.704 1.00 0.00 37 GLU A CA 18
ATOM 24914 C C . GLU A 1 37 ? 28.874 -2.264 -12.072 1.00 0.00 37 GLU A C 18
ATOM 24915 O O . GLU A 1 37 ? 28.521 -1.264 -12.694 1.00 0.00 37 GLU A O 18
ATOM 24927 N N . ALA A 1 38 ? 27.993 -3.210 -11.681 1.00 0.00 38 ALA A N 18
ATOM 24928 C CA . ALA A 1 38 ? 26.594 -3.095 -12.008 1.00 0.00 38 ALA A CA 18
ATOM 24929 C C . ALA A 1 38 ? 25.946 -2.236 -10.955 1.00 0.00 38 ALA A C 18
ATOM 24930 O O . ALA A 1 38 ? 26.404 -2.162 -9.813 1.00 0.00 38 ALA A O 18
ATOM 24937 N N . PRO A 1 39 ? 24.874 -1.579 -11.330 1.00 0.00 39 PRO A N 18
ATOM 24938 C CA . PRO A 1 39 ? 24.141 -0.724 -10.416 1.00 0.00 39 PRO A CA 18
ATOM 24939 C C . PRO A 1 39 ? 23.284 -1.494 -9.452 1.00 0.00 39 PRO A C 18
ATOM 24940 O O . PRO A 1 39 ? 22.953 -2.658 -9.680 1.00 0.00 39 PRO A O 18
ATOM 24951 N N . LEU A 1 40 ? 22.900 -0.827 -8.341 1.00 0.00 40 LEU A N 18
ATOM 24952 C CA . LEU A 1 40 ? 22.064 -1.433 -7.326 1.00 0.00 40 LEU A CA 18
ATOM 24953 C C . LEU A 1 40 ? 20.716 -1.781 -7.908 1.00 0.00 40 LEU A C 18
ATOM 24954 O O . LEU A 1 40 ? 19.938 -2.505 -7.293 1.00 0.00 40 LEU A O 18
ATOM 24970 N N . THR A 1 41 ? 20.408 -1.256 -9.113 1.00 0.00 41 THR A N 18
ATOM 24971 C CA . THR A 1 41 ? 19.133 -1.506 -9.749 1.00 0.00 41 THR A CA 18
ATOM 24972 C C . THR A 1 41 ? 18.955 -2.988 -9.968 1.00 0.00 41 THR A C 18
ATOM 24973 O O . THR A 1 41 ? 17.857 -3.511 -9.802 1.00 0.00 41 THR A O 18
ATOM 24984 N N . ALA A 1 42 ? 20.038 -3.708 -10.347 1.00 0.00 42 ALA A N 18
ATOM 24985 C CA . ALA A 1 42 ? 19.925 -5.125 -10.607 1.00 0.00 42 ALA A CA 18
ATOM 24986 C C . ALA A 1 42 ? 19.504 -5.828 -9.344 1.00 0.00 42 ALA A C 18
ATOM 24987 O O . ALA A 1 42 ? 18.677 -6.737 -9.379 1.00 0.00 42 ALA A O 18
ATOM 24994 N N . ALA A 1 43 ? 20.067 -5.413 -8.188 1.00 0.00 43 ALA A N 18
ATOM 24995 C CA . ALA A 1 43 ? 19.725 -6.044 -6.937 1.00 0.00 43 ALA A CA 18
ATOM 24996 C C . ALA A 1 43 ? 18.284 -5.757 -6.628 1.00 0.00 43 ALA A C 18
ATOM 24997 O O . ALA A 1 43 ? 17.560 -6.634 -6.185 1.00 0.00 43 ALA A O 18
ATOM 25004 N N . LEU A 1 44 ? 17.845 -4.504 -6.876 1.00 0.00 44 LEU A N 18
ATOM 25005 C CA . LEU A 1 44 ? 16.483 -4.098 -6.608 1.00 0.00 44 LEU A CA 18
ATOM 25006 C C . LEU A 1 44 ? 15.531 -4.934 -7.423 1.00 0.00 44 LEU A C 18
ATOM 25007 O O . LEU A 1 44 ? 14.466 -5.311 -6.940 1.00 0.00 44 LEU A O 18
ATOM 25023 N N . ARG A 1 45 ? 15.880 -5.234 -8.695 1.00 0.00 45 ARG A N 18
ATOM 25024 C CA . ARG A 1 45 ? 14.995 -6.019 -9.531 1.00 0.00 45 ARG A CA 18
ATOM 25025 C C . ARG A 1 45 ? 14.805 -7.382 -8.919 1.00 0.00 45 ARG A C 18
ATOM 25026 O O . ARG A 1 45 ? 13.689 -7.899 -8.877 1.00 0.00 45 ARG A O 18
ATOM 25047 N N . PHE A 1 46 ? 15.898 -8.006 -8.428 1.00 0.00 46 PHE A N 18
ATOM 25048 C CA . PHE A 1 46 ? 15.778 -9.315 -7.825 1.00 0.00 46 PHE A CA 18
ATOM 25049 C C . PHE A 1 46 ? 15.137 -9.163 -6.468 1.00 0.00 46 PHE A C 18
ATOM 25050 O O . PHE A 1 46 ? 14.410 -10.036 -6.014 1.00 0.00 46 PHE A O 18
ATOM 25067 N N . ALA A 1 47 ? 15.415 -8.030 -5.792 1.00 0.00 47 ALA A N 18
ATOM 25068 C CA . ALA A 1 47 ? 14.866 -7.762 -4.482 1.00 0.00 47 ALA A CA 18
ATOM 25069 C C . ALA A 1 47 ? 13.366 -7.705 -4.594 1.00 0.00 47 ALA A C 18
ATOM 25070 O O . ALA A 1 47 ? 12.646 -8.152 -3.702 1.00 0.00 47 ALA A O 18
ATOM 25077 N N . ALA A 1 48 ? 12.870 -7.131 -5.710 1.00 0.00 48 ALA A N 18
ATOM 25078 C CA . ALA A 1 48 ? 11.450 -7.005 -5.938 1.00 0.00 48 ALA A CA 18
ATOM 25079 C C . ALA A 1 48 ? 10.823 -8.374 -6.001 1.00 0.00 48 ALA A C 18
ATOM 25080 O O . ALA A 1 48 ? 9.644 -8.524 -5.727 1.00 0.00 48 ALA A O 18
ATOM 25087 N N . GLU A 1 49 ? 11.602 -9.407 -6.376 1.00 0.00 49 GLU A N 18
ATOM 25088 C CA . GLU A 1 49 ? 11.064 -10.747 -6.483 1.00 0.00 49 GLU A CA 18
ATOM 25089 C C . GLU A 1 49 ? 10.709 -11.264 -5.113 1.00 0.00 49 GLU A C 18
ATOM 25090 O O . GLU A 1 49 ? 9.757 -12.028 -4.965 1.00 0.00 49 GLU A O 18
ATOM 25102 N N . GLU A 1 50 ? 11.477 -10.863 -4.075 1.00 0.00 50 GLU A N 18
ATOM 25103 C CA . GLU A 1 50 ? 11.247 -11.377 -2.741 1.00 0.00 50 GLU A CA 18
ATOM 25104 C C . GLU A 1 50 ? 9.848 -11.073 -2.250 1.00 0.00 50 GLU A C 18
ATOM 25105 O O . GLU A 1 50 ? 9.189 -11.958 -1.707 1.00 0.00 50 GLU A O 18
ATOM 25117 N N . PHE A 1 51 ? 9.352 -9.825 -2.417 1.00 0.00 51 PHE A N 18
ATOM 25118 C CA . PHE A 1 51 ? 8.020 -9.510 -1.917 1.00 0.00 51 PHE A CA 18
ATOM 25119 C C . PHE A 1 51 ? 7.067 -9.293 -3.057 1.00 0.00 51 PHE A C 18
ATOM 25120 O O . PHE A 1 51 ? 5.861 -9.172 -2.845 1.00 0.00 51 PHE A O 18
ATOM 25137 N N . GLY A 1 52 ? 7.578 -9.234 -4.296 1.00 0.00 52 GLY A N 18
ATOM 25138 C CA . GLY A 1 52 ? 6.720 -9.025 -5.438 1.00 0.00 52 GLY A CA 18
ATOM 25139 C C . GLY A 1 52 ? 6.534 -7.547 -5.650 1.00 0.00 52 GLY A C 18
ATOM 25140 O O . GLY A 1 52 ? 5.893 -7.137 -6.615 1.00 0.00 52 GLY A O 18
ATOM 25144 N N . ILE A 1 53 ? 7.095 -6.700 -4.752 1.00 0.00 53 ILE A N 18
ATOM 25145 C CA . ILE A 1 53 ? 6.963 -5.276 -4.914 1.00 0.00 53 ILE A CA 18
ATOM 25146 C C . ILE A 1 53 ? 8.315 -4.682 -4.667 1.00 0.00 53 ILE A C 18
ATOM 25147 O O . ILE A 1 53 ? 9.139 -5.259 -3.958 1.00 0.00 53 ILE A O 18
ATOM 25163 N N . ALA A 1 54 ? 8.575 -3.499 -5.263 1.00 0.00 54 ALA A N 18
ATOM 25164 C CA . ALA A 1 54 ? 9.845 -2.850 -5.077 1.00 0.00 54 ALA A CA 18
ATOM 25165 C C . ALA A 1 54 ? 9.553 -1.477 -4.558 1.00 0.00 54 ALA A C 18
ATOM 25166 O O . ALA A 1 54 ? 9.058 -0.618 -5.287 1.00 0.00 54 ALA A O 18
ATOM 25173 N N . SER A 1 55 ? 9.856 -1.240 -3.268 1.00 0.00 55 SER A N 18
ATOM 25174 C CA . SER A 1 55 ? 9.600 0.052 -2.693 1.00 0.00 55 SER A CA 18
ATOM 25175 C C . SER A 1 55 ? 10.208 0.051 -1.324 1.00 0.00 55 SER A C 18
ATOM 25176 O O . SER A 1 55 ? 11.012 -0.813 -0.984 1.00 0.00 55 SER A O 18
ATOM 25184 N N . VAL A 1 56 ? 9.816 1.036 -0.496 1.00 0.00 56 VAL A N 18
ATOM 25185 C CA . VAL A 1 56 ? 10.330 1.138 0.849 1.00 0.00 56 VAL A CA 18
ATOM 25186 C C . VAL A 1 56 ? 9.762 0.015 1.679 1.00 0.00 56 VAL A C 18
ATOM 25187 O O . VAL A 1 56 ? 10.276 -0.286 2.754 1.00 0.00 56 VAL A O 18
ATOM 25200 N N . ASP A 1 57 ? 8.692 -0.653 1.183 1.00 0.00 57 ASP A N 18
ATOM 25201 C CA . ASP A 1 57 ? 8.070 -1.707 1.946 1.00 0.00 57 ASP A CA 18
ATOM 25202 C C . ASP A 1 57 ? 8.927 -2.940 1.865 1.00 0.00 57 ASP A C 18
ATOM 25203 O O . ASP A 1 57 ? 8.695 -3.906 2.587 1.00 0.00 57 ASP A O 18
ATOM 25212 N N . SER A 1 58 ? 9.942 -2.938 0.975 1.00 0.00 58 SER A N 18
ATOM 25213 C CA . SER A 1 58 ? 10.795 -4.091 0.831 1.00 0.00 58 SER A CA 18
ATOM 25214 C C . SER A 1 58 ? 12.175 -3.745 1.321 1.00 0.00 58 SER A C 18
ATOM 25215 O O . SER A 1 58 ? 13.129 -4.464 1.030 1.00 0.00 58 SER A O 18
ATOM 25223 N N . MET A 1 59 ? 12.327 -2.634 2.082 1.00 0.00 59 MET A N 18
ATOM 25224 C CA . MET A 1 59 ? 13.644 -2.260 2.545 1.00 0.00 59 MET A CA 18
ATOM 25225 C C . MET A 1 59 ? 13.664 -2.196 4.047 1.00 0.00 59 MET A C 18
ATOM 25226 O O . MET A 1 59 ? 13.826 -1.121 4.624 1.00 0.00 59 MET A O 18
ATOM 25240 N N . ALA A 1 60 ? 13.509 -3.355 4.731 1.00 0.00 60 ALA A N 18
ATOM 25241 C CA . ALA A 1 60 ? 13.611 -3.356 6.164 1.00 0.00 60 ALA A CA 18
ATOM 25242 C C . ALA A 1 60 ? 14.461 -4.547 6.486 1.00 0.00 60 ALA A C 18
ATOM 25243 O O . ALA A 1 60 ? 14.003 -5.539 7.029 1.00 0.00 60 ALA A O 18
ATOM 25250 N N . ALA A 1 61 ? 15.759 -4.457 6.148 1.00 0.00 61 ALA A N 18
ATOM 25251 C CA . ALA A 1 61 ? 16.647 -5.558 6.387 1.00 0.00 61 ALA A CA 18
ATOM 25252 C C . ALA A 1 61 ? 17.300 -5.348 7.717 1.00 0.00 61 ALA A C 18
ATOM 25253 O O . ALA A 1 61 ? 17.504 -4.216 8.156 1.00 0.00 61 ALA A O 18
ATOM 25260 N N . THR A 1 62 ? 17.627 -6.463 8.401 1.00 0.00 62 THR A N 18
ATOM 25261 C CA . THR A 1 62 ? 18.265 -6.373 9.686 1.00 0.00 62 THR A CA 18
ATOM 25262 C C . THR A 1 62 ? 19.399 -7.353 9.705 1.00 0.00 62 THR A C 18
ATOM 25263 O O . THR A 1 62 ? 19.363 -8.391 9.031 1.00 0.00 62 THR A O 18
ATOM 25274 N N . THR A 1 63 ? 20.446 -7.030 10.492 1.00 0.00 63 THR A N 18
ATOM 25275 C CA . THR A 1 63 ? 21.583 -7.912 10.619 1.00 0.00 63 THR A CA 18
ATOM 25276 C C . THR A 1 63 ? 21.417 -8.660 11.905 1.00 0.00 63 THR A C 18
ATOM 25277 O O . THR A 1 63 ? 20.502 -8.399 12.683 1.00 0.00 63 THR A O 18
ATOM 25288 N N . LYS A 1 64 ? 22.320 -9.631 12.148 1.00 0.00 64 LYS A N 18
ATOM 25289 C CA . LYS A 1 64 ? 22.272 -10.410 13.361 1.00 0.00 64 LYS A CA 18
ATOM 25290 C C . LYS A 1 64 ? 22.544 -9.484 14.511 1.00 0.00 64 LYS A C 18
ATOM 25291 O O . LYS A 1 64 ? 22.007 -9.650 15.606 1.00 0.00 64 LYS A O 18
ATOM 25310 N N . ASP A 1 65 ? 23.411 -8.477 14.272 1.00 0.00 65 ASP A N 18
ATOM 25311 C CA . ASP A 1 65 ? 23.773 -7.539 15.302 1.00 0.00 65 ASP A CA 18
ATOM 25312 C C . ASP A 1 65 ? 22.631 -6.583 15.540 1.00 0.00 65 ASP A C 18
ATOM 25313 O O . ASP A 1 65 ? 22.524 -6.008 16.622 1.00 0.00 65 ASP A O 18
ATOM 25322 N N . GLY A 1 66 ? 21.748 -6.380 14.535 1.00 0.00 66 GLY A N 18
ATOM 25323 C CA . GLY A 1 66 ? 20.634 -5.484 14.733 1.00 0.00 66 GLY A CA 18
ATOM 25324 C C . GLY A 1 66 ? 20.421 -4.682 13.485 1.00 0.00 66 GLY A C 18
ATOM 25325 O O . GLY A 1 66 ? 19.781 -5.137 12.539 1.00 0.00 66 GLY A O 18
ATOM 25329 N N . THR A 1 67 ? 20.963 -3.443 13.465 1.00 0.00 67 THR A N 18
ATOM 25330 C CA . THR A 1 67 ? 20.789 -2.566 12.325 1.00 0.00 67 THR A CA 18
ATOM 25331 C C . THR A 1 67 ? 21.457 -3.179 11.127 1.00 0.00 67 THR A C 18
ATOM 25332 O O . THR A 1 67 ? 22.621 -3.576 11.177 1.00 0.00 67 THR A O 18
ATOM 25343 N N . GLY A 1 68 ? 20.712 -3.258 10.003 1.00 0.00 68 GLY A N 18
ATOM 25344 C CA . GLY A 1 68 ? 21.261 -3.821 8.799 1.00 0.00 68 GLY A CA 18
ATOM 25345 C C . GLY A 1 68 ? 20.414 -3.358 7.662 1.00 0.00 68 GLY A C 18
ATOM 25346 O O . GLY A 1 68 ? 20.077 -4.130 6.773 1.00 0.00 68 GLY A O 18
ATOM 25350 N N . ILE A 1 69 ? 20.084 -2.054 7.654 1.00 0.00 69 ILE A N 18
ATOM 25351 C CA . ILE A 1 69 ? 19.250 -1.507 6.613 1.00 0.00 69 ILE A CA 18
ATOM 25352 C C . ILE A 1 69 ? 20.116 -1.303 5.404 1.00 0.00 69 ILE A C 18
ATOM 25353 O O . ILE A 1 69 ? 21.235 -0.798 5.504 1.00 0.00 69 ILE A O 18
ATOM 25369 N N . ASN A 1 70 ? 19.605 -1.702 4.212 1.00 0.00 70 ASN A N 18
ATOM 25370 C CA . ASN A 1 70 ? 20.379 -1.572 3.003 1.00 0.00 70 ASN A CA 18
ATOM 25371 C C . ASN A 1 70 ? 20.377 -0.119 2.595 1.00 0.00 70 ASN A C 18
ATOM 25372 O O . ASN A 1 70 ? 19.319 0.492 2.444 1.00 0.00 70 ASN A O 18
ATOM 25383 N N . PRO A 1 71 ? 21.557 0.447 2.409 1.00 0.00 71 PRO A N 18
ATOM 25384 C CA . PRO A 1 71 ? 21.678 1.827 2.001 1.00 0.00 71 PRO A CA 18
ATOM 25385 C C . PRO A 1 71 ? 21.630 1.997 0.509 1.00 0.00 71 PRO A C 18
ATOM 25386 O O . PRO A 1 71 ? 20.602 2.385 -0.042 1.00 0.00 71 PRO A O 18
ATOM 25397 N N . ALA A 1 72 ? 22.755 1.709 -0.185 1.00 0.00 72 ALA A N 18
ATOM 25398 C CA . ALA A 1 72 ? 22.782 1.845 -1.620 1.00 0.00 72 ALA A CA 18
ATOM 25399 C C . ALA A 1 72 ? 22.504 0.496 -2.216 1.00 0.00 72 ALA A C 18
ATOM 25400 O O . ALA A 1 72 ? 21.979 0.398 -3.318 1.00 0.00 72 ALA A O 18
ATOM 25407 N N . GLN A 1 73 ? 22.859 -0.582 -1.477 1.00 0.00 73 GLN A N 18
ATOM 25408 C CA . GLN A 1 73 ? 22.633 -1.931 -1.938 1.00 0.00 73 GLN A CA 18
ATOM 25409 C C . GLN A 1 73 ? 23.573 -2.241 -3.077 1.00 0.00 73 GLN A C 18
ATOM 25410 O O . GLN A 1 73 ? 23.247 -3.028 -3.964 1.00 0.00 73 GLN A O 18
ATOM 25424 N N . THR A 1 74 ? 24.784 -1.634 -3.075 1.00 0.00 74 THR A N 18
ATOM 25425 C CA . THR A 1 74 ? 25.729 -1.917 -4.133 1.00 0.00 74 THR A CA 18
ATOM 25426 C C . THR A 1 74 ? 26.369 -3.238 -3.791 1.00 0.00 74 THR A C 18
ATOM 25427 O O . THR A 1 74 ? 26.418 -3.631 -2.627 1.00 0.00 74 THR A O 18
ATOM 25438 N N . ALA A 1 75 ? 26.907 -3.942 -4.811 1.00 0.00 75 ALA A N 18
ATOM 25439 C CA . ALA A 1 75 ? 27.516 -5.239 -4.593 1.00 0.00 75 ALA A CA 18
ATOM 25440 C C . ALA A 1 75 ? 28.704 -5.123 -3.677 1.00 0.00 75 ALA A C 18
ATOM 25441 O O . ALA A 1 75 ? 28.912 -5.970 -2.815 1.00 0.00 75 ALA A O 18
ATOM 25448 N N . GLY A 1 76 ? 29.525 -4.070 -3.854 1.00 0.00 76 GLY A N 18
ATOM 25449 C CA . GLY A 1 76 ? 30.711 -3.915 -3.042 1.00 0.00 76 GLY A CA 18
ATOM 25450 C C . GLY A 1 76 ? 30.347 -3.671 -1.605 1.00 0.00 76 GLY A C 18
ATOM 25451 O O . GLY A 1 76 ? 30.992 -4.200 -0.700 1.00 0.00 76 GLY A O 18
ATOM 25455 N N . ASN A 1 77 ? 29.299 -2.861 -1.355 1.00 0.00 77 ASN A N 18
ATOM 25456 C CA . ASN A 1 77 ? 28.936 -2.538 0.007 1.00 0.00 77 ASN A CA 18
ATOM 25457 C C . ASN A 1 77 ? 28.335 -3.726 0.709 1.00 0.00 77 ASN A C 18
ATOM 25458 O O . ASN A 1 77 ? 28.670 -3.995 1.856 1.00 0.00 77 ASN A O 18
ATOM 25463 N N . VAL A 1 78 ? 27.454 -4.492 0.033 1.00 0.00 78 VAL A N 18
ATOM 25464 C CA . VAL A 1 78 ? 26.802 -5.603 0.701 1.00 0.00 78 VAL A CA 18
ATOM 25465 C C . VAL A 1 78 ? 27.749 -6.763 0.858 1.00 0.00 78 VAL A C 18
ATOM 25466 O O . VAL A 1 78 ? 27.620 -7.549 1.798 1.00 0.00 78 VAL A O 18
ATOM 25479 N N . PHE A 1 79 ? 28.728 -6.897 -0.060 1.00 0.00 79 PHE A N 18
ATOM 25480 C CA . PHE A 1 79 ? 29.658 -8.002 -0.006 1.00 0.00 79 PHE A CA 18
ATOM 25481 C C . PHE A 1 79 ? 30.406 -8.013 1.306 1.00 0.00 79 PHE A C 18
ATOM 25482 O O . PHE A 1 79 ? 30.495 -9.051 1.956 1.00 0.00 79 PHE A O 18
ATOM 25499 N N . MET A 1 80 ? 30.963 -6.860 1.733 1.00 0.00 80 MET A N 18
ATOM 25500 C CA . MET A 1 80 ? 31.741 -6.844 2.955 1.00 0.00 80 MET A CA 18
ATOM 25501 C C . MET A 1 80 ? 30.896 -6.448 4.138 1.00 0.00 80 MET A C 18
ATOM 25502 O O . MET A 1 80 ? 31.163 -6.880 5.256 1.00 0.00 80 MET A O 18
ATOM 25516 N N . LYS A 1 81 ? 29.859 -5.609 3.931 1.00 0.00 81 LYS A N 18
ATOM 25517 C CA . LYS A 1 81 ? 29.056 -5.155 5.049 1.00 0.00 81 LYS A CA 18
ATOM 25518 C C . LYS A 1 81 ? 28.291 -6.297 5.669 1.00 0.00 81 LYS A C 18
ATOM 25519 O O . LYS A 1 81 ? 28.215 -6.390 6.894 1.00 0.00 81 LYS A O 18
ATOM 25538 N N . TYR A 1 82 ? 27.706 -7.204 4.852 1.00 0.00 82 TYR A N 18
ATOM 25539 C CA . TYR A 1 82 ? 26.913 -8.269 5.430 1.00 0.00 82 TYR A CA 18
ATOM 25540 C C . TYR A 1 82 ? 27.612 -9.590 5.263 1.00 0.00 82 TYR A C 18
ATOM 25541 O O . TYR A 1 82 ? 27.420 -10.494 6.073 1.00 0.00 82 TYR A O 18
ATOM 25559 N N . GLY A 1 83 ? 28.441 -9.747 4.209 1.00 0.00 83 GLY A N 18
ATOM 25560 C CA . GLY A 1 83 ? 29.144 -10.999 4.026 1.00 0.00 83 GLY A CA 18
ATOM 25561 C C . GLY A 1 83 ? 28.171 -12.071 3.620 1.00 0.00 83 GLY A C 18
ATOM 25562 O O . GLY A 1 83 ? 28.301 -13.215 4.050 1.00 0.00 83 GLY A O 18
ATOM 25566 N N . GLN A 1 84 ? 27.161 -11.717 2.781 1.00 0.00 84 GLN A N 18
ATOM 25567 C CA . GLN A 1 84 ? 26.179 -12.685 2.325 1.00 0.00 84 GLN A CA 18
ATOM 25568 C C . GLN A 1 84 ? 25.433 -13.247 3.512 1.00 0.00 84 GLN A C 18
ATOM 25569 O O . GLN A 1 84 ? 25.153 -14.443 3.567 1.00 0.00 84 GLN A O 18
ATOM 25583 N N . GLU A 1 85 ? 25.081 -12.388 4.491 1.00 0.00 85 GLU A N 18
ATOM 25584 C CA . GLU A 1 85 ? 24.357 -12.865 5.644 1.00 0.00 85 GLU A CA 18
ATOM 25585 C C . GLU A 1 85 ? 23.507 -11.732 6.141 1.00 0.00 85 GLU A C 18
ATOM 25586 O O . GLU A 1 85 ? 23.924 -10.947 6.992 1.00 0.00 85 GLU A O 18
ATOM 25598 N N . ILE A 1 86 ? 22.275 -11.620 5.604 1.00 0.00 86 ILE A N 18
ATOM 25599 C CA . ILE A 1 86 ? 21.392 -10.559 6.019 1.00 0.00 86 ILE A CA 18
ATOM 25600 C C . ILE A 1 86 ? 19.987 -11.096 5.991 1.00 0.00 86 ILE A C 18
ATOM 25601 O O . ILE A 1 86 ? 19.653 -11.960 5.170 1.00 0.00 86 ILE A O 18
ATOM 25617 N N . ARG A 1 87 ? 19.121 -10.599 6.909 1.00 0.00 87 ARG A N 18
ATOM 25618 C CA . ARG A 1 87 ? 17.751 -11.043 6.927 1.00 0.00 87 ARG A CA 18
ATOM 25619 C C . ARG A 1 87 ? 16.937 -9.933 6.329 1.00 0.00 87 ARG A C 18
ATOM 25620 O O . ARG A 1 87 ? 17.114 -8.767 6.670 1.00 0.00 87 ARG A O 18
ATOM 25641 N N . LEU A 1 88 ? 16.012 -10.284 5.414 1.00 0.00 88 LEU A N 18
ATOM 25642 C CA . LEU A 1 88 ? 15.199 -9.289 4.771 1.00 0.00 88 LEU A CA 18
ATOM 25643 C C . LEU A 1 88 ? 13.827 -9.335 5.389 1.00 0.00 88 LEU A C 18
ATOM 25644 O O . LEU A 1 88 ? 13.186 -10.386 5.430 1.00 0.00 88 LEU A O 18
ATOM 25660 N N . ILE A 1 89 ? 13.346 -8.168 5.886 1.00 0.00 89 ILE A N 18
ATOM 25661 C CA . ILE A 1 89 ? 12.042 -8.099 6.498 1.00 0.00 89 ILE A CA 18
ATOM 25662 C C . ILE A 1 89 ? 11.313 -6.976 5.784 1.00 0.00 89 ILE A C 18
ATOM 25663 O O . ILE A 1 89 ? 11.928 -5.983 5.352 1.00 0.00 89 ILE A O 18
ATOM 25679 N N . PRO A 1 90 ? 10.017 -7.147 5.573 1.00 0.00 90 PRO A N 18
ATOM 25680 C CA . PRO A 1 90 ? 9.203 -6.114 4.952 1.00 0.00 90 PRO A CA 18
ATOM 25681 C C . PRO A 1 90 ? 8.916 -4.980 5.892 1.00 0.00 90 PRO A C 18
ATOM 25682 O O . PRO A 1 90 ? 9.036 -5.122 7.106 1.00 0.00 90 PRO A O 18
ATOM 25693 N N . ARG A 1 91 ? 8.521 -3.815 5.343 1.00 0.00 91 ARG A N 18
ATOM 25694 C CA . ARG A 1 91 ? 8.245 -2.673 6.174 1.00 0.00 91 ARG A CA 18
ATOM 25695 C C . ARG A 1 91 ? 6.805 -2.304 5.974 1.00 0.00 91 ARG A C 18
ATOM 25696 O O . ARG A 1 91 ? 6.335 -2.174 4.846 1.00 0.00 91 ARG A O 18
ATOM 25717 N N . ASP A 1 92 ? 6.070 -2.142 7.104 1.00 0.00 92 ASP A N 18
ATOM 25718 C CA . ASP A 1 92 ? 4.670 -1.764 7.067 1.00 0.00 92 ASP A CA 18
ATOM 25719 C C . ASP A 1 92 ? 3.846 -2.903 6.511 1.00 0.00 92 ASP A C 18
ATOM 25720 O O . ASP A 1 92 ? 2.658 -2.737 6.245 1.00 0.00 92 ASP A O 18
ATOM 25729 N N . ARG A 1 93 ? 4.460 -4.090 6.325 1.00 0.00 93 ARG A N 18
ATOM 25730 C CA . ARG A 1 93 ? 3.721 -5.220 5.812 1.00 0.00 93 ARG A CA 18
ATOM 25731 C C . ARG A 1 93 ? 4.064 -6.409 6.659 1.00 0.00 93 ARG A C 18
ATOM 25732 O O . ARG A 1 93 ? 3.752 -7.545 6.309 1.00 0.00 93 ARG A O 18
ATOM 25753 N N . VAL A 1 94 ? 4.731 -6.161 7.810 1.00 0.00 94 VAL A N 18
ATOM 25754 C CA . VAL A 1 94 ? 5.106 -7.233 8.701 1.00 0.00 94 VAL A CA 18
ATOM 25755 C C . VAL A 1 94 ? 3.848 -7.861 9.239 1.00 0.00 94 VAL A C 18
ATOM 25756 O O . VAL A 1 94 ? 3.726 -9.082 9.301 1.00 0.00 94 VAL A O 18
ATOM 25769 N N . GLY A 1 95 ? 2.874 -7.022 9.646 1.00 0.00 95 GLY A N 18
ATOM 25770 C CA . GLY A 1 95 ? 1.641 -7.551 10.172 1.00 0.00 95 GLY A CA 18
ATOM 25771 C C . GLY A 1 95 ? 0.803 -6.376 10.675 1.00 0.00 95 GLY A C 18
ATOM 25772 O O . GLY A 1 95 ? -0.300 -6.633 11.229 1.00 0.00 95 GLY A O 18
ATOM 25777 N N . MET A 1 1 ? 12.203 -26.728 -20.910 1.00 0.00 1 MET A N 19
ATOM 25778 C CA . MET A 1 1 ? 13.395 -27.434 -21.457 1.00 0.00 1 MET A CA 19
ATOM 25779 C C . MET A 1 1 ? 14.663 -26.778 -20.985 1.00 0.00 1 MET A C 19
ATOM 25780 O O . MET A 1 1 ? 15.598 -27.449 -20.552 1.00 0.00 1 MET A O 19
ATOM 25796 N N . SER A 1 2 ? 14.719 -25.432 -21.066 1.00 0.00 2 SER A N 19
ATOM 25797 C CA . SER A 1 2 ? 15.896 -24.725 -20.639 1.00 0.00 2 SER A CA 19
ATOM 25798 C C . SER A 1 2 ? 15.440 -23.369 -20.196 1.00 0.00 2 SER A C 19
ATOM 25799 O O . SER A 1 2 ? 14.505 -22.802 -20.759 1.00 0.00 2 SER A O 19
ATOM 25807 N N . GLN A 1 3 ? 16.107 -22.812 -19.163 1.00 0.00 3 GLN A N 19
ATOM 25808 C CA . GLN A 1 3 ? 15.736 -21.513 -18.668 1.00 0.00 3 GLN A CA 19
ATOM 25809 C C . GLN A 1 3 ? 16.595 -20.508 -19.373 1.00 0.00 3 GLN A C 19
ATOM 25810 O O . GLN A 1 3 ? 17.822 -20.565 -19.311 1.00 0.00 3 GLN A O 19
ATOM 25824 N N . ASN A 1 4 ? 15.952 -19.545 -20.068 1.00 0.00 4 ASN A N 19
ATOM 25825 C CA . ASN A 1 4 ? 16.693 -18.534 -20.776 1.00 0.00 4 ASN A CA 19
ATOM 25826 C C . ASN A 1 4 ? 16.865 -17.372 -19.842 1.00 0.00 4 ASN A C 19
ATOM 25827 O O . ASN A 1 4 ? 15.920 -16.630 -19.575 1.00 0.00 4 ASN A O 19
ATOM 25838 N N . GLU A 1 5 ? 18.095 -17.194 -19.319 1.00 0.00 5 GLU A N 19
ATOM 25839 C CA . GLU A 1 5 ? 18.353 -16.104 -18.416 1.00 0.00 5 GLU A CA 19
ATOM 25840 C C . GLU A 1 5 ? 19.700 -15.554 -18.770 1.00 0.00 5 GLU A C 19
ATOM 25841 O O . GLU A 1 5 ? 20.666 -16.298 -18.921 1.00 0.00 5 GLU A O 19
ATOM 25853 N N . GLU A 1 6 ? 19.785 -14.214 -18.909 1.00 0.00 6 GLU A N 19
ATOM 25854 C CA . GLU A 1 6 ? 21.037 -13.591 -19.247 1.00 0.00 6 GLU A CA 19
ATOM 25855 C C . GLU A 1 6 ? 21.182 -12.404 -18.346 1.00 0.00 6 GLU A C 19
ATOM 25856 O O . GLU A 1 6 ? 20.269 -11.590 -18.222 1.00 0.00 6 GLU A O 19
ATOM 25868 N N . ALA A 1 7 ? 22.351 -12.285 -17.679 1.00 0.00 7 ALA A N 19
ATOM 25869 C CA . ALA A 1 7 ? 22.574 -11.175 -16.791 1.00 0.00 7 ALA A CA 19
ATOM 25870 C C . ALA A 1 7 ? 22.994 -9.997 -17.631 1.00 0.00 7 ALA A C 19
ATOM 25871 O O . ALA A 1 7 ? 23.658 -10.147 -18.657 1.00 0.00 7 ALA A O 19
ATOM 25878 N N . PRO A 1 8 ? 22.612 -8.813 -17.199 1.00 0.00 8 PRO A N 19
ATOM 25879 C CA . PRO A 1 8 ? 22.950 -7.587 -17.907 1.00 0.00 8 PRO A CA 19
ATOM 25880 C C . PRO A 1 8 ? 24.394 -7.205 -17.767 1.00 0.00 8 PRO A C 19
ATOM 25881 O O . PRO A 1 8 ? 24.918 -6.421 -18.557 1.00 0.00 8 PRO A O 19
ATOM 25892 N N . ALA A 1 9 ? 25.075 -7.765 -16.746 1.00 0.00 9 ALA A N 19
ATOM 25893 C CA . ALA A 1 9 ? 26.462 -7.450 -16.528 1.00 0.00 9 ALA A CA 19
ATOM 25894 C C . ALA A 1 9 ? 27.283 -8.408 -17.346 1.00 0.00 9 ALA A C 19
ATOM 25895 O O . ALA A 1 9 ? 27.848 -9.367 -16.821 1.00 0.00 9 ALA A O 19
ATOM 25902 N N . ARG A 1 10 ? 27.357 -8.161 -18.672 1.00 0.00 10 ARG A N 19
ATOM 25903 C CA . ARG A 1 10 ? 28.129 -9.020 -19.540 1.00 0.00 10 ARG A CA 19
ATOM 25904 C C . ARG A 1 10 ? 29.587 -8.808 -19.240 1.00 0.00 10 ARG A C 19
ATOM 25905 O O . ARG A 1 10 ? 30.369 -9.755 -19.217 1.00 0.00 10 ARG A O 19
ATOM 25926 N N . SER A 1 11 ? 29.984 -7.537 -19.019 1.00 0.00 11 SER A N 19
ATOM 25927 C CA . SER A 1 11 ? 31.364 -7.235 -18.725 1.00 0.00 11 SER A CA 19
ATOM 25928 C C . SER A 1 11 ? 31.396 -6.541 -17.400 1.00 0.00 11 SER A C 19
ATOM 25929 O O . SER A 1 11 ? 30.511 -5.749 -17.082 1.00 0.00 11 SER A O 19
ATOM 25937 N N . GLY A 1 12 ? 32.443 -6.824 -16.596 1.00 0.00 12 GLY A N 19
ATOM 25938 C CA . GLY A 1 12 ? 32.565 -6.197 -15.305 1.00 0.00 12 GLY A CA 19
ATOM 25939 C C . GLY A 1 12 ? 32.771 -7.282 -14.301 1.00 0.00 12 GLY A C 19
ATOM 25940 O O . GLY A 1 12 ? 33.019 -8.433 -14.653 1.00 0.00 12 GLY A O 19
ATOM 25944 N N . GLY A 1 13 ? 32.679 -6.923 -13.004 1.00 0.00 13 GLY A N 19
ATOM 25945 C CA . GLY A 1 13 ? 32.851 -7.900 -11.959 1.00 0.00 13 GLY A CA 19
ATOM 25946 C C . GLY A 1 13 ? 31.484 -8.344 -11.558 1.00 0.00 13 GLY A C 19
ATOM 25947 O O . GLY A 1 13 ? 30.603 -7.523 -11.318 1.00 0.00 13 GLY A O 19
ATOM 25951 N N . LYS A 1 14 ? 31.288 -9.672 -11.449 1.00 0.00 14 LYS A N 19
ATOM 25952 C CA . LYS A 1 14 ? 29.996 -10.201 -11.086 1.00 0.00 14 LYS A CA 19
ATOM 25953 C C . LYS A 1 14 ? 30.121 -10.808 -9.722 1.00 0.00 14 LYS A C 19
ATOM 25954 O O . LYS A 1 14 ? 31.106 -11.478 -9.413 1.00 0.00 14 LYS A O 19
ATOM 25973 N N . VAL A 1 15 ? 29.098 -10.579 -8.871 1.00 0.00 15 VAL A N 19
ATOM 25974 C CA . VAL A 1 15 ? 29.114 -11.109 -7.534 1.00 0.00 15 VAL A CA 19
ATOM 25975 C C . VAL A 1 15 ? 27.770 -11.744 -7.295 1.00 0.00 15 VAL A C 19
ATOM 25976 O O . VAL A 1 15 ? 26.729 -11.209 -7.692 1.00 0.00 15 VAL A O 19
ATOM 25989 N N . THR A 1 16 ? 27.772 -12.918 -6.630 1.00 0.00 16 THR A N 19
ATOM 25990 C CA . THR A 1 16 ? 26.539 -13.608 -6.347 1.00 0.00 16 THR A CA 19
ATOM 25991 C C . THR A 1 16 ? 26.313 -13.493 -4.870 1.00 0.00 16 THR A C 19
ATOM 25992 O O . THR A 1 16 ? 27.188 -13.829 -4.074 1.00 0.00 16 THR A O 19
ATOM 26003 N N . PHE A 1 17 ? 25.113 -13.014 -4.468 1.00 0.00 17 PHE A N 19
ATOM 26004 C CA . PHE A 1 17 ? 24.818 -12.859 -3.069 1.00 0.00 17 PHE A CA 19
ATOM 26005 C C . PHE A 1 17 ? 23.633 -13.715 -2.746 1.00 0.00 17 PHE A C 19
ATOM 26006 O O . PHE A 1 17 ? 22.674 -13.811 -3.516 1.00 0.00 17 PHE A O 19
ATOM 26023 N N . ARG A 1 18 ? 23.685 -14.349 -1.560 1.00 0.00 18 ARG A N 19
ATOM 26024 C CA . ARG A 1 18 ? 22.611 -15.183 -1.109 1.00 0.00 18 ARG A CA 19
ATOM 26025 C C . ARG A 1 18 ? 21.820 -14.343 -0.150 1.00 0.00 18 ARG A C 19
ATOM 26026 O O . ARG A 1 18 ? 22.375 -13.715 0.750 1.00 0.00 18 ARG A O 19
ATOM 26047 N N . ILE A 1 19 ? 20.490 -14.318 -0.331 1.00 0.00 19 ILE A N 19
ATOM 26048 C CA . ILE A 1 19 ? 19.640 -13.527 0.518 1.00 0.00 19 ILE A CA 19
ATOM 26049 C C . ILE A 1 19 ? 18.757 -14.468 1.267 1.00 0.00 19 ILE A C 19
ATOM 26050 O O . ILE A 1 19 ? 18.125 -15.352 0.676 1.00 0.00 19 ILE A O 19
ATOM 26066 N N . ILE A 1 20 ? 18.683 -14.294 2.609 1.00 0.00 20 ILE A N 19
ATOM 26067 C CA . ILE A 1 20 ? 17.850 -15.164 3.398 1.00 0.00 20 ILE A CA 19
ATOM 26068 C C . ILE A 1 20 ? 16.610 -14.389 3.730 1.00 0.00 20 ILE A C 19
ATOM 26069 O O . ILE A 1 20 ? 16.670 -13.309 4.316 1.00 0.00 20 ILE A O 19
ATOM 26085 N N . LEU A 1 21 ? 15.439 -14.931 3.335 1.00 0.00 21 LEU A N 19
ATOM 26086 C CA . LEU A 1 21 ? 14.196 -14.260 3.609 1.00 0.00 21 LEU A CA 19
ATOM 26087 C C . LEU A 1 21 ? 13.589 -14.917 4.806 1.00 0.00 21 LEU A C 19
ATOM 26088 O O . LEU A 1 21 ? 13.302 -16.109 4.791 1.00 0.00 21 LEU A O 19
ATOM 26104 N N . THR A 1 22 ? 13.360 -14.139 5.881 1.00 0.00 22 THR A N 19
ATOM 26105 C CA . THR A 1 22 ? 12.759 -14.702 7.066 1.00 0.00 22 THR A CA 19
ATOM 26106 C C . THR A 1 22 ? 11.283 -14.440 6.993 1.00 0.00 22 THR A C 19
ATOM 26107 O O . THR A 1 22 ? 10.515 -14.933 7.815 1.00 0.00 22 THR A O 19
ATOM 26118 N N . SER A 1 23 ? 10.852 -13.649 5.982 1.00 0.00 23 SER A N 19
ATOM 26119 C CA . SER A 1 23 ? 9.451 -13.343 5.834 1.00 0.00 23 SER A CA 19
ATOM 26120 C C . SER A 1 23 ? 8.832 -14.383 4.944 1.00 0.00 23 SER A C 19
ATOM 26121 O O . SER A 1 23 ? 7.612 -14.546 4.932 1.00 0.00 23 SER A O 19
ATOM 26129 N N . GLU A 1 24 ? 9.663 -15.113 4.167 1.00 0.00 24 GLU A N 19
ATOM 26130 C CA . GLU A 1 24 ? 9.136 -16.131 3.293 1.00 0.00 24 GLU A CA 19
ATOM 26131 C C . GLU A 1 24 ? 9.668 -17.445 3.782 1.00 0.00 24 GLU A C 19
ATOM 26132 O O . GLU A 1 24 ? 10.678 -17.945 3.292 1.00 0.00 24 GLU A O 19
ATOM 26144 N N . ARG A 1 25 ? 8.974 -18.038 4.780 1.00 0.00 25 ARG A N 19
ATOM 26145 C CA . ARG A 1 25 ? 9.396 -19.303 5.342 1.00 0.00 25 ARG A CA 19
ATOM 26146 C C . ARG A 1 25 ? 9.254 -20.397 4.316 1.00 0.00 25 ARG A C 19
ATOM 26147 O O . ARG A 1 25 ? 9.874 -21.451 4.438 1.00 0.00 25 ARG A O 19
ATOM 26168 N N . SER A 1 26 ? 8.417 -20.172 3.273 1.00 0.00 26 SER A N 19
ATOM 26169 C CA . SER A 1 26 ? 8.213 -21.182 2.256 1.00 0.00 26 SER A CA 19
ATOM 26170 C C . SER A 1 26 ? 9.510 -21.426 1.532 1.00 0.00 26 SER A C 19
ATOM 26171 O O . SER A 1 26 ? 9.815 -22.556 1.159 1.00 0.00 26 SER A O 19
ATOM 26179 N N . GLN A 1 27 ? 10.304 -20.359 1.311 1.00 0.00 27 GLN A N 19
ATOM 26180 C CA . GLN A 1 27 ? 11.556 -20.521 0.620 1.00 0.00 27 GLN A CA 19
ATOM 26181 C C . GLN A 1 27 ? 12.463 -19.411 1.070 1.00 0.00 27 GLN A C 19
ATOM 26182 O O . GLN A 1 27 ? 12.540 -18.354 0.440 1.00 0.00 27 GLN A O 19
ATOM 26196 N N . PRO A 1 28 ? 13.158 -19.633 2.159 1.00 0.00 28 PRO A N 19
ATOM 26197 C CA . PRO A 1 28 ? 14.071 -18.648 2.697 1.00 0.00 28 PRO A CA 19
ATOM 26198 C C . PRO A 1 28 ? 15.428 -18.731 2.069 1.00 0.00 28 PRO A C 19
ATOM 26199 O O . PRO A 1 28 ? 16.440 -18.860 2.758 1.00 0.00 28 PRO A O 19
ATOM 26210 N N . PHE A 1 29 ? 15.481 -18.641 0.725 1.00 0.00 29 PHE A N 19
ATOM 26211 C CA . PHE A 1 29 ? 16.743 -18.728 0.053 1.00 0.00 29 PHE A CA 19
ATOM 26212 C C . PHE A 1 29 ? 16.548 -18.243 -1.355 1.00 0.00 29 PHE A C 19
ATOM 26213 O O . PHE A 1 29 ? 16.036 -18.968 -2.209 1.00 0.00 29 PHE A O 19
ATOM 26230 N N . ARG A 1 30 ? 16.953 -16.984 -1.620 1.00 0.00 30 ARG A N 19
ATOM 26231 C CA . ARG A 1 30 ? 16.848 -16.437 -2.947 1.00 0.00 30 ARG A CA 19
ATOM 26232 C C . ARG A 1 30 ? 18.218 -15.967 -3.307 1.00 0.00 30 ARG A C 19
ATOM 26233 O O . ARG A 1 30 ? 18.917 -15.384 -2.486 1.00 0.00 30 ARG A O 19
ATOM 26254 N N . VAL A 1 31 ? 18.639 -16.208 -4.563 1.00 0.00 31 VAL A N 19
ATOM 26255 C CA . VAL A 1 31 ? 19.964 -15.817 -4.970 1.00 0.00 31 VAL A CA 19
ATOM 26256 C C . VAL A 1 31 ? 19.852 -14.674 -5.930 1.00 0.00 31 VAL A C 19
ATOM 26257 O O . VAL A 1 31 ? 19.170 -14.768 -6.951 1.00 0.00 31 VAL A O 19
ATOM 26270 N N . ILE A 1 32 ? 20.535 -13.550 -5.613 1.00 0.00 32 ILE A N 19
ATOM 26271 C CA . ILE A 1 32 ? 20.524 -12.408 -6.497 1.00 0.00 32 ILE A CA 19
ATOM 26272 C C . ILE A 1 32 ? 21.898 -12.327 -7.097 1.00 0.00 32 ILE A C 19
ATOM 26273 O O . ILE A 1 32 ? 22.904 -12.553 -6.422 1.00 0.00 32 ILE A O 19
ATOM 26289 N N . SER A 1 33 ? 21.972 -12.032 -8.411 1.00 0.00 33 SER A N 19
ATOM 26290 C CA . SER A 1 33 ? 23.252 -11.919 -9.060 1.00 0.00 33 SER A CA 19
ATOM 26291 C C . SER A 1 33 ? 23.346 -10.508 -9.523 1.00 0.00 33 SER A C 19
ATOM 26292 O O . SER A 1 33 ? 22.533 -10.056 -10.327 1.00 0.00 33 SER A O 19
ATOM 26300 N N . ILE A 1 34 ? 24.365 -9.776 -9.033 1.00 0.00 34 ILE A N 19
ATOM 26301 C CA . ILE A 1 34 ? 24.503 -8.398 -9.415 1.00 0.00 34 ILE A CA 19
ATOM 26302 C C . ILE A 1 34 ? 25.960 -8.123 -9.592 1.00 0.00 34 ILE A C 19
ATOM 26303 O O . ILE A 1 34 ? 26.806 -8.809 -9.031 1.00 0.00 34 ILE A O 19
ATOM 26319 N N . ALA A 1 35 ? 26.290 -7.099 -10.397 1.00 0.00 35 ALA A N 19
ATOM 26320 C CA . ALA A 1 35 ? 27.671 -6.769 -10.619 1.00 0.00 35 ALA A CA 19
ATOM 26321 C C . ALA A 1 35 ? 28.186 -6.084 -9.384 1.00 0.00 35 ALA A C 19
ATOM 26322 O O . ALA A 1 35 ? 27.431 -5.463 -8.640 1.00 0.00 35 ALA A O 19
ATOM 26329 N N . GLU A 1 36 ? 29.508 -6.193 -9.142 1.00 0.00 36 GLU A N 19
ATOM 26330 C CA . GLU A 1 36 ? 30.114 -5.566 -7.988 1.00 0.00 36 GLU A CA 19
ATOM 26331 C C . GLU A 1 36 ? 29.944 -4.075 -8.116 1.00 0.00 36 GLU A C 19
ATOM 26332 O O . GLU A 1 36 ? 29.702 -3.374 -7.133 1.00 0.00 36 GLU A O 19
ATOM 26344 N N . GLU A 1 37 ? 30.082 -3.566 -9.355 1.00 0.00 37 GLU A N 19
ATOM 26345 C CA . GLU A 1 37 ? 29.966 -2.150 -9.599 1.00 0.00 37 GLU A CA 19
ATOM 26346 C C . GLU A 1 37 ? 28.539 -1.814 -9.963 1.00 0.00 37 GLU A C 19
ATOM 26347 O O . GLU A 1 37 ? 28.245 -0.682 -10.346 1.00 0.00 37 GLU A O 19
ATOM 26359 N N . ALA A 1 38 ? 27.610 -2.790 -9.853 1.00 0.00 38 ALA A N 19
ATOM 26360 C CA . ALA A 1 38 ? 26.234 -2.530 -10.206 1.00 0.00 38 ALA A CA 19
ATOM 26361 C C . ALA A 1 38 ? 25.544 -1.916 -9.016 1.00 0.00 38 ALA A C 19
ATOM 26362 O O . ALA A 1 38 ? 25.936 -2.117 -7.865 1.00 0.00 38 ALA A O 19
ATOM 26369 N N . PRO A 1 39 ? 24.508 -1.156 -9.295 1.00 0.00 39 PRO A N 19
ATOM 26370 C CA . PRO A 1 39 ? 23.717 -0.508 -8.268 1.00 0.00 39 PRO A CA 19
ATOM 26371 C C . PRO A 1 39 ? 22.703 -1.426 -7.647 1.00 0.00 39 PRO A C 19
ATOM 26372 O O . PRO A 1 39 ? 22.520 -2.564 -8.081 1.00 0.00 39 PRO A O 19
ATOM 26383 N N . LEU A 1 40 ? 22.005 -0.922 -6.604 1.00 0.00 40 LEU A N 19
ATOM 26384 C CA . LEU A 1 40 ? 20.999 -1.701 -5.911 1.00 0.00 40 LEU A CA 19
ATOM 26385 C C . LEU A 1 40 ? 19.841 -1.973 -6.836 1.00 0.00 40 LEU A C 19
ATOM 26386 O O . LEU A 1 40 ? 19.006 -2.821 -6.546 1.00 0.00 40 LEU A O 19
ATOM 26402 N N . THR A 1 41 ? 19.760 -1.247 -7.969 1.00 0.00 41 THR A N 19
ATOM 26403 C CA . THR A 1 41 ? 18.669 -1.429 -8.905 1.00 0.00 41 THR A CA 19
ATOM 26404 C C . THR A 1 41 ? 18.667 -2.854 -9.411 1.00 0.00 41 THR A C 19
ATOM 26405 O O . THR A 1 41 ? 17.607 -3.453 -9.579 1.00 0.00 41 THR A O 19
ATOM 26416 N N . ALA A 1 42 ? 19.863 -3.432 -9.673 1.00 0.00 42 ALA A N 19
ATOM 26417 C CA . ALA A 1 42 ? 19.936 -4.781 -10.184 1.00 0.00 42 ALA A CA 19
ATOM 26418 C C . ALA A 1 42 ? 19.389 -5.724 -9.146 1.00 0.00 42 ALA A C 19
ATOM 26419 O O . ALA A 1 42 ? 18.703 -6.691 -9.470 1.00 0.00 42 ALA A O 19
ATOM 26426 N N . ALA A 1 43 ? 19.697 -5.453 -7.860 1.00 0.00 43 ALA A N 19
ATOM 26427 C CA . ALA A 1 43 ? 19.234 -6.300 -6.789 1.00 0.00 43 ALA A CA 19
ATOM 26428 C C . ALA A 1 43 ? 17.733 -6.221 -6.707 1.00 0.00 43 ALA A C 19
ATOM 26429 O O . ALA A 1 43 ? 17.077 -7.223 -6.480 1.00 0.00 43 ALA A O 19
ATOM 26436 N N . LEU A 1 44 ? 17.166 -5.010 -6.913 1.00 0.00 44 LEU A N 19
ATOM 26437 C CA . LEU A 1 44 ? 15.732 -4.807 -6.832 1.00 0.00 44 LEU A CA 19
ATOM 26438 C C . LEU A 1 44 ? 15.025 -5.671 -7.842 1.00 0.00 44 LEU A C 19
ATOM 26439 O O . LEU A 1 44 ? 13.909 -6.120 -7.596 1.00 0.00 44 LEU A O 19
ATOM 26455 N N . ARG A 1 45 ? 15.644 -5.907 -9.018 1.00 0.00 45 ARG A N 19
ATOM 26456 C CA . ARG A 1 45 ? 15.007 -6.718 -10.034 1.00 0.00 45 ARG A CA 19
ATOM 26457 C C . ARG A 1 45 ? 14.737 -8.096 -9.473 1.00 0.00 45 ARG A C 19
ATOM 26458 O O . ARG A 1 45 ? 13.650 -8.642 -9.648 1.00 0.00 45 ARG A O 19
ATOM 26479 N N . PHE A 1 46 ? 15.730 -8.690 -8.773 1.00 0.00 46 PHE A N 19
ATOM 26480 C CA . PHE A 1 46 ? 15.542 -10.012 -8.214 1.00 0.00 46 PHE A CA 19
ATOM 26481 C C . PHE A 1 46 ? 14.816 -9.880 -6.899 1.00 0.00 46 PHE A C 19
ATOM 26482 O O . PHE A 1 46 ? 14.111 -10.792 -6.468 1.00 0.00 46 PHE A O 19
ATOM 26499 N N . ALA A 1 47 ? 14.991 -8.721 -6.229 1.00 0.00 47 ALA A N 19
ATOM 26500 C CA . ALA A 1 47 ? 14.359 -8.465 -4.954 1.00 0.00 47 ALA A CA 19
ATOM 26501 C C . ALA A 1 47 ? 12.864 -8.457 -5.133 1.00 0.00 47 ALA A C 19
ATOM 26502 O O . ALA A 1 47 ? 12.118 -8.755 -4.204 1.00 0.00 47 ALA A O 19
ATOM 26509 N N . ALA A 1 48 ? 12.391 -8.081 -6.341 1.00 0.00 48 ALA A N 19
ATOM 26510 C CA . ALA A 1 48 ? 10.972 -8.029 -6.605 1.00 0.00 48 ALA A CA 19
ATOM 26511 C C . ALA A 1 48 ? 10.382 -9.395 -6.374 1.00 0.00 48 ALA A C 19
ATOM 26512 O O . ALA A 1 48 ? 9.268 -9.514 -5.891 1.00 0.00 48 ALA A O 19
ATOM 26519 N N . GLU A 1 49 ? 11.115 -10.467 -6.737 1.00 0.00 49 GLU A N 19
ATOM 26520 C CA . GLU A 1 49 ? 10.613 -11.809 -6.534 1.00 0.00 49 GLU A CA 19
ATOM 26521 C C . GLU A 1 49 ? 10.594 -12.108 -5.055 1.00 0.00 49 GLU A C 19
ATOM 26522 O O . GLU A 1 49 ? 9.705 -12.798 -4.559 1.00 0.00 49 GLU A O 19
ATOM 26534 N N . GLU A 1 50 ? 11.599 -11.582 -4.327 1.00 0.00 50 GLU A N 19
ATOM 26535 C CA . GLU A 1 50 ? 11.742 -11.845 -2.910 1.00 0.00 50 GLU A CA 19
ATOM 26536 C C . GLU A 1 50 ? 10.586 -11.289 -2.109 1.00 0.00 50 GLU A C 19
ATOM 26537 O O . GLU A 1 50 ? 10.113 -11.942 -1.181 1.00 0.00 50 GLU A O 19
ATOM 26549 N N . PHE A 1 51 ? 10.100 -10.071 -2.436 1.00 0.00 51 PHE A N 19
ATOM 26550 C CA . PHE A 1 51 ? 9.037 -9.482 -1.642 1.00 0.00 51 PHE A CA 19
ATOM 26551 C C . PHE A 1 51 ? 7.739 -9.531 -2.394 1.00 0.00 51 PHE A C 19
ATOM 26552 O O . PHE A 1 51 ? 6.666 -9.424 -1.800 1.00 0.00 51 PHE A O 19
ATOM 26569 N N . GLY A 1 52 ? 7.803 -9.684 -3.726 1.00 0.00 52 GLY A N 19
ATOM 26570 C CA . GLY A 1 52 ? 6.604 -9.728 -4.527 1.00 0.00 52 GLY A CA 19
ATOM 26571 C C . GLY A 1 52 ? 6.227 -8.320 -4.900 1.00 0.00 52 GLY A C 19
ATOM 26572 O O . GLY A 1 52 ? 5.288 -8.112 -5.664 1.00 0.00 52 GLY A O 19
ATOM 26576 N N . ILE A 1 53 ? 6.960 -7.311 -4.369 1.00 0.00 53 ILE A N 19
ATOM 26577 C CA . ILE A 1 53 ? 6.674 -5.944 -4.700 1.00 0.00 53 ILE A CA 19
ATOM 26578 C C . ILE A 1 53 ? 7.995 -5.263 -4.879 1.00 0.00 53 ILE A C 19
ATOM 26579 O O . ILE A 1 53 ? 9.021 -5.736 -4.387 1.00 0.00 53 ILE A O 19
ATOM 26595 N N . ALA A 1 54 ? 7.999 -4.131 -5.610 1.00 0.00 54 ALA A N 19
ATOM 26596 C CA . ALA A 1 54 ? 9.222 -3.402 -5.822 1.00 0.00 54 ALA A CA 19
ATOM 26597 C C . ALA A 1 54 ? 8.944 -1.988 -5.420 1.00 0.00 54 ALA A C 19
ATOM 26598 O O . ALA A 1 54 ? 8.387 -1.209 -6.191 1.00 0.00 54 ALA A O 19
ATOM 26605 N N . SER A 1 55 ? 9.327 -1.622 -4.181 1.00 0.00 55 SER A N 19
ATOM 26606 C CA . SER A 1 55 ? 9.084 -0.282 -3.722 1.00 0.00 55 SER A CA 19
ATOM 26607 C C . SER A 1 55 ? 9.947 -0.048 -2.515 1.00 0.00 55 SER A C 19
ATOM 26608 O O . SER A 1 55 ? 10.911 -0.766 -2.269 1.00 0.00 55 SER A O 19
ATOM 26616 N N . VAL A 1 56 ? 9.589 0.986 -1.727 1.00 0.00 56 VAL A N 19
ATOM 26617 C CA . VAL A 1 56 ? 10.333 1.335 -0.538 1.00 0.00 56 VAL A CA 19
ATOM 26618 C C . VAL A 1 56 ? 10.127 0.261 0.501 1.00 0.00 56 VAL A C 19
ATOM 26619 O O . VAL A 1 56 ? 10.971 0.055 1.372 1.00 0.00 56 VAL A O 19
ATOM 26632 N N . ASP A 1 57 ? 8.998 -0.483 0.412 1.00 0.00 57 ASP A N 19
ATOM 26633 C CA . ASP A 1 57 ? 8.703 -1.498 1.393 1.00 0.00 57 ASP A CA 19
ATOM 26634 C C . ASP A 1 57 ? 9.584 -2.691 1.133 1.00 0.00 57 ASP A C 19
ATOM 26635 O O . ASP A 1 57 ? 9.583 -3.649 1.896 1.00 0.00 57 ASP A O 19
ATOM 26644 N N . SER A 1 58 ? 10.360 -2.645 0.036 1.00 0.00 58 SER A N 19
ATOM 26645 C CA . SER A 1 58 ? 11.220 -3.749 -0.317 1.00 0.00 58 SER A CA 19
ATOM 26646 C C . SER A 1 58 ? 12.591 -3.521 0.270 1.00 0.00 58 SER A C 19
ATOM 26647 O O . SER A 1 58 ? 13.536 -4.216 -0.093 1.00 0.00 58 SER A O 19
ATOM 26655 N N . MET A 1 59 ? 12.747 -2.538 1.187 1.00 0.00 59 MET A N 19
ATOM 26656 C CA . MET A 1 59 ? 14.058 -2.281 1.743 1.00 0.00 59 MET A CA 19
ATOM 26657 C C . MET A 1 59 ? 14.000 -2.311 3.245 1.00 0.00 59 MET A C 19
ATOM 26658 O O . MET A 1 59 ? 14.148 -1.277 3.890 1.00 0.00 59 MET A O 19
ATOM 26672 N N . ALA A 1 60 ? 13.771 -3.504 3.853 1.00 0.00 60 ALA A N 19
ATOM 26673 C CA . ALA A 1 60 ? 13.806 -3.586 5.286 1.00 0.00 60 ALA A CA 19
ATOM 26674 C C . ALA A 1 60 ? 14.784 -4.684 5.574 1.00 0.00 60 ALA A C 19
ATOM 26675 O O . ALA A 1 60 ? 14.424 -5.815 5.889 1.00 0.00 60 ALA A O 19
ATOM 26682 N N . ALA A 1 61 ? 16.083 -4.356 5.432 1.00 0.00 61 ALA A N 19
ATOM 26683 C CA . ALA A 1 61 ? 17.114 -5.330 5.651 1.00 0.00 61 ALA A CA 19
ATOM 26684 C C . ALA A 1 61 ? 17.424 -5.362 7.113 1.00 0.00 61 ALA A C 19
ATOM 26685 O O . ALA A 1 61 ? 17.373 -4.343 7.803 1.00 0.00 61 ALA A O 19
ATOM 26692 N N . THR A 1 62 ? 17.740 -6.567 7.623 1.00 0.00 62 THR A N 19
ATOM 26693 C CA . THR A 1 62 ? 18.070 -6.709 9.008 1.00 0.00 62 THR A CA 19
ATOM 26694 C C . THR A 1 62 ? 19.253 -7.620 9.079 1.00 0.00 62 THR A C 19
ATOM 26695 O O . THR A 1 62 ? 19.375 -8.580 8.306 1.00 0.00 62 THR A O 19
ATOM 26706 N N . THR A 1 63 ? 20.183 -7.308 9.998 1.00 0.00 63 THR A N 19
ATOM 26707 C CA . THR A 1 63 ? 21.346 -8.139 10.173 1.00 0.00 63 THR A CA 19
ATOM 26708 C C . THR A 1 63 ? 21.102 -8.954 11.408 1.00 0.00 63 THR A C 19
ATOM 26709 O O . THR A 1 63 ? 20.229 -8.637 12.214 1.00 0.00 63 THR A O 19
ATOM 26720 N N . LYS A 1 64 ? 21.871 -10.042 11.580 1.00 0.00 64 LYS A N 19
ATOM 26721 C CA . LYS A 1 64 ? 21.717 -10.881 12.746 1.00 0.00 64 LYS A CA 19
ATOM 26722 C C . LYS A 1 64 ? 22.126 -10.115 13.982 1.00 0.00 64 LYS A C 19
ATOM 26723 O O . LYS A 1 64 ? 21.767 -10.491 15.097 1.00 0.00 64 LYS A O 19
ATOM 26742 N N . ASP A 1 65 ? 22.895 -9.013 13.812 1.00 0.00 65 ASP A N 19
ATOM 26743 C CA . ASP A 1 65 ? 23.349 -8.251 14.953 1.00 0.00 65 ASP A CA 19
ATOM 26744 C C . ASP A 1 65 ? 22.321 -7.207 15.308 1.00 0.00 65 ASP A C 19
ATOM 26745 O O . ASP A 1 65 ? 22.269 -6.755 16.450 1.00 0.00 65 ASP A O 19
ATOM 26754 N N . GLY A 1 66 ? 21.480 -6.787 14.341 1.00 0.00 66 GLY A N 19
ATOM 26755 C CA . GLY A 1 66 ? 20.492 -5.781 14.646 1.00 0.00 66 GLY A CA 19
ATOM 26756 C C . GLY A 1 66 ? 19.923 -5.284 13.356 1.00 0.00 66 GLY A C 19
ATOM 26757 O O . GLY A 1 66 ? 20.184 -5.832 12.289 1.00 0.00 66 GLY A O 19
ATOM 26761 N N . THR A 1 67 ? 19.126 -4.198 13.429 1.00 0.00 67 THR A N 19
ATOM 26762 C CA . THR A 1 67 ? 18.522 -3.650 12.237 1.00 0.00 67 THR A CA 19
ATOM 26763 C C . THR A 1 67 ? 19.606 -3.011 11.418 1.00 0.00 67 THR A C 19
ATOM 26764 O O . THR A 1 67 ? 20.374 -2.187 11.911 1.00 0.00 67 THR A O 19
ATOM 26775 N N . GLY A 1 68 ? 19.677 -3.387 10.123 1.00 0.00 68 GLY A N 19
ATOM 26776 C CA . GLY A 1 68 ? 20.677 -2.836 9.246 1.00 0.00 68 GLY A CA 19
ATOM 26777 C C . GLY A 1 68 ? 20.012 -2.618 7.931 1.00 0.00 68 GLY A C 19
ATOM 26778 O O . GLY A 1 68 ? 20.043 -3.478 7.058 1.00 0.00 68 GLY A O 19
ATOM 26782 N N . ILE A 1 69 ? 19.412 -1.425 7.758 1.00 0.00 69 ILE A N 19
ATOM 26783 C CA . ILE A 1 69 ? 18.712 -1.106 6.537 1.00 0.00 69 ILE A CA 19
ATOM 26784 C C . ILE A 1 69 ? 19.746 -0.733 5.512 1.00 0.00 69 ILE A C 19
ATOM 26785 O O . ILE A 1 69 ? 20.752 -0.109 5.839 1.00 0.00 69 ILE A O 19
ATOM 26801 N N . ASN A 1 70 ? 19.536 -1.147 4.233 1.00 0.00 70 ASN A N 19
ATOM 26802 C CA . ASN A 1 70 ? 20.522 -0.862 3.209 1.00 0.00 70 ASN A CA 19
ATOM 26803 C C . ASN A 1 70 ? 20.396 0.583 2.787 1.00 0.00 70 ASN A C 19
ATOM 26804 O O . ASN A 1 70 ? 19.371 0.996 2.248 1.00 0.00 70 ASN A O 19
ATOM 26815 N N . PRO A 1 71 ? 21.441 1.369 3.019 1.00 0.00 71 PRO A N 19
ATOM 26816 C CA . PRO A 1 71 ? 21.467 2.758 2.626 1.00 0.00 71 PRO A CA 19
ATOM 26817 C C . PRO A 1 71 ? 22.266 3.018 1.372 1.00 0.00 71 PRO A C 19
ATOM 26818 O O . PRO A 1 71 ? 21.798 3.695 0.459 1.00 0.00 71 PRO A O 19
ATOM 26829 N N . ALA A 1 72 ? 23.503 2.475 1.311 1.00 0.00 72 ALA A N 19
ATOM 26830 C CA . ALA A 1 72 ? 24.362 2.670 0.182 1.00 0.00 72 ALA A CA 19
ATOM 26831 C C . ALA A 1 72 ? 25.033 1.353 -0.038 1.00 0.00 72 ALA A C 19
ATOM 26832 O O . ALA A 1 72 ? 26.050 1.269 -0.722 1.00 0.00 72 ALA A O 19
ATOM 26839 N N . GLN A 1 73 ? 24.473 0.299 0.610 1.00 0.00 73 GLN A N 19
ATOM 26840 C CA . GLN A 1 73 ? 25.024 -1.029 0.549 1.00 0.00 73 GLN A CA 19
ATOM 26841 C C . GLN A 1 73 ? 24.893 -1.583 -0.844 1.00 0.00 73 GLN A C 19
ATOM 26842 O O . GLN A 1 73 ? 24.088 -2.471 -1.111 1.00 0.00 73 GLN A O 19
ATOM 26856 N N . THR A 1 74 ? 25.713 -1.037 -1.759 1.00 0.00 74 THR A N 19
ATOM 26857 C CA . THR A 1 74 ? 25.769 -1.498 -3.123 1.00 0.00 74 THR A CA 19
ATOM 26858 C C . THR A 1 74 ? 26.462 -2.827 -3.056 1.00 0.00 74 THR A C 19
ATOM 26859 O O . THR A 1 74 ? 26.868 -3.244 -1.984 1.00 0.00 74 THR A O 19
ATOM 26870 N N . ALA A 1 75 ? 26.626 -3.544 -4.180 1.00 0.00 75 ALA A N 19
ATOM 26871 C CA . ALA A 1 75 ? 27.255 -4.848 -4.115 1.00 0.00 75 ALA A CA 19
ATOM 26872 C C . ALA A 1 75 ? 28.629 -4.725 -3.488 1.00 0.00 75 ALA A C 19
ATOM 26873 O O . ALA A 1 75 ? 29.028 -5.571 -2.693 1.00 0.00 75 ALA A O 19
ATOM 26880 N N . GLY A 1 76 ? 29.383 -3.663 -3.829 1.00 0.00 76 GLY A N 19
ATOM 26881 C CA . GLY A 1 76 ? 30.709 -3.490 -3.274 1.00 0.00 76 GLY A CA 19
ATOM 26882 C C . GLY A 1 76 ? 30.644 -3.166 -1.799 1.00 0.00 76 GLY A C 19
ATOM 26883 O O . GLY A 1 76 ? 31.442 -3.681 -1.018 1.00 0.00 76 GLY A O 19
ATOM 26887 N N . ASN A 1 77 ? 29.688 -2.302 -1.376 1.00 0.00 77 ASN A N 19
ATOM 26888 C CA . ASN A 1 77 ? 29.617 -1.906 0.023 1.00 0.00 77 ASN A CA 19
ATOM 26889 C C . ASN A 1 77 ? 29.138 -3.044 0.894 1.00 0.00 77 ASN A C 19
ATOM 26890 O O . ASN A 1 77 ? 29.673 -3.260 1.978 1.00 0.00 77 ASN A O 19
ATOM 26895 N N . VAL A 1 78 ? 28.124 -3.806 0.440 1.00 0.00 78 VAL A N 19
ATOM 26896 C CA . VAL A 1 78 ? 27.594 -4.889 1.243 1.00 0.00 78 VAL A CA 19
ATOM 26897 C C . VAL A 1 78 ? 28.552 -6.051 1.259 1.00 0.00 78 VAL A C 19
ATOM 26898 O O . VAL A 1 78 ? 28.634 -6.762 2.256 1.00 0.00 78 VAL A O 19
ATOM 26911 N N . PHE A 1 79 ? 29.313 -6.266 0.161 1.00 0.00 79 PHE A N 19
ATOM 26912 C CA . PHE A 1 79 ? 30.224 -7.391 0.089 1.00 0.00 79 PHE A CA 19
ATOM 26913 C C . PHE A 1 79 ? 31.216 -7.340 1.226 1.00 0.00 79 PHE A C 19
ATOM 26914 O O . PHE A 1 79 ? 31.435 -8.340 1.907 1.00 0.00 79 PHE A O 19
ATOM 26931 N N . MET A 1 80 ? 31.836 -6.168 1.459 1.00 0.00 80 MET A N 19
ATOM 26932 C CA . MET A 1 80 ? 32.832 -6.065 2.501 1.00 0.00 80 MET A CA 19
ATOM 26933 C C . MET A 1 80 ? 32.177 -5.844 3.840 1.00 0.00 80 MET A C 19
ATOM 26934 O O . MET A 1 80 ? 32.815 -6.033 4.872 1.00 0.00 80 MET A O 19
ATOM 26948 N N . LYS A 1 81 ? 30.890 -5.435 3.872 1.00 0.00 81 LYS A N 19
ATOM 26949 C CA . LYS A 1 81 ? 30.262 -5.167 5.148 1.00 0.00 81 LYS A CA 19
ATOM 26950 C C . LYS A 1 81 ? 29.683 -6.423 5.744 1.00 0.00 81 LYS A C 19
ATOM 26951 O O . LYS A 1 81 ? 30.075 -6.825 6.838 1.00 0.00 81 LYS A O 19
ATOM 26970 N N . TYR A 1 82 ? 28.726 -7.075 5.044 1.00 0.00 82 TYR A N 19
ATOM 26971 C CA . TYR A 1 82 ? 28.099 -8.253 5.608 1.00 0.00 82 TYR A CA 19
ATOM 26972 C C . TYR A 1 82 ? 28.228 -9.409 4.666 1.00 0.00 82 TYR A C 19
ATOM 26973 O O . TYR A 1 82 ? 28.226 -10.563 5.091 1.00 0.00 82 TYR A O 19
ATOM 26991 N N . GLY A 1 83 ? 28.344 -9.135 3.354 1.00 0.00 83 GLY A N 19
ATOM 26992 C CA . GLY A 1 83 ? 28.431 -10.207 2.400 1.00 0.00 83 GLY A CA 19
ATOM 26993 C C . GLY A 1 83 ? 27.049 -10.765 2.253 1.00 0.00 83 GLY A C 19
ATOM 26994 O O . GLY A 1 83 ? 26.058 -10.062 2.448 1.00 0.00 83 GLY A O 19
ATOM 26998 N N . GLN A 1 84 ? 26.952 -12.057 1.896 1.00 0.00 84 GLN A N 19
ATOM 26999 C CA . GLN A 1 84 ? 25.665 -12.684 1.733 1.00 0.00 84 GLN A CA 19
ATOM 27000 C C . GLN A 1 84 ? 25.153 -13.143 3.083 1.00 0.00 84 GLN A C 19
ATOM 27001 O O . GLN A 1 84 ? 24.742 -14.289 3.251 1.00 0.00 84 GLN A O 19
ATOM 27015 N N . GLU A 1 85 ? 25.155 -12.230 4.081 1.00 0.00 85 GLU A N 19
ATOM 27016 C CA . GLU A 1 85 ? 24.678 -12.574 5.403 1.00 0.00 85 GLU A CA 19
ATOM 27017 C C . GLU A 1 85 ? 23.579 -11.606 5.749 1.00 0.00 85 GLU A C 19
ATOM 27018 O O . GLU A 1 85 ? 23.381 -11.257 6.911 1.00 0.00 85 GLU A O 19
ATOM 27030 N N . ILE A 1 86 ? 22.838 -11.150 4.720 1.00 0.00 86 ILE A N 19
ATOM 27031 C CA . ILE A 1 86 ? 21.768 -10.199 4.929 1.00 0.00 86 ILE A CA 19
ATOM 27032 C C . ILE A 1 86 ? 20.435 -10.908 4.930 1.00 0.00 86 ILE A C 19
ATOM 27033 O O . ILE A 1 86 ? 20.134 -11.752 4.062 1.00 0.00 86 ILE A O 19
ATOM 27049 N N . ARG A 1 87 ? 19.602 -10.571 5.951 1.00 0.00 87 ARG A N 19
ATOM 27050 C CA . ARG A 1 87 ? 18.280 -11.125 6.045 1.00 0.00 87 ARG A CA 19
ATOM 27051 C C . ARG A 1 87 ? 17.393 -10.038 5.507 1.00 0.00 87 ARG A C 19
ATOM 27052 O O . ARG A 1 87 ? 17.453 -8.908 5.980 1.00 0.00 87 ARG A O 19
ATOM 27073 N N . LEU A 1 88 ? 16.540 -10.336 4.506 1.00 0.00 88 LEU A N 19
ATOM 27074 C CA . LEU A 1 88 ? 15.706 -9.288 3.950 1.00 0.00 88 LEU A CA 19
ATOM 27075 C C . LEU A 1 88 ? 14.271 -9.545 4.275 1.00 0.00 88 LEU A C 19
ATOM 27076 O O . LEU A 1 88 ? 13.767 -10.660 4.139 1.00 0.00 88 LEU A O 19
ATOM 27092 N N . ILE A 1 89 ? 13.580 -8.468 4.719 1.00 0.00 89 ILE A N 19
ATOM 27093 C CA . ILE A 1 89 ? 12.183 -8.557 5.034 1.00 0.00 89 ILE A CA 19
ATOM 27094 C C . ILE A 1 89 ? 11.558 -7.279 4.531 1.00 0.00 89 ILE A C 19
ATOM 27095 O O . ILE A 1 89 ? 12.248 -6.271 4.288 1.00 0.00 89 ILE A O 19
ATOM 27111 N N . PRO A 1 90 ? 10.270 -7.335 4.264 1.00 0.00 90 PRO A N 19
ATOM 27112 C CA . PRO A 1 90 ? 9.536 -6.172 3.806 1.00 0.00 90 PRO A CA 19
ATOM 27113 C C . PRO A 1 90 ? 9.232 -5.211 4.917 1.00 0.00 90 PRO A C 19
ATOM 27114 O O . PRO A 1 90 ? 9.130 -5.598 6.081 1.00 0.00 90 PRO A O 19
ATOM 27125 N N . ARG A 1 91 ? 9.066 -3.921 4.568 1.00 0.00 91 ARG A N 19
ATOM 27126 C CA . ARG A 1 91 ? 8.787 -2.918 5.566 1.00 0.00 91 ARG A CA 19
ATOM 27127 C C . ARG A 1 91 ? 7.329 -2.577 5.466 1.00 0.00 91 ARG A C 19
ATOM 27128 O O . ARG A 1 91 ? 6.766 -2.532 4.374 1.00 0.00 91 ARG A O 19
ATOM 27149 N N . ASP A 1 92 ? 6.683 -2.350 6.637 1.00 0.00 92 ASP A N 19
ATOM 27150 C CA . ASP A 1 92 ? 5.281 -1.986 6.682 1.00 0.00 92 ASP A CA 19
ATOM 27151 C C . ASP A 1 92 ? 4.439 -3.129 6.177 1.00 0.00 92 ASP A C 19
ATOM 27152 O O . ASP A 1 92 ? 3.353 -2.918 5.640 1.00 0.00 92 ASP A O 19
ATOM 27161 N N . ARG A 1 93 ? 4.920 -4.379 6.353 1.00 0.00 93 ARG A N 19
ATOM 27162 C CA . ARG A 1 93 ? 4.150 -5.520 5.918 1.00 0.00 93 ARG A CA 19
ATOM 27163 C C . ARG A 1 93 ? 4.253 -6.573 6.981 1.00 0.00 93 ARG A C 19
ATOM 27164 O O . ARG A 1 93 ? 3.267 -7.223 7.315 1.00 0.00 93 ARG A O 19
ATOM 27185 N N . VAL A 1 94 ? 5.473 -6.770 7.539 1.00 0.00 94 VAL A N 19
ATOM 27186 C CA . VAL A 1 94 ? 5.662 -7.759 8.578 1.00 0.00 94 VAL A CA 19
ATOM 27187 C C . VAL A 1 94 ? 4.853 -7.339 9.776 1.00 0.00 94 VAL A C 19
ATOM 27188 O O . VAL A 1 94 ? 4.170 -8.152 10.397 1.00 0.00 94 VAL A O 19
ATOM 27201 N N . GLY A 1 95 ? 4.915 -6.041 10.125 1.00 0.00 95 GLY A N 19
ATOM 27202 C CA . GLY A 1 95 ? 4.169 -5.562 11.260 1.00 0.00 95 GLY A CA 19
ATOM 27203 C C . GLY A 1 95 ? 4.352 -4.046 11.338 1.00 0.00 95 GLY A C 19
ATOM 27204 O O . GLY A 1 95 ? 3.807 -3.433 12.294 1.00 0.00 95 GLY A O 19
ATOM 27209 N N . MET A 1 1 ? 6.323 -3.839 -16.425 1.00 0.00 1 MET A N 20
ATOM 27210 C CA . MET A 1 1 ? 6.733 -4.046 -15.008 1.00 0.00 1 MET A CA 20
ATOM 27211 C C . MET A 1 1 ? 8.077 -4.712 -14.937 1.00 0.00 1 MET A C 20
ATOM 27212 O O . MET A 1 1 ? 8.947 -4.297 -14.170 1.00 0.00 1 MET A O 20
ATOM 27228 N N . SER A 1 2 ? 8.272 -5.779 -15.742 1.00 0.00 2 SER A N 20
ATOM 27229 C CA . SER A 1 2 ? 9.532 -6.480 -15.739 1.00 0.00 2 SER A CA 20
ATOM 27230 C C . SER A 1 2 ? 9.991 -6.572 -17.158 1.00 0.00 2 SER A C 20
ATOM 27231 O O . SER A 1 2 ? 9.186 -6.713 -18.075 1.00 0.00 2 SER A O 20
ATOM 27239 N N . GLN A 1 3 ? 11.323 -6.500 -17.361 1.00 0.00 3 GLN A N 20
ATOM 27240 C CA . GLN A 1 3 ? 11.876 -6.579 -18.689 1.00 0.00 3 GLN A CA 20
ATOM 27241 C C . GLN A 1 3 ? 12.987 -7.580 -18.632 1.00 0.00 3 GLN A C 20
ATOM 27242 O O . GLN A 1 3 ? 13.616 -7.768 -17.591 1.00 0.00 3 GLN A O 20
ATOM 27256 N N . ASN A 1 4 ? 13.260 -8.251 -19.771 1.00 0.00 4 ASN A N 20
ATOM 27257 C CA . ASN A 1 4 ? 14.312 -9.231 -19.803 1.00 0.00 4 ASN A CA 20
ATOM 27258 C C . ASN A 1 4 ? 15.583 -8.505 -20.136 1.00 0.00 4 ASN A C 20
ATOM 27259 O O . ASN A 1 4 ? 15.851 -8.187 -21.295 1.00 0.00 4 ASN A O 20
ATOM 27270 N N . GLU A 1 5 ? 16.402 -8.223 -19.102 1.00 0.00 5 GLU A N 20
ATOM 27271 C CA . GLU A 1 5 ? 17.641 -7.530 -19.318 1.00 0.00 5 GLU A CA 20
ATOM 27272 C C . GLU A 1 5 ? 18.625 -8.094 -18.341 1.00 0.00 5 GLU A C 20
ATOM 27273 O O . GLU A 1 5 ? 18.312 -8.286 -17.169 1.00 0.00 5 GLU A O 20
ATOM 27285 N N . GLU A 1 6 ? 19.856 -8.379 -18.818 1.00 0.00 6 GLU A N 20
ATOM 27286 C CA . GLU A 1 6 ? 20.871 -8.925 -17.954 1.00 0.00 6 GLU A CA 20
ATOM 27287 C C . GLU A 1 6 ? 21.999 -7.943 -17.935 1.00 0.00 6 GLU A C 20
ATOM 27288 O O . GLU A 1 6 ? 22.302 -7.306 -18.944 1.00 0.00 6 GLU A O 20
ATOM 27300 N N . ALA A 1 7 ? 22.650 -7.791 -16.760 1.00 0.00 7 ALA A N 20
ATOM 27301 C CA . ALA A 1 7 ? 23.748 -6.867 -16.647 1.00 0.00 7 ALA A CA 20
ATOM 27302 C C . ALA A 1 7 ? 24.933 -7.477 -17.351 1.00 0.00 7 ALA A C 20
ATOM 27303 O O . ALA A 1 7 ? 25.114 -8.696 -17.367 1.00 0.00 7 ALA A O 20
ATOM 27310 N N . PRO A 1 8 ? 25.763 -6.632 -17.924 1.00 0.00 8 PRO A N 20
ATOM 27311 C CA . PRO A 1 8 ? 26.944 -7.076 -18.634 1.00 0.00 8 PRO A CA 20
ATOM 27312 C C . PRO A 1 8 ? 28.111 -7.318 -17.722 1.00 0.00 8 PRO A C 20
ATOM 27313 O O . PRO A 1 8 ? 29.100 -6.587 -17.745 1.00 0.00 8 PRO A O 20
ATOM 27324 N N . ALA A 1 9 ? 28.016 -8.379 -16.893 1.00 0.00 9 ALA A N 20
ATOM 27325 C CA . ALA A 1 9 ? 29.083 -8.692 -15.976 1.00 0.00 9 ALA A CA 20
ATOM 27326 C C . ALA A 1 9 ? 30.080 -9.545 -16.709 1.00 0.00 9 ALA A C 20
ATOM 27327 O O . ALA A 1 9 ? 30.280 -10.715 -16.382 1.00 0.00 9 ALA A O 20
ATOM 27334 N N . ARG A 1 10 ? 30.734 -8.958 -17.733 1.00 0.00 10 ARG A N 20
ATOM 27335 C CA . ARG A 1 10 ? 31.714 -9.688 -18.497 1.00 0.00 10 ARG A CA 20
ATOM 27336 C C . ARG A 1 10 ? 33.069 -9.280 -17.995 1.00 0.00 10 ARG A C 20
ATOM 27337 O O . ARG A 1 10 ? 33.997 -10.086 -17.958 1.00 0.00 10 ARG A O 20
ATOM 27358 N N . SER A 1 11 ? 33.207 -7.996 -17.598 1.00 0.00 11 SER A N 20
ATOM 27359 C CA . SER A 1 11 ? 34.469 -7.509 -17.102 1.00 0.00 11 SER A CA 20
ATOM 27360 C C . SER A 1 11 ? 34.236 -6.999 -15.714 1.00 0.00 11 SER A C 20
ATOM 27361 O O . SER A 1 11 ? 33.121 -6.620 -15.357 1.00 0.00 11 SER A O 20
ATOM 27369 N N . GLY A 1 12 ? 35.308 -6.967 -14.893 1.00 0.00 12 GLY A N 20
ATOM 27370 C CA . GLY A 1 12 ? 35.183 -6.488 -13.540 1.00 0.00 12 GLY A CA 20
ATOM 27371 C C . GLY A 1 12 ? 35.234 -7.677 -12.639 1.00 0.00 12 GLY A C 20
ATOM 27372 O O . GLY A 1 12 ? 36.308 -8.147 -12.274 1.00 0.00 12 GLY A O 20
ATOM 27376 N N . GLY A 1 13 ? 34.052 -8.196 -12.256 1.00 0.00 13 GLY A N 20
ATOM 27377 C CA . GLY A 1 13 ? 34.015 -9.340 -11.389 1.00 0.00 13 GLY A CA 20
ATOM 27378 C C . GLY A 1 13 ? 32.580 -9.677 -11.163 1.00 0.00 13 GLY A C 20
ATOM 27379 O O . GLY A 1 13 ? 31.686 -9.011 -11.677 1.00 0.00 13 GLY A O 20
ATOM 27383 N N . LYS A 1 14 ? 32.334 -10.737 -10.370 1.00 0.00 14 LYS A N 20
ATOM 27384 C CA . LYS A 1 14 ? 30.983 -11.153 -10.085 1.00 0.00 14 LYS A CA 20
ATOM 27385 C C . LYS A 1 14 ? 30.904 -11.409 -8.611 1.00 0.00 14 LYS A C 20
ATOM 27386 O O . LYS A 1 14 ? 31.849 -11.917 -8.008 1.00 0.00 14 LYS A O 20
ATOM 27405 N N . VAL A 1 15 ? 29.756 -11.053 -7.996 1.00 0.00 15 VAL A N 20
ATOM 27406 C CA . VAL A 1 15 ? 29.581 -11.258 -6.580 1.00 0.00 15 VAL A CA 20
ATOM 27407 C C . VAL A 1 15 ? 28.240 -11.911 -6.389 1.00 0.00 15 VAL A C 20
ATOM 27408 O O . VAL A 1 15 ? 27.255 -11.549 -7.041 1.00 0.00 15 VAL A O 20
ATOM 27421 N N . THR A 1 16 ? 28.179 -12.904 -5.474 1.00 0.00 16 THR A N 20
ATOM 27422 C CA . THR A 1 16 ? 26.938 -13.587 -5.202 1.00 0.00 16 THR A CA 20
ATOM 27423 C C . THR A 1 16 ? 26.524 -13.164 -3.827 1.00 0.00 16 THR A C 20
ATOM 27424 O O . THR A 1 16 ? 27.300 -13.263 -2.878 1.00 0.00 16 THR A O 20
ATOM 27435 N N . PHE A 1 17 ? 25.270 -12.683 -3.688 1.00 0.00 17 PHE A N 20
ATOM 27436 C CA . PHE A 1 17 ? 24.796 -12.234 -2.408 1.00 0.00 17 PHE A CA 20
ATOM 27437 C C . PHE A 1 17 ? 23.564 -13.036 -2.097 1.00 0.00 17 PHE A C 20
ATOM 27438 O O . PHE A 1 17 ? 22.656 -13.137 -2.918 1.00 0.00 17 PHE A O 20
ATOM 27455 N N . ARG A 1 18 ? 23.508 -13.628 -0.883 1.00 0.00 18 ARG A N 20
ATOM 27456 C CA . ARG A 1 18 ? 22.375 -14.443 -0.508 1.00 0.00 18 ARG A CA 20
ATOM 27457 C C . ARG A 1 18 ? 21.605 -13.709 0.549 1.00 0.00 18 ARG A C 20
ATOM 27458 O O . ARG A 1 18 ? 22.175 -13.208 1.518 1.00 0.00 18 ARG A O 20
ATOM 27479 N N . ILE A 1 19 ? 20.269 -13.637 0.371 1.00 0.00 19 ILE A N 20
ATOM 27480 C CA . ILE A 1 19 ? 19.422 -12.962 1.320 1.00 0.00 19 ILE A CA 20
ATOM 27481 C C . ILE A 1 19 ? 18.408 -13.960 1.793 1.00 0.00 19 ILE A C 20
ATOM 27482 O O . ILE A 1 19 ? 17.779 -14.660 0.992 1.00 0.00 19 ILE A O 20
ATOM 27498 N N . ILE A 1 20 ? 18.225 -14.049 3.131 1.00 0.00 20 ILE A N 20
ATOM 27499 C CA . ILE A 1 20 ? 17.273 -14.984 3.675 1.00 0.00 20 ILE A CA 20
ATOM 27500 C C . ILE A 1 20 ? 15.969 -14.252 3.806 1.00 0.00 20 ILE A C 20
ATOM 27501 O O . ILE A 1 20 ? 15.859 -13.278 4.548 1.00 0.00 20 ILE A O 20
ATOM 27517 N N . LEU A 1 21 ? 14.939 -14.721 3.069 1.00 0.00 21 LEU A N 20
ATOM 27518 C CA . LEU A 1 21 ? 13.648 -14.086 3.123 1.00 0.00 21 LEU A CA 20
ATOM 27519 C C . LEU A 1 21 ? 12.795 -14.912 4.045 1.00 0.00 21 LEU A C 20
ATOM 27520 O O . LEU A 1 21 ? 12.533 -16.083 3.784 1.00 0.00 21 LEU A O 20
ATOM 27536 N N . THR A 1 22 ? 12.320 -14.300 5.154 1.00 0.00 22 THR A N 20
ATOM 27537 C CA . THR A 1 22 ? 11.513 -15.028 6.113 1.00 0.00 22 THR A CA 20
ATOM 27538 C C . THR A 1 22 ? 10.069 -14.989 5.688 1.00 0.00 22 THR A C 20
ATOM 27539 O O . THR A 1 22 ? 9.223 -15.645 6.296 1.00 0.00 22 THR A O 20
ATOM 27550 N N . SER A 1 23 ? 9.747 -14.217 4.630 1.00 0.00 23 SER A N 20
ATOM 27551 C CA . SER A 1 23 ? 8.374 -14.124 4.186 1.00 0.00 23 SER A CA 20
ATOM 27552 C C . SER A 1 23 ? 8.037 -15.349 3.380 1.00 0.00 23 SER A C 20
ATOM 27553 O O . SER A 1 23 ? 6.866 -15.623 3.129 1.00 0.00 23 SER A O 20
ATOM 27561 N N . GLU A 1 24 ? 9.061 -16.116 2.945 1.00 0.00 24 GLU A N 20
ATOM 27562 C CA . GLU A 1 24 ? 8.802 -17.309 2.179 1.00 0.00 24 GLU A CA 20
ATOM 27563 C C . GLU A 1 24 ? 9.424 -18.452 2.921 1.00 0.00 24 GLU A C 20
ATOM 27564 O O . GLU A 1 24 ? 10.603 -18.745 2.761 1.00 0.00 24 GLU A O 20
ATOM 27576 N N . ARG A 1 25 ? 8.616 -19.131 3.763 1.00 0.00 25 ARG A N 20
ATOM 27577 C CA . ARG A 1 25 ? 9.107 -20.251 4.532 1.00 0.00 25 ARG A CA 20
ATOM 27578 C C . ARG A 1 25 ? 9.481 -21.371 3.597 1.00 0.00 25 ARG A C 20
ATOM 27579 O O . ARG A 1 25 ? 10.439 -22.100 3.841 1.00 0.00 25 ARG A O 20
ATOM 27600 N N . SER A 1 26 ? 8.700 -21.545 2.506 1.00 0.00 26 SER A N 20
ATOM 27601 C CA . SER A 1 26 ? 8.955 -22.613 1.564 1.00 0.00 26 SER A CA 20
ATOM 27602 C C . SER A 1 26 ? 10.293 -22.421 0.895 1.00 0.00 26 SER A C 20
ATOM 27603 O O . SER A 1 26 ? 10.972 -23.399 0.585 1.00 0.00 26 SER A O 20
ATOM 27611 N N . GLN A 1 27 ? 10.708 -21.160 0.649 1.00 0.00 27 GLN A N 20
ATOM 27612 C CA . GLN A 1 27 ? 11.979 -20.939 -0.001 1.00 0.00 27 GLN A CA 20
ATOM 27613 C C . GLN A 1 27 ? 12.591 -19.692 0.573 1.00 0.00 27 GLN A C 20
ATOM 27614 O O . GLN A 1 27 ? 12.487 -18.605 0.001 1.00 0.00 27 GLN A O 20
ATOM 27628 N N . PRO A 1 28 ? 13.243 -19.833 1.704 1.00 0.00 28 PRO A N 20
ATOM 27629 C CA . PRO A 1 28 ? 13.886 -18.718 2.360 1.00 0.00 28 PRO A CA 20
ATOM 27630 C C . PRO A 1 28 ? 15.313 -18.544 1.933 1.00 0.00 28 PRO A C 20
ATOM 27631 O O . PRO A 1 28 ? 16.205 -18.373 2.759 1.00 0.00 28 PRO A O 20
ATOM 27642 N N . PHE A 1 29 ? 15.555 -18.562 0.608 1.00 0.00 29 PHE A N 20
ATOM 27643 C CA . PHE A 1 29 ? 16.896 -18.415 0.111 1.00 0.00 29 PHE A CA 20
ATOM 27644 C C . PHE A 1 29 ? 16.812 -17.790 -1.248 1.00 0.00 29 PHE A C 20
ATOM 27645 O O . PHE A 1 29 ? 16.641 -18.485 -2.249 1.00 0.00 29 PHE A O 20
ATOM 27662 N N . ARG A 1 30 ? 16.926 -16.449 -1.314 1.00 0.00 30 ARG A N 20
ATOM 27663 C CA . ARG A 1 30 ? 16.894 -15.778 -2.586 1.00 0.00 30 ARG A CA 20
ATOM 27664 C C . ARG A 1 30 ? 18.279 -15.284 -2.835 1.00 0.00 30 ARG A C 20
ATOM 27665 O O . ARG A 1 30 ? 18.861 -14.586 -2.009 1.00 0.00 30 ARG A O 20
ATOM 27686 N N . VAL A 1 31 ? 18.846 -15.642 -4.004 1.00 0.00 31 VAL A N 20
ATOM 27687 C CA . VAL A 1 31 ? 20.188 -15.231 -4.313 1.00 0.00 31 VAL A CA 20
ATOM 27688 C C . VAL A 1 31 ? 20.128 -14.220 -5.416 1.00 0.00 31 VAL A C 20
ATOM 27689 O O . VAL A 1 31 ? 19.354 -14.347 -6.366 1.00 0.00 31 VAL A O 20
ATOM 27702 N N . ILE A 1 32 ? 20.953 -13.162 -5.289 1.00 0.00 32 ILE A N 20
ATOM 27703 C CA . ILE A 1 32 ? 21.014 -12.148 -6.307 1.00 0.00 32 ILE A CA 20
ATOM 27704 C C . ILE A 1 32 ? 22.424 -12.162 -6.816 1.00 0.00 32 ILE A C 20
ATOM 27705 O O . ILE A 1 32 ? 23.380 -12.327 -6.049 1.00 0.00 32 ILE A O 20
ATOM 27721 N N . SER A 1 33 ? 22.583 -12.028 -8.147 1.00 0.00 33 SER A N 20
ATOM 27722 C CA . SER A 1 33 ? 23.899 -12.025 -8.727 1.00 0.00 33 SER A CA 20
ATOM 27723 C C . SER A 1 33 ? 24.139 -10.635 -9.204 1.00 0.00 33 SER A C 20
ATOM 27724 O O . SER A 1 33 ? 23.386 -10.110 -10.023 1.00 0.00 33 SER A O 20
ATOM 27732 N N . ILE A 1 34 ? 25.214 -9.999 -8.702 1.00 0.00 34 ILE A N 20
ATOM 27733 C CA . ILE A 1 34 ? 25.501 -8.652 -9.105 1.00 0.00 34 ILE A CA 20
ATOM 27734 C C . ILE A 1 34 ? 26.983 -8.514 -9.169 1.00 0.00 34 ILE A C 20
ATOM 27735 O O . ILE A 1 34 ? 27.710 -9.085 -8.366 1.00 0.00 34 ILE A O 20
ATOM 27751 N N . ALA A 1 35 ? 27.473 -7.737 -10.150 1.00 0.00 35 ALA A N 20
ATOM 27752 C CA . ALA A 1 35 ? 28.887 -7.529 -10.271 1.00 0.00 35 ALA A CA 20
ATOM 27753 C C . ALA A 1 35 ? 29.258 -6.484 -9.262 1.00 0.00 35 ALA A C 20
ATOM 27754 O O . ALA A 1 35 ? 28.421 -5.695 -8.833 1.00 0.00 35 ALA A O 20
ATOM 27761 N N . GLU A 1 36 ? 30.540 -6.462 -8.852 1.00 0.00 36 GLU A N 20
ATOM 27762 C CA . GLU A 1 36 ? 30.991 -5.483 -7.891 1.00 0.00 36 GLU A CA 20
ATOM 27763 C C . GLU A 1 36 ? 30.833 -4.120 -8.506 1.00 0.00 36 GLU A C 20
ATOM 27764 O O . GLU A 1 36 ? 30.478 -3.153 -7.834 1.00 0.00 36 GLU A O 20
ATOM 27776 N N . GLU A 1 37 ? 31.105 -4.029 -9.824 1.00 0.00 37 GLU A N 20
ATOM 27777 C CA . GLU A 1 37 ? 31.019 -2.775 -10.528 1.00 0.00 37 GLU A CA 20
ATOM 27778 C C . GLU A 1 37 ? 29.633 -2.611 -11.114 1.00 0.00 37 GLU A C 20
ATOM 27779 O O . GLU A 1 37 ? 29.385 -1.665 -11.862 1.00 0.00 37 GLU A O 20
ATOM 27791 N N . ALA A 1 38 ? 28.690 -3.526 -10.794 1.00 0.00 38 ALA A N 20
ATOM 27792 C CA . ALA A 1 38 ? 27.354 -3.420 -11.341 1.00 0.00 38 ALA A CA 20
ATOM 27793 C C . ALA A 1 38 ? 26.565 -2.472 -10.476 1.00 0.00 38 ALA A C 20
ATOM 27794 O O . ALA A 1 38 ? 26.846 -2.292 -9.290 1.00 0.00 38 ALA A O 20
ATOM 27801 N N . PRO A 1 39 ? 25.563 -1.860 -11.071 1.00 0.00 39 PRO A N 20
ATOM 27802 C CA . PRO A 1 39 ? 24.699 -0.927 -10.368 1.00 0.00 39 PRO A CA 20
ATOM 27803 C C . PRO A 1 39 ? 23.725 -1.609 -9.448 1.00 0.00 39 PRO A C 20
ATOM 27804 O O . PRO A 1 39 ? 23.423 -2.793 -9.600 1.00 0.00 39 PRO A O 20
ATOM 27815 N N . LEU A 1 40 ? 23.200 -0.842 -8.466 1.00 0.00 40 LEU A N 20
ATOM 27816 C CA . LEU A 1 40 ? 22.257 -1.367 -7.509 1.00 0.00 40 LEU A CA 20
ATOM 27817 C C . LEU A 1 40 ? 20.964 -1.737 -8.193 1.00 0.00 40 LEU A C 20
ATOM 27818 O O . LEU A 1 40 ? 20.136 -2.437 -7.617 1.00 0.00 40 LEU A O 20
ATOM 27834 N N . THR A 1 41 ? 20.755 -1.274 -9.442 1.00 0.00 41 THR A N 20
ATOM 27835 C CA . THR A 1 41 ? 19.519 -1.559 -10.141 1.00 0.00 41 THR A CA 20
ATOM 27836 C C . THR A 1 41 ? 19.422 -3.029 -10.467 1.00 0.00 41 THR A C 20
ATOM 27837 O O . THR A 1 41 ? 18.321 -3.572 -10.538 1.00 0.00 41 THR A O 20
ATOM 27848 N N . ALA A 1 42 ? 20.568 -3.720 -10.679 1.00 0.00 42 ALA A N 20
ATOM 27849 C CA . ALA A 1 42 ? 20.519 -5.122 -11.013 1.00 0.00 42 ALA A CA 20
ATOM 27850 C C . ALA A 1 42 ? 20.019 -5.878 -9.813 1.00 0.00 42 ALA A C 20
ATOM 27851 O O . ALA A 1 42 ? 19.206 -6.792 -9.933 1.00 0.00 42 ALA A O 20
ATOM 27858 N N . ALA A 1 43 ? 20.510 -5.496 -8.615 1.00 0.00 43 ALA A N 20
ATOM 27859 C CA . ALA A 1 43 ? 20.103 -6.152 -7.398 1.00 0.00 43 ALA A CA 20
ATOM 27860 C C . ALA A 1 43 ? 18.650 -5.862 -7.148 1.00 0.00 43 ALA A C 20
ATOM 27861 O O . ALA A 1 43 ? 17.909 -6.732 -6.723 1.00 0.00 43 ALA A O 20
ATOM 27868 N N . LEU A 1 44 ? 18.225 -4.612 -7.429 1.00 0.00 44 LEU A N 20
ATOM 27869 C CA . LEU A 1 44 ? 16.860 -4.186 -7.205 1.00 0.00 44 LEU A CA 20
ATOM 27870 C C . LEU A 1 44 ? 15.914 -5.043 -8.004 1.00 0.00 44 LEU A C 20
ATOM 27871 O O . LEU A 1 44 ? 14.830 -5.374 -7.531 1.00 0.00 44 LEU A O 20
ATOM 27887 N N . ARG A 1 45 ? 16.285 -5.411 -9.251 1.00 0.00 45 ARG A N 20
ATOM 27888 C CA . ARG A 1 45 ? 15.403 -6.220 -10.069 1.00 0.00 45 ARG A CA 20
ATOM 27889 C C . ARG A 1 45 ? 15.134 -7.531 -9.367 1.00 0.00 45 ARG A C 20
ATOM 27890 O O . ARG A 1 45 ? 13.986 -7.967 -9.275 1.00 0.00 45 ARG A O 20
ATOM 27911 N N . PHE A 1 46 ? 16.190 -8.194 -8.845 1.00 0.00 46 PHE A N 20
ATOM 27912 C CA . PHE A 1 46 ? 15.995 -9.457 -8.162 1.00 0.00 46 PHE A CA 20
ATOM 27913 C C . PHE A 1 46 ? 15.377 -9.182 -6.814 1.00 0.00 46 PHE A C 20
ATOM 27914 O O . PHE A 1 46 ? 14.609 -9.988 -6.289 1.00 0.00 46 PHE A O 20
ATOM 27931 N N . ALA A 1 47 ? 15.719 -8.016 -6.228 1.00 0.00 47 ALA A N 20
ATOM 27932 C CA . ALA A 1 47 ? 15.214 -7.622 -4.933 1.00 0.00 47 ALA A CA 20
ATOM 27933 C C . ALA A 1 47 ? 13.714 -7.485 -4.998 1.00 0.00 47 ALA A C 20
ATOM 27934 O O . ALA A 1 47 ? 13.022 -7.712 -4.011 1.00 0.00 47 ALA A O 20
ATOM 27941 N N . ALA A 1 48 ? 13.179 -7.090 -6.175 1.00 0.00 48 ALA A N 20
ATOM 27942 C CA . ALA A 1 48 ? 11.750 -6.912 -6.329 1.00 0.00 48 ALA A CA 20
ATOM 27943 C C . ALA A 1 48 ? 11.053 -8.215 -6.032 1.00 0.00 48 ALA A C 20
ATOM 27944 O O . ALA A 1 48 ? 9.976 -8.222 -5.440 1.00 0.00 48 ALA A O 20
ATOM 27951 N N . GLU A 1 49 ? 11.650 -9.351 -6.444 1.00 0.00 49 GLU A N 20
ATOM 27952 C CA . GLU A 1 49 ? 11.039 -10.638 -6.191 1.00 0.00 49 GLU A CA 20
ATOM 27953 C C . GLU A 1 49 ? 11.079 -10.898 -4.710 1.00 0.00 49 GLU A C 20
ATOM 27954 O O . GLU A 1 49 ? 10.144 -11.459 -4.140 1.00 0.00 49 GLU A O 20
ATOM 27966 N N . GLU A 1 50 ? 12.189 -10.493 -4.060 1.00 0.00 50 GLU A N 20
ATOM 27967 C CA . GLU A 1 50 ? 12.358 -10.714 -2.643 1.00 0.00 50 GLU A CA 20
ATOM 27968 C C . GLU A 1 50 ? 11.348 -9.912 -1.863 1.00 0.00 50 GLU A C 20
ATOM 27969 O O . GLU A 1 50 ? 10.802 -10.395 -0.874 1.00 0.00 50 GLU A O 20
ATOM 27981 N N . PHE A 1 51 ? 11.075 -8.656 -2.282 1.00 0.00 51 PHE A N 20
ATOM 27982 C CA . PHE A 1 51 ? 10.135 -7.844 -1.540 1.00 0.00 51 PHE A CA 20
ATOM 27983 C C . PHE A 1 51 ? 8.741 -8.272 -1.902 1.00 0.00 51 PHE A C 20
ATOM 27984 O O . PHE A 1 51 ? 7.813 -8.155 -1.104 1.00 0.00 51 PHE A O 20
ATOM 28001 N N . GLY A 1 52 ? 8.572 -8.785 -3.134 1.00 0.00 52 GLY A N 20
ATOM 28002 C CA . GLY A 1 52 ? 7.285 -9.242 -3.594 1.00 0.00 52 GLY A CA 20
ATOM 28003 C C . GLY A 1 52 ? 6.473 -8.056 -4.037 1.00 0.00 52 GLY A C 20
ATOM 28004 O O . GLY A 1 52 ? 5.390 -8.222 -4.593 1.00 0.00 52 GLY A O 20
ATOM 28008 N N . ILE A 1 53 ? 6.991 -6.822 -3.823 1.00 0.00 53 ILE A N 20
ATOM 28009 C CA . ILE A 1 53 ? 6.282 -5.642 -4.235 1.00 0.00 53 ILE A CA 20
ATOM 28010 C C . ILE A 1 53 ? 7.318 -4.612 -4.555 1.00 0.00 53 ILE A C 20
ATOM 28011 O O . ILE A 1 53 ? 8.466 -4.714 -4.122 1.00 0.00 53 ILE A O 20
ATOM 28027 N N . ALA A 1 54 ? 6.936 -3.580 -5.330 1.00 0.00 54 ALA A N 20
ATOM 28028 C CA . ALA A 1 54 ? 7.873 -2.543 -5.667 1.00 0.00 54 ALA A CA 20
ATOM 28029 C C . ALA A 1 54 ? 7.687 -1.453 -4.653 1.00 0.00 54 ALA A C 20
ATOM 28030 O O . ALA A 1 54 ? 7.085 -0.419 -4.936 1.00 0.00 54 ALA A O 20
ATOM 28037 N N . SER A 1 55 ? 8.210 -1.667 -3.425 1.00 0.00 55 SER A N 20
ATOM 28038 C CA . SER A 1 55 ? 8.061 -0.671 -2.399 1.00 0.00 55 SER A CA 20
ATOM 28039 C C . SER A 1 55 ? 9.246 -0.760 -1.484 1.00 0.00 55 SER A C 20
ATOM 28040 O O . SER A 1 55 ? 9.723 -1.844 -1.148 1.00 0.00 55 SER A O 20
ATOM 28048 N N . VAL A 1 56 ? 9.731 0.422 -1.057 1.00 0.00 56 VAL A N 20
ATOM 28049 C CA . VAL A 1 56 ? 10.860 0.517 -0.161 1.00 0.00 56 VAL A CA 20
ATOM 28050 C C . VAL A 1 56 ? 10.439 0.068 1.216 1.00 0.00 56 VAL A C 20
ATOM 28051 O O . VAL A 1 56 ? 11.278 -0.141 2.090 1.00 0.00 56 VAL A O 20
ATOM 28064 N N . ASP A 1 57 ? 9.114 -0.086 1.445 1.00 0.00 57 ASP A N 20
ATOM 28065 C CA . ASP A 1 57 ? 8.617 -0.450 2.757 1.00 0.00 57 ASP A CA 20
ATOM 28066 C C . ASP A 1 57 ? 9.086 -1.834 3.119 1.00 0.00 57 ASP A C 20
ATOM 28067 O O . ASP A 1 57 ? 9.074 -2.211 4.291 1.00 0.00 57 ASP A O 20
ATOM 28076 N N . SER A 1 58 ? 9.507 -2.636 2.123 1.00 0.00 58 SER A N 20
ATOM 28077 C CA . SER A 1 58 ? 9.946 -3.980 2.406 1.00 0.00 58 SER A CA 20
ATOM 28078 C C . SER A 1 58 ? 11.445 -4.001 2.557 1.00 0.00 58 SER A C 20
ATOM 28079 O O . SER A 1 58 ? 12.043 -5.070 2.634 1.00 0.00 58 SER A O 20
ATOM 28087 N N . MET A 1 59 ? 12.093 -2.817 2.614 1.00 0.00 59 MET A N 20
ATOM 28088 C CA . MET A 1 59 ? 13.531 -2.775 2.750 1.00 0.00 59 MET A CA 20
ATOM 28089 C C . MET A 1 59 ? 13.855 -2.636 4.203 1.00 0.00 59 MET A C 20
ATOM 28090 O O . MET A 1 59 ? 14.377 -1.612 4.641 1.00 0.00 59 MET A O 20
ATOM 28104 N N . ALA A 1 60 ? 13.552 -3.687 4.995 1.00 0.00 60 ALA A N 20
ATOM 28105 C CA . ALA A 1 60 ? 13.879 -3.656 6.391 1.00 0.00 60 ALA A CA 20
ATOM 28106 C C . ALA A 1 60 ? 14.718 -4.868 6.630 1.00 0.00 60 ALA A C 20
ATOM 28107 O O . ALA A 1 60 ? 14.260 -5.875 7.158 1.00 0.00 60 ALA A O 20
ATOM 28114 N N . ALA A 1 61 ? 15.989 -4.799 6.210 1.00 0.00 61 ALA A N 20
ATOM 28115 C CA . ALA A 1 61 ? 16.867 -5.915 6.385 1.00 0.00 61 ALA A CA 20
ATOM 28116 C C . ALA A 1 61 ? 17.538 -5.759 7.715 1.00 0.00 61 ALA A C 20
ATOM 28117 O O . ALA A 1 61 ? 17.837 -4.648 8.153 1.00 0.00 61 ALA A O 20
ATOM 28124 N N . THR A 1 62 ? 17.767 -6.891 8.402 1.00 0.00 62 THR A N 20
ATOM 28125 C CA . THR A 1 62 ? 18.411 -6.850 9.683 1.00 0.00 62 THR A CA 20
ATOM 28126 C C . THR A 1 62 ? 19.554 -7.814 9.634 1.00 0.00 62 THR A C 20
ATOM 28127 O O . THR A 1 62 ? 19.446 -8.910 9.072 1.00 0.00 62 THR A O 20
ATOM 28138 N N . THR A 1 63 ? 20.688 -7.411 10.234 1.00 0.00 63 THR A N 20
ATOM 28139 C CA . THR A 1 63 ? 21.850 -8.264 10.273 1.00 0.00 63 THR A CA 20
ATOM 28140 C C . THR A 1 63 ? 21.869 -8.897 11.637 1.00 0.00 63 THR A C 20
ATOM 28141 O O . THR A 1 63 ? 21.201 -8.438 12.558 1.00 0.00 63 THR A O 20
ATOM 28152 N N . LYS A 1 64 ? 22.640 -9.992 11.788 1.00 0.00 64 LYS A N 20
ATOM 28153 C CA . LYS A 1 64 ? 22.725 -10.680 13.057 1.00 0.00 64 LYS A CA 20
ATOM 28154 C C . LYS A 1 64 ? 23.361 -9.763 14.065 1.00 0.00 64 LYS A C 20
ATOM 28155 O O . LYS A 1 64 ? 22.995 -9.758 15.239 1.00 0.00 64 LYS 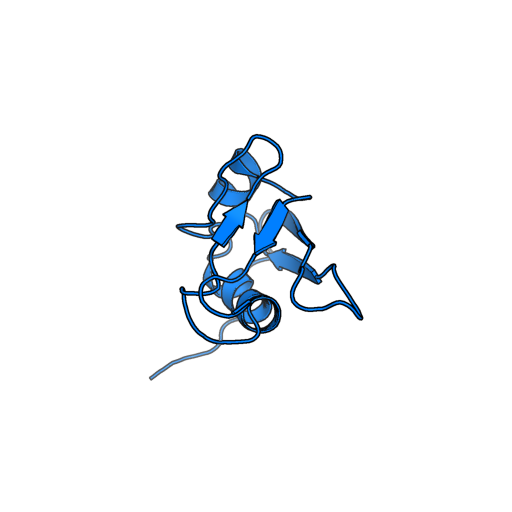A O 20
ATOM 28174 N N . ASP A 1 65 ? 24.348 -8.966 13.610 1.00 0.00 65 ASP A N 20
ATOM 28175 C CA . ASP A 1 65 ? 25.063 -8.081 14.495 1.00 0.00 65 ASP A CA 20
ATOM 28176 C C . ASP A 1 65 ? 24.210 -6.890 14.866 1.00 0.00 65 ASP A C 20
ATOM 28177 O O . ASP A 1 65 ? 24.444 -6.270 15.900 1.00 0.00 65 ASP A O 20
ATOM 28186 N N . GLY A 1 66 ? 23.206 -6.527 14.041 1.00 0.00 66 GLY A N 20
ATOM 28187 C CA . GLY A 1 66 ? 22.391 -5.388 14.385 1.00 0.00 66 GLY A CA 20
ATOM 28188 C C . GLY A 1 66 ? 21.587 -5.005 13.185 1.00 0.00 66 GLY A C 20
ATOM 28189 O O . GLY A 1 66 ? 21.549 -5.719 12.192 1.00 0.00 66 GLY A O 20
ATOM 28193 N N . THR A 1 67 ? 20.923 -3.829 13.256 1.00 0.00 67 THR A N 20
ATOM 28194 C CA . THR A 1 67 ? 20.110 -3.367 12.153 1.00 0.00 67 THR A CA 20
ATOM 28195 C C . THR A 1 67 ? 21.011 -3.134 10.976 1.00 0.00 67 THR A C 20
ATOM 28196 O O . THR A 1 67 ? 22.031 -2.457 11.082 1.00 0.00 67 THR A O 20
ATOM 28207 N N . GLY A 1 68 ? 20.634 -3.697 9.806 1.00 0.00 68 GLY A N 20
ATOM 28208 C CA . GLY A 1 68 ? 21.444 -3.539 8.626 1.00 0.00 68 GLY A CA 20
ATOM 28209 C C . GLY A 1 68 ? 20.522 -3.401 7.462 1.00 0.00 68 GLY A C 20
ATOM 28210 O O . GLY A 1 68 ? 20.384 -4.308 6.651 1.00 0.00 68 GLY A O 20
ATOM 28214 N N . ILE A 1 69 ? 19.880 -2.227 7.354 1.00 0.00 69 ILE A N 20
ATOM 28215 C CA . ILE A 1 69 ? 18.961 -1.966 6.276 1.00 0.00 69 ILE A CA 20
ATOM 28216 C C . ILE A 1 69 ? 19.787 -1.606 5.071 1.00 0.00 69 ILE A C 20
ATOM 28217 O O . ILE A 1 69 ? 20.771 -0.881 5.183 1.00 0.00 69 ILE A O 20
ATOM 28233 N N . ASN A 1 70 ? 19.404 -2.120 3.871 1.00 0.00 70 ASN A N 20
ATOM 28234 C CA . ASN A 1 70 ? 20.185 -1.840 2.686 1.00 0.00 70 ASN A CA 20
ATOM 28235 C C . ASN A 1 70 ? 19.883 -0.426 2.249 1.00 0.00 70 ASN A C 20
ATOM 28236 O O . ASN A 1 70 ? 18.734 -0.085 1.968 1.00 0.00 70 ASN A O 20
ATOM 28247 N N . PRO A 1 71 ? 20.906 0.413 2.178 1.00 0.00 71 PRO A N 20
ATOM 28248 C CA . PRO A 1 71 ? 20.742 1.788 1.768 1.00 0.00 71 PRO A CA 20
ATOM 28249 C C . PRO A 1 71 ? 20.980 2.015 0.299 1.00 0.00 71 PRO A C 20
ATOM 28250 O O . PRO A 1 71 ? 20.034 2.160 -0.473 1.00 0.00 71 PRO A O 20
ATOM 28261 N N . ALA A 1 72 ? 22.268 2.057 -0.125 1.00 0.00 72 ALA A N 20
ATOM 28262 C CA . ALA A 1 72 ? 22.582 2.291 -1.518 1.00 0.00 72 ALA A CA 20
ATOM 28263 C C . ALA A 1 72 ? 22.253 1.051 -2.298 1.00 0.00 72 ALA A C 20
ATOM 28264 O O . ALA A 1 72 ? 21.937 1.122 -3.482 1.00 0.00 72 ALA A O 20
ATOM 28271 N N . GLN A 1 73 ? 22.342 -0.119 -1.627 1.00 0.00 73 GLN A N 20
ATOM 28272 C CA . GLN A 1 73 ? 22.042 -1.390 -2.249 1.00 0.00 73 GLN A CA 20
ATOM 28273 C C . GLN A 1 73 ? 23.082 -1.684 -3.297 1.00 0.00 73 GLN A C 20
ATOM 28274 O O . GLN A 1 73 ? 22.816 -2.410 -4.254 1.00 0.00 73 GLN A O 20
ATOM 28288 N N . THR A 1 74 ? 24.312 -1.138 -3.137 1.00 0.00 74 THR A N 20
ATOM 28289 C CA . THR A 1 74 ? 25.347 -1.403 -4.112 1.00 0.00 74 THR A CA 20
ATOM 28290 C C . THR A 1 74 ? 25.890 -2.768 -3.793 1.00 0.00 74 THR A C 20
ATOM 28291 O O . THR A 1 74 ? 25.837 -3.215 -2.652 1.00 0.00 74 THR A O 20
ATOM 28302 N N . ALA A 1 75 ? 26.454 -3.456 -4.808 1.00 0.00 75 ALA A N 20
ATOM 28303 C CA . ALA A 1 75 ? 26.983 -4.783 -4.599 1.00 0.00 75 ALA A CA 20
ATOM 28304 C C . ALA A 1 75 ? 28.137 -4.751 -3.631 1.00 0.00 75 ALA A C 20
ATOM 28305 O O . ALA A 1 75 ? 28.215 -5.570 -2.723 1.00 0.00 75 ALA A O 20
ATOM 28312 N N . GLY A 1 76 ? 29.067 -3.789 -3.814 1.00 0.00 76 GLY A N 20
ATOM 28313 C CA . GLY A 1 76 ? 30.241 -3.719 -2.969 1.00 0.00 76 GLY A CA 20
ATOM 28314 C C . GLY A 1 76 ? 29.894 -3.316 -1.563 1.00 0.00 76 GLY A C 20
ATOM 28315 O O . GLY A 1 76 ? 30.434 -3.872 -0.608 1.00 0.00 76 GLY A O 20
ATOM 28319 N N . ASN A 1 77 ? 28.979 -2.341 -1.395 1.00 0.00 77 ASN A N 20
ATOM 28320 C CA . ASN A 1 77 ? 28.663 -1.863 -0.064 1.00 0.00 77 ASN A CA 20
ATOM 28321 C C . ASN A 1 77 ? 27.904 -2.905 0.710 1.00 0.00 77 ASN A C 20
ATOM 28322 O O . ASN A 1 77 ? 28.216 -3.168 1.866 1.00 0.00 77 ASN A O 20
ATOM 28327 N N . VAL A 1 78 ? 26.900 -3.541 0.083 1.00 0.00 78 VAL A N 20
ATOM 28328 C CA . VAL A 1 78 ? 26.097 -4.514 0.786 1.00 0.00 78 VAL A CA 20
ATOM 28329 C C . VAL A 1 78 ? 26.906 -5.757 1.067 1.00 0.00 78 VAL A C 20
ATOM 28330 O O . VAL A 1 78 ? 26.850 -6.307 2.168 1.00 0.00 78 VAL A O 20
ATOM 28343 N N . PHE A 1 79 ? 27.695 -6.225 0.076 1.00 0.00 79 PHE A N 20
ATOM 28344 C CA . PHE A 1 79 ? 28.476 -7.433 0.254 1.00 0.00 79 PHE A CA 20
ATOM 28345 C C . PHE A 1 79 ? 29.434 -7.290 1.413 1.00 0.00 79 PHE A C 20
ATOM 28346 O O . PHE A 1 79 ? 29.493 -8.152 2.282 1.00 0.00 79 PHE A O 20
ATOM 28363 N N . MET A 1 80 ? 30.223 -6.201 1.444 1.00 0.00 80 MET A N 20
ATOM 28364 C CA . MET A 1 80 ? 31.196 -6.038 2.502 1.00 0.00 80 MET A CA 20
ATOM 28365 C C . MET A 1 80 ? 30.537 -5.713 3.820 1.00 0.00 80 MET A C 20
ATOM 28366 O O . MET A 1 80 ? 30.963 -6.201 4.866 1.00 0.00 80 MET A O 20
ATOM 28380 N N . LYS A 1 81 ? 29.488 -4.868 3.803 1.00 0.00 81 LYS A N 20
ATOM 28381 C CA . LYS A 1 81 ? 28.868 -4.438 5.038 1.00 0.00 81 LYS A CA 20
ATOM 28382 C C . LYS A 1 81 ? 28.086 -5.536 5.723 1.00 0.00 81 LYS A C 20
ATOM 28383 O O . LYS A 1 81 ? 28.167 -5.661 6.945 1.00 0.00 81 LYS A O 20
ATOM 28402 N N . TYR A 1 82 ? 27.314 -6.370 4.984 1.00 0.00 82 TYR A N 20
ATOM 28403 C CA . TYR A 1 82 ? 26.499 -7.361 5.666 1.00 0.00 82 TYR A CA 20
ATOM 28404 C C . TYR A 1 82 ? 26.916 -8.748 5.292 1.00 0.00 82 TYR A C 20
ATOM 28405 O O . TYR A 1 82 ? 26.769 -9.674 6.089 1.00 0.00 82 TYR A O 20
ATOM 28423 N N . GLY A 1 83 ? 27.454 -8.943 4.076 1.00 0.00 83 GLY A N 20
ATOM 28424 C CA . GLY A 1 83 ? 27.850 -10.271 3.676 1.00 0.00 83 GLY A CA 20
ATOM 28425 C C . GLY A 1 83 ? 26.606 -10.997 3.275 1.00 0.00 83 GLY A C 20
ATOM 28426 O O . GLY A 1 83 ? 25.493 -10.523 3.500 1.00 0.00 83 GLY A O 20
ATOM 28430 N N . GLN A 1 84 ? 26.765 -12.195 2.684 1.00 0.00 84 GLN A N 20
ATOM 28431 C CA . GLN A 1 84 ? 25.622 -12.965 2.262 1.00 0.00 84 GLN A CA 20
ATOM 28432 C C . GLN A 1 84 ? 25.023 -13.671 3.459 1.00 0.00 84 GLN A C 20
ATOM 28433 O O . GLN A 1 84 ? 24.722 -14.865 3.411 1.00 0.00 84 GLN A O 20
ATOM 28447 N N . GLU A 1 85 ? 24.814 -12.925 4.566 1.00 0.00 85 GLU A N 20
ATOM 28448 C CA . GLU A 1 85 ? 24.240 -13.507 5.752 1.00 0.00 85 GLU A CA 20
ATOM 28449 C C . GLU A 1 85 ? 23.382 -12.445 6.384 1.00 0.00 85 GLU A C 20
ATOM 28450 O O . GLU A 1 85 ? 23.581 -12.060 7.537 1.00 0.00 85 GLU A O 20
ATOM 28462 N N . ILE A 1 86 ? 22.396 -11.940 5.614 1.00 0.00 86 ILE A N 20
ATOM 28463 C CA . ILE A 1 86 ? 21.509 -10.919 6.114 1.00 0.00 86 ILE A CA 20
ATOM 28464 C C . ILE A 1 86 ? 20.092 -11.409 5.924 1.00 0.00 86 ILE A C 20
ATOM 28465 O O . ILE A 1 86 ? 19.791 -12.154 4.983 1.00 0.00 86 ILE A O 20
ATOM 28481 N N . ARG A 1 87 ? 19.183 -11.007 6.851 1.00 0.00 87 ARG A N 20
ATOM 28482 C CA . ARG A 1 87 ? 17.801 -11.419 6.755 1.00 0.00 87 ARG A CA 20
ATOM 28483 C C . ARG A 1 87 ? 17.019 -10.229 6.282 1.00 0.00 87 ARG A C 20
ATOM 28484 O O . ARG A 1 87 ? 17.271 -9.108 6.698 1.00 0.00 87 ARG A O 20
ATOM 28505 N N . LEU A 1 88 ? 16.045 -10.456 5.379 1.00 0.00 88 LEU A N 20
ATOM 28506 C CA . LEU A 1 88 ? 15.253 -9.367 4.861 1.00 0.00 88 LEU A CA 20
ATOM 28507 C C . LEU A 1 88 ? 13.838 -9.530 5.342 1.00 0.00 88 LEU A C 20
ATOM 28508 O O . LEU A 1 88 ? 13.236 -10.592 5.176 1.00 0.00 88 LEU A O 20
ATOM 28524 N N . ILE A 1 89 ? 13.268 -8.458 5.958 1.00 0.00 89 ILE A N 20
ATOM 28525 C CA . ILE A 1 89 ? 11.897 -8.525 6.410 1.00 0.00 89 ILE A CA 20
ATOM 28526 C C . ILE A 1 89 ? 11.220 -7.245 5.974 1.00 0.00 89 ILE A C 20
ATOM 28527 O O . ILE A 1 89 ? 11.872 -6.221 5.710 1.00 0.00 89 ILE A O 20
ATOM 28543 N N . PRO A 1 90 ? 9.911 -7.316 5.820 1.00 0.00 90 PRO A N 20
ATOM 28544 C CA . PRO A 1 90 ? 9.109 -6.176 5.436 1.00 0.00 90 PRO A CA 20
ATOM 28545 C C . PRO A 1 90 ? 8.481 -5.462 6.602 1.00 0.00 90 PRO A C 20
ATOM 28546 O O . PRO A 1 90 ? 8.248 -6.055 7.656 1.00 0.00 90 PRO A O 20
ATOM 28557 N N . ARG A 1 91 ? 8.180 -4.154 6.424 1.00 0.00 91 ARG A N 20
ATOM 28558 C CA . ARG A 1 91 ? 7.555 -3.388 7.476 1.00 0.00 91 ARG A CA 20
ATOM 28559 C C . ARG A 1 91 ? 6.241 -2.889 6.959 1.00 0.00 91 ARG A C 20
ATOM 28560 O O . ARG A 1 91 ? 6.073 -2.665 5.760 1.00 0.00 91 ARG A O 20
ATOM 28581 N N . ASP A 1 92 ? 5.270 -2.705 7.887 1.00 0.00 92 ASP A N 20
ATOM 28582 C CA . ASP A 1 92 ? 3.952 -2.224 7.531 1.00 0.00 92 ASP A CA 20
ATOM 28583 C C . ASP A 1 92 ? 3.273 -3.274 6.691 1.00 0.00 92 ASP A C 20
ATOM 28584 O O . ASP A 1 92 ? 2.487 -2.960 5.798 1.00 0.00 92 ASP A O 20
ATOM 28593 N N . ARG A 1 93 ? 3.563 -4.558 6.984 1.00 0.00 93 ARG A N 20
ATOM 28594 C CA . ARG A 1 93 ? 2.954 -5.639 6.251 1.00 0.00 93 ARG A CA 20
ATOM 28595 C C . ARG A 1 93 ? 2.798 -6.773 7.216 1.00 0.00 93 ARG A C 20
ATOM 28596 O O . ARG A 1 93 ? 1.738 -6.955 7.809 1.00 0.00 93 ARG A O 20
ATOM 28617 N N . VAL A 1 94 ? 3.874 -7.578 7.388 1.00 0.00 94 VAL A N 20
ATOM 28618 C CA . VAL A 1 94 ? 3.829 -8.689 8.311 1.00 0.00 94 VAL A CA 20
ATOM 28619 C C . VAL A 1 94 ? 3.725 -8.123 9.701 1.00 0.00 94 VAL A C 20
ATOM 28620 O O . VAL A 1 94 ? 2.948 -8.599 10.527 1.00 0.00 94 VAL A O 20
ATOM 28633 N N . GLY A 1 95 ? 4.523 -7.075 9.985 1.00 0.00 95 GLY A N 20
ATOM 28634 C CA . GLY A 1 95 ? 4.486 -6.470 11.293 1.00 0.00 95 GLY A CA 20
ATOM 28635 C C . GLY A 1 95 ? 5.398 -5.246 11.269 1.00 0.00 95 GLY A C 20
ATOM 28636 O O . GLY A 1 95 ? 5.299 -4.448 10.292 1.00 0.00 95 GLY A O 20
#

GO terms:
  GO:0005737 cytoplasm (C, HTP)
  GO:0005515 protein binding (F, IPI)

Nearest PDB structures (foldseek):
  6izg-assembly1_A  TM=9.392E-01  e=9.861E-17  Trypanosoma brucei brucei TREU927
  5xda-assembly1_I-2  TM=7.303E-01  e=5.267E-09  Caenorhabditis elegans
  1l7y-assembly1_A  TM=6.556E-01  e=4.635E-08  Caenorhabditis elegans
  1wjn-assembly1_A  TM=5.128E-01  e=9.176E-02  Mus musculus
  8t0d-assembly1_A  TM=5.730E-01  e=1.363E-01  Mus musculus

Secondary structure (DSSP, 8-state):
-------S-SSS-EEEEEEEESS-SS---EEEEEETTS-HHHHHHHHHHHHSSSSGGG-EEE-SSSB---SS--HHHHHHHT-SSEEEE-SSS--

Radius of gyration: 13.16 Å; Cα contacts (8 Å, |Δi|>4): 164; chains: 1; bounding box: 34×28×36 Å